Protein 2K9X (pdb70)

Structure (mmCIF, N/CA/C/O backbone):
data_2K9X
#
_entry.id   2K9X
#
loop_
_atom_site.group_PDB
_atom_site.id
_atom_site.type_symbol
_atom_site.label_atom_id
_atom_site.label_alt_id
_atom_site.label_comp_id
_atom_site.label_asym_id
_atom_site.label_entity_id
_atom_site.label_seq_id
_atom_site.pdbx_PDB_ins_code
_atom_site.Cartn_x
_atom_site.Cartn_y
_atom_site.Cartn_z
_atom_site.occupancy
_atom_site.B_iso_or_equiv
_atom_site.auth_seq_id
_atom_site.auth_comp_id
_atom_site.auth_asym_id
_atom_site.auth_atom_id
_atom_site.pdbx_PDB_model_num
ATOM 1 N N . MET A 1 1 ? -12.817 20.277 -9.991 1.00 0.00 1 MET A N 1
ATOM 2 C CA . MET A 1 1 ? -13.799 19.788 -8.980 1.00 0.00 1 MET A CA 1
ATOM 3 C C . MET A 1 1 ? -13.146 19.635 -7.605 1.00 0.00 1 MET A C 1
ATOM 4 O O . MET A 1 1 ? -13.455 20.387 -6.680 1.00 0.00 1 MET A O 1
ATOM 20 N N . SER A 1 2 ? -12.240 18.663 -7.479 1.00 0.00 2 SER A N 1
ATOM 21 C CA . SER A 1 2 ? -11.540 18.417 -6.220 1.00 0.00 2 SER A CA 1
ATOM 22 C C . SER A 1 2 ? -10.314 17.527 -6.440 1.00 0.00 2 SER A C 1
ATOM 23 O O . SER A 1 2 ? -10.046 16.613 -5.656 1.00 0.00 2 SER A O 1
ATOM 31 N N . ASN A 1 3 ? -9.569 17.802 -7.513 1.00 0.00 3 ASN A N 1
ATOM 32 C CA . ASN A 1 3 ? -8.373 17.030 -7.836 1.00 0.00 3 ASN A CA 1
ATOM 33 C C . ASN A 1 3 ? -7.144 17.638 -7.164 1.00 0.00 3 ASN A C 1
ATOM 34 O O . ASN A 1 3 ? -6.283 18.229 -7.819 1.00 0.00 3 ASN A O 1
ATOM 45 N N . HIS A 1 4 ? -7.075 17.489 -5.842 1.00 0.00 4 HIS A N 1
ATOM 46 C CA . HIS A 1 4 ? -5.961 18.019 -5.063 1.00 0.00 4 HIS A CA 1
ATOM 47 C C . HIS A 1 4 ? -5.063 16.882 -4.576 1.00 0.00 4 HIS A C 1
ATOM 48 O O . HIS A 1 4 ? -5.341 16.253 -3.554 1.00 0.00 4 HIS A O 1
ATOM 63 N N . ASN A 1 5 ? -3.991 16.626 -5.328 1.00 0.00 5 ASN A N 1
ATOM 64 C CA . ASN A 1 5 ? -3.035 15.566 -5.005 1.00 0.00 5 ASN A CA 1
ATOM 65 C C . ASN A 1 5 ? -3.698 14.187 -5.086 1.00 0.00 5 ASN A C 1
ATOM 66 O O . ASN A 1 5 ? -3.625 13.530 -6.127 1.00 0.00 5 ASN A O 1
ATOM 77 N N . HIS A 1 6 ? -4.349 13.758 -3.998 1.00 0.00 6 HIS A N 1
ATOM 78 C CA . HIS A 1 6 ? -5.033 12.463 -3.955 1.00 0.00 6 HIS A CA 1
ATOM 79 C C . HIS A 1 6 ? -4.040 11.303 -3.999 1.00 0.00 6 HIS A C 1
ATOM 80 O O . HIS A 1 6 ? -3.045 11.349 -4.724 1.00 0.00 6 HIS A O 1
ATOM 95 N N . ILE A 1 7 ? -4.321 10.260 -3.222 1.00 0.00 7 ILE A N 1
ATOM 96 C CA . ILE A 1 7 ? -3.455 9.085 -3.176 1.00 0.00 7 ILE A CA 1
ATOM 97 C C . ILE A 1 7 ? -4.072 7.931 -3.960 1.00 0.00 7 ILE A C 1
ATOM 98 O O . ILE A 1 7 ? -5.289 7.754 -3.957 1.00 0.00 7 ILE A O 1
ATOM 114 N N . THR A 1 8 ? -3.231 7.156 -4.639 1.00 0.00 8 THR A N 1
ATOM 115 C CA . THR A 1 8 ? -3.708 6.027 -5.432 1.00 0.00 8 THR A CA 1
ATOM 116 C C . THR A 1 8 ? -3.289 4.693 -4.818 1.00 0.00 8 THR A C 1
ATOM 117 O O . THR A 1 8 ? -2.199 4.188 -5.095 1.00 0.00 8 THR A O 1
ATOM 128 N N . VAL A 1 9 ? -4.168 4.121 -3.997 1.00 0.00 9 VAL A N 1
ATOM 129 C CA . VAL A 1 9 ? -3.898 2.833 -3.362 1.00 0.00 9 VAL A CA 1
ATOM 130 C C . VAL A 1 9 ? -4.876 1.778 -3.872 1.00 0.00 9 VAL A C 1
ATOM 131 O O . VAL A 1 9 ? -6.044 1.749 -3.480 1.00 0.00 9 VAL A O 1
ATOM 144 N N . GLN A 1 10 ? -4.398 0.926 -4.774 1.00 0.00 10 GLN A N 1
ATOM 145 C CA . GLN A 1 10 ? -5.235 -0.111 -5.366 1.00 0.00 10 GLN A CA 1
ATOM 146 C C . GLN A 1 10 ? -4.589 -1.495 -5.265 1.00 0.00 10 GLN A C 1
ATOM 147 O O . GLN A 1 10 ? -3.451 -1.632 -4.811 1.00 0.00 10 GLN A O 1
ATOM 161 N N . PHE A 1 11 ? -5.333 -2.519 -5.694 1.00 0.00 11 PHE A N 1
ATOM 162 C CA . PHE A 1 11 ? -4.849 -3.899 -5.657 1.00 0.00 11 PHE A CA 1
ATOM 163 C C . PHE A 1 11 ? -5.007 -4.575 -7.020 1.00 0.00 11 PHE A C 1
ATOM 164 O O . PHE A 1 11 ? -5.677 -4.049 -7.911 1.00 0.00 11 PHE A O 1
ATOM 181 N N . ALA A 1 12 ? -4.389 -5.750 -7.172 1.00 0.00 12 ALA A N 1
ATOM 182 C CA . ALA A 1 12 ? -4.464 -6.504 -8.421 1.00 0.00 12 ALA A CA 1
ATOM 183 C C . ALA A 1 12 ? -4.233 -7.995 -8.184 1.00 0.00 12 ALA A C 1
ATOM 184 O O . ALA A 1 12 ? -3.335 -8.381 -7.430 1.00 0.00 12 ALA A O 1
ATOM 191 N N . GLY A 1 13 ? -5.050 -8.826 -8.830 1.00 0.00 13 GLY A N 1
ATOM 192 C CA . GLY A 1 13 ? -4.926 -10.266 -8.681 1.00 0.00 13 GLY A CA 1
ATOM 193 C C . GLY A 1 13 ? -5.714 -10.790 -7.495 1.00 0.00 13 GLY A C 1
ATOM 194 O O . GLY A 1 13 ? -6.942 -10.855 -7.544 1.00 0.00 13 GLY A O 1
ATOM 198 N N . GLY A 1 14 ? -5.006 -11.158 -6.427 1.00 0.00 14 GLY A N 1
ATOM 199 C CA . GLY A 1 14 ? -5.664 -11.668 -5.234 1.00 0.00 14 GLY A CA 1
ATOM 200 C C . GLY A 1 14 ? -5.325 -10.865 -3.987 1.00 0.00 14 GLY A C 1
ATOM 201 O O . GLY A 1 14 ? -5.272 -11.419 -2.888 1.00 0.00 14 GLY A O 1
ATOM 205 N N . CYS A 1 15 ? -5.088 -9.562 -4.157 1.00 0.00 15 CYS A N 1
ATOM 206 C CA . CYS A 1 15 ? -4.744 -8.687 -3.034 1.00 0.00 15 CYS A CA 1
ATOM 207 C C . CYS A 1 15 ? -5.901 -7.757 -2.650 1.00 0.00 15 CYS A C 1
ATOM 208 O O . CYS A 1 15 ? -5.902 -7.186 -1.560 1.00 0.00 15 CYS A O 1
ATOM 216 N N . GLU A 1 16 ? -6.883 -7.608 -3.543 1.00 0.00 16 GLU A N 1
ATOM 217 C CA . GLU A 1 16 ? -8.038 -6.747 -3.276 1.00 0.00 16 GLU A CA 1
ATOM 218 C C . GLU A 1 16 ? -8.780 -7.198 -2.017 1.00 0.00 16 GLU A C 1
ATOM 219 O O . GLU A 1 16 ? -9.363 -6.377 -1.306 1.00 0.00 16 GLU A O 1
ATOM 231 N N . LEU A 1 17 ? -8.749 -8.502 -1.744 1.00 0.00 17 LEU A N 1
ATOM 232 C CA . LEU A 1 17 ? -9.413 -9.060 -0.567 1.00 0.00 17 LEU A CA 1
ATOM 233 C C . LEU A 1 17 ? -8.700 -8.670 0.734 1.00 0.00 17 LEU A C 1
ATOM 234 O O . LEU A 1 17 ? -9.212 -8.934 1.824 1.00 0.00 17 LEU A O 1
ATOM 250 N N . LEU A 1 18 ? -7.524 -8.040 0.627 1.00 0.00 18 LEU A N 1
ATOM 251 C CA . LEU A 1 18 ? -6.765 -7.626 1.809 1.00 0.00 18 LEU A CA 1
ATOM 252 C C . LEU A 1 18 ? -7.249 -6.276 2.361 1.00 0.00 18 LEU A C 1
ATOM 253 O O . LEU A 1 18 ? -6.586 -5.678 3.213 1.00 0.00 18 LEU A O 1
ATOM 269 N N . PHE A 1 19 ? -8.402 -5.797 1.885 1.00 0.00 19 PHE A N 1
ATOM 270 C CA . PHE A 1 19 ? -8.955 -4.523 2.346 1.00 0.00 19 PHE A CA 1
ATOM 271 C C . PHE A 1 19 ? -10.474 -4.575 2.332 1.00 0.00 19 PHE A C 1
ATOM 272 O O . PHE A 1 19 ? -11.116 -4.461 3.377 1.00 0.00 19 PHE A O 1
ATOM 289 N N . ALA A 1 20 ? -11.041 -4.757 1.142 1.00 0.00 20 ALA A N 1
ATOM 290 C CA . ALA A 1 20 ? -12.488 -4.840 0.982 1.00 0.00 20 ALA A CA 1
ATOM 291 C C . ALA A 1 20 ? -12.865 -5.132 -0.473 1.00 0.00 20 ALA A C 1
ATOM 292 O O . ALA A 1 20 ? -13.867 -4.620 -0.977 1.00 0.00 20 ALA A O 1
ATOM 299 N N . LYS A 1 21 ? -12.050 -5.954 -1.145 1.00 0.00 21 LYS A N 1
ATOM 300 C CA . LYS A 1 21 ? -12.286 -6.310 -2.546 1.00 0.00 21 LYS A CA 1
ATOM 301 C C . LYS A 1 21 ? -12.514 -5.052 -3.393 1.00 0.00 21 LYS A C 1
ATOM 302 O O . LYS A 1 21 ? -13.316 -5.056 -4.329 1.00 0.00 21 LYS A O 1
ATOM 321 N N . GLN A 1 22 ? -11.797 -3.979 -3.050 1.00 0.00 22 GLN A N 1
ATOM 322 C CA . GLN A 1 22 ? -11.914 -2.711 -3.761 1.00 0.00 22 GLN A CA 1
ATOM 323 C C . GLN A 1 22 ? -10.921 -2.641 -4.916 1.00 0.00 22 GLN A C 1
ATOM 324 O O . GLN A 1 22 ? -9.811 -3.171 -4.826 1.00 0.00 22 GLN A O 1
ATOM 338 N N . THR A 1 23 ? -11.323 -1.980 -5.997 1.00 0.00 23 THR A N 1
ATOM 339 C CA . THR A 1 23 ? -10.466 -1.836 -7.168 1.00 0.00 23 THR A CA 1
ATOM 340 C C . THR A 1 23 ? -9.375 -0.790 -6.927 1.00 0.00 23 THR A C 1
ATOM 341 O O . THR A 1 23 ? -8.266 -0.917 -7.446 1.00 0.00 23 THR A O 1
ATOM 352 N N . SER A 1 24 ? -9.691 0.239 -6.135 1.00 0.00 24 SER A N 1
ATOM 353 C CA . SER A 1 24 ? -8.729 1.297 -5.823 1.00 0.00 24 SER A CA 1
ATOM 354 C C . SER A 1 24 ? -9.263 2.223 -4.732 1.00 0.00 24 SER A C 1
ATOM 355 O O . SER A 1 24 ? -10.473 2.300 -4.510 1.00 0.00 24 SER A O 1
ATOM 363 N N . LEU A 1 25 ? -8.356 2.922 -4.046 1.00 0.00 25 LEU A N 1
ATOM 364 C CA . LEU A 1 25 ? -8.748 3.840 -2.976 1.00 0.00 25 LEU A CA 1
ATOM 365 C C . LEU A 1 25 ? -7.987 5.162 -3.064 1.00 0.00 25 LEU A C 1
ATOM 366 O O . LEU A 1 25 ? -6.877 5.218 -3.600 1.00 0.00 25 LEU A O 1
ATOM 382 N N . GLN A 1 26 ? -8.591 6.226 -2.527 1.00 0.00 26 GLN A N 1
ATOM 383 C CA . GLN A 1 26 ? -7.977 7.549 -2.536 1.00 0.00 26 GLN A CA 1
ATOM 384 C C . GLN A 1 26 ? -8.060 8.199 -1.159 1.00 0.00 26 GLN A C 1
ATOM 385 O O . GLN A 1 26 ? -9.137 8.279 -0.563 1.00 0.00 26 GLN A O 1
ATOM 399 N N . LEU A 1 27 ? -6.917 8.663 -0.660 1.00 0.00 27 LEU A N 1
ATOM 400 C CA . LEU A 1 27 ? -6.850 9.311 0.645 1.00 0.00 27 LEU A CA 1
ATOM 401 C C . LEU A 1 27 ? -6.590 10.806 0.494 1.00 0.00 27 LEU A C 1
ATOM 402 O O . LEU A 1 27 ? -5.758 11.222 -0.318 1.00 0.00 27 LEU A O 1
ATOM 418 N N . ASP A 1 28 ? -7.303 11.608 1.281 1.00 0.00 28 ASP A N 1
ATOM 419 C CA . ASP A 1 28 ? -7.153 13.060 1.239 1.00 0.00 28 ASP A CA 1
ATOM 420 C C . ASP A 1 28 ? -6.449 13.570 2.492 1.00 0.00 28 ASP A C 1
ATOM 421 O O . ASP A 1 28 ? -6.988 13.485 3.599 1.00 0.00 28 ASP A O 1
ATOM 430 N N . GLY A 1 29 ? -5.243 14.101 2.306 1.00 0.00 29 GLY A N 1
ATOM 431 C CA . GLY A 1 29 ? -4.475 14.624 3.423 1.00 0.00 29 GLY A CA 1
ATOM 432 C C . GLY A 1 29 ? -4.246 16.121 3.320 1.00 0.00 29 GLY A C 1
ATOM 433 O O . GLY A 1 29 ? -4.985 16.822 2.626 1.00 0.00 29 GLY A O 1
ATOM 437 N N . VAL A 1 30 ? -3.218 16.612 4.011 1.00 0.00 30 VAL A N 1
ATOM 438 C CA . VAL A 1 30 ? -2.890 18.038 3.992 1.00 0.00 30 VAL A CA 1
ATOM 439 C C . VAL A 1 30 ? -1.377 18.262 3.973 1.00 0.00 30 VAL A C 1
ATOM 440 O O . VAL A 1 30 ? -0.873 19.055 3.177 1.00 0.00 30 VAL A O 1
ATOM 453 N N . VAL A 1 31 ? -0.659 17.557 4.853 1.00 0.00 31 VAL A N 1
ATOM 454 C CA . VAL A 1 31 ? 0.795 17.675 4.936 1.00 0.00 31 VAL A CA 1
ATOM 455 C C . VAL A 1 31 ? 1.433 16.335 5.320 1.00 0.00 31 VAL A C 1
ATOM 456 O O . VAL A 1 31 ? 1.881 16.148 6.454 1.00 0.00 31 VAL A O 1
ATOM 469 N N . PRO A 1 32 ? 1.485 15.380 4.369 1.00 0.00 32 PRO A N 1
ATOM 470 C CA . PRO A 1 32 ? 2.069 14.056 4.604 1.00 0.00 32 PRO A CA 1
ATOM 471 C C . PRO A 1 32 ? 3.593 14.030 4.442 1.00 0.00 32 PRO A C 1
ATOM 472 O O . PRO A 1 32 ? 4.184 12.960 4.282 1.00 0.00 32 PRO A O 1
ATOM 483 N N . THR A 1 33 ? 4.226 15.207 4.490 1.00 0.00 33 THR A N 1
ATOM 484 C CA . THR A 1 33 ? 5.679 15.310 4.357 1.00 0.00 33 THR A CA 1
ATOM 485 C C . THR A 1 33 ? 6.384 14.479 5.431 1.00 0.00 33 THR A C 1
ATOM 486 O O . THR A 1 33 ? 7.458 13.924 5.193 1.00 0.00 33 THR A O 1
ATOM 497 N N . GLY A 1 34 ? 5.763 14.390 6.611 1.00 0.00 34 GLY A N 1
ATOM 498 C CA . GLY A 1 34 ? 6.333 13.619 7.705 1.00 0.00 34 GLY A CA 1
ATOM 499 C C . GLY A 1 34 ? 5.858 12.170 7.721 1.00 0.00 34 GLY A C 1
ATOM 500 O O . GLY A 1 34 ? 5.855 11.526 8.773 1.00 0.00 34 GLY A O 1
ATOM 504 N N . THR A 1 35 ? 5.453 11.656 6.557 1.00 0.00 35 THR A N 1
ATOM 505 C CA . THR A 1 35 ? 4.973 10.280 6.446 1.00 0.00 35 THR A CA 1
ATOM 506 C C . THR A 1 35 ? 5.779 9.510 5.400 1.00 0.00 35 THR A C 1
ATOM 507 O O . THR A 1 35 ? 6.246 10.087 4.415 1.00 0.00 35 THR A O 1
ATOM 518 N N . ASN A 1 36 ? 5.939 8.206 5.626 1.00 0.00 36 ASN A N 1
ATOM 519 C CA . ASN A 1 36 ? 6.693 7.348 4.713 1.00 0.00 36 ASN A CA 1
ATOM 520 C C . ASN A 1 36 ? 5.887 6.106 4.330 1.00 0.00 36 ASN A C 1
ATOM 521 O O . ASN A 1 36 ? 4.737 5.947 4.748 1.00 0.00 36 ASN A O 1
ATOM 532 N N . LEU A 1 37 ? 6.490 5.233 3.520 1.00 0.00 37 LEU A N 1
ATOM 533 C CA . LEU A 1 37 ? 5.826 4.011 3.065 1.00 0.00 37 LEU A CA 1
ATOM 534 C C . LEU A 1 37 ? 5.379 3.135 4.232 1.00 0.00 37 LEU A C 1
ATOM 535 O O . LEU A 1 37 ? 4.242 2.662 4.245 1.00 0.00 37 LEU A O 1
ATOM 551 N N . ASN A 1 38 ? 6.264 2.922 5.209 1.00 0.00 38 ASN A N 1
ATOM 552 C CA . ASN A 1 38 ? 5.924 2.097 6.372 1.00 0.00 38 ASN A CA 1
ATOM 553 C C . ASN A 1 38 ? 4.686 2.652 7.072 1.00 0.00 38 ASN A C 1
ATOM 554 O O . ASN A 1 38 ? 3.867 1.895 7.597 1.00 0.00 38 ASN A O 1
ATOM 565 N N . GLY A 1 39 ? 4.546 3.978 7.051 1.00 0.00 39 GLY A N 1
ATOM 566 C CA . GLY A 1 39 ? 3.396 4.616 7.656 1.00 0.00 39 GLY A CA 1
ATOM 567 C C . GLY A 1 39 ? 2.164 4.528 6.769 1.00 0.00 39 GLY A C 1
ATOM 568 O O . GLY A 1 39 ? 1.040 4.485 7.268 1.00 0.00 39 GLY A O 1
ATOM 572 N N . LEU A 1 40 ? 2.376 4.496 5.447 1.00 0.00 40 LEU A N 1
ATOM 573 C CA . LEU A 1 40 ? 1.272 4.409 4.491 1.00 0.00 40 LEU A CA 1
ATOM 574 C C . LEU A 1 40 ? 0.615 3.027 4.527 1.00 0.00 40 LEU A C 1
ATOM 575 O O . LEU A 1 40 ? -0.613 2.917 4.585 1.00 0.00 40 LEU A O 1
ATOM 591 N N . VAL A 1 41 ? 1.437 1.977 4.498 1.00 0.00 41 VAL A N 1
ATOM 592 C CA . VAL A 1 41 ? 0.931 0.603 4.530 1.00 0.00 41 VAL A CA 1
ATOM 593 C C . VAL A 1 41 ? 0.181 0.331 5.828 1.00 0.00 41 VAL A C 1
ATOM 594 O O . VAL A 1 41 ? -0.968 -0.104 5.807 1.00 0.00 41 VAL A O 1
ATOM 607 N N . GLN A 1 42 ? 0.835 0.602 6.954 1.00 0.00 42 GLN A N 1
ATOM 608 C CA . GLN A 1 42 ? 0.223 0.399 8.266 1.00 0.00 42 GLN A CA 1
ATOM 609 C C . GLN A 1 42 ? -1.127 1.120 8.361 1.00 0.00 42 GLN A C 1
ATOM 610 O O . GLN A 1 42 ? -2.044 0.641 9.027 1.00 0.00 42 GLN A O 1
ATOM 624 N N . LEU A 1 43 ? -1.245 2.265 7.684 1.00 0.00 43 LEU A N 1
ATOM 625 C CA . LEU A 1 43 ? -2.489 3.040 7.687 1.00 0.00 43 LEU A CA 1
ATOM 626 C C . LEU A 1 43 ? -3.588 2.332 6.887 1.00 0.00 43 LEU A C 1
ATOM 627 O O . LEU A 1 43 ? -4.774 2.556 7.125 1.00 0.00 43 LEU A O 1
ATOM 643 N N . LEU A 1 44 ? -3.193 1.480 5.933 1.00 0.00 44 LEU A N 1
ATOM 644 C CA . LEU A 1 44 ? -4.161 0.759 5.109 1.00 0.00 44 LEU A CA 1
ATOM 645 C C . LEU A 1 44 ? -4.454 -0.636 5.668 1.00 0.00 44 LEU A C 1
ATOM 646 O O . LEU A 1 44 ? -5.609 -1.069 5.681 1.00 0.00 44 LEU A O 1
ATOM 662 N N . LYS A 1 45 ? -3.416 -1.347 6.117 1.00 0.00 45 LYS A N 1
ATOM 663 C CA . LYS A 1 45 ? -3.603 -2.692 6.651 1.00 0.00 45 LYS A CA 1
ATOM 664 C C . LYS A 1 45 ? -3.809 -2.683 8.166 1.00 0.00 45 LYS A C 1
ATOM 665 O O . LYS A 1 45 ? -4.853 -3.115 8.645 1.00 0.00 45 LYS A O 1
ATOM 684 N N . THR A 1 46 ? -2.829 -2.194 8.925 1.00 0.00 46 THR A N 1
ATOM 685 C CA . THR A 1 46 ? -2.956 -2.154 10.384 1.00 0.00 46 THR A CA 1
ATOM 686 C C . THR A 1 46 ? -4.233 -1.418 10.811 1.00 0.00 46 THR A C 1
ATOM 687 O O . THR A 1 46 ? -4.785 -1.693 11.878 1.00 0.00 46 THR A O 1
ATOM 698 N N . ASN A 1 47 ? -4.701 -0.492 9.972 1.00 0.00 47 ASN A N 1
ATOM 699 C CA . ASN A 1 47 ? -5.916 0.268 10.263 1.00 0.00 47 ASN A CA 1
ATOM 700 C C . ASN A 1 47 ? -7.176 -0.517 9.874 1.00 0.00 47 ASN A C 1
ATOM 701 O O . ASN A 1 47 ? -8.244 -0.304 10.450 1.00 0.00 47 ASN A O 1
ATOM 712 N N . TYR A 1 48 ? -7.045 -1.421 8.896 1.00 0.00 48 TYR A N 1
ATOM 713 C CA . TYR A 1 48 ? -8.177 -2.229 8.439 1.00 0.00 48 TYR A CA 1
ATOM 714 C C . TYR A 1 48 ? -7.777 -3.701 8.262 1.00 0.00 48 TYR A C 1
ATOM 715 O O . TYR A 1 48 ? -8.142 -4.540 9.084 1.00 0.00 48 TYR A O 1
ATOM 733 N N . VAL A 1 49 ? -7.038 -3.997 7.180 1.00 0.00 49 VAL A N 1
ATOM 734 C CA . VAL A 1 49 ? -6.578 -5.360 6.860 1.00 0.00 49 VAL A CA 1
ATOM 735 C C . VAL A 1 49 ? -7.655 -6.416 7.137 1.00 0.00 49 VAL A C 1
ATOM 736 O O . VAL A 1 49 ? -7.739 -6.980 8.231 1.00 0.00 49 VAL A O 1
ATOM 749 N N . LYS A 1 50 ? -8.476 -6.683 6.125 1.00 0.00 50 LYS A N 1
ATOM 750 C CA . LYS A 1 50 ? -9.543 -7.672 6.243 1.00 0.00 50 LYS A CA 1
ATOM 751 C C . LYS A 1 50 ? -8.977 -9.077 6.411 1.00 0.00 50 LYS A C 1
ATOM 752 O O . LYS A 1 50 ? -9.327 -9.783 7.358 1.00 0.00 50 LYS A O 1
ATOM 771 N N . GLU A 1 51 ? -8.101 -9.479 5.492 1.00 0.00 51 GLU A N 1
ATOM 772 C CA . GLU A 1 51 ? -7.493 -10.803 5.551 1.00 0.00 51 GLU A CA 1
ATOM 773 C C . GLU A 1 51 ? -6.395 -10.850 6.617 1.00 0.00 51 GLU A C 1
ATOM 774 O O . GLU A 1 51 ? -6.140 -9.856 7.298 1.00 0.00 51 GLU A O 1
ATOM 786 N N . ARG A 1 52 ? -5.751 -12.011 6.762 1.00 0.00 52 ARG A N 1
ATOM 787 C CA . ARG A 1 52 ? -4.685 -12.180 7.751 1.00 0.00 52 ARG A CA 1
ATOM 788 C C . ARG A 1 52 ? -3.588 -11.129 7.566 1.00 0.00 52 ARG A C 1
ATOM 789 O O . ARG A 1 52 ? -2.885 -11.133 6.557 1.00 0.00 52 ARG A O 1
ATOM 810 N N . PRO A 1 53 ? -3.418 -10.215 8.543 1.00 0.00 53 PRO A N 1
ATOM 811 C CA . PRO A 1 53 ? -2.392 -9.166 8.474 1.00 0.00 53 PRO A CA 1
ATOM 812 C C . PRO A 1 53 ? -0.976 -9.737 8.391 1.00 0.00 53 PRO A C 1
ATOM 813 O O . PRO A 1 53 ? -0.060 -9.069 7.909 1.00 0.00 53 PRO A O 1
ATOM 824 N N . ASP A 1 54 ? -0.804 -10.974 8.860 1.00 0.00 54 ASP A N 1
ATOM 825 C CA . ASP A 1 54 ? 0.499 -11.629 8.836 1.00 0.00 54 ASP A CA 1
ATOM 826 C C . ASP A 1 54 ? 0.723 -12.422 7.543 1.00 0.00 54 ASP A C 1
ATOM 827 O O . ASP A 1 54 ? 1.732 -13.115 7.408 1.00 0.00 54 ASP A O 1
ATOM 836 N N . LEU A 1 55 ? -0.210 -12.323 6.591 1.00 0.00 55 LEU A N 1
ATOM 837 C CA . LEU A 1 55 ? -0.082 -13.041 5.324 1.00 0.00 55 LEU A CA 1
ATOM 838 C C . LEU A 1 55 ? 0.584 -12.172 4.251 1.00 0.00 55 LEU A C 1
ATOM 839 O O . LEU A 1 55 ? 1.123 -12.695 3.274 1.00 0.00 55 LEU A O 1
ATOM 855 N N . LEU A 1 56 ? 0.541 -10.850 4.433 1.00 0.00 56 LEU A N 1
ATOM 856 C CA . LEU A 1 56 ? 1.141 -9.927 3.469 1.00 0.00 56 LEU A CA 1
ATOM 857 C C . LEU A 1 56 ? 2.505 -9.436 3.935 1.00 0.00 56 LEU A C 1
ATOM 858 O O . LEU A 1 56 ? 3.449 -9.388 3.149 1.00 0.00 56 LEU A O 1
ATOM 874 N N . VAL A 1 57 ? 2.601 -9.053 5.207 1.00 0.00 57 VAL A N 1
ATOM 875 C CA . VAL A 1 57 ? 3.856 -8.549 5.759 1.00 0.00 57 VAL A CA 1
ATOM 876 C C . VAL A 1 57 ? 5.001 -9.531 5.541 1.00 0.00 57 VAL A C 1
ATOM 877 O O . VAL A 1 57 ? 4.799 -10.745 5.485 1.00 0.00 57 VAL A O 1
ATOM 890 N N . ASP A 1 58 ? 6.204 -8.985 5.421 1.00 0.00 58 ASP A N 1
ATOM 891 C CA . ASP A 1 58 ? 7.401 -9.792 5.210 1.00 0.00 58 ASP A CA 1
ATOM 892 C C . ASP A 1 58 ? 7.703 -10.647 6.437 1.00 0.00 58 ASP A C 1
ATOM 893 O O . ASP A 1 58 ? 7.833 -11.868 6.335 1.00 0.00 58 ASP A O 1
ATOM 902 N N . GLN A 1 59 ? 7.802 -9.996 7.599 1.00 0.00 59 GLN A N 1
ATOM 903 C CA . GLN A 1 59 ? 8.074 -10.696 8.855 1.00 0.00 59 GLN A CA 1
ATOM 904 C C . GLN A 1 59 ? 8.053 -9.737 10.045 1.00 0.00 59 GLN A C 1
ATOM 905 O O . GLN A 1 59 ? 7.497 -10.059 11.096 1.00 0.00 59 GLN A O 1
ATOM 919 N N . THR A 1 60 ? 8.662 -8.563 9.875 1.00 0.00 60 THR A N 1
ATOM 920 C CA . THR A 1 60 ? 8.713 -7.562 10.940 1.00 0.00 60 THR A CA 1
ATOM 921 C C . THR A 1 60 ? 7.482 -6.647 10.923 1.00 0.00 60 THR A C 1
ATOM 922 O O . THR A 1 60 ? 7.456 -5.626 11.615 1.00 0.00 60 THR A O 1
ATOM 933 N N . GLY A 1 61 ? 6.464 -7.010 10.134 1.00 0.00 61 GLY A N 1
ATOM 934 C CA . GLY A 1 61 ? 5.260 -6.200 10.052 1.00 0.00 61 GLY A CA 1
ATOM 935 C C . GLY A 1 61 ? 5.541 -4.779 9.593 1.00 0.00 61 GLY A C 1
ATOM 936 O O . GLY A 1 61 ? 4.760 -3.865 9.864 1.00 0.00 61 GLY A O 1
ATOM 940 N N . GLN A 1 62 ? 6.664 -4.599 8.898 1.00 0.00 62 GLN A N 1
ATOM 941 C CA . GLN A 1 62 ? 7.067 -3.287 8.394 1.00 0.00 62 GLN A CA 1
ATOM 942 C C . GLN A 1 62 ? 6.952 -3.238 6.874 1.00 0.00 62 GLN A C 1
ATOM 943 O O . GLN A 1 62 ? 6.518 -2.235 6.304 1.00 0.00 62 GLN A O 1
ATOM 957 N N . THR A 1 63 ? 7.336 -4.334 6.226 1.00 0.00 63 THR A N 1
ATOM 958 C CA . THR A 1 63 ? 7.272 -4.436 4.772 1.00 0.00 63 THR A CA 1
ATOM 959 C C . THR A 1 63 ? 6.387 -5.613 4.369 1.00 0.00 63 THR A C 1
ATOM 960 O O . THR A 1 63 ? 5.826 -6.291 5.230 1.00 0.00 63 THR A O 1
ATOM 971 N N . LEU A 1 64 ? 6.265 -5.857 3.066 1.00 0.00 64 LEU A N 1
ATOM 972 C CA . LEU A 1 64 ? 5.448 -6.964 2.574 1.00 0.00 64 LEU A CA 1
ATOM 973 C C . LEU A 1 64 ? 6.320 -8.065 1.980 1.00 0.00 64 LEU A C 1
ATOM 974 O O . LEU A 1 64 ? 7.448 -7.816 1.551 1.00 0.00 64 LEU A O 1
ATOM 990 N N . ARG A 1 65 ? 5.786 -9.284 1.960 1.00 0.00 65 ARG A N 1
ATOM 991 C CA . ARG A 1 65 ? 6.510 -10.438 1.421 1.00 0.00 65 ARG A CA 1
ATOM 992 C C . ARG A 1 65 ? 6.851 -10.243 -0.061 1.00 0.00 65 ARG A C 1
ATOM 993 O O . ARG A 1 65 ? 6.111 -9.585 -0.793 1.00 0.00 65 ARG A O 1
ATOM 1014 N N . PRO A 1 66 ? 7.984 -10.825 -0.515 1.00 0.00 66 PRO A N 1
ATOM 1015 C CA . PRO A 1 66 ? 8.438 -10.728 -1.915 1.00 0.00 66 PRO A CA 1
ATOM 1016 C C . PRO A 1 66 ? 7.349 -11.082 -2.925 1.00 0.00 66 PRO A C 1
ATOM 1017 O O . PRO A 1 66 ? 7.314 -10.528 -4.024 1.00 0.00 66 PRO A O 1
ATOM 1028 N N . GLY A 1 67 ? 6.464 -12.007 -2.542 1.00 0.00 67 GLY A N 1
ATOM 1029 C CA . GLY A 1 67 ? 5.378 -12.426 -3.417 1.00 0.00 67 GLY A CA 1
ATOM 1030 C C . GLY A 1 67 ? 4.627 -11.257 -4.041 1.00 0.00 67 GLY A C 1
ATOM 1031 O O . GLY A 1 67 ? 4.203 -11.335 -5.195 1.00 0.00 67 GLY A O 1
ATOM 1035 N N . ILE A 1 68 ? 4.468 -10.170 -3.282 1.00 0.00 68 ILE A N 1
ATOM 1036 C CA . ILE A 1 68 ? 3.772 -8.986 -3.779 1.00 0.00 68 ILE A CA 1
ATOM 1037 C C . ILE A 1 68 ? 4.755 -7.985 -4.385 1.00 0.00 68 ILE A C 1
ATOM 1038 O O . ILE A 1 68 ? 5.831 -7.746 -3.831 1.00 0.00 68 ILE A O 1
ATOM 1054 N N . LEU A 1 69 ? 4.376 -7.402 -5.520 1.00 0.00 69 LEU A N 1
ATOM 1055 C CA . LEU A 1 69 ? 5.218 -6.425 -6.203 1.00 0.00 69 LEU A CA 1
ATOM 1056 C C . LEU A 1 69 ? 4.713 -5.004 -5.959 1.00 0.00 69 LEU A C 1
ATOM 1057 O O . LEU A 1 69 ? 3.689 -4.597 -6.511 1.00 0.00 69 LEU A O 1
ATOM 1073 N N . VAL A 1 70 ? 5.442 -4.254 -5.132 1.00 0.00 70 VAL A N 1
ATOM 1074 C CA . VAL A 1 70 ? 5.070 -2.874 -4.819 1.00 0.00 70 VAL A CA 1
ATOM 1075 C C . VAL A 1 70 ? 5.607 -1.912 -5.878 1.00 0.00 70 VAL A C 1
ATOM 1076 O O . VAL A 1 70 ? 6.773 -1.995 -6.269 1.00 0.00 70 VAL A O 1
ATOM 1089 N N . LEU A 1 71 ? 4.748 -1.003 -6.340 1.00 0.00 71 LEU A N 1
ATOM 1090 C CA . LEU A 1 71 ? 5.137 -0.026 -7.359 1.00 0.00 71 LEU A CA 1
ATOM 1091 C C . LEU A 1 71 ? 4.654 1.379 -6.999 1.00 0.00 71 LEU A C 1
ATOM 1092 O O . LEU A 1 71 ? 3.544 1.556 -6.490 1.00 0.00 71 LEU A O 1
ATOM 1108 N N . VAL A 1 72 ? 5.495 2.374 -7.281 1.00 0.00 72 VAL A N 1
ATOM 1109 C CA . VAL A 1 72 ? 5.170 3.769 -7.008 1.00 0.00 72 VAL A CA 1
ATOM 1110 C C . VAL A 1 72 ? 5.160 4.581 -8.301 1.00 0.00 72 VAL A C 1
ATOM 1111 O O . VAL A 1 72 ? 6.164 4.633 -9.015 1.00 0.00 72 VAL A O 1
ATOM 1124 N N . ASN A 1 73 ? 4.021 5.210 -8.597 1.00 0.00 73 ASN A N 1
ATOM 1125 C CA . ASN A 1 73 ? 3.871 6.021 -9.807 1.00 0.00 73 ASN A CA 1
ATOM 1126 C C . ASN A 1 73 ? 4.111 5.181 -11.067 1.00 0.00 73 ASN A C 1
ATOM 1127 O O . ASN A 1 73 ? 4.815 5.606 -11.987 1.00 0.00 73 ASN A O 1
ATOM 1138 N N . SER A 1 74 ? 3.520 3.983 -11.097 1.00 0.00 74 SER A N 1
ATOM 1139 C CA . SER A 1 74 ? 3.666 3.075 -12.234 1.00 0.00 74 SER A CA 1
ATOM 1140 C C . SER A 1 74 ? 5.136 2.697 -12.457 1.00 0.00 74 SER A C 1
ATOM 1141 O O . SER A 1 74 ? 5.599 2.599 -13.596 1.00 0.00 74 SER A O 1
ATOM 1149 N N . CYS A 1 75 ? 5.863 2.480 -11.360 1.00 0.00 75 CYS A N 1
ATOM 1150 C CA . CYS A 1 75 ? 7.273 2.109 -11.431 1.00 0.00 75 CYS A CA 1
ATOM 1151 C C . CYS A 1 75 ? 7.684 1.321 -10.189 1.00 0.00 75 CYS A C 1
ATOM 1152 O O . CYS A 1 75 ? 7.078 1.466 -9.131 1.00 0.00 75 CYS A O 1
ATOM 1160 N N . ASP A 1 76 ? 8.714 0.483 -10.329 1.00 0.00 76 ASP A N 1
ATOM 1161 C CA . ASP A 1 76 ? 9.205 -0.338 -9.218 1.00 0.00 76 ASP A CA 1
ATOM 1162 C C . ASP A 1 76 ? 9.371 0.484 -7.940 1.00 0.00 76 ASP A C 1
ATOM 1163 O O . ASP A 1 76 ? 10.123 1.459 -7.912 1.00 0.00 76 ASP A O 1
ATOM 1172 N N . ALA A 1 77 ? 8.664 0.077 -6.885 1.00 0.00 77 ALA A N 1
ATOM 1173 C CA . ALA A 1 77 ? 8.732 0.772 -5.599 1.00 0.00 77 ALA A CA 1
ATOM 1174 C C . ALA A 1 77 ? 9.961 0.350 -4.793 1.00 0.00 77 ALA A C 1
ATOM 1175 O O . ALA A 1 77 ? 10.372 1.059 -3.874 1.00 0.00 77 ALA A O 1
ATOM 1182 N N . GLU A 1 78 ? 10.546 -0.801 -5.137 1.00 0.00 78 GLU A N 1
ATOM 1183 C CA . GLU A 1 78 ? 11.726 -1.298 -4.435 1.00 0.00 78 GLU A CA 1
ATOM 1184 C C . GLU A 1 78 ? 12.979 -0.552 -4.884 1.00 0.00 78 GLU A C 1
ATOM 1185 O O . GLU A 1 78 ? 13.924 -0.393 -4.111 1.00 0.00 78 GLU A O 1
ATOM 1197 N N . VAL A 1 79 ? 12.979 -0.091 -6.137 1.00 0.00 79 VAL A N 1
ATOM 1198 C CA . VAL A 1 79 ? 14.119 0.638 -6.677 1.00 0.00 79 VAL A CA 1
ATOM 1199 C C . VAL A 1 79 ? 14.316 1.968 -5.949 1.00 0.00 79 VAL A C 1
ATOM 1200 O O . VAL A 1 79 ? 15.417 2.274 -5.493 1.00 0.00 79 VAL A O 1
ATOM 1213 N N . VAL A 1 80 ? 13.242 2.752 -5.842 1.00 0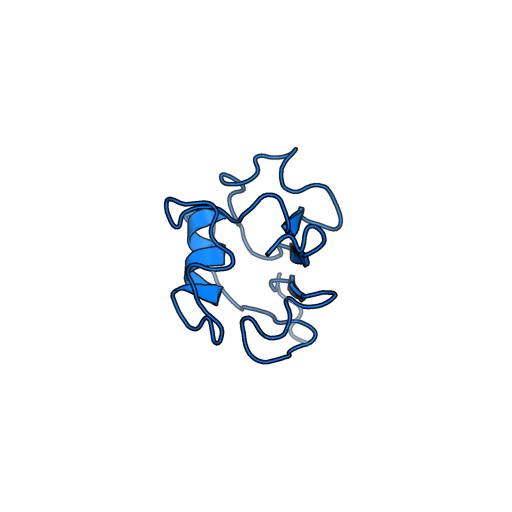.00 80 VAL A N 1
ATOM 1214 C CA . VAL A 1 80 ? 13.299 4.048 -5.164 1.00 0.00 80 VAL A CA 1
ATOM 1215 C C . VAL A 1 80 ? 13.689 3.895 -3.693 1.00 0.00 80 VAL A C 1
ATOM 1216 O O . VAL A 1 80 ? 14.401 4.736 -3.143 1.00 0.00 80 VAL A O 1
ATOM 1229 N N . GLY A 1 81 ? 13.218 2.816 -3.064 1.00 0.00 81 GLY A N 1
ATOM 1230 C CA . GLY A 1 81 ? 13.527 2.575 -1.666 1.00 0.00 81 GLY A CA 1
ATOM 1231 C C . GLY A 1 81 ? 12.963 1.257 -1.157 1.00 0.00 81 GLY A C 1
ATOM 1232 O O . GLY A 1 81 ? 13.656 0.509 -0.466 1.00 0.00 81 GLY A O 1
ATOM 1236 N N . GLY A 1 82 ? 11.703 0.975 -1.497 1.00 0.00 82 GLY A N 1
ATOM 1237 C CA . GLY A 1 82 ? 11.066 -0.258 -1.059 1.00 0.00 82 GLY A CA 1
ATOM 1238 C C . GLY A 1 82 ? 10.249 -0.064 0.203 1.00 0.00 82 GLY A C 1
ATOM 1239 O O . GLY A 1 82 ? 9.079 -0.450 0.260 1.00 0.00 82 GLY A O 1
ATOM 1243 N N . MET A 1 83 ? 10.870 0.535 1.216 1.00 0.00 83 MET A N 1
ATOM 1244 C CA . MET A 1 83 ? 10.206 0.788 2.491 1.00 0.00 83 MET A CA 1
ATOM 1245 C C . MET A 1 83 ? 10.633 2.138 3.081 1.00 0.00 83 MET A C 1
ATOM 1246 O O . MET A 1 83 ? 10.552 2.344 4.293 1.00 0.00 83 MET A O 1
ATOM 1260 N N . ASP A 1 84 ? 11.090 3.054 2.221 1.00 0.00 84 ASP A N 1
ATOM 1261 C CA . ASP A 1 84 ? 11.532 4.372 2.675 1.00 0.00 84 ASP A CA 1
ATOM 1262 C C . ASP A 1 84 ? 11.100 5.485 1.714 1.00 0.00 84 ASP A C 1
ATOM 1263 O O . ASP A 1 84 ? 11.743 6.535 1.642 1.00 0.00 84 ASP A O 1
ATOM 1272 N N . TYR A 1 85 ? 10.006 5.260 0.985 1.00 0.00 85 TYR A N 1
ATOM 1273 C CA . TYR A 1 85 ? 9.500 6.256 0.045 1.00 0.00 85 TYR A CA 1
ATOM 1274 C C . TYR A 1 85 ? 8.605 7.271 0.754 1.00 0.00 85 TYR A C 1
ATOM 1275 O O . TYR A 1 85 ? 7.424 7.012 0.995 1.00 0.00 85 TYR A O 1
ATOM 1293 N N . VAL A 1 86 ? 9.183 8.423 1.093 1.00 0.00 86 VAL A N 1
ATOM 1294 C CA . VAL A 1 86 ? 8.448 9.484 1.780 1.00 0.00 86 VAL A CA 1
ATOM 1295 C C . VAL A 1 86 ? 7.283 9.999 0.935 1.00 0.00 86 VAL A C 1
ATOM 1296 O O . VAL A 1 86 ? 7.397 10.123 -0.286 1.00 0.00 86 VAL A O 1
ATOM 1309 N N . LEU A 1 87 ? 6.163 10.295 1.595 1.00 0.00 87 LEU A N 1
ATOM 1310 C CA . LEU A 1 87 ? 4.971 10.795 0.911 1.00 0.00 87 LEU A CA 1
ATOM 1311 C C . LEU A 1 87 ? 4.897 12.321 0.974 1.00 0.00 87 LEU A C 1
ATOM 1312 O O . LEU A 1 87 ? 5.534 12.950 1.821 1.00 0.00 87 LEU A O 1
ATOM 1328 N N . ASN A 1 88 ? 4.114 12.908 0.068 1.00 0.00 88 ASN A N 1
ATOM 1329 C CA . ASN A 1 88 ? 3.951 14.360 0.014 1.00 0.00 88 ASN A CA 1
ATOM 1330 C C . ASN A 1 88 ? 2.654 14.752 -0.703 1.00 0.00 88 ASN A C 1
ATOM 1331 O O . ASN A 1 88 ? 2.590 15.803 -1.342 1.00 0.00 88 ASN A O 1
ATOM 1342 N N . ASP A 1 89 ? 1.628 13.903 -0.591 1.00 0.00 89 ASP A N 1
ATOM 1343 C CA . ASP A 1 89 ? 0.332 14.150 -1.224 1.00 0.00 89 ASP A CA 1
ATOM 1344 C C . ASP A 1 89 ? 0.435 14.026 -2.742 1.00 0.00 89 ASP A C 1
ATOM 1345 O O . ASP A 1 89 ? 1.207 14.738 -3.383 1.00 0.00 89 ASP A O 1
ATOM 1354 N N . GLY A 1 90 ? -0.344 13.104 -3.302 1.00 0.00 90 GLY A N 1
ATOM 1355 C CA . GLY A 1 90 ? -0.329 12.877 -4.737 1.00 0.00 90 GLY A CA 1
ATOM 1356 C C . GLY A 1 90 ? 0.564 11.709 -5.118 1.00 0.00 90 GLY A C 1
ATOM 1357 O O . GLY A 1 90 ? 1.196 11.720 -6.175 1.00 0.00 90 GLY A O 1
ATOM 1361 N N . ASP A 1 91 ? 0.617 10.703 -4.242 1.00 0.00 91 ASP A N 1
ATOM 1362 C CA . ASP A 1 91 ? 1.440 9.520 -4.466 1.00 0.00 91 ASP A CA 1
ATOM 1363 C C . ASP A 1 91 ? 0.599 8.335 -4.944 1.00 0.00 91 ASP A C 1
ATOM 1364 O O . ASP A 1 91 ? -0.631 8.364 -4.879 1.00 0.00 91 ASP A O 1
ATOM 1373 N N . THR A 1 92 ? 1.278 7.295 -5.422 1.00 0.00 92 THR A N 1
ATOM 1374 C CA . THR A 1 92 ? 0.608 6.095 -5.911 1.00 0.00 92 THR A CA 1
ATOM 1375 C C . THR A 1 92 ? 1.332 4.837 -5.432 1.00 0.00 92 THR A C 1
ATOM 1376 O O . THR A 1 92 ? 2.558 4.749 -5.515 1.00 0.00 92 THR A O 1
ATOM 1387 N N . VAL A 1 93 ? 0.565 3.866 -4.940 1.00 0.00 93 VAL A N 1
ATOM 1388 C CA . VAL A 1 93 ? 1.127 2.609 -4.453 1.00 0.00 93 VAL A CA 1
ATOM 1389 C C . VAL A 1 93 ? 0.225 1.430 -4.824 1.00 0.00 93 VAL A C 1
ATOM 1390 O O . VAL A 1 93 ? -1.000 1.511 -4.705 1.00 0.00 93 VAL A O 1
ATOM 1403 N N . GLU A 1 94 ? 0.837 0.337 -5.284 1.00 0.00 94 GLU A N 1
ATOM 1404 C CA . GLU A 1 94 ? 0.085 -0.852 -5.685 1.00 0.00 94 GLU A CA 1
ATOM 1405 C C . GLU A 1 94 ? 0.655 -2.119 -5.050 1.00 0.00 94 GLU A C 1
ATOM 1406 O O . GLU A 1 94 ? 1.856 -2.211 -4.791 1.00 0.00 94 GLU A O 1
ATOM 1418 N N . PHE A 1 95 ? -0.221 -3.095 -4.819 1.00 0.00 95 PHE A N 1
ATOM 1419 C CA . PHE A 1 95 ? 0.177 -4.373 -4.230 1.00 0.00 95 PHE A CA 1
ATOM 1420 C C . PHE A 1 95 ? -0.378 -5.529 -5.060 1.00 0.00 95 PHE A C 1
ATOM 1421 O O . PHE A 1 95 ? -1.573 -5.829 -5.002 1.00 0.00 95 PHE A O 1
ATOM 1438 N N . ILE A 1 96 ? 0.497 -6.167 -5.837 1.00 0.00 96 ILE A N 1
ATOM 1439 C CA . ILE A 1 96 ? 0.099 -7.285 -6.690 1.00 0.00 96 ILE A CA 1
ATOM 1440 C C . ILE A 1 96 ? 0.845 -8.561 -6.305 1.00 0.00 96 ILE A C 1
ATOM 1441 O O . ILE A 1 96 ? 2.068 -8.638 -6.431 1.00 0.00 96 ILE A O 1
ATOM 1457 N N . SER A 1 97 ? 0.100 -9.560 -5.831 1.00 0.00 97 SER A N 1
ATOM 1458 C CA . SER A 1 97 ? 0.689 -10.833 -5.419 1.00 0.00 97 SER A CA 1
ATOM 1459 C C . SER A 1 97 ? 0.946 -11.739 -6.620 1.00 0.00 97 SER A C 1
ATOM 1460 O O . SER A 1 97 ? 0.134 -11.810 -7.545 1.00 0.00 97 SER A O 1
ATOM 1468 N N . THR A 1 98 ? 2.082 -12.434 -6.591 1.00 0.00 98 THR A N 1
ATOM 1469 C CA . THR A 1 98 ? 2.461 -13.347 -7.669 1.00 0.00 98 THR A CA 1
ATOM 1470 C C . THR A 1 98 ? 2.917 -14.693 -7.108 1.00 0.00 98 THR A C 1
ATOM 1471 O O . THR A 1 98 ? 2.442 -15.745 -7.541 1.00 0.00 98 THR A O 1
ATOM 1482 N N . LEU A 1 99 ? 3.835 -14.657 -6.140 1.00 0.00 99 LEU A N 1
ATOM 1483 C CA . LEU A 1 99 ? 4.347 -15.877 -5.521 1.00 0.00 99 LEU A CA 1
ATOM 1484 C C . LEU A 1 99 ? 3.345 -16.426 -4.505 1.00 0.00 99 LEU A C 1
ATOM 1485 O O . LEU A 1 99 ? 3.267 -15.946 -3.371 1.00 0.00 99 LEU A O 1
ATOM 1501 N N . HIS A 1 100 ? 2.575 -17.431 -4.922 1.00 0.00 100 HIS A N 1
ATOM 1502 C CA . HIS A 1 100 ? 1.573 -18.047 -4.056 1.00 0.00 100 HIS A CA 1
ATOM 1503 C C . HIS A 1 100 ? 2.233 -18.895 -2.968 1.00 0.00 100 HIS A C 1
ATOM 1504 O O . HIS A 1 100 ? 2.070 -18.625 -1.777 1.00 0.00 100 HIS A O 1
ATOM 1519 N N . GLY A 1 101 ? 2.981 -19.920 -3.386 1.00 0.00 101 GLY A N 1
ATOM 1520 C CA . GLY A 1 101 ? 3.656 -20.790 -2.437 1.00 0.00 101 GLY A CA 1
ATOM 1521 C C . GLY A 1 101 ? 2.701 -21.728 -1.720 1.00 0.00 101 GLY A C 1
ATOM 1522 O O . GLY A 1 101 ? 2.110 -22.612 -2.342 1.00 0.00 101 GLY A O 1
ATOM 1526 N N . GLY A 1 102 ? 2.551 -21.534 -0.409 1.00 0.00 102 GLY A N 1
ATOM 1527 C CA . GLY A 1 102 ? 1.662 -22.375 0.375 1.00 0.00 102 GLY A CA 1
ATOM 1528 C C . GLY A 1 102 ? 1.032 -21.629 1.534 1.00 0.00 102 GLY A C 1
ATOM 1529 O O . GLY A 1 102 ? 1.644 -21.600 2.623 1.00 0.00 102 GLY A O 1
ATOM 1533 N N . MET A 1 1 ? -3.172 23.187 -10.269 1.00 0.00 1 MET A N 2
ATOM 1534 C CA . MET A 1 1 ? -3.564 24.625 -10.281 1.00 0.00 1 MET A CA 2
ATOM 1535 C C . MET A 1 1 ? -3.310 25.280 -8.923 1.00 0.00 1 MET A C 2
ATOM 1536 O O . MET A 1 1 ? -2.395 26.094 -8.782 1.00 0.00 1 MET A O 2
ATOM 1552 N N . SER A 1 2 ? -4.118 24.916 -7.926 1.00 0.00 2 SER A N 2
ATOM 1553 C CA . SER A 1 2 ? -3.972 25.467 -6.582 1.00 0.00 2 SER A CA 2
ATOM 1554 C C . SER A 1 2 ? -3.688 24.357 -5.569 1.00 0.00 2 SER A C 2
ATOM 1555 O O . SER A 1 2 ? -2.628 24.341 -4.941 1.00 0.00 2 SER A O 2
ATOM 1563 N N . ASN A 1 3 ? -4.638 23.435 -5.415 1.00 0.00 3 ASN A N 2
ATOM 1564 C CA . ASN A 1 3 ? -4.489 22.324 -4.478 1.00 0.00 3 ASN A CA 2
ATOM 1565 C C . ASN A 1 3 ? -4.939 21.009 -5.109 1.00 0.00 3 ASN A C 2
ATOM 1566 O O . ASN A 1 3 ? -5.934 20.968 -5.835 1.00 0.00 3 ASN A O 2
ATOM 1577 N N . HIS A 1 4 ? -4.202 19.936 -4.821 1.00 0.00 4 HIS A N 2
ATOM 1578 C CA . HIS A 1 4 ? -4.519 18.614 -5.355 1.00 0.00 4 HIS A CA 2
ATOM 1579 C C . HIS A 1 4 ? -3.892 17.518 -4.491 1.00 0.00 4 HIS A C 2
ATOM 1580 O O . HIS A 1 4 ? -2.821 16.996 -4.808 1.00 0.00 4 HIS A O 2
ATOM 1595 N N . ASN A 1 5 ? -4.568 17.179 -3.393 1.00 0.00 5 ASN A N 2
ATOM 1596 C CA . ASN A 1 5 ? -4.079 16.152 -2.475 1.00 0.00 5 ASN A CA 2
ATOM 1597 C C . ASN A 1 5 ? -4.927 14.885 -2.559 1.00 0.00 5 ASN A C 2
ATOM 1598 O O . ASN A 1 5 ? -6.156 14.945 -2.493 1.00 0.00 5 ASN A O 2
ATOM 1609 N N . HIS A 1 6 ? -4.258 13.737 -2.702 1.00 0.00 6 HIS A N 2
ATOM 1610 C CA . HIS A 1 6 ? -4.941 12.445 -2.792 1.00 0.00 6 HIS A CA 2
ATOM 1611 C C . HIS A 1 6 ? -3.939 11.305 -2.967 1.00 0.00 6 HIS A C 2
ATOM 1612 O O . HIS A 1 6 ? -2.844 11.504 -3.493 1.00 0.00 6 HIS A O 2
ATOM 1627 N N . ILE A 1 7 ? -4.328 10.109 -2.526 1.00 0.00 7 ILE A N 2
ATOM 1628 C CA . ILE A 1 7 ? -3.468 8.930 -2.636 1.00 0.00 7 ILE A CA 2
ATOM 1629 C C . ILE A 1 7 ? -4.087 7.891 -3.569 1.00 0.00 7 ILE A C 2
ATOM 1630 O O . ILE A 1 7 ? -5.306 7.825 -3.712 1.00 0.00 7 ILE A O 2
ATOM 1646 N N . THR A 1 8 ? -3.239 7.081 -4.204 1.00 0.00 8 THR A N 2
ATOM 1647 C CA . THR A 1 8 ? -3.708 6.046 -5.125 1.00 0.00 8 THR A CA 2
ATOM 1648 C C . THR A 1 8 ? -3.376 4.650 -4.596 1.00 0.00 8 THR A C 2
ATOM 1649 O O . THR A 1 8 ? -2.238 4.192 -4.705 1.00 0.00 8 THR A O 2
ATOM 1660 N N . VAL A 1 9 ? -4.379 3.977 -4.027 1.00 0.00 9 VAL A N 2
ATOM 1661 C CA . VAL A 1 9 ? -4.195 2.633 -3.484 1.00 0.00 9 VAL A CA 2
ATOM 1662 C C . VAL A 1 9 ? -5.116 1.627 -4.174 1.00 0.00 9 VAL A C 2
ATOM 1663 O O . VAL A 1 9 ? -6.329 1.634 -3.969 1.00 0.00 9 VAL A O 2
ATOM 1676 N N . GLN A 1 10 ? -4.532 0.758 -4.996 1.00 0.00 10 GLN A N 2
ATOM 1677 C CA . GLN A 1 10 ? -5.306 -0.249 -5.714 1.00 0.00 10 GLN A CA 2
ATOM 1678 C C . GLN A 1 10 ? -4.685 -1.639 -5.576 1.00 0.00 10 GLN A C 2
ATOM 1679 O O . GLN A 1 10 ? -3.487 -1.774 -5.308 1.00 0.00 10 GLN A O 2
ATOM 1693 N N . PHE A 1 11 ? -5.512 -2.669 -5.760 1.00 0.00 11 PHE A N 2
ATOM 1694 C CA . PHE A 1 11 ? -5.064 -4.058 -5.657 1.00 0.00 11 PHE A CA 2
ATOM 1695 C C . PHE A 1 11 ? -5.174 -4.767 -7.007 1.00 0.00 11 PHE A C 2
ATOM 1696 O O . PHE A 1 11 ? -6.094 -4.504 -7.782 1.00 0.00 11 PHE A O 2
ATOM 1713 N N . ALA A 1 12 ? -4.227 -5.669 -7.281 1.00 0.00 12 ALA A N 2
ATOM 1714 C CA . ALA A 1 12 ? -4.221 -6.415 -8.539 1.00 0.00 12 ALA A CA 2
ATOM 1715 C C . ALA A 1 12 ? -3.618 -7.808 -8.366 1.00 0.00 12 ALA A C 2
ATOM 1716 O O . ALA A 1 12 ? -2.770 -8.029 -7.497 1.00 0.00 12 ALA A O 2
ATOM 1723 N N . GLY A 1 13 ? -4.062 -8.745 -9.208 1.00 0.00 13 GLY A N 2
ATOM 1724 C CA . GLY A 1 13 ? -3.561 -10.109 -9.150 1.00 0.00 13 GLY A CA 2
ATOM 1725 C C . GLY A 1 13 ? -4.186 -10.907 -8.025 1.00 0.00 13 GLY A C 2
ATOM 1726 O O . GLY A 1 13 ? -5.190 -11.590 -8.227 1.00 0.00 13 GLY A O 2
ATOM 1730 N N . GLY A 1 14 ? -3.594 -10.814 -6.837 1.00 0.00 14 GLY A N 2
ATOM 1731 C CA . GLY A 1 14 ? -4.112 -11.529 -5.685 1.00 0.00 14 GLY A CA 2
ATOM 1732 C C . GLY A 1 14 ? -3.978 -10.733 -4.395 1.00 0.00 14 GLY A C 2
ATOM 1733 O O . GLY A 1 14 ? -3.872 -11.314 -3.314 1.00 0.00 14 GLY A O 2
ATOM 1737 N N . CYS A 1 15 ? -3.979 -9.402 -4.509 1.00 0.00 15 CYS A N 2
ATOM 1738 C CA . CYS A 1 15 ? -3.850 -8.527 -3.344 1.00 0.00 15 CYS A CA 2
ATOM 1739 C C . CYS A 1 15 ? -5.154 -7.779 -3.044 1.00 0.00 15 CYS A C 2
ATOM 1740 O O . CYS A 1 15 ? -5.195 -6.927 -2.155 1.00 0.00 15 CYS A O 2
ATOM 1748 N N . GLU A 1 16 ? -6.221 -8.100 -3.780 1.00 0.00 16 GLU A N 2
ATOM 1749 C CA . GLU A 1 16 ? -7.518 -7.456 -3.576 1.00 0.00 16 GLU A CA 2
ATOM 1750 C C . GLU A 1 16 ? -8.387 -8.264 -2.608 1.00 0.00 16 GLU A C 2
ATOM 1751 O O . GLU A 1 16 ? -9.226 -7.703 -1.904 1.00 0.00 16 GLU A O 2
ATOM 1763 N N . LEU A 1 17 ? -8.178 -9.583 -2.580 1.00 0.00 17 LEU A N 2
ATOM 1764 C CA . LEU A 1 17 ? -8.943 -10.469 -1.699 1.00 0.00 17 LEU A CA 2
ATOM 1765 C C . LEU A 1 17 ? -8.636 -10.214 -0.217 1.00 0.00 17 LEU A C 2
ATOM 1766 O O . LEU A 1 17 ? -9.388 -10.652 0.654 1.00 0.00 17 LEU A O 2
ATOM 1782 N N . LEU A 1 18 ? -7.539 -9.502 0.070 1.00 0.00 18 LEU A N 2
ATOM 1783 C CA . LEU A 1 18 ? -7.164 -9.201 1.456 1.00 0.00 18 LEU A CA 2
ATOM 1784 C C . LEU A 1 18 ? -7.908 -7.975 2.006 1.00 0.00 18 LEU A C 2
ATOM 1785 O O . LEU A 1 18 ? -7.556 -7.456 3.068 1.00 0.00 18 LEU A O 2
ATOM 1801 N N . PHE A 1 19 ? -8.944 -7.524 1.296 1.00 0.00 19 PHE A N 2
ATOM 1802 C CA . PHE A 1 19 ? -9.729 -6.375 1.729 1.00 0.00 19 PHE A CA 2
ATOM 1803 C C . PHE A 1 19 ? -11.195 -6.599 1.389 1.00 0.00 19 PHE A C 2
ATOM 1804 O O . PHE A 1 19 ? -12.029 -6.748 2.279 1.00 0.00 19 PHE A O 2
ATOM 1821 N N . ALA A 1 20 ? -11.497 -6.636 0.095 1.00 0.00 20 ALA A N 2
ATOM 1822 C CA . ALA A 1 20 ? -12.861 -6.859 -0.371 1.00 0.00 20 ALA A CA 2
ATOM 1823 C C . ALA A 1 20 ? -12.918 -6.959 -1.897 1.00 0.00 20 ALA A C 2
ATOM 1824 O O . ALA A 1 20 ? -13.872 -6.490 -2.522 1.00 0.00 20 ALA A O 2
ATOM 1831 N N . LYS A 1 21 ? -11.887 -7.568 -2.492 1.00 0.00 21 LYS A N 2
ATOM 1832 C CA . LYS A 1 21 ? -11.809 -7.718 -3.945 1.00 0.00 21 LYS A CA 2
ATOM 1833 C C . LYS A 1 21 ? -12.068 -6.377 -4.643 1.00 0.00 21 LYS A C 2
ATOM 1834 O O . LYS A 1 21 ? -12.663 -6.330 -5.722 1.00 0.00 21 LYS A O 2
ATOM 1853 N N . GLN A 1 22 ? -11.613 -5.291 -4.011 1.00 0.00 22 GLN A N 2
ATOM 1854 C CA . GLN A 1 22 ? -11.790 -3.951 -4.557 1.00 0.00 22 GLN A CA 2
ATOM 1855 C C . GLN A 1 22 ? -10.810 -3.700 -5.699 1.00 0.00 22 GLN A C 2
ATOM 1856 O O . GLN A 1 22 ? -10.009 -4.570 -6.046 1.00 0.00 22 GLN A O 2
ATOM 1870 N N . THR A 1 23 ? -10.881 -2.507 -6.284 1.00 0.00 23 THR A N 2
ATOM 1871 C CA . THR A 1 23 ? -9.998 -2.151 -7.387 1.00 0.00 23 THR A CA 2
ATOM 1872 C C . THR A 1 23 ? -9.013 -1.058 -6.970 1.00 0.00 23 THR A C 2
ATOM 1873 O O . THR A 1 23 ? -7.837 -1.335 -6.755 1.00 0.00 23 THR A O 2
ATOM 1884 N N . SER A 1 24 ? -9.498 0.179 -6.854 1.00 0.00 24 SER A N 2
ATOM 1885 C CA . SER A 1 24 ? -8.651 1.303 -6.461 1.00 0.00 24 SER A CA 2
ATOM 1886 C C . SER A 1 24 ? -9.346 2.181 -5.423 1.00 0.00 24 SER A C 2
ATOM 1887 O O . SER A 1 24 ? -10.573 2.187 -5.323 1.00 0.00 24 SER A O 2
ATOM 1895 N N . LEU A 1 25 ? -8.547 2.920 -4.651 1.00 0.00 25 LEU A N 2
ATOM 1896 C CA . LEU A 1 25 ? -9.085 3.803 -3.616 1.00 0.00 25 LEU A CA 2
ATOM 1897 C C . LEU A 1 25 ? -8.183 5.018 -3.384 1.00 0.00 25 LEU A C 2
ATOM 1898 O O . LEU A 1 25 ? -7.036 5.049 -3.837 1.00 0.00 25 LEU A O 2
ATOM 1914 N N . GLN A 1 26 ? -8.713 6.014 -2.672 1.00 0.00 26 GLN A N 2
ATOM 1915 C CA . GLN A 1 26 ? -7.964 7.228 -2.369 1.00 0.00 26 GLN A CA 2
ATOM 1916 C C . GLN A 1 26 ? -7.961 7.504 -0.867 1.00 0.00 26 GLN A C 2
ATOM 1917 O O . GLN A 1 26 ? -8.929 7.199 -0.166 1.00 0.00 26 GLN A O 2
ATOM 1931 N N . LEU A 1 27 ? -6.861 8.075 -0.379 1.00 0.00 27 LEU A N 2
ATOM 1932 C CA . LEU A 1 27 ? -6.716 8.387 1.041 1.00 0.00 27 LEU A CA 2
ATOM 1933 C C . LEU A 1 27 ? -6.292 9.841 1.244 1.00 0.00 27 LEU A C 2
ATOM 1934 O O . LEU A 1 27 ? -5.497 10.379 0.471 1.00 0.00 27 LEU A O 2
ATOM 1950 N N . ASP A 1 28 ? -6.828 10.472 2.292 1.00 0.00 28 ASP A N 2
ATOM 1951 C CA . ASP A 1 28 ? -6.504 11.863 2.602 1.00 0.00 28 ASP A CA 2
ATOM 1952 C C . ASP A 1 28 ? -5.506 11.944 3.755 1.00 0.00 28 ASP A C 2
ATOM 1953 O O . ASP A 1 28 ? -5.838 11.627 4.899 1.00 0.00 28 ASP A O 2
ATOM 1962 N N . GLY A 1 29 ? -4.282 12.371 3.445 1.00 0.00 29 GLY A N 2
ATOM 1963 C CA . GLY A 1 29 ? -3.248 12.486 4.461 1.00 0.00 29 GLY A CA 2
ATOM 1964 C C . GLY A 1 29 ? -3.106 13.898 5.010 1.00 0.00 29 GLY A C 2
ATOM 1965 O O . GLY A 1 29 ? -2.808 14.074 6.194 1.00 0.00 29 GLY A O 2
ATOM 1969 N N . VAL A 1 30 ? -3.307 14.903 4.148 1.00 0.00 30 VAL A N 2
ATOM 1970 C CA . VAL A 1 30 ? -3.193 16.313 4.536 1.00 0.00 30 VAL A CA 2
ATOM 1971 C C . VAL A 1 30 ? -1.729 16.710 4.746 1.00 0.00 30 VAL A C 2
ATOM 1972 O O . VAL A 1 30 ? -1.201 17.556 4.024 1.00 0.00 30 VAL A O 2
ATOM 1985 N N . VAL A 1 31 ? -1.080 16.090 5.736 1.00 0.00 31 VAL A N 2
ATOM 1986 C CA . VAL A 1 31 ? 0.323 16.371 6.037 1.00 0.00 31 VAL A CA 2
ATOM 1987 C C . VAL A 1 31 ? 1.144 15.078 6.105 1.00 0.00 31 VAL A C 2
ATOM 1988 O O . VAL A 1 31 ? 1.802 14.793 7.110 1.00 0.00 31 VAL A O 2
ATOM 2001 N N . PRO A 1 32 ? 1.127 14.279 5.019 1.00 0.00 32 PRO A N 2
ATOM 2002 C CA . PRO A 1 32 ? 1.874 13.015 4.946 1.00 0.00 32 PRO A CA 2
ATOM 2003 C C . PRO A 1 32 ? 3.364 13.206 4.638 1.00 0.00 32 PRO A C 2
ATOM 2004 O O . PRO A 1 32 ? 4.084 12.229 4.421 1.00 0.00 32 PRO A O 2
ATOM 2015 N N . THR A 1 33 ? 3.818 14.462 4.611 1.00 0.00 33 THR A N 2
ATOM 2016 C CA . THR A 1 33 ? 5.218 14.774 4.323 1.00 0.00 33 THR A CA 2
ATOM 2017 C C . THR A 1 33 ? 6.163 13.995 5.237 1.00 0.00 33 THR A C 2
ATOM 2018 O O . THR A 1 33 ? 7.147 13.415 4.775 1.00 0.00 33 THR A O 2
ATOM 2029 N N . GLY A 1 34 ? 5.852 13.981 6.536 1.00 0.00 34 GLY A N 2
ATOM 2030 C CA . GLY A 1 34 ? 6.679 13.268 7.497 1.00 0.00 34 GLY A CA 2
ATOM 2031 C C . GLY A 1 34 ? 6.267 11.812 7.662 1.00 0.00 34 GLY A C 2
ATOM 2032 O O . GLY A 1 34 ? 6.093 11.339 8.785 1.00 0.00 34 GLY A O 2
ATOM 2036 N N . THR A 1 35 ? 6.110 11.105 6.540 1.00 0.00 35 THR A N 2
ATOM 2037 C CA . THR A 1 35 ? 5.715 9.698 6.564 1.00 0.00 35 THR A CA 2
ATOM 2038 C C . THR A 1 35 ? 6.270 8.951 5.350 1.00 0.00 35 THR A C 2
ATOM 2039 O O . THR A 1 35 ? 6.255 9.467 4.230 1.00 0.00 35 THR A O 2
ATOM 2050 N N . ASN A 1 36 ? 6.752 7.730 5.583 1.00 0.00 36 ASN A N 2
ATOM 2051 C CA . ASN A 1 36 ? 7.310 6.900 4.516 1.00 0.00 36 ASN A CA 2
ATOM 2052 C C . ASN A 1 36 ? 6.411 5.695 4.236 1.00 0.00 36 ASN A C 2
ATOM 2053 O O . ASN A 1 36 ? 5.326 5.576 4.812 1.00 0.00 36 ASN A O 2
ATOM 2064 N N . LEU A 1 37 ? 6.860 4.803 3.349 1.00 0.00 37 LEU A N 2
ATOM 2065 C CA . LEU A 1 37 ? 6.085 3.612 3.001 1.00 0.00 37 LEU A CA 2
ATOM 2066 C C . LEU A 1 37 ? 5.806 2.758 4.235 1.00 0.00 37 LEU A C 2
ATOM 2067 O O . LEU A 1 37 ? 4.687 2.279 4.418 1.00 0.00 37 LEU A O 2
ATOM 2083 N N . ASN A 1 38 ? 6.821 2.588 5.086 1.00 0.00 38 ASN A N 2
ATOM 2084 C CA . ASN A 1 38 ? 6.668 1.810 6.315 1.00 0.00 38 ASN A CA 2
ATOM 2085 C C . ASN A 1 38 ? 5.516 2.371 7.147 1.00 0.00 38 ASN A C 2
ATOM 2086 O O . ASN A 1 38 ? 4.752 1.621 7.760 1.00 0.00 38 ASN A O 2
ATOM 2097 N N . GLY A 1 39 ? 5.392 3.697 7.144 1.00 0.00 39 GLY A N 2
ATOM 2098 C CA . GLY A 1 39 ? 4.328 4.350 7.874 1.00 0.00 39 GLY A CA 2
ATOM 2099 C C . GLY A 1 39 ? 3.001 4.265 7.148 1.00 0.00 39 GLY A C 2
ATOM 2100 O O . GLY A 1 39 ? 1.951 4.189 7.781 1.00 0.00 39 GLY A O 2
ATOM 2104 N N . LEU A 1 40 ? 3.046 4.263 5.812 1.00 0.00 40 LEU A N 2
ATOM 2105 C CA . LEU A 1 40 ? 1.832 4.174 5.007 1.00 0.00 40 LEU A CA 2
ATOM 2106 C C . LEU A 1 40 ? 1.116 2.850 5.260 1.00 0.00 40 LEU A C 2
ATOM 2107 O O . LEU A 1 40 ? -0.089 2.827 5.510 1.00 0.00 40 LEU A O 2
ATOM 2123 N N . VAL A 1 41 ? 1.867 1.749 5.202 1.00 0.00 41 VAL A N 2
ATOM 2124 C CA . VAL A 1 41 ? 1.296 0.422 5.435 1.00 0.00 41 VAL A CA 2
ATOM 2125 C C . VAL A 1 41 ? 0.739 0.312 6.849 1.00 0.00 41 VAL A C 2
ATOM 2126 O O . VAL A 1 41 ? -0.444 0.027 7.028 1.00 0.00 41 VAL A O 2
ATOM 2139 N N . GLN A 1 42 ? 1.586 0.555 7.851 1.00 0.00 42 GLN A N 2
ATOM 2140 C CA . GLN A 1 42 ? 1.155 0.490 9.249 1.00 0.00 42 GLN A CA 2
ATOM 2141 C C . GLN A 1 42 ? -0.037 1.419 9.502 1.00 0.00 42 GLN A C 2
ATOM 2142 O O . GLN A 1 42 ? -0.853 1.162 10.389 1.00 0.00 42 GLN A O 2
ATOM 2156 N N . LEU A 1 43 ? -0.129 2.495 8.718 1.00 0.00 43 LEU A N 2
ATOM 2157 C CA . LEU A 1 43 ? -1.216 3.459 8.853 1.00 0.00 43 LEU A CA 2
ATOM 2158 C C . LEU A 1 43 ? -2.466 3.023 8.076 1.00 0.00 43 LEU A C 2
ATOM 2159 O O . LEU A 1 43 ? -3.563 3.477 8.378 1.00 0.00 43 LEU A O 2
ATOM 2175 N N . LEU A 1 44 ? -2.302 2.154 7.073 1.00 0.00 44 LEU A N 2
ATOM 2176 C CA . LEU A 1 44 ? -3.439 1.690 6.271 1.00 0.00 44 LEU A CA 2
ATOM 2177 C C . LEU A 1 44 ? -4.016 0.377 6.810 1.00 0.00 44 LEU A C 2
ATOM 2178 O O . LEU A 1 44 ? -5.237 0.206 6.846 1.00 0.00 44 LEU A O 2
ATOM 2194 N N . LYS A 1 45 ? -3.149 -0.551 7.220 1.00 0.00 45 LYS A N 2
ATOM 2195 C CA . LYS A 1 45 ? -3.612 -1.838 7.743 1.00 0.00 45 LYS A CA 2
ATOM 2196 C C . LYS A 1 45 ? -4.264 -1.663 9.112 1.00 0.00 45 LYS A C 2
ATOM 2197 O O . LYS A 1 45 ? -5.425 -2.019 9.298 1.00 0.00 45 LYS A O 2
ATOM 2216 N N . THR A 1 46 ? -3.526 -1.087 10.061 1.00 0.00 46 THR A N 2
ATOM 2217 C CA . THR A 1 46 ? -4.055 -0.848 11.399 1.00 0.00 46 THR A CA 2
ATOM 2218 C C . THR A 1 46 ? -5.274 0.079 11.345 1.00 0.00 46 THR A C 2
ATOM 2219 O O . THR A 1 46 ? -6.083 0.104 12.273 1.00 0.00 46 THR A O 2
ATOM 2230 N N . ASN A 1 47 ? -5.402 0.831 10.247 1.00 0.00 47 ASN A N 2
ATOM 2231 C CA . ASN A 1 47 ? -6.532 1.747 10.076 1.00 0.00 47 ASN A CA 2
ATOM 2232 C C . ASN A 1 47 ? -7.843 0.975 9.922 1.00 0.00 47 ASN A C 2
ATOM 2233 O O . ASN A 1 47 ? -8.854 1.337 10.525 1.00 0.00 47 ASN A O 2
ATOM 2244 N N . TYR A 1 48 ? -7.824 -0.087 9.111 1.00 0.00 48 TYR A N 2
ATOM 2245 C CA . TYR A 1 48 ? -9.020 -0.896 8.887 1.00 0.00 48 TYR A CA 2
ATOM 2246 C C . TYR A 1 48 ? -8.675 -2.373 8.675 1.00 0.00 48 TYR A C 2
ATOM 2247 O O . TYR A 1 48 ? -9.088 -3.223 9.463 1.00 0.00 48 TYR A O 2
ATOM 2265 N N . VAL A 1 49 ? -7.926 -2.662 7.601 1.00 0.00 49 VAL A N 2
ATOM 2266 C CA . VAL A 1 49 ? -7.517 -4.029 7.254 1.00 0.00 49 VAL A CA 2
ATOM 2267 C C . VAL A 1 49 ? -8.665 -5.033 7.422 1.00 0.00 49 VAL A C 2
ATOM 2268 O O . VAL A 1 49 ? -8.812 -5.675 8.466 1.00 0.00 49 VAL A O 2
ATOM 2281 N N . LYS A 1 50 ? -9.479 -5.163 6.377 1.00 0.00 50 LYS A N 2
ATOM 2282 C CA . LYS A 1 50 ? -10.612 -6.084 6.395 1.00 0.00 50 LYS A CA 2
ATOM 2283 C C . LYS A 1 50 ? -10.157 -7.513 6.669 1.00 0.00 50 LYS A C 2
ATOM 2284 O O . LYS A 1 50 ? -10.727 -8.198 7.520 1.00 0.00 50 LYS A O 2
ATOM 2303 N N . GLU A 1 51 ? -9.129 -7.961 5.950 1.00 0.00 51 GLU A N 2
ATOM 2304 C CA . GLU A 1 51 ? -8.607 -9.307 6.133 1.00 0.00 51 GLU A CA 2
ATOM 2305 C C . GLU A 1 51 ? -7.476 -9.310 7.169 1.00 0.00 51 GLU A C 2
ATOM 2306 O O . GLU A 1 51 ? -7.415 -8.426 8.026 1.00 0.00 51 GLU A O 2
ATOM 2318 N N . ARG A 1 52 ? -6.593 -10.307 7.102 1.00 0.00 52 ARG A N 2
ATOM 2319 C CA . ARG A 1 52 ? -5.483 -10.410 8.048 1.00 0.00 52 ARG A CA 2
ATOM 2320 C C . ARG A 1 52 ? -4.481 -9.267 7.867 1.00 0.00 52 ARG A C 2
ATOM 2321 O O . ARG A 1 52 ? -4.141 -8.900 6.742 1.00 0.00 52 ARG A O 2
ATOM 2342 N N . PRO A 1 53 ? -3.987 -8.691 8.980 1.00 0.00 53 PRO A N 2
ATOM 2343 C CA . PRO A 1 53 ? -3.016 -7.593 8.936 1.00 0.00 53 PRO A CA 2
ATOM 2344 C C . PRO A 1 53 ? -1.597 -8.079 8.633 1.00 0.00 53 PRO A C 2
ATOM 2345 O O . PRO A 1 53 ? -0.802 -7.352 8.035 1.00 0.00 53 PRO A O 2
ATOM 2356 N N . ASP A 1 54 ? -1.290 -9.311 9.048 1.00 0.00 54 ASP A N 2
ATOM 2357 C CA . ASP A 1 54 ? 0.029 -9.890 8.820 1.00 0.00 54 ASP A CA 2
ATOM 2358 C C . ASP A 1 54 ? 0.071 -10.739 7.542 1.00 0.00 54 ASP A C 2
ATOM 2359 O O . ASP A 1 54 ? 1.043 -11.458 7.306 1.00 0.00 54 ASP A O 2
ATOM 2368 N N . LEU A 1 55 ? -0.978 -10.663 6.719 1.00 0.00 55 LEU A N 2
ATOM 2369 C CA . LEU A 1 55 ? -1.022 -11.438 5.482 1.00 0.00 55 LEU A CA 2
ATOM 2370 C C . LEU A 1 55 ? -0.161 -10.802 4.390 1.00 0.00 55 LEU A C 2
ATOM 2371 O O . LEU A 1 55 ? 0.315 -11.493 3.488 1.00 0.00 55 LEU A O 2
ATOM 2387 N N . LEU A 1 56 ? 0.038 -9.485 4.477 1.00 0.00 56 LEU A N 2
ATOM 2388 C CA . LEU A 1 56 ? 0.845 -8.773 3.489 1.00 0.00 56 LEU A CA 2
ATOM 2389 C C . LEU A 1 56 ? 2.271 -8.571 3.979 1.00 0.00 56 LEU A C 2
ATOM 2390 O O . LEU A 1 56 ? 3.219 -8.882 3.267 1.00 0.00 56 LEU A O 2
ATOM 2406 N N . VAL A 1 57 ? 2.419 -8.043 5.192 1.00 0.00 57 VAL A N 2
ATOM 2407 C CA . VAL A 1 57 ? 3.743 -7.800 5.751 1.00 0.00 57 VAL A CA 2
ATOM 2408 C C . VAL A 1 57 ? 4.532 -9.095 5.885 1.00 0.00 57 VAL A C 2
ATOM 2409 O O . VAL A 1 57 ? 3.965 -10.170 6.090 1.00 0.00 57 VAL A O 2
ATOM 2422 N N . ASP A 1 58 ? 5.845 -8.972 5.767 1.00 0.00 58 ASP A N 2
ATOM 2423 C CA . ASP A 1 58 ? 6.741 -10.117 5.875 1.00 0.00 58 ASP A CA 2
ATOM 2424 C C . ASP A 1 58 ? 6.623 -10.753 7.257 1.00 0.00 58 ASP A C 2
ATOM 2425 O O . ASP A 1 58 ? 6.233 -11.912 7.384 1.00 0.00 58 ASP A O 2
ATOM 2434 N N . GLN A 1 59 ? 6.946 -9.976 8.289 1.00 0.00 59 GLN A N 2
ATOM 2435 C CA . GLN A 1 59 ? 6.861 -10.452 9.667 1.00 0.00 59 GLN A CA 2
ATOM 2436 C C . GLN A 1 59 ? 7.072 -9.313 10.660 1.00 0.00 59 GLN A C 2
ATOM 2437 O O . GLN A 1 59 ? 6.347 -9.199 11.648 1.00 0.00 59 GLN A O 2
ATOM 2451 N N . THR A 1 60 ? 8.066 -8.467 10.390 1.00 0.00 60 THR A N 2
ATOM 2452 C CA . THR A 1 60 ? 8.366 -7.336 11.261 1.00 0.00 60 THR A CA 2
ATOM 2453 C C . THR A 1 60 ? 7.500 -6.118 10.930 1.00 0.00 60 THR A C 2
ATOM 2454 O O . THR A 1 60 ? 7.761 -5.018 11.420 1.00 0.00 60 THR A O 2
ATOM 2465 N N . GLY A 1 61 ? 6.468 -6.314 10.098 1.00 0.00 61 GLY A N 2
ATOM 2466 C CA . GLY A 1 61 ? 5.592 -5.216 9.728 1.00 0.00 61 GLY A CA 2
ATOM 2467 C C . GLY A 1 61 ? 6.353 -4.029 9.163 1.00 0.00 61 GLY A C 2
ATOM 2468 O O . GLY A 1 61 ? 5.908 -2.887 9.275 1.00 0.00 61 GLY A O 2
ATOM 2472 N N . GLN A 1 62 ? 7.506 -4.310 8.557 1.00 0.00 62 GLN A N 2
ATOM 2473 C CA . GLN A 1 62 ? 8.343 -3.270 7.969 1.00 0.00 62 GLN A CA 2
ATOM 2474 C C . GLN A 1 62 ? 8.401 -3.430 6.457 1.00 0.00 62 GLN A C 2
ATOM 2475 O O . GLN A 1 62 ? 8.267 -2.459 5.711 1.00 0.00 62 GLN A O 2
ATOM 2489 N N . THR A 1 63 ? 8.588 -4.670 6.013 1.00 0.00 63 THR A N 2
ATOM 2490 C CA . THR A 1 63 ? 8.650 -4.979 4.591 1.00 0.00 63 THR A CA 2
ATOM 2491 C C . THR A 1 63 ? 7.592 -6.017 4.238 1.00 0.00 63 THR A C 2
ATOM 2492 O O . THR A 1 63 ? 7.361 -6.953 5.003 1.00 0.00 63 THR A O 2
ATOM 2503 N N . LEU A 1 64 ? 6.945 -5.843 3.086 1.00 0.00 64 LEU A N 2
ATOM 2504 C CA . LEU A 1 64 ? 5.905 -6.774 2.652 1.00 0.00 64 LEU A CA 2
ATOM 2505 C C . LEU A 1 64 ? 6.498 -8.148 2.341 1.00 0.00 64 LEU A C 2
ATOM 2506 O O . LEU A 1 64 ? 7.682 -8.268 2.021 1.00 0.00 64 LEU A O 2
ATOM 2522 N N . ARG A 1 65 ? 5.668 -9.181 2.444 1.00 0.00 65 ARG A N 2
ATOM 2523 C CA . ARG A 1 65 ? 6.104 -10.549 2.180 1.00 0.00 65 ARG A CA 2
ATOM 2524 C C . ARG A 1 65 ? 6.299 -10.788 0.681 1.00 0.00 65 ARG A C 2
ATOM 2525 O O . ARG A 1 65 ? 5.704 -10.095 -0.148 1.00 0.00 65 ARG A O 2
ATOM 2546 N N . PRO A 1 66 ? 7.140 -11.780 0.315 1.00 0.00 66 PRO A N 2
ATOM 2547 C CA . PRO A 1 66 ? 7.412 -12.117 -1.090 1.00 0.00 66 PRO A CA 2
ATOM 2548 C C . PRO A 1 66 ? 6.134 -12.400 -1.878 1.00 0.00 66 PRO A C 2
ATOM 2549 O O . PRO A 1 66 ? 5.201 -13.020 -1.362 1.00 0.00 66 PRO A O 2
ATOM 2560 N N . GLY A 1 67 ? 6.098 -11.932 -3.123 1.00 0.00 67 GLY A N 2
ATOM 2561 C CA . GLY A 1 67 ? 4.929 -12.132 -3.963 1.00 0.00 67 GLY A CA 2
ATOM 2562 C C . GLY A 1 67 ? 4.336 -10.822 -4.443 1.00 0.00 67 GLY A C 2
ATOM 2563 O O . GLY A 1 67 ? 4.050 -10.663 -5.630 1.00 0.00 67 GLY A O 2
ATOM 2567 N N . ILE A 1 68 ? 4.156 -9.880 -3.517 1.00 0.00 68 ILE A N 2
ATOM 2568 C CA . ILE A 1 68 ? 3.599 -8.570 -3.848 1.00 0.00 68 ILE A CA 2
ATOM 2569 C C . ILE A 1 68 ? 4.665 -7.660 -4.456 1.00 0.00 68 ILE A C 2
ATOM 2570 O O . ILE A 1 68 ? 5.849 -7.769 -4.132 1.00 0.00 68 ILE A O 2
ATOM 2586 N N . LEU A 1 69 ? 4.232 -6.751 -5.330 1.00 0.00 69 LEU A N 2
ATOM 2587 C CA . LEU A 1 69 ? 5.142 -5.813 -5.979 1.00 0.00 69 LEU A CA 2
ATOM 2588 C C . LEU A 1 69 ? 4.643 -4.381 -5.825 1.00 0.00 69 LEU A C 2
ATOM 2589 O O . LEU A 1 69 ? 3.698 -3.969 -6.501 1.00 0.00 69 LEU A O 2
ATOM 2605 N N . VAL A 1 70 ? 5.281 -3.624 -4.930 1.00 0.00 70 VAL A N 2
ATOM 2606 C CA . VAL A 1 70 ? 4.902 -2.231 -4.689 1.00 0.00 70 VAL A CA 2
ATOM 2607 C C . VAL A 1 70 ? 5.429 -1.324 -5.801 1.00 0.00 70 VAL A C 2
ATOM 2608 O O . VAL A 1 70 ? 6.632 -1.300 -6.078 1.00 0.00 70 VAL A O 2
ATOM 2621 N N . LEU A 1 71 ? 4.521 -0.589 -6.444 1.00 0.00 71 LEU A N 2
ATOM 2622 C CA . LEU A 1 71 ? 4.894 0.310 -7.535 1.00 0.00 71 LEU A CA 2
ATOM 2623 C C . LEU A 1 71 ? 4.416 1.737 -7.269 1.00 0.00 71 LEU A C 2
ATOM 2624 O O . LEU A 1 71 ? 3.316 1.950 -6.755 1.00 0.00 71 LEU A O 2
ATOM 2640 N N . VAL A 1 72 ? 5.251 2.709 -7.638 1.00 0.00 72 VAL A N 2
ATOM 2641 C CA . VAL A 1 72 ? 4.924 4.120 -7.455 1.00 0.00 72 VAL A CA 2
ATOM 2642 C C . VAL A 1 72 ? 4.649 4.785 -8.802 1.00 0.00 72 VAL A C 2
ATOM 2643 O O . VAL A 1 72 ? 5.570 5.025 -9.586 1.00 0.00 72 VAL A O 2
ATOM 2656 N N . ASN A 1 73 ? 3.372 5.076 -9.064 1.00 0.00 73 ASN A N 2
ATOM 2657 C CA . ASN A 1 73 ? 2.957 5.712 -10.316 1.00 0.00 73 ASN A CA 2
ATOM 2658 C C . ASN A 1 73 ? 3.349 4.853 -11.521 1.00 0.00 73 ASN A C 2
ATOM 2659 O O . ASN A 1 73 ? 4.040 5.318 -12.431 1.00 0.00 73 ASN A O 2
ATOM 2670 N N . SER A 1 74 ? 2.903 3.595 -11.513 1.00 0.00 74 SER A N 2
ATOM 2671 C CA . SER A 1 74 ? 3.203 2.659 -12.597 1.00 0.00 74 SER A CA 2
ATOM 2672 C C . SER A 1 74 ? 4.715 2.495 -12.789 1.00 0.00 74 SER A C 2
ATOM 2673 O O . SER A 1 74 ? 5.225 2.586 -13.909 1.00 0.00 74 SER A O 2
ATOM 2681 N N . CYS A 1 75 ? 5.427 2.251 -11.690 1.00 0.00 75 CYS A N 2
ATOM 2682 C CA . CYS A 1 75 ? 6.874 2.070 -11.737 1.00 0.00 75 CYS A CA 2
ATOM 2683 C C . CYS A 1 75 ? 7.376 1.391 -10.467 1.00 0.00 75 CYS A C 2
ATOM 2684 O O . CYS A 1 75 ? 6.862 1.643 -9.377 1.00 0.00 75 CYS A O 2
ATOM 2692 N N . ASP A 1 76 ? 8.382 0.528 -10.612 1.00 0.00 76 ASP A N 2
ATOM 2693 C CA . ASP A 1 76 ? 8.952 -0.190 -9.470 1.00 0.00 76 ASP A CA 2
ATOM 2694 C C . ASP A 1 76 ? 9.389 0.778 -8.371 1.00 0.00 76 ASP A C 2
ATOM 2695 O O . ASP A 1 76 ? 10.208 1.668 -8.601 1.00 0.00 76 ASP A O 2
ATOM 2704 N N . ALA A 1 77 ? 8.832 0.595 -7.173 1.00 0.00 77 ALA A N 2
ATOM 2705 C CA . ALA A 1 77 ? 9.161 1.451 -6.032 1.00 0.00 77 ALA A CA 2
ATOM 2706 C C . ALA A 1 77 ? 10.536 1.122 -5.450 1.00 0.00 77 ALA A C 2
ATOM 2707 O O . ALA A 1 77 ? 11.131 1.947 -4.754 1.00 0.00 77 ALA A O 2
ATOM 2714 N N . GLU A 1 78 ? 11.038 -0.080 -5.739 1.00 0.00 78 GLU A N 2
ATOM 2715 C CA . GLU A 1 78 ? 12.342 -0.512 -5.242 1.00 0.00 78 GLU A CA 2
ATOM 2716 C C . GLU A 1 78 ? 13.470 0.229 -5.943 1.00 0.00 78 GLU A C 2
ATOM 2717 O O . GLU A 1 78 ? 14.561 0.371 -5.390 1.00 0.00 78 GLU A O 2
ATOM 2729 N N . VAL A 1 79 ? 13.203 0.707 -7.158 1.00 0.00 79 VAL A N 2
ATOM 2730 C CA . VAL A 1 79 ? 14.203 1.439 -7.922 1.00 0.00 79 VAL A CA 2
ATOM 2731 C C . VAL A 1 79 ? 14.725 2.643 -7.132 1.00 0.00 79 VAL A C 2
ATOM 2732 O O . VAL A 1 79 ? 15.889 3.023 -7.263 1.00 0.00 79 VAL A O 2
ATOM 2745 N N . VAL A 1 80 ? 13.855 3.238 -6.313 1.00 0.00 80 VAL A N 2
ATOM 2746 C CA . VAL A 1 80 ? 14.229 4.395 -5.505 1.00 0.00 80 VAL A CA 2
ATOM 2747 C C . VAL A 1 80 ? 14.404 4.021 -4.031 1.00 0.00 80 VAL A C 2
ATOM 2748 O O . VAL A 1 80 ? 15.307 4.526 -3.363 1.00 0.00 80 VAL A O 2
ATOM 2761 N N . GLY A 1 81 ? 13.534 3.141 -3.529 1.00 0.00 81 GLY A N 2
ATOM 2762 C CA . GLY A 1 81 ? 13.614 2.732 -2.138 1.00 0.00 81 GLY A CA 2
ATOM 2763 C C . GLY A 1 81 ? 13.008 1.363 -1.886 1.00 0.00 81 GLY A C 2
ATOM 2764 O O . GLY A 1 81 ? 13.678 0.470 -1.366 1.00 0.00 81 GLY A O 2
ATOM 2768 N N . GLY A 1 82 ? 11.735 1.200 -2.247 1.00 0.00 82 GLY A N 2
ATOM 2769 C CA . GLY A 1 82 ? 11.054 -0.068 -2.047 1.00 0.00 82 GLY A CA 2
ATOM 2770 C C . GLY A 1 82 ? 10.186 -0.069 -0.805 1.00 0.00 82 GLY A C 2
ATOM 2771 O O . GLY A 1 82 ? 8.997 -0.386 -0.872 1.00 0.00 82 GLY A O 2
ATOM 2775 N N . MET A 1 83 ? 10.782 0.291 0.331 1.00 0.00 83 MET A N 2
ATOM 2776 C CA . MET A 1 83 ? 10.061 0.336 1.599 1.00 0.00 83 MET A CA 2
ATOM 2777 C C . MET A 1 83 ? 10.409 1.599 2.396 1.00 0.00 83 MET A C 2
ATOM 2778 O O . MET A 1 83 ? 10.265 1.627 3.619 1.00 0.00 83 MET A O 2
ATOM 2792 N N . ASP A 1 84 ? 10.862 2.646 1.696 1.00 0.00 84 ASP A N 2
ATOM 2793 C CA . ASP A 1 84 ? 11.223 3.902 2.348 1.00 0.00 84 ASP A CA 2
ATOM 2794 C C . ASP A 1 84 ? 10.833 5.117 1.496 1.00 0.00 84 ASP A C 2
ATOM 2795 O O . ASP A 1 84 ? 11.448 6.180 1.599 1.00 0.00 84 ASP A O 2
ATOM 2804 N N . TYR A 1 85 ? 9.806 4.959 0.660 1.00 0.00 85 TYR A N 2
ATOM 2805 C CA . TYR A 1 85 ? 9.347 6.049 -0.197 1.00 0.00 85 TYR A CA 2
ATOM 2806 C C . TYR A 1 85 ? 8.512 7.054 0.597 1.00 0.00 85 TYR A C 2
ATOM 2807 O O . TYR A 1 85 ? 7.450 6.715 1.124 1.00 0.00 85 TYR A O 2
ATOM 2825 N N . VAL A 1 86 ? 9.002 8.292 0.675 1.00 0.00 86 VAL A N 2
ATOM 2826 C CA . VAL A 1 86 ? 8.307 9.354 1.402 1.00 0.00 86 VAL A CA 2
ATOM 2827 C C . VAL A 1 86 ? 7.100 9.866 0.616 1.00 0.00 86 VAL A C 2
ATOM 2828 O O . VAL A 1 86 ? 7.181 10.083 -0.594 1.00 0.00 86 VAL A O 2
ATOM 2841 N N . LEU A 1 87 ? 5.981 10.054 1.316 1.00 0.00 87 LEU A N 2
ATOM 2842 C CA . LEU A 1 87 ? 4.750 10.537 0.687 1.00 0.00 87 LEU A CA 2
ATOM 2843 C C . LEU A 1 87 ? 4.715 12.064 0.636 1.00 0.00 87 LEU A C 2
ATOM 2844 O O . LEU A 1 87 ? 5.458 12.738 1.352 1.00 0.00 87 LEU A O 2
ATOM 2860 N N . ASN A 1 88 ? 3.847 12.602 -0.222 1.00 0.00 88 ASN A N 2
ATOM 2861 C CA . ASN A 1 88 ? 3.710 14.050 -0.377 1.00 0.00 88 ASN A CA 2
ATOM 2862 C C . ASN A 1 88 ? 2.261 14.445 -0.688 1.00 0.00 88 ASN A C 2
ATOM 2863 O O . ASN A 1 88 ? 2.010 15.400 -1.422 1.00 0.00 88 ASN A O 2
ATOM 2874 N N . ASP A 1 89 ? 1.309 13.693 -0.126 1.00 0.00 89 ASP A N 2
ATOM 2875 C CA . ASP A 1 89 ? -0.120 13.946 -0.339 1.00 0.00 89 ASP A CA 2
ATOM 2876 C C . ASP A 1 89 ? -0.492 13.835 -1.819 1.00 0.00 89 ASP A C 2
ATOM 2877 O O . ASP A 1 89 ? -1.451 14.458 -2.275 1.00 0.00 89 ASP A O 2
ATOM 2886 N N . GLY A 1 90 ? 0.268 13.032 -2.560 1.00 0.00 90 GLY A N 2
ATOM 2887 C CA . GLY A 1 90 ? 0.003 12.848 -3.976 1.00 0.00 90 GLY A CA 2
ATOM 2888 C C . GLY A 1 90 ? 0.819 11.713 -4.562 1.00 0.00 90 GLY A C 2
ATOM 2889 O O . GLY A 1 90 ? 1.327 11.819 -5.679 1.00 0.00 90 GLY A O 2
ATOM 2893 N N . ASP A 1 91 ? 0.950 10.627 -3.799 1.00 0.00 91 ASP A N 2
ATOM 2894 C CA . ASP A 1 91 ? 1.714 9.468 -4.238 1.00 0.00 91 ASP A CA 2
ATOM 2895 C C . ASP A 1 91 ? 0.794 8.334 -4.679 1.00 0.00 91 ASP A C 2
ATOM 2896 O O . ASP A 1 91 ? -0.410 8.352 -4.414 1.00 0.00 91 ASP A O 2
ATOM 2905 N N . THR A 1 92 ? 1.380 7.344 -5.354 1.00 0.00 92 THR A N 2
ATOM 2906 C CA . THR A 1 92 ? 0.634 6.191 -5.840 1.00 0.00 92 THR A CA 2
ATOM 2907 C C . THR A 1 92 ? 1.302 4.894 -5.387 1.00 0.00 92 THR A C 2
ATOM 2908 O O . THR A 1 92 ? 2.526 4.765 -5.442 1.00 0.00 92 THR A O 2
ATOM 2919 N N . VAL A 1 93 ? 0.491 3.936 -4.942 1.00 0.00 93 VAL A N 2
ATOM 2920 C CA . VAL A 1 93 ? 1.000 2.648 -4.482 1.00 0.00 93 VAL A CA 2
ATOM 2921 C C . VAL A 1 93 ? 0.068 1.511 -4.898 1.00 0.00 93 VAL A C 2
ATOM 2922 O O . VAL A 1 93 ? -1.154 1.609 -4.755 1.00 0.00 93 VAL A O 2
ATOM 2935 N N . GLU A 1 94 ? 0.651 0.434 -5.422 1.00 0.00 94 GLU A N 2
ATOM 2936 C CA . GLU A 1 94 ? -0.128 -0.717 -5.868 1.00 0.00 94 GLU A CA 2
ATOM 2937 C C . GLU A 1 94 ? 0.475 -2.024 -5.363 1.00 0.00 94 GLU A C 2
ATOM 2938 O O . GLU A 1 94 ? 1.694 -2.200 -5.366 1.00 0.00 94 GLU A O 2
ATOM 2950 N N . PHE A 1 95 ? -0.393 -2.940 -4.930 1.00 0.00 95 PHE A N 2
ATOM 2951 C CA . PHE A 1 95 ? 0.041 -4.239 -4.421 1.00 0.00 95 PHE A CA 2
ATOM 2952 C C . PHE A 1 95 ? -0.350 -5.349 -5.395 1.00 0.00 95 PHE A C 2
ATOM 2953 O O . PHE A 1 95 ? -1.523 -5.714 -5.493 1.00 0.00 95 PHE A O 2
ATOM 2970 N N . ILE A 1 96 ? 0.638 -5.873 -6.119 1.00 0.00 96 ILE A N 2
ATOM 2971 C CA . ILE A 1 96 ? 0.397 -6.936 -7.091 1.00 0.00 96 ILE A CA 2
ATOM 2972 C C . ILE A 1 96 ? 1.010 -8.256 -6.625 1.00 0.00 96 ILE A C 2
ATOM 2973 O O . ILE A 1 96 ? 2.218 -8.466 -6.751 1.00 0.00 96 ILE A O 2
ATOM 2989 N N . SER A 1 97 ? 0.169 -9.137 -6.084 1.00 0.00 97 SER A N 2
ATOM 2990 C CA . SER A 1 97 ? 0.626 -10.437 -5.596 1.00 0.00 97 SER A CA 2
ATOM 2991 C C . SER A 1 97 ? 0.701 -11.453 -6.732 1.00 0.00 97 SER A C 2
ATOM 2992 O O . SER A 1 97 ? -0.327 -11.879 -7.264 1.00 0.00 97 SER A O 2
ATOM 3000 N N . THR A 1 98 ? 1.923 -11.840 -7.098 1.00 0.00 98 THR A N 2
ATOM 3001 C CA . THR A 1 98 ? 2.136 -12.810 -8.171 1.00 0.00 98 THR A CA 2
ATOM 3002 C C . THR A 1 98 ? 2.524 -14.176 -7.605 1.00 0.00 98 THR A C 2
ATOM 3003 O O . THR A 1 98 ? 1.872 -15.182 -7.894 1.00 0.00 98 THR A O 2
ATOM 3014 N N . LEU A 1 99 ? 3.587 -14.205 -6.800 1.00 0.00 99 LEU A N 2
ATOM 3015 C CA . LEU A 1 99 ? 4.059 -15.449 -6.194 1.00 0.00 99 LEU A CA 2
ATOM 3016 C C . LEU A 1 99 ? 3.200 -15.830 -4.986 1.00 0.00 99 LEU A C 2
ATOM 3017 O O . LEU A 1 99 ? 2.642 -14.962 -4.313 1.00 0.00 99 LEU A O 2
ATOM 3033 N N . HIS A 1 100 ? 3.105 -17.134 -4.718 1.00 0.00 100 HIS A N 2
ATOM 3034 C CA . HIS A 1 100 ? 2.318 -17.633 -3.593 1.00 0.00 100 HIS A CA 2
ATOM 3035 C C . HIS A 1 100 ? 2.973 -18.869 -2.979 1.00 0.00 100 HIS A C 2
ATOM 3036 O O . HIS A 1 100 ? 2.667 -20.000 -3.361 1.00 0.00 100 HIS A O 2
ATOM 3051 N N . GLY A 1 101 ? 3.881 -18.644 -2.031 1.00 0.00 101 GLY A N 2
ATOM 3052 C CA . GLY A 1 101 ? 4.571 -19.748 -1.381 1.00 0.00 101 GLY A CA 2
ATOM 3053 C C . GLY A 1 101 ? 5.946 -20.011 -1.970 1.00 0.00 101 GLY A C 2
ATOM 3054 O O . GLY A 1 101 ? 6.895 -20.289 -1.235 1.00 0.00 101 GLY A O 2
ATOM 3058 N N . GLY A 1 102 ? 6.055 -19.921 -3.298 1.00 0.00 102 GLY A N 2
ATOM 3059 C CA . GLY A 1 102 ? 7.326 -20.154 -3.965 1.00 0.00 102 GLY A CA 2
ATOM 3060 C C . GLY A 1 102 ? 7.172 -20.400 -5.456 1.00 0.00 102 GLY A C 2
ATOM 3061 O O . GLY A 1 102 ? 6.081 -20.842 -5.879 1.00 0.00 102 GLY A O 2
ATOM 3065 N N . MET A 1 1 ? -4.511 27.022 -4.480 1.00 0.00 1 MET A N 3
ATOM 3066 C CA . MET A 1 1 ? -5.971 26.923 -4.203 1.00 0.00 1 MET A CA 3
ATOM 3067 C C . MET A 1 1 ? -6.421 25.464 -4.128 1.00 0.00 1 MET A C 3
ATOM 3068 O O . MET A 1 1 ? -5.773 24.575 -4.683 1.00 0.00 1 MET A O 3
ATOM 3084 N N . SER A 1 2 ? -7.539 25.230 -3.437 1.00 0.00 2 SER A N 3
ATOM 3085 C CA . SER A 1 2 ? -8.094 23.882 -3.279 1.00 0.00 2 SER A CA 3
ATOM 3086 C C . SER A 1 2 ? -7.141 22.976 -2.493 1.00 0.00 2 SER A C 3
ATOM 3087 O O . SER A 1 2 ? -6.137 23.438 -1.950 1.00 0.00 2 SER A O 3
ATOM 3095 N N . ASN A 1 3 ? -7.467 21.685 -2.439 1.00 0.00 3 ASN A N 3
ATOM 3096 C CA . ASN A 1 3 ? -6.645 20.710 -1.721 1.00 0.00 3 ASN A CA 3
ATOM 3097 C C . ASN A 1 3 ? -5.357 20.398 -2.481 1.00 0.00 3 ASN A C 3
ATOM 3098 O O . ASN A 1 3 ? -4.293 20.265 -1.876 1.00 0.00 3 ASN A O 3
ATOM 3109 N N . HIS A 1 4 ? -5.460 20.272 -3.807 1.00 0.00 4 HIS A N 3
ATOM 3110 C CA . HIS A 1 4 ? -4.298 19.964 -4.643 1.00 0.00 4 HIS A CA 3
ATOM 3111 C C . HIS A 1 4 ? -3.617 18.679 -4.166 1.00 0.00 4 HIS A C 3
ATOM 3112 O O . HIS A 1 4 ? -2.392 18.547 -4.234 1.00 0.00 4 HIS A O 3
ATOM 3127 N N . ASN A 1 5 ? -4.423 17.734 -3.680 1.00 0.00 5 ASN A N 3
ATOM 3128 C CA . ASN A 1 5 ? -3.907 16.463 -3.188 1.00 0.00 5 ASN A CA 3
ATOM 3129 C C . ASN A 1 5 ? -4.757 15.299 -3.685 1.00 0.00 5 ASN A C 3
ATOM 3130 O O . ASN A 1 5 ? -5.973 15.427 -3.826 1.00 0.00 5 ASN A O 3
ATOM 3141 N N . HIS A 1 6 ? -4.109 14.161 -3.946 1.00 0.00 6 HIS A N 3
ATOM 3142 C CA . HIS A 1 6 ? -4.808 12.970 -4.423 1.00 0.00 6 HIS A CA 3
ATOM 3143 C C . HIS A 1 6 ? -3.865 11.773 -4.516 1.00 0.00 6 HIS A C 3
ATOM 3144 O O . HIS A 1 6 ? -3.037 11.693 -5.425 1.00 0.00 6 HIS A O 3
ATOM 3159 N N . ILE A 1 7 ? -4.000 10.842 -3.572 1.00 0.00 7 ILE A N 3
ATOM 3160 C CA . ILE A 1 7 ? -3.166 9.641 -3.544 1.00 0.00 7 ILE A CA 3
ATOM 3161 C C . ILE A 1 7 ? -3.830 8.508 -4.326 1.00 0.00 7 ILE A C 3
ATOM 3162 O O . ILE A 1 7 ? -5.046 8.510 -4.516 1.00 0.00 7 ILE A O 3
ATOM 3178 N N . THR A 1 8 ? -3.031 7.546 -4.785 1.00 0.00 8 THR A N 3
ATOM 3179 C CA . THR A 1 8 ? -3.560 6.417 -5.551 1.00 0.00 8 THR A CA 3
ATOM 3180 C C . THR A 1 8 ? -3.165 5.081 -4.925 1.00 0.00 8 THR A C 3
ATOM 3181 O O . THR A 1 8 ? -2.098 4.539 -5.216 1.00 0.00 8 THR A O 3
ATOM 3192 N N . VAL A 1 9 ? -4.044 4.547 -4.080 1.00 0.00 9 VAL A N 3
ATOM 3193 C CA . VAL A 1 9 ? -3.802 3.264 -3.427 1.00 0.00 9 VAL A CA 3
ATOM 3194 C C . VAL A 1 9 ? -4.800 2.220 -3.929 1.00 0.00 9 VAL A C 3
ATOM 3195 O O . VAL A 1 9 ? -5.972 2.227 -3.549 1.00 0.00 9 VAL A O 3
ATOM 3208 N N . GLN A 1 10 ? -4.328 1.335 -4.803 1.00 0.00 10 GLN A N 3
ATOM 3209 C CA . GLN A 1 10 ? -5.184 0.301 -5.375 1.00 0.00 10 GLN A CA 3
ATOM 3210 C C . GLN A 1 10 ? -4.530 -1.081 -5.302 1.00 0.00 10 GLN A C 3
ATOM 3211 O O . GLN A 1 10 ? -3.333 -1.202 -5.032 1.00 0.00 10 GLN A O 3
ATOM 3225 N N . PHE A 1 11 ? -5.332 -2.119 -5.546 1.00 0.00 11 PHE A N 3
ATOM 3226 C CA . PHE A 1 11 ? -4.847 -3.499 -5.513 1.00 0.00 11 PHE A CA 3
ATOM 3227 C C . PHE A 1 11 ? -5.155 -4.216 -6.827 1.00 0.00 11 PHE A C 3
ATOM 3228 O O . PHE A 1 11 ? -5.988 -3.759 -7.613 1.00 0.00 11 PHE A O 3
ATOM 3245 N N . ALA A 1 12 ? -4.480 -5.345 -7.057 1.00 0.00 12 ALA A N 3
ATOM 3246 C CA . ALA A 1 12 ? -4.677 -6.130 -8.275 1.00 0.00 12 ALA A CA 3
ATOM 3247 C C . ALA A 1 12 ? -3.872 -7.427 -8.228 1.00 0.00 12 ALA A C 3
ATOM 3248 O O . ALA A 1 12 ? -2.646 -7.399 -8.133 1.00 0.00 12 ALA A O 3
ATOM 3255 N N . GLY A 1 13 ? -4.569 -8.558 -8.299 1.00 0.00 13 GLY A N 3
ATOM 3256 C CA . GLY A 1 13 ? -3.899 -9.848 -8.264 1.00 0.00 13 GLY A CA 3
ATOM 3257 C C . GLY A 1 13 ? -4.051 -10.547 -6.927 1.00 0.00 13 GLY A C 3
ATOM 3258 O O . GLY A 1 13 ? -3.058 -10.924 -6.300 1.00 0.00 13 GLY A O 3
ATOM 3262 N N . GLY A 1 14 ? -5.298 -10.723 -6.492 1.00 0.00 14 GLY A N 3
ATOM 3263 C CA . GLY A 1 14 ? -5.568 -11.387 -5.225 1.00 0.00 14 GLY A CA 3
ATOM 3264 C C . GLY A 1 14 ? -5.077 -10.604 -4.012 1.00 0.00 14 GLY A C 3
ATOM 3265 O O . GLY A 1 14 ? -4.798 -11.193 -2.967 1.00 0.00 14 GLY A O 3
ATOM 3269 N N . CYS A 1 15 ? -4.975 -9.279 -4.144 1.00 0.00 15 CYS A N 3
ATOM 3270 C CA . CYS A 1 15 ? -4.519 -8.426 -3.042 1.00 0.00 15 CYS A CA 3
ATOM 3271 C C . CYS A 1 15 ? -5.614 -7.452 -2.589 1.00 0.00 15 CYS A C 3
ATOM 3272 O O . CYS A 1 15 ? -5.373 -6.591 -1.742 1.00 0.00 15 CYS A O 3
ATOM 3280 N N . GLU A 1 16 ? -6.811 -7.588 -3.157 1.00 0.00 16 GLU A N 3
ATOM 3281 C CA . GLU A 1 16 ? -7.931 -6.715 -2.817 1.00 0.00 16 GLU A CA 3
ATOM 3282 C C . GLU A 1 16 ? -8.671 -7.196 -1.564 1.00 0.00 16 GLU A C 3
ATOM 3283 O O . GLU A 1 16 ? -9.332 -6.406 -0.888 1.00 0.00 16 GLU A O 3
ATOM 3295 N N . LEU A 1 17 ? -8.556 -8.491 -1.253 1.00 0.00 17 LEU A N 3
ATOM 3296 C CA . LEU A 1 17 ? -9.217 -9.060 -0.077 1.00 0.00 17 LEU A CA 3
ATOM 3297 C C . LEU A 1 17 ? -8.586 -8.568 1.234 1.00 0.00 17 LEU A C 3
ATOM 3298 O O . LEU A 1 17 ? -9.082 -8.884 2.317 1.00 0.00 17 LEU A O 3
ATOM 3314 N N . LEU A 1 18 ? -7.494 -7.799 1.143 1.00 0.00 18 LEU A N 3
ATOM 3315 C CA . LEU A 1 18 ? -6.817 -7.285 2.335 1.00 0.00 18 LEU A CA 3
ATOM 3316 C C . LEU A 1 18 ? -7.538 -6.064 2.937 1.00 0.00 18 LEU A C 3
ATOM 3317 O O . LEU A 1 18 ? -7.013 -5.422 3.849 1.00 0.00 18 LEU A O 3
ATOM 3333 N N . PHE A 1 19 ? -8.738 -5.749 2.436 1.00 0.00 19 PHE A N 3
ATOM 3334 C CA . PHE A 1 19 ? -9.508 -4.613 2.940 1.00 0.00 19 PHE A CA 3
ATOM 3335 C C . PHE A 1 19 ? -11.000 -4.890 2.807 1.00 0.00 19 PHE A C 3
ATOM 3336 O O . PHE A 1 19 ? -11.715 -4.977 3.803 1.00 0.00 19 PHE A O 3
ATOM 3353 N N . ALA A 1 20 ? -11.457 -5.034 1.567 1.00 0.00 20 ALA A N 3
ATOM 3354 C CA . ALA A 1 20 ? -12.860 -5.313 1.291 1.00 0.00 20 ALA A CA 3
ATOM 3355 C C . ALA A 1 20 ? -13.083 -5.555 -0.201 1.00 0.00 20 ALA A C 3
ATOM 3356 O O . ALA A 1 20 ? -14.093 -5.130 -0.767 1.00 0.00 20 ALA A O 3
ATOM 3363 N N . LYS A 1 21 ? -12.125 -6.241 -0.834 1.00 0.00 21 LYS A N 3
ATOM 3364 C CA . LYS A 1 21 ? -12.198 -6.544 -2.262 1.00 0.00 21 LYS A CA 3
ATOM 3365 C C . LYS A 1 21 ? -12.439 -5.274 -3.088 1.00 0.00 21 LYS A C 3
ATOM 3366 O O . LYS A 1 21 ? -13.139 -5.300 -4.101 1.00 0.00 21 LYS A O 3
ATOM 3385 N N . GLN A 1 22 ? -11.844 -4.164 -2.641 1.00 0.00 22 GLN A N 3
ATOM 3386 C CA . GLN A 1 22 ? -11.982 -2.882 -3.328 1.00 0.00 22 GLN A CA 3
ATOM 3387 C C . GLN A 1 22 ? -11.037 -2.799 -4.525 1.00 0.00 22 GLN A C 3
ATOM 3388 O O . GLN A 1 22 ? -10.266 -3.723 -4.779 1.00 0.00 22 GLN A O 3
ATOM 3402 N N . THR A 1 23 ? -11.096 -1.684 -5.254 1.00 0.00 23 THR A N 3
ATOM 3403 C CA . THR A 1 23 ? -10.238 -1.492 -6.420 1.00 0.00 23 THR A CA 3
ATOM 3404 C C . THR A 1 23 ? -9.144 -0.461 -6.132 1.00 0.00 23 THR A C 3
ATOM 3405 O O . THR A 1 23 ? -7.982 -0.820 -5.944 1.00 0.00 23 THR A O 3
ATOM 3416 N N . SER A 1 24 ? -9.520 0.819 -6.098 1.00 0.00 24 SER A N 3
ATOM 3417 C CA . SER A 1 24 ? -8.565 1.895 -5.834 1.00 0.00 24 SER A CA 3
ATOM 3418 C C . SER A 1 24 ? -9.104 2.874 -4.793 1.00 0.00 24 SER A C 3
ATOM 3419 O O . SER A 1 24 ? -10.311 2.932 -4.545 1.00 0.00 24 SER A O 3
ATOM 3427 N N . LEU A 1 25 ? -8.198 3.642 -4.185 1.00 0.00 25 LEU A N 3
ATOM 3428 C CA . LEU A 1 25 ? -8.578 4.622 -3.166 1.00 0.00 25 LEU A CA 3
ATOM 3429 C C . LEU A 1 25 ? -7.749 5.903 -3.294 1.00 0.00 25 LEU A C 3
ATOM 3430 O O . LEU A 1 25 ? -6.613 5.874 -3.775 1.00 0.00 25 LEU A O 3
ATOM 3446 N N . GLN A 1 26 ? -8.324 7.024 -2.854 1.00 0.00 26 GLN A N 3
ATOM 3447 C CA . GLN A 1 26 ? -7.647 8.314 -2.913 1.00 0.00 26 GLN A CA 3
ATOM 3448 C C . GLN A 1 26 ? -7.729 9.033 -1.570 1.00 0.00 26 GLN A C 3
ATOM 3449 O O . GLN A 1 26 ? -8.820 9.289 -1.057 1.00 0.00 26 GLN A O 3
ATOM 3463 N N . LEU A 1 27 ? -6.569 9.358 -1.012 1.00 0.00 27 LEU A N 3
ATOM 3464 C CA . LEU A 1 27 ? -6.498 10.054 0.267 1.00 0.00 27 LEU A CA 3
ATOM 3465 C C . LEU A 1 27 ? -6.378 11.558 0.046 1.00 0.00 27 LEU A C 3
ATOM 3466 O O . LEU A 1 27 ? -5.617 12.007 -0.814 1.00 0.00 27 LEU A O 3
ATOM 3482 N N . ASP A 1 28 ? -7.133 12.333 0.823 1.00 0.00 28 ASP A N 3
ATOM 3483 C CA . ASP A 1 28 ? -7.110 13.787 0.707 1.00 0.00 28 ASP A CA 3
ATOM 3484 C C . ASP A 1 28 ? -6.603 14.430 1.995 1.00 0.00 28 ASP A C 3
ATOM 3485 O O . ASP A 1 28 ? -7.235 14.317 3.048 1.00 0.00 28 ASP A O 3
ATOM 3494 N N . GLY A 1 29 ? -5.457 15.104 1.901 1.00 0.00 29 GLY A N 3
ATOM 3495 C CA . GLY A 1 29 ? -4.875 15.759 3.059 1.00 0.00 29 GLY A CA 3
ATOM 3496 C C . GLY A 1 29 ? -4.145 17.038 2.695 1.00 0.00 29 GLY A C 3
ATOM 3497 O O . GLY A 1 29 ? -3.457 17.094 1.675 1.00 0.00 29 GLY A O 3
ATOM 3501 N N . VAL A 1 30 ? -4.296 18.066 3.531 1.00 0.00 30 VAL A N 3
ATOM 3502 C CA . VAL A 1 30 ? -3.644 19.355 3.295 1.00 0.00 30 VAL A CA 3
ATOM 3503 C C . VAL A 1 30 ? -2.123 19.230 3.378 1.00 0.00 30 VAL A C 3
ATOM 3504 O O . VAL A 1 30 ? -1.400 19.810 2.567 1.00 0.00 30 VAL A O 3
ATOM 3517 N N . VAL A 1 31 ? -1.644 18.464 4.361 1.00 0.00 31 VAL A N 3
ATOM 3518 C CA . VAL A 1 31 ? -0.214 18.250 4.550 1.00 0.00 31 VAL A CA 3
ATOM 3519 C C . VAL A 1 31 ? 0.065 16.821 5.021 1.00 0.00 31 VAL A C 3
ATOM 3520 O O . VAL A 1 31 ? 0.404 16.592 6.184 1.00 0.00 31 VAL A O 3
ATOM 3533 N N . PRO A 1 32 ? -0.073 15.834 4.113 1.00 0.00 32 PRO A N 3
ATOM 3534 C CA . PRO A 1 32 ? 0.167 14.425 4.432 1.00 0.00 32 PRO A CA 3
ATOM 3535 C C . PRO A 1 32 ? 1.653 14.044 4.393 1.00 0.00 32 PRO A C 3
ATOM 3536 O O . PRO A 1 32 ? 2.000 12.871 4.551 1.00 0.00 32 PRO A O 3
ATOM 3547 N N . THR A 1 33 ? 2.525 15.035 4.184 1.00 0.00 33 THR A N 3
ATOM 3548 C CA . THR A 1 33 ? 3.965 14.795 4.125 1.00 0.00 33 THR A CA 3
ATOM 3549 C C . THR A 1 33 ? 4.493 14.307 5.475 1.00 0.00 33 THR A C 3
ATOM 3550 O O . THR A 1 33 ? 3.799 14.389 6.492 1.00 0.00 33 THR A O 3
ATOM 3561 N N . GLY A 1 34 ? 5.722 13.791 5.477 1.00 0.00 34 GLY A N 3
ATOM 3562 C CA . GLY A 1 34 ? 6.322 13.289 6.704 1.00 0.00 34 GLY A CA 3
ATOM 3563 C C . GLY A 1 34 ? 6.181 11.781 6.847 1.00 0.00 34 GLY A C 3
ATOM 3564 O O . GLY A 1 34 ? 7.024 11.129 7.464 1.00 0.00 34 GLY A O 3
ATOM 3568 N N . THR A 1 35 ? 5.111 11.230 6.272 1.00 0.00 35 THR A N 3
ATOM 3569 C CA . THR A 1 35 ? 4.849 9.794 6.327 1.00 0.00 35 THR A CA 3
ATOM 3570 C C . THR A 1 35 ? 5.627 9.052 5.235 1.00 0.00 35 THR A C 3
ATOM 3571 O O . THR A 1 35 ? 6.033 9.650 4.238 1.00 0.00 35 THR A O 3
ATOM 3582 N N . ASN A 1 36 ? 5.830 7.748 5.431 1.00 0.00 36 ASN A N 3
ATOM 3583 C CA . ASN A 1 36 ? 6.557 6.922 4.463 1.00 0.00 36 ASN A CA 3
ATOM 3584 C C . ASN A 1 36 ? 5.789 5.634 4.159 1.00 0.00 36 ASN A C 3
ATOM 3585 O O . ASN A 1 36 ? 4.699 5.414 4.693 1.00 0.00 36 ASN A O 3
ATOM 3596 N N . LEU A 1 37 ? 6.354 4.785 3.292 1.00 0.00 37 LEU A N 3
ATOM 3597 C CA . LEU A 1 37 ? 5.710 3.523 2.915 1.00 0.00 37 LEU A CA 3
ATOM 3598 C C . LEU A 1 37 ? 5.344 2.694 4.141 1.00 0.00 37 LEU A C 3
ATOM 3599 O O . LEU A 1 37 ? 4.220 2.209 4.251 1.00 0.00 37 LEU A O 3
ATOM 3615 N N . ASN A 1 38 ? 6.298 2.537 5.058 1.00 0.00 38 ASN A N 3
ATOM 3616 C CA . ASN A 1 38 ? 6.066 1.768 6.282 1.00 0.00 38 ASN A CA 3
ATOM 3617 C C . ASN A 1 38 ? 4.823 2.278 7.002 1.00 0.00 38 ASN A C 3
ATOM 3618 O O . ASN A 1 38 ? 4.057 1.497 7.569 1.00 0.00 38 ASN A O 3
ATOM 3629 N N . GLY A 1 39 ? 4.618 3.593 6.951 1.00 0.00 39 GLY A N 3
ATOM 3630 C CA . GLY A 1 39 ? 3.459 4.196 7.575 1.00 0.00 39 GLY A CA 3
ATOM 3631 C C . GLY A 1 39 ? 2.208 4.042 6.728 1.00 0.00 39 GLY A C 3
ATOM 3632 O O . GLY A 1 39 ? 1.104 3.943 7.262 1.00 0.00 39 GLY A O 3
ATOM 3636 N N . LEU A 1 40 ? 2.382 4.012 5.402 1.00 0.00 40 LEU A N 3
ATOM 3637 C CA . LEU A 1 40 ? 1.253 3.861 4.483 1.00 0.00 40 LEU A CA 3
ATOM 3638 C C . LEU A 1 40 ? 0.619 2.478 4.628 1.00 0.00 40 LEU A C 3
ATOM 3639 O O . LEU A 1 40 ? -0.596 2.359 4.807 1.00 0.00 40 LEU A O 3
ATOM 3655 N N . VAL A 1 41 ? 1.449 1.438 4.555 1.00 0.00 41 VAL A N 3
ATOM 3656 C CA . VAL A 1 41 ? 0.963 0.063 4.684 1.00 0.00 41 VAL A CA 3
ATOM 3657 C C . VAL A 1 41 ? 0.308 -0.157 6.041 1.00 0.00 41 VAL A C 3
ATOM 3658 O O . VAL A 1 41 ? -0.859 -0.533 6.117 1.00 0.00 41 VAL A O 3
ATOM 3671 N N . GLN A 1 42 ? 1.060 0.091 7.113 1.00 0.00 42 GLN A N 3
ATOM 3672 C CA . GLN A 1 42 ? 0.541 -0.074 8.470 1.00 0.00 42 GLN A CA 3
ATOM 3673 C C . GLN A 1 42 ? -0.775 0.692 8.661 1.00 0.00 42 GLN A C 3
ATOM 3674 O O . GLN A 1 42 ? -1.621 0.294 9.463 1.00 0.00 42 GLN A O 3
ATOM 3688 N N . LEU A 1 43 ? -0.938 1.791 7.920 1.00 0.00 43 LEU A N 3
ATOM 3689 C CA . LEU A 1 43 ? -2.145 2.612 8.004 1.00 0.00 43 LEU A CA 3
ATOM 3690 C C . LEU A 1 43 ? -3.341 1.945 7.310 1.00 0.00 43 LEU A C 3
ATOM 3691 O O . LEU A 1 43 ? -4.489 2.194 7.681 1.00 0.00 43 LEU A O 3
ATOM 3707 N N . LEU A 1 44 ? -3.078 1.105 6.304 1.00 0.00 44 LEU A N 3
ATOM 3708 C CA . LEU A 1 44 ? -4.157 0.428 5.578 1.00 0.00 44 LEU A CA 3
ATOM 3709 C C . LEU A 1 44 ? -4.405 -0.988 6.105 1.00 0.00 44 LEU A C 3
ATOM 3710 O O . LEU A 1 44 ? -5.553 -1.419 6.188 1.00 0.00 44 LEU A O 3
ATOM 3726 N N . LYS A 1 45 ? -3.341 -1.711 6.458 1.00 0.00 45 LYS A N 3
ATOM 3727 C CA . LYS A 1 45 ? -3.495 -3.073 6.966 1.00 0.00 45 LYS A CA 3
ATOM 3728 C C . LYS A 1 45 ? -3.794 -3.079 8.468 1.00 0.00 45 LYS A C 3
ATOM 3729 O O . LYS A 1 45 ? -4.910 -3.383 8.876 1.00 0.00 45 LYS A O 3
ATOM 3748 N N . THR A 1 46 ? -2.802 -2.737 9.290 1.00 0.00 46 THR A N 3
ATOM 3749 C CA . THR A 1 46 ? -2.987 -2.710 10.745 1.00 0.00 46 THR A CA 3
ATOM 3750 C C . THR A 1 46 ? -4.195 -1.854 11.152 1.00 0.00 46 THR A C 3
ATOM 3751 O O . THR A 1 46 ? -4.761 -2.052 12.229 1.00 0.00 46 THR A O 3
ATOM 3762 N N . ASN A 1 47 ? -4.580 -0.900 10.301 1.00 0.00 47 ASN A N 3
ATOM 3763 C CA . ASN A 1 47 ? -5.711 -0.022 10.597 1.00 0.00 47 ASN A CA 3
ATOM 3764 C C . ASN A 1 47 ? -6.982 -0.419 9.834 1.00 0.00 47 ASN A C 3
ATOM 3765 O O . ASN A 1 47 ? -8.087 -0.072 10.257 1.00 0.00 47 ASN A O 3
ATOM 3776 N N . TYR A 1 48 ? -6.836 -1.125 8.706 1.00 0.00 48 TYR A N 3
ATOM 3777 C CA . TYR A 1 48 ? -8.000 -1.529 7.908 1.00 0.00 48 TYR A CA 3
ATOM 3778 C C . TYR A 1 48 ? -7.779 -2.872 7.200 1.00 0.00 48 TYR A C 3
ATOM 3779 O O . TYR A 1 48 ? -8.014 -2.997 5.994 1.00 0.00 48 TYR A O 3
ATOM 3797 N N . VAL A 1 49 ? -7.340 -3.880 7.950 1.00 0.00 49 VAL A N 3
ATOM 3798 C CA . VAL A 1 49 ? -7.102 -5.208 7.384 1.00 0.00 49 VAL A CA 3
ATOM 3799 C C . VAL A 1 49 ? -8.270 -6.148 7.683 1.00 0.00 49 VAL A C 3
ATOM 3800 O O . VAL A 1 49 ? -8.622 -6.369 8.841 1.00 0.00 49 VAL A O 3
ATOM 3813 N N . LYS A 1 50 ? -8.862 -6.699 6.625 1.00 0.00 50 LYS A N 3
ATOM 3814 C CA . LYS A 1 50 ? -9.987 -7.619 6.770 1.00 0.00 50 LYS A CA 3
ATOM 3815 C C . LYS A 1 50 ? -9.527 -9.071 6.622 1.00 0.00 50 LYS A C 3
ATOM 3816 O O . LYS A 1 50 ? -10.268 -9.923 6.126 1.00 0.00 50 LYS A O 3
ATOM 3835 N N . GLU A 1 51 ? -8.302 -9.340 7.065 1.00 0.00 51 GLU A N 3
ATOM 3836 C CA . GLU A 1 51 ? -7.729 -10.678 6.994 1.00 0.00 51 GLU A CA 3
ATOM 3837 C C . GLU A 1 51 ? -6.565 -10.806 7.983 1.00 0.00 51 GLU A C 3
ATOM 3838 O O . GLU A 1 51 ? -6.443 -10.001 8.907 1.00 0.00 51 GLU A O 3
ATOM 3850 N N . ARG A 1 52 ? -5.710 -11.811 7.786 1.00 0.00 52 ARG A N 3
ATOM 3851 C CA . ARG A 1 52 ? -4.564 -12.026 8.664 1.00 0.00 52 ARG A CA 3
ATOM 3852 C C . ARG A 1 52 ? -3.346 -11.242 8.173 1.00 0.00 52 ARG A C 3
ATOM 3853 O O . ARG A 1 52 ? -2.760 -11.581 7.148 1.00 0.00 52 ARG A O 3
ATOM 3874 N N . PRO A 1 53 ? -2.940 -10.184 8.906 1.00 0.00 53 PRO A N 3
ATOM 3875 C CA . PRO A 1 53 ? -1.775 -9.364 8.541 1.00 0.00 53 PRO A CA 3
ATOM 3876 C C . PRO A 1 53 ? -0.539 -10.200 8.208 1.00 0.00 53 PRO A C 3
ATOM 3877 O O . PRO A 1 53 ? 0.294 -9.787 7.402 1.00 0.00 53 PRO A O 3
ATOM 3888 N N . ASP A 1 54 ? -0.424 -11.371 8.835 1.00 0.00 54 ASP A N 3
ATOM 3889 C CA . ASP A 1 54 ? 0.716 -12.260 8.606 1.00 0.00 54 ASP A CA 3
ATOM 3890 C C . ASP A 1 54 ? 0.739 -12.815 7.179 1.00 0.00 54 ASP A C 3
ATOM 3891 O O . ASP A 1 54 ? 1.766 -13.322 6.728 1.00 0.00 54 ASP A O 3
ATOM 3900 N N . LEU A 1 55 ? -0.390 -12.735 6.472 1.00 0.00 55 LEU A N 3
ATOM 3901 C CA . LEU A 1 55 ? -0.466 -13.248 5.105 1.00 0.00 55 LEU A CA 3
ATOM 3902 C C . LEU A 1 55 ? 0.127 -12.268 4.088 1.00 0.00 55 LEU A C 3
ATOM 3903 O O . LEU A 1 55 ? 0.400 -12.650 2.950 1.00 0.00 55 LEU A O 3
ATOM 3919 N N . LEU A 1 56 ? 0.331 -11.010 4.491 1.00 0.00 56 LEU A N 3
ATOM 3920 C CA . LEU A 1 56 ? 0.894 -10.010 3.582 1.00 0.00 56 LEU A CA 3
ATOM 3921 C C . LEU A 1 56 ? 2.324 -9.643 3.963 1.00 0.00 56 LEU A C 3
ATOM 3922 O O . LEU A 1 56 ? 3.208 -9.626 3.108 1.00 0.00 56 LEU A O 3
ATOM 3938 N N . VAL A 1 57 ? 2.550 -9.338 5.241 1.00 0.00 57 VAL A N 3
ATOM 3939 C CA . VAL A 1 57 ? 3.883 -8.961 5.710 1.00 0.00 57 VAL A CA 3
ATOM 3940 C C . VAL A 1 57 ? 4.907 -10.047 5.410 1.00 0.00 57 VAL A C 3
ATOM 3941 O O . VAL A 1 57 ? 4.586 -11.238 5.394 1.00 0.00 57 VAL A O 3
ATOM 3954 N N . ASP A 1 58 ? 6.141 -9.622 5.172 1.00 0.00 58 ASP A N 3
ATOM 3955 C CA . ASP A 1 58 ? 7.230 -10.545 4.869 1.00 0.00 58 ASP A CA 3
ATOM 3956 C C . ASP A 1 58 ? 7.635 -11.336 6.110 1.00 0.00 58 ASP A C 3
ATOM 3957 O O . ASP A 1 58 ? 7.553 -12.565 6.125 1.00 0.00 58 ASP A O 3
ATOM 3966 N N . GLN A 1 59 ? 8.059 -10.624 7.155 1.00 0.00 59 GLN A N 3
ATOM 3967 C CA . GLN A 1 59 ? 8.463 -11.267 8.404 1.00 0.00 59 GLN A CA 3
ATOM 3968 C C . GLN A 1 59 ? 8.501 -10.266 9.553 1.00 0.00 59 GLN A C 3
ATOM 3969 O O . GLN A 1 59 ? 7.836 -10.459 10.571 1.00 0.00 59 GLN A O 3
ATOM 3983 N N . THR A 1 60 ? 9.277 -9.198 9.385 1.00 0.00 60 THR A N 3
ATOM 3984 C CA . THR A 1 60 ? 9.387 -8.164 10.414 1.00 0.00 60 THR A CA 3
ATOM 3985 C C . THR A 1 60 ? 8.025 -7.536 10.715 1.00 0.00 60 THR A C 3
ATOM 3986 O O . THR A 1 60 ? 7.830 -6.941 11.776 1.00 0.00 60 THR A O 3
ATOM 3997 N N . GLY A 1 61 ? 7.090 -7.662 9.770 1.00 0.00 61 GLY A N 3
ATOM 3998 C CA . GLY A 1 61 ? 5.768 -7.094 9.943 1.00 0.00 61 GLY A CA 3
ATOM 3999 C C . GLY A 1 61 ? 5.711 -5.648 9.490 1.00 0.00 61 GLY A C 3
ATOM 4000 O O . GLY A 1 61 ? 4.831 -4.892 9.906 1.00 0.00 61 GLY A O 3
ATOM 4004 N N . GLN A 1 62 ? 6.658 -5.269 8.633 1.00 0.00 62 GLN A N 3
ATOM 4005 C CA . GLN A 1 62 ? 6.733 -3.906 8.114 1.00 0.00 62 GLN A CA 3
ATOM 4006 C C . GLN A 1 62 ? 6.719 -3.901 6.585 1.00 0.00 62 GLN A C 3
ATOM 4007 O O . GLN A 1 62 ? 5.982 -3.135 5.964 1.00 0.00 62 GLN A O 3
ATOM 4021 N N . THR A 1 63 ? 7.530 -4.775 5.990 1.00 0.00 63 THR A N 3
ATOM 4022 C CA . THR A 1 63 ? 7.607 -4.891 4.540 1.00 0.00 63 THR A CA 3
ATOM 4023 C C . THR A 1 63 ? 6.815 -6.110 4.079 1.00 0.00 63 THR A C 3
ATOM 4024 O O . THR A 1 63 ? 6.973 -7.199 4.629 1.00 0.00 63 THR A O 3
ATOM 4035 N N . LEU A 1 64 ? 5.956 -5.920 3.078 1.00 0.00 64 LEU A N 3
ATOM 4036 C CA . LEU A 1 64 ? 5.135 -7.013 2.563 1.00 0.00 64 LEU A CA 3
ATOM 4037 C C . LEU A 1 64 ? 5.998 -8.084 1.899 1.00 0.00 64 LEU A C 3
ATOM 4038 O O . LEU A 1 64 ? 7.109 -7.806 1.442 1.00 0.00 64 LEU A O 3
ATOM 4054 N N . ARG A 1 65 ? 5.475 -9.309 1.856 1.00 0.00 65 ARG A N 3
ATOM 4055 C CA . ARG A 1 65 ? 6.189 -10.435 1.252 1.00 0.00 65 ARG A CA 3
ATOM 4056 C C . ARG A 1 65 ? 6.639 -10.108 -0.177 1.00 0.00 65 ARG A C 3
ATOM 4057 O O . ARG A 1 65 ? 5.928 -9.424 -0.917 1.00 0.00 65 ARG A O 3
ATOM 4078 N N . PRO A 1 66 ? 7.830 -10.601 -0.582 1.00 0.00 66 PRO A N 3
ATOM 4079 C CA . PRO A 1 66 ? 8.382 -10.370 -1.926 1.00 0.00 66 PRO A CA 3
ATOM 4080 C C . PRO A 1 66 ? 7.400 -10.717 -3.041 1.00 0.00 66 PRO A C 3
ATOM 4081 O O . PRO A 1 66 ? 7.393 -10.075 -4.091 1.00 0.00 66 PRO A O 3
ATOM 4092 N N . GLY A 1 67 ? 6.571 -11.735 -2.801 1.00 0.00 67 GLY A N 3
ATOM 4093 C CA . GLY A 1 67 ? 5.586 -12.158 -3.786 1.00 0.00 67 GLY A CA 3
ATOM 4094 C C . GLY A 1 67 ? 4.763 -11.002 -4.335 1.00 0.00 67 GLY A C 3
ATOM 4095 O O . GLY A 1 67 ? 4.405 -10.999 -5.514 1.00 0.00 67 GLY A O 3
ATOM 4099 N N . ILE A 1 68 ? 4.465 -10.018 -3.485 1.00 0.00 68 ILE A N 3
ATOM 4100 C CA . ILE A 1 68 ? 3.686 -8.857 -3.906 1.00 0.00 68 ILE A CA 3
ATOM 4101 C C . ILE A 1 68 ? 4.580 -7.822 -4.586 1.00 0.00 68 ILE A C 3
ATOM 4102 O O . ILE A 1 68 ? 5.455 -7.230 -3.950 1.00 0.00 68 ILE A O 3
ATOM 4118 N N . LEU A 1 69 ? 4.351 -7.601 -5.879 1.00 0.00 69 LEU A N 3
ATOM 4119 C CA . LEU A 1 69 ? 5.133 -6.632 -6.636 1.00 0.00 69 LEU A CA 3
ATOM 4120 C C . LEU A 1 69 ? 4.582 -5.227 -6.420 1.00 0.00 69 LEU A C 3
ATOM 4121 O O . LEU A 1 69 ? 3.618 -4.820 -7.071 1.00 0.00 69 LEU A O 3
ATOM 4137 N N . VAL A 1 70 ? 5.199 -4.494 -5.496 1.00 0.00 70 VAL A N 3
ATOM 4138 C CA . VAL A 1 70 ? 4.767 -3.137 -5.188 1.00 0.00 70 VAL A CA 3
ATOM 4139 C C . VAL A 1 70 ? 5.394 -2.131 -6.149 1.00 0.00 70 VAL A C 3
ATOM 4140 O O . VAL A 1 70 ? 6.584 -2.207 -6.456 1.00 0.00 70 VAL A O 3
ATOM 4153 N N . LEU A 1 71 ? 4.576 -1.194 -6.619 1.00 0.00 71 LEU A N 3
ATOM 4154 C CA . LEU A 1 71 ? 5.036 -0.164 -7.549 1.00 0.00 71 LEU A CA 3
ATOM 4155 C C . LEU A 1 71 ? 4.715 1.232 -7.018 1.00 0.00 71 LEU A C 3
ATOM 4156 O O . LEU A 1 71 ? 3.566 1.527 -6.682 1.00 0.00 71 LEU A O 3
ATOM 4172 N N . VAL A 1 72 ? 5.736 2.085 -6.947 1.00 0.00 72 VAL A N 3
ATOM 4173 C CA . VAL A 1 72 ? 5.562 3.450 -6.460 1.00 0.00 72 VAL A CA 3
ATOM 4174 C C . VAL A 1 72 ? 5.720 4.458 -7.597 1.00 0.00 72 VAL A C 3
ATOM 4175 O O . VAL A 1 72 ? 6.781 4.540 -8.221 1.00 0.00 72 VAL A O 3
ATOM 4188 N N . ASN A 1 73 ? 4.654 5.217 -7.862 1.00 0.00 73 ASN A N 3
ATOM 4189 C CA . ASN A 1 73 ? 4.651 6.224 -8.927 1.00 0.00 73 ASN A CA 3
ATOM 4190 C C . ASN A 1 73 ? 5.033 5.609 -10.278 1.00 0.00 73 ASN A C 3
ATOM 4191 O O . ASN A 1 73 ? 5.689 6.253 -11.100 1.00 0.00 73 ASN A O 3
ATOM 4202 N N . SER A 1 74 ? 4.617 4.358 -10.501 1.00 0.00 74 SER A N 3
ATOM 4203 C CA . SER A 1 74 ? 4.914 3.653 -11.749 1.00 0.00 74 SER A CA 3
ATOM 4204 C C . SER A 1 74 ? 6.425 3.604 -12.016 1.00 0.00 74 SER A C 3
ATOM 4205 O O . SER A 1 74 ? 6.864 3.631 -13.168 1.00 0.00 74 SER A O 3
ATOM 4213 N N . CYS A 1 75 ? 7.215 3.526 -10.947 1.00 0.00 75 CYS A N 3
ATOM 4214 C CA . CYS A 1 75 ? 8.669 3.469 -11.072 1.00 0.00 75 CYS A CA 3
ATOM 4215 C C . CYS A 1 75 ? 9.263 2.447 -10.102 1.00 0.00 75 CYS A C 3
ATOM 4216 O O . CYS A 1 75 ? 10.390 2.605 -9.630 1.00 0.00 75 CYS A O 3
ATOM 4224 N N . ASP A 1 76 ? 8.493 1.393 -9.818 1.00 0.00 76 ASP A N 3
ATOM 4225 C CA . ASP A 1 76 ? 8.925 0.332 -8.912 1.00 0.00 76 ASP A CA 3
ATOM 4226 C C . ASP A 1 76 ? 9.005 0.829 -7.472 1.00 0.00 76 ASP A C 3
ATOM 4227 O O . ASP A 1 76 ? 9.358 1.982 -7.214 1.00 0.00 76 ASP A O 3
ATOM 4236 N N . ALA A 1 77 ? 8.678 -0.055 -6.537 1.00 0.00 77 ALA A N 3
ATOM 4237 C CA . ALA A 1 77 ? 8.713 0.280 -5.119 1.00 0.00 77 ALA A CA 3
ATOM 4238 C C . ALA A 1 77 ? 10.111 0.095 -4.532 1.00 0.00 77 ALA A C 3
ATOM 4239 O O . ALA A 1 77 ? 10.439 0.696 -3.512 1.00 0.00 77 ALA A O 3
ATOM 4246 N N . GLU A 1 78 ? 10.928 -0.738 -5.178 1.00 0.00 78 GLU A N 3
ATOM 4247 C CA . GLU A 1 78 ? 12.287 -0.993 -4.707 1.00 0.00 78 GLU A CA 3
ATOM 4248 C C . GLU A 1 78 ? 13.242 0.106 -5.170 1.00 0.00 78 GLU A C 3
ATOM 4249 O O . GLU A 1 78 ? 14.191 0.448 -4.463 1.00 0.00 78 GLU A O 3
ATOM 4261 N N . VAL A 1 79 ? 12.987 0.653 -6.358 1.00 0.00 79 VAL A N 3
ATOM 4262 C CA . VAL A 1 79 ? 13.830 1.711 -6.906 1.00 0.00 79 VAL A CA 3
ATOM 4263 C C . VAL A 1 79 ? 13.731 2.988 -6.070 1.00 0.00 79 VAL A C 3
ATOM 4264 O O . VAL A 1 79 ? 14.739 3.647 -5.812 1.00 0.00 79 VAL A O 3
ATOM 4277 N N . VAL A 1 80 ? 12.512 3.334 -5.649 1.00 0.00 80 VAL A N 3
ATOM 4278 C CA . VAL A 1 80 ? 12.291 4.537 -4.842 1.00 0.00 80 VAL A CA 3
ATOM 4279 C C . VAL A 1 80 ? 12.876 4.393 -3.435 1.00 0.00 80 VAL A C 3
ATOM 4280 O O . VAL A 1 80 ? 13.266 5.386 -2.817 1.00 0.00 80 VAL A O 3
ATOM 4293 N N . GLY A 1 81 ? 12.930 3.158 -2.930 1.00 0.00 81 GLY A N 3
ATOM 4294 C CA . GLY A 1 81 ? 13.463 2.925 -1.597 1.00 0.00 81 GLY A CA 3
ATOM 4295 C C . GLY A 1 81 ? 13.192 1.520 -1.076 1.00 0.00 81 GLY A C 3
ATOM 4296 O O . GLY A 1 81 ? 14.012 0.958 -0.348 1.00 0.00 81 GLY A O 3
ATOM 4300 N N . GLY A 1 82 ? 12.038 0.959 -1.439 1.00 0.00 82 GLY A N 3
ATOM 4301 C CA . GLY A 1 82 ? 11.673 -0.375 -0.988 1.00 0.00 82 GLY A CA 3
ATOM 4302 C C . GLY A 1 82 ? 10.542 -0.339 0.021 1.00 0.00 82 GLY A C 3
ATOM 4303 O O . GLY A 1 82 ? 9.504 -0.973 -0.174 1.00 0.00 82 GLY A O 3
ATOM 4307 N N . MET A 1 83 ? 10.745 0.415 1.097 1.00 0.00 83 MET A N 3
ATOM 4308 C CA . MET A 1 83 ? 9.737 0.553 2.144 1.00 0.00 83 MET A CA 3
ATOM 4309 C C . MET A 1 83 ? 9.948 1.840 2.955 1.00 0.00 83 MET A C 3
ATOM 4310 O O . MET A 1 83 ? 9.585 1.904 4.131 1.00 0.00 83 MET A O 3
ATOM 4324 N N . ASP A 1 84 ? 10.538 2.861 2.324 1.00 0.00 84 ASP A N 3
ATOM 4325 C CA . ASP A 1 84 ? 10.799 4.129 2.996 1.00 0.00 84 ASP A CA 3
ATOM 4326 C C . ASP A 1 84 ? 10.422 5.334 2.123 1.00 0.00 84 ASP A C 3
ATOM 4327 O O . ASP A 1 84 ? 10.905 6.445 2.352 1.00 0.00 84 ASP A O 3
ATOM 4336 N N . TYR A 1 85 ? 9.561 5.119 1.125 1.00 0.00 85 TYR A N 3
ATOM 4337 C CA . TYR A 1 85 ? 9.140 6.204 0.238 1.00 0.00 85 TYR A CA 3
ATOM 4338 C C . TYR A 1 85 ? 8.273 7.215 0.985 1.00 0.00 85 TYR A C 3
ATOM 4339 O O . TYR A 1 85 ? 7.148 6.907 1.387 1.00 0.00 85 TYR A O 3
ATOM 4357 N N . VAL A 1 86 ? 8.807 8.420 1.168 1.00 0.00 86 VAL A N 3
ATOM 4358 C CA . VAL A 1 86 ? 8.090 9.482 1.869 1.00 0.00 86 VAL A CA 3
ATOM 4359 C C . VAL A 1 86 ? 6.928 10.013 1.031 1.00 0.00 86 VAL A C 3
ATOM 4360 O O . VAL A 1 86 ? 7.068 10.251 -0.169 1.00 0.00 86 VAL A O 3
ATOM 4373 N N . LEU A 1 87 ? 5.777 10.195 1.677 1.00 0.00 87 LEU A N 3
ATOM 4374 C CA . LEU A 1 87 ? 4.583 10.696 1.005 1.00 0.00 87 LEU A CA 3
ATOM 4375 C C . LEU A 1 87 ? 4.642 12.214 0.842 1.00 0.00 87 LEU A C 3
ATOM 4376 O O . LEU A 1 87 ? 5.291 12.907 1.626 1.00 0.00 87 LEU A O 3
ATOM 4392 N N . ASN A 1 88 ? 3.960 12.721 -0.183 1.00 0.00 88 ASN A N 3
ATOM 4393 C CA . ASN A 1 88 ? 3.935 14.156 -0.452 1.00 0.00 88 ASN A CA 3
ATOM 4394 C C . ASN A 1 88 ? 2.679 14.547 -1.228 1.00 0.00 88 ASN A C 3
ATOM 4395 O O . ASN A 1 88 ? 1.880 15.358 -0.760 1.00 0.00 88 ASN A O 3
ATOM 4406 N N . ASP A 1 89 ? 2.516 13.963 -2.417 1.00 0.00 89 ASP A N 3
ATOM 4407 C CA . ASP A 1 89 ? 1.365 14.252 -3.266 1.00 0.00 89 ASP A CA 3
ATOM 4408 C C . ASP A 1 89 ? 1.333 13.332 -4.480 1.00 0.00 89 ASP A C 3
ATOM 4409 O O . ASP A 1 89 ? 2.228 13.373 -5.327 1.00 0.00 89 ASP A O 3
ATOM 4418 N N . GLY A 1 90 ? 0.293 12.505 -4.556 1.00 0.00 90 GLY A N 3
ATOM 4419 C CA . GLY A 1 90 ? 0.149 11.586 -5.669 1.00 0.00 90 GLY A CA 3
ATOM 4420 C C . GLY A 1 90 ? 1.001 10.339 -5.517 1.00 0.00 90 GLY A C 3
ATOM 4421 O O . GLY A 1 90 ? 1.492 9.796 -6.509 1.00 0.00 90 GLY A O 3
ATOM 4425 N N . ASP A 1 91 ? 1.171 9.877 -4.277 1.00 0.00 91 ASP A N 3
ATOM 4426 C CA . ASP A 1 91 ? 1.966 8.683 -4.013 1.00 0.00 91 ASP A CA 3
ATOM 4427 C C . ASP A 1 91 ? 1.189 7.430 -4.407 1.00 0.00 91 ASP A C 3
ATOM 4428 O O . ASP A 1 91 ? 0.338 6.951 -3.654 1.00 0.00 91 ASP A O 3
ATOM 4437 N N . THR A 1 92 ? 1.489 6.903 -5.591 1.00 0.00 92 THR A N 3
ATOM 4438 C CA . THR A 1 92 ? 0.821 5.706 -6.084 1.00 0.00 92 THR A CA 3
ATOM 4439 C C . THR A 1 92 ? 1.454 4.455 -5.486 1.00 0.00 92 THR A C 3
ATOM 4440 O O . THR A 1 92 ? 2.667 4.274 -5.554 1.00 0.00 92 THR A O 3
ATOM 4451 N N . VAL A 1 93 ? 0.623 3.594 -4.905 1.00 0.00 93 VAL A N 3
ATOM 4452 C CA . VAL A 1 93 ? 1.104 2.358 -4.302 1.00 0.00 93 VAL A CA 3
ATOM 4453 C C . VAL A 1 93 ? 0.162 1.195 -4.615 1.00 0.00 93 VAL A C 3
ATOM 4454 O O . VAL A 1 93 ? -0.991 1.176 -4.178 1.00 0.00 93 VAL A O 3
ATOM 4467 N N . GLU A 1 94 ? 0.664 0.234 -5.387 1.00 0.00 94 GLU A N 3
ATOM 4468 C CA . GLU A 1 94 ? -0.124 -0.932 -5.776 1.00 0.00 94 GLU A CA 3
ATOM 4469 C C . GLU A 1 94 ? 0.459 -2.212 -5.184 1.00 0.00 94 GLU A C 3
ATOM 4470 O O . GLU A 1 94 ? 1.668 -2.318 -4.978 1.00 0.00 94 GLU A O 3
ATOM 4482 N N . PHE A 1 95 ? -0.414 -3.183 -4.921 1.00 0.00 95 PHE A N 3
ATOM 4483 C CA . PHE A 1 95 ? 0.005 -4.464 -4.359 1.00 0.00 95 PHE A CA 3
ATOM 4484 C C . PHE A 1 95 ? -0.450 -5.613 -5.255 1.00 0.00 95 PHE A C 3
ATOM 4485 O O . PHE A 1 95 ? -1.632 -5.962 -5.281 1.00 0.00 95 PHE A O 3
ATOM 4502 N N . ILE A 1 96 ? 0.495 -6.190 -6.000 1.00 0.00 96 ILE A N 3
ATOM 4503 C CA . ILE A 1 96 ? 0.196 -7.293 -6.909 1.00 0.00 96 ILE A CA 3
ATOM 4504 C C . ILE A 1 96 ? 0.876 -8.586 -6.457 1.00 0.00 96 ILE A C 3
ATOM 4505 O O . ILE A 1 96 ? 2.076 -8.772 -6.665 1.00 0.00 96 ILE A O 3
ATOM 4521 N N . SER A 1 97 ? 0.099 -9.477 -5.837 1.00 0.00 97 SER A N 3
ATOM 4522 C CA . SER A 1 97 ? 0.626 -10.753 -5.353 1.00 0.00 97 SER A CA 3
ATOM 4523 C C . SER A 1 97 ? 0.908 -11.706 -6.512 1.00 0.00 97 SER A C 3
ATOM 4524 O O . SER A 1 97 ? 0.001 -12.377 -7.013 1.00 0.00 97 SER A O 3
ATOM 4532 N N . THR A 1 98 ? 2.169 -11.763 -6.932 1.00 0.00 98 THR A N 3
ATOM 4533 C CA . THR A 1 98 ? 2.577 -12.633 -8.032 1.00 0.00 98 THR A CA 3
ATOM 4534 C C . THR A 1 98 ? 2.968 -14.018 -7.518 1.00 0.00 98 THR A C 3
ATOM 4535 O O . THR A 1 98 ? 2.484 -15.033 -8.023 1.00 0.00 98 THR A O 3
ATOM 4546 N N . LEU A 1 99 ? 3.845 -14.056 -6.514 1.00 0.00 99 LEU A N 3
ATOM 4547 C CA . LEU A 1 99 ? 4.295 -15.322 -5.939 1.00 0.00 99 LEU A CA 3
ATOM 4548 C C . LEU A 1 99 ? 3.342 -15.792 -4.841 1.00 0.00 99 LEU A C 3
ATOM 4549 O O . LEU A 1 99 ? 3.395 -15.307 -3.707 1.00 0.00 99 LEU A O 3
ATOM 4565 N N . HIS A 1 100 ? 2.473 -16.740 -5.186 1.00 0.00 100 HIS A N 3
ATOM 4566 C CA . HIS A 1 100 ? 1.506 -17.283 -4.234 1.00 0.00 100 HIS A CA 3
ATOM 4567 C C . HIS A 1 100 ? 1.603 -18.807 -4.160 1.00 0.00 100 HIS A C 3
ATOM 4568 O O . HIS A 1 100 ? 1.645 -19.380 -3.072 1.00 0.00 100 HIS A O 3
ATOM 4583 N N . GLY A 1 101 ? 1.633 -19.456 -5.326 1.00 0.00 101 GLY A N 3
ATOM 4584 C CA . GLY A 1 101 ? 1.724 -20.905 -5.372 1.00 0.00 101 GLY A CA 3
ATOM 4585 C C . GLY A 1 101 ? 1.507 -21.460 -6.768 1.00 0.00 101 GLY A C 3
ATOM 4586 O O . GLY A 1 101 ? 0.499 -22.119 -7.031 1.00 0.00 101 GLY A O 3
ATOM 4590 N N . GLY A 1 102 ? 2.456 -21.193 -7.664 1.00 0.00 102 GLY A N 3
ATOM 4591 C CA . GLY A 1 102 ? 2.350 -21.675 -9.032 1.00 0.00 102 GLY A CA 3
ATOM 4592 C C . GLY A 1 102 ? 1.865 -20.604 -9.992 1.00 0.00 102 GLY A C 3
ATOM 4593 O O . GLY A 1 102 ? 0.854 -19.939 -9.680 1.00 0.00 102 GLY A O 3
ATOM 4597 N N . MET A 1 1 ? -7.500 23.531 -8.851 1.00 0.00 1 MET A N 4
ATOM 4598 C CA . MET A 1 1 ? -8.924 23.947 -8.725 1.00 0.00 1 MET A CA 4
ATOM 4599 C C . MET A 1 1 ? -9.867 22.825 -9.157 1.00 0.00 1 MET A C 4
ATOM 4600 O O . MET A 1 1 ? -9.668 22.206 -10.204 1.00 0.00 1 MET A O 4
ATOM 4616 N N . SER A 1 2 ? -10.889 22.565 -8.336 1.00 0.00 2 SER A N 4
ATOM 4617 C CA . SER A 1 2 ? -11.869 21.514 -8.611 1.00 0.00 2 SER A CA 4
ATOM 4618 C C . SER A 1 2 ? -11.185 20.156 -8.821 1.00 0.00 2 SER A C 4
ATOM 4619 O O . SER A 1 2 ? -11.633 19.340 -9.628 1.00 0.00 2 SER A O 4
ATOM 4627 N N . ASN A 1 3 ? -10.100 19.923 -8.079 1.00 0.00 3 ASN A N 4
ATOM 4628 C CA . ASN A 1 3 ? -9.349 18.672 -8.168 1.00 0.00 3 ASN A CA 4
ATOM 4629 C C . ASN A 1 3 ? -8.720 18.325 -6.820 1.00 0.00 3 ASN A C 4
ATOM 4630 O O . ASN A 1 3 ? -8.994 17.268 -6.253 1.00 0.00 3 ASN A O 4
ATOM 4641 N N . HIS A 1 4 ? -7.879 19.233 -6.314 1.00 0.00 4 HIS A N 4
ATOM 4642 C CA . HIS A 1 4 ? -7.206 19.041 -5.027 1.00 0.00 4 HIS A CA 4
ATOM 4643 C C . HIS A 1 4 ? -6.259 17.839 -5.060 1.00 0.00 4 HIS A C 4
ATOM 4644 O O . HIS A 1 4 ? -6.042 17.234 -6.112 1.00 0.00 4 HIS A O 4
ATOM 4659 N N . ASN A 1 5 ? -5.688 17.509 -3.899 1.00 0.00 5 ASN A N 4
ATOM 4660 C CA . ASN A 1 5 ? -4.755 16.388 -3.784 1.00 0.00 5 ASN A CA 4
ATOM 4661 C C . ASN A 1 5 ? -5.486 15.053 -3.912 1.00 0.00 5 ASN A C 4
ATOM 4662 O O . ASN A 1 5 ? -6.697 14.980 -3.699 1.00 0.00 5 ASN A O 4
ATOM 4673 N N . HIS A 1 6 ? -4.747 13.998 -4.268 1.00 0.00 6 HIS A N 4
ATOM 4674 C CA . HIS A 1 6 ? -5.346 12.674 -4.433 1.00 0.00 6 HIS A CA 4
ATOM 4675 C C . HIS A 1 6 ? -4.280 11.578 -4.481 1.00 0.00 6 HIS A C 4
ATOM 4676 O O . HIS A 1 6 ? -3.369 11.619 -5.312 1.00 0.00 6 HIS A O 4
ATOM 4691 N N . ILE A 1 7 ? -4.407 10.591 -3.591 1.00 0.00 7 ILE A N 4
ATOM 4692 C CA . ILE A 1 7 ? -3.463 9.476 -3.541 1.00 0.00 7 ILE A CA 4
ATOM 4693 C C . ILE A 1 7 ? -3.995 8.283 -4.331 1.00 0.00 7 ILE A C 4
ATOM 4694 O O . ILE A 1 7 ? -5.180 7.955 -4.255 1.00 0.00 7 ILE A O 4
ATOM 4710 N N . THR A 1 8 ? -3.113 7.641 -5.088 1.00 0.00 8 THR A N 4
ATOM 4711 C CA . THR A 1 8 ? -3.493 6.486 -5.899 1.00 0.00 8 THR A CA 4
ATOM 4712 C C . THR A 1 8 ? -3.187 5.176 -5.173 1.00 0.00 8 THR A C 4
ATOM 4713 O O . THR A 1 8 ? -2.052 4.699 -5.190 1.00 0.00 8 THR A O 4
ATOM 4724 N N . VAL A 1 9 ? -4.211 4.589 -4.553 1.00 0.00 9 VAL A N 4
ATOM 4725 C CA . VAL A 1 9 ? -4.050 3.322 -3.840 1.00 0.00 9 VAL A CA 4
ATOM 4726 C C . VAL A 1 9 ? -5.003 2.265 -4.401 1.00 0.00 9 VAL A C 4
ATOM 4727 O O . VAL A 1 9 ? -6.218 2.342 -4.209 1.00 0.00 9 VAL A O 4
ATOM 4740 N N . GLN A 1 10 ? -4.445 1.286 -5.108 1.00 0.00 10 GLN A N 4
ATOM 4741 C CA . GLN A 1 10 ? -5.246 0.223 -5.713 1.00 0.00 10 GLN A CA 4
ATOM 4742 C C . GLN A 1 10 ? -4.616 -1.150 -5.482 1.00 0.00 10 GLN A C 4
ATOM 4743 O O . GLN A 1 10 ? -3.417 -1.259 -5.216 1.00 0.00 10 GLN A O 4
ATOM 4757 N N . PHE A 1 11 ? -5.437 -2.196 -5.590 1.00 0.00 11 PHE A N 4
ATOM 4758 C CA . PHE A 1 11 ? -4.970 -3.565 -5.393 1.00 0.00 11 PHE A CA 4
ATOM 4759 C C . PHE A 1 11 ? -5.336 -4.447 -6.582 1.00 0.00 11 PHE A C 4
ATOM 4760 O O . PHE A 1 11 ? -6.389 -4.274 -7.199 1.00 0.00 11 PHE A O 4
ATOM 4777 N N . ALA A 1 12 ? -4.458 -5.396 -6.894 1.00 0.00 12 ALA A N 4
ATOM 4778 C CA . ALA A 1 12 ? -4.678 -6.318 -8.005 1.00 0.00 12 ALA A CA 4
ATOM 4779 C C . ALA A 1 12 ? -5.364 -7.600 -7.535 1.00 0.00 12 ALA A C 4
ATOM 4780 O O . ALA A 1 12 ? -5.657 -7.758 -6.347 1.00 0.00 12 ALA A O 4
ATOM 4787 N N . GLY A 1 13 ? -5.612 -8.513 -8.477 1.00 0.00 13 GLY A N 4
ATOM 4788 C CA . GLY A 1 13 ? -6.254 -9.776 -8.153 1.00 0.00 13 GLY A CA 4
ATOM 4789 C C . GLY A 1 13 ? -5.454 -10.599 -7.162 1.00 0.00 13 GLY A C 4
ATOM 4790 O O . GLY A 1 13 ? -4.513 -11.297 -7.546 1.00 0.00 13 GLY A O 4
ATOM 4794 N N . GLY A 1 14 ? -5.821 -10.511 -5.884 1.00 0.00 14 GLY A N 4
ATOM 4795 C CA . GLY A 1 14 ? -5.118 -11.251 -4.851 1.00 0.00 14 GLY A CA 4
ATOM 4796 C C . GLY A 1 14 ? -4.824 -10.410 -3.621 1.00 0.00 14 GLY A C 4
ATOM 4797 O O . GLY A 1 14 ? -4.958 -10.886 -2.493 1.00 0.00 14 GLY A O 4
ATOM 4801 N N . CYS A 1 15 ? -4.424 -9.155 -3.839 1.00 0.00 15 CYS A N 4
ATOM 4802 C CA . CYS A 1 15 ? -4.111 -8.245 -2.736 1.00 0.00 15 CYS A CA 4
ATOM 4803 C C . CYS A 1 15 ? -5.329 -7.407 -2.340 1.00 0.00 15 CYS A C 4
ATOM 4804 O O . CYS A 1 15 ? -5.414 -6.925 -1.210 1.00 0.00 15 CYS A O 4
ATOM 4812 N N . GLU A 1 16 ? -6.267 -7.231 -3.274 1.00 0.00 16 GLU A N 4
ATOM 4813 C CA . GLU A 1 16 ? -7.478 -6.447 -3.015 1.00 0.00 16 GLU A CA 4
ATOM 4814 C C . GLU A 1 16 ? -8.278 -7.014 -1.840 1.00 0.00 16 GLU A C 4
ATOM 4815 O O . GLU A 1 16 ? -9.000 -6.281 -1.161 1.00 0.00 16 GLU A O 4
ATOM 4827 N N . LEU A 1 17 ? -8.143 -8.318 -1.599 1.00 0.00 17 LEU A N 4
ATOM 4828 C CA . LEU A 1 17 ? -8.853 -8.973 -0.502 1.00 0.00 17 LEU A CA 4
ATOM 4829 C C . LEU A 1 17 ? -8.333 -8.522 0.871 1.00 0.00 17 LEU A C 4
ATOM 4830 O O . LEU A 1 17 ? -8.926 -8.856 1.897 1.00 0.00 17 LEU A O 4
ATOM 4846 N N . LEU A 1 18 ? -7.229 -7.762 0.895 1.00 0.00 18 LEU A N 4
ATOM 4847 C CA . LEU A 1 18 ? -6.656 -7.279 2.154 1.00 0.00 18 LEU A CA 4
ATOM 4848 C C . LEU A 1 18 ? -7.347 -6.001 2.659 1.00 0.00 18 LEU A C 4
ATOM 4849 O O . LEU A 1 18 ? -6.836 -5.335 3.561 1.00 0.00 18 LEU A O 4
ATOM 4865 N N . PHE A 1 19 ? -8.506 -5.660 2.085 1.00 0.00 19 PHE A N 4
ATOM 4866 C CA . PHE A 1 19 ? -9.246 -4.467 2.498 1.00 0.00 19 PHE A CA 4
ATOM 4867 C C . PHE A 1 19 ? -10.743 -4.690 2.328 1.00 0.00 19 PHE A C 4
ATOM 4868 O O . PHE A 1 19 ? -11.505 -4.609 3.292 1.00 0.00 19 PHE A O 4
ATOM 4885 N N . ALA A 1 20 ? -11.153 -4.977 1.094 1.00 0.00 20 ALA A N 4
ATOM 4886 C CA . ALA A 1 20 ? -12.559 -5.224 0.780 1.00 0.00 20 ALA A CA 4
ATOM 4887 C C . ALA A 1 20 ? -12.741 -5.561 -0.701 1.00 0.00 20 ALA A C 4
ATOM 4888 O O . ALA A 1 20 ? -13.730 -5.164 -1.320 1.00 0.00 20 ALA A O 4
ATOM 4895 N N . LYS A 1 21 ? -11.772 -6.292 -1.267 1.00 0.00 21 LYS A N 4
ATOM 4896 C CA . LYS A 1 21 ? -11.812 -6.675 -2.678 1.00 0.00 21 LYS A CA 4
ATOM 4897 C C . LYS A 1 21 ? -12.077 -5.454 -3.565 1.00 0.00 21 LYS A C 4
ATOM 4898 O O . LYS A 1 21 ? -12.749 -5.552 -4.596 1.00 0.00 21 LYS A O 4
ATOM 4917 N N . GLN A 1 22 ? -11.545 -4.303 -3.150 1.00 0.00 22 GLN A N 4
ATOM 4918 C CA . GLN A 1 22 ? -11.717 -3.060 -3.894 1.00 0.00 22 GLN A CA 4
ATOM 4919 C C . GLN A 1 22 ? -10.771 -3.002 -5.088 1.00 0.00 22 GLN A C 4
ATOM 4920 O O . GLN A 1 22 ? -9.907 -3.865 -5.250 1.00 0.00 22 GLN A O 4
ATOM 4934 N N . THR A 1 23 ? -10.935 -1.977 -5.920 1.00 0.00 23 THR A N 4
ATOM 4935 C CA . THR A 1 23 ? -10.091 -1.808 -7.097 1.00 0.00 23 THR A CA 4
ATOM 4936 C C . THR A 1 23 ? -9.119 -0.642 -6.910 1.00 0.00 23 THR A C 4
ATOM 4937 O O . THR A 1 23 ? -7.934 -0.765 -7.216 1.00 0.00 23 THR A O 4
ATOM 4948 N N . SER A 1 24 ? -9.623 0.487 -6.404 1.00 0.00 24 SER A N 4
ATOM 4949 C CA . SER A 1 24 ? -8.787 1.667 -6.176 1.00 0.00 24 SER A CA 4
ATOM 4950 C C . SER A 1 24 ? -9.433 2.617 -5.166 1.00 0.00 24 SER A C 4
ATOM 4951 O O . SER A 1 24 ? -10.645 2.570 -4.947 1.00 0.00 24 SER A O 4
ATOM 4959 N N . LEU A 1 25 ? -8.614 3.475 -4.554 1.00 0.00 25 LEU A N 4
ATOM 4960 C CA . LEU A 1 25 ? -9.100 4.432 -3.563 1.00 0.00 25 LEU A CA 4
ATOM 4961 C C . LEU A 1 25 ? -8.297 5.735 -3.610 1.00 0.00 25 LEU A C 4
ATOM 4962 O O . LEU A 1 25 ? -7.204 5.780 -4.177 1.00 0.00 25 LEU A O 4
ATOM 4978 N N . GLN A 1 26 ? -8.848 6.789 -3.006 1.00 0.00 26 GLN A N 4
ATOM 4979 C CA . GLN A 1 26 ? -8.187 8.090 -2.969 1.00 0.00 26 GLN A CA 4
ATOM 4980 C C . GLN A 1 26 ? -8.179 8.655 -1.552 1.00 0.00 26 GLN A C 4
ATOM 4981 O O . GLN A 1 26 ? -9.183 9.194 -1.080 1.00 0.00 26 GLN A O 4
ATOM 4995 N N . LEU A 1 27 ? -7.039 8.526 -0.875 1.00 0.00 27 LEU A N 4
ATOM 4996 C CA . LEU A 1 27 ? -6.895 9.024 0.491 1.00 0.00 27 LEU A CA 4
ATOM 4997 C C . LEU A 1 27 ? -6.320 10.439 0.491 1.00 0.00 27 LEU A C 4
ATOM 4998 O O . LEU A 1 27 ? -5.452 10.763 -0.322 1.00 0.00 27 LEU A O 4
ATOM 5014 N N . ASP A 1 28 ? -6.806 11.279 1.403 1.00 0.00 28 ASP A N 4
ATOM 5015 C CA . ASP A 1 28 ? -6.333 12.658 1.499 1.00 0.00 28 ASP A CA 4
ATOM 5016 C C . ASP A 1 28 ? -5.087 12.749 2.375 1.00 0.00 28 ASP A C 4
ATOM 5017 O O . ASP A 1 28 ? -5.104 12.340 3.540 1.00 0.00 28 ASP A O 4
ATOM 5026 N N . GLY A 1 29 ? -4.011 13.290 1.809 1.00 0.00 29 GLY A N 4
ATOM 5027 C CA . GLY A 1 29 ? -2.766 13.434 2.547 1.00 0.00 29 GLY A CA 4
ATOM 5028 C C . GLY A 1 29 ? -2.855 14.481 3.643 1.00 0.00 29 GLY A C 4
ATOM 5029 O O . GLY A 1 29 ? -2.506 14.213 4.794 1.00 0.00 29 GLY A O 4
ATOM 5033 N N . VAL A 1 30 ? -3.323 15.678 3.277 1.00 0.00 30 VAL A N 4
ATOM 5034 C CA . VAL A 1 30 ? -3.464 16.792 4.220 1.00 0.00 30 VAL A CA 4
ATOM 5035 C C . VAL A 1 30 ? -2.099 17.324 4.656 1.00 0.00 30 VAL A C 4
ATOM 5036 O O . VAL A 1 30 ? -1.723 18.444 4.305 1.00 0.00 30 VAL A O 4
ATOM 5049 N N . VAL A 1 31 ? -1.357 16.516 5.417 1.00 0.00 31 VAL A N 4
ATOM 5050 C CA . VAL A 1 31 ? -0.032 16.903 5.890 1.00 0.00 31 VAL A CA 4
ATOM 5051 C C . VAL A 1 31 ? 0.836 15.663 6.157 1.00 0.00 31 VAL A C 4
ATOM 5052 O O . VAL A 1 31 ? 1.237 15.394 7.291 1.00 0.00 31 VAL A O 4
ATOM 5065 N N . PRO A 1 32 ? 1.135 14.884 5.096 1.00 0.00 32 PRO A N 4
ATOM 5066 C CA . PRO A 1 32 ? 1.949 13.670 5.196 1.00 0.00 32 PRO A CA 4
ATOM 5067 C C . PRO A 1 32 ? 3.452 13.940 5.077 1.00 0.00 32 PRO A C 4
ATOM 5068 O O . PRO A 1 32 ? 4.215 13.061 4.673 1.00 0.00 32 PRO A O 4
ATOM 5079 N N . THR A 1 33 ? 3.866 15.154 5.436 1.00 0.00 33 THR A N 4
ATOM 5080 C CA . THR A 1 33 ? 5.275 15.540 5.377 1.00 0.00 33 THR A CA 4
ATOM 5081 C C . THR A 1 33 ? 6.145 14.544 6.146 1.00 0.00 33 THR A C 4
ATOM 5082 O O . THR A 1 33 ? 7.245 14.199 5.709 1.00 0.00 33 THR A O 4
ATOM 5093 N N . GLY A 1 34 ? 5.637 14.081 7.290 1.00 0.00 34 GLY A N 4
ATOM 5094 C CA . GLY A 1 34 ? 6.367 13.121 8.105 1.00 0.00 34 GLY A CA 4
ATOM 5095 C C . GLY A 1 34 ? 5.816 11.708 7.981 1.00 0.00 34 GLY A C 4
ATOM 5096 O O . GLY A 1 34 ? 5.856 10.936 8.941 1.00 0.00 34 GLY A O 4
ATOM 5100 N N . THR A 1 35 ? 5.298 11.370 6.797 1.00 0.00 35 THR A N 4
ATOM 5101 C CA . THR A 1 35 ? 4.734 10.044 6.550 1.00 0.00 35 THR A CA 4
ATOM 5102 C C . THR A 1 35 ? 5.473 9.335 5.415 1.00 0.00 35 THR A C 4
ATOM 5103 O O . THR A 1 35 ? 5.938 9.977 4.470 1.00 0.00 35 THR A O 4
ATOM 5114 N N . ASN A 1 36 ? 5.580 8.010 5.518 1.00 0.00 36 ASN A N 4
ATOM 5115 C CA . ASN A 1 36 ? 6.264 7.206 4.507 1.00 0.00 36 ASN A CA 4
ATOM 5116 C C . ASN A 1 36 ? 5.463 5.945 4.173 1.00 0.00 36 ASN A C 4
ATOM 5117 O O . ASN A 1 36 ? 4.337 5.773 4.648 1.00 0.00 36 ASN A O 4
ATOM 5128 N N . LEU A 1 37 ? 6.044 5.068 3.351 1.00 0.00 37 LEU A N 4
ATOM 5129 C CA . LEU A 1 37 ? 5.376 3.831 2.949 1.00 0.00 37 LEU A CA 4
ATOM 5130 C C . LEU A 1 37 ? 4.977 2.988 4.154 1.00 0.00 37 LEU A C 4
ATOM 5131 O O . LEU A 1 37 ? 3.853 2.490 4.215 1.00 0.00 37 LEU A O 4
ATOM 5147 N N . ASN A 1 38 ? 5.892 2.833 5.114 1.00 0.00 38 ASN A N 4
ATOM 5148 C CA . ASN A 1 38 ? 5.603 2.052 6.316 1.00 0.00 38 ASN A CA 4
ATOM 5149 C C . ASN A 1 38 ? 4.345 2.584 6.988 1.00 0.00 38 ASN A C 4
ATOM 5150 O O . ASN A 1 38 ? 3.517 1.815 7.481 1.00 0.00 38 ASN A O 4
ATOM 5161 N N . GLY A 1 39 ? 4.199 3.909 6.981 1.00 0.00 39 GLY A N 4
ATOM 5162 C CA . GLY A 1 39 ? 3.034 4.534 7.565 1.00 0.00 39 GLY A CA 4
ATOM 5163 C C . GLY A 1 39 ? 1.799 4.355 6.701 1.00 0.00 39 GLY A C 4
ATOM 5164 O O . GLY A 1 39 ? 0.689 4.238 7.220 1.00 0.00 39 GLY A O 4
ATOM 5168 N N . LEU A 1 40 ? 1.992 4.321 5.376 1.00 0.00 40 LEU A N 4
ATOM 5169 C CA . LEU A 1 40 ? 0.880 4.144 4.445 1.00 0.00 40 LEU A CA 4
ATOM 5170 C C . LEU A 1 40 ? 0.253 2.763 4.612 1.00 0.00 40 LEU A C 4
ATOM 5171 O O . LEU A 1 40 ? -0.946 2.645 4.871 1.00 0.00 40 LEU A O 4
ATOM 5187 N N . VAL A 1 41 ? 1.073 1.723 4.461 1.00 0.00 41 VAL A N 4
ATOM 5188 C CA . VAL A 1 41 ? 0.598 0.348 4.595 1.00 0.00 41 VAL A CA 4
ATOM 5189 C C . VAL A 1 41 ? -0.083 0.134 5.943 1.00 0.00 41 VAL A C 4
ATOM 5190 O O . VAL A 1 41 ? -1.242 -0.266 5.996 1.00 0.00 41 VAL A O 4
ATOM 5203 N N . GLN A 1 42 ? 0.641 0.408 7.027 1.00 0.00 42 GLN A N 4
ATOM 5204 C CA . GLN A 1 42 ? 0.098 0.250 8.376 1.00 0.00 42 GLN A CA 4
ATOM 5205 C C . GLN A 1 42 ? -1.254 0.961 8.524 1.00 0.00 42 GLN A C 4
ATOM 5206 O O . GLN A 1 42 ? -2.101 0.530 9.309 1.00 0.00 42 GLN A O 4
ATOM 5220 N N . LEU A 1 43 ? -1.455 2.045 7.769 1.00 0.00 43 LEU A N 4
ATOM 5221 C CA . LEU A 1 43 ? -2.707 2.799 7.830 1.00 0.00 43 LEU A CA 4
ATOM 5222 C C . LEU A 1 43 ? -3.841 2.083 7.086 1.00 0.00 43 LEU A C 4
ATOM 5223 O O . LEU A 1 43 ? -5.009 2.249 7.433 1.00 0.00 43 LEU A O 4
ATOM 5239 N N . LEU A 1 44 ? -3.500 1.293 6.061 1.00 0.00 44 LEU A N 4
ATOM 5240 C CA . LEU A 1 44 ? -4.518 0.575 5.286 1.00 0.00 44 LEU A CA 4
ATOM 5241 C C . LEU A 1 44 ? -4.726 -0.857 5.796 1.00 0.00 44 LEU A C 4
ATOM 5242 O O . LEU A 1 44 ? -5.839 -1.377 5.730 1.00 0.00 44 LEU A O 4
ATOM 5258 N N . LYS A 1 45 ? -3.666 -1.496 6.296 1.00 0.00 45 LYS A N 4
ATOM 5259 C CA . LYS A 1 45 ? -3.775 -2.866 6.800 1.00 0.00 45 LYS A CA 4
ATOM 5260 C C . LYS A 1 45 ? -4.065 -2.892 8.300 1.00 0.00 45 LYS A C 4
ATOM 5261 O O . LYS A 1 45 ? -5.100 -3.400 8.724 1.00 0.00 45 LYS A O 4
ATOM 5280 N N . THR A 1 46 ? -3.165 -2.340 9.109 1.00 0.00 46 THR A N 4
ATOM 5281 C CA . THR A 1 46 ? -3.365 -2.316 10.558 1.00 0.00 46 THR A CA 4
ATOM 5282 C C . THR A 1 46 ? -4.666 -1.594 10.929 1.00 0.00 46 THR A C 4
ATOM 5283 O O . THR A 1 46 ? -5.196 -1.789 12.026 1.00 0.00 46 THR A O 4
ATOM 5294 N N . ASN A 1 47 ? -5.181 -0.766 10.014 1.00 0.00 47 ASN A N 4
ATOM 5295 C CA . ASN A 1 47 ? -6.418 -0.031 10.258 1.00 0.00 47 ASN A CA 4
ATOM 5296 C C . ASN A 1 47 ? -7.595 -0.622 9.471 1.00 0.00 47 ASN A C 4
ATOM 5297 O O . ASN A 1 47 ? -8.742 -0.526 9.914 1.00 0.00 47 ASN A O 4
ATOM 5308 N N . TYR A 1 48 ? -7.322 -1.214 8.300 1.00 0.00 48 TYR A N 4
ATOM 5309 C CA . TYR A 1 48 ? -8.390 -1.788 7.476 1.00 0.00 48 TYR A CA 4
ATOM 5310 C C . TYR A 1 48 ? -7.934 -3.035 6.702 1.00 0.00 48 TYR A C 4
ATOM 5311 O O . TYR A 1 48 ? -8.179 -3.148 5.500 1.00 0.00 48 TYR A O 4
ATOM 5329 N N . VAL A 1 49 ? -7.285 -3.971 7.393 1.00 0.00 49 VAL A N 4
ATOM 5330 C CA . VAL A 1 49 ? -6.818 -5.204 6.752 1.00 0.00 49 VAL A CA 4
ATOM 5331 C C . VAL A 1 49 ? -7.940 -6.230 6.611 1.00 0.00 49 VAL A C 4
ATOM 5332 O O . VAL A 1 49 ? -7.949 -7.012 5.659 1.00 0.00 49 VAL A O 4
ATOM 5345 N N . LYS A 1 50 ? -8.869 -6.236 7.573 1.00 0.00 50 LYS A N 4
ATOM 5346 C CA . LYS A 1 50 ? -9.994 -7.180 7.579 1.00 0.00 50 LYS A CA 4
ATOM 5347 C C . LYS A 1 50 ? -9.520 -8.628 7.377 1.00 0.00 50 LYS A C 4
ATOM 5348 O O . LYS A 1 50 ? -10.298 -9.496 6.978 1.00 0.00 50 LYS A O 4
ATOM 5367 N N . GLU A 1 51 ? -8.238 -8.876 7.657 1.00 0.00 51 GLU A N 4
ATOM 5368 C CA . GLU A 1 51 ? -7.652 -10.205 7.509 1.00 0.00 51 GLU A CA 4
ATOM 5369 C C . GLU A 1 51 ? -6.388 -10.325 8.365 1.00 0.00 51 GLU A C 4
ATOM 5370 O O . GLU A 1 51 ? -6.134 -9.482 9.226 1.00 0.00 51 GLU A O 4
ATOM 5382 N N . ARG A 1 52 ? -5.596 -11.369 8.122 1.00 0.00 52 ARG A N 4
ATOM 5383 C CA . ARG A 1 52 ? -4.361 -11.586 8.871 1.00 0.00 52 ARG A CA 4
ATOM 5384 C C . ARG A 1 52 ? -3.304 -10.544 8.489 1.00 0.00 52 ARG A C 4
ATOM 5385 O O . ARG A 1 52 ? -2.780 -10.563 7.378 1.00 0.00 52 ARG A O 4
ATOM 5406 N N . PRO A 1 53 ? -2.962 -9.616 9.410 1.00 0.00 53 PRO A N 4
ATOM 5407 C CA . PRO A 1 53 ? -1.955 -8.580 9.146 1.00 0.00 53 PRO A CA 4
ATOM 5408 C C . PRO A 1 53 ? -0.583 -9.172 8.822 1.00 0.00 53 PRO A C 4
ATOM 5409 O O . PRO A 1 53 ? 0.251 -8.516 8.194 1.00 0.00 53 PRO A O 4
ATOM 5420 N N . ASP A 1 54 ? -0.355 -10.414 9.254 1.00 0.00 54 ASP A N 4
ATOM 5421 C CA . ASP A 1 54 ? 0.915 -11.090 9.010 1.00 0.00 54 ASP A CA 4
ATOM 5422 C C . ASP A 1 54 ? 0.888 -11.940 7.735 1.00 0.00 54 ASP A C 4
ATOM 5423 O O . ASP A 1 54 ? 1.830 -12.688 7.469 1.00 0.00 54 ASP A O 4
ATOM 5432 N N . LEU A 1 55 ? -0.181 -11.830 6.941 1.00 0.00 55 LEU A N 4
ATOM 5433 C CA . LEU A 1 55 ? -0.283 -12.600 5.702 1.00 0.00 55 LEU A CA 4
ATOM 5434 C C . LEU A 1 55 ? 0.340 -11.849 4.520 1.00 0.00 55 LEU A C 4
ATOM 5435 O O . LEU A 1 55 ? 0.480 -12.413 3.432 1.00 0.00 55 LEU A O 4
ATOM 5451 N N . LEU A 1 56 ? 0.724 -10.585 4.734 1.00 0.00 56 LEU A N 4
ATOM 5452 C CA . LEU A 1 56 ? 1.334 -9.780 3.676 1.00 0.00 56 LEU A CA 4
ATOM 5453 C C . LEU A 1 56 ? 2.755 -9.362 4.035 1.00 0.00 56 LEU A C 4
ATOM 5454 O O . LEU A 1 56 ? 3.664 -9.486 3.215 1.00 0.00 56 LEU A O 4
ATOM 5470 N N . VAL A 1 57 ? 2.945 -8.852 5.253 1.00 0.00 57 VAL A N 4
ATOM 5471 C CA . VAL A 1 57 ? 4.266 -8.405 5.692 1.00 0.00 57 VAL A CA 4
ATOM 5472 C C . VAL A 1 57 ? 5.310 -9.500 5.516 1.00 0.00 57 VAL A C 4
ATOM 5473 O O . VAL A 1 57 ? 5.005 -10.692 5.586 1.00 0.00 57 VAL A O 4
ATOM 5486 N N . ASP A 1 58 ? 6.547 -9.076 5.286 1.00 0.00 58 ASP A N 4
ATOM 5487 C CA . ASP A 1 58 ? 7.658 -10.003 5.095 1.00 0.00 58 ASP A CA 4
ATOM 5488 C C . ASP A 1 58 ? 7.885 -10.834 6.352 1.00 0.00 58 ASP A C 4
ATOM 5489 O O . ASP A 1 58 ? 7.833 -12.064 6.311 1.00 0.00 58 ASP A O 4
ATOM 5498 N N . GLN A 1 59 ? 8.120 -10.150 7.471 1.00 0.00 59 GLN A N 4
ATOM 5499 C CA . GLN A 1 59 ? 8.339 -10.820 8.751 1.00 0.00 59 GLN A CA 4
ATOM 5500 C C . GLN A 1 59 ? 8.465 -9.813 9.891 1.00 0.00 59 GLN A C 4
ATOM 5501 O O . GLN A 1 59 ? 7.899 -10.011 10.966 1.00 0.00 59 GLN A O 4
ATOM 5515 N N . THR A 1 60 ? 9.209 -8.733 9.650 1.00 0.00 60 THR A N 4
ATOM 5516 C CA . THR A 1 60 ? 9.408 -7.696 10.660 1.00 0.00 60 THR A CA 4
ATOM 5517 C C . THR A 1 60 ? 8.286 -6.652 10.631 1.00 0.00 60 THR A C 4
ATOM 5518 O O . THR A 1 60 ? 8.388 -5.609 11.279 1.00 0.00 60 THR A O 4
ATOM 5529 N N . GLY A 1 61 ? 7.218 -6.931 9.874 1.00 0.00 61 GLY A N 4
ATOM 5530 C CA . GLY A 1 61 ? 6.109 -5.997 9.780 1.00 0.00 61 GLY A CA 4
ATOM 5531 C C . GLY A 1 61 ? 6.537 -4.638 9.252 1.00 0.00 61 GLY A C 4
ATOM 5532 O O . GLY A 1 61 ? 5.859 -3.634 9.476 1.00 0.00 61 GLY A O 4
ATOM 5536 N N . GLN A 1 62 ? 7.668 -4.612 8.548 1.00 0.00 62 GLN A N 4
ATOM 5537 C CA . GLN A 1 62 ? 8.202 -3.377 7.981 1.00 0.00 62 GLN A CA 4
ATOM 5538 C C . GLN A 1 62 ? 8.028 -3.367 6.467 1.00 0.00 62 GLN A C 4
ATOM 5539 O O . GLN A 1 62 ? 7.655 -2.349 5.879 1.00 0.00 62 GLN A O 4
ATOM 5553 N N . THR A 1 63 ? 8.294 -4.513 5.845 1.00 0.00 63 THR A N 4
ATOM 5554 C CA . THR A 1 63 ? 8.161 -4.658 4.399 1.00 0.00 63 THR A CA 4
ATOM 5555 C C . THR A 1 63 ? 7.114 -5.729 4.071 1.00 0.00 63 THR A C 4
ATOM 5556 O O . THR A 1 63 ? 6.366 -6.158 4.952 1.00 0.00 63 THR A O 4
ATOM 5567 N N . LEU A 1 64 ? 7.056 -6.155 2.810 1.00 0.00 64 LEU A N 4
ATOM 5568 C CA . LEU A 1 64 ? 6.090 -7.168 2.391 1.00 0.00 64 LEU A CA 4
ATOM 5569 C C . LEU A 1 64 ? 6.775 -8.481 2.018 1.00 0.00 64 LEU A C 4
ATOM 5570 O O . LEU A 1 64 ? 7.960 -8.505 1.683 1.00 0.00 64 LEU A O 4
ATOM 5586 N N . ARG A 1 65 ? 6.010 -9.570 2.075 1.00 0.00 65 ARG A N 4
ATOM 5587 C CA . ARG A 1 65 ? 6.527 -10.897 1.743 1.00 0.00 65 ARG A CA 4
ATOM 5588 C C . ARG A 1 65 ? 6.613 -11.087 0.228 1.00 0.00 65 ARG A C 4
ATOM 5589 O O . ARG A 1 65 ? 5.909 -10.414 -0.528 1.00 0.00 65 ARG A O 4
ATOM 5610 N N . PRO A 1 66 ? 7.479 -12.013 -0.236 1.00 0.00 66 PRO A N 4
ATOM 5611 C CA . PRO A 1 66 ? 7.651 -12.289 -1.667 1.00 0.00 66 PRO A CA 4
ATOM 5612 C C . PRO A 1 66 ? 6.337 -12.645 -2.354 1.00 0.00 66 PRO A C 4
ATOM 5613 O O . PRO A 1 66 ? 5.549 -13.441 -1.838 1.00 0.00 66 PRO A O 4
ATOM 5624 N N . GLY A 1 67 ? 6.105 -12.044 -3.519 1.00 0.00 67 GLY A N 4
ATOM 5625 C CA . GLY A 1 67 ? 4.886 -12.297 -4.266 1.00 0.00 67 GLY A CA 4
ATOM 5626 C C . GLY A 1 67 ? 4.244 -11.016 -4.766 1.00 0.00 67 GLY A C 4
ATOM 5627 O O . GLY A 1 67 ? 3.883 -10.915 -5.938 1.00 0.00 67 GLY A O 4
ATOM 5631 N N . ILE A 1 68 ? 4.110 -10.035 -3.873 1.00 0.00 68 ILE A N 4
ATOM 5632 C CA . ILE A 1 68 ? 3.515 -8.750 -4.230 1.00 0.00 68 ILE A CA 4
ATOM 5633 C C . ILE A 1 68 ? 4.564 -7.800 -4.811 1.00 0.00 68 ILE A C 4
ATOM 5634 O O . ILE A 1 68 ? 5.679 -7.703 -4.295 1.00 0.00 68 ILE A O 4
ATOM 5650 N N . LEU A 1 69 ? 4.195 -7.101 -5.883 1.00 0.00 69 LEU A N 4
ATOM 5651 C CA . LEU A 1 69 ? 5.097 -6.154 -6.533 1.00 0.00 69 LEU A CA 4
ATOM 5652 C C . LEU A 1 69 ? 4.659 -4.716 -6.258 1.00 0.00 69 LEU A C 4
ATOM 5653 O O . LEU A 1 69 ? 3.663 -4.247 -6.813 1.00 0.00 69 LEU A O 4
ATOM 5669 N N . VAL A 1 70 ? 5.407 -4.022 -5.399 1.00 0.00 70 VAL A N 4
ATOM 5670 C CA . VAL A 1 70 ? 5.092 -2.635 -5.058 1.00 0.00 70 VAL A CA 4
ATOM 5671 C C . VAL A 1 70 ? 5.653 -1.676 -6.106 1.00 0.00 70 VAL A C 4
ATOM 5672 O O . VAL A 1 70 ? 6.835 -1.741 -6.451 1.00 0.00 70 VAL A O 4
ATOM 5685 N N . LEU A 1 71 ? 4.797 -0.793 -6.616 1.00 0.00 71 LEU A N 4
ATOM 5686 C CA . LEU A 1 71 ? 5.208 0.173 -7.636 1.00 0.00 71 LEU A CA 4
ATOM 5687 C C . LEU A 1 71 ? 4.729 1.583 -7.299 1.00 0.00 71 LEU A C 4
ATOM 5688 O O . LEU A 1 71 ? 3.581 1.779 -6.891 1.00 0.00 71 LEU A O 4
ATOM 5704 N N . VAL A 1 72 ? 5.613 2.559 -7.490 1.00 0.00 72 VAL A N 4
ATOM 5705 C CA . VAL A 1 72 ? 5.293 3.958 -7.226 1.00 0.00 72 VAL A CA 4
ATOM 5706 C C . VAL A 1 72 ? 5.173 4.732 -8.536 1.00 0.00 72 VAL A C 4
ATOM 5707 O O . VAL A 1 72 ? 6.180 5.067 -9.164 1.00 0.00 72 VAL A O 4
ATOM 5720 N N . ASN A 1 73 ? 3.934 5.000 -8.948 1.00 0.00 73 ASN A N 4
ATOM 5721 C CA . ASN A 1 73 ? 3.666 5.724 -10.192 1.00 0.00 73 ASN A CA 4
ATOM 5722 C C . ASN A 1 73 ? 4.236 4.967 -11.394 1.00 0.00 73 ASN A C 4
ATOM 5723 O O . ASN A 1 73 ? 5.052 5.498 -12.151 1.00 0.00 73 ASN A O 4
ATOM 5734 N N . SER A 1 74 ? 3.795 3.718 -11.556 1.00 0.00 74 SER A N 4
ATOM 5735 C CA . SER A 1 74 ? 4.244 2.865 -12.657 1.00 0.00 74 SER A CA 4
ATOM 5736 C C . SER A 1 74 ? 5.768 2.691 -12.651 1.00 0.00 74 SER A C 4
ATOM 5737 O O . SER A 1 74 ? 6.428 2.859 -13.680 1.00 0.00 74 SER A O 4
ATOM 5745 N N . CYS A 1 75 ? 6.321 2.347 -11.486 1.00 0.00 75 CYS A N 4
ATOM 5746 C CA . CYS A 1 75 ? 7.764 2.144 -11.350 1.00 0.00 75 CYS A CA 4
ATOM 5747 C C . CYS A 1 75 ? 8.086 1.370 -10.070 1.00 0.00 75 CYS A C 4
ATOM 5748 O O . CYS A 1 75 ? 7.506 1.635 -9.018 1.00 0.00 75 CYS A O 4
ATOM 5756 N N . ASP A 1 76 ? 9.011 0.413 -10.169 1.00 0.00 76 ASP A N 4
ATOM 5757 C CA . ASP A 1 76 ? 9.405 -0.403 -9.017 1.00 0.00 76 ASP A CA 4
ATOM 5758 C C . ASP A 1 76 ? 9.832 0.472 -7.837 1.00 0.00 76 ASP A C 4
ATOM 5759 O O . ASP A 1 76 ? 10.713 1.325 -7.969 1.00 0.00 76 ASP A O 4
ATOM 5768 N N . ALA A 1 77 ? 9.194 0.257 -6.687 1.00 0.00 77 ALA A N 4
ATOM 5769 C CA . ALA A 1 77 ? 9.493 1.028 -5.477 1.00 0.00 77 ALA A CA 4
ATOM 5770 C C . ALA A 1 77 ? 10.716 0.489 -4.735 1.00 0.00 77 ALA A C 4
ATOM 5771 O O . ALA A 1 77 ? 11.356 1.221 -3.981 1.00 0.00 77 ALA A O 4
ATOM 5778 N N . GLU A 1 78 ? 11.038 -0.788 -4.947 1.00 0.00 78 GLU A N 4
ATOM 5779 C CA . GLU A 1 78 ? 12.181 -1.413 -4.287 1.00 0.00 78 GLU A CA 4
ATOM 5780 C C . GLU A 1 78 ? 13.501 -0.869 -4.823 1.00 0.00 78 GLU A C 4
ATOM 5781 O O . GLU A 1 78 ? 14.554 -1.082 -4.220 1.00 0.00 78 GLU A O 4
ATOM 5793 N N . VAL A 1 79 ? 13.446 -0.172 -5.956 1.00 0.00 79 VAL A N 4
ATOM 5794 C CA . VAL A 1 79 ? 14.645 0.389 -6.558 1.00 0.00 79 VAL A CA 4
ATOM 5795 C C . VAL A 1 79 ? 15.148 1.611 -5.784 1.00 0.00 79 VAL A C 4
ATOM 5796 O O . VAL A 1 79 ? 16.348 1.888 -5.765 1.00 0.00 79 VAL A O 4
ATOM 5809 N N . VAL A 1 80 ? 14.227 2.346 -5.159 1.00 0.00 80 VAL A N 4
ATOM 5810 C CA . VAL A 1 80 ? 14.587 3.545 -4.402 1.00 0.00 80 VAL A CA 4
ATOM 5811 C C . VAL A 1 80 ? 14.285 3.397 -2.909 1.00 0.00 80 VAL A C 4
ATOM 5812 O O . VAL A 1 80 ? 15.100 3.778 -2.067 1.00 0.00 80 VAL A O 4
ATOM 5825 N N . GLY A 1 81 ? 13.114 2.847 -2.588 1.00 0.00 81 GLY A N 4
ATOM 5826 C CA . GLY A 1 81 ? 12.729 2.667 -1.201 1.00 0.00 81 GLY A CA 4
ATOM 5827 C C . GLY A 1 81 ? 11.407 1.939 -1.058 1.00 0.00 81 GLY A C 4
ATOM 5828 O O . GLY A 1 81 ? 10.392 2.547 -0.709 1.00 0.00 81 GLY A O 4
ATOM 5832 N N . GLY A 1 82 ? 11.425 0.633 -1.336 1.00 0.00 82 GLY A N 4
ATOM 5833 C CA . GLY A 1 82 ? 10.218 -0.184 -1.244 1.00 0.00 82 GLY A CA 4
ATOM 5834 C C . GLY A 1 82 ? 9.473 -0.013 0.071 1.00 0.00 82 GLY A C 4
ATOM 5835 O O . GLY A 1 82 ? 8.254 -0.177 0.119 1.00 0.00 82 GLY A O 4
ATOM 5839 N N . MET A 1 83 ? 10.204 0.322 1.133 1.00 0.00 83 MET A N 4
ATOM 5840 C CA . MET A 1 83 ? 9.602 0.526 2.449 1.00 0.00 83 MET A CA 4
ATOM 5841 C C . MET A 1 83 ? 10.104 1.833 3.074 1.00 0.00 83 MET A C 4
ATOM 5842 O O . MET A 1 83 ? 10.186 1.955 4.297 1.00 0.00 83 MET A O 4
ATOM 5856 N N . ASP A 1 84 ? 10.446 2.807 2.225 1.00 0.00 84 ASP A N 4
ATOM 5857 C CA . ASP A 1 84 ? 10.951 4.094 2.695 1.00 0.00 84 ASP A CA 4
ATOM 5858 C C . ASP A 1 84 ? 10.576 5.229 1.735 1.00 0.00 84 ASP A C 4
ATOM 5859 O O . ASP A 1 84 ? 11.311 6.215 1.614 1.00 0.00 84 ASP A O 4
ATOM 5868 N N . TYR A 1 85 ? 9.436 5.095 1.055 1.00 0.00 85 TYR A N 4
ATOM 5869 C CA . TYR A 1 85 ? 8.983 6.118 0.115 1.00 0.00 85 TYR A CA 4
ATOM 5870 C C . TYR A 1 85 ? 8.172 7.203 0.824 1.00 0.00 85 TYR A C 4
ATOM 5871 O O . TYR A 1 85 ? 7.096 6.936 1.365 1.00 0.00 85 TYR A O 4
ATOM 5889 N N . VAL A 1 86 ? 8.699 8.430 0.813 1.00 0.00 86 VAL A N 4
ATOM 5890 C CA . VAL A 1 86 ? 8.031 9.568 1.452 1.00 0.00 86 VAL A CA 4
ATOM 5891 C C . VAL A 1 86 ? 6.721 9.915 0.742 1.00 0.00 86 VAL A C 4
ATOM 5892 O O . VAL A 1 86 ? 6.445 9.419 -0.350 1.00 0.00 86 VAL A O 4
ATOM 5905 N N . LEU A 1 87 ? 5.918 10.774 1.372 1.00 0.00 87 LEU A N 4
ATOM 5906 C CA . LEU A 1 87 ? 4.637 11.189 0.802 1.00 0.00 87 LEU A CA 4
ATOM 5907 C C . LEU A 1 87 ? 4.613 12.688 0.508 1.00 0.00 87 LEU A C 4
ATOM 5908 O O . LEU A 1 87 ? 5.577 13.407 0.778 1.00 0.00 87 LEU A O 4
ATOM 5924 N N . ASN A 1 88 ? 3.487 13.149 -0.040 1.00 0.00 88 ASN A N 4
ATOM 5925 C CA . ASN A 1 88 ? 3.300 14.560 -0.370 1.00 0.00 88 ASN A CA 4
ATOM 5926 C C . ASN A 1 88 ? 1.810 14.869 -0.527 1.00 0.00 88 ASN A C 4
ATOM 5927 O O . ASN A 1 88 ? 1.171 15.340 0.413 1.00 0.00 88 ASN A O 4
ATOM 5938 N N . ASP A 1 89 ? 1.263 14.585 -1.712 1.00 0.00 89 ASP A N 4
ATOM 5939 C CA . ASP A 1 89 ? -0.160 14.817 -1.987 1.00 0.00 89 ASP A CA 4
ATOM 5940 C C . ASP A 1 89 ? -0.562 14.270 -3.362 1.00 0.00 89 ASP A C 4
ATOM 5941 O O . ASP A 1 89 ? -1.428 14.831 -4.038 1.00 0.00 89 ASP A O 4
ATOM 5950 N N . GLY A 1 90 ? 0.069 13.170 -3.766 1.00 0.00 90 GLY A N 4
ATOM 5951 C CA . GLY A 1 90 ? -0.235 12.563 -5.051 1.00 0.00 90 GLY A CA 4
ATOM 5952 C C . GLY A 1 90 ? 0.617 11.339 -5.329 1.00 0.00 90 GLY A C 4
ATOM 5953 O O . GLY A 1 90 ? 1.029 11.107 -6.467 1.00 0.00 90 GLY A O 4
ATOM 5957 N N . ASP A 1 91 ? 0.879 10.556 -4.283 1.00 0.00 91 ASP A N 4
ATOM 5958 C CA . ASP A 1 91 ? 1.689 9.348 -4.407 1.00 0.00 91 ASP A CA 4
ATOM 5959 C C . ASP A 1 91 ? 0.848 8.175 -4.907 1.00 0.00 91 ASP A C 4
ATOM 5960 O O . ASP A 1 91 ? -0.351 8.096 -4.632 1.00 0.00 91 ASP A O 4
ATOM 5969 N N . THR A 1 92 ? 1.489 7.266 -5.638 1.00 0.00 92 THR A N 4
ATOM 5970 C CA . THR A 1 92 ? 0.810 6.093 -6.175 1.00 0.00 92 THR A CA 4
ATOM 5971 C C . THR A 1 92 ? 1.443 4.816 -5.630 1.00 0.00 92 THR A C 4
ATOM 5972 O O . THR A 1 92 ? 2.667 4.680 -5.616 1.00 0.00 92 THR A O 4
ATOM 5983 N N . VAL A 1 93 ? 0.604 3.888 -5.177 1.00 0.00 93 VAL A N 4
ATOM 5984 C CA . VAL A 1 93 ? 1.078 2.623 -4.626 1.00 0.00 93 VAL A CA 4
ATOM 5985 C C . VAL A 1 93 ? 0.160 1.472 -5.035 1.00 0.00 93 VAL A C 4
ATOM 5986 O O . VAL A 1 93 ? -1.058 1.538 -4.849 1.00 0.00 93 VAL A O 4
ATOM 5999 N N . GLU A 1 94 ? 0.752 0.419 -5.603 1.00 0.00 94 GLU A N 4
ATOM 6000 C CA . GLU A 1 94 ? -0.011 -0.742 -6.049 1.00 0.00 94 GLU A CA 4
ATOM 6001 C C . GLU A 1 94 ? 0.577 -2.037 -5.496 1.00 0.00 94 GLU A C 4
ATOM 6002 O O . GLU A 1 94 ? 1.795 -2.168 -5.353 1.00 0.00 94 GLU A O 4
ATOM 6014 N N . PHE A 1 95 ? -0.299 -2.991 -5.194 1.00 0.00 95 PHE A N 4
ATOM 6015 C CA . PHE A 1 95 ? 0.115 -4.286 -4.662 1.00 0.00 95 PHE A CA 4
ATOM 6016 C C . PHE A 1 95 ? -0.403 -5.414 -5.554 1.00 0.00 95 PHE A C 4
ATOM 6017 O O . PHE A 1 95 ? -1.593 -5.736 -5.534 1.00 0.00 95 PHE A O 4
ATOM 6034 N N . ILE A 1 96 ? 0.496 -6.000 -6.345 1.00 0.00 96 ILE A N 4
ATOM 6035 C CA . ILE A 1 96 ? 0.131 -7.082 -7.256 1.00 0.00 96 ILE A CA 4
ATOM 6036 C C . ILE A 1 96 ? 0.847 -8.381 -6.889 1.00 0.00 96 ILE A C 4
ATOM 6037 O O . ILE A 1 96 ? 2.058 -8.506 -7.073 1.00 0.00 96 ILE A O 4
ATOM 6053 N N . SER A 1 97 ? 0.087 -9.345 -6.369 1.00 0.00 97 SER A N 4
ATOM 6054 C CA . SER A 1 97 ? 0.645 -10.637 -5.975 1.00 0.00 97 SER A CA 4
ATOM 6055 C C . SER A 1 97 ? 0.827 -11.551 -7.186 1.00 0.00 97 SER A C 4
ATOM 6056 O O . SER A 1 97 ? 0.075 -11.463 -8.160 1.00 0.00 97 SER A O 4
ATOM 6064 N N . THR A 1 98 ? 1.828 -12.427 -7.116 1.00 0.00 98 THR A N 4
ATOM 6065 C CA . THR A 1 98 ? 2.112 -13.361 -8.203 1.00 0.00 98 THR A CA 4
ATOM 6066 C C . THR A 1 98 ? 2.155 -14.799 -7.692 1.00 0.00 98 THR A C 4
ATOM 6067 O O . THR A 1 98 ? 1.356 -15.638 -8.111 1.00 0.00 98 THR A O 4
ATOM 6078 N N . LEU A 1 99 ? 3.093 -15.078 -6.785 1.00 0.00 99 LEU A N 4
ATOM 6079 C CA . LEU A 1 99 ? 3.238 -16.418 -6.216 1.00 0.00 99 LEU A CA 4
ATOM 6080 C C . LEU A 1 99 ? 2.252 -16.639 -5.068 1.00 0.00 99 LEU A C 4
ATOM 6081 O O . LEU A 1 99 ? 1.673 -15.687 -4.541 1.00 0.00 99 LEU A O 4
ATOM 6097 N N . HIS A 1 100 ? 2.070 -17.903 -4.685 1.00 0.00 100 HIS A N 4
ATOM 6098 C CA . HIS A 1 100 ? 1.160 -18.253 -3.598 1.00 0.00 100 HIS A CA 4
ATOM 6099 C C . HIS A 1 100 ? 1.562 -19.582 -2.957 1.00 0.00 100 HIS A C 4
ATOM 6100 O O . HIS A 1 100 ? 0.894 -20.604 -3.139 1.00 0.00 100 HIS A O 4
ATOM 6115 N N . GLY A 1 101 ? 2.662 -19.560 -2.206 1.00 0.00 101 GLY A N 4
ATOM 6116 C CA . GLY A 1 101 ? 3.141 -20.762 -1.549 1.00 0.00 101 GLY A CA 4
ATOM 6117 C C . GLY A 1 101 ? 4.435 -21.275 -2.154 1.00 0.00 101 GLY A C 4
ATOM 6118 O O . GLY A 1 101 ? 5.523 -20.863 -1.745 1.00 0.00 101 GLY A O 4
ATOM 6122 N N . GLY A 1 102 ? 4.315 -22.174 -3.132 1.00 0.00 102 GLY A N 4
ATOM 6123 C CA . GLY A 1 102 ? 5.486 -22.732 -3.786 1.00 0.00 102 GLY A CA 4
ATOM 6124 C C . GLY A 1 102 ? 5.716 -22.161 -5.176 1.00 0.00 102 GLY A C 4
ATOM 6125 O O . GLY A 1 102 ? 6.778 -22.453 -5.766 1.00 0.00 102 GLY A O 4
ATOM 6129 N N . MET A 1 1 ? -13.061 21.812 -14.052 1.00 0.00 1 MET A N 5
ATOM 6130 C CA . MET A 1 1 ? -13.505 21.430 -12.680 1.00 0.00 1 MET A CA 5
ATOM 6131 C C . MET A 1 1 ? -12.363 21.528 -11.665 1.00 0.00 1 MET A C 5
ATOM 6132 O O . MET A 1 1 ? -12.539 22.090 -10.584 1.00 0.00 1 MET A O 5
ATOM 6148 N N . SER A 1 2 ? -11.196 20.975 -12.021 1.00 0.00 2 SER A N 5
ATOM 6149 C CA . SER A 1 2 ? -10.019 20.993 -11.143 1.00 0.00 2 SER A CA 5
ATOM 6150 C C . SER A 1 2 ? -10.218 20.079 -9.929 1.00 0.00 2 SER A C 5
ATOM 6151 O O . SER A 1 2 ? -11.338 19.655 -9.631 1.00 0.00 2 SER A O 5
ATOM 6159 N N . ASN A 1 3 ? -9.119 19.778 -9.237 1.00 0.00 3 ASN A N 5
ATOM 6160 C CA . ASN A 1 3 ? -9.163 18.914 -8.057 1.00 0.00 3 ASN A CA 5
ATOM 6161 C C . ASN A 1 3 ? -8.529 19.605 -6.846 1.00 0.00 3 ASN A C 5
ATOM 6162 O O . ASN A 1 3 ? -8.067 20.742 -6.943 1.00 0.00 3 ASN A O 5
ATOM 6173 N N . HIS A 1 4 ? -8.524 18.916 -5.701 1.00 0.00 4 HIS A N 5
ATOM 6174 C CA . HIS A 1 4 ? -7.956 19.476 -4.472 1.00 0.00 4 HIS A CA 5
ATOM 6175 C C . HIS A 1 4 ? -7.331 18.390 -3.590 1.00 0.00 4 HIS A C 5
ATOM 6176 O O . HIS A 1 4 ? -7.907 17.984 -2.581 1.00 0.00 4 HIS A O 5
ATOM 6191 N N . ASN A 1 5 ? -6.143 17.926 -3.987 1.00 0.00 5 ASN A N 5
ATOM 6192 C CA . ASN A 1 5 ? -5.418 16.882 -3.250 1.00 0.00 5 ASN A CA 5
ATOM 6193 C C . ASN A 1 5 ? -6.087 15.523 -3.431 1.00 0.00 5 ASN A C 5
ATOM 6194 O O . ASN A 1 5 ? -7.306 15.400 -3.312 1.00 0.00 5 ASN A O 5
ATOM 6205 N N . HIS A 1 6 ? -5.282 14.502 -3.728 1.00 0.00 6 HIS A N 5
ATOM 6206 C CA . HIS A 1 6 ? -5.805 13.151 -3.929 1.00 0.00 6 HIS A CA 5
ATOM 6207 C C . HIS A 1 6 ? -4.677 12.127 -4.061 1.00 0.00 6 HIS A C 5
ATOM 6208 O O . HIS A 1 6 ? -3.801 12.260 -4.917 1.00 0.00 6 HIS A O 5
ATOM 6223 N N . ILE A 1 7 ? -4.711 11.101 -3.211 1.00 0.00 7 ILE A N 5
ATOM 6224 C CA . ILE A 1 7 ? -3.696 10.050 -3.237 1.00 0.00 7 ILE A CA 5
ATOM 6225 C C . ILE A 1 7 ? -4.204 8.822 -3.991 1.00 0.00 7 ILE A C 5
ATOM 6226 O O . ILE A 1 7 ? -5.392 8.505 -3.952 1.00 0.00 7 ILE A O 5
ATOM 6242 N N . THR A 1 8 ? -3.291 8.142 -4.680 1.00 0.00 8 THR A N 5
ATOM 6243 C CA . THR A 1 8 ? -3.632 6.951 -5.453 1.00 0.00 8 THR A CA 5
ATOM 6244 C C . THR A 1 8 ? -3.163 5.678 -4.740 1.00 0.00 8 THR A C 5
ATOM 6245 O O . THR A 1 8 ? -1.968 5.487 -4.511 1.00 0.00 8 THR A O 5
ATOM 6256 N N . VAL A 1 9 ? -4.114 4.812 -4.395 1.00 0.00 9 VAL A N 5
ATOM 6257 C CA . VAL A 1 9 ? -3.803 3.557 -3.714 1.00 0.00 9 VAL A CA 5
ATOM 6258 C C . VAL A 1 9 ? -4.816 2.473 -4.084 1.00 0.00 9 VAL A C 5
ATOM 6259 O O . VAL A 1 9 ? -5.993 2.567 -3.736 1.00 0.00 9 VAL A O 5
ATOM 6272 N N . GLN A 1 10 ? -4.356 1.451 -4.804 1.00 0.00 10 GLN A N 5
ATOM 6273 C CA . GLN A 1 10 ? -5.231 0.362 -5.233 1.00 0.00 10 GLN A CA 5
ATOM 6274 C C . GLN A 1 10 ? -4.571 -1.004 -5.041 1.00 0.00 10 GLN A C 5
ATOM 6275 O O . GLN A 1 10 ? -3.352 -1.103 -4.885 1.00 0.00 10 GLN A O 5
ATOM 6289 N N . PHE A 1 11 ? -5.394 -2.054 -5.053 1.00 0.00 11 PHE A N 5
ATOM 6290 C CA . PHE A 1 11 ? -4.909 -3.419 -4.876 1.00 0.00 11 PHE A CA 5
ATOM 6291 C C . PHE A 1 11 ? -5.258 -4.289 -6.082 1.00 0.00 11 PHE A C 5
ATOM 6292 O O . PHE A 1 11 ? -6.338 -4.164 -6.660 1.00 0.00 11 PHE A O 5
ATOM 6309 N N . ALA A 1 12 ? -4.329 -5.169 -6.450 1.00 0.00 12 ALA A N 5
ATOM 6310 C CA . ALA A 1 12 ? -4.521 -6.067 -7.588 1.00 0.00 12 ALA A CA 5
ATOM 6311 C C . ALA A 1 12 ? -4.017 -7.477 -7.277 1.00 0.00 12 ALA A C 5
ATOM 6312 O O . ALA A 1 12 ? -3.091 -7.657 -6.481 1.00 0.00 12 ALA A O 5
ATOM 6319 N N . GLY A 1 13 ? -4.635 -8.473 -7.911 1.00 0.00 13 GLY A N 5
ATOM 6320 C CA . GLY A 1 13 ? -4.240 -9.854 -7.697 1.00 0.00 13 GLY A CA 5
ATOM 6321 C C . GLY A 1 13 ? -4.783 -10.417 -6.398 1.00 0.00 13 GLY A C 5
ATOM 6322 O O . GLY A 1 13 ? -5.986 -10.645 -6.272 1.00 0.00 13 GLY A O 5
ATOM 6326 N N . GLY A 1 14 ? -3.894 -10.639 -5.432 1.00 0.00 14 GLY A N 5
ATOM 6327 C CA . GLY A 1 14 ? -4.310 -11.176 -4.147 1.00 0.00 14 GLY A CA 5
ATOM 6328 C C . GLY A 1 14 ? -4.084 -10.207 -2.999 1.00 0.00 14 GLY A C 5
ATOM 6329 O O . GLY A 1 14 ? -3.855 -10.633 -1.867 1.00 0.00 14 GLY A O 5
ATOM 6333 N N . CYS A 1 15 ? -4.146 -8.903 -3.285 1.00 0.00 15 CYS A N 5
ATOM 6334 C CA . CYS A 1 15 ? -3.945 -7.886 -2.255 1.00 0.00 15 CYS A CA 5
ATOM 6335 C C . CYS A 1 15 ? -5.238 -7.118 -1.957 1.00 0.00 15 CYS A C 5
ATOM 6336 O O . CYS A 1 15 ? -5.291 -6.334 -1.011 1.00 0.00 15 CYS A O 5
ATOM 6344 N N . GLU A 1 16 ? -6.279 -7.349 -2.759 1.00 0.00 16 GLU A N 5
ATOM 6345 C CA . GLU A 1 16 ? -7.562 -6.682 -2.562 1.00 0.00 16 GLU A CA 5
ATOM 6346 C C . GLU A 1 16 ? -8.501 -7.539 -1.707 1.00 0.00 16 GLU A C 5
ATOM 6347 O O . GLU A 1 16 ? -9.399 -7.016 -1.047 1.00 0.00 16 GLU A O 5
ATOM 6359 N N . LEU A 1 17 ? -8.281 -8.859 -1.724 1.00 0.00 17 LEU A N 5
ATOM 6360 C CA . LEU A 1 17 ? -9.102 -9.793 -0.955 1.00 0.00 17 LEU A CA 5
ATOM 6361 C C . LEU A 1 17 ? -8.830 -9.709 0.555 1.00 0.00 17 LEU A C 5
ATOM 6362 O O . LEU A 1 17 ? -9.540 -10.335 1.342 1.00 0.00 17 LEU A O 5
ATOM 6378 N N . LEU A 1 18 ? -7.813 -8.937 0.964 1.00 0.00 18 LEU A N 5
ATOM 6379 C CA . LEU A 1 18 ? -7.486 -8.794 2.389 1.00 0.00 18 LEU A CA 5
ATOM 6380 C C . LEU A 1 18 ? -8.318 -7.692 3.060 1.00 0.00 18 LEU A C 5
ATOM 6381 O O . LEU A 1 18 ? -8.011 -7.269 4.177 1.00 0.00 18 LEU A O 5
ATOM 6397 N N . PHE A 1 19 ? -9.374 -7.233 2.386 1.00 0.00 19 PHE A N 5
ATOM 6398 C CA . PHE A 1 19 ? -10.243 -6.195 2.929 1.00 0.00 19 PHE A CA 5
ATOM 6399 C C . PHE A 1 19 ? -11.682 -6.443 2.498 1.00 0.00 19 PHE A C 5
ATOM 6400 O O . PHE A 1 19 ? -12.555 -6.705 3.327 1.00 0.00 19 PHE A O 5
ATOM 6417 N N . ALA A 1 20 ? -11.913 -6.367 1.191 1.00 0.00 20 ALA A N 5
ATOM 6418 C CA . ALA A 1 20 ? -13.236 -6.590 0.624 1.00 0.00 20 ALA A CA 5
ATOM 6419 C C . ALA A 1 20 ? -13.180 -6.546 -0.904 1.00 0.00 20 ALA A C 5
ATOM 6420 O O . ALA A 1 20 ? -14.081 -6.009 -1.555 1.00 0.00 20 ALA A O 5
ATOM 6427 N N . LYS A 1 21 ? -12.100 -7.110 -1.467 1.00 0.00 21 LYS A N 5
ATOM 6428 C CA . LYS A 1 21 ? -11.897 -7.133 -2.913 1.00 0.00 21 LYS A CA 5
ATOM 6429 C C . LYS A 1 21 ? -12.058 -5.729 -3.495 1.00 0.00 21 LYS A C 5
ATOM 6430 O O . LYS A 1 21 ? -12.647 -5.545 -4.562 1.00 0.00 21 LYS A O 5
ATOM 6449 N N . GLN A 1 22 ? -11.527 -4.742 -2.773 1.00 0.00 22 GLN A N 5
ATOM 6450 C CA . GLN A 1 22 ? -11.598 -3.347 -3.191 1.00 0.00 22 GLN A CA 5
ATOM 6451 C C . GLN A 1 22 ? -10.766 -3.112 -4.449 1.00 0.00 22 GLN A C 5
ATOM 6452 O O . GLN A 1 22 ? -10.029 -3.996 -4.893 1.00 0.00 22 GLN A O 5
ATOM 6466 N N . THR A 1 23 ? -10.882 -1.917 -5.023 1.00 0.00 23 THR A N 5
ATOM 6467 C CA . THR A 1 23 ? -10.137 -1.579 -6.228 1.00 0.00 23 THR A CA 5
ATOM 6468 C C . THR A 1 23 ? -9.117 -0.475 -5.950 1.00 0.00 23 THR A C 5
ATOM 6469 O O . THR A 1 23 ? -7.934 -0.759 -5.768 1.00 0.00 23 THR A O 5
ATOM 6480 N N . SER A 1 24 ? -9.576 0.778 -5.913 1.00 0.00 24 SER A N 5
ATOM 6481 C CA . SER A 1 24 ? -8.694 1.916 -5.652 1.00 0.00 24 SER A CA 5
ATOM 6482 C C . SER A 1 24 ? -9.293 2.858 -4.610 1.00 0.00 24 SER A C 5
ATOM 6483 O O . SER A 1 24 ? -10.512 2.912 -4.433 1.00 0.00 24 SER A O 5
ATOM 6491 N N . LEU A 1 25 ? -8.424 3.597 -3.921 1.00 0.00 25 LEU A N 5
ATOM 6492 C CA . LEU A 1 25 ? -8.862 4.540 -2.890 1.00 0.00 25 LEU A CA 5
ATOM 6493 C C . LEU A 1 25 ? -8.198 5.905 -3.072 1.00 0.00 25 LEU A C 5
ATOM 6494 O O . LEU A 1 25 ? -7.170 6.024 -3.745 1.00 0.00 25 LEU A O 5
ATOM 6510 N N . GLN A 1 26 ? -8.795 6.931 -2.463 1.00 0.00 26 GLN A N 5
ATOM 6511 C CA . GLN A 1 26 ? -8.271 8.290 -2.549 1.00 0.00 26 GLN A CA 5
ATOM 6512 C C . GLN A 1 26 ? -8.184 8.933 -1.165 1.00 0.00 26 GLN A C 5
ATOM 6513 O O . GLN A 1 26 ? -9.190 9.065 -0.466 1.00 0.00 26 GLN A O 5
ATOM 6527 N N . LEU A 1 27 ? -6.971 9.331 -0.783 1.00 0.00 27 LEU A N 5
ATOM 6528 C CA . LEU A 1 27 ? -6.740 9.967 0.512 1.00 0.00 27 LEU A CA 5
ATOM 6529 C C . LEU A 1 27 ? -6.589 11.478 0.353 1.00 0.00 27 LEU A C 5
ATOM 6530 O O . LEU A 1 27 ? -5.988 11.951 -0.616 1.00 0.00 27 LEU A O 5
ATOM 6546 N N . ASP A 1 28 ? -7.141 12.232 1.304 1.00 0.00 28 ASP A N 5
ATOM 6547 C CA . ASP A 1 28 ? -7.072 13.692 1.269 1.00 0.00 28 ASP A CA 5
ATOM 6548 C C . ASP A 1 28 ? -6.151 14.225 2.363 1.00 0.00 28 ASP A C 5
ATOM 6549 O O . ASP A 1 28 ? -6.426 14.059 3.552 1.00 0.00 28 ASP A O 5
ATOM 6558 N N . GLY A 1 29 ? -5.058 14.868 1.949 1.00 0.00 29 GLY A N 5
ATOM 6559 C CA . GLY A 1 29 ? -4.111 15.424 2.900 1.00 0.00 29 GLY A CA 5
ATOM 6560 C C . GLY A 1 29 ? -3.488 14.364 3.789 1.00 0.00 29 GLY A C 5
ATOM 6561 O O . GLY A 1 29 ? -2.598 13.636 3.350 1.00 0.00 29 GLY A O 5
ATOM 6565 N N . VAL A 1 30 ? -3.967 14.283 5.039 1.00 0.00 30 VAL A N 5
ATOM 6566 C CA . VAL A 1 30 ? -3.477 13.311 6.026 1.00 0.00 30 VAL A CA 5
ATOM 6567 C C . VAL A 1 30 ? -1.972 13.067 5.902 1.00 0.00 30 VAL A C 5
ATOM 6568 O O . VAL A 1 30 ? -1.533 12.109 5.257 1.00 0.00 30 VAL A O 5
ATOM 6581 N N . VAL A 1 31 ? -1.188 13.951 6.530 1.00 0.00 31 VAL A N 5
ATOM 6582 C CA . VAL A 1 31 ? 0.276 13.872 6.509 1.00 0.00 31 VAL A CA 5
ATOM 6583 C C . VAL A 1 31 ? 0.804 13.484 5.122 1.00 0.00 31 VAL A C 5
ATOM 6584 O O . VAL A 1 31 ? 1.447 12.446 4.955 1.00 0.00 31 VAL A O 5
ATOM 6597 N N . PRO A 1 32 ? 0.533 14.323 4.102 1.00 0.00 32 PRO A N 5
ATOM 6598 C CA . PRO A 1 32 ? 0.972 14.073 2.724 1.00 0.00 32 PRO A CA 5
ATOM 6599 C C . PRO A 1 32 ? 2.420 14.499 2.455 1.00 0.00 32 PRO A C 5
ATOM 6600 O O . PRO A 1 32 ? 2.870 14.476 1.308 1.00 0.00 32 PRO A O 5
ATOM 6611 N N . THR A 1 33 ? 3.147 14.883 3.506 1.00 0.00 33 THR A N 5
ATOM 6612 C CA . THR A 1 33 ? 4.537 15.305 3.359 1.00 0.00 33 THR A CA 5
ATOM 6613 C C . THR A 1 33 ? 5.445 14.515 4.301 1.00 0.00 33 THR A C 5
ATOM 6614 O O . THR A 1 33 ? 6.368 13.835 3.851 1.00 0.00 33 THR A O 5
ATOM 6625 N N . GLY A 1 34 ? 5.175 14.609 5.605 1.00 0.00 34 GLY A N 5
ATOM 6626 C CA . GLY A 1 34 ? 5.976 13.895 6.588 1.00 0.00 34 GLY A CA 5
ATOM 6627 C C . GLY A 1 34 ? 5.535 12.455 6.773 1.00 0.00 34 GLY A C 5
ATOM 6628 O O . GLY A 1 34 ? 5.242 12.036 7.894 1.00 0.00 34 GLY A O 5
ATOM 6632 N N . THR A 1 35 ? 5.492 11.696 5.678 1.00 0.00 35 THR A N 5
ATOM 6633 C CA . THR A 1 35 ? 5.088 10.292 5.727 1.00 0.00 35 THR A CA 5
ATOM 6634 C C . THR A 1 35 ? 5.732 9.502 4.590 1.00 0.00 35 THR A C 5
ATOM 6635 O O . THR A 1 35 ? 5.849 9.995 3.464 1.00 0.00 35 THR A O 5
ATOM 6646 N N . ASN A 1 36 ? 6.147 8.276 4.896 1.00 0.00 36 ASN A N 5
ATOM 6647 C CA . ASN A 1 36 ? 6.787 7.401 3.915 1.00 0.00 36 ASN A CA 5
ATOM 6648 C C . ASN A 1 36 ? 5.946 6.143 3.671 1.00 0.00 36 ASN A C 5
ATOM 6649 O O . ASN A 1 36 ? 4.842 6.012 4.206 1.00 0.00 36 ASN A O 5
ATOM 6660 N N . LEU A 1 37 ? 6.479 5.215 2.870 1.00 0.00 37 LEU A N 5
ATOM 6661 C CA . LEU A 1 37 ? 5.781 3.966 2.569 1.00 0.00 37 LEU A CA 5
ATOM 6662 C C . LEU A 1 37 ? 5.463 3.197 3.845 1.00 0.00 37 LEU A C 5
ATOM 6663 O O . LEU A 1 37 ? 4.365 2.663 3.991 1.00 0.00 37 LEU A O 5
ATOM 6679 N N . ASN A 1 38 ? 6.424 3.164 4.771 1.00 0.00 38 ASN A N 5
ATOM 6680 C CA . ASN A 1 38 ? 6.242 2.481 6.048 1.00 0.00 38 ASN A CA 5
ATOM 6681 C C . ASN A 1 38 ? 4.951 2.950 6.719 1.00 0.00 38 ASN A C 5
ATOM 6682 O O . ASN A 1 38 ? 4.184 2.141 7.243 1.00 0.00 38 ASN A O 5
ATOM 6693 N N . GLY A 1 39 ? 4.722 4.264 6.676 1.00 0.00 39 GLY A N 5
ATOM 6694 C CA . GLY A 1 39 ? 3.526 4.843 7.260 1.00 0.00 39 GLY A CA 5
ATOM 6695 C C . GLY A 1 39 ? 2.280 4.559 6.438 1.00 0.00 39 GLY A C 5
ATOM 6696 O O . GLY A 1 39 ? 1.187 4.443 6.993 1.00 0.00 39 GLY A O 5
ATOM 6700 N N . LEU A 1 40 ? 2.442 4.443 5.112 1.00 0.00 40 LEU A N 5
ATOM 6701 C CA . LEU A 1 40 ? 1.313 4.165 4.222 1.00 0.00 40 LEU A CA 5
ATOM 6702 C C . LEU A 1 40 ? 0.814 2.730 4.403 1.00 0.00 40 LEU A C 5
ATOM 6703 O O . LEU A 1 40 ? -0.359 2.511 4.708 1.00 0.00 40 LEU A O 5
ATOM 6719 N N . VAL A 1 41 ? 1.711 1.755 4.219 1.00 0.00 41 VAL A N 5
ATOM 6720 C CA . VAL A 1 41 ? 1.348 0.346 4.367 1.00 0.00 41 VAL A CA 5
ATOM 6721 C C . VAL A 1 41 ? 0.772 0.063 5.751 1.00 0.00 41 VAL A C 5
ATOM 6722 O O . VAL A 1 41 ? -0.342 -0.443 5.869 1.00 0.00 41 VAL A O 5
ATOM 6735 N N . GLN A 1 42 ? 1.535 0.395 6.793 1.00 0.00 42 GLN A N 5
ATOM 6736 C CA . GLN A 1 42 ? 1.097 0.180 8.176 1.00 0.00 42 GLN A CA 5
ATOM 6737 C C . GLN A 1 42 ? -0.299 0.758 8.425 1.00 0.00 42 GLN A C 5
ATOM 6738 O O . GLN A 1 42 ? -1.046 0.244 9.257 1.00 0.00 42 GLN A O 5
ATOM 6752 N N . LEU A 1 43 ? -0.647 1.822 7.697 1.00 0.00 43 LEU A N 5
ATOM 6753 C CA . LEU A 1 43 ? -1.955 2.462 7.839 1.00 0.00 43 LEU A CA 5
ATOM 6754 C C . LEU A 1 43 ? -3.074 1.573 7.287 1.00 0.00 43 LEU A C 5
ATOM 6755 O O . LEU A 1 43 ? -4.183 1.577 7.814 1.00 0.00 43 LEU A O 5
ATOM 6771 N N . LEU A 1 44 ? -2.783 0.821 6.220 1.00 0.00 44 LEU A N 5
ATOM 6772 C CA . LEU A 1 44 ? -3.779 -0.062 5.609 1.00 0.00 44 LEU A CA 5
ATOM 6773 C C . LEU A 1 44 ? -3.654 -1.512 6.096 1.00 0.00 44 LEU A C 5
ATOM 6774 O O . LEU A 1 44 ? -4.626 -2.265 6.050 1.00 0.00 44 LEU A O 5
ATOM 6790 N N . LYS A 1 45 ? -2.461 -1.909 6.537 1.00 0.00 45 LYS A N 5
ATOM 6791 C CA . LYS A 1 45 ? -2.234 -3.280 7.002 1.00 0.00 45 LYS A CA 5
ATOM 6792 C C . LYS A 1 45 ? -2.430 -3.419 8.514 1.00 0.00 45 LYS A C 5
ATOM 6793 O O . LYS A 1 45 ? -2.854 -4.470 8.992 1.00 0.00 45 LYS A O 5
ATOM 6812 N N . THR A 1 46 ? -2.103 -2.369 9.262 1.00 0.00 46 THR A N 5
ATOM 6813 C CA . THR A 1 46 ? -2.234 -2.392 10.718 1.00 0.00 46 THR A CA 5
ATOM 6814 C C . THR A 1 46 ? -3.387 -1.508 11.203 1.00 0.00 46 THR A C 5
ATOM 6815 O O . THR A 1 46 ? -3.939 -1.742 12.281 1.00 0.00 46 THR A O 5
ATOM 6826 N N . ASN A 1 47 ? -3.740 -0.485 10.422 1.00 0.00 47 ASN A N 5
ATOM 6827 C CA . ASN A 1 47 ? -4.814 0.436 10.805 1.00 0.00 47 ASN A CA 5
ATOM 6828 C C . ASN A 1 47 ? -6.075 0.277 9.944 1.00 0.00 47 ASN A C 5
ATOM 6829 O O . ASN A 1 47 ? -7.162 0.663 10.371 1.00 0.00 47 ASN A O 5
ATOM 6840 N N . TYR A 1 48 ? -5.939 -0.276 8.734 1.00 0.00 48 TYR A N 5
ATOM 6841 C CA . TYR A 1 48 ? -7.095 -0.451 7.847 1.00 0.00 48 TYR A CA 5
ATOM 6842 C C . TYR A 1 48 ? -7.132 -1.852 7.228 1.00 0.00 48 TYR A C 5
ATOM 6843 O O . TYR A 1 48 ? -7.472 -2.012 6.054 1.00 0.00 48 TYR A O 5
ATOM 6861 N N . VAL A 1 49 ? -6.793 -2.864 8.026 1.00 0.00 49 VAL A N 5
ATOM 6862 C CA . VAL A 1 49 ? -6.797 -4.247 7.554 1.00 0.00 49 VAL A CA 5
ATOM 6863 C C . VAL A 1 49 ? -8.087 -4.962 7.970 1.00 0.00 49 VAL A C 5
ATOM 6864 O O . VAL A 1 49 ? -8.616 -4.729 9.059 1.00 0.00 49 VAL A O 5
ATOM 6877 N N . LYS A 1 50 ? -8.590 -5.826 7.087 1.00 0.00 50 LYS A N 5
ATOM 6878 C CA . LYS A 1 50 ? -9.820 -6.571 7.354 1.00 0.00 50 LYS A CA 5
ATOM 6879 C C . LYS A 1 50 ? -9.647 -8.064 7.050 1.00 0.00 50 LYS A C 5
ATOM 6880 O O . LYS A 1 50 ? -10.611 -8.755 6.723 1.00 0.00 50 LYS A O 5
ATOM 6899 N N . GLU A 1 51 ? -8.412 -8.555 7.169 1.00 0.00 51 GLU A N 5
ATOM 6900 C CA . GLU A 1 51 ? -8.105 -9.962 6.916 1.00 0.00 51 GLU A CA 5
ATOM 6901 C C . GLU A 1 51 ? -6.825 -10.373 7.651 1.00 0.00 51 GLU A C 5
ATOM 6902 O O . GLU A 1 51 ? -6.343 -9.640 8.516 1.00 0.00 51 GLU A O 5
ATOM 6914 N N . ARG A 1 52 ? -6.276 -11.542 7.304 1.00 0.00 52 ARG A N 5
ATOM 6915 C CA . ARG A 1 52 ? -5.050 -12.035 7.935 1.00 0.00 52 ARG A CA 5
ATOM 6916 C C . ARG A 1 52 ? -3.905 -11.035 7.758 1.00 0.00 52 ARG A C 5
ATOM 6917 O O . ARG A 1 52 ? -3.410 -10.848 6.647 1.00 0.00 52 ARG A O 5
ATOM 6938 N N . PRO A 1 53 ? -3.456 -10.381 8.849 1.00 0.00 53 PRO A N 5
ATOM 6939 C CA . PRO A 1 53 ? -2.356 -9.410 8.781 1.00 0.00 53 PRO A CA 5
ATOM 6940 C C . PRO A 1 53 ? -1.064 -10.036 8.253 1.00 0.00 53 PRO A C 5
ATOM 6941 O O . PRO A 1 53 ? -0.215 -9.340 7.695 1.00 0.00 53 PRO A O 5
ATOM 6952 N N . ASP A 1 54 ? -0.923 -11.352 8.440 1.00 0.00 54 ASP A N 5
ATOM 6953 C CA . ASP A 1 54 ? 0.267 -12.071 7.990 1.00 0.00 54 ASP A CA 5
ATOM 6954 C C . ASP A 1 54 ? 0.111 -12.614 6.566 1.00 0.00 54 ASP A C 5
ATOM 6955 O O . ASP A 1 54 ? 0.976 -13.348 6.086 1.00 0.00 54 ASP A O 5
ATOM 6964 N N . LEU A 1 55 ? -0.982 -12.254 5.885 1.00 0.00 55 LEU A N 5
ATOM 6965 C CA . LEU A 1 55 ? -1.208 -12.718 4.515 1.00 0.00 55 LEU A CA 5
ATOM 6966 C C . LEU A 1 55 ? -0.586 -11.758 3.493 1.00 0.00 55 LEU A C 5
ATOM 6967 O O . LEU A 1 55 ? -0.414 -12.121 2.328 1.00 0.00 55 LEU A O 5
ATOM 6983 N N . LEU A 1 56 ? -0.245 -10.540 3.931 1.00 0.00 56 LEU A N 5
ATOM 6984 C CA . LEU A 1 56 ? 0.357 -9.549 3.043 1.00 0.00 56 LEU A CA 5
ATOM 6985 C C . LEU A 1 56 ? 1.780 -9.211 3.467 1.00 0.00 56 LEU A C 5
ATOM 6986 O O . LEU A 1 56 ? 2.681 -9.166 2.632 1.00 0.00 56 LEU A O 5
ATOM 7002 N N . VAL A 1 57 ? 1.977 -8.956 4.763 1.00 0.00 57 VAL A N 5
ATOM 7003 C CA . VAL A 1 57 ? 3.296 -8.602 5.281 1.00 0.00 57 VAL A CA 5
ATOM 7004 C C . VAL A 1 57 ? 4.327 -9.685 4.993 1.00 0.00 57 VAL A C 5
ATOM 7005 O O . VAL A 1 57 ? 4.011 -10.877 4.974 1.00 0.00 57 VAL A O 5
ATOM 7018 N N . ASP A 1 58 ? 5.561 -9.251 4.780 1.00 0.00 58 ASP A N 5
ATOM 7019 C CA . ASP A 1 58 ? 6.663 -10.165 4.498 1.00 0.00 58 ASP A CA 5
ATOM 7020 C C . ASP A 1 58 ? 6.974 -11.022 5.725 1.00 0.00 58 ASP A C 5
ATOM 7021 O O . ASP A 1 58 ? 6.932 -12.251 5.660 1.00 0.00 58 ASP A O 5
ATOM 7030 N N . GLN A 1 59 ? 7.277 -10.359 6.842 1.00 0.00 59 GLN A N 5
ATOM 7031 C CA . GLN A 1 59 ? 7.588 -11.053 8.093 1.00 0.00 59 GLN A CA 5
ATOM 7032 C C . GLN A 1 59 ? 7.695 -10.076 9.258 1.00 0.00 59 GLN A C 5
ATOM 7033 O O . GLN A 1 59 ? 7.177 -10.340 10.345 1.00 0.00 59 GLN A O 5
ATOM 7047 N N . THR A 1 60 ? 8.368 -8.949 9.032 1.00 0.00 60 THR A N 5
ATOM 7048 C CA . THR A 1 60 ? 8.536 -7.939 10.072 1.00 0.00 60 THR A CA 5
ATOM 7049 C C . THR A 1 60 ? 7.306 -7.033 10.197 1.00 0.00 60 THR A C 5
ATOM 7050 O O . THR A 1 60 ? 7.339 -6.041 10.928 1.00 0.00 60 THR A O 5
ATOM 7061 N N . GLY A 1 61 ? 6.223 -7.367 9.477 1.00 0.00 61 GLY A N 5
ATOM 7062 C CA . GLY A 1 61 ? 5.018 -6.557 9.526 1.00 0.00 61 GLY A CA 5
ATOM 7063 C C . GLY A 1 61 ? 5.281 -5.108 9.154 1.00 0.00 61 GLY A C 5
ATOM 7064 O O . GLY A 1 61 ? 4.533 -4.212 9.549 1.00 0.00 61 GLY A O 5
ATOM 7068 N N . GLN A 1 62 ? 6.353 -4.884 8.393 1.00 0.00 62 GLN A N 5
ATOM 7069 C CA . GLN A 1 62 ? 6.732 -3.541 7.959 1.00 0.00 62 GLN A CA 5
ATOM 7070 C C . GLN A 1 62 ? 6.475 -3.368 6.466 1.00 0.00 62 GLN A C 5
ATOM 7071 O O . GLN A 1 62 ? 6.019 -2.314 6.024 1.00 0.00 62 GLN A O 5
ATOM 7085 N N . THR A 1 63 ? 6.764 -4.419 5.701 1.00 0.00 63 THR A N 5
ATOM 7086 C CA . THR A 1 63 ? 6.565 -4.405 4.254 1.00 0.00 63 THR A CA 5
ATOM 7087 C C . THR A 1 63 ? 5.834 -5.670 3.812 1.00 0.00 63 THR A C 5
ATOM 7088 O O . THR A 1 63 ? 5.746 -6.637 4.571 1.00 0.00 63 THR A O 5
ATOM 7099 N N . LEU A 1 64 ? 5.313 -5.663 2.588 1.00 0.00 64 LEU A N 5
ATOM 7100 C CA . LEU A 1 64 ? 4.596 -6.822 2.067 1.00 0.00 64 LEU A CA 5
ATOM 7101 C C . LEU A 1 64 ? 5.573 -7.911 1.627 1.00 0.00 64 LEU A C 5
ATOM 7102 O O . LEU A 1 64 ? 6.742 -7.637 1.345 1.00 0.00 64 LEU A O 5
ATOM 7118 N N . ARG A 1 65 ? 5.079 -9.146 1.574 1.00 0.00 65 ARG A N 5
ATOM 7119 C CA . ARG A 1 65 ? 5.891 -10.297 1.172 1.00 0.00 65 ARG A CA 5
ATOM 7120 C C . ARG A 1 65 ? 6.412 -10.136 -0.257 1.00 0.00 65 ARG A C 5
ATOM 7121 O O . ARG A 1 65 ? 5.791 -9.460 -1.079 1.00 0.00 65 ARG A O 5
ATOM 7142 N N . PRO A 1 66 ? 7.561 -10.771 -0.574 1.00 0.00 66 PRO A N 5
ATOM 7143 C CA . PRO A 1 66 ? 8.166 -10.708 -1.913 1.00 0.00 66 PRO A CA 5
ATOM 7144 C C . PRO A 1 66 ? 7.161 -10.999 -3.025 1.00 0.00 66 PRO A C 5
ATOM 7145 O O . PRO A 1 66 ? 7.261 -10.447 -4.122 1.00 0.00 66 PRO A O 5
ATOM 7156 N N . GLY A 1 67 ? 6.193 -11.868 -2.725 1.00 0.00 67 GLY A N 5
ATOM 7157 C CA . GLY A 1 67 ? 5.173 -12.224 -3.696 1.00 0.00 67 GLY A CA 5
ATOM 7158 C C . GLY A 1 67 ? 4.502 -11.011 -4.319 1.00 0.00 67 GLY A C 5
ATOM 7159 O O . GLY A 1 67 ? 4.145 -11.040 -5.495 1.00 0.00 67 GLY A O 5
ATOM 7163 N N . ILE A 1 68 ? 4.339 -9.943 -3.535 1.00 0.00 68 ILE A N 5
ATOM 7164 C CA . ILE A 1 68 ? 3.715 -8.718 -4.029 1.00 0.00 68 ILE A CA 5
ATOM 7165 C C . ILE A 1 68 ? 4.775 -7.704 -4.449 1.00 0.00 68 ILE A C 5
ATOM 7166 O O . ILE A 1 68 ? 5.866 -7.659 -3.873 1.00 0.00 68 ILE A O 5
ATOM 7182 N N . LEU A 1 69 ? 4.447 -6.888 -5.448 1.00 0.00 69 LEU A N 5
ATOM 7183 C CA . LEU A 1 69 ? 5.371 -5.870 -5.941 1.00 0.00 69 LEU A CA 5
ATOM 7184 C C . LEU A 1 69 ? 4.802 -4.466 -5.733 1.00 0.00 69 LEU A C 5
ATOM 7185 O O . LEU A 1 69 ? 3.748 -4.126 -6.277 1.00 0.00 69 LEU A O 5
ATOM 7201 N N . VAL A 1 70 ? 5.509 -3.654 -4.943 1.00 0.00 70 VAL A N 5
ATOM 7202 C CA . VAL A 1 70 ? 5.081 -2.282 -4.663 1.00 0.00 70 VAL A CA 5
ATOM 7203 C C . VAL A 1 70 ? 5.664 -1.310 -5.684 1.00 0.00 70 VAL A C 5
ATOM 7204 O O . VAL A 1 70 ? 6.871 -1.312 -5.944 1.00 0.00 70 VAL A O 5
ATOM 7217 N N . LEU A 1 71 ? 4.800 -0.480 -6.263 1.00 0.00 71 LEU A N 5
ATOM 7218 C CA . LEU A 1 71 ? 5.221 0.498 -7.264 1.00 0.00 71 LEU A CA 5
ATOM 7219 C C . LEU A 1 71 ? 4.785 1.909 -6.874 1.00 0.00 71 LEU A C 5
ATOM 7220 O O . LEU A 1 71 ? 3.620 2.136 -6.547 1.00 0.00 71 LEU A O 5
ATOM 7236 N N . VAL A 1 72 ? 5.728 2.851 -6.924 1.00 0.00 72 VAL A N 5
ATOM 7237 C CA . VAL A 1 72 ? 5.453 4.246 -6.591 1.00 0.00 72 VAL A CA 5
ATOM 7238 C C . VAL A 1 72 ? 5.384 5.096 -7.862 1.00 0.00 72 VAL A C 5
ATOM 7239 O O . VAL A 1 72 ? 6.415 5.483 -8.416 1.00 0.00 72 VAL A O 5
ATOM 7252 N N . ASN A 1 73 ? 4.162 5.373 -8.319 1.00 0.00 73 ASN A N 5
ATOM 7253 C CA . ASN A 1 73 ? 3.946 6.172 -9.529 1.00 0.00 73 ASN A CA 5
ATOM 7254 C C . ASN A 1 73 ? 4.623 5.524 -10.741 1.00 0.00 73 ASN A C 5
ATOM 7255 O O . ASN A 1 73 ? 5.436 6.153 -11.425 1.00 0.00 73 ASN A O 5
ATOM 7266 N N . SER A 1 74 ? 4.278 4.259 -10.996 1.00 0.00 74 SER A N 5
ATOM 7267 C CA . SER A 1 74 ? 4.842 3.506 -12.118 1.00 0.00 74 SER A CA 5
ATOM 7268 C C . SER A 1 74 ? 6.362 3.362 -11.982 1.00 0.00 74 SER A C 5
ATOM 7269 O O . SER A 1 74 ? 7.099 3.498 -12.961 1.00 0.00 74 SER A O 5
ATOM 7277 N N . CYS A 1 75 ? 6.822 3.081 -10.762 1.00 0.00 75 CYS A N 5
ATOM 7278 C CA . CYS A 1 75 ? 8.251 2.913 -10.493 1.00 0.00 75 CYS A CA 5
ATOM 7279 C C . CYS A 1 75 ? 8.471 2.138 -9.193 1.00 0.00 75 CYS A C 5
ATOM 7280 O O . CYS A 1 75 ? 8.004 2.549 -8.130 1.00 0.00 75 CYS A O 5
ATOM 7288 N N . ASP A 1 76 ? 9.177 1.011 -9.289 1.00 0.00 76 ASP A N 5
ATOM 7289 C CA . ASP A 1 76 ? 9.456 0.168 -8.125 1.00 0.00 76 ASP A CA 5
ATOM 7290 C C . ASP A 1 76 ? 9.994 0.986 -6.949 1.00 0.00 76 ASP A C 5
ATOM 7291 O O . ASP A 1 76 ? 10.912 1.795 -7.108 1.00 0.00 76 ASP A O 5
ATOM 7300 N N . ALA A 1 77 ? 9.413 0.763 -5.770 1.00 0.00 77 ALA A N 5
ATOM 7301 C CA . ALA A 1 77 ? 9.824 1.468 -4.558 1.00 0.00 77 ALA A CA 5
ATOM 7302 C C . ALA A 1 77 ? 11.093 0.870 -3.951 1.00 0.00 77 ALA A C 5
ATOM 7303 O O . ALA A 1 77 ? 11.835 1.567 -3.264 1.00 0.00 77 ALA A O 5
ATOM 7310 N N . GLU A 1 78 ? 11.335 -0.419 -4.205 1.00 0.00 78 GLU A N 5
ATOM 7311 C CA . GLU A 1 78 ? 12.512 -1.101 -3.672 1.00 0.00 78 GLU A CA 5
ATOM 7312 C C . GLU A 1 78 ? 13.779 -0.650 -4.388 1.00 0.00 78 GLU A C 5
ATOM 7313 O O . GLU A 1 78 ? 14.873 -0.711 -3.822 1.00 0.00 78 GLU A O 5
ATOM 7325 N N . VAL A 1 79 ? 13.626 -0.189 -5.629 1.00 0.00 79 VAL A N 5
ATOM 7326 C CA . VAL A 1 79 ? 14.762 0.276 -6.413 1.00 0.00 79 VAL A CA 5
ATOM 7327 C C . VAL A 1 79 ? 15.435 1.478 -5.745 1.00 0.00 79 VAL A C 5
ATOM 7328 O O . VAL A 1 79 ? 16.640 1.680 -5.893 1.00 0.00 79 VAL A O 5
ATOM 7341 N N . VAL A 1 80 ? 14.647 2.268 -5.010 1.00 0.00 80 VAL A N 5
ATOM 7342 C CA . VAL A 1 80 ? 15.169 3.446 -4.323 1.00 0.00 80 VAL A CA 5
ATOM 7343 C C . VAL A 1 80 ? 15.134 3.285 -2.802 1.00 0.00 80 VAL A C 5
ATOM 7344 O O . VAL A 1 80 ? 16.059 3.712 -2.112 1.00 0.00 80 VAL A O 5
ATOM 7357 N N . GLY A 1 81 ? 14.063 2.677 -2.283 1.00 0.00 81 GLY A N 5
ATOM 7358 C CA . GLY A 1 81 ? 13.939 2.485 -0.847 1.00 0.00 81 GLY A CA 5
ATOM 7359 C C . GLY A 1 81 ? 13.419 1.107 -0.479 1.00 0.00 81 GLY A C 5
ATOM 7360 O O . GLY A 1 81 ? 14.175 0.267 0.013 1.00 0.00 81 GLY A O 5
ATOM 7364 N N . GLY A 1 82 ? 12.126 0.877 -0.714 1.00 0.00 82 GLY A N 5
ATOM 7365 C CA . GLY A 1 82 ? 11.524 -0.407 -0.394 1.00 0.00 82 GLY A CA 5
ATOM 7366 C C . GLY A 1 82 ? 10.394 -0.281 0.609 1.00 0.00 82 GLY A C 5
ATOM 7367 O O . GLY A 1 82 ? 9.352 -0.919 0.463 1.00 0.00 82 GLY A O 5
ATOM 7371 N N . MET A 1 83 ? 10.605 0.549 1.630 1.00 0.00 83 MET A N 5
ATOM 7372 C CA . MET A 1 83 ? 9.602 0.770 2.669 1.00 0.00 83 MET A CA 5
ATOM 7373 C C . MET A 1 83 ? 9.832 2.111 3.368 1.00 0.00 83 MET A C 5
ATOM 7374 O O . MET A 1 83 ? 9.511 2.270 4.547 1.00 0.00 83 MET A O 5
ATOM 7388 N N . ASP A 1 84 ? 10.398 3.070 2.634 1.00 0.00 84 ASP A N 5
ATOM 7389 C CA . ASP A 1 84 ? 10.679 4.393 3.186 1.00 0.00 84 ASP A CA 5
ATOM 7390 C C . ASP A 1 84 ? 10.511 5.494 2.128 1.00 0.00 84 ASP A C 5
ATOM 7391 O O . ASP A 1 84 ? 11.069 6.583 2.265 1.00 0.00 84 ASP A O 5
ATOM 7400 N N . TYR A 1 85 ? 9.738 5.214 1.074 1.00 0.00 85 TYR A N 5
ATOM 7401 C CA . TYR A 1 85 ? 9.515 6.193 0.010 1.00 0.00 85 TYR A CA 5
ATOM 7402 C C . TYR A 1 85 ? 8.598 7.327 0.481 1.00 0.00 85 TYR A C 5
ATOM 7403 O O . TYR A 1 85 ? 7.453 7.087 0.865 1.00 0.00 85 TYR A O 5
ATOM 7421 N N . VAL A 1 86 ? 9.113 8.561 0.436 1.00 0.00 86 VAL A N 5
ATOM 7422 C CA . VAL A 1 86 ? 8.346 9.741 0.848 1.00 0.00 86 VAL A CA 5
ATOM 7423 C C . VAL A 1 86 ? 7.104 9.926 -0.025 1.00 0.00 86 VAL A C 5
ATOM 7424 O O . VAL A 1 86 ? 7.197 9.993 -1.252 1.00 0.00 86 VAL A O 5
ATOM 7437 N N . LEU A 1 87 ? 5.941 10.011 0.619 1.00 0.00 87 LEU A N 5
ATOM 7438 C CA . LEU A 1 87 ? 4.678 10.189 -0.091 1.00 0.00 87 LEU A CA 5
ATOM 7439 C C . LEU A 1 87 ? 4.447 11.656 -0.438 1.00 0.00 87 LEU A C 5
ATOM 7440 O O . LEU A 1 87 ? 5.163 12.539 0.037 1.00 0.00 87 LEU A O 5
ATOM 7456 N N . ASN A 1 88 ? 3.445 11.907 -1.277 1.00 0.00 88 ASN A N 5
ATOM 7457 C CA . ASN A 1 88 ? 3.118 13.265 -1.699 1.00 0.00 88 ASN A CA 5
ATOM 7458 C C . ASN A 1 88 ? 1.732 13.318 -2.331 1.00 0.00 88 ASN A C 5
ATOM 7459 O O . ASN A 1 88 ? 1.160 12.285 -2.682 1.00 0.00 88 ASN A O 5
ATOM 7470 N N . ASP A 1 89 ? 1.204 14.530 -2.486 1.00 0.00 89 ASP A N 5
ATOM 7471 C CA . ASP A 1 89 ? -0.106 14.730 -3.096 1.00 0.00 89 ASP A CA 5
ATOM 7472 C C . ASP A 1 89 ? -0.131 14.122 -4.497 1.00 0.00 89 ASP A C 5
ATOM 7473 O O . ASP A 1 89 ? 0.416 14.693 -5.443 1.00 0.00 89 ASP A O 5
ATOM 7482 N N . GLY A 1 90 ? -0.760 12.956 -4.615 1.00 0.00 90 GLY A N 5
ATOM 7483 C CA . GLY A 1 90 ? -0.845 12.275 -5.896 1.00 0.00 90 GLY A CA 5
ATOM 7484 C C . GLY A 1 90 ? 0.067 11.062 -5.986 1.00 0.00 90 GLY A C 5
ATOM 7485 O O . GLY A 1 90 ? 0.456 10.659 -7.083 1.00 0.00 90 GLY A O 5
ATOM 7489 N N . ASP A 1 91 ? 0.410 10.476 -4.835 1.00 0.00 91 ASP A N 5
ATOM 7490 C CA . ASP A 1 91 ? 1.277 9.299 -4.797 1.00 0.00 91 ASP A CA 5
ATOM 7491 C C . ASP A 1 91 ? 0.498 8.047 -5.191 1.00 0.00 91 ASP A C 5
ATOM 7492 O O . ASP A 1 91 ? -0.649 7.872 -4.783 1.00 0.00 91 ASP A O 5
ATOM 7501 N N . THR A 1 92 ? 1.127 7.182 -5.983 1.00 0.00 92 THR A N 5
ATOM 7502 C CA . THR A 1 92 ? 0.488 5.949 -6.430 1.00 0.00 92 THR A CA 5
ATOM 7503 C C . THR A 1 92 ? 1.175 4.727 -5.833 1.00 0.00 92 THR A C 5
ATOM 7504 O O . THR A 1 92 ? 2.338 4.454 -6.130 1.00 0.00 92 THR A O 5
ATOM 7515 N N . VAL A 1 93 ? 0.445 3.989 -4.998 1.00 0.00 93 VAL A N 5
ATOM 7516 C CA . VAL A 1 93 ? 0.980 2.785 -4.370 1.00 0.00 93 VAL A CA 5
ATOM 7517 C C . VAL A 1 93 ? 0.075 1.584 -4.649 1.00 0.00 93 VAL A C 5
ATOM 7518 O O . VAL A 1 93 ? -1.055 1.512 -4.160 1.00 0.00 93 VAL A O 5
ATOM 7531 N N . GLU A 1 94 ? 0.582 0.649 -5.453 1.00 0.00 94 GLU A N 5
ATOM 7532 C CA . GLU A 1 94 ? -0.171 -0.548 -5.818 1.00 0.00 94 GLU A CA 5
ATOM 7533 C C . GLU A 1 94 ? 0.492 -1.807 -5.264 1.00 0.00 94 GLU A C 5
ATOM 7534 O O . GLU A 1 94 ? 1.710 -1.854 -5.081 1.00 0.00 94 GLU A O 5
ATOM 7546 N N . PHE A 1 95 ? -0.327 -2.825 -5.003 1.00 0.00 95 PHE A N 5
ATOM 7547 C CA . PHE A 1 95 ? 0.159 -4.098 -4.470 1.00 0.00 95 PHE A CA 5
ATOM 7548 C C . PHE A 1 95 ? -0.374 -5.264 -5.299 1.00 0.00 95 PHE A C 5
ATOM 7549 O O . PHE A 1 95 ? -1.546 -5.630 -5.189 1.00 0.00 95 PHE A O 5
ATOM 7566 N N . ILE A 1 96 ? 0.493 -5.839 -6.133 1.00 0.00 96 ILE A N 5
ATOM 7567 C CA . ILE A 1 96 ? 0.114 -6.966 -6.987 1.00 0.00 96 ILE A CA 5
ATOM 7568 C C . ILE A 1 96 ? 0.715 -8.272 -6.465 1.00 0.00 96 ILE A C 5
ATOM 7569 O O . ILE A 1 96 ? 1.895 -8.554 -6.680 1.00 0.00 96 ILE A O 5
ATOM 7585 N N . SER A 1 97 ? -0.106 -9.058 -5.769 1.00 0.00 97 SER A N 5
ATOM 7586 C CA . SER A 1 97 ? 0.339 -10.333 -5.199 1.00 0.00 97 SER A CA 5
ATOM 7587 C C . SER A 1 97 ? 0.463 -11.416 -6.276 1.00 0.00 97 SER A C 5
ATOM 7588 O O . SER A 1 97 ? -0.542 -11.929 -6.773 1.00 0.00 97 SER A O 5
ATOM 7596 N N . THR A 1 98 ? 1.706 -11.753 -6.627 1.00 0.00 98 THR A N 5
ATOM 7597 C CA . THR A 1 98 ? 1.976 -12.772 -7.644 1.00 0.00 98 THR A CA 5
ATOM 7598 C C . THR A 1 98 ? 2.578 -14.044 -7.029 1.00 0.00 98 THR A C 5
ATOM 7599 O O . THR A 1 98 ? 2.366 -15.139 -7.547 1.00 0.00 98 THR A O 5
ATOM 7610 N N . LEU A 1 99 ? 3.330 -13.883 -5.930 1.00 0.00 99 LEU A N 5
ATOM 7611 C CA . LEU A 1 99 ? 3.979 -15.003 -5.228 1.00 0.00 99 LEU A CA 5
ATOM 7612 C C . LEU A 1 99 ? 4.803 -15.887 -6.176 1.00 0.00 99 LEU A C 5
ATOM 7613 O O . LEU A 1 99 ? 4.966 -15.569 -7.355 1.00 0.00 99 LEU A O 5
ATOM 7629 N N . HIS A 1 100 ? 5.339 -16.991 -5.645 1.00 0.00 100 HIS A N 5
ATOM 7630 C CA . HIS A 1 100 ? 6.156 -17.909 -6.440 1.00 0.00 100 HIS A CA 5
ATOM 7631 C C . HIS A 1 100 ? 6.040 -19.340 -5.917 1.00 0.00 100 HIS A C 5
ATOM 7632 O O . HIS A 1 100 ? 6.688 -19.708 -4.935 1.00 0.00 100 HIS A O 5
ATOM 7647 N N . GLY A 1 101 ? 5.209 -20.141 -6.583 1.00 0.00 101 GLY A N 5
ATOM 7648 C CA . GLY A 1 101 ? 5.018 -21.522 -6.179 1.00 0.00 101 GLY A CA 5
ATOM 7649 C C . GLY A 1 101 ? 5.081 -22.481 -7.352 1.00 0.00 101 GLY A C 5
ATOM 7650 O O . GLY A 1 101 ? 6.036 -23.250 -7.477 1.00 0.00 101 GLY A O 5
ATOM 7654 N N . GLY A 1 102 ? 4.067 -22.427 -8.218 1.00 0.00 102 GLY A N 5
ATOM 7655 C CA . GLY A 1 102 ? 4.028 -23.294 -9.385 1.00 0.00 102 GLY A CA 5
ATOM 7656 C C . GLY A 1 102 ? 4.788 -22.716 -10.568 1.00 0.00 102 GLY A C 5
ATOM 7657 O O . GLY A 1 102 ? 4.848 -21.473 -10.689 1.00 0.00 102 GLY A O 5
ATOM 7661 N N . MET A 1 1 ? -3.629 11.998 -19.735 1.00 0.00 1 MET A N 6
ATOM 7662 C CA . MET A 1 1 ? -4.309 12.001 -18.409 1.00 0.00 1 MET A CA 6
ATOM 7663 C C . MET A 1 1 ? -3.384 11.472 -17.311 1.00 0.00 1 MET A C 6
ATOM 7664 O O . MET A 1 1 ? -3.181 10.264 -17.187 1.00 0.00 1 MET A O 6
ATOM 7680 N N . SER A 1 2 ? -2.825 12.390 -16.520 1.00 0.00 2 SER A N 6
ATOM 7681 C CA . SER A 1 2 ? -1.920 12.020 -15.433 1.00 0.00 2 SER A CA 6
ATOM 7682 C C . SER A 1 2 ? -2.651 11.986 -14.091 1.00 0.00 2 SER A C 6
ATOM 7683 O O . SER A 1 2 ? -3.751 12.525 -13.956 1.00 0.00 2 SER A O 6
ATOM 7691 N N . ASN A 1 3 ? -2.028 11.342 -13.102 1.00 0.00 3 ASN A N 6
ATOM 7692 C CA . ASN A 1 3 ? -2.609 11.227 -11.766 1.00 0.00 3 ASN A CA 6
ATOM 7693 C C . ASN A 1 3 ? -2.147 12.373 -10.872 1.00 0.00 3 ASN A C 6
ATOM 7694 O O . ASN A 1 3 ? -0.979 12.440 -10.483 1.00 0.00 3 ASN A O 6
ATOM 7705 N N . HIS A 1 4 ? -3.074 13.275 -10.552 1.00 0.00 4 HIS A N 6
ATOM 7706 C CA . HIS A 1 4 ? -2.774 14.428 -9.706 1.00 0.00 4 HIS A CA 6
ATOM 7707 C C . HIS A 1 4 ? -3.785 14.544 -8.563 1.00 0.00 4 HIS A C 6
ATOM 7708 O O . HIS A 1 4 ? -4.958 14.204 -8.729 1.00 0.00 4 HIS A O 6
ATOM 7723 N N . ASN A 1 5 ? -3.318 15.024 -7.405 1.00 0.00 5 ASN A N 6
ATOM 7724 C CA . ASN A 1 5 ? -4.165 15.192 -6.217 1.00 0.00 5 ASN A CA 6
ATOM 7725 C C . ASN A 1 5 ? -4.565 13.838 -5.631 1.00 0.00 5 ASN A C 6
ATOM 7726 O O . ASN A 1 5 ? -4.821 12.885 -6.370 1.00 0.00 5 ASN A O 6
ATOM 7737 N N . HIS A 1 6 ? -4.608 13.760 -4.298 1.00 0.00 6 HIS A N 6
ATOM 7738 C CA . HIS A 1 6 ? -4.968 12.522 -3.604 1.00 0.00 6 HIS A CA 6
ATOM 7739 C C . HIS A 1 6 ? -3.938 11.426 -3.883 1.00 0.00 6 HIS A C 6
ATOM 7740 O O . HIS A 1 6 ? -3.000 11.626 -4.656 1.00 0.00 6 HIS A O 6
ATOM 7755 N N . ILE A 1 7 ? -4.112 10.265 -3.252 1.00 0.00 7 ILE A N 6
ATOM 7756 C CA . ILE A 1 7 ? -3.187 9.155 -3.448 1.00 0.00 7 ILE A CA 6
ATOM 7757 C C . ILE A 1 7 ? -3.868 7.990 -4.160 1.00 0.00 7 ILE A C 6
ATOM 7758 O O . ILE A 1 7 ? -4.991 7.614 -3.826 1.00 0.00 7 ILE A O 6
ATOM 7774 N N . THR A 1 8 ? -3.173 7.433 -5.144 1.00 0.00 8 THR A N 6
ATOM 7775 C CA . THR A 1 8 ? -3.685 6.313 -5.928 1.00 0.00 8 THR A CA 6
ATOM 7776 C C . THR A 1 8 ? -3.322 4.976 -5.276 1.00 0.00 8 THR A C 6
ATOM 7777 O O . THR A 1 8 ? -2.220 4.462 -5.470 1.00 0.00 8 THR A O 6
ATOM 7788 N N . VAL A 1 9 ? -4.257 4.419 -4.505 1.00 0.00 9 VAL A N 6
ATOM 7789 C CA . VAL A 1 9 ? -4.036 3.144 -3.824 1.00 0.00 9 VAL A CA 6
ATOM 7790 C C . VAL A 1 9 ? -5.024 2.079 -4.308 1.00 0.00 9 VAL A C 6
ATOM 7791 O O . VAL A 1 9 ? -6.228 2.189 -4.080 1.00 0.00 9 VAL A O 6
ATOM 7804 N N . GLN A 1 10 ? -4.508 1.052 -4.984 1.00 0.00 10 GLN A N 6
ATOM 7805 C CA . GLN A 1 10 ? -5.356 -0.021 -5.503 1.00 0.00 10 GLN A CA 6
ATOM 7806 C C . GLN A 1 10 ? -4.737 -1.400 -5.271 1.00 0.00 10 GLN A C 6
ATOM 7807 O O . GLN A 1 10 ? -3.559 -1.516 -4.928 1.00 0.00 10 GLN A O 6
ATOM 7821 N N . PHE A 1 11 ? -5.549 -2.444 -5.460 1.00 0.00 11 PHE A N 6
ATOM 7822 C CA . PHE A 1 11 ? -5.097 -3.821 -5.276 1.00 0.00 11 PHE A CA 6
ATOM 7823 C C . PHE A 1 11 ? -5.388 -4.669 -6.513 1.00 0.00 11 PHE A C 6
ATOM 7824 O O . PHE A 1 11 ? -6.353 -4.419 -7.240 1.00 0.00 11 PHE A O 6
ATOM 7841 N N . ALA A 1 12 ? -4.545 -5.673 -6.742 1.00 0.00 12 ALA A N 6
ATOM 7842 C CA . ALA A 1 12 ? -4.697 -6.567 -7.889 1.00 0.00 12 ALA A CA 6
ATOM 7843 C C . ALA A 1 12 ? -4.242 -7.987 -7.558 1.00 0.00 12 ALA A C 6
ATOM 7844 O O . ALA A 1 12 ? -3.461 -8.199 -6.627 1.00 0.00 12 ALA A O 6
ATOM 7851 N N . GLY A 1 13 ? -4.736 -8.957 -8.332 1.00 0.00 13 GLY A N 6
ATOM 7852 C CA . GLY A 1 13 ? -4.376 -10.349 -8.117 1.00 0.00 13 GLY A CA 6
ATOM 7853 C C . GLY A 1 13 ? -4.932 -10.897 -6.817 1.00 0.00 13 GLY A C 6
ATOM 7854 O O . GLY A 1 13 ? -6.111 -11.244 -6.738 1.00 0.00 13 GLY A O 6
ATOM 7858 N N . GLY A 1 14 ? -4.082 -10.964 -5.794 1.00 0.00 14 GLY A N 6
ATOM 7859 C CA . GLY A 1 14 ? -4.508 -11.464 -4.498 1.00 0.00 14 GLY A CA 6
ATOM 7860 C C . GLY A 1 14 ? -4.253 -10.469 -3.375 1.00 0.00 14 GLY A C 6
ATOM 7861 O O . GLY A 1 14 ? -3.959 -10.867 -2.246 1.00 0.00 14 GLY A O 6
ATOM 7865 N N . CYS A 1 15 ? -4.357 -9.172 -3.684 1.00 0.00 15 CYS A N 6
ATOM 7866 C CA . CYS A 1 15 ? -4.129 -8.119 -2.690 1.00 0.00 15 CYS A CA 6
ATOM 7867 C C . CYS A 1 15 ? -5.427 -7.402 -2.309 1.00 0.00 15 CYS A C 6
ATOM 7868 O O . CYS A 1 15 ? -5.482 -6.708 -1.295 1.00 0.00 15 CYS A O 6
ATOM 7876 N N . GLU A 1 16 ? -6.467 -7.570 -3.124 1.00 0.00 16 GLU A N 6
ATOM 7877 C CA . GLU A 1 16 ? -7.761 -6.941 -2.869 1.00 0.00 16 GLU A CA 6
ATOM 7878 C C . GLU A 1 16 ? -8.577 -7.748 -1.858 1.00 0.00 16 GLU A C 6
ATOM 7879 O O . GLU A 1 16 ? -9.337 -7.184 -1.070 1.00 0.00 16 GLU A O 6
ATOM 7891 N N . LEU A 1 17 ? -8.420 -9.072 -1.892 1.00 0.00 17 LEU A N 6
ATOM 7892 C CA . LEU A 1 17 ? -9.146 -9.961 -0.986 1.00 0.00 17 LEU A CA 6
ATOM 7893 C C . LEU A 1 17 ? -8.817 -9.677 0.485 1.00 0.00 17 LEU A C 6
ATOM 7894 O O . LEU A 1 17 ? -9.645 -9.920 1.365 1.00 0.00 17 LEU A O 6
ATOM 7910 N N . LEU A 1 18 ? -7.610 -9.167 0.752 1.00 0.00 18 LEU A N 6
ATOM 7911 C CA . LEU A 1 18 ? -7.190 -8.860 2.125 1.00 0.00 18 LEU A CA 6
ATOM 7912 C C . LEU A 1 18 ? -7.697 -7.492 2.606 1.00 0.00 18 LEU A C 6
ATOM 7913 O O . LEU A 1 18 ? -7.262 -7.001 3.651 1.00 0.00 18 LEU A O 6
ATOM 7929 N N . PHE A 1 19 ? -8.621 -6.881 1.859 1.00 0.00 19 PHE A N 6
ATOM 7930 C CA . PHE A 1 19 ? -9.176 -5.584 2.234 1.00 0.00 19 PHE A CA 6
ATOM 7931 C C . PHE A 1 19 ? -10.690 -5.614 2.111 1.00 0.00 19 PHE A C 6
ATOM 7932 O O . PHE A 1 19 ? -11.406 -5.412 3.090 1.00 0.00 19 PHE A O 6
ATOM 7949 N N . ALA A 1 20 ? -11.164 -5.879 0.898 1.00 0.00 20 ALA A N 6
ATOM 7950 C CA . ALA A 1 20 ? -12.594 -5.962 0.621 1.00 0.00 20 ALA A CA 6
ATOM 7951 C C . ALA A 1 20 ? -12.854 -6.138 -0.877 1.00 0.00 20 ALA A C 6
ATOM 7952 O O . ALA A 1 20 ? -13.825 -5.601 -1.413 1.00 0.00 20 ALA A O 6
ATOM 7959 N N . LYS A 1 21 ? -11.976 -6.891 -1.550 1.00 0.00 21 LYS A N 6
ATOM 7960 C CA . LYS A 1 21 ? -12.100 -7.131 -2.986 1.00 0.00 21 LYS A CA 6
ATOM 7961 C C . LYS A 1 21 ? -12.310 -5.816 -3.746 1.00 0.00 21 LYS A C 6
ATOM 7962 O O . LYS A 1 21 ? -12.991 -5.780 -4.772 1.00 0.00 21 LYS A O 6
ATOM 7981 N N . GLN A 1 22 ? -11.719 -4.733 -3.227 1.00 0.00 22 GLN A N 6
ATOM 7982 C CA . GLN A 1 22 ? -11.839 -3.419 -3.844 1.00 0.00 22 GLN A CA 6
ATOM 7983 C C . GLN A 1 22 ? -10.880 -3.275 -5.019 1.00 0.00 22 GLN A C 6
ATOM 7984 O O . GLN A 1 22 ? -9.987 -4.103 -5.211 1.00 0.00 22 GLN A O 6
ATOM 7998 N N . THR A 1 23 ? -11.065 -2.214 -5.801 1.00 0.00 23 THR A N 6
ATOM 7999 C CA . THR A 1 23 ? -10.211 -1.958 -6.953 1.00 0.00 23 THR A CA 6
ATOM 8000 C C . THR A 1 23 ? -9.182 -0.873 -6.637 1.00 0.00 23 THR A C 6
ATOM 8001 O O . THR A 1 23 ? -8.007 -1.171 -6.442 1.00 0.00 23 THR A O 6
ATOM 8012 N N . SER A 1 24 ? -9.632 0.383 -6.579 1.00 0.00 24 SER A N 6
ATOM 8013 C CA . SER A 1 24 ? -8.742 1.505 -6.283 1.00 0.00 24 SER A CA 6
ATOM 8014 C C . SER A 1 24 ? -9.390 2.480 -5.303 1.00 0.00 24 SER A C 6
ATOM 8015 O O . SER A 1 24 ? -10.617 2.554 -5.206 1.00 0.00 24 SER A O 6
ATOM 8023 N N . LEU A 1 25 ? -8.555 3.221 -4.572 1.00 0.00 25 LEU A N 6
ATOM 8024 C CA . LEU A 1 25 ? -9.043 4.189 -3.589 1.00 0.00 25 LEU A CA 6
ATOM 8025 C C . LEU A 1 25 ? -8.204 5.471 -3.603 1.00 0.00 25 LEU A C 6
ATOM 8026 O O . LEU A 1 25 ? -7.108 5.499 -4.168 1.00 0.00 25 LEU A O 6
ATOM 8042 N N . GLN A 1 26 ? -8.728 6.527 -2.976 1.00 0.00 26 GLN A N 6
ATOM 8043 C CA . GLN A 1 26 ? -8.032 7.810 -2.909 1.00 0.00 26 GLN A CA 6
ATOM 8044 C C . GLN A 1 26 ? -8.013 8.343 -1.479 1.00 0.00 26 GLN A C 6
ATOM 8045 O O . GLN A 1 26 ? -9.067 8.581 -0.884 1.00 0.00 26 GLN A O 6
ATOM 8059 N N . LEU A 1 27 ? -6.813 8.526 -0.929 1.00 0.00 27 LEU A N 6
ATOM 8060 C CA . LEU A 1 27 ? -6.664 9.029 0.433 1.00 0.00 27 LEU A CA 6
ATOM 8061 C C . LEU A 1 27 ? -6.352 10.524 0.431 1.00 0.00 27 LEU A C 6
ATOM 8062 O O . LEU A 1 27 ? -5.602 11.008 -0.419 1.00 0.00 27 LEU A O 6
ATOM 8078 N N . ASP A 1 28 ? -6.935 11.252 1.384 1.00 0.00 28 ASP A N 6
ATOM 8079 C CA . ASP A 1 28 ? -6.719 12.694 1.490 1.00 0.00 28 ASP A CA 6
ATOM 8080 C C . ASP A 1 28 ? -5.389 12.997 2.178 1.00 0.00 28 ASP A C 6
ATOM 8081 O O . ASP A 1 28 ? -4.941 12.244 3.047 1.00 0.00 28 ASP A O 6
ATOM 8090 N N . GLY A 1 29 ? -4.760 14.100 1.772 1.00 0.00 29 GLY A N 6
ATOM 8091 C CA . GLY A 1 29 ? -3.479 14.491 2.340 1.00 0.00 29 GLY A CA 6
ATOM 8092 C C . GLY A 1 29 ? -3.571 14.917 3.793 1.00 0.00 29 GLY A C 6
ATOM 8093 O O . GLY A 1 29 ? -4.328 15.829 4.133 1.00 0.00 29 GLY A O 6
ATOM 8097 N N . VAL A 1 30 ? -2.791 14.260 4.652 1.00 0.00 30 VAL A N 6
ATOM 8098 C CA . VAL A 1 30 ? -2.777 14.578 6.077 1.00 0.00 30 VAL A CA 6
ATOM 8099 C C . VAL A 1 30 ? -1.355 14.518 6.633 1.00 0.00 30 VAL A C 6
ATOM 8100 O O . VAL A 1 30 ? -0.908 13.474 7.110 1.00 0.00 30 VAL A O 6
ATOM 8113 N N . VAL A 1 31 ? -0.650 15.648 6.560 1.00 0.00 31 VAL A N 6
ATOM 8114 C CA . VAL A 1 31 ? 0.728 15.744 7.049 1.00 0.00 31 VAL A CA 6
ATOM 8115 C C . VAL A 1 31 ? 1.630 14.674 6.419 1.00 0.00 31 VAL A C 6
ATOM 8116 O O . VAL A 1 31 ? 2.261 13.884 7.124 1.00 0.00 31 VAL A O 6
ATOM 8129 N N . PRO A 1 32 ? 1.715 14.642 5.075 1.00 0.00 32 PRO A N 6
ATOM 8130 C CA . PRO A 1 32 ? 2.554 13.672 4.357 1.00 0.00 32 PRO A CA 6
ATOM 8131 C C . PRO A 1 32 ? 4.053 13.970 4.471 1.00 0.00 32 PRO A C 6
ATOM 8132 O O . PRO A 1 32 ? 4.881 13.141 4.093 1.00 0.00 32 PRO A O 6
ATOM 8143 N N . THR A 1 33 ? 4.395 15.153 4.987 1.00 0.00 33 THR A N 6
ATOM 8144 C CA . THR A 1 33 ? 5.791 15.554 5.143 1.00 0.00 33 THR A CA 6
ATOM 8145 C C . THR A 1 33 ? 6.568 14.540 5.982 1.00 0.00 33 THR A C 6
ATOM 8146 O O . THR A 1 33 ? 7.573 13.989 5.528 1.00 0.00 33 THR A O 6
ATOM 8157 N N . GLY A 1 34 ? 6.092 14.296 7.203 1.00 0.00 34 GLY A N 6
ATOM 8158 C CA . GLY A 1 34 ? 6.748 13.346 8.087 1.00 0.00 34 GLY A CA 6
ATOM 8159 C C . GLY A 1 34 ? 6.120 11.964 8.022 1.00 0.00 34 GLY A C 6
ATOM 8160 O O . GLY A 1 34 ? 5.892 11.334 9.057 1.00 0.00 34 GLY A O 6
ATOM 8164 N N . THR A 1 35 ? 5.836 11.496 6.805 1.00 0.00 35 THR A N 6
ATOM 8165 C CA . THR A 1 35 ? 5.224 10.182 6.610 1.00 0.00 35 THR A CA 6
ATOM 8166 C C . THR A 1 35 ? 5.869 9.445 5.436 1.00 0.00 35 THR A C 6
ATOM 8167 O O . THR A 1 35 ? 5.860 9.934 4.305 1.00 0.00 35 THR A O 6
ATOM 8178 N N . ASN A 1 36 ? 6.421 8.266 5.715 1.00 0.00 36 ASN A N 6
ATOM 8179 C CA . ASN A 1 36 ? 7.068 7.452 4.688 1.00 0.00 36 ASN A CA 6
ATOM 8180 C C . ASN A 1 36 ? 6.186 6.263 4.303 1.00 0.00 36 ASN A C 6
ATOM 8181 O O . ASN A 1 36 ? 5.034 6.174 4.734 1.00 0.00 36 ASN A O 6
ATOM 8192 N N . LEU A 1 37 ? 6.727 5.357 3.486 1.00 0.00 37 LEU A N 6
ATOM 8193 C CA . LEU A 1 37 ? 5.978 4.181 3.042 1.00 0.00 37 LEU A CA 6
ATOM 8194 C C . LEU A 1 37 ? 5.451 3.378 4.228 1.00 0.00 37 LEU A C 6
ATOM 8195 O O . LEU A 1 37 ? 4.352 2.825 4.167 1.00 0.00 37 LEU A O 6
ATOM 8211 N N . ASN A 1 38 ? 6.234 3.327 5.307 1.00 0.00 38 ASN A N 6
ATOM 8212 C CA . ASN A 1 38 ? 5.830 2.601 6.510 1.00 0.00 38 ASN A CA 6
ATOM 8213 C C . ASN A 1 38 ? 4.468 3.098 6.990 1.00 0.00 38 ASN A C 6
ATOM 8214 O O . ASN A 1 38 ? 3.611 2.308 7.387 1.00 0.00 38 ASN A O 6
ATOM 8225 N N . GLY A 1 39 ? 4.270 4.414 6.923 1.00 0.00 39 GLY A N 6
ATOM 8226 C CA . GLY A 1 39 ? 3.005 4.999 7.326 1.00 0.00 39 GLY A CA 6
ATOM 8227 C C . GLY A 1 39 ? 1.908 4.721 6.315 1.00 0.00 39 GLY A C 6
ATOM 8228 O O . GLY A 1 39 ? 0.736 4.615 6.676 1.00 0.00 39 GLY A O 6
ATOM 8232 N N . LEU A 1 40 ? 2.295 4.591 5.042 1.00 0.00 40 LEU A N 6
ATOM 8233 C CA . LEU A 1 40 ? 1.347 4.311 3.968 1.00 0.00 40 LEU A CA 6
ATOM 8234 C C . LEU A 1 40 ? 0.685 2.952 4.174 1.00 0.00 40 LEU A C 6
ATOM 8235 O O . LEU A 1 40 ? -0.542 2.831 4.116 1.00 0.00 40 LEU A O 6
ATOM 8251 N N . VAL A 1 41 ? 1.507 1.934 4.417 1.00 0.00 41 VAL A N 6
ATOM 8252 C CA . VAL A 1 41 ? 1.008 0.581 4.638 1.00 0.00 41 VAL A CA 6
ATOM 8253 C C . VAL A 1 41 ? 0.226 0.501 5.944 1.00 0.00 41 VAL A C 6
ATOM 8254 O O . VAL A 1 41 ? -0.915 0.042 5.963 1.00 0.00 41 VAL A O 6
ATOM 8267 N N . GLN A 1 42 ? 0.843 0.964 7.027 1.00 0.00 42 GLN A N 6
ATOM 8268 C CA . GLN A 1 42 ? 0.208 0.967 8.346 1.00 0.00 42 GLN A CA 6
ATOM 8269 C C . GLN A 1 42 ? -1.146 1.692 8.325 1.00 0.00 42 GLN A C 6
ATOM 8270 O O . GLN A 1 42 ? -2.004 1.429 9.165 1.00 0.00 42 GLN A O 6
ATOM 8284 N N . LEU A 1 43 ? -1.337 2.592 7.355 1.00 0.00 43 LEU A N 6
ATOM 8285 C CA . LEU A 1 43 ? -2.591 3.337 7.228 1.00 0.00 43 LEU A CA 6
ATOM 8286 C C . LEU A 1 43 ? -3.616 2.532 6.426 1.00 0.00 43 LEU A C 6
ATOM 8287 O O . LEU A 1 43 ? -4.822 2.749 6.544 1.00 0.00 43 LEU A O 6
ATOM 8303 N N . LEU A 1 44 ? -3.120 1.602 5.610 1.00 0.00 44 LEU A N 6
ATOM 8304 C CA . LEU A 1 44 ? -3.972 0.758 4.785 1.00 0.00 44 LEU A CA 6
ATOM 8305 C C . LEU A 1 44 ? -4.310 -0.547 5.505 1.00 0.00 44 LEU A C 6
ATOM 8306 O O . LEU A 1 44 ? -5.476 -0.930 5.582 1.00 0.00 44 LEU A O 6
ATOM 8322 N N . LYS A 1 45 ? -3.295 -1.234 6.026 1.00 0.00 45 LYS A N 6
ATOM 8323 C CA . LYS A 1 45 ? -3.516 -2.491 6.728 1.00 0.00 45 LYS A CA 6
ATOM 8324 C C . LYS A 1 45 ? -3.766 -2.265 8.222 1.00 0.00 45 LYS A C 6
ATOM 8325 O O . LYS A 1 45 ? -4.893 -2.401 8.688 1.00 0.00 45 LYS A O 6
ATOM 8344 N N . THR A 1 46 ? -2.723 -1.914 8.972 1.00 0.00 46 THR A N 6
ATOM 8345 C CA . THR A 1 46 ? -2.857 -1.679 10.413 1.00 0.00 46 THR A CA 6
ATOM 8346 C C . THR A 1 46 ? -4.027 -0.738 10.742 1.00 0.00 46 THR A C 6
ATOM 8347 O O . THR A 1 46 ? -4.562 -0.780 11.851 1.00 0.00 46 THR A O 6
ATOM 8358 N N . ASN A 1 47 ? -4.419 0.110 9.785 1.00 0.00 47 ASN A N 6
ATOM 8359 C CA . ASN A 1 47 ? -5.519 1.050 9.999 1.00 0.00 47 ASN A CA 6
ATOM 8360 C C . ASN A 1 47 ? -6.801 0.639 9.259 1.00 0.00 47 ASN A C 6
ATOM 8361 O O . ASN A 1 47 ? -7.897 1.019 9.671 1.00 0.00 47 ASN A O 6
ATOM 8372 N N . TYR A 1 48 ? -6.668 -0.116 8.161 1.00 0.00 48 TYR A N 6
ATOM 8373 C CA . TYR A 1 48 ? -7.839 -0.539 7.384 1.00 0.00 48 TYR A CA 6
ATOM 8374 C C . TYR A 1 48 ? -7.733 -2.003 6.921 1.00 0.00 48 TYR A C 6
ATOM 8375 O O . TYR A 1 48 ? -8.018 -2.321 5.765 1.00 0.00 48 TYR A O 6
ATOM 8393 N N . VAL A 1 49 ? -7.332 -2.888 7.831 1.00 0.00 49 VAL A N 6
ATOM 8394 C CA . VAL A 1 49 ? -7.196 -4.314 7.521 1.00 0.00 49 VAL A CA 6
ATOM 8395 C C . VAL A 1 49 ? -8.346 -5.126 8.110 1.00 0.00 49 VAL A C 6
ATOM 8396 O O . VAL A 1 49 ? -8.934 -4.754 9.126 1.00 0.00 49 VAL A O 6
ATOM 8409 N N . LYS A 1 50 ? -8.643 -6.244 7.457 1.00 0.00 50 LYS A N 6
ATOM 8410 C CA . LYS A 1 50 ? -9.709 -7.143 7.893 1.00 0.00 50 LYS A CA 6
ATOM 8411 C C . LYS A 1 50 ? -9.218 -8.592 7.916 1.00 0.00 50 LYS A C 6
ATOM 8412 O O . LYS A 1 50 ? -9.535 -9.347 8.836 1.00 0.00 50 LYS A O 6
ATOM 8431 N N . GLU A 1 51 ? -8.434 -8.969 6.901 1.00 0.00 51 GLU A N 6
ATOM 8432 C CA . GLU A 1 51 ? -7.888 -10.320 6.804 1.00 0.00 51 GLU A CA 6
ATOM 8433 C C . GLU A 1 51 ? -6.664 -10.465 7.712 1.00 0.00 51 GLU A C 6
ATOM 8434 O O . GLU A 1 51 ? -6.411 -9.608 8.562 1.00 0.00 51 GLU A O 6
ATOM 8446 N N . ARG A 1 52 ? -5.909 -11.547 7.529 1.00 0.00 52 ARG A N 6
ATOM 8447 C CA . ARG A 1 52 ? -4.717 -11.794 8.336 1.00 0.00 52 ARG A CA 6
ATOM 8448 C C . ARG A 1 52 ? -3.664 -10.707 8.107 1.00 0.00 52 ARG A C 6
ATOM 8449 O O . ARG A 1 52 ? -3.073 -10.629 7.032 1.00 0.00 52 ARG A O 6
ATOM 8470 N N . PRO A 1 53 ? -3.401 -9.859 9.121 1.00 0.00 53 PRO A N 6
ATOM 8471 C CA . PRO A 1 53 ? -2.399 -8.790 9.010 1.00 0.00 53 PRO A CA 6
ATOM 8472 C C . PRO A 1 53 ? -1.000 -9.338 8.730 1.00 0.00 53 PRO A C 6
ATOM 8473 O O . PRO A 1 53 ? -0.157 -8.645 8.160 1.00 0.00 53 PRO A O 6
ATOM 8484 N N . ASP A 1 54 ? -0.764 -10.589 9.131 1.00 0.00 54 ASP A N 6
ATOM 8485 C CA . ASP A 1 54 ? 0.530 -11.233 8.926 1.00 0.00 54 ASP A CA 6
ATOM 8486 C C . ASP A 1 54 ? 0.578 -12.022 7.613 1.00 0.00 54 ASP A C 6
ATOM 8487 O O . ASP A 1 54 ? 1.545 -12.743 7.359 1.00 0.00 54 ASP A O 6
ATOM 8496 N N . LEU A 1 55 ? -0.450 -11.884 6.771 1.00 0.00 55 LEU A N 6
ATOM 8497 C CA . LEU A 1 55 ? -0.478 -12.592 5.493 1.00 0.00 55 LEU A CA 6
ATOM 8498 C C . LEU A 1 55 ? 0.242 -11.792 4.405 1.00 0.00 55 LEU A C 6
ATOM 8499 O O . LEU A 1 55 ? 0.766 -12.368 3.451 1.00 0.00 55 LEU A O 6
ATOM 8515 N N . LEU A 1 56 ? 0.267 -10.463 4.552 1.00 0.00 56 LEU A N 6
ATOM 8516 C CA . LEU A 1 56 ? 0.926 -9.602 3.571 1.00 0.00 56 LEU A CA 6
ATOM 8517 C C . LEU A 1 56 ? 2.331 -9.213 4.013 1.00 0.00 56 LEU A C 6
ATOM 8518 O O . LEU A 1 56 ? 3.270 -9.285 3.221 1.00 0.00 56 LEU A O 6
ATOM 8534 N N . VAL A 1 57 ? 2.473 -8.783 5.267 1.00 0.00 57 VAL A N 6
ATOM 8535 C CA . VAL A 1 57 ? 3.776 -8.367 5.781 1.00 0.00 57 VAL A CA 6
ATOM 8536 C C . VAL A 1 57 ? 4.805 -9.482 5.667 1.00 0.00 57 VAL A C 6
ATOM 8537 O O . VAL A 1 57 ? 4.474 -10.667 5.738 1.00 0.00 57 VAL A O 6
ATOM 8550 N N . ASP A 1 58 ? 6.057 -9.081 5.487 1.00 0.00 58 ASP A N 6
ATOM 8551 C CA . ASP A 1 58 ? 7.162 -10.024 5.359 1.00 0.00 58 ASP A CA 6
ATOM 8552 C C . ASP A 1 58 ? 7.368 -10.795 6.660 1.00 0.00 58 ASP A C 6
ATOM 8553 O O . ASP A 1 58 ? 7.324 -12.027 6.675 1.00 0.00 58 ASP A O 6
ATOM 8562 N N . GLN A 1 59 ? 7.580 -10.061 7.753 1.00 0.00 59 GLN A N 6
ATOM 8563 C CA . GLN A 1 59 ? 7.780 -10.672 9.065 1.00 0.00 59 GLN A CA 6
ATOM 8564 C C . GLN A 1 59 ? 7.850 -9.616 10.167 1.00 0.00 59 GLN A C 6
ATOM 8565 O O . GLN A 1 59 ? 7.251 -9.782 11.232 1.00 0.00 59 GLN A O 6
ATOM 8579 N N . THR A 1 60 ? 8.585 -8.534 9.912 1.00 0.00 60 THR A N 6
ATOM 8580 C CA . THR A 1 60 ? 8.730 -7.456 10.890 1.00 0.00 60 THR A CA 6
ATOM 8581 C C . THR A 1 60 ? 7.608 -6.417 10.768 1.00 0.00 60 THR A C 6
ATOM 8582 O O . THR A 1 60 ? 7.696 -5.337 11.353 1.00 0.00 60 THR A O 6
ATOM 8593 N N . GLY A 1 61 ? 6.555 -6.747 10.011 1.00 0.00 61 GLY A N 6
ATOM 8594 C CA . GLY A 1 61 ? 5.445 -5.824 9.837 1.00 0.00 61 GLY A CA 6
ATOM 8595 C C . GLY A 1 61 ? 5.878 -4.491 9.246 1.00 0.00 61 GLY A C 6
ATOM 8596 O O . GLY A 1 61 ? 5.190 -3.482 9.405 1.00 0.00 61 GLY A O 6
ATOM 8600 N N . GLN A 1 62 ? 7.023 -4.494 8.563 1.00 0.00 62 GLN A N 6
ATOM 8601 C CA . GLN A 1 62 ? 7.560 -3.285 7.943 1.00 0.00 62 GLN A CA 6
ATOM 8602 C C . GLN A 1 62 ? 7.441 -3.363 6.424 1.00 0.00 62 GLN A C 6
ATOM 8603 O O . GLN A 1 62 ? 7.085 -2.384 5.765 1.00 0.00 62 GLN A O 6
ATOM 8617 N N . THR A 1 63 ? 7.728 -4.544 5.878 1.00 0.00 63 THR A N 6
ATOM 8618 C CA . THR A 1 63 ? 7.645 -4.776 4.439 1.00 0.00 63 THR A CA 6
ATOM 8619 C C . THR A 1 63 ? 6.632 -5.884 4.153 1.00 0.00 63 THR A C 6
ATOM 8620 O O . THR A 1 63 ? 5.982 -6.382 5.074 1.00 0.00 63 THR A O 6
ATOM 8631 N N . LEU A 1 64 ? 6.499 -6.275 2.886 1.00 0.00 64 LEU A N 6
ATOM 8632 C CA . LEU A 1 64 ? 5.560 -7.332 2.513 1.00 0.00 64 LEU A CA 6
ATOM 8633 C C . LEU A 1 64 ? 6.298 -8.591 2.063 1.00 0.00 64 LEU A C 6
ATOM 8634 O O . LEU A 1 64 ? 7.453 -8.529 1.640 1.00 0.00 64 LEU A O 6
ATOM 8650 N N . ARG A 1 65 ? 5.616 -9.730 2.155 1.00 0.00 65 ARG A N 6
ATOM 8651 C CA . ARG A 1 65 ? 6.192 -11.015 1.761 1.00 0.00 65 ARG A CA 6
ATOM 8652 C C . ARG A 1 65 ? 6.394 -11.092 0.246 1.00 0.00 65 ARG A C 6
ATOM 8653 O O . ARG A 1 65 ? 5.713 -10.400 -0.514 1.00 0.00 65 ARG A O 6
ATOM 8674 N N . PRO A 1 66 ? 7.334 -11.945 -0.214 1.00 0.00 66 PRO A N 6
ATOM 8675 C CA . PRO A 1 66 ? 7.623 -12.116 -1.646 1.00 0.00 66 PRO A CA 6
ATOM 8676 C C . PRO A 1 66 ? 6.379 -12.476 -2.451 1.00 0.00 66 PRO A C 6
ATOM 8677 O O . PRO A 1 66 ? 5.587 -13.328 -2.040 1.00 0.00 66 PRO A O 6
ATOM 8688 N N . GLY A 1 67 ? 6.211 -11.820 -3.597 1.00 0.00 67 GLY A N 6
ATOM 8689 C CA . GLY A 1 67 ? 5.060 -12.077 -4.444 1.00 0.00 67 GLY A CA 6
ATOM 8690 C C . GLY A 1 67 ? 4.412 -10.797 -4.939 1.00 0.00 67 GLY A C 6
ATOM 8691 O O . GLY A 1 67 ? 4.155 -10.650 -6.135 1.00 0.00 67 GLY A O 6
ATOM 8695 N N . ILE A 1 68 ? 4.153 -9.871 -4.016 1.00 0.00 68 ILE A N 6
ATOM 8696 C CA . ILE A 1 68 ? 3.536 -8.592 -4.359 1.00 0.00 68 ILE A CA 6
ATOM 8697 C C . ILE A 1 68 ? 4.573 -7.605 -4.897 1.00 0.00 68 ILE A C 6
ATOM 8698 O O . ILE A 1 68 ? 5.675 -7.495 -4.357 1.00 0.00 68 ILE A O 6
ATOM 8714 N N . LEU A 1 69 ? 4.205 -6.887 -5.954 1.00 0.00 69 LEU A N 6
ATOM 8715 C CA . LEU A 1 69 ? 5.092 -5.902 -6.563 1.00 0.00 69 LEU A CA 6
ATOM 8716 C C . LEU A 1 69 ? 4.624 -4.485 -6.236 1.00 0.00 69 LEU A C 6
ATOM 8717 O O . LEU A 1 69 ? 3.653 -3.993 -6.818 1.00 0.00 69 LEU A O 6
ATOM 8733 N N . VAL A 1 70 ? 5.319 -3.834 -5.302 1.00 0.00 70 VAL A N 6
ATOM 8734 C CA . VAL A 1 70 ? 4.971 -2.471 -4.904 1.00 0.00 70 VAL A CA 6
ATOM 8735 C C . VAL A 1 70 ? 5.581 -1.457 -5.869 1.00 0.00 70 VAL A C 6
ATOM 8736 O O . VAL A 1 70 ? 6.772 -1.519 -6.180 1.00 0.00 70 VAL A O 6
ATOM 8749 N N . LEU A 1 71 ? 4.755 -0.529 -6.347 1.00 0.00 71 LEU A N 6
ATOM 8750 C CA . LEU A 1 71 ? 5.210 0.494 -7.285 1.00 0.00 71 LEU A CA 6
ATOM 8751 C C . LEU A 1 71 ? 4.790 1.890 -6.835 1.00 0.00 71 LEU A C 6
ATOM 8752 O O . LEU A 1 71 ? 3.717 2.071 -6.254 1.00 0.00 71 LEU A O 6
ATOM 8768 N N . VAL A 1 72 ? 5.640 2.874 -7.124 1.00 0.00 72 VAL A N 6
ATOM 8769 C CA . VAL A 1 72 ? 5.372 4.262 -6.775 1.00 0.00 72 VAL A CA 6
ATOM 8770 C C . VAL A 1 72 ? 5.310 5.125 -8.030 1.00 0.00 72 VAL A C 6
ATOM 8771 O O . VAL A 1 72 ? 6.271 5.184 -8.799 1.00 0.00 72 VAL A O 6
ATOM 8784 N N . ASN A 1 73 ? 4.169 5.786 -8.236 1.00 0.00 73 ASN A N 6
ATOM 8785 C CA . ASN A 1 73 ? 3.970 6.641 -9.409 1.00 0.00 73 ASN A CA 6
ATOM 8786 C C . ASN A 1 73 ? 4.173 5.838 -10.697 1.00 0.00 73 ASN A C 6
ATOM 8787 O O . ASN A 1 73 ? 4.798 6.313 -11.648 1.00 0.00 73 ASN A O 6
ATOM 8798 N N . SER A 1 74 ? 3.646 4.610 -10.713 1.00 0.00 74 SER A N 6
ATOM 8799 C CA . SER A 1 74 ? 3.768 3.721 -11.869 1.00 0.00 74 SER A CA 6
ATOM 8800 C C . SER A 1 74 ? 5.230 3.324 -12.119 1.00 0.00 74 SER A C 6
ATOM 8801 O O . SER A 1 74 ? 5.635 3.103 -13.262 1.00 0.00 74 SER A O 6
ATOM 8809 N N . CYS A 1 75 ? 6.018 3.230 -11.045 1.00 0.00 75 CYS A N 6
ATOM 8810 C CA . CYS A 1 75 ? 7.428 2.855 -11.157 1.00 0.00 75 CYS A CA 6
ATOM 8811 C C . CYS A 1 75 ? 7.846 1.965 -9.986 1.00 0.00 75 CYS A C 6
ATOM 8812 O O . CYS A 1 75 ? 7.277 2.054 -8.901 1.00 0.00 75 CYS A O 6
ATOM 8820 N N . ASP A 1 76 ? 8.840 1.104 -10.215 1.00 0.00 76 ASP A N 6
ATOM 8821 C CA . ASP A 1 76 ? 9.329 0.193 -9.176 1.00 0.00 76 ASP A CA 6
ATOM 8822 C C . ASP A 1 76 ? 9.632 0.936 -7.876 1.00 0.00 76 ASP A C 6
ATOM 8823 O O . ASP A 1 76 ? 10.514 1.795 -7.830 1.00 0.00 76 ASP A O 6
ATOM 8832 N N . ALA A 1 77 ? 8.896 0.594 -6.818 1.00 0.00 77 ALA A N 6
ATOM 8833 C CA . ALA A 1 77 ? 9.083 1.225 -5.512 1.00 0.00 77 ALA A CA 6
ATOM 8834 C C . ALA A 1 77 ? 10.201 0.555 -4.711 1.00 0.00 77 ALA A C 6
ATOM 8835 O O . ALA A 1 77 ? 10.761 1.162 -3.800 1.00 0.00 77 ALA A O 6
ATOM 8842 N N . GLU A 1 78 ? 10.522 -0.693 -5.054 1.00 0.00 78 GLU A N 6
ATOM 8843 C CA . GLU A 1 78 ? 11.572 -1.431 -4.359 1.00 0.00 78 GLU A CA 6
ATOM 8844 C C . GLU A 1 78 ? 12.952 -0.937 -4.780 1.00 0.00 78 GLU A C 6
ATOM 8845 O O . GLU A 1 78 ? 13.911 -1.024 -4.011 1.00 0.00 78 GLU A O 6
ATOM 8857 N N . VAL A 1 79 ? 13.049 -0.415 -6.003 1.00 0.00 79 VAL A N 6
ATOM 8858 C CA . VAL A 1 79 ? 14.315 0.089 -6.514 1.00 0.00 79 VAL A CA 6
ATOM 8859 C C . VAL A 1 79 ? 14.705 1.397 -5.821 1.00 0.00 79 VAL A C 6
ATOM 8860 O O . VAL A 1 79 ? 15.874 1.608 -5.493 1.00 0.00 79 VAL A O 6
ATOM 8873 N N . VAL A 1 80 ? 13.723 2.274 -5.601 1.00 0.00 80 VAL A N 6
ATOM 8874 C CA . VAL A 1 80 ? 13.973 3.560 -4.946 1.00 0.00 80 VAL A CA 6
ATOM 8875 C C . VAL A 1 80 ? 14.203 3.396 -3.443 1.00 0.00 80 VAL A C 6
ATOM 8876 O O . VAL A 1 80 ? 14.962 4.156 -2.842 1.00 0.00 80 VAL A O 6
ATOM 8889 N N . GLY A 1 81 ? 13.538 2.409 -2.839 1.00 0.00 81 GLY A N 6
ATOM 8890 C CA . GLY A 1 81 ? 13.687 2.182 -1.412 1.00 0.00 81 GLY A CA 6
ATOM 8891 C C . GLY A 1 81 ? 12.975 0.930 -0.929 1.00 0.00 81 GLY A C 6
ATOM 8892 O O . GLY A 1 81 ? 13.547 0.136 -0.180 1.00 0.00 81 GLY A O 6
ATOM 8896 N N . GLY A 1 82 ? 11.721 0.757 -1.350 1.00 0.00 82 GLY A N 6
ATOM 8897 C CA . GLY A 1 82 ? 10.947 -0.401 -0.941 1.00 0.00 82 GLY A CA 6
ATOM 8898 C C . GLY A 1 82 ? 10.060 -0.104 0.255 1.00 0.00 82 GLY A C 6
ATOM 8899 O O . GLY A 1 82 ? 8.850 -0.323 0.206 1.00 0.00 82 GLY A O 6
ATOM 8903 N N . MET A 1 83 ? 10.668 0.401 1.328 1.00 0.00 83 MET A N 6
ATOM 8904 C CA . MET A 1 83 ? 9.931 0.738 2.544 1.00 0.00 83 MET A CA 6
ATOM 8905 C C . MET A 1 83 ? 10.375 2.093 3.109 1.00 0.00 83 MET A C 6
ATOM 8906 O O . MET A 1 83 ? 10.221 2.355 4.304 1.00 0.00 83 MET A O 6
ATOM 8920 N N . ASP A 1 84 ? 10.927 2.956 2.246 1.00 0.00 84 ASP A N 6
ATOM 8921 C CA . ASP A 1 84 ? 11.391 4.276 2.672 1.00 0.00 84 ASP A CA 6
ATOM 8922 C C . ASP A 1 84 ? 10.906 5.390 1.732 1.00 0.00 84 ASP A C 6
ATOM 8923 O O . ASP A 1 84 ? 11.445 6.499 1.752 1.00 0.00 84 ASP A O 6
ATOM 8932 N N . TYR A 1 85 ? 9.892 5.099 0.914 1.00 0.00 85 TYR A N 6
ATOM 8933 C CA . TYR A 1 85 ? 9.353 6.089 -0.021 1.00 0.00 85 TYR A CA 6
ATOM 8934 C C . TYR A 1 85 ? 8.439 7.090 0.692 1.00 0.00 85 TYR A C 6
ATOM 8935 O O . TYR A 1 85 ? 7.436 6.707 1.291 1.00 0.00 85 TYR A O 6
ATOM 8953 N N . VAL A 1 86 ? 8.800 8.375 0.616 1.00 0.00 86 VAL A N 6
ATOM 8954 C CA . VAL A 1 86 ? 8.018 9.439 1.256 1.00 0.00 86 VAL A CA 6
ATOM 8955 C C . VAL A 1 86 ? 6.641 9.595 0.609 1.00 0.00 86 VAL A C 6
ATOM 8956 O O . VAL A 1 86 ? 6.477 9.371 -0.592 1.00 0.00 86 VAL A O 6
ATOM 8969 N N . LEU A 1 87 ? 5.654 9.979 1.420 1.00 0.00 87 LEU A N 6
ATOM 8970 C CA . LEU A 1 87 ? 4.285 10.166 0.938 1.00 0.00 87 LEU A CA 6
ATOM 8971 C C . LEU A 1 87 ? 3.994 11.639 0.653 1.00 0.00 87 LEU A C 6
ATOM 8972 O O . LEU A 1 87 ? 4.615 12.531 1.234 1.00 0.00 87 LEU A O 6
ATOM 8988 N N . ASN A 1 88 ? 3.036 11.885 -0.241 1.00 0.00 88 ASN A N 6
ATOM 8989 C CA . ASN A 1 88 ? 2.646 13.246 -0.605 1.00 0.00 88 ASN A CA 6
ATOM 8990 C C . ASN A 1 88 ? 1.389 13.238 -1.473 1.00 0.00 88 ASN A C 6
ATOM 8991 O O . ASN A 1 88 ? 1.126 12.273 -2.192 1.00 0.00 88 ASN A O 6
ATOM 9002 N N . ASP A 1 89 ? 0.615 14.323 -1.401 1.00 0.00 89 ASP A N 6
ATOM 9003 C CA . ASP A 1 89 ? -0.615 14.448 -2.184 1.00 0.00 89 ASP A CA 6
ATOM 9004 C C . ASP A 1 89 ? -0.311 14.284 -3.671 1.00 0.00 89 ASP A C 6
ATOM 9005 O O . ASP A 1 89 ? 0.302 15.155 -4.292 1.00 0.00 89 ASP A O 6
ATOM 9014 N N . GLY A 1 90 ? -0.730 13.151 -4.227 1.00 0.00 90 GLY A N 6
ATOM 9015 C CA . GLY A 1 90 ? -0.484 12.864 -5.629 1.00 0.00 90 GLY A CA 6
ATOM 9016 C C . GLY A 1 90 ? 0.428 11.658 -5.824 1.00 0.00 90 GLY A C 6
ATOM 9017 O O . GLY A 1 90 ? 1.086 11.538 -6.862 1.00 0.00 90 GLY A O 6
ATOM 9021 N N . ASP A 1 91 ? 0.463 10.764 -4.829 1.00 0.00 91 ASP A N 6
ATOM 9022 C CA . ASP A 1 91 ? 1.293 9.564 -4.895 1.00 0.00 91 ASP A CA 6
ATOM 9023 C C . ASP A 1 91 ? 0.491 8.389 -5.449 1.00 0.00 91 ASP A C 6
ATOM 9024 O O . ASP A 1 91 ? -0.735 8.459 -5.549 1.00 0.00 91 ASP A O 6
ATOM 9033 N N . THR A 1 92 ? 1.186 7.313 -5.807 1.00 0.00 92 THR A N 6
ATOM 9034 C CA . THR A 1 92 ? 0.532 6.127 -6.349 1.00 0.00 92 THR A CA 6
ATOM 9035 C C . THR A 1 92 ? 1.195 4.855 -5.826 1.00 0.00 92 THR A C 6
ATOM 9036 O O . THR A 1 92 ? 2.337 4.556 -6.172 1.00 0.00 92 THR A O 6
ATOM 9047 N N . VAL A 1 93 ? 0.466 4.114 -4.995 1.00 0.00 93 VAL A N 6
ATOM 9048 C CA . VAL A 1 93 ? 0.976 2.870 -4.424 1.00 0.00 93 VAL A CA 6
ATOM 904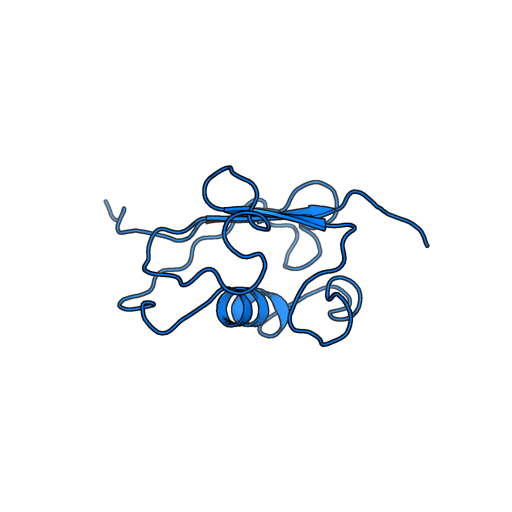9 C C . VAL A 1 93 ? 0.060 1.693 -4.761 1.00 0.00 93 VAL A C 6
ATOM 9050 O O . VAL A 1 93 ? -1.126 1.699 -4.428 1.00 0.00 93 VAL A O 6
ATOM 9063 N N . GLU A 1 94 ? 0.619 0.685 -5.432 1.00 0.00 94 GLU A N 6
ATOM 9064 C CA . GLU A 1 94 ? -0.150 -0.496 -5.822 1.00 0.00 94 GLU A CA 6
ATOM 9065 C C . GLU A 1 94 ? 0.486 -1.778 -5.288 1.00 0.00 94 GLU A C 6
ATOM 9066 O O . GLU A 1 94 ? 1.690 -1.829 -5.036 1.00 0.00 94 GLU A O 6
ATOM 9078 N N . PHE A 1 95 ? -0.337 -2.814 -5.140 1.00 0.00 95 PHE A N 6
ATOM 9079 C CA . PHE A 1 95 ? 0.127 -4.111 -4.656 1.00 0.00 95 PHE A CA 6
ATOM 9080 C C . PHE A 1 95 ? -0.405 -5.226 -5.560 1.00 0.00 95 PHE A C 6
ATOM 9081 O O . PHE A 1 95 ? -1.588 -5.572 -5.501 1.00 0.00 95 PHE A O 6
ATOM 9098 N N . ILE A 1 96 ? 0.471 -5.770 -6.408 1.00 0.00 96 ILE A N 6
ATOM 9099 C CA . ILE A 1 96 ? 0.085 -6.832 -7.339 1.00 0.00 96 ILE A CA 6
ATOM 9100 C C . ILE A 1 96 ? 0.924 -8.094 -7.121 1.00 0.00 96 ILE A C 6
ATOM 9101 O O . ILE A 1 96 ? 2.149 -8.064 -7.258 1.00 0.00 96 ILE A O 6
ATOM 9117 N N . SER A 1 97 ? 0.258 -9.198 -6.784 1.00 0.00 97 SER A N 6
ATOM 9118 C CA . SER A 1 97 ? 0.941 -10.472 -6.552 1.00 0.00 97 SER A CA 6
ATOM 9119 C C . SER A 1 97 ? 1.221 -11.197 -7.868 1.00 0.00 97 SER A C 6
ATOM 9120 O O . SER A 1 97 ? 0.490 -11.031 -8.847 1.00 0.00 97 SER A O 6
ATOM 9128 N N . THR A 1 98 ? 2.286 -12.000 -7.885 1.00 0.00 98 THR A N 6
ATOM 9129 C CA . THR A 1 98 ? 2.667 -12.751 -9.083 1.00 0.00 98 THR A CA 6
ATOM 9130 C C . THR A 1 98 ? 3.481 -14.002 -8.732 1.00 0.00 98 THR A C 6
ATOM 9131 O O . THR A 1 98 ? 3.213 -15.087 -9.252 1.00 0.00 98 THR A O 6
ATOM 9142 N N . LEU A 1 99 ? 4.474 -13.842 -7.857 1.00 0.00 99 LEU A N 6
ATOM 9143 C CA . LEU A 1 99 ? 5.323 -14.960 -7.445 1.00 0.00 99 LEU A CA 6
ATOM 9144 C C . LEU A 1 99 ? 4.580 -15.889 -6.485 1.00 0.00 99 LEU A C 6
ATOM 9145 O O . LEU A 1 99 ? 4.603 -15.688 -5.269 1.00 0.00 99 LEU A O 6
ATOM 9161 N N . HIS A 1 100 ? 3.922 -16.906 -7.037 1.00 0.00 100 HIS A N 6
ATOM 9162 C CA . HIS A 1 100 ? 3.174 -17.869 -6.227 1.00 0.00 100 HIS A CA 6
ATOM 9163 C C . HIS A 1 100 ? 3.890 -19.222 -6.160 1.00 0.00 100 HIS A C 6
ATOM 9164 O O . HIS A 1 100 ? 3.741 -19.961 -5.184 1.00 0.00 100 HIS A O 6
ATOM 9179 N N . GLY A 1 101 ? 4.664 -19.539 -7.200 1.00 0.00 101 GLY A N 6
ATOM 9180 C CA . GLY A 1 101 ? 5.387 -20.797 -7.238 1.00 0.00 101 GLY A CA 6
ATOM 9181 C C . GLY A 1 101 ? 6.649 -20.713 -8.074 1.00 0.00 101 GLY A C 6
ATOM 9182 O O . GLY A 1 101 ? 7.362 -19.707 -8.029 1.00 0.00 101 GLY A O 6
ATOM 9186 N N . GLY A 1 102 ? 6.922 -21.767 -8.843 1.00 0.00 102 GLY A N 6
ATOM 9187 C CA . GLY A 1 102 ? 8.105 -21.788 -9.685 1.00 0.00 102 GLY A CA 6
ATOM 9188 C C . GLY A 1 102 ? 9.122 -22.814 -9.227 1.00 0.00 102 GLY A C 6
ATOM 9189 O O . GLY A 1 102 ? 9.866 -22.524 -8.267 1.00 0.00 102 GLY A O 6
ATOM 9193 N N . MET A 1 1 ? -7.252 25.126 -13.242 1.00 0.00 1 MET A N 7
ATOM 9194 C CA . MET A 1 1 ? -8.134 24.280 -12.390 1.00 0.00 1 MET A CA 7
ATOM 9195 C C . MET A 1 1 ? -7.446 23.900 -11.077 1.00 0.00 1 MET A C 7
ATOM 9196 O O . MET A 1 1 ? -6.351 24.379 -10.781 1.00 0.00 1 MET A O 7
ATOM 9212 N N . SER A 1 2 ? -8.099 23.038 -10.295 1.00 0.00 2 SER A N 7
ATOM 9213 C CA . SER A 1 2 ? -7.554 22.596 -9.011 1.00 0.00 2 SER A CA 7
ATOM 9214 C C . SER A 1 2 ? -7.103 21.137 -9.070 1.00 0.00 2 SER A C 7
ATOM 9215 O O . SER A 1 2 ? -7.634 20.343 -9.849 1.00 0.00 2 SER A O 7
ATOM 9223 N N . ASN A 1 3 ? -6.119 20.790 -8.236 1.00 0.00 3 ASN A N 7
ATOM 9224 C CA . ASN A 1 3 ? -5.593 19.425 -8.188 1.00 0.00 3 ASN A CA 7
ATOM 9225 C C . ASN A 1 3 ? -5.974 18.734 -6.874 1.00 0.00 3 ASN A C 7
ATOM 9226 O O . ASN A 1 3 ? -6.433 17.593 -6.881 1.00 0.00 3 ASN A O 7
ATOM 9237 N N . HIS A 1 4 ? -5.775 19.439 -5.753 1.00 0.00 4 HIS A N 7
ATOM 9238 C CA . HIS A 1 4 ? -6.094 18.910 -4.420 1.00 0.00 4 HIS A CA 7
ATOM 9239 C C . HIS A 1 4 ? -5.138 17.779 -4.022 1.00 0.00 4 HIS A C 7
ATOM 9240 O O . HIS A 1 4 ? -4.406 17.247 -4.858 1.00 0.00 4 HIS A O 7
ATOM 9255 N N . ASN A 1 5 ? -5.154 17.418 -2.735 1.00 0.00 5 ASN A N 7
ATOM 9256 C CA . ASN A 1 5 ? -4.292 16.352 -2.219 1.00 0.00 5 ASN A CA 7
ATOM 9257 C C . ASN A 1 5 ? -5.071 15.049 -2.037 1.00 0.00 5 ASN A C 7
ATOM 9258 O O . ASN A 1 5 ? -6.237 15.063 -1.639 1.00 0.00 5 ASN A O 7
ATOM 9269 N N . HIS A 1 6 ? -4.412 13.924 -2.332 1.00 0.00 6 HIS A N 7
ATOM 9270 C CA . HIS A 1 6 ? -5.032 12.603 -2.207 1.00 0.00 6 HIS A CA 7
ATOM 9271 C C . HIS A 1 6 ? -4.030 11.495 -2.543 1.00 0.00 6 HIS A C 7
ATOM 9272 O O . HIS A 1 6 ? -2.935 11.766 -3.034 1.00 0.00 6 HIS A O 7
ATOM 9287 N N . ILE A 1 7 ? -4.418 10.249 -2.275 1.00 0.00 7 ILE A N 7
ATOM 9288 C CA . ILE A 1 7 ? -3.560 9.095 -2.547 1.00 0.00 7 ILE A CA 7
ATOM 9289 C C . ILE A 1 7 ? -4.305 8.048 -3.375 1.00 0.00 7 ILE A C 7
ATOM 9290 O O . ILE A 1 7 ? -5.531 7.960 -3.315 1.00 0.00 7 ILE A O 7
ATOM 9306 N N . THR A 1 8 ? -3.562 7.255 -4.151 1.00 0.00 8 THR A N 7
ATOM 9307 C CA . THR A 1 8 ? -4.166 6.217 -4.989 1.00 0.00 8 THR A CA 7
ATOM 9308 C C . THR A 1 8 ? -3.766 4.819 -4.516 1.00 0.00 8 THR A C 7
ATOM 9309 O O . THR A 1 8 ? -2.711 4.303 -4.893 1.00 0.00 8 THR A O 7
ATOM 9320 N N . VAL A 1 9 ? -4.621 4.210 -3.697 1.00 0.00 9 VAL A N 7
ATOM 9321 C CA . VAL A 1 9 ? -4.368 2.867 -3.180 1.00 0.00 9 VAL A CA 7
ATOM 9322 C C . VAL A 1 9 ? -5.325 1.854 -3.802 1.00 0.00 9 VAL A C 7
ATOM 9323 O O . VAL A 1 9 ? -6.508 1.803 -3.459 1.00 0.00 9 VAL A O 7
ATOM 9336 N N . GLN A 1 10 ? -4.811 1.055 -4.732 1.00 0.00 10 GLN A N 7
ATOM 9337 C CA . GLN A 1 10 ? -5.625 0.056 -5.411 1.00 0.00 10 GLN A CA 7
ATOM 9338 C C . GLN A 1 10 ? -4.953 -1.319 -5.401 1.00 0.00 10 GLN A C 7
ATOM 9339 O O . GLN A 1 10 ? -3.762 -1.437 -5.112 1.00 0.00 10 GLN A O 7
ATOM 9353 N N . PHE A 1 11 ? -5.734 -2.354 -5.719 1.00 0.00 11 PHE A N 7
ATOM 9354 C CA . PHE A 1 11 ? -5.224 -3.724 -5.749 1.00 0.00 11 PHE A CA 7
ATOM 9355 C C . PHE A 1 11 ? -5.319 -4.318 -7.155 1.00 0.00 11 PHE A C 7
ATOM 9356 O O . PHE A 1 11 ? -6.070 -3.822 -7.997 1.00 0.00 11 PHE A O 7
ATOM 9373 N N . ALA A 1 12 ? -4.552 -5.380 -7.398 1.00 0.00 12 ALA A N 7
ATOM 9374 C CA . ALA A 1 12 ? -4.544 -6.044 -8.702 1.00 0.00 12 ALA A CA 7
ATOM 9375 C C . ALA A 1 12 ? -4.203 -7.527 -8.571 1.00 0.00 12 ALA A C 7
ATOM 9376 O O . ALA A 1 12 ? -3.557 -7.944 -7.607 1.00 0.00 12 ALA A O 7
ATOM 9383 N N . GLY A 1 13 ? -4.642 -8.318 -9.553 1.00 0.00 13 GLY A N 7
ATOM 9384 C CA . GLY A 1 13 ? -4.379 -9.746 -9.542 1.00 0.00 13 GLY A CA 7
ATOM 9385 C C . GLY A 1 13 ? -5.203 -10.474 -8.497 1.00 0.00 13 GLY A C 7
ATOM 9386 O O . GLY A 1 13 ? -6.388 -10.734 -8.708 1.00 0.00 13 GLY A O 7
ATOM 9390 N N . GLY A 1 14 ? -4.575 -10.795 -7.367 1.00 0.00 14 GLY A N 7
ATOM 9391 C CA . GLY A 1 14 ? -5.273 -11.487 -6.296 1.00 0.00 14 GLY A CA 7
ATOM 9392 C C . GLY A 1 14 ? -5.030 -10.856 -4.934 1.00 0.00 14 GLY A C 7
ATOM 9393 O O . GLY A 1 14 ? -5.095 -11.538 -3.910 1.00 0.00 14 GLY A O 7
ATOM 9397 N N . CYS A 1 15 ? -4.746 -9.548 -4.919 1.00 0.00 15 CYS A N 7
ATOM 9398 C CA . CYS A 1 15 ? -4.491 -8.830 -3.669 1.00 0.00 15 CYS A CA 7
ATOM 9399 C C . CYS A 1 15 ? -5.753 -8.137 -3.153 1.00 0.00 15 CYS A C 7
ATOM 9400 O O . CYS A 1 15 ? -5.908 -7.938 -1.949 1.00 0.00 15 CYS A O 7
ATOM 9408 N N . GLU A 1 16 ? -6.654 -7.774 -4.068 1.00 0.00 16 GLU A N 7
ATOM 9409 C CA . GLU A 1 16 ? -7.903 -7.106 -3.695 1.00 0.00 16 GLU A CA 7
ATOM 9410 C C . GLU A 1 16 ? -8.720 -7.959 -2.722 1.00 0.00 16 GLU A C 7
ATOM 9411 O O . GLU A 1 16 ? -9.440 -7.429 -1.874 1.00 0.00 16 GLU A O 7
ATOM 9423 N N . LEU A 1 17 ? -8.595 -9.282 -2.845 1.00 0.00 17 LEU A N 7
ATOM 9424 C CA . LEU A 1 17 ? -9.318 -10.208 -1.975 1.00 0.00 17 LEU A CA 7
ATOM 9425 C C . LEU A 1 17 ? -8.815 -10.146 -0.524 1.00 0.00 17 LEU A C 7
ATOM 9426 O O . LEU A 1 17 ? -9.422 -10.742 0.365 1.00 0.00 17 LEU A O 7
ATOM 9442 N N . LEU A 1 18 ? -7.710 -9.424 -0.282 1.00 0.00 18 LEU A N 7
ATOM 9443 C CA . LEU A 1 18 ? -7.157 -9.302 1.069 1.00 0.00 18 LEU A CA 7
ATOM 9444 C C . LEU A 1 18 ? -7.867 -8.213 1.889 1.00 0.00 18 LEU A C 7
ATOM 9445 O O . LEU A 1 18 ? -7.381 -7.818 2.948 1.00 0.00 18 LEU A O 7
ATOM 9461 N N . PHE A 1 19 ? -9.020 -7.739 1.404 1.00 0.00 19 PHE A N 7
ATOM 9462 C CA . PHE A 1 19 ? -9.788 -6.709 2.100 1.00 0.00 19 PHE A CA 7
ATOM 9463 C C . PHE A 1 19 ? -11.273 -6.912 1.844 1.00 0.00 19 PHE A C 7
ATOM 9464 O O . PHE A 1 19 ? -12.032 -7.234 2.758 1.00 0.00 19 PHE A O 7
ATOM 9481 N N . ALA A 1 20 ? -11.676 -6.731 0.589 1.00 0.00 20 ALA A N 7
ATOM 9482 C CA . ALA A 1 20 ? -13.068 -6.901 0.195 1.00 0.00 20 ALA A CA 7
ATOM 9483 C C . ALA A 1 20 ? -13.217 -6.818 -1.325 1.00 0.00 20 ALA A C 7
ATOM 9484 O O . ALA A 1 20 ? -14.183 -6.245 -1.834 1.00 0.00 20 ALA A O 7
ATOM 9491 N N . LYS A 1 21 ? -12.245 -7.393 -2.046 1.00 0.00 21 LYS A N 7
ATOM 9492 C CA . LYS A 1 21 ? -12.250 -7.384 -3.510 1.00 0.00 21 LYS A CA 7
ATOM 9493 C C . LYS A 1 21 ? -12.450 -5.962 -4.046 1.00 0.00 21 LYS A C 7
ATOM 9494 O O . LYS A 1 21 ? -13.127 -5.754 -5.057 1.00 0.00 21 LYS A O 7
ATOM 9513 N N . GLN A 1 22 ? -11.853 -4.987 -3.357 1.00 0.00 22 GLN A N 7
ATOM 9514 C CA . GLN A 1 22 ? -11.961 -3.584 -3.747 1.00 0.00 22 GLN A CA 7
ATOM 9515 C C . GLN A 1 22 ? -11.087 -3.282 -4.960 1.00 0.00 22 GLN A C 7
ATOM 9516 O O . GLN A 1 22 ? -10.100 -3.975 -5.215 1.00 0.00 22 GLN A O 7
ATOM 9530 N N . THR A 1 23 ? -11.457 -2.241 -5.705 1.00 0.00 23 THR A N 7
ATOM 9531 C CA . THR A 1 23 ? -10.708 -1.846 -6.894 1.00 0.00 23 THR A CA 7
ATOM 9532 C C . THR A 1 23 ? -9.629 -0.817 -6.549 1.00 0.00 23 THR A C 7
ATOM 9533 O O . THR A 1 23 ? -8.437 -1.122 -6.598 1.00 0.00 23 THR A O 7
ATOM 9544 N N . SER A 1 24 ? -10.054 0.398 -6.199 1.00 0.00 24 SER A N 7
ATOM 9545 C CA . SER A 1 24 ? -9.125 1.470 -5.845 1.00 0.00 24 SER A CA 7
ATOM 9546 C C . SER A 1 24 ? -9.702 2.349 -4.738 1.00 0.00 24 SER A C 7
ATOM 9547 O O . SER A 1 24 ? -10.922 2.439 -4.580 1.00 0.00 24 SER A O 7
ATOM 9555 N N . LEU A 1 25 ? -8.821 2.994 -3.972 1.00 0.00 25 LEU A N 7
ATOM 9556 C CA . LEU A 1 25 ? -9.249 3.863 -2.874 1.00 0.00 25 LEU A CA 7
ATOM 9557 C C . LEU A 1 25 ? -8.372 5.112 -2.779 1.00 0.00 25 LEU A C 7
ATOM 9558 O O . LEU A 1 25 ? -7.290 5.170 -3.366 1.00 0.00 25 LEU A O 7
ATOM 9574 N N . GLN A 1 26 ? -8.847 6.109 -2.029 1.00 0.00 26 GLN A N 7
ATOM 9575 C CA . GLN A 1 26 ? -8.108 7.353 -1.851 1.00 0.00 26 GLN A CA 7
ATOM 9576 C C . GLN A 1 26 ? -7.912 7.668 -0.373 1.00 0.00 26 GLN A C 7
ATOM 9577 O O . GLN A 1 26 ? -8.879 7.845 0.370 1.00 0.00 26 GLN A O 7
ATOM 9591 N N . LEU A 1 27 ? -6.649 7.743 0.044 1.00 0.00 27 LEU A N 7
ATOM 9592 C CA . LEU A 1 27 ? -6.308 8.041 1.432 1.00 0.00 27 LEU A CA 7
ATOM 9593 C C . LEU A 1 27 ? -5.937 9.515 1.589 1.00 0.00 27 LEU A C 7
ATOM 9594 O O . LEU A 1 27 ? -5.290 10.096 0.715 1.00 0.00 27 LEU A O 7
ATOM 9610 N N . ASP A 1 28 ? -6.347 10.111 2.708 1.00 0.00 28 ASP A N 7
ATOM 9611 C CA . ASP A 1 28 ? -6.052 11.515 2.981 1.00 0.00 28 ASP A CA 7
ATOM 9612 C C . ASP A 1 28 ? -5.295 11.659 4.299 1.00 0.00 28 ASP A C 7
ATOM 9613 O O . ASP A 1 28 ? -5.728 11.143 5.332 1.00 0.00 28 ASP A O 7
ATOM 9622 N N . GLY A 1 29 ? -4.164 12.362 4.251 1.00 0.00 29 GLY A N 7
ATOM 9623 C CA . GLY A 1 29 ? -3.356 12.560 5.444 1.00 0.00 29 GLY A CA 7
ATOM 9624 C C . GLY A 1 29 ? -3.382 13.996 5.942 1.00 0.00 29 GLY A C 7
ATOM 9625 O O . GLY A 1 29 ? -3.952 14.874 5.292 1.00 0.00 29 GLY A O 7
ATOM 9629 N N . VAL A 1 30 ? -2.761 14.230 7.099 1.00 0.00 30 VAL A N 7
ATOM 9630 C CA . VAL A 1 30 ? -2.713 15.569 7.687 1.00 0.00 30 VAL A CA 7
ATOM 9631 C C . VAL A 1 30 ? -1.344 16.224 7.489 1.00 0.00 30 VAL A C 7
ATOM 9632 O O . VAL A 1 30 ? -1.258 17.436 7.275 1.00 0.00 30 VAL A O 7
ATOM 9645 N N . VAL A 1 31 ? -0.277 15.422 7.556 1.00 0.00 31 VAL A N 7
ATOM 9646 C CA . VAL A 1 31 ? 1.082 15.928 7.380 1.00 0.00 31 VAL A CA 7
ATOM 9647 C C . VAL A 1 31 ? 1.986 14.882 6.719 1.00 0.00 31 VAL A C 7
ATOM 9648 O O . VAL A 1 31 ? 2.767 14.207 7.393 1.00 0.00 31 VAL A O 7
ATOM 9661 N N . PRO A 1 32 ? 1.899 14.741 5.380 1.00 0.00 32 PRO A N 7
ATOM 9662 C CA . PRO A 1 32 ? 2.715 13.780 4.623 1.00 0.00 32 PRO A CA 7
ATOM 9663 C C . PRO A 1 32 ? 4.206 14.130 4.618 1.00 0.00 32 PRO A C 7
ATOM 9664 O O . PRO A 1 32 ? 5.028 13.331 4.166 1.00 0.00 32 PRO A O 7
ATOM 9675 N N . THR A 1 33 ? 4.550 15.322 5.117 1.00 0.00 33 THR A N 7
ATOM 9676 C CA . THR A 1 33 ? 5.941 15.771 5.167 1.00 0.00 33 THR A CA 7
ATOM 9677 C C . THR A 1 33 ? 6.837 14.720 5.827 1.00 0.00 33 THR A C 7
ATOM 9678 O O . THR A 1 33 ? 7.829 14.283 5.241 1.00 0.00 33 THR A O 7
ATOM 9689 N N . GLY A 1 34 ? 6.476 14.316 7.046 1.00 0.00 34 GLY A N 7
ATOM 9690 C CA . GLY A 1 34 ? 7.247 13.312 7.765 1.00 0.00 34 GLY A CA 7
ATOM 9691 C C . GLY A 1 34 ? 6.633 11.926 7.657 1.00 0.00 34 GLY A C 7
ATOM 9692 O O . GLY A 1 34 ? 6.630 11.165 8.628 1.00 0.00 34 GLY A O 7
ATOM 9696 N N . THR A 1 35 ? 6.107 11.600 6.473 1.00 0.00 35 THR A N 7
ATOM 9697 C CA . THR A 1 35 ? 5.477 10.303 6.236 1.00 0.00 35 THR A CA 7
ATOM 9698 C C . THR A 1 35 ? 6.163 9.565 5.087 1.00 0.00 35 THR A C 7
ATOM 9699 O O . THR A 1 35 ? 6.632 10.183 4.128 1.00 0.00 35 THR A O 7
ATOM 9710 N N . ASN A 1 36 ? 6.213 8.238 5.192 1.00 0.00 36 ASN A N 7
ATOM 9711 C CA . ASN A 1 36 ? 6.836 7.399 4.170 1.00 0.00 36 ASN A CA 7
ATOM 9712 C C . ASN A 1 36 ? 5.955 6.187 3.854 1.00 0.00 36 ASN A C 7
ATOM 9713 O O . ASN A 1 36 ? 4.824 6.094 4.335 1.00 0.00 36 ASN A O 7
ATOM 9724 N N . LEU A 1 37 ? 6.474 5.265 3.038 1.00 0.00 37 LEU A N 7
ATOM 9725 C CA . LEU A 1 37 ? 5.724 4.068 2.656 1.00 0.00 37 LEU A CA 7
ATOM 9726 C C . LEU A 1 37 ? 5.301 3.266 3.881 1.00 0.00 37 LEU A C 7
ATOM 9727 O O . LEU A 1 37 ? 4.169 2.786 3.948 1.00 0.00 37 LEU A O 7
ATOM 9743 N N . ASN A 1 38 ? 6.205 3.135 4.851 1.00 0.00 38 ASN A N 7
ATOM 9744 C CA . ASN A 1 38 ? 5.912 2.402 6.082 1.00 0.00 38 ASN A CA 7
ATOM 9745 C C . ASN A 1 38 ? 4.676 2.987 6.762 1.00 0.00 38 ASN A C 7
ATOM 9746 O O . ASN A 1 38 ? 3.858 2.257 7.325 1.00 0.00 38 ASN A O 7
ATOM 9757 N N . GLY A 1 39 ? 4.544 4.311 6.685 1.00 0.00 39 GLY A N 7
ATOM 9758 C CA . GLY A 1 39 ? 3.405 4.988 7.270 1.00 0.00 39 GLY A CA 7
ATOM 9759 C C . GLY A 1 39 ? 2.174 4.895 6.386 1.00 0.00 39 GLY A C 7
ATOM 9760 O O . GLY A 1 39 ? 1.052 4.819 6.887 1.00 0.00 39 GLY A O 7
ATOM 9764 N N . LEU A 1 40 ? 2.384 4.892 5.066 1.00 0.00 40 LEU A N 7
ATOM 9765 C CA . LEU A 1 40 ? 1.277 4.799 4.117 1.00 0.00 40 LEU A CA 7
ATOM 9766 C C . LEU A 1 40 ? 0.576 3.448 4.236 1.00 0.00 40 LEU A C 7
ATOM 9767 O O . LEU A 1 40 ? -0.649 3.388 4.371 1.00 0.00 40 LEU A O 7
ATOM 9783 N N . VAL A 1 41 ? 1.356 2.365 4.196 1.00 0.00 41 VAL A N 7
ATOM 9784 C CA . VAL A 1 41 ? 0.797 1.018 4.310 1.00 0.00 41 VAL A CA 7
ATOM 9785 C C . VAL A 1 41 ? 0.004 0.872 5.603 1.00 0.00 41 VAL A C 7
ATOM 9786 O O . VAL A 1 41 ? -1.175 0.536 5.572 1.00 0.00 41 VAL A O 7
ATOM 9799 N N . GLN A 1 42 ? 0.656 1.136 6.736 1.00 0.00 42 GLN A N 7
ATOM 9800 C CA . GLN A 1 42 ? 0.005 1.042 8.046 1.00 0.00 42 GLN A CA 7
ATOM 9801 C C . GLN A 1 42 ? -1.335 1.787 8.058 1.00 0.00 42 GLN A C 7
ATOM 9802 O O . GLN A 1 42 ? -2.275 1.370 8.738 1.00 0.00 42 GLN A O 7
ATOM 9816 N N . LEU A 1 43 ? -1.418 2.883 7.298 1.00 0.00 43 LEU A N 7
ATOM 9817 C CA . LEU A 1 43 ? -2.645 3.676 7.221 1.00 0.00 43 LEU A CA 7
ATOM 9818 C C . LEU A 1 43 ? -3.742 2.941 6.442 1.00 0.00 43 LEU A C 7
ATOM 9819 O O . LEU A 1 43 ? -4.928 3.171 6.673 1.00 0.00 43 LEU A O 7
ATOM 9835 N N . LEU A 1 44 ? -3.346 2.064 5.515 1.00 0.00 44 LEU A N 7
ATOM 9836 C CA . LEU A 1 44 ? -4.312 1.313 4.710 1.00 0.00 44 LEU A CA 7
ATOM 9837 C C . LEU A 1 44 ? -4.571 -0.084 5.278 1.00 0.00 44 LEU A C 7
ATOM 9838 O O . LEU A 1 44 ? -5.702 -0.557 5.243 1.00 0.00 44 LEU A O 7
ATOM 9854 N N . LYS A 1 45 ? -3.533 -0.748 5.788 1.00 0.00 45 LYS A N 7
ATOM 9855 C CA . LYS A 1 45 ? -3.694 -2.092 6.341 1.00 0.00 45 LYS A CA 7
ATOM 9856 C C . LYS A 1 45 ? -4.218 -2.048 7.778 1.00 0.00 45 LYS A C 7
ATOM 9857 O O . LYS A 1 45 ? -5.361 -2.413 8.033 1.00 0.00 45 LYS A O 7
ATOM 9876 N N . THR A 1 46 ? -3.387 -1.598 8.717 1.00 0.00 46 THR A N 7
ATOM 9877 C CA . THR A 1 46 ? -3.796 -1.519 10.122 1.00 0.00 46 THR A CA 7
ATOM 9878 C C . THR A 1 46 ? -5.117 -0.752 10.291 1.00 0.00 46 THR A C 7
ATOM 9879 O O . THR A 1 46 ? -5.840 -0.967 11.264 1.00 0.00 46 THR A O 7
ATOM 9890 N N . ASN A 1 47 ? -5.429 0.137 9.342 1.00 0.00 47 ASN A N 7
ATOM 9891 C CA . ASN A 1 47 ? -6.664 0.917 9.401 1.00 0.00 47 ASN A CA 7
ATOM 9892 C C . ASN A 1 47 ? -7.773 0.299 8.542 1.00 0.00 47 ASN A C 7
ATOM 9893 O O . ASN A 1 47 ? -8.945 0.340 8.920 1.00 0.00 47 ASN A O 7
ATOM 9904 N N . TYR A 1 48 ? -7.405 -0.255 7.379 1.00 0.00 48 TYR A N 7
ATOM 9905 C CA . TYR A 1 48 ? -8.391 -0.856 6.475 1.00 0.00 48 TYR A CA 7
ATOM 9906 C C . TYR A 1 48 ? -7.857 -2.122 5.790 1.00 0.00 48 TYR A C 7
ATOM 9907 O O . TYR A 1 48 ? -7.807 -2.203 4.560 1.00 0.00 48 TYR A O 7
ATOM 9925 N N . VAL A 1 49 ? -7.471 -3.113 6.588 1.00 0.00 49 VAL A N 7
ATOM 9926 C CA . VAL A 1 49 ? -6.953 -4.378 6.053 1.00 0.00 49 VAL A CA 7
ATOM 9927 C C . VAL A 1 49 ? -8.042 -5.447 5.997 1.00 0.00 49 VAL A C 7
ATOM 9928 O O . VAL A 1 49 ? -8.049 -6.277 5.087 1.00 0.00 49 VAL A O 7
ATOM 9941 N N . LYS A 1 50 ? -8.951 -5.431 6.976 1.00 0.00 50 LYS A N 7
ATOM 9942 C CA . LYS A 1 50 ? -10.041 -6.408 7.049 1.00 0.00 50 LYS A CA 7
ATOM 9943 C C . LYS A 1 50 ? -9.511 -7.776 7.483 1.00 0.00 50 LYS A C 7
ATOM 9944 O O . LYS A 1 50 ? -9.970 -8.338 8.479 1.00 0.00 50 LYS A O 7
ATOM 9963 N N . GLU A 1 51 ? -8.534 -8.298 6.741 1.00 0.00 51 GLU A N 7
ATOM 9964 C CA . GLU A 1 51 ? -7.928 -9.587 7.057 1.00 0.00 51 GLU A CA 7
ATOM 9965 C C . GLU A 1 51 ? -6.707 -9.385 7.958 1.00 0.00 51 GLU A C 7
ATOM 9966 O O . GLU A 1 51 ? -6.402 -8.259 8.353 1.00 0.00 51 GLU A O 7
ATOM 9978 N N . ARG A 1 52 ? -6.012 -10.473 8.284 1.00 0.00 52 ARG A N 7
ATOM 9979 C CA . ARG A 1 52 ? -4.831 -10.396 9.142 1.00 0.00 52 ARG A CA 7
ATOM 9980 C C . ARG A 1 52 ? -3.763 -9.477 8.545 1.00 0.00 52 ARG A C 7
ATOM 9981 O O . ARG A 1 52 ? -3.546 -9.470 7.337 1.00 0.00 52 ARG A O 7
ATOM 10002 N N . PRO A 1 53 ? -3.081 -8.682 9.392 1.00 0.00 53 PRO A N 7
ATOM 10003 C CA . PRO A 1 53 ? -2.034 -7.760 8.946 1.00 0.00 53 PRO A CA 7
ATOM 10004 C C . PRO A 1 53 ? -0.683 -8.445 8.737 1.00 0.00 53 PRO A C 7
ATOM 10005 O O . PRO A 1 53 ? 0.194 -7.903 8.063 1.00 0.00 53 PRO A O 7
ATOM 10016 N N . ASP A 1 54 ? -0.513 -9.632 9.328 1.00 0.00 54 ASP A N 7
ATOM 10017 C CA . ASP A 1 54 ? 0.740 -10.376 9.211 1.00 0.00 54 ASP A CA 7
ATOM 10018 C C . ASP A 1 54 ? 0.786 -11.263 7.963 1.00 0.00 54 ASP A C 7
ATOM 10019 O O . ASP A 1 54 ? 1.728 -12.040 7.791 1.00 0.00 54 ASP A O 7
ATOM 10028 N N . LEU A 1 55 ? -0.216 -11.151 7.088 1.00 0.00 55 LEU A N 7
ATOM 10029 C CA . LEU A 1 55 ? -0.245 -11.953 5.867 1.00 0.00 55 LEU A CA 7
ATOM 10030 C C . LEU A 1 55 ? 0.445 -11.234 4.706 1.00 0.00 55 LEU A C 7
ATOM 10031 O O . LEU A 1 55 ? 0.878 -11.874 3.746 1.00 0.00 55 LEU A O 7
ATOM 10047 N N . LEU A 1 56 ? 0.548 -9.904 4.792 1.00 0.00 56 LEU A N 7
ATOM 10048 C CA . LEU A 1 56 ? 1.188 -9.120 3.734 1.00 0.00 56 LEU A CA 7
ATOM 10049 C C . LEU A 1 56 ? 2.614 -8.735 4.107 1.00 0.00 56 LEU A C 7
ATOM 10050 O O . LEU A 1 56 ? 3.525 -8.879 3.297 1.00 0.00 56 LEU A O 7
ATOM 10066 N N . VAL A 1 57 ? 2.800 -8.228 5.325 1.00 0.00 57 VAL A N 7
ATOM 10067 C CA . VAL A 1 57 ? 4.125 -7.812 5.782 1.00 0.00 57 VAL A CA 7
ATOM 10068 C C . VAL A 1 57 ? 5.138 -8.942 5.658 1.00 0.00 57 VAL A C 7
ATOM 10069 O O . VAL A 1 57 ? 4.791 -10.122 5.744 1.00 0.00 57 VAL A O 7
ATOM 10082 N N . ASP A 1 58 ? 6.394 -8.564 5.456 1.00 0.00 58 ASP A N 7
ATOM 10083 C CA . ASP A 1 58 ? 7.480 -9.529 5.318 1.00 0.00 58 ASP A CA 7
ATOM 10084 C C . ASP A 1 58 ? 7.699 -10.294 6.620 1.00 0.00 58 ASP A C 7
ATOM 10085 O O . ASP A 1 58 ? 7.637 -11.525 6.644 1.00 0.00 58 ASP A O 7
ATOM 10094 N N . GLN A 1 59 ? 7.946 -9.554 7.702 1.00 0.00 59 GLN A N 7
ATOM 10095 C CA . GLN A 1 59 ? 8.166 -10.159 9.016 1.00 0.00 59 GLN A CA 7
ATOM 10096 C C . GLN A 1 59 ? 8.289 -9.092 10.101 1.00 0.00 59 GLN A C 7
ATOM 10097 O O . GLN A 1 59 ? 7.700 -9.218 11.176 1.00 0.00 59 GLN A O 7
ATOM 10111 N N . THR A 1 60 ? 9.056 -8.041 9.813 1.00 0.00 60 THR A N 7
ATOM 10112 C CA . THR A 1 60 ? 9.256 -6.950 10.762 1.00 0.00 60 THR A CA 7
ATOM 10113 C C . THR A 1 60 ? 8.111 -5.926 10.700 1.00 0.00 60 THR A C 7
ATOM 10114 O O . THR A 1 60 ? 8.204 -4.853 11.298 1.00 0.00 60 THR A O 7
ATOM 10125 N N . GLY A 1 61 ? 7.034 -6.261 9.977 1.00 0.00 61 GLY A N 7
ATOM 10126 C CA . GLY A 1 61 ? 5.901 -5.357 9.860 1.00 0.00 61 GLY A CA 7
ATOM 10127 C C . GLY A 1 61 ? 6.287 -3.998 9.301 1.00 0.00 61 GLY A C 7
ATOM 10128 O O . GLY A 1 61 ? 5.593 -3.007 9.532 1.00 0.00 61 GLY A O 7
ATOM 10132 N N . GLN A 1 62 ? 7.397 -3.957 8.567 1.00 0.00 62 GLN A N 7
ATOM 10133 C CA . GLN A 1 62 ? 7.886 -2.715 7.972 1.00 0.00 62 GLN A CA 7
ATOM 10134 C C . GLN A 1 62 ? 7.739 -2.756 6.456 1.00 0.00 62 GLN A C 7
ATOM 10135 O O . GLN A 1 62 ? 7.281 -1.794 5.835 1.00 0.00 62 GLN A O 7
ATOM 10149 N N . THR A 1 63 ? 8.119 -3.887 5.869 1.00 0.00 63 THR A N 7
ATOM 10150 C CA . THR A 1 63 ? 8.023 -4.078 4.426 1.00 0.00 63 THR A CA 7
ATOM 10151 C C . THR A 1 63 ? 7.019 -5.184 4.109 1.00 0.00 63 THR A C 7
ATOM 10152 O O . THR A 1 63 ? 6.585 -5.910 5.006 1.00 0.00 63 THR A O 7
ATOM 10163 N N . LEU A 1 64 ? 6.647 -5.306 2.839 1.00 0.00 64 LEU A N 7
ATOM 10164 C CA . LEU A 1 64 ? 5.690 -6.326 2.419 1.00 0.00 64 LEU A CA 7
ATOM 10165 C C . LEU A 1 64 ? 6.402 -7.564 1.882 1.00 0.00 64 LEU A C 7
ATOM 10166 O O . LEU A 1 64 ? 7.530 -7.481 1.391 1.00 0.00 64 LEU A O 7
ATOM 10182 N N . ARG A 1 65 ? 5.732 -8.712 1.983 1.00 0.00 65 ARG A N 7
ATOM 10183 C CA . ARG A 1 65 ? 6.291 -9.981 1.510 1.00 0.00 65 ARG A CA 7
ATOM 10184 C C . ARG A 1 65 ? 6.666 -9.913 0.027 1.00 0.00 65 ARG A C 7
ATOM 10185 O O . ARG A 1 65 ? 6.112 -9.113 -0.730 1.00 0.00 65 ARG A O 7
ATOM 10206 N N . PRO A 1 66 ? 7.617 -10.768 -0.405 1.00 0.00 66 PRO A N 7
ATOM 10207 C CA . PRO A 1 66 ? 8.076 -10.822 -1.803 1.00 0.00 66 PRO A CA 7
ATOM 10208 C C . PRO A 1 66 ? 6.953 -11.155 -2.778 1.00 0.00 66 PRO A C 7
ATOM 10209 O O . PRO A 1 66 ? 6.921 -10.643 -3.897 1.00 0.00 66 PRO A O 7
ATOM 10220 N N . GLY A 1 67 ? 6.039 -12.018 -2.338 1.00 0.00 67 GLY A N 7
ATOM 10221 C CA . GLY A 1 67 ? 4.911 -12.423 -3.165 1.00 0.00 67 GLY A CA 7
ATOM 10222 C C . GLY A 1 67 ? 4.223 -11.255 -3.861 1.00 0.00 67 GLY A C 7
ATOM 10223 O O . GLY A 1 67 ? 3.784 -11.388 -5.003 1.00 0.00 67 GLY A O 7
ATOM 10227 N N . ILE A 1 68 ? 4.133 -10.111 -3.180 1.00 0.00 68 ILE A N 7
ATOM 10228 C CA . ILE A 1 68 ? 3.500 -8.926 -3.756 1.00 0.00 68 ILE A CA 7
ATOM 10229 C C . ILE A 1 68 ? 4.549 -7.928 -4.239 1.00 0.00 68 ILE A C 7
ATOM 10230 O O . ILE A 1 68 ? 5.554 -7.694 -3.566 1.00 0.00 68 ILE A O 7
ATOM 10246 N N . LEU A 1 69 ? 4.305 -7.339 -5.409 1.00 0.00 69 LEU A N 7
ATOM 10247 C CA . LEU A 1 69 ? 5.227 -6.363 -5.983 1.00 0.00 69 LEU A CA 7
ATOM 10248 C C . LEU A 1 69 ? 4.668 -4.945 -5.854 1.00 0.00 69 LEU A C 7
ATOM 10249 O O . LEU A 1 69 ? 3.680 -4.597 -6.505 1.00 0.00 69 LEU A O 7
ATOM 10265 N N . VAL A 1 70 ? 5.308 -4.135 -5.008 1.00 0.00 70 VAL A N 7
ATOM 10266 C CA . VAL A 1 70 ? 4.880 -2.753 -4.789 1.00 0.00 70 VAL A CA 7
ATOM 10267 C C . VAL A 1 70 ? 5.389 -1.833 -5.901 1.00 0.00 70 VAL A C 7
ATOM 10268 O O . VAL A 1 70 ? 6.589 -1.785 -6.184 1.00 0.00 70 VAL A O 7
ATOM 10281 N N . LEU A 1 71 ? 4.468 -1.107 -6.530 1.00 0.00 71 LEU A N 7
ATOM 10282 C CA . LEU A 1 71 ? 4.817 -0.191 -7.619 1.00 0.00 71 LEU A CA 7
ATOM 10283 C C . LEU A 1 71 ? 4.342 1.230 -7.323 1.00 0.00 71 LEU A C 7
ATOM 10284 O O . LEU A 1 71 ? 3.164 1.455 -7.033 1.00 0.00 71 LEU A O 7
ATOM 10300 N N . VAL A 1 72 ? 5.267 2.184 -7.408 1.00 0.00 72 VAL A N 7
ATOM 10301 C CA . VAL A 1 72 ? 4.958 3.589 -7.164 1.00 0.00 72 VAL A CA 7
ATOM 10302 C C . VAL A 1 72 ? 4.904 4.364 -8.481 1.00 0.00 72 VAL A C 7
ATOM 10303 O O . VAL A 1 72 ? 5.943 4.697 -9.055 1.00 0.00 72 VAL A O 7
ATOM 10316 N N . ASN A 1 73 ? 3.688 4.637 -8.960 1.00 0.00 73 ASN A N 7
ATOM 10317 C CA . ASN A 1 73 ? 3.494 5.365 -10.216 1.00 0.00 73 ASN A CA 7
ATOM 10318 C C . ASN A 1 73 ? 4.207 4.657 -11.373 1.00 0.00 73 ASN A C 7
ATOM 10319 O O . ASN A 1 73 ? 5.036 5.249 -12.069 1.00 0.00 73 ASN A O 7
ATOM 10330 N N . SER A 1 74 ? 3.875 3.377 -11.568 1.00 0.00 74 SER A N 7
ATOM 10331 C CA . SER A 1 74 ? 4.470 2.565 -12.632 1.00 0.00 74 SER A CA 7
ATOM 10332 C C . SER A 1 74 ? 5.989 2.443 -12.463 1.00 0.00 74 SER A C 7
ATOM 10333 O O . SER A 1 74 ? 6.741 2.509 -13.440 1.00 0.00 74 SER A O 7
ATOM 10341 N N . CYS A 1 75 ? 6.435 2.252 -11.220 1.00 0.00 75 CYS A N 7
ATOM 10342 C CA . CYS A 1 75 ? 7.860 2.111 -10.924 1.00 0.00 75 CYS A CA 7
ATOM 10343 C C . CYS A 1 75 ? 8.065 1.423 -9.574 1.00 0.00 75 CYS A C 7
ATOM 10344 O O . CYS A 1 75 ? 7.621 1.926 -8.542 1.00 0.00 75 CYS A O 7
ATOM 10352 N N . ASP A 1 76 ? 8.733 0.265 -9.590 1.00 0.00 76 ASP A N 7
ATOM 10353 C CA . ASP A 1 76 ? 8.992 -0.500 -8.365 1.00 0.00 76 ASP A CA 7
ATOM 10354 C C . ASP A 1 76 ? 9.534 0.396 -7.249 1.00 0.00 76 ASP A C 7
ATOM 10355 O O . ASP A 1 76 ? 10.514 1.117 -7.440 1.00 0.00 76 ASP A O 7
ATOM 10364 N N . ALA A 1 77 ? 8.880 0.345 -6.088 1.00 0.00 77 ALA A N 7
ATOM 10365 C CA . ALA A 1 77 ? 9.283 1.151 -4.934 1.00 0.00 77 ALA A CA 7
ATOM 10366 C C . ALA A 1 77 ? 10.629 0.705 -4.368 1.00 0.00 77 ALA A C 7
ATOM 10367 O O . ALA A 1 77 ? 11.360 1.510 -3.791 1.00 0.00 77 ALA A O 7
ATOM 10374 N N . GLU A 1 78 ? 10.953 -0.579 -4.531 1.00 0.00 78 GLU A N 7
ATOM 10375 C CA . GLU A 1 78 ? 12.210 -1.126 -4.029 1.00 0.00 78 GLU A CA 7
ATOM 10376 C C . GLU A 1 78 ? 13.393 -0.597 -4.825 1.00 0.00 78 GLU A C 7
ATOM 10377 O O . GLU A 1 78 ? 14.512 -0.535 -4.314 1.00 0.00 78 GLU A O 7
ATOM 10389 N N . VAL A 1 79 ? 13.142 -0.205 -6.074 1.00 0.00 79 VAL A N 7
ATOM 10390 C CA . VAL A 1 79 ? 14.194 0.328 -6.923 1.00 0.00 79 VAL A CA 7
ATOM 10391 C C . VAL A 1 79 ? 14.833 1.565 -6.285 1.00 0.00 79 VAL A C 7
ATOM 10392 O O . VAL A 1 79 ? 16.017 1.835 -6.490 1.00 0.00 79 VAL A O 7
ATOM 10405 N N . VAL A 1 80 ? 14.039 2.310 -5.511 1.00 0.00 80 VAL A N 7
ATOM 10406 C CA . VAL A 1 80 ? 14.526 3.517 -4.845 1.00 0.00 80 VAL A CA 7
ATOM 10407 C C . VAL A 1 80 ? 14.612 3.338 -3.325 1.00 0.00 80 VAL A C 7
ATOM 10408 O O . VAL A 1 80 ? 15.533 3.852 -2.689 1.00 0.00 80 VAL A O 7
ATOM 10421 N N . GLY A 1 81 ? 13.646 2.617 -2.747 1.00 0.00 81 GLY A N 7
ATOM 10422 C CA . GLY A 1 81 ? 13.641 2.403 -1.308 1.00 0.00 81 GLY A CA 7
ATOM 10423 C C . GLY A 1 81 ? 13.039 1.067 -0.907 1.00 0.00 81 GLY A C 7
ATOM 10424 O O . GLY A 1 81 ? 13.720 0.229 -0.315 1.00 0.00 81 GLY A O 7
ATOM 10428 N N . GLY A 1 82 ? 11.761 0.876 -1.226 1.00 0.00 82 GLY A N 7
ATOM 10429 C CA . GLY A 1 82 ? 11.080 -0.363 -0.889 1.00 0.00 82 GLY A CA 7
ATOM 10430 C C . GLY A 1 82 ? 10.008 -0.162 0.164 1.00 0.00 82 GLY A C 7
ATOM 10431 O O . GLY A 1 82 ? 8.824 -0.376 -0.101 1.00 0.00 82 GLY A O 7
ATOM 10435 N N . MET A 1 83 ? 10.424 0.253 1.360 1.00 0.00 83 MET A N 7
ATOM 10436 C CA . MET A 1 83 ? 9.490 0.488 2.460 1.00 0.00 83 MET A CA 7
ATOM 10437 C C . MET A 1 83 ? 9.785 1.815 3.172 1.00 0.00 83 MET A C 7
ATOM 10438 O O . MET A 1 83 ? 9.417 1.994 4.334 1.00 0.00 83 MET A O 7
ATOM 10452 N N . ASP A 1 84 ? 10.446 2.742 2.469 1.00 0.00 84 ASP A N 7
ATOM 10453 C CA . ASP A 1 84 ? 10.779 4.045 3.044 1.00 0.00 84 ASP A CA 7
ATOM 10454 C C . ASP A 1 84 ? 10.547 5.188 2.044 1.00 0.00 84 ASP A C 7
ATOM 10455 O O . ASP A 1 84 ? 11.158 6.253 2.158 1.00 0.00 84 ASP A O 7
ATOM 10464 N N . TYR A 1 85 ? 9.663 4.965 1.069 1.00 0.00 85 TYR A N 7
ATOM 10465 C CA . TYR A 1 85 ? 9.357 5.979 0.058 1.00 0.00 85 TYR A CA 7
ATOM 10466 C C . TYR A 1 85 ? 8.557 7.141 0.656 1.00 0.00 85 TYR A C 7
ATOM 10467 O O . TYR A 1 85 ? 7.449 6.950 1.158 1.00 0.00 85 TYR A O 7
ATOM 10485 N N . VAL A 1 86 ? 9.135 8.346 0.598 1.00 0.00 86 VAL A N 7
ATOM 10486 C CA . VAL A 1 86 ? 8.489 9.551 1.136 1.00 0.00 86 VAL A CA 7
ATOM 10487 C C . VAL A 1 86 ? 7.174 9.871 0.417 1.00 0.00 86 VAL A C 7
ATOM 10488 O O . VAL A 1 86 ? 6.887 9.321 -0.647 1.00 0.00 86 VAL A O 7
ATOM 10501 N N . LEU A 1 87 ? 6.374 10.762 1.015 1.00 0.00 87 LEU A N 7
ATOM 10502 C CA . LEU A 1 87 ? 5.082 11.155 0.444 1.00 0.00 87 LEU A CA 7
ATOM 10503 C C . LEU A 1 87 ? 5.059 12.643 0.072 1.00 0.00 87 LEU A C 7
ATOM 10504 O O . LEU A 1 87 ? 5.781 13.451 0.658 1.00 0.00 87 LEU A O 7
ATOM 10520 N N . ASN A 1 88 ? 4.216 12.995 -0.909 1.00 0.00 88 ASN A N 7
ATOM 10521 C CA . ASN A 1 88 ? 4.091 14.385 -1.365 1.00 0.00 88 ASN A CA 7
ATOM 10522 C C . ASN A 1 88 ? 2.735 14.641 -2.040 1.00 0.00 88 ASN A C 7
ATOM 10523 O O . ASN A 1 88 ? 2.643 15.451 -2.963 1.00 0.00 88 ASN A O 7
ATOM 10534 N N . ASP A 1 89 ? 1.687 13.950 -1.570 1.00 0.00 89 ASP A N 7
ATOM 10535 C CA . ASP A 1 89 ? 0.334 14.096 -2.117 1.00 0.00 89 ASP A CA 7
ATOM 10536 C C . ASP A 1 89 ? 0.269 13.623 -3.569 1.00 0.00 89 ASP A C 7
ATOM 10537 O O . ASP A 1 89 ? 0.835 14.252 -4.466 1.00 0.00 89 ASP A O 7
ATOM 10546 N N . GLY A 1 90 ? -0.431 12.514 -3.789 1.00 0.00 90 GLY A N 7
ATOM 10547 C CA . GLY A 1 90 ? -0.568 11.965 -5.130 1.00 0.00 90 GLY A CA 7
ATOM 10548 C C . GLY A 1 90 ? 0.369 10.797 -5.376 1.00 0.00 90 GLY A C 7
ATOM 10549 O O . GLY A 1 90 ? 0.822 10.585 -6.504 1.00 0.00 90 GLY A O 7
ATOM 10553 N N . ASP A 1 91 ? 0.659 10.036 -4.319 1.00 0.00 91 ASP A N 7
ATOM 10554 C CA . ASP A 1 91 ? 1.547 8.883 -4.420 1.00 0.00 91 ASP A CA 7
ATOM 10555 C C . ASP A 1 91 ? 0.754 7.623 -4.756 1.00 0.00 91 ASP A C 7
ATOM 10556 O O . ASP A 1 91 ? -0.036 7.140 -3.944 1.00 0.00 91 ASP A O 7
ATOM 10565 N N . THR A 1 92 ? 0.970 7.099 -5.960 1.00 0.00 92 THR A N 7
ATOM 10566 C CA . THR A 1 92 ? 0.274 5.896 -6.406 1.00 0.00 92 THR A CA 7
ATOM 10567 C C . THR A 1 92 ? 0.957 4.645 -5.856 1.00 0.00 92 THR A C 7
ATOM 10568 O O . THR A 1 92 ? 2.173 4.493 -5.968 1.00 0.00 92 THR A O 7
ATOM 10579 N N . VAL A 1 93 ? 0.164 3.752 -5.268 1.00 0.00 93 VAL A N 7
ATOM 10580 C CA . VAL A 1 93 ? 0.689 2.512 -4.705 1.00 0.00 93 VAL A CA 7
ATOM 10581 C C . VAL A 1 93 ? -0.244 1.340 -5.005 1.00 0.00 93 VAL A C 7
ATOM 10582 O O . VAL A 1 93 ? -1.445 1.399 -4.723 1.00 0.00 93 VAL A O 7
ATOM 10595 N N . GLU A 1 94 ? 0.314 0.281 -5.586 1.00 0.00 94 GLU A N 7
ATOM 10596 C CA . GLU A 1 94 ? -0.463 -0.906 -5.937 1.00 0.00 94 GLU A CA 7
ATOM 10597 C C . GLU A 1 94 ? 0.165 -2.168 -5.355 1.00 0.00 94 GLU A C 7
ATOM 10598 O O . GLU A 1 94 ? 1.382 -2.245 -5.173 1.00 0.00 94 GLU A O 7
ATOM 10610 N N . PHE A 1 95 ? -0.679 -3.159 -5.071 1.00 0.00 95 PHE A N 7
ATOM 10611 C CA . PHE A 1 95 ? -0.223 -4.430 -4.514 1.00 0.00 95 PHE A CA 7
ATOM 10612 C C . PHE A 1 95 ? -0.601 -5.583 -5.443 1.00 0.00 95 PHE A C 7
ATOM 10613 O O . PHE A 1 95 ? -1.766 -5.977 -5.514 1.00 0.00 95 PHE A O 7
ATOM 10630 N N . ILE A 1 96 ? 0.392 -6.113 -6.162 1.00 0.00 96 ILE A N 7
ATOM 10631 C CA . ILE A 1 96 ? 0.165 -7.215 -7.096 1.00 0.00 96 ILE A CA 7
ATOM 10632 C C . ILE A 1 96 ? 0.834 -8.503 -6.611 1.00 0.00 96 ILE A C 7
ATOM 10633 O O . ILE A 1 96 ? 2.062 -8.619 -6.620 1.00 0.00 96 ILE A O 7
ATOM 10649 N N . SER A 1 97 ? 0.015 -9.466 -6.191 1.00 0.00 97 SER A N 7
ATOM 10650 C CA . SER A 1 97 ? 0.512 -10.751 -5.696 1.00 0.00 97 SER A CA 7
ATOM 10651 C C . SER A 1 97 ? 0.943 -11.666 -6.842 1.00 0.00 97 SER A C 7
ATOM 10652 O O . SER A 1 97 ? 0.407 -11.587 -7.950 1.00 0.00 97 SER A O 7
ATOM 10660 N N . THR A 1 98 ? 1.913 -12.540 -6.562 1.00 0.00 98 THR A N 7
ATOM 10661 C CA . THR A 1 98 ? 2.421 -13.483 -7.559 1.00 0.00 98 THR A CA 7
ATOM 10662 C C . THR A 1 98 ? 2.921 -14.768 -6.898 1.00 0.00 98 THR A C 7
ATOM 10663 O O . THR A 1 98 ? 2.377 -15.846 -7.134 1.00 0.00 98 THR A O 7
ATOM 10674 N N . LEU A 1 99 ? 3.964 -14.645 -6.074 1.00 0.00 99 LEU A N 7
ATOM 10675 C CA . LEU A 1 99 ? 4.537 -15.803 -5.387 1.00 0.00 99 LEU A CA 7
ATOM 10676 C C . LEU A 1 99 ? 3.859 -16.031 -4.038 1.00 0.00 99 LEU A C 7
ATOM 10677 O O . LEU A 1 99 ? 3.924 -15.185 -3.144 1.00 0.00 99 LEU A O 7
ATOM 10693 N N . HIS A 1 100 ? 3.211 -17.187 -3.897 1.00 0.00 100 HIS A N 7
ATOM 10694 C CA . HIS A 1 100 ? 2.521 -17.536 -2.659 1.00 0.00 100 HIS A CA 7
ATOM 10695 C C . HIS A 1 100 ? 3.026 -18.871 -2.109 1.00 0.00 100 HIS A C 7
ATOM 10696 O O . HIS A 1 100 ? 3.905 -19.504 -2.699 1.00 0.00 100 HIS A O 7
ATOM 10711 N N . GLY A 1 101 ? 2.469 -19.289 -0.974 1.00 0.00 101 GLY A N 7
ATOM 10712 C CA . GLY A 1 101 ? 2.877 -20.538 -0.359 1.00 0.00 101 GLY A CA 7
ATOM 10713 C C . GLY A 1 101 ? 3.811 -20.322 0.817 1.00 0.00 101 GLY A C 7
ATOM 10714 O O . GLY A 1 101 ? 3.549 -20.803 1.920 1.00 0.00 101 GLY A O 7
ATOM 10718 N N . GLY A 1 102 ? 4.902 -19.592 0.578 1.00 0.00 102 GLY A N 7
ATOM 10719 C CA . GLY A 1 102 ? 5.864 -19.318 1.630 1.00 0.00 102 GLY A CA 7
ATOM 10720 C C . GLY A 1 102 ? 6.747 -20.512 1.935 1.00 0.00 102 GLY A C 7
ATOM 10721 O O . GLY A 1 102 ? 6.567 -21.122 3.010 1.00 0.00 102 GLY A O 7
ATOM 10725 N N . MET A 1 1 ? -11.691 13.302 -10.286 1.00 0.00 1 MET A N 8
ATOM 10726 C CA . MET A 1 1 ? -11.029 14.145 -11.323 1.00 0.00 1 MET A CA 8
ATOM 10727 C C . MET A 1 1 ? -9.681 14.690 -10.839 1.00 0.00 1 MET A C 8
ATOM 10728 O O . MET A 1 1 ? -8.738 14.803 -11.623 1.00 0.00 1 MET A O 8
ATOM 10744 N N . SER A 1 2 ? -9.593 15.028 -9.548 1.00 0.00 2 SER A N 8
ATOM 10745 C CA . SER A 1 2 ? -8.355 15.566 -8.975 1.00 0.00 2 SER A CA 8
ATOM 10746 C C . SER A 1 2 ? -7.283 14.485 -8.832 1.00 0.00 2 SER A C 8
ATOM 10747 O O . SER A 1 2 ? -7.596 13.300 -8.695 1.00 0.00 2 SER A O 8
ATOM 10755 N N . ASN A 1 3 ? -6.018 14.907 -8.856 1.00 0.00 3 ASN A N 8
ATOM 10756 C CA . ASN A 1 3 ? -4.890 13.986 -8.727 1.00 0.00 3 ASN A CA 8
ATOM 10757 C C . ASN A 1 3 ? -4.100 14.255 -7.445 1.00 0.00 3 ASN A C 8
ATOM 10758 O O . ASN A 1 3 ? -3.745 13.325 -6.722 1.00 0.00 3 ASN A O 8
ATOM 10769 N N . HIS A 1 4 ? -3.824 15.531 -7.171 1.00 0.00 4 HIS A N 8
ATOM 10770 C CA . HIS A 1 4 ? -3.073 15.910 -5.975 1.00 0.00 4 HIS A CA 8
ATOM 10771 C C . HIS A 1 4 ? -3.946 15.800 -4.723 1.00 0.00 4 HIS A C 8
ATOM 10772 O O . HIS A 1 4 ? -5.175 15.865 -4.807 1.00 0.00 4 HIS A O 8
ATOM 10787 N N . ASN A 1 5 ? -3.295 15.625 -3.566 1.00 0.00 5 ASN A N 8
ATOM 10788 C CA . ASN A 1 5 ? -3.984 15.496 -2.273 1.00 0.00 5 ASN A CA 8
ATOM 10789 C C . ASN A 1 5 ? -4.477 14.064 -2.021 1.00 0.00 5 ASN A C 8
ATOM 10790 O O . ASN A 1 5 ? -4.635 13.655 -0.869 1.00 0.00 5 ASN A O 8
ATOM 10801 N N . HIS A 1 6 ? -4.728 13.308 -3.095 1.00 0.00 6 HIS A N 8
ATOM 10802 C CA . HIS A 1 6 ? -5.208 11.933 -2.973 1.00 0.00 6 HIS A CA 8
ATOM 10803 C C . HIS A 1 6 ? -4.154 10.935 -3.447 1.00 0.00 6 HIS A C 8
ATOM 10804 O O . HIS A 1 6 ? -3.405 11.211 -4.386 1.00 0.00 6 HIS A O 8
ATOM 10819 N N . ILE A 1 7 ? -4.103 9.774 -2.793 1.00 0.00 7 ILE A N 8
ATOM 10820 C CA . ILE A 1 7 ? -3.140 8.734 -3.148 1.00 0.00 7 ILE A CA 8
ATOM 10821 C C . ILE A 1 7 ? -3.815 7.605 -3.926 1.00 0.00 7 ILE A C 8
ATOM 10822 O O . ILE A 1 7 ? -4.921 7.181 -3.593 1.00 0.00 7 ILE A O 8
ATOM 10838 N N . THR A 1 8 ? -3.132 7.126 -4.962 1.00 0.00 8 THR A N 8
ATOM 10839 C CA . THR A 1 8 ? -3.643 6.047 -5.801 1.00 0.00 8 THR A CA 8
ATOM 10840 C C . THR A 1 8 ? -3.282 4.679 -5.212 1.00 0.00 8 THR A C 8
ATOM 10841 O O . THR A 1 8 ? -2.197 4.153 -5.467 1.00 0.00 8 THR A O 8
ATOM 10852 N N . VAL A 1 9 ? -4.196 4.112 -4.422 1.00 0.00 9 VAL A N 8
ATOM 10853 C CA . VAL A 1 9 ? -3.973 2.810 -3.791 1.00 0.00 9 VAL A CA 8
ATOM 10854 C C . VAL A 1 9 ? -4.979 1.768 -4.288 1.00 0.00 9 VAL A C 8
ATOM 10855 O O . VAL A 1 9 ? -6.153 1.801 -3.923 1.00 0.00 9 VAL A O 8
ATOM 10868 N N . GLN A 1 10 ? -4.512 0.844 -5.126 1.00 0.00 10 GLN A N 8
ATOM 10869 C CA . GLN A 1 10 ? -5.380 -0.201 -5.670 1.00 0.00 10 GLN A CA 8
ATOM 10870 C C . GLN A 1 10 ? -4.802 -1.598 -5.441 1.00 0.00 10 GLN A C 8
ATOM 10871 O O . GLN A 1 10 ? -3.656 -1.748 -5.013 1.00 0.00 10 GLN A O 8
ATOM 10885 N N . PHE A 1 11 ? -5.612 -2.618 -5.735 1.00 0.00 11 PHE A N 8
ATOM 10886 C CA . PHE A 1 11 ? -5.198 -4.010 -5.572 1.00 0.00 11 PHE A CA 8
ATOM 10887 C C . PHE A 1 11 ? -5.590 -4.841 -6.791 1.00 0.00 11 PHE A C 8
ATOM 10888 O O . PHE A 1 11 ? -6.620 -4.593 -7.419 1.00 0.00 11 PHE A O 8
ATOM 10905 N N . ALA A 1 12 ? -4.762 -5.833 -7.114 1.00 0.00 12 ALA A N 8
ATOM 10906 C CA . ALA A 1 12 ? -5.011 -6.711 -8.256 1.00 0.00 12 ALA A CA 8
ATOM 10907 C C . ALA A 1 12 ? -4.097 -7.932 -8.219 1.00 0.00 12 ALA A C 8
ATOM 10908 O O . ALA A 1 12 ? -2.881 -7.810 -8.372 1.00 0.00 12 ALA A O 8
ATOM 10915 N N . GLY A 1 13 ? -4.690 -9.107 -8.019 1.00 0.00 13 GLY A N 8
ATOM 10916 C CA . GLY A 1 13 ? -3.913 -10.334 -7.969 1.00 0.00 13 GLY A CA 8
ATOM 10917 C C . GLY A 1 13 ? -3.977 -11.011 -6.612 1.00 0.00 13 GLY A C 8
ATOM 10918 O O . GLY A 1 13 ? -2.953 -11.440 -6.080 1.00 0.00 13 GLY A O 8
ATOM 10922 N N . GLY A 1 14 ? -5.183 -11.110 -6.055 1.00 0.00 14 GLY A N 8
ATOM 10923 C CA . GLY A 1 14 ? -5.362 -11.743 -4.757 1.00 0.00 14 GLY A CA 8
ATOM 10924 C C . GLY A 1 14 ? -4.967 -10.853 -3.586 1.00 0.00 14 GLY A C 8
ATOM 10925 O O . GLY A 1 14 ? -4.821 -11.342 -2.465 1.00 0.00 14 GLY A O 8
ATOM 10929 N N . CYS A 1 15 ? -4.800 -9.548 -3.830 1.00 0.00 15 CYS A N 8
ATOM 10930 C CA . CYS A 1 15 ? -4.426 -8.611 -2.768 1.00 0.00 15 CYS A CA 8
ATOM 10931 C C . CYS A 1 15 ? -5.602 -7.716 -2.369 1.00 0.00 15 CYS A C 8
ATOM 10932 O O . CYS A 1 15 ? -5.654 -7.216 -1.244 1.00 0.00 15 CYS A O 8
ATOM 10940 N N . GLU A 1 16 ? -6.543 -7.518 -3.293 1.00 0.00 16 GLU A N 8
ATOM 10941 C CA . GLU A 1 16 ? -7.721 -6.685 -3.037 1.00 0.00 16 GLU A CA 8
ATOM 10942 C C . GLU A 1 16 ? -8.562 -7.230 -1.876 1.00 0.00 16 GLU A C 8
ATOM 10943 O O . GLU A 1 16 ? -9.324 -6.489 -1.255 1.00 0.00 16 GLU A O 8
ATOM 10955 N N . LEU A 1 17 ? -8.414 -8.525 -1.584 1.00 0.00 17 LEU A N 8
ATOM 10956 C CA . LEU A 1 17 ? -9.158 -9.156 -0.494 1.00 0.00 17 LEU A CA 8
ATOM 10957 C C . LEU A 1 17 ? -8.703 -8.650 0.882 1.00 0.00 17 LEU A C 8
ATOM 10958 O O . LEU A 1 17 ? -9.313 -8.985 1.897 1.00 0.00 17 LEU A O 8
ATOM 10974 N N . LEU A 1 18 ? -7.637 -7.841 0.923 1.00 0.00 18 LEU A N 8
ATOM 10975 C CA . LEU A 1 18 ? -7.131 -7.306 2.187 1.00 0.00 18 LEU A CA 8
ATOM 10976 C C . LEU A 1 18 ? -7.862 -6.018 2.604 1.00 0.00 18 LEU A C 8
ATOM 10977 O O . LEU A 1 18 ? -7.421 -5.323 3.523 1.00 0.00 18 LEU A O 8
ATOM 10993 N N . PHE A 1 19 ? -8.979 -5.704 1.940 1.00 0.00 19 PHE A N 8
ATOM 10994 C CA . PHE A 1 19 ? -9.754 -4.505 2.258 1.00 0.00 19 PHE A CA 8
ATOM 10995 C C . PHE A 1 19 ? -11.236 -4.760 2.024 1.00 0.00 19 PHE A C 8
ATOM 10996 O O . PHE A 1 19 ? -12.035 -4.730 2.961 1.00 0.00 19 PHE A O 8
ATOM 11013 N N . ALA A 1 20 ? -11.594 -5.021 0.771 1.00 0.00 20 ALA A N 8
ATOM 11014 C CA . ALA A 1 20 ? -12.977 -5.299 0.403 1.00 0.00 20 ALA A CA 8
ATOM 11015 C C . ALA A 1 20 ? -13.089 -5.662 -1.078 1.00 0.00 20 ALA A C 8
ATOM 11016 O O . ALA A 1 20 ? -14.056 -5.291 -1.745 1.00 0.00 20 ALA A O 8
ATOM 11023 N N . LYS A 1 21 ? -12.086 -6.387 -1.586 1.00 0.00 21 LYS A N 8
ATOM 11024 C CA . LYS A 1 21 ? -12.058 -6.795 -2.991 1.00 0.00 21 LYS A CA 8
ATOM 11025 C C . LYS A 1 21 ? -12.295 -5.592 -3.908 1.00 0.00 21 LYS A C 8
ATOM 11026 O O . LYS A 1 21 ? -12.932 -5.707 -4.957 1.00 0.00 21 LYS A O 8
ATOM 11045 N N . GLN A 1 22 ? -11.778 -4.431 -3.495 1.00 0.00 22 GLN A N 8
ATOM 11046 C CA . GLN A 1 22 ? -11.930 -3.201 -4.263 1.00 0.00 22 GLN A CA 8
ATOM 11047 C C . GLN A 1 22 ? -10.949 -3.158 -5.428 1.00 0.00 22 GLN A C 8
ATOM 11048 O O . GLN A 1 22 ? -10.021 -3.963 -5.501 1.00 0.00 22 GLN A O 8
ATOM 11062 N N . THR A 1 23 ? -11.164 -2.213 -6.340 1.00 0.00 23 THR A N 8
ATOM 11063 C CA . THR A 1 23 ? -10.297 -2.070 -7.502 1.00 0.00 23 THR A CA 8
ATOM 11064 C C . THR A 1 23 ? -9.290 -0.933 -7.311 1.00 0.00 23 THR A C 8
ATOM 11065 O O . THR A 1 23 ? -8.176 -1.003 -7.827 1.00 0.00 23 THR A O 8
ATOM 11076 N N . SER A 1 24 ? -9.678 0.109 -6.569 1.00 0.00 24 SER A N 8
ATOM 11077 C CA . SER A 1 24 ? -8.791 1.244 -6.318 1.00 0.00 24 SER A CA 8
ATOM 11078 C C . SER A 1 24 ? -9.368 2.174 -5.254 1.00 0.00 24 SER A C 8
ATOM 11079 O O . SER A 1 24 ? -10.585 2.331 -5.151 1.00 0.00 24 SER A O 8
ATOM 11087 N N . LEU A 1 25 ? -8.487 2.789 -4.461 1.00 0.00 25 LEU A N 8
ATOM 11088 C CA . LEU A 1 25 ? -8.917 3.700 -3.400 1.00 0.00 25 LEU A CA 8
ATOM 11089 C C . LEU A 1 25 ? -8.107 5.000 -3.416 1.00 0.00 25 LEU A C 8
ATOM 11090 O O . LEU A 1 25 ? -7.063 5.084 -4.064 1.00 0.00 25 LEU A O 8
ATOM 11106 N N . GLN A 1 26 ? -8.598 6.007 -2.688 1.00 0.00 26 GLN A N 8
ATOM 11107 C CA . GLN A 1 26 ? -7.924 7.301 -2.609 1.00 0.00 26 GLN A CA 8
ATOM 11108 C C . GLN A 1 26 ? -7.811 7.763 -1.157 1.00 0.00 26 GLN A C 8
ATOM 11109 O O . GLN A 1 26 ? -8.822 8.004 -0.493 1.00 0.00 26 GLN A O 8
ATOM 11123 N N . LEU A 1 27 ? -6.576 7.883 -0.669 1.00 0.00 27 LEU A N 8
ATOM 11124 C CA . LEU A 1 27 ? -6.334 8.315 0.706 1.00 0.00 27 LEU A CA 8
ATOM 11125 C C . LEU A 1 27 ? -6.075 9.819 0.768 1.00 0.00 27 LEU A C 8
ATOM 11126 O O . LEU A 1 27 ? -5.384 10.371 -0.089 1.00 0.00 27 LEU A O 8
ATOM 11142 N N . ASP A 1 28 ? -6.625 10.474 1.789 1.00 0.00 28 ASP A N 8
ATOM 11143 C CA . ASP A 1 28 ? -6.446 11.913 1.964 1.00 0.00 28 ASP A CA 8
ATOM 11144 C C . ASP A 1 28 ? -5.339 12.198 2.978 1.00 0.00 28 ASP A C 8
ATOM 11145 O O . ASP A 1 28 ? -5.519 11.999 4.182 1.00 0.00 28 ASP A O 8
ATOM 11154 N N . GLY A 1 29 ? -4.191 12.661 2.480 1.00 0.00 29 GLY A N 8
ATOM 11155 C CA . GLY A 1 29 ? -3.062 12.964 3.347 1.00 0.00 29 GLY A CA 8
ATOM 11156 C C . GLY A 1 29 ? -3.286 14.200 4.202 1.00 0.00 29 GLY A C 8
ATOM 11157 O O . GLY A 1 29 ? -4.217 14.970 3.958 1.00 0.00 29 GLY A O 8
ATOM 11161 N N . VAL A 1 30 ? -2.430 14.391 5.209 1.00 0.00 30 VAL A N 8
ATOM 11162 C CA . VAL A 1 30 ? -2.542 15.544 6.105 1.00 0.00 30 VAL A CA 8
ATOM 11163 C C . VAL A 1 30 ? -1.194 16.244 6.311 1.00 0.00 30 VAL A C 8
ATOM 11164 O O . VAL A 1 30 ? -1.107 17.470 6.212 1.00 0.00 30 VAL A O 8
ATOM 11177 N N . VAL A 1 31 ? -0.148 15.465 6.596 1.00 0.00 31 VAL A N 8
ATOM 11178 C CA . VAL A 1 31 ? 1.188 16.019 6.811 1.00 0.00 31 VAL A CA 8
ATOM 11179 C C . VAL A 1 31 ? 2.246 15.188 6.082 1.00 0.00 31 VAL A C 8
ATOM 11180 O O . VAL A 1 31 ? 2.830 14.269 6.660 1.00 0.00 31 VAL A O 8
ATOM 11193 N N . PRO A 1 32 ? 2.511 15.508 4.797 1.00 0.00 32 PRO A N 8
ATOM 11194 C CA . PRO A 1 32 ? 3.511 14.794 3.987 1.00 0.00 32 PRO A CA 8
ATOM 11195 C C . PRO A 1 32 ? 4.886 14.736 4.650 1.00 0.00 32 PRO A C 8
ATOM 11196 O O . PRO A 1 32 ? 5.682 13.842 4.359 1.00 0.00 32 PRO A O 8
ATOM 11207 N N . THR A 1 33 ? 5.160 15.693 5.539 1.00 0.00 33 THR A N 8
ATOM 11208 C CA . THR A 1 33 ? 6.439 15.751 6.241 1.00 0.00 33 THR A CA 8
ATOM 11209 C C . THR A 1 33 ? 6.684 14.480 7.057 1.00 0.00 33 THR A C 8
ATOM 11210 O O . THR A 1 33 ? 7.666 13.770 6.833 1.00 0.00 33 THR A O 8
ATOM 11221 N N . GLY A 1 34 ? 5.785 14.202 8.002 1.00 0.00 34 GLY A N 8
ATOM 11222 C CA . GLY A 1 34 ? 5.919 13.020 8.839 1.00 0.00 34 GLY A CA 8
ATOM 11223 C C . GLY A 1 34 ? 5.135 11.832 8.308 1.00 0.00 34 GLY A C 8
ATOM 11224 O O . GLY A 1 34 ? 4.493 11.115 9.079 1.00 0.00 34 GLY A O 8
ATOM 11228 N N . THR A 1 35 ? 5.185 11.621 6.991 1.00 0.00 35 THR A N 8
ATOM 11229 C CA . THR A 1 35 ? 4.473 10.510 6.364 1.00 0.00 35 THR A CA 8
ATOM 11230 C C . THR A 1 35 ? 5.305 9.887 5.243 1.00 0.00 35 THR A C 8
ATOM 11231 O O . THR A 1 35 ? 5.809 10.590 4.364 1.00 0.00 35 THR A O 8
ATOM 11242 N N . ASN A 1 36 ? 5.444 8.562 5.288 1.00 0.00 36 ASN A N 8
ATOM 11243 C CA . ASN A 1 36 ? 6.216 7.831 4.287 1.00 0.00 36 ASN A CA 8
ATOM 11244 C C . ASN A 1 36 ? 5.502 6.534 3.895 1.00 0.00 36 ASN A C 8
ATOM 11245 O O . ASN A 1 36 ? 4.339 6.330 4.245 1.00 0.00 36 ASN A O 8
ATOM 11256 N N . LEU A 1 37 ? 6.201 5.661 3.165 1.00 0.00 37 LEU A N 8
ATOM 11257 C CA . LEU A 1 37 ? 5.622 4.391 2.731 1.00 0.00 37 LEU A CA 8
ATOM 11258 C C . LEU A 1 37 ? 5.127 3.578 3.920 1.00 0.00 37 LEU A C 8
ATOM 11259 O O . LEU A 1 37 ? 4.058 2.971 3.860 1.00 0.00 37 LEU A O 8
ATOM 11275 N N . ASN A 1 38 ? 5.899 3.587 5.005 1.00 0.00 38 ASN A N 8
ATOM 11276 C CA . ASN A 1 38 ? 5.522 2.867 6.218 1.00 0.00 38 ASN A CA 8
ATOM 11277 C C . ASN A 1 38 ? 4.170 3.365 6.713 1.00 0.00 38 ASN A C 8
ATOM 11278 O O . ASN A 1 38 ? 3.346 2.588 7.195 1.00 0.00 38 ASN A O 8
ATOM 11289 N N . GLY A 1 39 ? 3.943 4.670 6.562 1.00 0.00 39 GLY A N 8
ATOM 11290 C CA . GLY A 1 39 ? 2.685 5.257 6.967 1.00 0.00 39 GLY A CA 8
ATOM 11291 C C . GLY A 1 39 ? 1.558 4.904 6.012 1.00 0.00 39 GLY A C 8
ATOM 11292 O O . GLY A 1 39 ? 0.411 4.766 6.429 1.00 0.00 39 GLY A O 8
ATOM 11296 N N . LEU A 1 40 ? 1.890 4.744 4.724 1.00 0.00 40 LEU A N 8
ATOM 11297 C CA . LEU A 1 40 ? 0.894 4.393 3.715 1.00 0.00 40 LEU A CA 8
ATOM 11298 C C . LEU A 1 40 ? 0.305 3.013 3.995 1.00 0.00 40 LEU A C 8
ATOM 11299 O O . LEU A 1 40 ? -0.915 2.838 4.008 1.00 0.00 40 LEU A O 8
ATOM 11315 N N . VAL A 1 41 ? 1.184 2.037 4.219 1.00 0.00 41 VAL A N 8
ATOM 11316 C CA . VAL A 1 41 ? 0.752 0.670 4.504 1.00 0.00 41 VAL A CA 8
ATOM 11317 C C . VAL A 1 41 ? -0.016 0.602 5.823 1.00 0.00 41 VAL A C 8
ATOM 11318 O O . VAL A 1 41 ? -1.141 0.106 5.864 1.00 0.00 41 VAL A O 8
ATOM 11331 N N . GLN A 1 42 ? 0.594 1.112 6.890 1.00 0.00 42 GLN A N 8
ATOM 11332 C CA . GLN A 1 42 ? -0.033 1.124 8.215 1.00 0.00 42 GLN A CA 8
ATOM 11333 C C . GLN A 1 42 ? -1.396 1.833 8.197 1.00 0.00 42 GLN A C 8
ATOM 11334 O O . GLN A 1 42 ? -2.271 1.528 9.009 1.00 0.00 42 GLN A O 8
ATOM 11348 N N . LEU A 1 43 ? -1.576 2.775 7.266 1.00 0.00 43 LEU A N 8
ATOM 11349 C CA . LEU A 1 43 ? -2.834 3.515 7.148 1.00 0.00 43 LEU A CA 8
ATOM 11350 C C . LEU A 1 43 ? -3.851 2.735 6.306 1.00 0.00 43 LEU A C 8
ATOM 11351 O O . LEU A 1 43 ? -5.042 3.048 6.308 1.00 0.00 43 LEU A O 8
ATOM 11367 N N . LEU A 1 44 ? -3.370 1.717 5.588 1.00 0.00 44 LEU A N 8
ATOM 11368 C CA . LEU A 1 44 ? -4.225 0.886 4.749 1.00 0.00 44 LEU A CA 8
ATOM 11369 C C . LEU A 1 44 ? -4.633 -0.397 5.484 1.00 0.00 44 LEU A C 8
ATOM 11370 O O . LEU A 1 44 ? -5.818 -0.733 5.553 1.00 0.00 44 LEU A O 8
ATOM 11386 N N . LYS A 1 45 ? -3.644 -1.120 6.023 1.00 0.00 45 LYS A N 8
ATOM 11387 C CA . LYS A 1 45 ? -3.909 -2.366 6.736 1.00 0.00 45 LYS A CA 8
ATOM 11388 C C . LYS A 1 45 ? -4.239 -2.126 8.211 1.00 0.00 45 LYS A C 8
ATOM 11389 O O . LYS A 1 45 ? -5.377 -2.320 8.627 1.00 0.00 45 LYS A O 8
ATOM 11408 N N . THR A 1 46 ? -3.250 -1.705 9.001 1.00 0.00 46 THR A N 8
ATOM 11409 C CA . THR A 1 46 ? -3.467 -1.448 10.430 1.00 0.00 46 THR A CA 8
ATOM 11410 C C . THR A 1 46 ? -4.703 -0.571 10.659 1.00 0.00 46 THR A C 8
ATOM 11411 O O . THR A 1 46 ? -5.386 -0.704 11.674 1.00 0.00 46 THR A O 8
ATOM 11422 N N . ASN A 1 47 ? -4.986 0.317 9.706 1.00 0.00 47 ASN A N 8
ATOM 11423 C CA . ASN A 1 47 ? -6.139 1.208 9.800 1.00 0.00 47 ASN A CA 8
ATOM 11424 C C . ASN A 1 47 ? -7.447 0.468 9.489 1.00 0.00 47 ASN A C 8
ATOM 11425 O O . ASN A 1 47 ? -8.492 0.785 10.061 1.00 0.00 47 ASN A O 8
ATOM 11436 N N . TYR A 1 48 ? -7.390 -0.509 8.575 1.00 0.00 48 TYR A N 8
ATOM 11437 C CA . TYR A 1 48 ? -8.579 -1.277 8.195 1.00 0.00 48 TYR A CA 8
ATOM 11438 C C . TYR A 1 48 ? -8.315 -2.791 8.224 1.00 0.00 48 TYR A C 8
ATOM 11439 O O . TYR A 1 48 ? -8.818 -3.488 9.102 1.00 0.00 48 TYR A O 8
ATOM 11457 N N . VAL A 1 49 ? -7.527 -3.280 7.251 1.00 0.00 49 VAL A N 8
ATOM 11458 C CA . VAL A 1 49 ? -7.176 -4.707 7.128 1.00 0.00 49 VAL A CA 8
ATOM 11459 C C . VAL A 1 49 ? -8.313 -5.649 7.564 1.00 0.00 49 VAL A C 8
ATOM 11460 O O . VAL A 1 49 ? -8.392 -6.066 8.722 1.00 0.00 49 VAL A O 8
ATOM 11473 N N . LYS A 1 50 ? -9.180 -5.999 6.615 1.00 0.00 50 LYS A N 8
ATOM 11474 C CA . LYS A 1 50 ? -10.296 -6.906 6.893 1.00 0.00 50 LYS A CA 8
ATOM 11475 C C . LYS A 1 50 ? -9.803 -8.347 7.071 1.00 0.00 50 LYS A C 8
ATOM 11476 O O . LYS A 1 50 ? -10.385 -9.115 7.837 1.00 0.00 50 LYS A O 8
ATOM 11495 N N . GLU A 1 51 ? -8.731 -8.705 6.359 1.00 0.00 51 GLU A N 8
ATOM 11496 C CA . GLU A 1 51 ? -8.165 -10.051 6.441 1.00 0.00 51 GLU A CA 8
ATOM 11497 C C . GLU A 1 51 ? -6.982 -10.079 7.419 1.00 0.00 51 GLU A C 8
ATOM 11498 O O . GLU A 1 51 ? -6.840 -9.180 8.250 1.00 0.00 51 GLU A O 8
ATOM 11510 N N . ARG A 1 52 ? -6.140 -11.113 7.322 1.00 0.00 52 ARG A N 8
ATOM 11511 C CA . ARG A 1 52 ? -4.982 -11.240 8.207 1.00 0.00 52 ARG A CA 8
ATOM 11512 C C . ARG A 1 52 ? -3.962 -10.129 7.947 1.00 0.00 52 ARG A C 8
ATOM 11513 O O . ARG A 1 52 ? -3.509 -9.947 6.819 1.00 0.00 52 ARG A O 8
ATOM 11534 N N . PRO A 1 53 ? -3.584 -9.372 8.996 1.00 0.00 53 PRO A N 8
ATOM 11535 C CA . PRO A 1 53 ? -2.607 -8.283 8.871 1.00 0.00 53 PRO A CA 8
ATOM 11536 C C . PRO A 1 53 ? -1.182 -8.796 8.647 1.00 0.00 53 PRO A C 8
ATOM 11537 O O . PRO A 1 53 ? -0.361 -8.112 8.033 1.00 0.00 53 PRO A O 8
ATOM 11548 N N . ASP A 1 54 ? -0.894 -9.999 9.150 1.00 0.00 54 ASP A N 8
ATOM 11549 C CA . ASP A 1 54 ? 0.432 -10.593 9.006 1.00 0.00 54 ASP A CA 8
ATOM 11550 C C . ASP A 1 54 ? 0.529 -11.520 7.786 1.00 0.00 54 ASP A C 8
ATOM 11551 O O . ASP A 1 54 ? 1.536 -12.206 7.612 1.00 0.00 54 ASP A O 8
ATOM 11560 N N . LEU A 1 55 ? -0.507 -11.542 6.943 1.00 0.00 55 LEU A N 8
ATOM 11561 C CA . LEU A 1 55 ? -0.499 -12.392 5.752 1.00 0.00 55 LEU A CA 8
ATOM 11562 C C . LEU A 1 55 ? 0.259 -11.738 4.590 1.00 0.00 55 LEU A C 8
ATOM 11563 O O . LEU A 1 55 ? 0.571 -12.401 3.598 1.00 0.00 55 LEU A O 8
ATOM 11579 N N . LEU A 1 56 ? 0.558 -10.439 4.713 1.00 0.00 56 LEU A N 8
ATOM 11580 C CA . LEU A 1 56 ? 1.282 -9.721 3.664 1.00 0.00 56 LEU A CA 8
ATOM 11581 C C . LEU A 1 56 ? 2.728 -9.455 4.061 1.00 0.00 56 LEU A C 8
ATOM 11582 O O . LEU A 1 56 ? 3.636 -9.647 3.257 1.00 0.00 56 LEU A O 8
ATOM 11598 N N . VAL A 1 57 ? 2.938 -8.998 5.293 1.00 0.00 57 VAL A N 8
ATOM 11599 C CA . VAL A 1 57 ? 4.289 -8.702 5.770 1.00 0.00 57 VAL A CA 8
ATOM 11600 C C . VAL A 1 57 ? 5.182 -9.935 5.718 1.00 0.00 57 VAL A C 8
ATOM 11601 O O . VAL A 1 57 ? 4.716 -11.066 5.862 1.00 0.00 57 VAL A O 8
ATOM 11614 N N . ASP A 1 58 ? 6.472 -9.696 5.508 1.00 0.00 58 ASP A N 8
ATOM 11615 C CA . ASP A 1 58 ? 7.454 -10.774 5.433 1.00 0.00 58 ASP A CA 8
ATOM 11616 C C . ASP A 1 58 ? 7.605 -11.464 6.787 1.00 0.00 58 ASP A C 8
ATOM 11617 O O . ASP A 1 58 ? 7.383 -12.670 6.905 1.00 0.00 58 ASP A O 8
ATOM 11626 N N . GLN A 1 59 ? 7.966 -10.688 7.809 1.00 0.00 59 GLN A N 8
ATOM 11627 C CA . GLN A 1 59 ? 8.128 -11.220 9.162 1.00 0.00 59 GLN A CA 8
ATOM 11628 C C . GLN A 1 59 ? 8.362 -10.101 10.174 1.00 0.00 59 GLN A C 8
ATOM 11629 O O . GLN A 1 59 ? 7.758 -10.094 11.248 1.00 0.00 59 GLN A O 8
ATOM 11643 N N . THR A 1 60 ? 9.232 -9.156 9.825 1.00 0.00 60 THR A N 8
ATOM 11644 C CA . THR A 1 60 ? 9.535 -8.030 10.703 1.00 0.00 60 THR A CA 8
ATOM 11645 C C . THR A 1 60 ? 8.447 -6.950 10.634 1.00 0.00 60 THR A C 8
ATOM 11646 O O . THR A 1 60 ? 8.578 -5.893 11.253 1.00 0.00 60 THR A O 8
ATOM 11657 N N . GLY A 1 61 ? 7.374 -7.216 9.879 1.00 0.00 61 GLY A N 8
ATOM 11658 C CA . GLY A 1 61 ? 6.296 -6.253 9.753 1.00 0.00 61 GLY A CA 8
ATOM 11659 C C . GLY A 1 61 ? 6.759 -4.934 9.160 1.00 0.00 61 GLY A C 8
ATOM 11660 O O . GLY A 1 61 ? 6.179 -3.882 9.435 1.00 0.00 61 GLY A O 8
ATOM 11664 N N . GLN A 1 62 ? 7.809 -4.995 8.339 1.00 0.00 62 GLN A N 8
ATOM 11665 C CA . GLN A 1 62 ? 8.360 -3.802 7.697 1.00 0.00 62 GLN A CA 8
ATOM 11666 C C . GLN A 1 62 ? 8.325 -3.945 6.177 1.00 0.00 62 GLN A C 8
ATOM 11667 O O . GLN A 1 62 ? 7.905 -3.031 5.467 1.00 0.00 62 GLN A O 8
ATOM 11681 N N . THR A 1 63 ? 8.756 -5.106 5.689 1.00 0.00 63 THR A N 8
ATOM 11682 C CA . THR A 1 63 ? 8.766 -5.389 4.258 1.00 0.00 63 THR A CA 8
ATOM 11683 C C . THR A 1 63 ? 7.783 -6.518 3.951 1.00 0.00 63 THR A C 8
ATOM 11684 O O . THR A 1 63 ? 7.668 -7.471 4.723 1.00 0.00 63 THR A O 8
ATOM 11695 N N . LEU A 1 64 ? 7.064 -6.401 2.833 1.00 0.00 64 LEU A N 8
ATOM 11696 C CA . LEU A 1 64 ? 6.081 -7.415 2.447 1.00 0.00 64 LEU A CA 8
ATOM 11697 C C . LEU A 1 64 ? 6.759 -8.731 2.072 1.00 0.00 64 LEU A C 8
ATOM 11698 O O . LEU A 1 64 ? 7.922 -8.750 1.664 1.00 0.00 64 LEU A O 8
ATOM 11714 N N . ARG A 1 65 ? 6.020 -9.831 2.215 1.00 0.00 65 ARG A N 8
ATOM 11715 C CA . ARG A 1 65 ? 6.542 -11.158 1.894 1.00 0.00 65 ARG A CA 8
ATOM 11716 C C . ARG A 1 65 ? 6.666 -11.354 0.381 1.00 0.00 65 ARG A C 8
ATOM 11717 O O . ARG A 1 65 ? 6.004 -10.668 -0.398 1.00 0.00 65 ARG A O 8
ATOM 11738 N N . PRO A 1 66 ? 7.519 -12.307 -0.052 1.00 0.00 66 PRO A N 8
ATOM 11739 C CA . PRO A 1 66 ? 7.731 -12.604 -1.477 1.00 0.00 66 PRO A CA 8
ATOM 11740 C C . PRO A 1 66 ? 6.440 -13.013 -2.180 1.00 0.00 66 PRO A C 8
ATOM 11741 O O . PRO A 1 66 ? 5.693 -13.859 -1.684 1.00 0.00 66 PRO A O 8
ATOM 11752 N N . GLY A 1 67 ? 6.186 -12.405 -3.336 1.00 0.00 67 GLY A N 8
ATOM 11753 C CA . GLY A 1 67 ? 4.985 -12.712 -4.090 1.00 0.00 67 GLY A CA 8
ATOM 11754 C C . GLY A 1 67 ? 4.332 -11.470 -4.663 1.00 0.00 67 GLY A C 8
ATOM 11755 O O . GLY A 1 67 ? 3.997 -11.429 -5.847 1.00 0.00 67 GLY A O 8
ATOM 11759 N N . ILE A 1 68 ? 4.157 -10.453 -3.820 1.00 0.00 68 ILE A N 8
ATOM 11760 C CA . ILE A 1 68 ? 3.544 -9.198 -4.247 1.00 0.00 68 ILE A CA 8
ATOM 11761 C C . ILE A 1 68 ? 4.592 -8.231 -4.795 1.00 0.00 68 ILE A C 8
ATOM 11762 O O . ILE A 1 68 ? 5.722 -8.181 -4.305 1.00 0.00 68 ILE A O 8
ATOM 11778 N N . LEU A 1 69 ? 4.205 -7.464 -5.810 1.00 0.00 69 LEU A N 8
ATOM 11779 C CA . LEU A 1 69 ? 5.099 -6.492 -6.426 1.00 0.00 69 LEU A CA 8
ATOM 11780 C C . LEU A 1 69 ? 4.608 -5.069 -6.174 1.00 0.00 69 LEU A C 8
ATOM 11781 O O . LEU A 1 69 ? 3.711 -4.581 -6.867 1.00 0.00 69 LEU A O 8
ATOM 11797 N N . VAL A 1 70 ? 5.201 -4.408 -5.179 1.00 0.00 70 VAL A N 8
ATOM 11798 C CA . VAL A 1 70 ? 4.825 -3.037 -4.838 1.00 0.00 70 VAL A CA 8
ATOM 11799 C C . VAL A 1 70 ? 5.454 -2.042 -5.811 1.00 0.00 70 VAL A C 8
ATOM 11800 O O . VAL A 1 70 ? 6.652 -2.112 -6.098 1.00 0.00 70 VAL A O 8
ATOM 11813 N N . LEU A 1 71 ? 4.637 -1.122 -6.324 1.00 0.00 71 LEU A N 8
ATOM 11814 C CA . LEU A 1 71 ? 5.112 -0.116 -7.272 1.00 0.00 71 LEU A CA 8
ATOM 11815 C C . LEU A 1 71 ? 4.679 1.289 -6.851 1.00 0.00 71 LEU A C 8
ATOM 11816 O O . LEU A 1 71 ? 3.495 1.540 -6.619 1.00 0.00 71 LEU A O 8
ATOM 11832 N N . VAL A 1 72 ? 5.649 2.199 -6.772 1.00 0.00 72 VAL A N 8
ATOM 11833 C CA . VAL A 1 72 ? 5.387 3.584 -6.394 1.00 0.00 72 VAL A CA 8
ATOM 11834 C C . VAL A 1 72 ? 5.424 4.488 -7.627 1.00 0.00 72 VAL A C 8
ATOM 11835 O O . VAL A 1 72 ? 6.450 4.582 -8.303 1.00 0.00 72 VAL A O 8
ATOM 11848 N N . ASN A 1 73 ? 4.297 5.146 -7.913 1.00 0.00 73 ASN A N 8
ATOM 11849 C CA . ASN A 1 73 ? 4.189 6.045 -9.065 1.00 0.00 73 ASN A CA 8
ATOM 11850 C C . ASN A 1 73 ? 4.466 5.296 -10.373 1.00 0.00 73 ASN A C 8
ATOM 11851 O O . ASN A 1 73 ? 5.312 5.706 -11.171 1.00 0.00 73 ASN A O 8
ATOM 11862 N N . SER A 1 74 ? 3.743 4.193 -10.581 1.00 0.00 74 SER A N 8
ATOM 11863 C CA . SER A 1 74 ? 3.899 3.374 -11.785 1.00 0.00 74 SER A CA 8
ATOM 11864 C C . SER A 1 74 ? 5.361 2.966 -12.004 1.00 0.00 74 SER A C 8
ATOM 11865 O O . SER A 1 74 ? 5.830 2.882 -13.142 1.00 0.00 74 SER A O 8
ATOM 11873 N N . CYS A 1 75 ? 6.075 2.708 -10.909 1.00 0.00 75 CYS A N 8
ATOM 11874 C CA . CYS A 1 75 ? 7.474 2.305 -10.974 1.00 0.00 75 CYS A CA 8
ATOM 11875 C C . CYS A 1 75 ? 7.822 1.420 -9.780 1.00 0.00 75 CYS A C 8
ATOM 11876 O O . CYS A 1 75 ? 7.186 1.518 -8.733 1.00 0.00 75 CYS A O 8
ATOM 11884 N N . ASP A 1 76 ? 8.828 0.559 -9.939 1.00 0.00 76 ASP A N 8
ATOM 11885 C CA . ASP A 1 76 ? 9.246 -0.338 -8.860 1.00 0.00 76 ASP A CA 8
ATOM 11886 C C . ASP A 1 76 ? 9.439 0.423 -7.548 1.00 0.00 76 ASP A C 8
ATOM 11887 O O . ASP A 1 76 ? 10.210 1.382 -7.485 1.00 0.00 76 ASP A O 8
ATOM 11896 N N . ALA A 1 77 ? 8.738 -0.016 -6.498 1.00 0.00 77 ALA A N 8
ATOM 11897 C CA . ALA A 1 77 ? 8.839 0.623 -5.186 1.00 0.00 77 ALA A CA 8
ATOM 11898 C C . ALA A 1 77 ? 10.237 0.460 -4.587 1.00 0.00 77 ALA A C 8
ATOM 11899 O O . ALA A 1 77 ? 10.624 1.215 -3.695 1.00 0.00 77 ALA A O 8
ATOM 11906 N N . GLU A 1 78 ? 10.991 -0.525 -5.080 1.00 0.00 78 GLU A N 8
ATOM 11907 C CA . GLU A 1 78 ? 12.339 -0.772 -4.588 1.00 0.00 78 GLU A CA 8
ATOM 11908 C C . GLU A 1 78 ? 13.312 0.265 -5.139 1.00 0.00 78 GLU A C 8
ATOM 11909 O O . GLU A 1 78 ? 14.303 0.602 -4.490 1.00 0.00 78 GLU A O 8
ATOM 11921 N N . VAL A 1 79 ? 13.021 0.774 -6.337 1.00 0.00 79 VAL A N 8
ATOM 11922 C CA . VAL A 1 79 ? 13.873 1.775 -6.962 1.00 0.00 79 VAL A CA 8
ATOM 11923 C C . VAL A 1 79 ? 13.766 3.118 -6.237 1.00 0.00 79 VAL A C 8
ATOM 11924 O O . VAL A 1 79 ? 14.776 3.787 -6.009 1.00 0.00 79 VAL A O 8
ATOM 11937 N N . VAL A 1 80 ? 12.543 3.512 -5.873 1.00 0.00 80 VAL A N 8
ATOM 11938 C CA . VAL A 1 80 ? 12.327 4.780 -5.171 1.00 0.00 80 VAL A CA 8
ATOM 11939 C C . VAL A 1 80 ? 12.909 4.749 -3.755 1.00 0.00 80 VAL A C 8
ATOM 11940 O O . VAL A 1 80 ? 13.308 5.785 -3.223 1.00 0.00 80 VAL A O 8
ATOM 11953 N N . GLY A 1 81 ? 12.960 3.556 -3.153 1.00 0.00 81 GLY A N 8
ATOM 11954 C CA . GLY A 1 81 ? 13.503 3.425 -1.809 1.00 0.00 81 GLY A CA 8
ATOM 11955 C C . GLY A 1 81 ? 12.817 2.352 -0.972 1.00 0.00 81 GLY A C 8
ATOM 11956 O O . GLY A 1 81 ? 12.641 2.529 0.234 1.00 0.00 81 GLY A O 8
ATOM 11960 N N . GLY A 1 82 ? 12.430 1.239 -1.603 1.00 0.00 82 GLY A N 8
ATOM 11961 C CA . GLY A 1 82 ? 11.769 0.155 -0.884 1.00 0.00 82 GLY A CA 8
ATOM 11962 C C . GLY A 1 82 ? 10.553 0.619 -0.103 1.00 0.00 82 GLY A C 8
ATOM 11963 O O . GLY A 1 82 ? 9.474 0.797 -0.672 1.00 0.00 82 GLY A O 8
ATOM 11967 N N . MET A 1 83 ? 10.732 0.825 1.202 1.00 0.00 83 MET A N 8
ATOM 11968 C CA . MET A 1 83 ? 9.647 1.284 2.068 1.00 0.00 83 MET A CA 8
ATOM 11969 C C . MET A 1 83 ? 10.029 2.587 2.780 1.00 0.00 83 MET A C 8
ATOM 11970 O O . MET A 1 83 ? 9.564 2.860 3.889 1.00 0.00 83 MET A O 8
ATOM 11984 N N . ASP A 1 84 ? 10.884 3.386 2.134 1.00 0.00 84 ASP A N 8
ATOM 11985 C CA . ASP A 1 84 ? 11.341 4.654 2.701 1.00 0.00 84 ASP A CA 8
ATOM 11986 C C . ASP A 1 84 ? 10.921 5.853 1.838 1.00 0.00 84 ASP A C 8
ATOM 11987 O O . ASP A 1 84 ? 11.504 6.935 1.949 1.00 0.00 84 ASP A O 8
ATOM 11996 N N . TYR A 1 85 ? 9.910 5.663 0.986 1.00 0.00 85 TYR A N 8
ATOM 11997 C CA . TYR A 1 85 ? 9.433 6.738 0.116 1.00 0.00 85 TYR A CA 8
ATOM 11998 C C . TYR A 1 85 ? 8.490 7.682 0.863 1.00 0.00 85 TYR A C 8
ATOM 11999 O O . TYR A 1 85 ? 7.450 7.261 1.371 1.00 0.00 85 TYR A O 8
ATOM 12017 N N . VAL A 1 86 ? 8.865 8.963 0.922 1.00 0.00 86 VAL A N 8
ATOM 12018 C CA . VAL A 1 86 ? 8.058 9.975 1.606 1.00 0.00 86 VAL A CA 8
ATOM 12019 C C . VAL A 1 86 ? 6.833 10.367 0.779 1.00 0.00 86 VAL A C 8
ATOM 12020 O O . VAL A 1 86 ? 6.806 10.178 -0.438 1.00 0.00 86 VAL A O 8
ATOM 12033 N N . LEU A 1 87 ? 5.820 10.920 1.450 1.00 0.00 87 LEU A N 8
ATOM 12034 C CA . LEU A 1 87 ? 4.588 11.341 0.779 1.00 0.00 87 LEU A CA 8
ATOM 12035 C C . LEU A 1 87 ? 4.673 12.803 0.340 1.00 0.00 87 LEU A C 8
ATOM 12036 O O . LEU A 1 87 ? 5.358 13.611 0.968 1.00 0.00 87 LEU A O 8
ATOM 12052 N N . ASN A 1 88 ? 3.972 13.131 -0.746 1.00 0.00 88 ASN A N 8
ATOM 12053 C CA . ASN A 1 88 ? 3.963 14.494 -1.278 1.00 0.00 88 ASN A CA 8
ATOM 12054 C C . ASN A 1 88 ? 2.617 14.831 -1.932 1.00 0.00 88 ASN A C 8
ATOM 12055 O O . ASN A 1 88 ? 2.561 15.627 -2.871 1.00 0.00 88 ASN A O 8
ATOM 12066 N N . ASP A 1 89 ? 1.535 14.226 -1.424 1.00 0.00 89 ASP A N 8
ATOM 12067 C CA . ASP A 1 89 ? 0.184 14.459 -1.946 1.00 0.00 89 ASP A CA 8
ATOM 12068 C C . ASP A 1 89 ? 0.078 14.084 -3.425 1.00 0.00 89 ASP A C 8
ATOM 12069 O O . ASP A 1 89 ? 0.413 14.878 -4.306 1.00 0.00 89 ASP A O 8
ATOM 12078 N N . GLY A 1 90 ? -0.391 12.866 -3.685 1.00 0.00 90 GLY A N 8
ATOM 12079 C CA . GLY A 1 90 ? -0.537 12.393 -5.053 1.00 0.00 90 GLY A CA 8
ATOM 12080 C C . GLY A 1 90 ? 0.312 11.166 -5.343 1.00 0.00 90 GLY A C 8
ATOM 12081 O O . GLY A 1 90 ? 0.729 10.952 -6.483 1.00 0.00 90 GLY A O 8
ATOM 12085 N N . ASP A 1 91 ? 0.568 10.358 -4.312 1.00 0.00 91 ASP A N 8
ATOM 12086 C CA . ASP A 1 91 ? 1.369 9.147 -4.463 1.00 0.00 91 ASP A CA 8
ATOM 12087 C C . ASP A 1 91 ? 0.545 8.024 -5.088 1.00 0.00 91 ASP A C 8
ATOM 12088 O O . ASP A 1 91 ? -0.681 8.111 -5.167 1.00 0.00 91 ASP A O 8
ATOM 12097 N N . THR A 1 92 ? 1.226 6.971 -5.539 1.00 0.00 92 THR A N 8
ATOM 12098 C CA . THR A 1 92 ? 0.555 5.832 -6.160 1.00 0.00 92 THR A CA 8
ATOM 12099 C C . THR A 1 92 ? 1.210 4.517 -5.748 1.00 0.00 92 THR A C 8
ATOM 12100 O O . THR A 1 92 ? 2.354 4.244 -6.110 1.00 0.00 92 THR A O 8
ATOM 12111 N N . VAL A 1 93 ? 0.474 3.703 -4.992 1.00 0.00 93 VAL A N 8
ATOM 12112 C CA . VAL A 1 93 ? 0.979 2.410 -4.536 1.00 0.00 93 VAL A CA 8
ATOM 12113 C C . VAL A 1 93 ? 0.030 1.280 -4.943 1.00 0.00 93 VAL A C 8
ATOM 12114 O O . VAL A 1 93 ? -1.192 1.409 -4.827 1.00 0.00 93 VAL A O 8
ATOM 12127 N N . GLU A 1 94 ? 0.599 0.177 -5.432 1.00 0.00 94 GLU A N 8
ATOM 12128 C CA . GLU A 1 94 ? -0.194 -0.970 -5.869 1.00 0.00 94 GLU A CA 8
ATOM 12129 C C . GLU A 1 94 ? 0.396 -2.283 -5.358 1.00 0.00 94 GLU A C 8
ATOM 12130 O O . GLU A 1 94 ? 1.601 -2.384 -5.126 1.00 0.00 94 GLU A O 8
ATOM 12142 N N . PHE A 1 95 ? -0.467 -3.289 -5.198 1.00 0.00 95 PHE A N 8
ATOM 12143 C CA . PHE A 1 95 ? -0.041 -4.605 -4.727 1.00 0.00 95 PHE A CA 8
ATOM 12144 C C . PHE A 1 95 ? -0.487 -5.693 -5.706 1.00 0.00 95 PHE A C 8
ATOM 12145 O O . PHE A 1 95 ? -1.667 -6.051 -5.757 1.00 0.00 95 PHE A O 8
ATOM 12162 N N . ILE A 1 96 ? 0.467 -6.206 -6.487 1.00 0.00 96 ILE A N 8
ATOM 12163 C CA . ILE A 1 96 ? 0.188 -7.248 -7.478 1.00 0.00 96 ILE A CA 8
ATOM 12164 C C . ILE A 1 96 ? 0.943 -8.538 -7.146 1.00 0.00 96 ILE A C 8
ATOM 12165 O O . ILE A 1 96 ? 2.173 -8.556 -7.137 1.00 0.00 96 ILE A O 8
ATOM 12181 N N . SER A 1 97 ? 0.201 -9.614 -6.877 1.00 0.00 97 SER A N 8
ATOM 12182 C CA . SER A 1 97 ? 0.818 -10.900 -6.551 1.00 0.00 97 SER A CA 8
ATOM 12183 C C . SER A 1 97 ? 1.120 -11.704 -7.815 1.00 0.00 97 SER A C 8
ATOM 12184 O O . SER A 1 97 ? 0.233 -11.944 -8.636 1.00 0.00 97 SER A O 8
ATOM 12192 N N . THR A 1 98 ? 2.379 -12.116 -7.960 1.00 0.00 98 THR A N 8
ATOM 12193 C CA . THR A 1 98 ? 2.810 -12.893 -9.122 1.00 0.00 98 THR A CA 8
ATOM 12194 C C . THR A 1 98 ? 3.740 -14.038 -8.711 1.00 0.00 98 THR A C 8
ATOM 12195 O O . THR A 1 98 ? 3.453 -15.206 -8.978 1.00 0.00 98 THR A O 8
ATOM 12206 N N . LEU A 1 99 ? 4.853 -13.691 -8.064 1.00 0.00 99 LEU A N 8
ATOM 12207 C CA . LEU A 1 99 ? 5.830 -14.684 -7.618 1.00 0.00 99 LEU A CA 8
ATOM 12208 C C . LEU A 1 99 ? 5.259 -15.561 -6.501 1.00 0.00 99 LEU A C 8
ATOM 12209 O O . LEU A 1 99 ? 4.337 -15.154 -5.790 1.00 0.00 99 LEU A O 8
ATOM 12225 N N . HIS A 1 100 ? 5.811 -16.769 -6.352 1.00 0.00 100 HIS A N 8
ATOM 12226 C CA . HIS A 1 100 ? 5.354 -17.703 -5.321 1.00 0.00 100 HIS A CA 8
ATOM 12227 C C . HIS A 1 100 ? 6.536 -18.429 -4.678 1.00 0.00 100 HIS A C 8
ATOM 12228 O O . HIS A 1 100 ? 6.803 -18.256 -3.487 1.00 0.00 100 HIS A O 8
ATOM 12243 N N . GLY A 1 101 ? 7.236 -19.244 -5.469 1.00 0.00 101 GLY A N 8
ATOM 12244 C CA . GLY A 1 101 ? 8.378 -19.985 -4.955 1.00 0.00 101 GLY A CA 8
ATOM 12245 C C . GLY A 1 101 ? 9.687 -19.250 -5.173 1.00 0.00 101 GLY A C 8
ATOM 12246 O O . GLY A 1 101 ? 10.374 -18.895 -4.214 1.00 0.00 101 GLY A O 8
ATOM 12250 N N . GLY A 1 102 ? 10.033 -19.028 -6.441 1.00 0.00 102 GLY A N 8
ATOM 12251 C CA . GLY A 1 102 ? 11.269 -18.337 -6.770 1.00 0.00 102 GLY A CA 8
ATOM 12252 C C . GLY A 1 102 ? 12.471 -19.268 -6.817 1.00 0.00 102 GLY A C 8
ATOM 12253 O O . GLY A 1 102 ? 13.611 -18.760 -6.845 1.00 0.00 102 GLY A O 8
ATOM 12257 N N . MET A 1 1 ? -3.980 21.108 -12.053 1.00 0.00 1 MET A N 9
ATOM 12258 C CA . MET A 1 1 ? -3.016 22.169 -11.642 1.00 0.00 1 MET A CA 9
ATOM 12259 C C . MET A 1 1 ? -2.760 22.128 -10.135 1.00 0.00 1 MET A C 9
ATOM 12260 O O . MET A 1 1 ? -1.641 21.856 -9.697 1.00 0.00 1 MET A O 9
ATOM 12276 N N . SER A 1 2 ? -3.803 22.399 -9.346 1.00 0.00 2 SER A N 9
ATOM 12277 C CA . SER A 1 2 ? -3.690 22.388 -7.889 1.00 0.00 2 SER A CA 9
ATOM 12278 C C . SER A 1 2 ? -5.073 22.346 -7.237 1.00 0.00 2 SER A C 9
ATOM 12279 O O . SER A 1 2 ? -5.737 23.374 -7.096 1.00 0.00 2 SER A O 9
ATOM 12287 N N . ASN A 1 3 ? -5.501 21.144 -6.849 1.00 0.00 3 ASN A N 9
ATOM 12288 C CA . ASN A 1 3 ? -6.804 20.959 -6.217 1.00 0.00 3 ASN A CA 9
ATOM 12289 C C . ASN A 1 3 ? -6.727 19.893 -5.126 1.00 0.00 3 ASN A C 9
ATOM 12290 O O . ASN A 1 3 ? -6.639 18.702 -5.426 1.00 0.00 3 ASN A O 9
ATOM 12301 N N . HIS A 1 4 ? -6.755 20.339 -3.864 1.00 0.00 4 HIS A N 9
ATOM 12302 C CA . HIS A 1 4 ? -6.687 19.448 -2.696 1.00 0.00 4 HIS A CA 9
ATOM 12303 C C . HIS A 1 4 ? -5.554 18.415 -2.816 1.00 0.00 4 HIS A C 9
ATOM 12304 O O . HIS A 1 4 ? -4.697 18.513 -3.697 1.00 0.00 4 HIS A O 9
ATOM 12319 N N . ASN A 1 5 ? -5.552 17.435 -1.909 1.00 0.00 5 ASN A N 9
ATOM 12320 C CA . ASN A 1 5 ? -4.526 16.391 -1.897 1.00 0.00 5 ASN A CA 9
ATOM 12321 C C . ASN A 1 5 ? -5.160 15.001 -1.810 1.00 0.00 5 ASN A C 9
ATOM 12322 O O . ASN A 1 5 ? -6.262 14.849 -1.276 1.00 0.00 5 ASN A O 9
ATOM 12333 N N . HIS A 1 6 ? -4.458 13.992 -2.331 1.00 0.00 6 HIS A N 9
ATOM 12334 C CA . HIS A 1 6 ? -4.956 12.613 -2.306 1.00 0.00 6 HIS A CA 9
ATOM 12335 C C . HIS A 1 6 ? -3.859 11.612 -2.673 1.00 0.00 6 HIS A C 9
ATOM 12336 O O . HIS A 1 6 ? -2.783 11.996 -3.137 1.00 0.00 6 HIS A O 9
ATOM 12351 N N . ILE A 1 7 ? -4.141 10.323 -2.461 1.00 0.00 7 ILE A N 9
ATOM 12352 C CA . ILE A 1 7 ? -3.182 9.264 -2.769 1.00 0.00 7 ILE A CA 9
ATOM 12353 C C . ILE A 1 7 ? -3.840 8.135 -3.559 1.00 0.00 7 ILE A C 9
ATOM 12354 O O . ILE A 1 7 ? -4.950 7.702 -3.243 1.00 0.00 7 ILE A O 9
ATOM 12370 N N . THR A 1 8 ? -3.134 7.661 -4.585 1.00 0.00 8 THR A N 9
ATOM 12371 C CA . THR A 1 8 ? -3.623 6.579 -5.436 1.00 0.00 8 THR A CA 9
ATOM 12372 C C . THR A 1 8 ? -3.267 5.214 -4.842 1.00 0.00 8 THR A C 9
ATOM 12373 O O . THR A 1 8 ? -2.100 4.818 -4.832 1.00 0.00 8 THR A O 9
ATOM 12384 N N . VAL A 1 9 ? -4.279 4.500 -4.347 1.00 0.00 9 VAL A N 9
ATOM 12385 C CA . VAL A 1 9 ? -4.073 3.181 -3.748 1.00 0.00 9 VAL A CA 9
ATOM 12386 C C . VAL A 1 9 ? -5.027 2.144 -4.346 1.00 0.00 9 VAL A C 9
ATOM 12387 O O . VAL A 1 9 ? -6.239 2.212 -4.145 1.00 0.00 9 VAL A O 9
ATOM 12400 N N . GLN A 1 10 ? -4.472 1.181 -5.082 1.00 0.00 10 GLN A N 9
ATOM 12401 C CA . GLN A 1 10 ? -5.281 0.134 -5.706 1.00 0.00 10 GLN A CA 9
ATOM 12402 C C . GLN A 1 10 ? -4.632 -1.241 -5.561 1.00 0.00 10 GLN A C 9
ATOM 12403 O O . GLN A 1 10 ? -3.458 -1.351 -5.201 1.00 0.00 10 GLN A O 9
ATOM 12417 N N . PHE A 1 11 ? -5.410 -2.284 -5.847 1.00 0.00 11 PHE A N 9
ATOM 12418 C CA . PHE A 1 11 ? -4.922 -3.655 -5.752 1.00 0.00 11 PHE A CA 9
ATOM 12419 C C . PHE A 1 11 ? -5.324 -4.471 -6.977 1.00 0.00 11 PHE A C 9
ATOM 12420 O O . PHE A 1 11 ? -6.373 -4.237 -7.580 1.00 0.00 11 PHE A O 9
ATOM 12437 N N . ALA A 1 12 ? -4.477 -5.433 -7.330 1.00 0.00 12 ALA A N 9
ATOM 12438 C CA . ALA A 1 12 ? -4.719 -6.305 -8.478 1.00 0.00 12 ALA A CA 9
ATOM 12439 C C . ALA A 1 12 ? -3.820 -7.537 -8.427 1.00 0.00 12 ALA A C 9
ATOM 12440 O O . ALA A 1 12 ? -2.603 -7.422 -8.267 1.00 0.00 12 ALA A O 9
ATOM 12447 N N . GLY A 1 13 ? -4.426 -8.714 -8.565 1.00 0.00 13 GLY A N 9
ATOM 12448 C CA . GLY A 1 13 ? -3.666 -9.955 -8.536 1.00 0.00 13 GLY A CA 9
ATOM 12449 C C . GLY A 1 13 ? -3.812 -10.701 -7.223 1.00 0.00 13 GLY A C 9
ATOM 12450 O O . GLY A 1 13 ? -2.839 -11.247 -6.703 1.00 0.00 13 GLY A O 9
ATOM 12454 N N . GLY A 1 14 ? -5.032 -10.727 -6.685 1.00 0.00 14 GLY A N 9
ATOM 12455 C CA . GLY A 1 14 ? -5.283 -11.417 -5.429 1.00 0.00 14 GLY A CA 9
ATOM 12456 C C . GLY A 1 14 ? -4.775 -10.657 -4.209 1.00 0.00 14 GLY A C 9
ATOM 12457 O O . GLY A 1 14 ? -4.590 -11.252 -3.146 1.00 0.00 14 GLY A O 9
ATOM 12461 N N . CYS A 1 15 ? -4.550 -9.348 -4.353 1.00 0.00 15 CYS A N 9
ATOM 12462 C CA . CYS A 1 15 ? -4.063 -8.524 -3.243 1.00 0.00 15 CYS A CA 9
ATOM 12463 C C . CYS A 1 15 ? -5.131 -7.537 -2.753 1.00 0.00 15 CYS A C 9
ATOM 12464 O O . CYS A 1 15 ? -4.978 -6.928 -1.694 1.00 0.00 15 CYS A O 9
ATOM 12472 N N . GLU A 1 16 ? -6.209 -7.383 -3.524 1.00 0.00 16 GLU A N 9
ATOM 12473 C CA . GLU A 1 16 ? -7.296 -6.472 -3.160 1.00 0.00 16 GLU A CA 9
ATOM 12474 C C . GLU A 1 16 ? -8.079 -6.981 -1.945 1.00 0.00 16 GLU A C 9
ATOM 12475 O O . GLU A 1 16 ? -8.826 -6.223 -1.321 1.00 0.00 16 GLU A O 9
ATOM 12487 N N . LEU A 1 17 ? -7.902 -8.261 -1.603 1.00 0.00 17 LEU A N 9
ATOM 12488 C CA . LEU A 1 17 ? -8.592 -8.857 -0.457 1.00 0.00 17 LEU A CA 9
ATOM 12489 C C . LEU A 1 17 ? -8.081 -8.294 0.879 1.00 0.00 17 LEU A C 9
ATOM 12490 O O . LEU A 1 17 ? -8.628 -8.615 1.936 1.00 0.00 17 LEU A O 9
ATOM 12506 N N . LEU A 1 18 ? -7.037 -7.455 0.838 1.00 0.00 18 LEU A N 9
ATOM 12507 C CA . LEU A 1 18 ? -6.476 -6.863 2.056 1.00 0.00 18 LEU A CA 9
ATOM 12508 C C . LEU A 1 18 ? -7.281 -5.637 2.526 1.00 0.00 18 LEU A C 9
ATOM 12509 O O . LEU A 1 18 ? -6.814 -4.875 3.373 1.00 0.00 18 LEU A O 9
ATOM 12525 N N . PHE A 1 19 ? -8.486 -5.451 1.973 1.00 0.00 19 PHE A N 9
ATOM 12526 C CA . PHE A 1 19 ? -9.342 -4.322 2.341 1.00 0.00 19 PHE A CA 9
ATOM 12527 C C . PHE A 1 19 ? -10.811 -4.667 2.111 1.00 0.00 19 PHE A C 9
ATOM 12528 O O . PHE A 1 19 ? -11.619 -4.626 3.039 1.00 0.00 19 PHE A O 9
ATOM 12545 N N . ALA A 1 20 ? -11.147 -5.008 0.868 1.00 0.00 20 ALA A N 9
ATOM 12546 C CA . ALA A 1 20 ? -12.519 -5.367 0.506 1.00 0.00 20 ALA A CA 9
ATOM 12547 C C . ALA A 1 20 ? -12.621 -5.732 -0.977 1.00 0.00 20 ALA A C 9
ATOM 12548 O O . ALA A 1 20 ? -13.618 -5.424 -1.632 1.00 0.00 20 ALA A O 9
ATOM 12555 N N . LYS A 1 21 ? -11.580 -6.389 -1.504 1.00 0.00 21 LYS A N 9
ATOM 12556 C CA . LYS A 1 21 ? -11.548 -6.789 -2.913 1.00 0.00 21 LYS A CA 9
ATOM 12557 C C . LYS A 1 21 ? -11.898 -5.607 -3.825 1.00 0.00 21 LYS A C 9
ATOM 12558 O O . LYS A 1 21 ? -12.518 -5.781 -4.878 1.00 0.00 21 LYS A O 9
ATOM 12577 N N . GLN A 1 22 ? -11.496 -4.403 -3.410 1.00 0.00 22 GLN A N 9
ATOM 12578 C CA . GLN A 1 22 ? -11.769 -3.191 -4.180 1.00 0.00 22 GLN A CA 9
ATOM 12579 C C . GLN A 1 22 ? -10.724 -2.990 -5.272 1.00 0.00 22 GLN A C 9
ATOM 12580 O O . GLN A 1 22 ? -9.675 -3.637 -5.268 1.00 0.00 22 GLN A O 9
ATOM 12594 N N . THR A 1 23 ? -11.015 -2.087 -6.205 1.00 0.00 23 THR A N 9
ATOM 12595 C CA . THR A 1 23 ? -10.096 -1.803 -7.301 1.00 0.00 23 THR A CA 9
ATOM 12596 C C . THR A 1 23 ? -9.097 -0.712 -6.905 1.00 0.00 23 THR A C 9
ATOM 12597 O O . THR A 1 23 ? -7.918 -0.996 -6.709 1.00 0.00 23 THR A O 9
ATOM 12608 N N . SER A 1 24 ? -9.575 0.528 -6.780 1.00 0.00 24 SER A N 9
ATOM 12609 C CA . SER A 1 24 ? -8.713 1.648 -6.404 1.00 0.00 24 SER A CA 9
ATOM 12610 C C . SER A 1 24 ? -9.390 2.547 -5.369 1.00 0.00 24 SER A C 9
ATOM 12611 O O . SER A 1 24 ? -10.619 2.579 -5.270 1.00 0.00 24 SER A O 9
ATOM 12619 N N . LEU A 1 25 ? -8.578 3.274 -4.600 1.00 0.00 25 LEU A N 9
ATOM 12620 C CA . LEU A 1 25 ? -9.093 4.174 -3.567 1.00 0.00 25 LEU A CA 9
ATOM 12621 C C . LEU A 1 25 ? -8.294 5.480 -3.513 1.00 0.00 25 LEU A C 9
ATOM 12622 O O . LEU A 1 25 ? -7.192 5.570 -4.059 1.00 0.00 25 LEU A O 9
ATOM 12638 N N . GLN A 1 26 ? -8.861 6.488 -2.844 1.00 0.00 26 GLN A N 9
ATOM 12639 C CA . GLN A 1 26 ? -8.212 7.791 -2.705 1.00 0.00 26 GLN A CA 9
ATOM 12640 C C . GLN A 1 26 ? -8.034 8.146 -1.230 1.00 0.00 26 GLN A C 9
ATOM 12641 O O . GLN A 1 26 ? -9.012 8.382 -0.517 1.00 0.00 26 GLN A O 9
ATOM 12655 N N . LEU A 1 27 ? -6.782 8.177 -0.777 1.00 0.00 27 LEU A N 9
ATOM 12656 C CA . LEU A 1 27 ? -6.474 8.500 0.614 1.00 0.00 27 LEU A CA 9
ATOM 12657 C C . LEU A 1 27 ? -6.105 9.974 0.762 1.00 0.00 27 LEU A C 9
ATOM 12658 O O . LEU A 1 27 ? -5.261 10.487 0.026 1.00 0.00 27 LEU A O 9
ATOM 12674 N N . ASP A 1 28 ? -6.733 10.646 1.723 1.00 0.00 28 ASP A N 9
ATOM 12675 C CA . ASP A 1 28 ? -6.464 12.062 1.974 1.00 0.00 28 ASP A CA 9
ATOM 12676 C C . ASP A 1 28 ? -6.017 12.282 3.419 1.00 0.00 28 ASP A C 9
ATOM 12677 O O . ASP A 1 28 ? -6.839 12.510 4.309 1.00 0.00 28 ASP A O 9
ATOM 12686 N N . GLY A 1 29 ? -4.704 12.207 3.645 1.00 0.00 29 GLY A N 9
ATOM 12687 C CA . GLY A 1 29 ? -4.163 12.395 4.982 1.00 0.00 29 GLY A CA 9
ATOM 12688 C C . GLY A 1 29 ? -4.146 13.851 5.409 1.00 0.00 29 GLY A C 9
ATOM 12689 O O . GLY A 1 29 ? -4.312 14.749 4.580 1.00 0.00 29 GLY A O 9
ATOM 12693 N N . VAL A 1 30 ? -3.946 14.088 6.705 1.00 0.00 30 VAL A N 9
ATOM 12694 C CA . VAL A 1 30 ? -3.914 15.446 7.243 1.00 0.00 30 VAL A CA 9
ATOM 12695 C C . VAL A 1 30 ? -2.485 15.993 7.288 1.00 0.00 30 VAL A C 9
ATOM 12696 O O . VAL A 1 30 ? -2.239 17.132 6.887 1.00 0.00 30 VAL A O 9
ATOM 12709 N N . VAL A 1 31 ? -1.546 15.179 7.778 1.00 0.00 31 VAL A N 9
ATOM 12710 C CA . VAL A 1 31 ? -0.147 15.590 7.874 1.00 0.00 31 VAL A CA 9
ATOM 12711 C C . VAL A 1 31 ? 0.791 14.516 7.309 1.00 0.00 31 VAL A C 9
ATOM 12712 O O . VAL A 1 31 ? 1.498 13.836 8.055 1.00 0.00 31 VAL A O 9
ATOM 12725 N N . PRO A 1 32 ? 0.812 14.353 5.971 1.00 0.00 32 PRO A N 9
ATOM 12726 C CA . PRO A 1 32 ? 1.659 13.369 5.299 1.00 0.00 32 PRO A CA 9
ATOM 12727 C C . PRO A 1 32 ? 3.071 13.888 5.004 1.00 0.00 32 PRO A C 9
ATOM 12728 O O . PRO A 1 32 ? 3.770 13.334 4.155 1.00 0.00 32 PRO A O 9
ATOM 12739 N N . THR A 1 33 ? 3.488 14.947 5.701 1.00 0.00 33 THR A N 9
ATOM 12740 C CA . THR A 1 33 ? 4.814 15.527 5.499 1.00 0.00 33 THR A CA 9
ATOM 12741 C C . THR A 1 33 ? 5.912 14.501 5.784 1.00 0.00 33 THR A C 9
ATOM 12742 O O . THR A 1 33 ? 6.725 14.195 4.911 1.00 0.00 33 THR A O 9
ATOM 12753 N N . GLY A 1 34 ? 5.925 13.971 7.008 1.00 0.00 34 GLY A N 9
ATOM 12754 C CA . GLY A 1 34 ? 6.922 12.981 7.382 1.00 0.00 34 GLY A CA 9
ATOM 12755 C C . GLY A 1 34 ? 6.399 11.558 7.270 1.00 0.00 34 GLY A C 9
ATOM 12756 O O . GLY A 1 34 ? 6.726 10.704 8.097 1.00 0.00 34 GLY A O 9
ATOM 12760 N N . THR A 1 35 ? 5.580 11.303 6.247 1.00 0.00 35 THR A N 9
ATOM 12761 C CA . THR A 1 35 ? 5.004 9.979 6.030 1.00 0.00 35 THR A CA 9
ATOM 12762 C C . THR A 1 35 ? 5.692 9.264 4.869 1.00 0.00 35 THR A C 9
ATOM 12763 O O . THR A 1 35 ? 5.954 9.861 3.824 1.00 0.00 35 THR A O 9
ATOM 12774 N N . ASN A 1 36 ? 5.979 7.977 5.065 1.00 0.00 36 ASN A N 9
ATOM 12775 C CA . ASN A 1 36 ? 6.632 7.164 4.043 1.00 0.00 36 ASN A CA 9
ATOM 12776 C C . ASN A 1 36 ? 5.814 5.904 3.748 1.00 0.00 36 ASN A C 9
ATOM 12777 O O . ASN A 1 36 ? 4.691 5.762 4.234 1.00 0.00 36 ASN A O 9
ATOM 12788 N N . LEU A 1 37 ? 6.377 4.998 2.948 1.00 0.00 37 LEU A N 9
ATOM 12789 C CA . LEU A 1 37 ? 5.692 3.754 2.589 1.00 0.00 37 LEU A CA 9
ATOM 12790 C C . LEU A 1 37 ? 5.255 2.971 3.826 1.00 0.00 37 LEU A C 9
ATOM 12791 O O . LEU A 1 37 ? 4.132 2.469 3.878 1.00 0.00 37 LEU A O 9
ATOM 12807 N N . ASN A 1 38 ? 6.139 2.880 4.820 1.00 0.00 38 ASN A N 9
ATOM 12808 C CA . ASN A 1 38 ? 5.824 2.167 6.058 1.00 0.00 38 ASN A CA 9
ATOM 12809 C C . ASN A 1 38 ? 4.573 2.760 6.702 1.00 0.00 38 ASN A C 9
ATOM 12810 O O . ASN A 1 38 ? 3.757 2.040 7.281 1.00 0.00 38 ASN A O 9
ATOM 12821 N N . GLY A 1 39 ? 4.424 4.079 6.572 1.00 0.00 39 GLY A N 9
ATOM 12822 C CA . GLY A 1 39 ? 3.267 4.756 7.116 1.00 0.00 39 GLY A CA 9
ATOM 12823 C C . GLY A 1 39 ? 2.046 4.598 6.226 1.00 0.00 39 GLY A C 9
ATOM 12824 O O . GLY A 1 39 ? 0.920 4.525 6.720 1.00 0.00 39 GLY A O 9
ATOM 12828 N N . LEU A 1 40 ? 2.269 4.533 4.906 1.00 0.00 40 LEU A N 9
ATOM 12829 C CA . LEU A 1 40 ? 1.173 4.372 3.953 1.00 0.00 40 LEU A CA 9
ATOM 12830 C C . LEU A 1 40 ? 0.468 3.034 4.165 1.00 0.00 40 LEU A C 9
ATOM 12831 O O . LEU A 1 40 ? -0.756 2.981 4.301 1.00 0.00 40 LEU A O 9
ATOM 12847 N N . VAL A 1 41 ? 1.254 1.955 4.198 1.00 0.00 41 VAL A N 9
ATOM 12848 C CA . VAL A 1 41 ? 0.707 0.615 4.402 1.00 0.00 41 VAL A CA 9
ATOM 12849 C C . VAL A 1 41 ? -0.076 0.543 5.706 1.00 0.00 41 VAL A C 9
ATOM 12850 O O . VAL A 1 41 ? -1.257 0.202 5.704 1.00 0.00 41 VAL A O 9
ATOM 12863 N N . GLN A 1 42 ? 0.583 0.878 6.813 1.00 0.00 42 GLN A N 9
ATOM 12864 C CA . GLN A 1 42 ? -0.055 0.864 8.129 1.00 0.00 42 GLN A CA 9
ATOM 12865 C C . GLN A 1 42 ? -1.393 1.612 8.108 1.00 0.00 42 GLN A C 9
ATOM 12866 O O . GLN A 1 42 ? -2.335 1.231 8.803 1.00 0.00 42 GLN A O 9
ATOM 12880 N N . LEU A 1 43 ? -1.466 2.676 7.307 1.00 0.00 43 LEU A N 9
ATOM 12881 C CA . LEU A 1 43 ? -2.685 3.475 7.195 1.00 0.00 43 LEU A CA 9
ATOM 12882 C C . LEU A 1 43 ? -3.810 2.704 6.496 1.00 0.00 43 LEU A C 9
ATOM 12883 O O . LEU A 1 43 ? -4.986 2.971 6.733 1.00 0.00 43 LEU A O 9
ATOM 12899 N N . LEU A 1 44 ? -3.448 1.756 5.624 1.00 0.00 44 LEU A N 9
ATOM 12900 C CA . LEU A 1 44 ? -4.444 0.967 4.896 1.00 0.00 44 LEU A CA 9
ATOM 12901 C C . LEU A 1 44 ? -4.719 -0.380 5.569 1.00 0.00 44 LEU A C 9
ATOM 12902 O O . LEU A 1 44 ? -5.860 -0.841 5.590 1.00 0.00 44 LEU A O 9
ATOM 12918 N N . LYS A 1 45 ? -3.678 -1.017 6.109 1.00 0.00 45 LYS A N 9
ATOM 12919 C CA . LYS A 1 45 ? -3.839 -2.314 6.765 1.00 0.00 45 LYS A CA 9
ATOM 12920 C C . LYS A 1 45 ? -4.248 -2.164 8.230 1.00 0.00 45 LYS A C 9
ATOM 12921 O O . LYS A 1 45 ? -5.324 -2.607 8.623 1.00 0.00 45 LYS A O 9
ATOM 12940 N N . THR A 1 46 ? -3.398 -1.538 9.039 1.00 0.00 46 THR A N 9
ATOM 12941 C CA . THR A 1 46 ? -3.704 -1.349 10.458 1.00 0.00 46 THR A CA 9
ATOM 12942 C C . THR A 1 46 ? -5.012 -0.577 10.655 1.00 0.00 46 THR A C 9
ATOM 12943 O O . THR A 1 46 ? -5.633 -0.661 11.718 1.00 0.00 46 THR A O 9
ATOM 12954 N N . ASN A 1 47 ? -5.432 0.174 9.633 1.00 0.00 47 ASN A N 9
ATOM 12955 C CA . ASN A 1 47 ? -6.666 0.950 9.708 1.00 0.00 47 ASN A CA 9
ATOM 12956 C C . ASN A 1 47 ? -7.834 0.230 9.027 1.00 0.00 47 ASN A C 9
ATOM 12957 O O . ASN A 1 47 ? -8.971 0.315 9.494 1.00 0.00 47 ASN A O 9
ATOM 12968 N N . TYR A 1 48 ? -7.559 -0.467 7.917 1.00 0.00 48 TYR A N 9
ATOM 12969 C CA . TYR A 1 48 ? -8.612 -1.176 7.184 1.00 0.00 48 TYR A CA 9
ATOM 12970 C C . TYR A 1 48 ? -8.085 -2.422 6.461 1.00 0.00 48 TYR A C 9
ATOM 12971 O O . TYR A 1 48 ? -8.279 -2.573 5.252 1.00 0.00 48 TYR A O 9
ATOM 12989 N N . VAL A 1 49 ? -7.429 -3.317 7.195 1.00 0.00 49 VAL A N 9
ATOM 12990 C CA . VAL A 1 49 ? -6.894 -4.543 6.598 1.00 0.00 49 VAL A CA 9
ATOM 12991 C C . VAL A 1 49 ? -7.978 -5.611 6.443 1.00 0.00 49 VAL A C 9
ATOM 12992 O O . VAL A 1 49 ? -8.054 -6.272 5.408 1.00 0.00 49 VAL A O 9
ATOM 13005 N N . LYS A 1 50 ? -8.802 -5.780 7.481 1.00 0.00 50 LYS A N 9
ATOM 13006 C CA . LYS A 1 50 ? -9.878 -6.781 7.483 1.00 0.00 50 LYS A CA 9
ATOM 13007 C C . LYS A 1 50 ? -9.297 -8.196 7.502 1.00 0.00 50 LYS A C 9
ATOM 13008 O O . LYS A 1 50 ? -9.560 -8.967 8.425 1.00 0.00 50 LYS A O 9
ATOM 13027 N N . GLU A 1 51 ? -8.495 -8.522 6.486 1.00 0.00 51 GLU A N 9
ATOM 13028 C CA . GLU A 1 51 ? -7.861 -9.829 6.390 1.00 0.00 51 GLU A CA 9
ATOM 13029 C C . GLU A 1 51 ? -6.727 -9.944 7.415 1.00 0.00 51 GLU A C 9
ATOM 13030 O O . GLU A 1 51 ? -6.601 -9.100 8.306 1.00 0.00 51 GLU A O 9
ATOM 13042 N N . ARG A 1 52 ? -5.903 -10.985 7.294 1.00 0.00 52 ARG A N 9
ATOM 13043 C CA . ARG A 1 52 ? -4.792 -11.189 8.222 1.00 0.00 52 ARG A CA 9
ATOM 13044 C C . ARG A 1 52 ? -3.706 -10.128 8.037 1.00 0.00 52 ARG A C 9
ATOM 13045 O O . ARG A 1 52 ? -3.230 -9.906 6.925 1.00 0.00 52 ARG A O 9
ATOM 13066 N N . PRO A 1 53 ? -3.290 -9.461 9.132 1.00 0.00 53 PRO A N 9
ATOM 13067 C CA . PRO A 1 53 ? -2.246 -8.433 9.074 1.00 0.00 53 PRO A CA 9
ATOM 13068 C C . PRO A 1 53 ? -0.854 -9.025 8.854 1.00 0.00 53 PRO A C 9
ATOM 13069 O O . PRO A 1 53 ? 0.046 -8.342 8.363 1.00 0.00 53 PRO A O 9
ATOM 13080 N N . ASP A 1 54 ? -0.683 -10.295 9.226 1.00 0.00 54 ASP A N 9
ATOM 13081 C CA . ASP A 1 54 ? 0.603 -10.972 9.077 1.00 0.00 54 ASP A CA 9
ATOM 13082 C C . ASP A 1 54 ? 0.709 -11.736 7.751 1.00 0.00 54 ASP A C 9
ATOM 13083 O O . ASP A 1 54 ? 1.682 -12.459 7.530 1.00 0.00 54 ASP A O 9
ATOM 13092 N N . LEU A 1 55 ? -0.275 -11.571 6.864 1.00 0.00 55 LEU A N 9
ATOM 13093 C CA . LEU A 1 55 ? -0.249 -12.252 5.573 1.00 0.00 55 LEU A CA 9
ATOM 13094 C C . LEU A 1 55 ? 0.554 -11.449 4.542 1.00 0.00 55 LEU A C 9
ATOM 13095 O O . LEU A 1 55 ? 1.026 -12.007 3.549 1.00 0.00 55 LEU A O 9
ATOM 13111 N N . LEU A 1 56 ? 0.717 -10.144 4.786 1.00 0.00 56 LEU A N 9
ATOM 13112 C CA . LEU A 1 56 ? 1.473 -9.285 3.873 1.00 0.00 56 LEU A CA 9
ATOM 13113 C C . LEU A 1 56 ? 2.866 -8.982 4.416 1.00 0.00 56 LEU A C 9
ATOM 13114 O O . LEU A 1 56 ? 3.854 -9.112 3.695 1.00 0.00 56 LEU A O 9
ATOM 13130 N N . VAL A 1 57 ? 2.948 -8.571 5.681 1.00 0.00 57 VAL A N 9
ATOM 13131 C CA . VAL A 1 57 ? 4.239 -8.249 6.285 1.00 0.00 57 VAL A CA 9
ATOM 13132 C C . VAL A 1 57 ? 5.142 -9.472 6.334 1.00 0.00 57 VAL A C 9
ATOM 13133 O O . VAL A 1 57 ? 4.678 -10.598 6.529 1.00 0.00 57 VAL A O 9
ATOM 13146 N N . ASP A 1 58 ? 6.434 -9.236 6.150 1.00 0.00 58 ASP A N 9
ATOM 13147 C CA . ASP A 1 58 ? 7.427 -10.305 6.164 1.00 0.00 58 ASP A CA 9
ATOM 13148 C C . ASP A 1 58 ? 7.486 -10.964 7.537 1.00 0.00 58 ASP A C 9
ATOM 13149 O O . ASP A 1 58 ? 7.232 -12.162 7.672 1.00 0.00 58 ASP A O 9
ATOM 13158 N N . GLN A 1 59 ? 7.813 -10.169 8.554 1.00 0.00 59 GLN A N 9
ATOM 13159 C CA . GLN A 1 59 ? 7.895 -10.669 9.922 1.00 0.00 59 GLN A CA 9
ATOM 13160 C C . GLN A 1 59 ? 8.015 -9.524 10.925 1.00 0.00 59 GLN A C 9
ATOM 13161 O O . GLN A 1 59 ? 7.341 -9.518 11.955 1.00 0.00 59 GLN A O 9
ATOM 13175 N N . THR A 1 60 ? 8.873 -8.553 10.613 1.00 0.00 60 THR A N 9
ATOM 13176 C CA . THR A 1 60 ? 9.074 -7.398 11.485 1.00 0.00 60 THR A CA 9
ATOM 13177 C C . THR A 1 60 ? 7.957 -6.363 11.314 1.00 0.00 60 THR A C 9
ATOM 13178 O O . THR A 1 60 ? 7.994 -5.298 11.934 1.00 0.00 60 THR A O 9
ATOM 13189 N N . GLY A 1 61 ? 6.965 -6.674 10.469 1.00 0.00 61 GLY A N 9
ATOM 13190 C CA . GLY A 1 61 ? 5.868 -5.754 10.238 1.00 0.00 61 GLY A CA 9
ATOM 13191 C C . GLY A 1 61 ? 6.331 -4.442 9.632 1.00 0.00 61 GLY A C 9
ATOM 13192 O O . GLY A 1 61 ? 5.712 -3.399 9.844 1.00 0.00 61 GLY A O 9
ATOM 13196 N N . GLN A 1 62 ? 7.432 -4.497 8.884 1.00 0.00 62 GLN A N 9
ATOM 13197 C CA . GLN A 1 62 ? 7.994 -3.306 8.250 1.00 0.00 62 GLN A CA 9
ATOM 13198 C C . GLN A 1 62 ? 8.134 -3.490 6.739 1.00 0.00 62 GLN A C 9
ATOM 13199 O O . GLN A 1 62 ? 7.860 -2.570 5.968 1.00 0.00 62 GLN A O 9
ATOM 13213 N N . THR A 1 63 ? 8.559 -4.681 6.323 1.00 0.00 63 THR A N 9
ATOM 13214 C CA . THR A 1 63 ? 8.733 -4.983 4.906 1.00 0.00 63 THR A CA 9
ATOM 13215 C C . THR A 1 63 ? 7.740 -6.051 4.458 1.00 0.00 63 THR A C 9
ATOM 13216 O O . THR A 1 63 ? 7.537 -7.047 5.150 1.00 0.00 63 THR A O 9
ATOM 13227 N N . LEU A 1 64 ? 7.125 -5.834 3.298 1.00 0.00 64 LEU A N 9
ATOM 13228 C CA . LEU A 1 64 ? 6.155 -6.776 2.752 1.00 0.00 64 LEU A CA 9
ATOM 13229 C C . LEU A 1 64 ? 6.842 -8.058 2.292 1.00 0.00 64 LEU A C 9
ATOM 13230 O O . LEU A 1 64 ? 7.863 -8.012 1.604 1.00 0.00 64 LEU A O 9
ATOM 13246 N N . ARG A 1 65 ? 6.275 -9.198 2.679 1.00 0.00 65 ARG A N 9
ATOM 13247 C CA . ARG A 1 65 ? 6.831 -10.499 2.313 1.00 0.00 65 ARG A CA 9
ATOM 13248 C C . ARG A 1 65 ? 6.907 -10.667 0.793 1.00 0.00 65 ARG A C 9
ATOM 13249 O O . ARG A 1 65 ? 6.158 -10.028 0.051 1.00 0.00 65 ARG A O 9
ATOM 13270 N N . PRO A 1 66 ? 7.820 -11.535 0.309 1.00 0.00 66 PRO A N 9
ATOM 13271 C CA . PRO A 1 66 ? 7.995 -11.788 -1.128 1.00 0.00 66 PRO A CA 9
ATOM 13272 C C . PRO A 1 66 ? 6.715 -12.295 -1.790 1.00 0.00 66 PRO A C 9
ATOM 13273 O O . PRO A 1 66 ? 6.004 -13.131 -1.228 1.00 0.00 66 PRO A O 9
ATOM 13284 N N . GLY A 1 67 ? 6.432 -11.779 -2.985 1.00 0.00 67 GLY A N 9
ATOM 13285 C CA . GLY A 1 67 ? 5.238 -12.179 -3.712 1.00 0.00 67 GLY A CA 9
ATOM 13286 C C . GLY A 1 67 ? 4.526 -10.995 -4.341 1.00 0.00 67 GLY A C 9
ATOM 13287 O O . GLY A 1 67 ? 4.149 -11.042 -5.513 1.00 0.00 67 GLY A O 9
ATOM 13291 N N . ILE A 1 68 ? 4.344 -9.930 -3.560 1.00 0.00 68 ILE A N 9
ATOM 13292 C CA . ILE A 1 68 ? 3.678 -8.723 -4.043 1.00 0.00 68 ILE A CA 9
ATOM 13293 C C . ILE A 1 68 ? 4.695 -7.696 -4.535 1.00 0.00 68 ILE A C 9
ATOM 13294 O O . ILE A 1 68 ? 5.629 -7.339 -3.813 1.00 0.00 68 ILE A O 9
ATOM 13310 N N . LEU A 1 69 ? 4.504 -7.218 -5.763 1.00 0.00 69 LEU A N 9
ATOM 13311 C CA . LEU A 1 69 ? 5.401 -6.228 -6.351 1.00 0.00 69 LEU A CA 9
ATOM 13312 C C . LEU A 1 69 ? 4.823 -4.822 -6.214 1.00 0.00 69 LEU A C 9
ATOM 13313 O O . LEU A 1 69 ? 3.917 -4.438 -6.958 1.00 0.00 69 LEU A O 9
ATOM 13329 N N . VAL A 1 70 ? 5.353 -4.056 -5.259 1.00 0.00 70 VAL A N 9
ATOM 13330 C CA . VAL A 1 70 ? 4.890 -2.689 -5.028 1.00 0.00 70 VAL A CA 9
ATOM 13331 C C . VAL A 1 70 ? 5.444 -1.743 -6.092 1.00 0.00 70 VAL A C 9
ATOM 13332 O O . VAL A 1 70 ? 6.633 -1.788 -6.416 1.00 0.00 70 VAL A O 9
ATOM 13345 N N . LEU A 1 71 ? 4.576 -0.892 -6.637 1.00 0.00 71 LEU A N 9
ATOM 13346 C CA . LEU A 1 71 ? 4.980 0.060 -7.670 1.00 0.00 71 LEU A CA 9
ATOM 13347 C C . LEU A 1 71 ? 4.534 1.481 -7.327 1.00 0.00 71 LEU A C 9
ATOM 13348 O O . LEU A 1 71 ? 3.439 1.690 -6.802 1.00 0.00 71 LEU A O 9
ATOM 13364 N N . VAL A 1 72 ? 5.392 2.451 -7.643 1.00 0.00 72 VAL A N 9
ATOM 13365 C CA . VAL A 1 72 ? 5.098 3.859 -7.389 1.00 0.00 72 VAL A CA 9
ATOM 13366 C C . VAL A 1 72 ? 4.950 4.622 -8.703 1.00 0.00 72 VAL A C 9
ATOM 13367 O O . VAL A 1 72 ? 5.925 4.807 -9.435 1.00 0.00 72 VAL A O 9
ATOM 13380 N N . ASN A 1 73 ? 3.725 5.060 -8.994 1.00 0.00 73 ASN A N 9
ATOM 13381 C CA . ASN A 1 73 ? 3.436 5.806 -10.224 1.00 0.00 73 ASN A CA 9
ATOM 13382 C C . ASN A 1 73 ? 3.828 4.996 -11.461 1.00 0.00 73 ASN A C 9
ATOM 13383 O O . ASN A 1 73 ? 4.586 5.470 -12.312 1.00 0.00 73 ASN A O 9
ATOM 13394 N N . SER A 1 74 ? 3.310 3.770 -11.553 1.00 0.00 74 SER A N 9
ATOM 13395 C CA . SER A 1 74 ? 3.601 2.887 -12.680 1.00 0.00 74 SER A CA 9
ATOM 13396 C C . SER A 1 74 ? 5.108 2.654 -12.826 1.00 0.00 74 SER A C 9
ATOM 13397 O O . SER A 1 74 ? 5.669 2.791 -13.916 1.00 0.00 74 SER A O 9
ATOM 13405 N N . CYS A 1 75 ? 5.758 2.298 -11.720 1.00 0.00 75 CYS A N 9
ATOM 13406 C CA . CYS A 1 75 ? 7.197 2.041 -11.718 1.00 0.00 75 CYS A CA 9
ATOM 13407 C C . CYS A 1 75 ? 7.601 1.245 -10.478 1.00 0.00 75 CYS A C 9
ATOM 13408 O O . CYS A 1 75 ? 7.013 1.411 -9.411 1.00 0.00 75 CYS A O 9
ATOM 13416 N N . ASP A 1 76 ? 8.602 0.378 -10.630 1.00 0.00 76 ASP A N 9
ATOM 13417 C CA . ASP A 1 76 ? 9.083 -0.454 -9.524 1.00 0.00 76 ASP A CA 9
ATOM 13418 C C . ASP A 1 76 ? 9.378 0.385 -8.280 1.00 0.00 76 ASP A C 9
ATOM 13419 O O . ASP A 1 76 ? 10.197 1.306 -8.320 1.00 0.00 76 ASP A O 9
ATOM 13428 N N . ALA A 1 77 ? 8.707 0.054 -7.178 1.00 0.00 77 ALA A N 9
ATOM 13429 C CA . ALA A 1 77 ? 8.895 0.773 -5.917 1.00 0.00 77 ALA A CA 9
ATOM 13430 C C . ALA A 1 77 ? 10.099 0.242 -5.136 1.00 0.00 77 ALA A C 9
ATOM 13431 O O . ALA A 1 77 ? 10.660 0.953 -4.302 1.00 0.00 77 ALA A O 9
ATOM 13438 N N . GLU A 1 78 ? 10.494 -1.004 -5.408 1.00 0.00 78 GLU A N 9
ATOM 13439 C CA . GLU A 1 78 ? 11.629 -1.613 -4.723 1.00 0.00 78 GLU A CA 9
ATOM 13440 C C . GLU A 1 78 ? 12.944 -1.036 -5.232 1.00 0.00 78 GLU A C 9
ATOM 13441 O O . GLU A 1 78 ? 13.920 -0.951 -4.487 1.00 0.00 78 GLU A O 9
ATOM 13453 N N . VAL A 1 79 ? 12.963 -0.636 -6.504 1.00 0.00 79 VAL A N 9
ATOM 13454 C CA . VAL A 1 79 ? 14.163 -0.067 -7.103 1.00 0.00 79 VAL A CA 9
ATOM 13455 C C . VAL A 1 79 ? 14.551 1.245 -6.420 1.00 0.00 79 VAL A C 9
ATOM 13456 O O . VAL A 1 79 ? 15.732 1.505 -6.186 1.00 0.00 79 VAL A O 9
ATOM 13469 N N . VAL A 1 80 ? 13.552 2.070 -6.104 1.00 0.00 80 VAL A N 9
ATOM 13470 C CA . VAL A 1 80 ? 13.796 3.354 -5.447 1.00 0.00 80 VAL A CA 9
ATOM 13471 C C . VAL A 1 80 ? 14.030 3.180 -3.945 1.00 0.00 80 VAL A C 9
ATOM 13472 O O . VAL A 1 80 ? 14.848 3.886 -3.356 1.00 0.00 80 VAL A O 9
ATOM 13485 N N . GLY A 1 81 ? 13.307 2.241 -3.332 1.00 0.00 81 GLY A N 9
ATOM 13486 C CA . GLY A 1 81 ? 13.457 2.004 -1.906 1.00 0.00 81 GLY A CA 9
ATOM 13487 C C . GLY A 1 81 ? 12.810 0.709 -1.445 1.00 0.00 81 GLY A C 9
ATOM 13488 O O . GLY A 1 81 ? 13.449 -0.102 -0.774 1.00 0.00 81 GLY A O 9
ATOM 13492 N N . GLY A 1 82 ? 11.539 0.520 -1.800 1.00 0.00 82 GLY A N 9
ATOM 13493 C CA . GLY A 1 82 ? 10.823 -0.683 -1.403 1.00 0.00 82 GLY A CA 9
ATOM 13494 C C . GLY A 1 82 ? 9.918 -0.450 -0.208 1.00 0.00 82 GLY A C 9
ATOM 13495 O O . GLY A 1 82 ? 8.736 -0.793 -0.240 1.00 0.00 82 GLY A O 9
ATOM 13499 N N . MET A 1 83 ? 10.478 0.135 0.849 1.00 0.00 83 MET A N 9
ATOM 13500 C CA . MET A 1 83 ? 9.718 0.421 2.064 1.00 0.00 83 MET A CA 9
ATOM 13501 C C . MET A 1 83 ? 10.166 1.738 2.706 1.00 0.00 83 MET A C 9
ATOM 13502 O O . MET A 1 83 ? 10.012 1.930 3.914 1.00 0.00 83 MET A O 9
ATOM 13516 N N . ASP A 1 84 ? 10.718 2.647 1.895 1.00 0.00 84 ASP A N 9
ATOM 13517 C CA . ASP A 1 84 ? 11.184 3.938 2.399 1.00 0.00 84 ASP A CA 9
ATOM 13518 C C . ASP A 1 84 ? 10.867 5.080 1.429 1.00 0.00 84 ASP A C 9
ATOM 13519 O O . ASP A 1 84 ? 11.523 6.125 1.457 1.00 0.00 84 ASP A O 9
ATOM 13528 N N . TYR A 1 85 ? 9.858 4.893 0.576 1.00 0.00 85 TYR A N 9
ATOM 13529 C CA . TYR A 1 85 ? 9.472 5.925 -0.381 1.00 0.00 85 TYR A CA 9
ATOM 13530 C C . TYR A 1 85 ? 8.597 6.983 0.287 1.00 0.00 85 TYR A C 9
ATOM 13531 O O . TYR A 1 85 ? 7.408 6.758 0.529 1.00 0.00 85 TYR A O 9
ATOM 13549 N N . VAL A 1 86 ? 9.191 8.140 0.581 1.00 0.00 86 VAL A N 9
ATOM 13550 C CA . VAL A 1 86 ? 8.463 9.237 1.216 1.00 0.00 86 VAL A CA 9
ATOM 13551 C C . VAL A 1 86 ? 7.500 9.893 0.229 1.00 0.00 86 VAL A C 9
ATOM 13552 O O . VAL A 1 86 ? 7.789 9.982 -0.965 1.00 0.00 86 VAL A O 9
ATOM 13565 N N . LEU A 1 87 ? 6.355 10.349 0.735 1.00 0.00 87 LEU A N 9
ATOM 13566 C CA . LEU A 1 87 ? 5.344 10.994 -0.104 1.00 0.00 87 LEU A CA 9
ATOM 13567 C C . LEU A 1 87 ? 4.498 11.975 0.712 1.00 0.00 87 LEU A C 9
ATOM 13568 O O . LEU A 1 87 ? 4.519 11.948 1.944 1.00 0.00 87 LEU A O 9
ATOM 13584 N N . ASN A 1 88 ? 3.755 12.837 0.016 1.00 0.00 88 ASN A N 9
ATOM 13585 C CA . ASN A 1 88 ? 2.898 13.826 0.672 1.00 0.00 88 ASN A CA 9
ATOM 13586 C C . ASN A 1 88 ? 1.514 13.876 0.018 1.00 0.00 88 ASN A C 9
ATOM 13587 O O . ASN A 1 88 ? 0.511 13.546 0.652 1.00 0.00 88 ASN A O 9
ATOM 13598 N N . ASP A 1 89 ? 1.468 14.292 -1.250 1.00 0.00 89 ASP A N 9
ATOM 13599 C CA . ASP A 1 89 ? 0.204 14.386 -1.985 1.00 0.00 89 ASP A CA 9
ATOM 13600 C C . ASP A 1 89 ? 0.405 14.070 -3.465 1.00 0.00 89 ASP A C 9
ATOM 13601 O O . ASP A 1 89 ? 1.325 14.587 -4.100 1.00 0.00 89 ASP A O 9
ATOM 13610 N N . GLY A 1 90 ? -0.462 13.213 -4.005 1.00 0.00 90 GLY A N 9
ATOM 13611 C CA . GLY A 1 90 ? -0.368 12.831 -5.407 1.00 0.00 90 GLY A CA 9
ATOM 13612 C C . GLY A 1 90 ? 0.490 11.595 -5.627 1.00 0.00 90 GLY A C 9
ATOM 13613 O O . GLY A 1 90 ? 0.979 11.367 -6.734 1.00 0.00 90 GLY A O 9
ATOM 13617 N N . ASP A 1 91 ? 0.668 10.789 -4.575 1.00 0.00 91 ASP A N 9
ATOM 13618 C CA . ASP A 1 91 ? 1.468 9.570 -4.669 1.00 0.00 91 ASP A CA 9
ATOM 13619 C C . ASP A 1 91 ? 0.626 8.396 -5.160 1.00 0.00 91 ASP A C 9
ATOM 13620 O O . ASP A 1 91 ? -0.605 8.452 -5.144 1.00 0.00 91 ASP A O 9
ATOM 13629 N N . THR A 1 92 ? 1.299 7.331 -5.598 1.00 0.00 92 THR A N 9
ATOM 13630 C CA . THR A 1 92 ? 0.617 6.141 -6.095 1.00 0.00 92 THR A CA 9
ATOM 13631 C C . THR A 1 92 ? 1.308 4.870 -5.602 1.00 0.00 92 THR A C 9
ATOM 13632 O O . THR A 1 92 ? 2.525 4.729 -5.724 1.00 0.00 92 THR A O 9
ATOM 13643 N N . VAL A 1 93 ? 0.519 3.949 -5.050 1.00 0.00 93 VAL A N 9
ATOM 13644 C CA . VAL A 1 93 ? 1.048 2.685 -4.542 1.00 0.00 93 VAL A CA 9
ATOM 13645 C C . VAL A 1 93 ? 0.099 1.531 -4.870 1.00 0.00 93 VAL A C 9
ATOM 13646 O O . VAL A 1 93 ? -1.085 1.572 -4.529 1.00 0.00 93 VAL A O 9
ATOM 13659 N N . GLU A 1 94 ? 0.626 0.512 -5.551 1.00 0.00 94 GLU A N 9
ATOM 13660 C CA . GLU A 1 94 ? -0.176 -0.645 -5.944 1.00 0.00 94 GLU A CA 9
ATOM 13661 C C . GLU A 1 94 ? 0.467 -1.952 -5.482 1.00 0.00 94 GLU A C 9
ATOM 13662 O O . GLU A 1 94 ? 1.678 -2.137 -5.600 1.00 0.00 94 GLU A O 9
ATOM 13674 N N . PHE A 1 95 ? -0.362 -2.858 -4.961 1.00 0.00 95 PHE A N 9
ATOM 13675 C CA . PHE A 1 95 ? 0.112 -4.157 -4.484 1.00 0.00 95 PHE A CA 9
ATOM 13676 C C . PHE A 1 95 ? -0.316 -5.269 -5.441 1.00 0.00 95 PHE A C 9
ATOM 13677 O O . PHE A 1 95 ? -1.483 -5.662 -5.470 1.00 0.00 95 PHE A O 9
ATOM 13694 N N . ILE A 1 96 ? 0.638 -5.765 -6.229 1.00 0.00 96 ILE A N 9
ATOM 13695 C CA . ILE A 1 96 ? 0.362 -6.828 -7.193 1.00 0.00 96 ILE A CA 9
ATOM 13696 C C . ILE A 1 96 ? 0.995 -8.147 -6.755 1.00 0.00 96 ILE A C 9
ATOM 13697 O O . ILE A 1 96 ? 2.209 -8.330 -6.863 1.00 0.00 96 ILE A O 9
ATOM 13713 N N . SER A 1 97 ? 0.166 -9.066 -6.261 1.00 0.00 97 SER A N 9
ATOM 13714 C CA . SER A 1 97 ? 0.646 -10.370 -5.810 1.00 0.00 97 SER A CA 9
ATOM 13715 C C . SER A 1 97 ? 0.745 -11.351 -6.976 1.00 0.00 97 SER A C 9
ATOM 13716 O O . SER A 1 97 ? -0.120 -11.378 -7.852 1.00 0.00 97 SER A O 9
ATOM 13724 N N . THR A 1 98 ? 1.806 -12.156 -6.976 1.00 0.00 98 THR A N 9
ATOM 13725 C CA . THR A 1 98 ? 2.026 -13.145 -8.030 1.00 0.00 98 THR A CA 9
ATOM 13726 C C . THR A 1 98 ? 2.556 -14.455 -7.448 1.00 0.00 98 THR A C 9
ATOM 13727 O O . THR A 1 98 ? 1.976 -15.519 -7.667 1.00 0.00 98 THR A O 9
ATOM 13738 N N . LEU A 1 99 ? 3.662 -14.369 -6.709 1.00 0.00 99 LEU A N 9
ATOM 13739 C CA . LEU A 1 99 ? 4.269 -15.546 -6.095 1.00 0.00 99 LEU A CA 9
ATOM 13740 C C . LEU A 1 99 ? 3.626 -15.843 -4.743 1.00 0.00 99 LEU A C 9
ATOM 13741 O O . LEU A 1 99 ? 4.163 -15.483 -3.692 1.00 0.00 99 LEU A O 9
ATOM 13757 N N . HIS A 1 100 ? 2.467 -16.501 -4.775 1.00 0.00 100 HIS A N 9
ATOM 13758 C CA . HIS A 1 100 ? 1.749 -16.846 -3.551 1.00 0.00 100 HIS A CA 9
ATOM 13759 C C . HIS A 1 100 ? 2.063 -18.278 -3.120 1.00 0.00 100 HIS A C 9
ATOM 13760 O O . HIS A 1 100 ? 1.695 -19.240 -3.797 1.00 0.00 100 HIS A O 9
ATOM 13775 N N . GLY A 1 101 ? 2.751 -18.403 -1.986 1.00 0.00 101 GLY A N 9
ATOM 13776 C CA . GLY A 1 101 ? 3.114 -19.711 -1.474 1.00 0.00 101 GLY A CA 9
ATOM 13777 C C . GLY A 1 101 ? 4.608 -19.964 -1.547 1.00 0.00 101 GLY A C 9
ATOM 13778 O O . GLY A 1 101 ? 5.407 -19.098 -1.183 1.00 0.00 101 GLY A O 9
ATOM 13782 N N . GLY A 1 102 ? 4.984 -21.151 -2.018 1.00 0.00 102 GLY A N 9
ATOM 13783 C CA . GLY A 1 102 ? 6.390 -21.497 -2.131 1.00 0.00 102 GLY A CA 9
ATOM 13784 C C . GLY A 1 102 ? 6.744 -22.053 -3.495 1.00 0.00 102 GLY A C 9
ATOM 13785 O O . GLY A 1 102 ? 7.039 -21.251 -4.407 1.00 0.00 102 GLY A O 9
ATOM 13789 N N . MET A 1 1 ? 0.868 24.675 -9.016 1.00 0.00 1 MET A N 10
ATOM 13790 C CA . MET A 1 1 ? 0.104 25.335 -7.919 1.00 0.00 1 MET A CA 10
ATOM 13791 C C . MET A 1 1 ? -1.183 24.572 -7.592 1.00 0.00 1 MET A C 10
ATOM 13792 O O . MET A 1 1 ? -1.355 24.087 -6.473 1.00 0.00 1 MET A O 10
ATOM 13808 N N . SER A 1 2 ? -2.088 24.475 -8.569 1.00 0.00 2 SER A N 10
ATOM 13809 C CA . SER A 1 2 ? -3.356 23.775 -8.374 1.00 0.00 2 SER A CA 10
ATOM 13810 C C . SER A 1 2 ? -3.211 22.276 -8.650 1.00 0.00 2 SER A C 10
ATOM 13811 O O . SER A 1 2 ? -3.540 21.797 -9.737 1.00 0.00 2 SER A O 10
ATOM 13819 N N . ASN A 1 3 ? -2.713 21.541 -7.653 1.00 0.00 3 ASN A N 10
ATOM 13820 C CA . ASN A 1 3 ? -2.520 20.096 -7.776 1.00 0.00 3 ASN A CA 10
ATOM 13821 C C . ASN A 1 3 ? -3.541 19.330 -6.929 1.00 0.00 3 ASN A C 10
ATOM 13822 O O . ASN A 1 3 ? -4.058 18.296 -7.358 1.00 0.00 3 ASN A O 10
ATOM 13833 N N . HIS A 1 4 ? -3.820 19.847 -5.728 1.00 0.00 4 HIS A N 10
ATOM 13834 C CA . HIS A 1 4 ? -4.779 19.225 -4.806 1.00 0.00 4 HIS A CA 10
ATOM 13835 C C . HIS A 1 4 ? -4.201 17.949 -4.185 1.00 0.00 4 HIS A C 10
ATOM 13836 O O . HIS A 1 4 ? -3.609 17.123 -4.877 1.00 0.00 4 HIS A O 10
ATOM 13851 N N . ASN A 1 5 ? -4.385 17.799 -2.870 1.00 0.00 5 ASN A N 10
ATOM 13852 C CA . ASN A 1 5 ? -3.886 16.622 -2.151 1.00 0.00 5 ASN A CA 10
ATOM 13853 C C . ASN A 1 5 ? -4.731 15.389 -2.470 1.00 0.00 5 ASN A C 10
ATOM 13854 O O . ASN A 1 5 ? -5.959 15.428 -2.388 1.00 0.00 5 ASN A O 10
ATOM 13865 N N . HIS A 1 6 ? -4.061 14.296 -2.841 1.00 0.00 6 HIS A N 10
ATOM 13866 C CA . HIS A 1 6 ? -4.748 13.048 -3.180 1.00 0.00 6 HIS A CA 10
ATOM 13867 C C . HIS A 1 6 ? -3.757 11.893 -3.316 1.00 0.00 6 HIS A C 10
ATOM 13868 O O . HIS A 1 6 ? -2.638 12.078 -3.794 1.00 0.00 6 HIS A O 10
ATOM 13883 N N . ILE A 1 7 ? -4.175 10.698 -2.891 1.00 0.00 7 ILE A N 10
ATOM 13884 C CA . ILE A 1 7 ? -3.321 9.512 -2.971 1.00 0.00 7 ILE A CA 10
ATOM 13885 C C . ILE A 1 7 ? -3.935 8.452 -3.886 1.00 0.00 7 ILE A C 10
ATOM 13886 O O . ILE A 1 7 ? -5.154 8.385 -4.042 1.00 0.00 7 ILE A O 10
ATOM 13902 N N . THR A 1 8 ? -3.080 7.632 -4.491 1.00 0.00 8 THR A N 10
ATOM 13903 C CA . THR A 1 8 ? -3.528 6.577 -5.399 1.00 0.00 8 THR A CA 10
ATOM 13904 C C . THR A 1 8 ? -3.159 5.192 -4.858 1.00 0.00 8 THR A C 10
ATOM 13905 O O . THR A 1 8 ? -2.006 4.769 -4.951 1.00 0.00 8 THR A O 10
ATOM 13916 N N . VAL A 1 9 ? -4.143 4.492 -4.288 1.00 0.00 9 VAL A N 10
ATOM 13917 C CA . VAL A 1 9 ? -3.916 3.156 -3.728 1.00 0.00 9 VAL A CA 10
ATOM 13918 C C . VAL A 1 9 ? -4.935 2.140 -4.252 1.00 0.00 9 VAL A C 10
ATOM 13919 O O . VAL A 1 9 ? -6.122 2.222 -3.942 1.00 0.00 9 VAL A O 10
ATOM 13932 N N . GLN A 1 10 ? -4.461 1.181 -5.048 1.00 0.00 10 GLN A N 10
ATOM 13933 C CA . GLN A 1 10 ? -5.335 0.150 -5.610 1.00 0.00 10 GLN A CA 10
ATOM 13934 C C . GLN A 1 10 ? -4.775 -1.250 -5.374 1.00 0.00 10 GLN A C 10
ATOM 13935 O O . GLN A 1 10 ? -3.602 -1.415 -5.029 1.00 0.00 10 GLN A O 10
ATOM 13949 N N . PHE A 1 11 ? -5.626 -2.257 -5.568 1.00 0.00 11 PHE A N 10
ATOM 13950 C CA . PHE A 1 11 ? -5.229 -3.649 -5.381 1.00 0.00 11 PHE A CA 10
ATOM 13951 C C . PHE A 1 11 ? -5.539 -4.482 -6.620 1.00 0.00 11 PHE A C 10
ATOM 13952 O O . PHE A 1 11 ? -6.650 -4.428 -7.156 1.00 0.00 11 PHE A O 10
ATOM 13969 N N . ALA A 1 12 ? -4.553 -5.256 -7.064 1.00 0.00 12 ALA A N 10
ATOM 13970 C CA . ALA A 1 12 ? -4.709 -6.112 -8.239 1.00 0.00 12 ALA A CA 10
ATOM 13971 C C . ALA A 1 12 ? -4.077 -7.486 -8.019 1.00 0.00 12 ALA A C 10
ATOM 13972 O O . ALA A 1 12 ? -3.113 -7.625 -7.263 1.00 0.00 12 ALA A O 10
ATOM 13979 N N . GLY A 1 13 ? -4.624 -8.497 -8.694 1.00 0.00 13 GLY A N 10
ATOM 13980 C CA . GLY A 1 13 ? -4.105 -9.849 -8.574 1.00 0.00 13 GLY A CA 10
ATOM 13981 C C . GLY A 1 13 ? -4.720 -10.611 -7.416 1.00 0.00 13 GLY A C 10
ATOM 13982 O O . GLY A 1 13 ? -5.792 -11.202 -7.556 1.00 0.00 13 GLY A O 10
ATOM 13986 N N . GLY A 1 14 ? -4.039 -10.595 -6.272 1.00 0.00 14 GLY A N 10
ATOM 13987 C CA . GLY A 1 14 ? -4.536 -11.289 -5.095 1.00 0.00 14 GLY A CA 10
ATOM 13988 C C . GLY A 1 14 ? -4.378 -10.474 -3.818 1.00 0.00 14 GLY A C 10
ATOM 13989 O O . GLY A 1 14 ? -4.238 -11.042 -2.734 1.00 0.00 14 GLY A O 10
ATOM 13993 N N . CYS A 1 15 ? -4.400 -9.144 -3.947 1.00 0.00 15 CYS A N 10
ATOM 13994 C CA . CYS A 1 15 ? -4.255 -8.254 -2.791 1.00 0.00 15 CYS A CA 10
ATOM 13995 C C . CYS A 1 15 ? -5.567 -7.533 -2.466 1.00 0.00 15 CYS A C 10
ATOM 13996 O O . CYS A 1 15 ? -5.814 -7.177 -1.313 1.00 0.00 15 CYS A O 10
ATOM 14004 N N . GLU A 1 16 ? -6.406 -7.323 -3.483 1.00 0.00 16 GLU A N 10
ATOM 14005 C CA . GLU A 1 16 ? -7.693 -6.647 -3.298 1.00 0.00 16 GLU A CA 10
ATOM 14006 C C . GLU A 1 16 ? -8.556 -7.372 -2.262 1.00 0.00 16 GLU A C 10
ATOM 14007 O O . GLU A 1 16 ? -9.342 -6.743 -1.552 1.00 0.00 16 GLU A O 10
ATOM 14019 N N . LEU A 1 17 ? -8.395 -8.692 -2.173 1.00 0.00 17 LEU A N 10
ATOM 14020 C CA . LEU A 1 17 ? -9.150 -9.501 -1.214 1.00 0.00 17 LEU A CA 10
ATOM 14021 C C . LEU A 1 17 ? -8.728 -9.214 0.232 1.00 0.00 17 LEU A C 10
ATOM 14022 O O . LEU A 1 17 ? -9.417 -9.615 1.172 1.00 0.00 17 LEU A O 10
ATOM 14038 N N . LEU A 1 18 ? -7.593 -8.530 0.413 1.00 0.00 18 LEU A N 10
ATOM 14039 C CA . LEU A 1 18 ? -7.092 -8.213 1.752 1.00 0.00 18 LEU A CA 10
ATOM 14040 C C . LEU A 1 18 ? -7.723 -6.932 2.318 1.00 0.00 18 LEU A C 10
ATOM 14041 O O . LEU A 1 18 ? -7.245 -6.396 3.321 1.00 0.00 18 LEU A O 10
ATOM 14057 N N . PHE A 1 19 ? -8.795 -6.449 1.687 1.00 0.00 19 PHE A N 10
ATOM 14058 C CA . PHE A 1 19 ? -9.476 -5.242 2.142 1.00 0.00 19 PHE A CA 10
ATOM 14059 C C . PHE A 1 19 ? -10.980 -5.386 1.949 1.00 0.00 19 PHE A C 10
ATOM 14060 O O . PHE A 1 19 ? -11.742 -5.369 2.913 1.00 0.00 19 PHE A O 10
ATOM 14077 N N . ALA A 1 20 ? -11.393 -5.544 0.693 1.00 0.00 20 ALA A N 10
ATOM 14078 C CA . ALA A 1 20 ? -12.805 -5.712 0.360 1.00 0.00 20 ALA A CA 10
ATOM 14079 C C . ALA A 1 20 ? -12.997 -5.902 -1.146 1.00 0.00 20 ALA A C 10
ATOM 14080 O O . ALA A 1 20 ? -13.973 -5.417 -1.721 1.00 0.00 20 ALA A O 10
ATOM 14087 N N . LYS A 1 21 ? -12.053 -6.607 -1.783 1.00 0.00 21 LYS A N 10
ATOM 14088 C CA . LYS A 1 21 ? -12.104 -6.854 -3.225 1.00 0.00 21 LYS A CA 10
ATOM 14089 C C . LYS A 1 21 ? -12.333 -5.548 -3.998 1.00 0.00 21 LYS A C 10
ATOM 14090 O O . LYS A 1 21 ? -12.958 -5.544 -5.061 1.00 0.00 21 LYS A O 10
ATOM 14109 N N . GLN A 1 22 ? -11.818 -4.443 -3.452 1.00 0.00 22 GLN A N 10
ATOM 14110 C CA . GLN A 1 22 ? -11.960 -3.137 -4.079 1.00 0.00 22 GLN A CA 10
ATOM 14111 C C . GLN A 1 22 ? -10.969 -2.968 -5.227 1.00 0.00 22 GLN A C 10
ATOM 14112 O O . GLN A 1 22 ? -10.102 -3.816 -5.443 1.00 0.00 22 GLN A O 10
ATOM 14126 N N . THR A 1 23 ? -11.100 -1.864 -5.959 1.00 0.00 23 THR A N 10
ATOM 14127 C CA . THR A 1 23 ? -10.211 -1.582 -7.080 1.00 0.00 23 THR A CA 10
ATOM 14128 C C . THR A 1 23 ? -9.162 -0.541 -6.691 1.00 0.00 23 THR A C 10
ATOM 14129 O O . THR A 1 23 ? -8.004 -0.886 -6.458 1.00 0.00 23 THR A O 10
ATOM 14140 N N . SER A 1 24 ? -9.568 0.728 -6.618 1.00 0.00 24 SER A N 10
ATOM 14141 C CA . SER A 1 24 ? -8.651 1.806 -6.251 1.00 0.00 24 SER A CA 10
ATOM 14142 C C . SER A 1 24 ? -9.250 2.702 -5.169 1.00 0.00 24 SER A C 10
ATOM 14143 O O . SER A 1 24 ? -10.471 2.766 -5.007 1.00 0.00 24 SER A O 10
ATOM 14151 N N . LEU A 1 25 ? -8.379 3.392 -4.430 1.00 0.00 25 LEU A N 10
ATOM 14152 C CA . LEU A 1 25 ? -8.815 4.287 -3.359 1.00 0.00 25 LEU A CA 10
ATOM 14153 C C . LEU A 1 25 ? -8.028 5.600 -3.378 1.00 0.00 25 LEU A C 10
ATOM 14154 O O . LEU A 1 25 ? -6.929 5.669 -3.932 1.00 0.00 25 LEU A O 10
ATOM 14170 N N . GLN A 1 26 ? -8.599 6.638 -2.764 1.00 0.00 26 GLN A N 10
ATOM 14171 C CA . GLN A 1 26 ? -7.959 7.947 -2.704 1.00 0.00 26 GLN A CA 10
ATOM 14172 C C . GLN A 1 26 ? -7.939 8.481 -1.272 1.00 0.00 26 GLN A C 10
ATOM 14173 O O . GLN A 1 26 ? -8.967 8.499 -0.593 1.00 0.00 26 GLN A O 10
ATOM 14187 N N . LEU A 1 27 ? -6.761 8.914 -0.825 1.00 0.00 27 LEU A N 10
ATOM 14188 C CA . LEU A 1 27 ? -6.597 9.449 0.524 1.00 0.00 27 LEU A CA 10
ATOM 14189 C C . LEU A 1 27 ? -6.339 10.955 0.480 1.00 0.00 27 LEU A C 10
ATOM 14190 O O . LEU A 1 27 ? -5.599 11.442 -0.378 1.00 0.00 27 LEU A O 10
ATOM 14206 N N . ASP A 1 28 ? -6.951 11.685 1.412 1.00 0.00 28 ASP A N 10
ATOM 14207 C CA . ASP A 1 28 ? -6.783 13.136 1.484 1.00 0.00 28 ASP A CA 10
ATOM 14208 C C . ASP A 1 28 ? -5.863 13.515 2.645 1.00 0.00 28 ASP A C 10
ATOM 14209 O O . ASP A 1 28 ? -6.219 13.340 3.811 1.00 0.00 28 ASP A O 10
ATOM 14218 N N . GLY A 1 29 ? -4.678 14.030 2.314 1.00 0.00 29 GLY A N 10
ATOM 14219 C CA . GLY A 1 29 ? -3.719 14.421 3.337 1.00 0.00 29 GLY A CA 10
ATOM 14220 C C . GLY A 1 29 ? -3.337 15.887 3.249 1.00 0.00 29 GLY A C 10
ATOM 14221 O O . GLY A 1 29 ? -3.095 16.405 2.159 1.00 0.00 29 GLY A O 10
ATOM 14225 N N . VAL A 1 30 ? -3.274 16.554 4.401 1.00 0.00 30 VAL A N 10
ATOM 14226 C CA . VAL A 1 30 ? -2.915 17.970 4.448 1.00 0.00 30 VAL A CA 10
ATOM 14227 C C . VAL A 1 30 ? -1.407 18.164 4.268 1.00 0.00 30 VAL A C 10
ATOM 14228 O O . VAL A 1 30 ? -0.971 19.106 3.601 1.00 0.00 30 VAL A O 10
ATOM 14241 N N . VAL A 1 31 ? -0.615 17.271 4.864 1.00 0.00 31 VAL A N 10
ATOM 14242 C CA . VAL A 1 31 ? 0.840 17.346 4.765 1.00 0.00 31 VAL A CA 10
ATOM 14243 C C . VAL A 1 31 ? 1.477 15.965 4.984 1.00 0.00 31 VAL A C 10
ATOM 14244 O O . VAL A 1 31 ? 2.033 15.677 6.046 1.00 0.00 31 VAL A O 10
ATOM 14257 N N . PRO A 1 32 ? 1.401 15.087 3.962 1.00 0.00 32 PRO A N 10
ATOM 14258 C CA . PRO A 1 32 ? 1.968 13.735 4.031 1.00 0.00 32 PRO A CA 10
ATOM 14259 C C . PRO A 1 32 ? 3.484 13.700 3.813 1.00 0.00 32 PRO A C 10
ATOM 14260 O O . PRO A 1 32 ? 4.080 12.624 3.765 1.00 0.00 32 PRO A O 10
ATOM 14271 N N . THR A 1 33 ? 4.100 14.879 3.689 1.00 0.00 33 THR A N 10
ATOM 14272 C CA . THR A 1 33 ? 5.543 14.979 3.486 1.00 0.00 33 THR A CA 10
ATOM 14273 C C . THR A 1 33 ? 6.304 14.267 4.607 1.00 0.00 33 THR A C 10
ATOM 14274 O O . THR A 1 33 ? 7.353 13.664 4.371 1.00 0.00 33 THR A O 10
ATOM 14285 N N . GLY A 1 34 ? 5.762 14.335 5.825 1.00 0.00 34 GLY A N 10
ATOM 14286 C CA . GLY A 1 34 ? 6.391 13.686 6.965 1.00 0.00 34 GLY A CA 10
ATOM 14287 C C . GLY A 1 34 ? 5.880 12.269 7.196 1.00 0.00 34 GLY A C 10
ATOM 14288 O O . GLY A 1 34 ? 5.914 11.771 8.324 1.00 0.00 34 GLY A O 10
ATOM 14292 N N . THR A 1 35 ? 5.402 11.620 6.132 1.00 0.00 35 THR A N 10
ATOM 14293 C CA . THR A 1 35 ? 4.883 10.258 6.225 1.00 0.00 35 THR A CA 10
ATOM 14294 C C . THR A 1 35 ? 5.542 9.358 5.184 1.00 0.00 35 THR A C 10
ATOM 14295 O O . THR A 1 35 ? 5.572 9.687 3.996 1.00 0.00 35 THR A O 10
ATOM 14306 N N . ASN A 1 36 ? 6.068 8.222 5.640 1.00 0.00 36 ASN A N 10
ATOM 14307 C CA . ASN A 1 36 ? 6.730 7.264 4.757 1.00 0.00 36 ASN A CA 10
ATOM 14308 C C . ASN A 1 36 ? 5.836 6.053 4.493 1.00 0.00 36 ASN A C 10
ATOM 14309 O O . ASN A 1 36 ? 4.746 5.941 5.059 1.00 0.00 36 ASN A O 10
ATOM 14320 N N . LEU A 1 37 ? 6.302 5.151 3.628 1.00 0.00 37 LEU A N 10
ATOM 14321 C CA . LEU A 1 37 ? 5.542 3.948 3.286 1.00 0.00 37 LEU A CA 10
ATOM 14322 C C . LEU A 1 37 ? 5.225 3.111 4.522 1.00 0.00 37 LEU A C 10
ATOM 14323 O O . LEU A 1 37 ? 4.111 2.607 4.660 1.00 0.00 37 LEU A O 10
ATOM 14339 N N . ASN A 1 38 ? 6.204 2.971 5.419 1.00 0.00 38 ASN A N 10
ATOM 14340 C CA . ASN A 1 38 ? 6.014 2.198 6.648 1.00 0.00 38 ASN A CA 10
ATOM 14341 C C . ASN A 1 38 ? 4.807 2.718 7.421 1.00 0.00 38 ASN A C 10
ATOM 14342 O O . ASN A 1 38 ? 4.052 1.944 8.013 1.00 0.00 38 ASN A O 10
ATOM 14353 N N . GLY A 1 39 ? 4.626 4.036 7.390 1.00 0.00 39 GLY A N 10
ATOM 14354 C CA . GLY A 1 39 ? 3.505 4.656 8.064 1.00 0.00 39 GLY A CA 10
ATOM 14355 C C . GLY A 1 39 ? 2.218 4.532 7.269 1.00 0.00 39 GLY A C 10
ATOM 14356 O O . GLY A 1 39 ? 1.134 4.452 7.848 1.00 0.00 39 GLY A O 10
ATOM 14360 N N . LEU A 1 40 ? 2.332 4.510 5.937 1.00 0.00 40 LEU A N 10
ATOM 14361 C CA . LEU A 1 40 ? 1.160 4.388 5.075 1.00 0.00 40 LEU A CA 10
ATOM 14362 C C . LEU A 1 40 ? 0.551 2.991 5.177 1.00 0.00 40 LEU A C 10
ATOM 14363 O O . LEU A 1 40 ? -0.649 2.849 5.418 1.00 0.00 40 LEU A O 10
ATOM 14379 N N . VAL A 1 41 ? 1.382 1.963 4.997 1.00 0.00 41 VAL A N 10
ATOM 14380 C CA . VAL A 1 41 ? 0.913 0.579 5.076 1.00 0.00 41 VAL A CA 10
ATOM 14381 C C . VAL A 1 41 ? 0.267 0.300 6.429 1.00 0.00 41 VAL A C 10
ATOM 14382 O O . VAL A 1 41 ? -0.894 -0.092 6.496 1.00 0.00 41 VAL A O 10
ATOM 14395 N N . GLN A 1 42 ? 1.020 0.518 7.506 1.00 0.00 42 GLN A N 10
ATOM 14396 C CA . GLN A 1 42 ? 0.512 0.300 8.862 1.00 0.00 42 GLN A CA 10
ATOM 14397 C C . GLN A 1 42 ? -0.826 1.019 9.082 1.00 0.00 42 GLN A C 10
ATOM 14398 O O . GLN A 1 42 ? -1.650 0.577 9.885 1.00 0.00 42 GLN A O 10
ATOM 14412 N N . LEU A 1 43 ? -1.035 2.127 8.367 1.00 0.00 43 LEU A N 10
ATOM 14413 C CA . LEU A 1 43 ? -2.268 2.905 8.485 1.00 0.00 43 LEU A CA 10
ATOM 14414 C C . LEU A 1 43 ? -3.432 2.260 7.719 1.00 0.00 43 LEU A C 10
ATOM 14415 O O . LEU A 1 43 ? -4.593 2.458 8.076 1.00 0.00 43 LEU A O 10
ATOM 14431 N N . LEU A 1 44 ? -3.124 1.495 6.664 1.00 0.00 44 LEU A N 10
ATOM 14432 C CA . LEU A 1 44 ? -4.169 0.846 5.867 1.00 0.00 44 LEU A CA 10
ATOM 14433 C C . LEU A 1 44 ? -4.402 -0.608 6.288 1.00 0.00 44 LEU A C 10
ATOM 14434 O O . LEU A 1 44 ? -5.540 -1.073 6.281 1.00 0.00 44 LEU A O 10
ATOM 14450 N N . LYS A 1 45 ? -3.338 -1.328 6.648 1.00 0.00 45 LYS A N 10
ATOM 14451 C CA . LYS A 1 45 ? -3.478 -2.722 7.060 1.00 0.00 45 LYS A CA 10
ATOM 14452 C C . LYS A 1 45 ? -3.804 -2.834 8.551 1.00 0.00 45 LYS A C 10
ATOM 14453 O O . LYS A 1 45 ? -4.915 -3.208 8.914 1.00 0.00 45 LYS A O 10
ATOM 14472 N N . THR A 1 46 ? -2.847 -2.501 9.416 1.00 0.00 46 THR A N 10
ATOM 14473 C CA . THR A 1 46 ? -3.072 -2.575 10.863 1.00 0.00 46 THR A CA 10
ATOM 14474 C C . THR A 1 46 ? -4.308 -1.771 11.289 1.00 0.00 46 THR A C 10
ATOM 14475 O O . THR A 1 46 ? -4.895 -2.044 12.336 1.00 0.00 46 THR A O 10
ATOM 14486 N N . ASN A 1 47 ? -4.694 -0.777 10.483 1.00 0.00 47 ASN A N 10
ATOM 14487 C CA . ASN A 1 47 ? -5.849 0.060 10.799 1.00 0.00 47 ASN A CA 10
ATOM 14488 C C . ASN A 1 47 ? -7.085 -0.293 9.957 1.00 0.00 47 ASN A C 10
ATOM 14489 O O . ASN A 1 47 ? -8.207 0.053 10.337 1.00 0.00 47 ASN A O 10
ATOM 14500 N N . TYR A 1 48 ? -6.890 -0.958 8.813 1.00 0.00 48 TYR A N 10
ATOM 14501 C CA . TYR A 1 48 ? -8.012 -1.318 7.940 1.00 0.00 48 TYR A CA 10
ATOM 14502 C C . TYR A 1 48 ? -7.761 -2.636 7.191 1.00 0.00 48 TYR A C 10
ATOM 14503 O O . TYR A 1 48 ? -7.960 -2.717 5.976 1.00 0.00 48 TYR A O 10
ATOM 14521 N N . VAL A 1 49 ? -7.331 -3.663 7.918 1.00 0.00 49 VAL A N 10
ATOM 14522 C CA . VAL A 1 49 ? -7.060 -4.971 7.315 1.00 0.00 49 VAL A CA 10
ATOM 14523 C C . VAL A 1 49 ? -8.276 -5.892 7.421 1.00 0.00 49 VAL A C 10
ATOM 14524 O O . VAL A 1 49 ? -8.874 -6.025 8.491 1.00 0.00 49 VAL A O 10
ATOM 14537 N N . LYS A 1 50 ? -8.633 -6.527 6.305 1.00 0.00 50 LYS A N 10
ATOM 14538 C CA . LYS A 1 50 ? -9.775 -7.439 6.273 1.00 0.00 50 LYS A CA 10
ATOM 14539 C C . LYS A 1 50 ? -9.332 -8.873 5.978 1.00 0.00 50 LYS A C 10
ATOM 14540 O O . LYS A 1 50 ? -10.064 -9.643 5.354 1.00 0.00 50 LYS A O 10
ATOM 14559 N N . GLU A 1 51 ? -8.134 -9.228 6.439 1.00 0.00 51 GLU A N 10
ATOM 14560 C CA . GLU A 1 51 ? -7.591 -10.568 6.237 1.00 0.00 51 GLU A CA 10
ATOM 14561 C C . GLU A 1 51 ? -6.428 -10.826 7.199 1.00 0.00 51 GLU A C 10
ATOM 14562 O O . GLU A 1 51 ? -6.169 -10.023 8.095 1.00 0.00 51 GLU A O 10
ATOM 14574 N N . ARG A 1 52 ? -5.729 -11.949 7.011 1.00 0.00 52 ARG A N 10
ATOM 14575 C CA . ARG A 1 52 ? -4.599 -12.300 7.868 1.00 0.00 52 ARG A CA 10
ATOM 14576 C C . ARG A 1 52 ? -3.457 -11.293 7.707 1.00 0.00 52 ARG A C 10
ATOM 14577 O O . ARG A 1 52 ? -2.815 -11.243 6.660 1.00 0.00 52 ARG A O 10
ATOM 14598 N N . PRO A 1 53 ? -3.183 -10.472 8.741 1.00 0.00 53 PRO A N 10
ATOM 14599 C CA . PRO A 1 53 ? -2.106 -9.473 8.688 1.00 0.00 53 PRO A CA 10
ATOM 14600 C C . PRO A 1 53 ? -0.731 -10.100 8.463 1.00 0.00 53 PRO A C 10
ATOM 14601 O O . PRO A 1 53 ? 0.195 -9.428 8.008 1.00 0.00 53 PRO A O 10
ATOM 14612 N N . ASP A 1 54 ? -0.599 -11.390 8.785 1.00 0.00 54 ASP A N 10
ATOM 14613 C CA . ASP A 1 54 ? 0.668 -12.097 8.617 1.00 0.00 54 ASP A CA 10
ATOM 14614 C C . ASP A 1 54 ? 0.778 -12.772 7.245 1.00 0.00 54 ASP A C 10
ATOM 14615 O O . ASP A 1 54 ? 1.724 -13.523 6.999 1.00 0.00 54 ASP A O 10
ATOM 14624 N N . LEU A 1 55 ? -0.179 -12.509 6.351 1.00 0.00 55 LEU A N 10
ATOM 14625 C CA . LEU A 1 55 ? -0.150 -13.107 5.018 1.00 0.00 55 LEU A CA 10
ATOM 14626 C C . LEU A 1 55 ? 0.540 -12.186 4.004 1.00 0.00 55 LEU A C 10
ATOM 14627 O O . LEU A 1 55 ? 0.972 -12.642 2.945 1.00 0.00 55 LEU A O 10
ATOM 14643 N N . LEU A 1 56 ? 0.646 -10.895 4.336 1.00 0.00 56 LEU A N 10
ATOM 14644 C CA . LEU A 1 56 ? 1.290 -9.928 3.444 1.00 0.00 56 LEU A CA 10
ATOM 14645 C C . LEU A 1 56 ? 2.701 -9.589 3.909 1.00 0.00 56 LEU A C 10
ATOM 14646 O O . LEU A 1 56 ? 3.636 -9.598 3.112 1.00 0.00 56 LEU A O 10
ATOM 14662 N N . VAL A 1 57 ? 2.853 -9.276 5.195 1.00 0.00 57 VAL A N 10
ATOM 14663 C CA . VAL A 1 57 ? 4.162 -8.923 5.744 1.00 0.00 57 VAL A CA 10
ATOM 14664 C C . VAL A 1 57 ? 5.183 -10.031 5.516 1.00 0.00 57 VAL A C 10
ATOM 14665 O O . VAL A 1 57 ? 4.842 -11.215 5.488 1.00 0.00 57 VAL A O 10
ATOM 14678 N N . ASP A 1 58 ? 6.435 -9.629 5.353 1.00 0.00 58 ASP A N 10
ATOM 14679 C CA . ASP A 1 58 ? 7.526 -10.570 5.128 1.00 0.00 58 ASP A CA 10
ATOM 14680 C C . ASP A 1 58 ? 7.807 -11.383 6.390 1.00 0.00 58 ASP A C 10
ATOM 14681 O O . ASP A 1 58 ? 7.718 -12.611 6.377 1.00 0.00 58 ASP A O 10
ATOM 14690 N N . GLN A 1 59 ? 8.137 -10.688 7.481 1.00 0.00 59 GLN A N 10
ATOM 14691 C CA . GLN A 1 59 ? 8.418 -11.352 8.755 1.00 0.00 59 GLN A CA 10
ATOM 14692 C C . GLN A 1 59 ? 8.453 -10.356 9.909 1.00 0.00 59 GLN A C 10
ATOM 14693 O O . GLN A 1 59 ? 7.822 -10.575 10.944 1.00 0.00 59 GLN A O 10
ATOM 14707 N N . THR A 1 60 ? 9.193 -9.266 9.726 1.00 0.00 60 THR A N 10
ATOM 14708 C CA . THR A 1 60 ? 9.313 -8.237 10.754 1.00 0.00 60 THR A CA 10
ATOM 14709 C C . THR A 1 60 ? 8.068 -7.340 10.808 1.00 0.00 60 THR A C 10
ATOM 14710 O O . THR A 1 60 ? 8.049 -6.346 11.536 1.00 0.00 60 THR A O 10
ATOM 14721 N N . GLY A 1 61 ? 7.031 -7.692 10.038 1.00 0.00 61 GLY A N 10
ATOM 14722 C CA . GLY A 1 61 ? 5.811 -6.901 10.025 1.00 0.00 61 GLY A CA 10
ATOM 14723 C C . GLY A 1 61 ? 6.056 -5.455 9.630 1.00 0.00 61 GLY A C 10
ATOM 14724 O O . GLY A 1 61 ? 5.315 -4.559 10.038 1.00 0.00 61 GLY A O 10
ATOM 14728 N N . GLN A 1 62 ? 7.102 -5.233 8.835 1.00 0.00 62 GLN A N 10
ATOM 14729 C CA . GLN A 1 62 ? 7.460 -3.889 8.376 1.00 0.00 62 GLN A CA 10
ATOM 14730 C C . GLN A 1 62 ? 7.475 -3.819 6.848 1.00 0.00 62 GLN A C 10
ATOM 14731 O O . GLN A 1 62 ? 6.987 -2.853 6.260 1.00 0.00 62 GLN A O 10
ATOM 14745 N N . THR A 1 63 ? 8.026 -4.855 6.217 1.00 0.00 63 THR A N 10
ATOM 14746 C CA . THR A 1 63 ? 8.095 -4.932 4.761 1.00 0.00 63 THR A CA 10
ATOM 14747 C C . THR A 1 63 ? 7.288 -6.129 4.271 1.00 0.00 63 THR A C 10
ATOM 14748 O O . THR A 1 63 ? 7.363 -7.209 4.855 1.00 0.00 63 THR A O 10
ATOM 14759 N N . LEU A 1 64 ? 6.507 -5.934 3.211 1.00 0.00 64 LEU A N 10
ATOM 14760 C CA . LEU A 1 64 ? 5.680 -7.009 2.667 1.00 0.00 64 LEU A CA 10
ATOM 14761 C C . LEU A 1 64 ? 6.542 -8.119 2.071 1.00 0.00 64 LEU A C 10
ATOM 14762 O O . LEU A 1 64 ? 7.688 -7.888 1.679 1.00 0.00 64 LEU A O 10
ATOM 14778 N N . ARG A 1 65 ? 5.982 -9.325 2.012 1.00 0.00 65 ARG A N 10
ATOM 14779 C CA . ARG A 1 65 ? 6.692 -10.484 1.470 1.00 0.00 65 ARG A CA 10
ATOM 14780 C C . ARG A 1 65 ? 6.933 -10.340 -0.037 1.00 0.00 65 ARG A C 10
ATOM 14781 O O . ARG A 1 65 ? 6.253 -9.563 -0.710 1.00 0.00 65 ARG A O 10
ATOM 14802 N N . PRO A 1 66 ? 7.908 -11.103 -0.585 1.00 0.00 66 PRO A N 10
ATOM 14803 C CA . PRO A 1 66 ? 8.245 -11.073 -2.020 1.00 0.00 66 PRO A CA 10
ATOM 14804 C C . PRO A 1 66 ? 7.023 -11.254 -2.919 1.00 0.00 66 PRO A C 10
ATOM 14805 O O . PRO A 1 66 ? 6.960 -10.683 -4.009 1.00 0.00 66 PRO A O 10
ATOM 14816 N N . GLY A 1 67 ? 6.055 -12.049 -2.452 1.00 0.00 67 GLY A N 10
ATOM 14817 C CA . GLY A 1 67 ? 4.841 -12.287 -3.219 1.00 0.00 67 GLY A CA 10
ATOM 14818 C C . GLY A 1 67 ? 4.149 -10.999 -3.639 1.00 0.00 67 GLY A C 10
ATOM 14819 O O . GLY A 1 67 ? 3.535 -10.941 -4.706 1.00 0.00 67 GLY A O 10
ATOM 14823 N N . ILE A 1 68 ? 4.262 -9.964 -2.805 1.00 0.00 68 ILE A N 10
ATOM 14824 C CA . ILE A 1 68 ? 3.655 -8.670 -3.106 1.00 0.00 68 ILE A CA 10
ATOM 14825 C C . ILE A 1 68 ? 4.560 -7.846 -4.019 1.00 0.00 68 ILE A C 10
ATOM 14826 O O . ILE A 1 68 ? 5.784 -7.994 -3.996 1.00 0.00 68 ILE A O 10
ATOM 14842 N N . LEU A 1 69 ? 3.948 -6.978 -4.818 1.00 0.00 69 LEU A N 10
ATOM 14843 C CA . LEU A 1 69 ? 4.690 -6.125 -5.741 1.00 0.00 69 LEU A CA 10
ATOM 14844 C C . LEU A 1 69 ? 4.297 -4.662 -5.562 1.00 0.00 69 LEU A C 10
ATOM 14845 O O . LEU A 1 69 ? 3.263 -4.223 -6.071 1.00 0.00 69 LEU A O 10
ATOM 14861 N N . VAL A 1 70 ? 5.125 -3.913 -4.837 1.00 0.00 70 VAL A N 10
ATOM 14862 C CA . VAL A 1 70 ? 4.861 -2.495 -4.595 1.00 0.00 70 VAL A CA 10
ATOM 14863 C C . VAL A 1 70 ? 5.375 -1.644 -5.754 1.00 0.00 70 VAL A C 10
ATOM 14864 O O . VAL A 1 70 ? 6.560 -1.685 -6.094 1.00 0.00 70 VAL A O 10
ATOM 14877 N N . LEU A 1 71 ? 4.473 -0.880 -6.367 1.00 0.00 71 LEU A N 10
ATOM 14878 C CA . LEU A 1 71 ? 4.829 -0.026 -7.497 1.00 0.00 71 LEU A CA 10
ATOM 14879 C C . LEU A 1 71 ? 4.293 1.390 -7.308 1.00 0.00 71 LEU A C 10
ATOM 14880 O O . LEU A 1 71 ? 3.150 1.582 -6.882 1.00 0.00 71 LEU A O 10
ATOM 14896 N N . VAL A 1 72 ? 5.124 2.379 -7.637 1.00 0.00 72 VAL A N 10
ATOM 14897 C CA . VAL A 1 72 ? 4.741 3.783 -7.517 1.00 0.00 72 VAL A CA 10
ATOM 14898 C C . VAL A 1 72 ? 4.555 4.413 -8.894 1.00 0.00 72 VAL A C 10
ATOM 14899 O O . VAL A 1 72 ? 5.495 4.468 -9.691 1.00 0.00 72 VAL A O 10
ATOM 14912 N N . ASN A 1 73 ? 3.337 4.884 -9.164 1.00 0.00 73 ASN A N 10
ATOM 14913 C CA . ASN A 1 73 ? 2.997 5.510 -10.445 1.00 0.00 73 ASN A CA 10
ATOM 14914 C C . ASN A 1 73 ? 3.112 4.505 -11.592 1.00 0.00 73 ASN A C 10
ATOM 14915 O O . ASN A 1 73 ? 2.106 3.971 -12.058 1.00 0.00 73 ASN A O 10
ATOM 14926 N N . SER A 1 74 ? 4.343 4.247 -12.035 1.00 0.00 74 SER A N 10
ATOM 14927 C CA . SER A 1 74 ? 4.592 3.301 -13.118 1.00 0.00 74 SER A CA 10
ATOM 14928 C C . SER A 1 74 ? 5.978 2.661 -12.983 1.00 0.00 74 SER A C 10
ATOM 14929 O O . SER A 1 74 ? 6.621 2.331 -13.984 1.00 0.00 74 SER A O 10
ATOM 14937 N N . CYS A 1 75 ? 6.436 2.487 -11.740 1.00 0.00 75 CYS A N 10
ATOM 14938 C CA . CYS A 1 75 ? 7.744 1.889 -11.479 1.00 0.00 75 CYS A CA 10
ATOM 14939 C C . CYS A 1 75 ? 7.801 1.299 -10.071 1.00 0.00 75 CYS A C 10
ATOM 14940 O O . CYS A 1 75 ? 7.183 1.823 -9.147 1.00 0.00 75 CYS A O 10
ATOM 14948 N N . ASP A 1 76 ? 8.546 0.204 -9.920 1.00 0.00 76 ASP A N 10
ATOM 14949 C CA . ASP A 1 76 ? 8.689 -0.467 -8.625 1.00 0.00 76 ASP A CA 10
ATOM 14950 C C . ASP A 1 76 ? 9.123 0.513 -7.535 1.00 0.00 76 ASP A C 10
ATOM 14951 O O . ASP A 1 76 ? 10.081 1.268 -7.711 1.00 0.00 76 ASP A O 10
ATOM 14960 N N . ALA A 1 77 ? 8.413 0.488 -6.406 1.00 0.00 77 ALA A N 10
ATOM 14961 C CA . ALA A 1 77 ? 8.720 1.369 -5.280 1.00 0.00 77 ALA A CA 10
ATOM 14962 C C . ALA A 1 77 ? 9.962 0.901 -4.518 1.00 0.00 77 ALA A C 10
ATOM 14963 O O . ALA A 1 77 ? 10.618 1.698 -3.845 1.00 0.00 77 ALA A O 10
ATOM 14970 N N . GLU A 1 78 ? 10.282 -0.389 -4.630 1.00 0.00 78 GLU A N 10
ATOM 14971 C CA . GLU A 1 78 ? 11.446 -0.953 -3.951 1.00 0.00 78 GLU A CA 10
ATOM 14972 C C . GLU A 1 78 ? 12.744 -0.533 -4.641 1.00 0.00 78 GLU A C 10
ATOM 14973 O O . GLU A 1 78 ? 13.818 -0.603 -4.044 1.00 0.00 78 GLU A O 10
ATOM 14985 N N . VAL A 1 79 ? 12.639 -0.090 -5.895 1.00 0.00 79 VAL A N 10
ATOM 14986 C CA . VAL A 1 79 ? 13.807 0.345 -6.650 1.00 0.00 79 VAL A CA 10
ATOM 14987 C C . VAL A 1 79 ? 14.459 1.563 -5.992 1.00 0.00 79 VAL A C 10
ATOM 14988 O O . VAL A 1 79 ? 15.684 1.702 -6.001 1.00 0.00 79 VAL A O 10
ATOM 15001 N N . VAL A 1 80 ? 13.635 2.445 -5.420 1.00 0.00 80 VAL A N 10
ATOM 15002 C CA . VAL A 1 80 ? 14.139 3.649 -4.761 1.00 0.00 80 VAL A CA 10
ATOM 15003 C C . VAL A 1 80 ? 14.220 3.474 -3.243 1.00 0.00 80 VAL A C 10
ATOM 15004 O O . VAL A 1 80 ? 15.152 3.971 -2.608 1.00 0.00 80 VAL A O 10
ATOM 15017 N N . GLY A 1 81 ? 13.241 2.775 -2.665 1.00 0.00 81 GLY A N 10
ATOM 15018 C CA . GLY A 1 81 ? 13.231 2.566 -1.227 1.00 0.00 81 GLY A CA 10
ATOM 15019 C C . GLY A 1 81 ? 12.516 1.292 -0.812 1.00 0.00 81 GLY A C 10
ATOM 15020 O O . GLY A 1 81 ? 13.115 0.415 -0.187 1.00 0.00 81 GLY A O 10
ATOM 15024 N N . GLY A 1 82 ? 11.231 1.194 -1.148 1.00 0.00 82 GLY A N 10
ATOM 15025 C CA . GLY A 1 82 ? 10.451 0.022 -0.788 1.00 0.00 82 GLY A CA 10
ATOM 15026 C C . GLY A 1 82 ? 9.577 0.265 0.426 1.00 0.00 82 GLY A C 10
ATOM 15027 O O . GLY A 1 82 ? 8.375 0.004 0.393 1.00 0.00 82 GLY A O 10
ATOM 15031 N N . MET A 1 83 ? 10.184 0.772 1.499 1.00 0.00 83 MET A N 10
ATOM 15032 C CA . MET A 1 83 ? 9.458 1.060 2.733 1.00 0.00 83 MET A CA 10
ATOM 15033 C C . MET A 1 83 ? 9.700 2.497 3.220 1.00 0.00 83 MET A C 10
ATOM 15034 O O . MET A 1 83 ? 9.227 2.874 4.293 1.00 0.00 83 MET A O 10
ATOM 15048 N N . ASP A 1 84 ? 10.434 3.296 2.435 1.00 0.00 84 ASP A N 10
ATOM 15049 C CA . ASP A 1 84 ? 10.725 4.679 2.811 1.00 0.00 84 ASP A CA 10
ATOM 15050 C C . ASP A 1 84 ? 10.268 5.675 1.737 1.00 0.00 84 ASP A C 10
ATOM 15051 O O . ASP A 1 84 ? 10.809 6.778 1.637 1.00 0.00 84 ASP A O 10
ATOM 15060 N N . TYR A 1 85 ? 9.270 5.288 0.941 1.00 0.00 85 TYR A N 10
ATOM 15061 C CA . TYR A 1 85 ? 8.750 6.161 -0.112 1.00 0.00 85 TYR A CA 10
ATOM 15062 C C . TYR A 1 85 ? 7.901 7.285 0.484 1.00 0.00 85 TYR A C 10
ATOM 15063 O O . TYR A 1 85 ? 6.684 7.147 0.636 1.00 0.00 85 TYR A O 10
ATOM 15081 N N . VAL A 1 86 ? 8.556 8.394 0.826 1.00 0.00 86 VAL A N 10
ATOM 15082 C CA . VAL A 1 86 ? 7.873 9.546 1.416 1.00 0.00 86 VAL A CA 10
ATOM 15083 C C . VAL A 1 86 ? 6.823 10.127 0.467 1.00 0.00 86 VAL A C 10
ATOM 15084 O O . VAL A 1 86 ? 7.048 10.221 -0.740 1.00 0.00 86 VAL A O 10
ATOM 15097 N N . LEU A 1 87 ? 5.675 10.512 1.027 1.00 0.00 87 LEU A N 10
ATOM 15098 C CA . LEU A 1 87 ? 4.580 11.082 0.241 1.00 0.00 87 LEU A CA 10
ATOM 15099 C C . LEU A 1 87 ? 4.698 12.607 0.157 1.00 0.00 87 LEU A C 10
ATOM 15100 O O . LEU A 1 87 ? 5.500 13.214 0.869 1.00 0.00 87 LEU A O 10
ATOM 15116 N N . ASN A 1 88 ? 3.899 13.216 -0.722 1.00 0.00 88 ASN A N 10
ATOM 15117 C CA . ASN A 1 88 ? 3.916 14.671 -0.903 1.00 0.00 88 ASN A CA 10
ATOM 15118 C C . ASN A 1 88 ? 2.723 15.145 -1.746 1.00 0.00 88 ASN A C 10
ATOM 15119 O O . ASN A 1 88 ? 2.878 15.985 -2.633 1.00 0.00 88 ASN A O 10
ATOM 15130 N N . ASP A 1 89 ? 1.536 14.600 -1.458 1.00 0.00 89 ASP A N 10
ATOM 15131 C CA . ASP A 1 89 ? 0.314 14.958 -2.180 1.00 0.00 89 ASP A CA 10
ATOM 15132 C C . ASP A 1 89 ? 0.405 14.545 -3.649 1.00 0.00 89 ASP A C 10
ATOM 15133 O O . ASP A 1 89 ? 0.969 15.260 -4.478 1.00 0.00 89 ASP A O 10
ATOM 15142 N N . GLY A 1 90 ? -0.154 13.377 -3.954 1.00 0.00 90 GLY A N 10
ATOM 15143 C CA . GLY A 1 90 ? -0.129 12.860 -5.313 1.00 0.00 90 GLY A CA 10
ATOM 15144 C C . GLY A 1 90 ? 0.725 11.608 -5.441 1.00 0.00 90 GLY A C 10
ATOM 15145 O O . GLY A 1 90 ? 1.277 11.334 -6.508 1.00 0.00 90 GLY A O 10
ATOM 15149 N N . ASP A 1 91 ? 0.830 10.847 -4.350 1.00 0.00 91 ASP A N 10
ATOM 15150 C CA . ASP A 1 91 ? 1.618 9.619 -4.337 1.00 0.00 91 ASP A CA 10
ATOM 15151 C C . ASP A 1 91 ? 0.764 8.426 -4.750 1.00 0.00 91 ASP A C 10
ATOM 15152 O O . ASP A 1 91 ? -0.422 8.357 -4.422 1.00 0.00 91 ASP A O 10
ATOM 15161 N N . THR A 1 92 ? 1.375 7.490 -5.469 1.00 0.00 92 THR A N 10
ATOM 15162 C CA . THR A 1 92 ? 0.674 6.295 -5.927 1.00 0.00 92 THR A CA 10
ATOM 15163 C C . THR A 1 92 ? 1.379 5.032 -5.441 1.00 0.00 92 THR A C 10
ATOM 15164 O O . THR A 1 92 ? 2.601 4.916 -5.537 1.00 0.00 92 THR A O 10
ATOM 15175 N N . VAL A 1 93 ? 0.598 4.089 -4.919 1.00 0.00 93 VAL A N 10
ATOM 15176 C CA . VAL A 1 93 ? 1.138 2.830 -4.420 1.00 0.00 93 VAL A CA 10
ATOM 15177 C C . VAL A 1 93 ? 0.191 1.669 -4.724 1.00 0.00 93 VAL A C 10
ATOM 15178 O O . VAL A 1 93 ? -1.010 1.748 -4.455 1.00 0.00 93 VAL A O 10
ATOM 15191 N N . GLU A 1 94 ? 0.736 0.595 -5.291 1.00 0.00 94 GLU A N 10
ATOM 15192 C CA . GLU A 1 94 ? -0.061 -0.577 -5.637 1.00 0.00 94 GLU A CA 10
ATOM 15193 C C . GLU A 1 94 ? 0.485 -1.834 -4.967 1.00 0.00 94 GLU A C 10
ATOM 15194 O O . GLU A 1 94 ? 1.669 -1.908 -4.635 1.00 0.00 94 GLU A O 10
ATOM 15206 N N . PHE A 1 95 ? -0.388 -2.821 -4.779 1.00 0.00 95 PHE A N 10
ATOM 15207 C CA . PHE A 1 95 ? -0.005 -4.084 -4.158 1.00 0.00 95 PHE A CA 10
ATOM 15208 C C . PHE A 1 95 ? -0.528 -5.262 -4.976 1.00 0.00 95 PHE A C 10
ATOM 15209 O O . PHE A 1 95 ? -1.731 -5.526 -4.999 1.00 0.00 95 PHE A O 10
ATOM 15226 N N . ILE A 1 96 ? 0.381 -5.960 -5.655 1.00 0.00 96 ILE A N 10
ATOM 15227 C CA . ILE A 1 96 ? 0.012 -7.107 -6.483 1.00 0.00 96 ILE A CA 10
ATOM 15228 C C . ILE A 1 96 ? 0.587 -8.405 -5.914 1.00 0.00 96 ILE A C 10
ATOM 15229 O O . ILE A 1 96 ? 1.798 -8.525 -5.724 1.00 0.00 96 ILE A O 10
ATOM 15245 N N . SER A 1 97 ? -0.290 -9.373 -5.644 1.00 0.00 97 SER A N 10
ATOM 15246 C CA . SER A 1 97 ? 0.130 -10.663 -5.098 1.00 0.00 97 SER A CA 10
ATOM 15247 C C . SER A 1 97 ? 0.381 -11.680 -6.210 1.00 0.00 97 SER A C 10
ATOM 15248 O O . SER A 1 97 ? -0.453 -11.859 -7.099 1.00 0.00 97 SER A O 10
ATOM 15256 N N . THR A 1 98 ? 1.535 -12.348 -6.147 1.00 0.00 98 THR A N 10
ATOM 15257 C CA . THR A 1 98 ? 1.903 -13.357 -7.143 1.00 0.00 98 THR A CA 10
ATOM 15258 C C . THR A 1 98 ? 2.260 -14.684 -6.472 1.00 0.00 98 THR A C 10
ATOM 15259 O O . THR A 1 98 ? 1.741 -15.736 -6.848 1.00 0.00 98 THR A O 10
ATOM 15270 N N . LEU A 1 99 ? 3.151 -14.627 -5.479 1.00 0.00 99 LEU A N 10
ATOM 15271 C CA . LEU A 1 99 ? 3.579 -15.825 -4.758 1.00 0.00 99 LEU A CA 10
ATOM 15272 C C . LEU A 1 99 ? 2.616 -16.155 -3.619 1.00 0.00 99 LEU A C 10
ATOM 15273 O O . LEU A 1 99 ? 2.305 -15.298 -2.790 1.00 0.00 99 LEU A O 10
ATOM 15289 N N . HIS A 1 100 ? 2.155 -17.404 -3.581 1.00 0.00 100 HIS A N 10
ATOM 15290 C CA . HIS A 1 100 ? 1.233 -17.852 -2.537 1.00 0.00 100 HIS A CA 10
ATOM 15291 C C . HIS A 1 100 ? 1.926 -18.801 -1.557 1.00 0.00 100 HIS A C 10
ATOM 15292 O O . HIS A 1 100 ? 1.651 -18.773 -0.356 1.00 0.00 100 HIS A O 10
ATOM 15307 N N . GLY A 1 101 ? 2.830 -19.636 -2.075 1.00 0.00 101 GLY A N 10
ATOM 15308 C CA . GLY A 1 101 ? 3.548 -20.576 -1.233 1.00 0.00 101 GLY A CA 10
ATOM 15309 C C . GLY A 1 101 ? 5.048 -20.531 -1.463 1.00 0.00 101 GLY A C 10
ATOM 15310 O O . GLY A 1 101 ? 5.517 -19.895 -2.411 1.00 0.00 101 GLY A O 10
ATOM 15314 N N . GLY A 1 102 ? 5.801 -21.205 -0.595 1.00 0.00 102 GLY A N 10
ATOM 15315 C CA . GLY A 1 102 ? 7.250 -21.231 -0.723 1.00 0.00 102 GLY A CA 10
ATOM 15316 C C . GLY A 1 102 ? 7.784 -22.621 -1.018 1.00 0.00 102 GLY A C 10
ATOM 15317 O O . GLY A 1 102 ? 7.423 -23.567 -0.285 1.00 0.00 102 GLY A O 10
ATOM 15321 N N . MET A 1 1 ? 2.523 20.610 -13.858 1.00 0.00 1 MET A N 11
ATOM 15322 C CA . MET A 1 1 ? 1.136 20.116 -14.076 1.00 0.00 1 MET A CA 11
ATOM 15323 C C . MET A 1 1 ? 0.540 19.565 -12.782 1.00 0.00 1 MET A C 11
ATOM 15324 O O . MET A 1 1 ? 1.241 18.923 -11.996 1.00 0.00 1 MET A O 11
ATOM 15340 N N . SER A 1 2 ? -0.754 19.825 -12.571 1.00 0.00 2 SER A N 11
ATOM 15341 C CA . SER A 1 2 ? -1.470 19.368 -11.375 1.00 0.00 2 SER A CA 11
ATOM 15342 C C . SER A 1 2 ? -0.984 20.086 -10.118 1.00 0.00 2 SER A C 11
ATOM 15343 O O . SER A 1 2 ? 0.182 20.471 -10.016 1.00 0.00 2 SER A O 11
ATOM 15351 N N . ASN A 1 3 ? -1.895 20.260 -9.163 1.00 0.00 3 ASN A N 11
ATOM 15352 C CA . ASN A 1 3 ? -1.578 20.928 -7.902 1.00 0.00 3 ASN A CA 11
ATOM 15353 C C . ASN A 1 3 ? -2.642 20.627 -6.840 1.00 0.00 3 ASN A C 11
ATOM 15354 O O . ASN A 1 3 ? -3.145 21.535 -6.174 1.00 0.00 3 ASN A O 11
ATOM 15365 N N . HIS A 1 4 ? -2.981 19.341 -6.685 1.00 0.00 4 HIS A N 11
ATOM 15366 C CA . HIS A 1 4 ? -3.986 18.919 -5.705 1.00 0.00 4 HIS A CA 11
ATOM 15367 C C . HIS A 1 4 ? -3.599 17.596 -5.037 1.00 0.00 4 HIS A C 11
ATOM 15368 O O . HIS A 1 4 ? -2.714 16.883 -5.514 1.00 0.00 4 HIS A O 11
ATOM 15383 N N . ASN A 1 5 ? -4.272 17.280 -3.928 1.00 0.00 5 ASN A N 11
ATOM 15384 C CA . ASN A 1 5 ? -4.006 16.049 -3.184 1.00 0.00 5 ASN A CA 11
ATOM 15385 C C . ASN A 1 5 ? -4.860 14.896 -3.701 1.00 0.00 5 ASN A C 11
ATOM 15386 O O . ASN A 1 5 ? -6.087 14.995 -3.750 1.00 0.00 5 ASN A O 11
ATOM 15397 N N . HIS A 1 6 ? -4.203 13.799 -4.079 1.00 0.00 6 HIS A N 11
ATOM 15398 C CA . HIS A 1 6 ? -4.898 12.615 -4.584 1.00 0.00 6 HIS A CA 11
ATOM 15399 C C . HIS A 1 6 ? -3.948 11.423 -4.656 1.00 0.00 6 HIS A C 11
ATOM 15400 O O . HIS A 1 6 ? -3.126 11.328 -5.568 1.00 0.00 6 HIS A O 11
ATOM 15415 N N . ILE A 1 7 ? -4.058 10.516 -3.684 1.00 0.00 7 ILE A N 11
ATOM 15416 C CA . ILE A 1 7 ? -3.201 9.335 -3.644 1.00 0.00 7 ILE A CA 11
ATOM 15417 C C . ILE A 1 7 ? -3.844 8.164 -4.379 1.00 0.00 7 ILE A C 11
ATOM 15418 O O . ILE A 1 7 ? -4.976 7.779 -4.082 1.00 0.00 7 ILE A O 11
ATOM 15434 N N . THR A 1 8 ? -3.106 7.595 -5.330 1.00 0.00 8 THR A N 11
ATOM 15435 C CA . THR A 1 8 ? -3.593 6.458 -6.104 1.00 0.00 8 THR A CA 11
ATOM 15436 C C . THR A 1 8 ? -3.306 5.154 -5.365 1.00 0.00 8 THR A C 11
ATOM 15437 O O . THR A 1 8 ? -2.205 4.606 -5.458 1.00 0.00 8 THR A O 11
ATOM 15448 N N . VAL A 1 9 ? -4.298 4.662 -4.628 1.00 0.00 9 VAL A N 11
ATOM 15449 C CA . VAL A 1 9 ? -4.147 3.425 -3.873 1.00 0.00 9 VAL A CA 11
ATOM 15450 C C . VAL A 1 9 ? -5.090 2.340 -4.392 1.00 0.00 9 VAL A C 11
ATOM 15451 O O . VAL A 1 9 ? -6.300 2.385 -4.156 1.00 0.00 9 VAL A O 11
ATOM 15464 N N . GLN A 1 10 ? -4.530 1.363 -5.101 1.00 0.00 10 GLN A N 11
ATOM 15465 C CA . GLN A 1 10 ? -5.326 0.266 -5.646 1.00 0.00 10 GLN A CA 11
ATOM 15466 C C . GLN A 1 10 ? -4.635 -1.079 -5.439 1.00 0.00 10 GLN A C 11
ATOM 15467 O O . GLN A 1 10 ? -3.413 -1.151 -5.301 1.00 0.00 10 GLN A O 11
ATOM 15481 N N . PHE A 1 11 ? -5.436 -2.140 -5.420 1.00 0.00 11 PHE A N 11
ATOM 15482 C CA . PHE A 1 11 ? -4.926 -3.492 -5.232 1.00 0.00 11 PHE A CA 11
ATOM 15483 C C . PHE A 1 11 ? -5.246 -4.363 -6.442 1.00 0.00 11 PHE A C 11
ATOM 15484 O O . PHE A 1 11 ? -6.347 -4.296 -6.994 1.00 0.00 11 PHE A O 11
ATOM 15501 N N . ALA A 1 12 ? -4.280 -5.179 -6.844 1.00 0.00 12 ALA A N 11
ATOM 15502 C CA . ALA A 1 12 ? -4.453 -6.073 -7.986 1.00 0.00 12 ALA A CA 11
ATOM 15503 C C . ALA A 1 12 ? -4.966 -7.441 -7.543 1.00 0.00 12 ALA A C 11
ATOM 15504 O O . ALA A 1 12 ? -5.198 -7.670 -6.354 1.00 0.00 12 ALA A O 11
ATOM 15511 N N . GLY A 1 13 ? -5.133 -8.346 -8.510 1.00 0.00 13 GLY A N 11
ATOM 15512 C CA . GLY A 1 13 ? -5.611 -9.686 -8.211 1.00 0.00 13 GLY A CA 11
ATOM 15513 C C . GLY A 1 13 ? -4.714 -10.423 -7.232 1.00 0.00 13 GLY A C 11
ATOM 15514 O O . GLY A 1 13 ? -3.696 -10.995 -7.628 1.00 0.00 13 GLY A O 11
ATOM 15518 N N . GLY A 1 14 ? -5.089 -10.401 -5.954 1.00 0.00 14 GLY A N 11
ATOM 15519 C CA . GLY A 1 14 ? -4.300 -11.067 -4.929 1.00 0.00 14 GLY A CA 11
ATOM 15520 C C . GLY A 1 14 ? -4.176 -10.244 -3.655 1.00 0.00 14 GLY A C 11
ATOM 15521 O O . GLY A 1 14 ? -4.113 -10.801 -2.558 1.00 0.00 14 GLY A O 11
ATOM 15525 N N . CYS A 1 15 ? -4.137 -8.917 -3.800 1.00 0.00 15 CYS A N 11
ATOM 15526 C CA . CYS A 1 15 ? -4.015 -8.016 -2.650 1.00 0.00 15 CYS A CA 11
ATOM 15527 C C . CYS A 1 15 ? -5.305 -7.225 -2.392 1.00 0.00 15 CYS A C 11
ATOM 15528 O O . CYS A 1 15 ? -5.314 -6.305 -1.572 1.00 0.00 15 CYS A O 11
ATOM 15536 N N . GLU A 1 16 ? -6.386 -7.577 -3.089 1.00 0.00 16 GLU A N 11
ATOM 15537 C CA . GLU A 1 16 ? -7.665 -6.887 -2.921 1.00 0.00 16 GLU A CA 11
ATOM 15538 C C . GLU A 1 16 ? -8.450 -7.447 -1.735 1.00 0.00 16 GLU A C 11
ATOM 15539 O O . GLU A 1 16 ? -9.112 -6.699 -1.011 1.00 0.00 16 GLU A O 11
ATOM 15551 N N . LEU A 1 17 ? -8.374 -8.763 -1.541 1.00 0.00 17 LEU A N 11
ATOM 15552 C CA . LEU A 1 17 ? -9.083 -9.424 -0.443 1.00 0.00 17 LEU A CA 11
ATOM 15553 C C . LEU A 1 17 ? -8.485 -9.073 0.926 1.00 0.00 17 LEU A C 11
ATOM 15554 O O . LEU A 1 17 ? -9.022 -9.477 1.957 1.00 0.00 17 LEU A O 11
ATOM 15570 N N . LEU A 1 18 ? -7.380 -8.320 0.942 1.00 0.00 18 LEU A N 11
ATOM 15571 C CA . LEU A 1 18 ? -6.736 -7.937 2.200 1.00 0.00 18 LEU A CA 11
ATOM 15572 C C . LEU A 1 18 ? -7.305 -6.623 2.759 1.00 0.00 18 LEU A C 11
ATOM 15573 O O . LEU A 1 18 ? -6.719 -6.027 3.665 1.00 0.00 18 LEU A O 11
ATOM 15589 N N . PHE A 1 19 ? -8.446 -6.174 2.223 1.00 0.00 19 PHE A N 11
ATOM 15590 C CA . PHE A 1 19 ? -9.076 -4.936 2.680 1.00 0.00 19 PHE A CA 11
ATOM 15591 C C . PHE A 1 19 ? -10.591 -5.047 2.584 1.00 0.00 19 PHE A C 11
ATOM 15592 O O . PHE A 1 19 ? -11.292 -4.975 3.594 1.00 0.00 19 PHE A O 11
ATOM 15609 N N . ALA A 1 20 ? -11.087 -5.232 1.363 1.00 0.00 20 ALA A N 11
ATOM 15610 C CA . ALA A 1 20 ? -12.522 -5.367 1.122 1.00 0.00 20 ALA A CA 11
ATOM 15611 C C . ALA A 1 20 ? -12.810 -5.617 -0.360 1.00 0.00 20 ALA A C 11
ATOM 15612 O O . ALA A 1 20 ? -13.806 -5.128 -0.898 1.00 0.00 20 ALA A O 11
ATOM 15619 N N . LYS A 1 21 ? -11.929 -6.380 -1.020 1.00 0.00 21 LYS A N 11
ATOM 15620 C CA . LYS A 1 21 ? -12.080 -6.689 -2.445 1.00 0.00 21 LYS A CA 11
ATOM 15621 C C . LYS A 1 21 ? -12.315 -5.412 -3.257 1.00 0.00 21 LYS A C 11
ATOM 15622 O O . LYS A 1 21 ? -13.028 -5.423 -4.264 1.00 0.00 21 LYS A O 11
ATOM 15641 N N . GLN A 1 22 ? -11.703 -4.310 -2.811 1.00 0.00 22 GLN A N 11
ATOM 15642 C CA . GLN A 1 22 ? -11.840 -3.025 -3.489 1.00 0.00 22 GLN A CA 11
ATOM 15643 C C . GLN A 1 22 ? -10.917 -2.953 -4.699 1.00 0.00 22 GLN A C 11
ATOM 15644 O O . GLN A 1 22 ? -10.115 -3.858 -4.932 1.00 0.00 22 GLN A O 11
ATOM 15658 N N . THR A 1 23 ? -11.031 -1.874 -5.469 1.00 0.00 23 THR A N 11
ATOM 15659 C CA . THR A 1 23 ? -10.200 -1.698 -6.653 1.00 0.00 23 THR A CA 11
ATOM 15660 C C . THR A 1 23 ? -9.191 -0.566 -6.453 1.00 0.00 23 THR A C 11
ATOM 15661 O O . THR A 1 23 ? -7.992 -0.818 -6.344 1.00 0.00 23 THR A O 11
ATOM 15672 N N . SER A 1 24 ? -9.679 0.675 -6.403 1.00 0.00 24 SER A N 11
ATOM 15673 C CA . SER A 1 24 ? -8.806 1.834 -6.215 1.00 0.00 24 SER A CA 11
ATOM 15674 C C . SER A 1 24 ? -9.456 2.879 -5.306 1.00 0.00 24 SER A C 11
ATOM 15675 O O . SER A 1 24 ? -10.669 2.856 -5.088 1.00 0.00 24 SER A O 11
ATOM 15683 N N . LEU A 1 25 ? -8.637 3.795 -4.785 1.00 0.00 25 LEU A N 11
ATOM 15684 C CA . LEU A 1 25 ? -9.129 4.852 -3.901 1.00 0.00 25 LEU A CA 11
ATOM 15685 C C . LEU A 1 25 ? -8.265 6.111 -4.007 1.00 0.00 25 LEU A C 11
ATOM 15686 O O . LEU A 1 25 ? -7.155 6.072 -4.540 1.00 0.00 25 LEU A O 11
ATOM 15702 N N . GLN A 1 26 ? -8.785 7.227 -3.487 1.00 0.00 26 GLN A N 11
ATOM 15703 C CA . GLN A 1 26 ? -8.070 8.500 -3.513 1.00 0.00 26 GLN A CA 11
ATOM 15704 C C . GLN A 1 26 ? -8.033 9.126 -2.121 1.00 0.00 26 GLN A C 11
ATOM 15705 O O . GLN A 1 26 ? -9.014 9.722 -1.671 1.00 0.00 26 GLN A O 11
ATOM 15719 N N . LEU A 1 27 ? -6.895 8.984 -1.443 1.00 0.00 27 LEU A N 11
ATOM 15720 C CA . LEU A 1 27 ? -6.733 9.536 -0.100 1.00 0.00 27 LEU A CA 11
ATOM 15721 C C . LEU A 1 27 ? -6.353 11.013 -0.166 1.00 0.00 27 LEU A C 11
ATOM 15722 O O . LEU A 1 27 ? -5.586 11.427 -1.038 1.00 0.00 27 LEU A O 11
ATOM 15738 N N . ASP A 1 28 ? -6.894 11.801 0.760 1.00 0.00 28 ASP A N 11
ATOM 15739 C CA . ASP A 1 28 ? -6.613 13.232 0.808 1.00 0.00 28 ASP A CA 11
ATOM 15740 C C . ASP A 1 28 ? -5.783 13.581 2.039 1.00 0.00 28 ASP A C 11
ATOM 15741 O O . ASP A 1 28 ? -6.310 13.669 3.152 1.00 0.00 28 ASP A O 11
ATOM 15750 N N . GLY A 1 29 ? -4.481 13.774 1.832 1.00 0.00 29 GLY A N 11
ATOM 15751 C CA . GLY A 1 29 ? -3.591 14.109 2.931 1.00 0.00 29 GLY A CA 11
ATOM 15752 C C . GLY A 1 29 ? -3.379 15.604 3.082 1.00 0.00 29 GLY A C 11
ATOM 15753 O O . GLY A 1 29 ? -3.943 16.397 2.326 1.00 0.00 29 GLY A O 11
ATOM 15757 N N . VAL A 1 30 ? -2.559 15.987 4.059 1.00 0.00 30 VAL A N 11
ATOM 15758 C CA . VAL A 1 30 ? -2.262 17.399 4.308 1.00 0.00 30 VAL A CA 11
ATOM 15759 C C . VAL A 1 30 ? -0.772 17.613 4.583 1.00 0.00 30 VAL A C 11
ATOM 15760 O O . VAL A 1 30 ? -0.149 18.501 4.000 1.00 0.00 30 VAL A O 11
ATOM 15773 N N . VAL A 1 31 ? -0.203 16.786 5.467 1.00 0.00 31 VAL A N 11
ATOM 15774 C CA . VAL A 1 31 ? 1.215 16.878 5.810 1.00 0.00 31 VAL A CA 11
ATOM 15775 C C . VAL A 1 31 ? 1.854 15.484 5.895 1.00 0.00 31 VAL A C 11
ATOM 15776 O O . VAL A 1 31 ? 2.432 15.116 6.922 1.00 0.00 31 VAL A O 11
ATOM 15789 N N . PRO A 1 32 ? 1.763 14.688 4.809 1.00 0.00 32 PRO A N 11
ATOM 15790 C CA . PRO A 1 32 ? 2.333 13.337 4.763 1.00 0.00 32 PRO A CA 11
ATOM 15791 C C . PRO A 1 32 ? 3.831 13.318 4.442 1.00 0.00 32 PRO A C 11
ATOM 15792 O O . PRO A 1 32 ? 4.406 12.251 4.215 1.00 0.00 32 PRO A O 11
ATOM 15803 N N . THR A 1 33 ? 4.461 14.496 4.430 1.00 0.00 33 THR A N 11
ATOM 15804 C CA . THR A 1 33 ? 5.891 14.604 4.143 1.00 0.00 33 THR A CA 11
ATOM 15805 C C . THR A 1 33 ? 6.705 13.722 5.092 1.00 0.00 33 THR A C 11
ATOM 15806 O O . THR A 1 33 ? 7.709 13.127 4.691 1.00 0.00 33 THR A O 11
ATOM 15817 N N . GLY A 1 34 ? 6.260 13.634 6.348 1.00 0.00 34 GLY A N 11
ATOM 15818 C CA . GLY A 1 34 ? 6.947 12.814 7.336 1.00 0.00 34 GLY A CA 11
ATOM 15819 C C . GLY A 1 34 ? 6.379 11.404 7.431 1.00 0.00 34 GLY A C 11
ATOM 15820 O O . GLY A 1 34 ? 6.423 10.782 8.494 1.00 0.00 34 GLY A O 11
ATOM 15824 N N . THR A 1 35 ? 5.843 10.897 6.316 1.00 0.00 35 THR A N 11
ATOM 15825 C CA . THR A 1 35 ? 5.264 9.557 6.272 1.00 0.00 35 THR A CA 11
ATOM 15826 C C . THR A 1 35 ? 5.768 8.795 5.049 1.00 0.00 35 THR A C 11
ATOM 15827 O O . THR A 1 35 ? 5.823 9.342 3.947 1.00 0.00 35 THR A O 11
ATOM 15838 N N . ASN A 1 36 ? 6.138 7.532 5.256 1.00 0.00 36 ASN A N 11
ATOM 15839 C CA . ASN A 1 36 ? 6.645 6.685 4.177 1.00 0.00 36 ASN A CA 11
ATOM 15840 C C . ASN A 1 36 ? 5.659 5.563 3.854 1.00 0.00 36 ASN A C 11
ATOM 15841 O O . ASN A 1 36 ? 4.568 5.503 4.425 1.00 0.00 36 ASN A O 11
ATOM 15852 N N . LEU A 1 37 ? 6.046 4.677 2.933 1.00 0.00 37 LEU A N 11
ATOM 15853 C CA . LEU A 1 37 ? 5.190 3.559 2.532 1.00 0.00 37 LEU A CA 11
ATOM 15854 C C . LEU A 1 37 ? 4.748 2.731 3.736 1.00 0.00 37 LEU A C 11
ATOM 15855 O O . LEU A 1 37 ? 3.607 2.269 3.788 1.00 0.00 37 LEU A O 11
ATOM 15871 N N . ASN A 1 38 ? 5.649 2.552 4.704 1.00 0.00 38 ASN A N 11
ATOM 15872 C CA . ASN A 1 38 ? 5.331 1.789 5.909 1.00 0.00 38 ASN A CA 11
ATOM 15873 C C . ASN A 1 38 ? 4.130 2.408 6.617 1.00 0.00 38 ASN A C 11
ATOM 15874 O O . ASN A 1 38 ? 3.291 1.700 7.176 1.00 0.00 38 ASN A O 11
ATOM 15885 N N . GLY A 1 39 ? 4.042 3.738 6.560 1.00 0.00 39 GLY A N 11
ATOM 15886 C CA . GLY A 1 39 ? 2.928 4.436 7.165 1.00 0.00 39 GLY A CA 11
ATOM 15887 C C . GLY A 1 39 ? 1.655 4.261 6.358 1.00 0.00 39 GLY A C 11
ATOM 15888 O O . GLY A 1 39 ? 0.562 4.205 6.922 1.00 0.00 39 GLY A O 11
ATOM 15892 N N . LEU A 1 40 ? 1.801 4.158 5.032 1.00 0.00 40 LEU A N 11
ATOM 15893 C CA . LEU A 1 40 ? 0.656 3.973 4.145 1.00 0.00 40 LEU A CA 11
ATOM 15894 C C . LEU A 1 40 ? -0.018 2.630 4.414 1.00 0.00 40 LEU A C 11
ATOM 15895 O O . LEU A 1 40 ? -1.228 2.568 4.652 1.00 0.00 40 LEU A O 11
ATOM 15911 N N . VAL A 1 41 ? 0.775 1.558 4.382 1.00 0.00 41 VAL A N 11
ATOM 15912 C CA . VAL A 1 41 ? 0.256 0.212 4.630 1.00 0.00 41 VAL A CA 11
ATOM 15913 C C . VAL A 1 41 ? -0.416 0.128 5.996 1.00 0.00 41 VAL A C 11
ATOM 15914 O O . VAL A 1 41 ? -1.589 -0.224 6.092 1.00 0.00 41 VAL A O 11
ATOM 15927 N N . GLN A 1 42 ? 0.329 0.462 7.051 1.00 0.00 42 GLN A N 11
ATOM 15928 C CA . GLN A 1 42 ? -0.200 0.434 8.415 1.00 0.00 42 GLN A CA 11
ATOM 15929 C C . GLN A 1 42 ? -1.543 1.164 8.511 1.00 0.00 42 GLN A C 11
ATOM 15930 O O . GLN A 1 42 ? -2.393 0.811 9.331 1.00 0.00 42 GLN A O 11
ATOM 15944 N N . LEU A 1 43 ? -1.728 2.183 7.671 1.00 0.00 43 LEU A N 11
ATOM 15945 C CA . LEU A 1 43 ? -2.964 2.963 7.663 1.00 0.00 43 LEU A CA 11
ATOM 15946 C C . LEU A 1 43 ? -4.145 2.162 7.101 1.00 0.00 43 LEU A C 11
ATOM 15947 O O . LEU A 1 43 ? -5.287 2.385 7.499 1.00 0.00 43 LEU A O 11
ATOM 15963 N N . LEU A 1 44 ? -3.877 1.242 6.169 1.00 0.00 44 LEU A N 11
ATOM 15964 C CA . LEU A 1 44 ? -4.939 0.434 5.563 1.00 0.00 44 LEU A CA 11
ATOM 15965 C C . LEU A 1 44 ? -5.078 -0.942 6.228 1.00 0.00 44 LEU A C 11
ATOM 15966 O O . LEU A 1 44 ? -6.195 -1.410 6.453 1.00 0.00 44 LEU A O 11
ATOM 15982 N N . LYS A 1 45 ? -3.950 -1.597 6.519 1.00 0.00 45 LYS A N 11
ATOM 15983 C CA . LYS A 1 45 ? -3.989 -2.925 7.130 1.00 0.00 45 LYS A CA 11
ATOM 15984 C C . LYS A 1 45 ? -4.220 -2.856 8.639 1.00 0.00 45 LYS A C 11
ATOM 15985 O O . LYS A 1 45 ? -5.277 -3.259 9.115 1.00 0.00 45 LYS A O 11
ATOM 16004 N N . THR A 1 46 ? -3.244 -2.352 9.395 1.00 0.00 46 THR A N 11
ATOM 16005 C CA . THR A 1 46 ? -3.392 -2.254 10.850 1.00 0.00 46 THR A CA 11
ATOM 16006 C C . THR A 1 46 ? -4.714 -1.581 11.234 1.00 0.00 46 THR A C 11
ATOM 16007 O O . THR A 1 46 ? -5.281 -1.872 12.288 1.00 0.00 46 THR A O 11
ATOM 16018 N N . ASN A 1 47 ? -5.202 -0.687 10.372 1.00 0.00 47 ASN A N 11
ATOM 16019 C CA . ASN A 1 47 ? -6.458 0.015 10.623 1.00 0.00 47 ASN A CA 11
ATOM 16020 C C . ASN A 1 47 ? -7.666 -0.880 10.336 1.00 0.00 47 ASN A C 11
ATOM 16021 O O . ASN A 1 47 ? -8.677 -0.808 11.039 1.00 0.00 47 ASN A O 11
ATOM 16032 N N . TYR A 1 48 ? -7.563 -1.720 9.300 1.00 0.00 48 TYR A N 11
ATOM 16033 C CA . TYR A 1 48 ? -8.657 -2.619 8.932 1.00 0.00 48 TYR A CA 11
ATOM 16034 C C . TYR A 1 48 ? -8.186 -4.072 8.810 1.00 0.00 48 TYR A C 11
ATOM 16035 O O . TYR A 1 48 ? -8.572 -4.917 9.616 1.00 0.00 48 TYR A O 11
ATOM 16053 N N . VAL A 1 49 ? -7.361 -4.351 7.790 1.00 0.00 49 VAL A N 11
ATOM 16054 C CA . VAL A 1 49 ? -6.839 -5.701 7.534 1.00 0.00 49 VAL A CA 11
ATOM 16055 C C . VAL A 1 49 ? -7.892 -6.782 7.818 1.00 0.00 49 VAL A C 11
ATOM 16056 O O . VAL A 1 49 ? -7.757 -7.584 8.743 1.00 0.00 49 VAL A O 11
ATOM 16069 N N . LYS A 1 50 ? -8.948 -6.795 7.004 1.00 0.00 50 LYS A N 11
ATOM 16070 C CA . LYS A 1 50 ? -10.026 -7.773 7.158 1.00 0.00 50 LYS A CA 11
ATOM 16071 C C . LYS A 1 50 ? -9.483 -9.204 7.108 1.00 0.00 50 LYS A C 11
ATOM 16072 O O . LYS A 1 50 ? -10.026 -10.106 7.748 1.00 0.00 50 LYS A O 11
ATOM 16091 N N . GLU A 1 51 ? -8.401 -9.397 6.352 1.00 0.00 51 GLU A N 11
ATOM 16092 C CA . GLU A 1 51 ? -7.766 -10.704 6.223 1.00 0.00 51 GLU A CA 11
ATOM 16093 C C . GLU A 1 51 ? -6.646 -10.844 7.260 1.00 0.00 51 GLU A C 11
ATOM 16094 O O . GLU A 1 51 ? -6.572 -10.063 8.210 1.00 0.00 51 GLU A O 11
ATOM 16106 N N . ARG A 1 52 ? -5.774 -11.837 7.075 1.00 0.00 52 ARG A N 11
ATOM 16107 C CA . ARG A 1 52 ? -4.665 -12.060 8.001 1.00 0.00 52 ARG A CA 11
ATOM 16108 C C . ARG A 1 52 ? -3.644 -10.925 7.922 1.00 0.00 52 ARG A C 11
ATOM 16109 O O . ARG A 1 52 ? -3.266 -10.496 6.832 1.00 0.00 52 ARG A O 11
ATOM 16130 N N . PRO A 1 53 ? -3.173 -10.420 9.080 1.00 0.00 53 PRO A N 11
ATOM 16131 C CA . PRO A 1 53 ? -2.186 -9.336 9.120 1.00 0.00 53 PRO A CA 11
ATOM 16132 C C . PRO A 1 53 ? -0.774 -9.819 8.790 1.00 0.00 53 PRO A C 11
ATOM 16133 O O . PRO A 1 53 ? 0.046 -9.054 8.283 1.00 0.00 53 PRO A O 11
ATOM 16144 N N . ASP A 1 54 ? -0.496 -11.091 9.089 1.00 0.00 54 ASP A N 11
ATOM 16145 C CA . ASP A 1 54 ? 0.820 -11.674 8.834 1.00 0.00 54 ASP A CA 11
ATOM 16146 C C . ASP A 1 54 ? 0.891 -12.364 7.467 1.00 0.00 54 ASP A C 11
ATOM 16147 O O . ASP A 1 54 ? 1.874 -13.045 7.165 1.00 0.00 54 ASP A O 11
ATOM 16156 N N . LEU A 1 55 ? -0.137 -12.187 6.635 1.00 0.00 55 LEU A N 11
ATOM 16157 C CA . LEU A 1 55 ? -0.150 -12.799 5.310 1.00 0.00 55 LEU A CA 11
ATOM 16158 C C . LEU A 1 55 ? 0.636 -11.950 4.305 1.00 0.00 55 LEU A C 11
ATOM 16159 O O . LEU A 1 55 ? 1.181 -12.480 3.336 1.00 0.00 55 LEU A O 11
ATOM 16175 N N . LEU A 1 56 ? 0.691 -10.635 4.543 1.00 0.00 56 LEU A N 11
ATOM 16176 C CA . LEU A 1 56 ? 1.415 -9.730 3.649 1.00 0.00 56 LEU A CA 11
ATOM 16177 C C . LEU A 1 56 ? 2.790 -9.375 4.201 1.00 0.00 56 LEU A C 11
ATOM 16178 O O . LEU A 1 56 ? 3.783 -9.451 3.483 1.00 0.00 56 LEU A O 11
ATOM 16194 N N . VAL A 1 57 ? 2.846 -8.972 5.471 1.00 0.00 57 VAL A N 11
ATOM 16195 C CA . VAL A 1 57 ? 4.114 -8.596 6.091 1.00 0.00 57 VAL A CA 11
ATOM 16196 C C . VAL A 1 57 ? 5.081 -9.769 6.135 1.00 0.00 57 VAL A C 11
ATOM 16197 O O . VAL A 1 57 ? 4.675 -10.924 6.282 1.00 0.00 57 VAL A O 11
ATOM 16210 N N . ASP A 1 58 ? 6.363 -9.454 6.010 1.00 0.00 58 ASP A N 11
ATOM 16211 C CA . ASP A 1 58 ? 7.413 -10.466 6.036 1.00 0.00 58 ASP A CA 11
ATOM 16212 C C . ASP A 1 58 ? 7.512 -11.101 7.421 1.00 0.00 58 ASP A C 11
ATOM 16213 O O . ASP A 1 58 ? 7.370 -12.316 7.567 1.00 0.00 58 ASP A O 11
ATOM 16222 N N . GLN A 1 59 ? 7.745 -10.268 8.436 1.00 0.00 59 GLN A N 11
ATOM 16223 C CA . GLN A 1 59 ? 7.850 -10.745 9.814 1.00 0.00 59 GLN A CA 11
ATOM 16224 C C . GLN A 1 59 ? 7.871 -9.586 10.807 1.00 0.00 59 GLN A C 11
ATOM 16225 O O . GLN A 1 59 ? 7.181 -9.624 11.827 1.00 0.00 59 GLN A O 11
ATOM 16239 N N . THR A 1 60 ? 8.660 -8.556 10.503 1.00 0.00 60 THR A N 11
ATOM 16240 C CA . THR A 1 60 ? 8.761 -7.384 11.372 1.00 0.00 60 THR A CA 11
ATOM 16241 C C . THR A 1 60 ? 7.551 -6.455 11.209 1.00 0.00 60 THR A C 11
ATOM 16242 O O . THR A 1 60 ? 7.481 -5.407 11.854 1.00 0.00 60 THR A O 11
ATOM 16253 N N . GLY A 1 61 ? 6.605 -6.834 10.343 1.00 0.00 61 GLY A N 11
ATOM 16254 C CA . GLY A 1 61 ? 5.427 -6.015 10.116 1.00 0.00 61 GLY A CA 11
ATOM 16255 C C . GLY A 1 61 ? 5.770 -4.661 9.520 1.00 0.00 61 GLY A C 11
ATOM 16256 O O . GLY A 1 61 ? 5.002 -3.704 9.646 1.00 0.00 61 GLY A O 11
ATOM 16260 N N . GLN A 1 62 ? 6.932 -4.584 8.870 1.00 0.00 62 GLN A N 11
ATOM 16261 C CA . GLN A 1 62 ? 7.395 -3.342 8.250 1.00 0.00 62 GLN A CA 11
ATOM 16262 C C . GLN A 1 62 ? 7.600 -3.521 6.745 1.00 0.00 62 GLN A C 11
ATOM 16263 O O . GLN A 1 62 ? 7.295 -2.625 5.957 1.00 0.00 62 GLN A O 11
ATOM 16277 N N . THR A 1 63 ? 8.112 -4.687 6.355 1.00 0.00 63 THR A N 11
ATOM 16278 C CA . THR A 1 63 ? 8.351 -4.998 4.950 1.00 0.00 63 THR A CA 11
ATOM 16279 C C . THR A 1 63 ? 7.520 -6.212 4.548 1.00 0.00 63 THR A C 11
ATOM 16280 O O . THR A 1 63 ? 7.497 -7.212 5.262 1.00 0.00 63 THR A O 11
ATOM 16291 N N . LEU A 1 64 ? 6.826 -6.114 3.416 1.00 0.00 64 LEU A N 11
ATOM 16292 C CA . LEU A 1 64 ? 5.983 -7.209 2.941 1.00 0.00 64 LEU A CA 11
ATOM 16293 C C . LEU A 1 64 ? 6.819 -8.418 2.536 1.00 0.00 64 LEU A C 11
ATOM 16294 O O . LEU A 1 64 ? 7.986 -8.286 2.163 1.00 0.00 64 LEU A O 11
ATOM 16310 N N . ARG A 1 65 ? 6.206 -9.595 2.612 1.00 0.00 65 ARG A N 11
ATOM 16311 C CA . ARG A 1 65 ? 6.879 -10.841 2.257 1.00 0.00 65 ARG A CA 11
ATOM 16312 C C . ARG A 1 65 ? 7.023 -10.974 0.738 1.00 0.00 65 ARG A C 11
ATOM 16313 O O . ARG A 1 65 ? 6.321 -10.303 -0.021 1.00 0.00 65 ARG A O 11
ATOM 16334 N N . PRO A 1 66 ? 7.939 -11.849 0.273 1.00 0.00 66 PRO A N 11
ATOM 16335 C CA . PRO A 1 66 ? 8.171 -12.071 -1.162 1.00 0.00 66 PRO A CA 11
ATOM 16336 C C . PRO A 1 66 ? 6.926 -12.592 -1.873 1.00 0.00 66 PRO A C 11
ATOM 16337 O O . PRO A 1 66 ? 6.369 -13.624 -1.493 1.00 0.00 66 PRO A O 11
ATOM 16348 N N . GLY A 1 67 ? 6.494 -11.868 -2.903 1.00 0.00 67 GLY A N 11
ATOM 16349 C CA . GLY A 1 67 ? 5.313 -12.263 -3.652 1.00 0.00 67 GLY A CA 11
ATOM 16350 C C . GLY A 1 67 ? 4.629 -11.083 -4.318 1.00 0.00 67 GLY A C 11
ATOM 16351 O O . GLY A 1 67 ? 4.260 -11.154 -5.490 1.00 0.00 67 GLY A O 11
ATOM 16355 N N . ILE A 1 68 ? 4.462 -9.993 -3.568 1.00 0.00 68 ILE A N 11
ATOM 16356 C CA . ILE A 1 68 ? 3.819 -8.788 -4.091 1.00 0.00 68 ILE A CA 11
ATOM 16357 C C . ILE A 1 68 ? 4.858 -7.773 -4.566 1.00 0.00 68 ILE A C 11
ATOM 16358 O O . ILE A 1 68 ? 5.848 -7.515 -3.878 1.00 0.00 68 ILE A O 11
ATOM 16374 N N . LEU A 1 69 ? 4.617 -7.191 -5.741 1.00 0.00 69 LEU A N 11
ATOM 16375 C CA . LEU A 1 69 ? 5.524 -6.194 -6.307 1.00 0.00 69 LEU A CA 11
ATOM 16376 C C . LEU A 1 69 ? 4.921 -4.795 -6.192 1.00 0.00 69 LEU A C 11
ATOM 16377 O O . LEU A 1 69 ? 3.956 -4.466 -6.886 1.00 0.00 69 LEU A O 11
ATOM 16393 N N . VAL A 1 70 ? 5.493 -3.978 -5.306 1.00 0.00 70 VAL A N 11
ATOM 16394 C CA . VAL A 1 70 ? 5.007 -2.615 -5.096 1.00 0.00 70 VAL A CA 11
ATOM 16395 C C . VAL A 1 70 ? 5.473 -1.677 -6.211 1.00 0.00 70 VAL A C 11
ATOM 16396 O O . VAL A 1 70 ? 6.660 -1.620 -6.536 1.00 0.00 70 VAL A O 11
ATOM 16409 N N . LEU A 1 71 ? 4.523 -0.945 -6.789 1.00 0.00 71 LEU A N 11
ATOM 16410 C CA . LEU A 1 71 ? 4.819 -0.005 -7.867 1.00 0.00 71 LEU A CA 11
ATOM 16411 C C . LEU A 1 71 ? 4.288 1.387 -7.536 1.00 0.00 71 LEU A C 11
ATOM 16412 O O . LEU A 1 71 ? 3.115 1.550 -7.191 1.00 0.00 71 LEU A O 11
ATOM 16428 N N . VAL A 1 72 ? 5.160 2.390 -7.641 1.00 0.00 72 VAL A N 11
ATOM 16429 C CA . VAL A 1 72 ? 4.786 3.772 -7.357 1.00 0.00 72 VAL A CA 11
ATOM 16430 C C . VAL A 1 72 ? 4.924 4.645 -8.602 1.00 0.00 72 VAL A C 11
ATOM 16431 O O . VAL A 1 72 ? 6.002 4.735 -9.191 1.00 0.00 72 VAL A O 11
ATOM 16444 N N . ASN A 1 73 ? 3.823 5.285 -9.000 1.00 0.00 73 ASN A N 11
ATOM 16445 C CA . ASN A 1 73 ? 3.819 6.151 -10.183 1.00 0.00 73 ASN A CA 11
ATOM 16446 C C . ASN A 1 73 ? 4.317 5.385 -11.410 1.00 0.00 73 ASN A C 11
ATOM 16447 O O . ASN A 1 73 ? 5.157 5.881 -12.169 1.00 0.00 73 ASN A O 11
ATOM 16458 N N . SER A 1 74 ? 3.798 4.169 -11.591 1.00 0.00 74 SER A N 11
ATOM 16459 C CA . SER A 1 74 ? 4.185 3.318 -12.715 1.00 0.00 74 SER A CA 11
ATOM 16460 C C . SER A 1 74 ? 5.680 2.969 -12.668 1.00 0.00 74 SER A C 11
ATOM 16461 O O . SER A 1 74 ? 6.311 2.768 -13.707 1.00 0.00 74 SER A O 11
ATOM 16469 N N . CYS A 1 75 ? 6.242 2.897 -11.457 1.00 0.00 75 CYS A N 11
ATOM 16470 C CA . CYS A 1 75 ? 7.658 2.572 -11.284 1.00 0.00 75 CYS A CA 11
ATOM 16471 C C . CYS A 1 75 ? 7.902 1.916 -9.927 1.00 0.00 75 CYS A C 11
ATOM 16472 O O . CYS A 1 75 ? 7.452 2.421 -8.900 1.00 0.00 75 CYS A O 11
ATOM 16480 N N . ASP A 1 76 ? 8.607 0.781 -9.930 1.00 0.00 76 ASP A N 11
ATOM 16481 C CA . ASP A 1 76 ? 8.903 0.046 -8.696 1.00 0.00 76 ASP A CA 11
ATOM 16482 C C . ASP A 1 76 ? 9.400 0.979 -7.593 1.00 0.00 76 ASP A C 11
ATOM 16483 O O . ASP A 1 76 ? 10.303 1.790 -7.809 1.00 0.00 76 ASP A O 11
ATOM 16492 N N . ALA A 1 77 ? 8.800 0.855 -6.411 1.00 0.00 77 ALA A N 11
ATOM 16493 C CA . ALA A 1 77 ? 9.173 1.684 -5.263 1.00 0.00 77 ALA A CA 11
ATOM 16494 C C . ALA A 1 77 ? 10.508 1.257 -4.654 1.00 0.00 77 ALA A C 11
ATOM 16495 O O . ALA A 1 77 ? 11.152 2.044 -3.963 1.00 0.00 77 ALA A O 11
ATOM 16502 N N . GLU A 1 78 ? 10.920 0.012 -4.911 1.00 0.00 78 GLU A N 11
ATOM 16503 C CA . GLU A 1 78 ? 12.177 -0.505 -4.380 1.00 0.00 78 GLU A CA 11
ATOM 16504 C C . GLU A 1 78 ? 13.368 0.106 -5.109 1.00 0.00 78 GLU A C 11
ATOM 16505 O O . GLU A 1 78 ? 14.450 0.240 -4.538 1.00 0.00 78 GLU A O 11
ATOM 16517 N N . VAL A 1 79 ? 13.158 0.480 -6.370 1.00 0.00 79 VAL A N 11
ATOM 16518 C CA . VAL A 1 79 ? 14.218 1.079 -7.168 1.00 0.00 79 VAL A CA 11
ATOM 16519 C C . VAL A 1 79 ? 14.641 2.432 -6.593 1.00 0.00 79 VAL A C 11
ATOM 16520 O O . VAL A 1 79 ? 15.812 2.810 -6.674 1.00 0.00 79 VAL A O 11
ATOM 16533 N N . VAL A 1 80 ? 13.682 3.161 -6.020 1.00 0.00 80 VAL A N 11
ATOM 16534 C CA . VAL A 1 80 ? 13.955 4.473 -5.437 1.00 0.00 80 VAL A CA 11
ATOM 16535 C C . VAL A 1 80 ? 14.078 4.406 -3.912 1.00 0.00 80 VAL A C 11
ATOM 16536 O O . VAL A 1 80 ? 14.898 5.111 -3.322 1.00 0.00 80 VAL A O 11
ATOM 16549 N N . GLY A 1 81 ? 13.254 3.568 -3.278 1.00 0.00 81 GLY A N 11
ATOM 16550 C CA . GLY A 1 81 ? 13.289 3.444 -1.832 1.00 0.00 81 GLY A CA 11
ATOM 16551 C C . GLY A 1 81 ? 13.130 2.012 -1.353 1.00 0.00 81 GLY A C 11
ATOM 16552 O O . GLY A 1 81 ? 14.101 1.389 -0.917 1.00 0.00 81 GLY A O 11
ATOM 16556 N N . GLY A 1 82 ? 11.906 1.493 -1.425 1.00 0.00 82 GLY A N 11
ATOM 16557 C CA . GLY A 1 82 ? 11.638 0.134 -0.983 1.00 0.00 82 GLY A CA 11
ATOM 16558 C C . GLY A 1 82 ? 10.855 0.098 0.315 1.00 0.00 82 GLY A C 11
ATOM 16559 O O . GLY A 1 82 ? 11.441 0.003 1.395 1.00 0.00 82 GLY A O 11
ATOM 16563 N N . MET A 1 83 ? 9.527 0.187 0.207 1.00 0.00 83 MET A N 11
ATOM 16564 C CA . MET A 1 83 ? 8.653 0.180 1.383 1.00 0.00 83 MET A CA 11
ATOM 16565 C C . MET A 1 83 ? 8.994 1.328 2.340 1.00 0.00 83 MET A C 11
ATOM 16566 O O . MET A 1 83 ? 8.695 1.261 3.536 1.00 0.00 83 MET A O 11
ATOM 16580 N N . ASP A 1 84 ? 9.616 2.385 1.808 1.00 0.00 84 ASP A N 11
ATOM 16581 C CA . ASP A 1 84 ? 9.993 3.544 2.615 1.00 0.00 84 ASP A CA 11
ATOM 16582 C C . ASP A 1 84 ? 9.915 4.842 1.799 1.00 0.00 84 ASP A C 11
ATOM 16583 O O . ASP A 1 84 ? 10.592 5.823 2.113 1.00 0.00 84 ASP A O 11
ATOM 16592 N N . TYR A 1 85 ? 9.084 4.845 0.753 1.00 0.00 85 TYR A N 11
ATOM 16593 C CA . TYR A 1 85 ? 8.924 6.025 -0.095 1.00 0.00 85 TYR A CA 11
ATOM 16594 C C . TYR A 1 85 ? 8.089 7.095 0.609 1.00 0.00 85 TYR A C 11
ATOM 16595 O O . TYR A 1 85 ? 6.904 6.891 0.880 1.00 0.00 85 TYR A O 11
ATOM 16613 N N . VAL A 1 86 ? 8.720 8.232 0.900 1.00 0.00 86 VAL A N 11
ATOM 16614 C CA . VAL A 1 86 ? 8.047 9.341 1.578 1.00 0.00 86 VAL A CA 11
ATOM 16615 C C . VAL A 1 86 ? 6.932 9.937 0.717 1.00 0.00 86 VAL A C 11
ATOM 16616 O O . VAL A 1 86 ? 7.080 10.077 -0.498 1.00 0.00 86 VAL A O 11
ATOM 16629 N N . LEU A 1 87 ? 5.815 10.283 1.361 1.00 0.00 87 LEU A N 11
ATOM 16630 C CA . LEU A 1 87 ? 4.665 10.863 0.665 1.00 0.00 87 LEU A CA 11
ATOM 16631 C C . LEU A 1 87 ? 4.883 12.348 0.366 1.00 0.00 87 LEU A C 11
ATOM 16632 O O . LEU A 1 87 ? 5.821 12.964 0.877 1.00 0.00 87 LEU A O 11
ATOM 16648 N N . ASN A 1 88 ? 4.007 12.915 -0.468 1.00 0.00 88 ASN A N 11
ATOM 16649 C CA . ASN A 1 88 ? 4.100 14.327 -0.842 1.00 0.00 88 ASN A CA 11
ATOM 16650 C C . ASN A 1 88 ? 2.803 14.814 -1.499 1.00 0.00 88 ASN A C 11
ATOM 16651 O O . ASN A 1 88 ? 2.839 15.542 -2.494 1.00 0.00 88 ASN A O 11
ATOM 16662 N N . ASP A 1 89 ? 1.661 14.410 -0.932 1.00 0.00 89 ASP A N 11
ATOM 16663 C CA . ASP A 1 89 ? 0.343 14.799 -1.447 1.00 0.00 89 ASP A CA 11
ATOM 16664 C C . ASP A 1 89 ? 0.198 14.451 -2.928 1.00 0.00 89 ASP A C 11
ATOM 16665 O O . ASP A 1 89 ? 0.493 15.266 -3.805 1.00 0.00 89 ASP A O 11
ATOM 16674 N N . GLY A 1 90 ? -0.261 13.232 -3.197 1.00 0.00 90 GLY A N 11
ATOM 16675 C CA . GLY A 1 90 ? -0.442 12.781 -4.568 1.00 0.00 90 GLY A CA 11
ATOM 16676 C C . GLY A 1 90 ? 0.429 11.582 -4.917 1.00 0.00 90 GLY A C 11
ATOM 16677 O O . GLY A 1 90 ? 0.773 11.381 -6.084 1.00 0.00 90 GLY A O 11
ATOM 16681 N N . ASP A 1 91 ? 0.785 10.783 -3.907 1.00 0.00 91 ASP A N 11
ATOM 16682 C CA . ASP A 1 91 ? 1.618 9.602 -4.113 1.00 0.00 91 ASP A CA 11
ATOM 16683 C C . ASP A 1 91 ? 0.792 8.445 -4.674 1.00 0.00 91 ASP A C 11
ATOM 16684 O O . ASP A 1 91 ? -0.406 8.339 -4.410 1.00 0.00 91 ASP A O 11
ATOM 16693 N N . THR A 1 92 ? 1.444 7.581 -5.445 1.00 0.00 92 THR A N 11
ATOM 16694 C CA . THR A 1 92 ? 0.778 6.428 -6.043 1.00 0.00 92 THR A CA 11
ATOM 16695 C C . THR A 1 92 ? 1.445 5.133 -5.590 1.00 0.00 92 THR A C 11
ATOM 16696 O O . THR A 1 92 ? 2.665 4.999 -5.664 1.00 0.00 92 THR A O 11
ATOM 16707 N N . VAL A 1 93 ? 0.637 4.183 -5.118 1.00 0.00 93 VAL A N 11
ATOM 16708 C CA . VAL A 1 93 ? 1.154 2.897 -4.656 1.00 0.00 93 VAL A CA 11
ATOM 16709 C C . VAL A 1 93 ? 0.202 1.755 -5.018 1.00 0.00 93 VAL A C 11
ATOM 16710 O O . VAL A 1 93 ? -1.017 1.879 -4.874 1.00 0.00 93 VAL A O 11
ATOM 16723 N N . GLU A 1 94 ? 0.767 0.646 -5.497 1.00 0.00 94 GLU A N 11
ATOM 16724 C CA . GLU A 1 94 ? -0.026 -0.518 -5.893 1.00 0.00 94 GLU A CA 11
ATOM 16725 C C . GLU A 1 94 ? 0.574 -1.813 -5.347 1.00 0.00 94 GLU A C 11
ATOM 16726 O O . GLU A 1 94 ? 1.788 -1.913 -5.150 1.00 0.00 94 GLU A O 11
ATOM 16738 N N . PHE A 1 95 ? -0.287 -2.805 -5.119 1.00 0.00 95 PHE A N 11
ATOM 16739 C CA . PHE A 1 95 ? 0.144 -4.106 -4.608 1.00 0.00 95 PHE A CA 11
ATOM 16740 C C . PHE A 1 95 ? -0.301 -5.223 -5.552 1.00 0.00 95 PHE A C 11
ATOM 16741 O O . PHE A 1 95 ? -1.478 -5.585 -5.593 1.00 0.00 95 PHE A O 11
ATOM 16758 N N . ILE A 1 96 ? 0.653 -5.758 -6.317 1.00 0.00 96 ILE A N 11
ATOM 16759 C CA . ILE A 1 96 ? 0.367 -6.829 -7.271 1.00 0.00 96 ILE A CA 11
ATOM 16760 C C . ILE A 1 96 ? 1.083 -8.121 -6.879 1.00 0.00 96 ILE A C 11
ATOM 16761 O O . ILE A 1 96 ? 2.315 -8.173 -6.857 1.00 0.00 96 ILE A O 11
ATOM 16777 N N . SER A 1 97 ? 0.306 -9.162 -6.579 1.00 0.00 97 SER A N 11
ATOM 16778 C CA . SER A 1 97 ? 0.868 -10.456 -6.194 1.00 0.00 97 SER A CA 11
ATOM 16779 C C . SER A 1 97 ? 1.402 -11.200 -7.418 1.00 0.00 97 SER A C 11
ATOM 16780 O O . SER A 1 97 ? 0.723 -12.061 -7.982 1.00 0.00 97 SER A O 11
ATOM 16788 N N . THR A 1 98 ? 2.623 -10.858 -7.826 1.00 0.00 98 THR A N 11
ATOM 16789 C CA . THR A 1 98 ? 3.254 -11.483 -8.987 1.00 0.00 98 THR A CA 11
ATOM 16790 C C . THR A 1 98 ? 3.740 -12.896 -8.660 1.00 0.00 98 THR A C 11
ATOM 16791 O O . THR A 1 98 ? 3.193 -13.877 -9.165 1.00 0.00 98 THR A O 11
ATOM 16802 N N . LEU A 1 99 ? 4.766 -12.993 -7.815 1.00 0.00 99 LEU A N 11
ATOM 16803 C CA . LEU A 1 99 ? 5.318 -14.289 -7.429 1.00 0.00 99 LEU A CA 11
ATOM 16804 C C . LEU A 1 99 ? 4.427 -14.972 -6.394 1.00 0.00 99 LEU A C 11
ATOM 16805 O O . LEU A 1 99 ? 3.984 -14.344 -5.4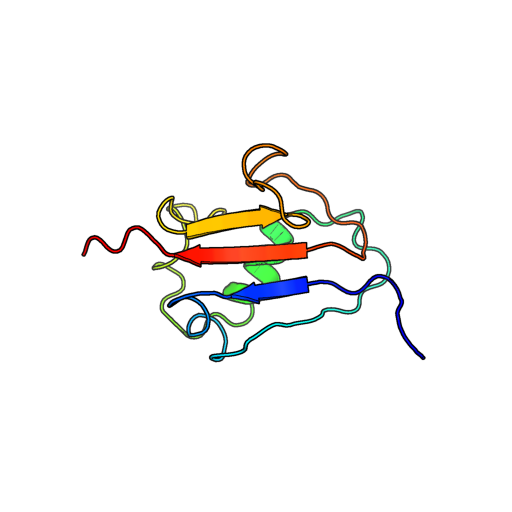32 1.00 0.00 99 LEU A O 11
ATOM 16821 N N . HIS A 1 100 ? 4.173 -16.263 -6.600 1.00 0.00 100 HIS A N 11
ATOM 16822 C CA . HIS A 1 100 ? 3.338 -17.037 -5.685 1.00 0.00 100 HIS A CA 11
ATOM 16823 C C . HIS A 1 100 ? 4.186 -17.722 -4.612 1.00 0.00 100 HIS A C 11
ATOM 16824 O O . HIS A 1 100 ? 3.801 -17.761 -3.442 1.00 0.00 100 HIS A O 11
ATOM 16839 N N . GLY A 1 101 ? 5.338 -18.261 -5.017 1.00 0.00 101 GLY A N 11
ATOM 16840 C CA . GLY A 1 101 ? 6.216 -18.935 -4.076 1.00 0.00 101 GLY A CA 11
ATOM 16841 C C . GLY A 1 101 ? 7.467 -19.488 -4.734 1.00 0.00 101 GLY A C 11
ATOM 16842 O O . GLY A 1 101 ? 7.420 -19.956 -5.873 1.00 0.00 101 GLY A O 11
ATOM 16846 N N . GLY A 1 102 ? 8.587 -19.436 -4.013 1.00 0.00 102 GLY A N 11
ATOM 16847 C CA . GLY A 1 102 ? 9.843 -19.939 -4.546 1.00 0.00 102 GLY A CA 11
ATOM 16848 C C . GLY A 1 102 ? 11.045 -19.467 -3.749 1.00 0.00 102 GLY A C 11
ATOM 16849 O O . GLY A 1 102 ? 11.931 -18.816 -4.341 1.00 0.00 102 GLY A O 11
ATOM 16853 N N . MET A 1 1 ? 3.663 18.908 -14.992 1.00 0.00 1 MET A N 12
ATOM 16854 C CA . MET A 1 1 ? 2.839 17.866 -14.317 1.00 0.00 1 MET A CA 12
ATOM 16855 C C . MET A 1 1 ? 1.655 18.487 -13.576 1.00 0.00 1 MET A C 12
ATOM 16856 O O . MET A 1 1 ? 1.554 19.709 -13.466 1.00 0.00 1 MET A O 12
ATOM 16872 N N . SER A 1 2 ? 0.762 17.636 -13.074 1.00 0.00 2 SER A N 12
ATOM 16873 C CA . SER A 1 2 ? -0.422 18.095 -12.348 1.00 0.00 2 SER A CA 12
ATOM 16874 C C . SER A 1 2 ? -0.083 18.510 -10.918 1.00 0.00 2 SER A C 12
ATOM 16875 O O . SER A 1 2 ? -0.438 19.608 -10.486 1.00 0.00 2 SER A O 12
ATOM 16883 N N . ASN A 1 3 ? 0.595 17.623 -10.186 1.00 0.00 3 ASN A N 12
ATOM 16884 C CA . ASN A 1 3 ? 0.973 17.892 -8.798 1.00 0.00 3 ASN A CA 12
ATOM 16885 C C . ASN A 1 3 ? -0.257 18.214 -7.939 1.00 0.00 3 ASN A C 12
ATOM 16886 O O . ASN A 1 3 ? -0.183 19.020 -7.007 1.00 0.00 3 ASN A O 12
ATOM 16897 N N . HIS A 1 4 ? -1.389 17.576 -8.256 1.00 0.00 4 HIS A N 12
ATOM 16898 C CA . HIS A 1 4 ? -2.630 17.794 -7.513 1.00 0.00 4 HIS A CA 12
ATOM 16899 C C . HIS A 1 4 ? -2.732 16.838 -6.319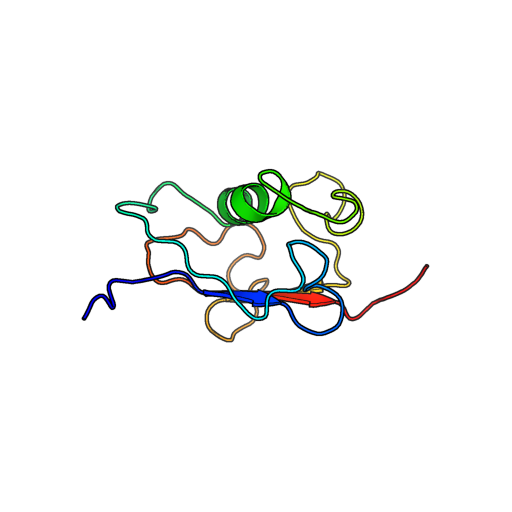 1.00 0.00 4 HIS A C 12
ATOM 16900 O O . HIS A 1 4 ? -1.838 16.021 -6.093 1.00 0.00 4 HIS A O 12
ATOM 16915 N N . ASN A 1 5 ? -3.820 16.953 -5.557 1.00 0.00 5 ASN A N 12
ATOM 16916 C CA . ASN A 1 5 ? -4.028 16.105 -4.381 1.00 0.00 5 ASN A CA 12
ATOM 16917 C C . ASN A 1 5 ? -4.814 14.847 -4.745 1.00 0.00 5 ASN A C 12
ATOM 16918 O O . ASN A 1 5 ? -6.023 14.906 -4.969 1.00 0.00 5 ASN A O 12
ATOM 16929 N N . HIS A 1 6 ? -4.117 13.711 -4.799 1.00 0.00 6 HIS A N 12
ATOM 16930 C CA . HIS A 1 6 ? -4.747 12.432 -5.132 1.00 0.00 6 HIS A CA 12
ATOM 16931 C C . HIS A 1 6 ? -3.747 11.281 -5.011 1.00 0.00 6 HIS A C 12
ATOM 16932 O O . HIS A 1 6 ? -2.883 11.111 -5.874 1.00 0.00 6 HIS A O 12
ATOM 16947 N N . ILE A 1 7 ? -3.867 10.493 -3.941 1.00 0.00 7 ILE A N 12
ATOM 16948 C CA . ILE A 1 7 ? -2.969 9.360 -3.724 1.00 0.00 7 ILE A CA 12
ATOM 16949 C C . ILE A 1 7 ? -3.511 8.093 -4.387 1.00 0.00 7 ILE A C 12
ATOM 16950 O O . ILE A 1 7 ? -4.583 7.604 -4.032 1.00 0.00 7 ILE A O 12
ATOM 16966 N N . THR A 1 8 ? -2.759 7.573 -5.357 1.00 0.00 8 THR A N 12
ATOM 16967 C CA . THR A 1 8 ? -3.149 6.365 -6.089 1.00 0.00 8 THR A CA 12
ATOM 16968 C C . THR A 1 8 ? -2.781 5.099 -5.312 1.00 0.00 8 THR A C 12
ATOM 16969 O O . THR A 1 8 ? -1.602 4.788 -5.143 1.00 0.00 8 THR A O 12
ATOM 16980 N N . VAL A 1 9 ? -3.796 4.370 -4.849 1.00 0.00 9 VAL A N 12
ATOM 16981 C CA . VAL A 1 9 ? -3.576 3.134 -4.099 1.00 0.00 9 VAL A CA 12
ATOM 16982 C C . VAL A 1 9 ? -4.614 2.072 -4.469 1.00 0.00 9 VAL A C 12
ATOM 16983 O O . VAL A 1 9 ? -5.778 2.161 -4.076 1.00 0.00 9 VAL A O 12
ATOM 16996 N N . GLN A 1 10 ? -4.186 1.071 -5.237 1.00 0.00 10 GLN A N 12
ATOM 16997 C CA . GLN A 1 10 ? -5.080 -0.002 -5.669 1.00 0.00 10 GLN A CA 12
ATOM 16998 C C . GLN A 1 10 ? -4.478 -1.382 -5.409 1.00 0.00 10 GLN A C 12
ATOM 16999 O O . GLN A 1 10 ? -3.310 -1.503 -5.031 1.00 0.00 10 GLN A O 12
ATOM 17013 N N . PHE A 1 11 ? -5.294 -2.419 -5.611 1.00 0.00 11 PHE A N 12
ATOM 17014 C CA . PHE A 1 11 ? -4.864 -3.798 -5.400 1.00 0.00 11 PHE A CA 12
ATOM 17015 C C . PHE A 1 11 ? -5.178 -4.667 -6.618 1.00 0.00 11 PHE A C 12
ATOM 17016 O O . PHE A 1 11 ? -6.131 -4.400 -7.352 1.00 0.00 11 PHE A O 12
ATOM 17033 N N . ALA A 1 12 ? -4.371 -5.707 -6.822 1.00 0.00 12 ALA A N 12
ATOM 17034 C CA . ALA A 1 12 ? -4.562 -6.621 -7.948 1.00 0.00 12 ALA A CA 12
ATOM 17035 C C . ALA A 1 12 ? -4.105 -8.037 -7.606 1.00 0.00 12 ALA A C 12
ATOM 17036 O O . ALA A 1 12 ? -2.999 -8.239 -7.097 1.00 0.00 12 ALA A O 12
ATOM 17043 N N . GLY A 1 13 ? -4.964 -9.016 -7.893 1.00 0.00 13 GLY A N 12
ATOM 17044 C CA . GLY A 1 13 ? -4.640 -10.405 -7.615 1.00 0.00 13 GLY A CA 12
ATOM 17045 C C . GLY A 1 13 ? -5.223 -10.879 -6.298 1.00 0.00 13 GLY A C 12
ATOM 17046 O O . GLY A 1 13 ? -6.436 -11.066 -6.184 1.00 0.00 13 GLY A O 12
ATOM 17050 N N . GLY A 1 14 ? -4.362 -11.065 -5.301 1.00 0.00 14 GLY A N 12
ATOM 17051 C CA . GLY A 1 14 ? -4.815 -11.509 -3.992 1.00 0.00 14 GLY A CA 12
ATOM 17052 C C . GLY A 1 14 ? -4.494 -10.506 -2.896 1.00 0.00 14 GLY A C 12
ATOM 17053 O O . GLY A 1 14 ? -4.271 -10.889 -1.745 1.00 0.00 14 GLY A O 12
ATOM 17057 N N . CYS A 1 15 ? -4.473 -9.218 -3.252 1.00 0.00 15 CYS A N 12
ATOM 17058 C CA . CYS A 1 15 ? -4.180 -8.156 -2.289 1.00 0.00 15 CYS A CA 12
ATOM 17059 C C . CYS A 1 15 ? -5.430 -7.337 -1.960 1.00 0.00 15 CYS A C 12
ATOM 17060 O O . CYS A 1 15 ? -5.565 -6.826 -0.847 1.00 0.00 15 CYS A O 12
ATOM 17068 N N . GLU A 1 16 ? -6.337 -7.208 -2.928 1.00 0.00 16 GLU A N 12
ATOM 17069 C CA . GLU A 1 16 ? -7.570 -6.446 -2.733 1.00 0.00 16 GLU A CA 12
ATOM 17070 C C . GLU A 1 16 ? -8.451 -7.084 -1.654 1.00 0.00 16 GLU A C 12
ATOM 17071 O O . GLU A 1 16 ? -9.181 -6.387 -0.949 1.00 0.00 16 GLU A O 12
ATOM 17083 N N . LEU A 1 17 ? -8.373 -8.411 -1.527 1.00 0.00 17 LEU A N 12
ATOM 17084 C CA . LEU A 1 17 ? -9.159 -9.136 -0.530 1.00 0.00 17 LEU A CA 12
ATOM 17085 C C . LEU A 1 17 ? -8.643 -8.885 0.893 1.00 0.00 17 LEU A C 12
ATOM 17086 O O . LEU A 1 17 ? -9.278 -9.299 1.863 1.00 0.00 17 LEU A O 12
ATOM 17102 N N . LEU A 1 18 ? -7.496 -8.207 1.022 1.00 0.00 18 LEU A N 12
ATOM 17103 C CA . LEU A 1 18 ? -6.921 -7.917 2.339 1.00 0.00 18 LEU A CA 12
ATOM 17104 C C . LEU A 1 18 ? -7.505 -6.633 2.950 1.00 0.00 18 LEU A C 12
ATOM 17105 O O . LEU A 1 18 ? -6.966 -6.107 3.925 1.00 0.00 18 LEU A O 12
ATOM 17121 N N . PHE A 1 19 ? -8.607 -6.132 2.381 1.00 0.00 19 PHE A N 12
ATOM 17122 C CA . PHE A 1 19 ? -9.251 -4.918 2.877 1.00 0.00 19 PHE A CA 12
ATOM 17123 C C . PHE A 1 19 ? -10.759 -5.005 2.683 1.00 0.00 19 PHE A C 12
ATOM 17124 O O . PHE A 1 19 ? -11.520 -4.987 3.651 1.00 0.00 19 PHE A O 12
ATOM 17141 N N . ALA A 1 20 ? -11.180 -5.110 1.424 1.00 0.00 20 ALA A N 12
ATOM 17142 C CA . ALA A 1 20 ? -12.597 -5.214 1.089 1.00 0.00 20 ALA A CA 12
ATOM 17143 C C . ALA A 1 20 ? -12.794 -5.389 -0.418 1.00 0.00 20 ALA A C 12
ATOM 17144 O O . ALA A 1 20 ? -13.744 -4.852 -0.993 1.00 0.00 20 ALA A O 12
ATOM 17151 N N . LYS A 1 21 ? -11.888 -6.141 -1.054 1.00 0.00 21 LYS A N 12
ATOM 17152 C CA . LYS A 1 21 ? -11.953 -6.385 -2.498 1.00 0.00 21 LYS A CA 12
ATOM 17153 C C . LYS A 1 21 ? -12.101 -5.070 -3.271 1.00 0.00 21 LYS A C 12
ATOM 17154 O O . LYS A 1 21 ? -12.756 -5.019 -4.314 1.00 0.00 21 LYS A O 12
ATOM 17173 N N . GLN A 1 22 ? -11.485 -4.004 -2.748 1.00 0.00 22 GLN A N 12
ATOM 17174 C CA . GLN A 1 22 ? -11.550 -2.691 -3.381 1.00 0.00 22 GLN A CA 12
ATOM 17175 C C . GLN A 1 22 ? -10.578 -2.605 -4.552 1.00 0.00 22 GLN A C 12
ATOM 17176 O O . GLN A 1 22 ? -9.493 -3.185 -4.515 1.00 0.00 22 GLN A O 12
ATOM 17190 N N . THR A 1 23 ? -10.976 -1.873 -5.590 1.00 0.00 23 THR A N 12
ATOM 17191 C CA . THR A 1 23 ? -10.138 -1.707 -6.774 1.00 0.00 23 THR A CA 12
ATOM 17192 C C . THR A 1 23 ? -9.036 -0.682 -6.520 1.00 0.00 23 THR A C 12
ATOM 17193 O O . THR A 1 23 ? -7.860 -1.036 -6.449 1.00 0.00 23 THR A O 12
ATOM 17204 N N . SER A 1 24 ? -9.424 0.586 -6.378 1.00 0.00 24 SER A N 12
ATOM 17205 C CA . SER A 1 24 ? -8.463 1.661 -6.130 1.00 0.00 24 SER A CA 12
ATOM 17206 C C . SER A 1 24 ? -8.979 2.638 -5.075 1.00 0.00 24 SER A C 12
ATOM 17207 O O . SER A 1 24 ? -10.170 2.649 -4.752 1.00 0.00 24 SER A O 12
ATOM 17215 N N . LEU A 1 25 ? -8.071 3.460 -4.543 1.00 0.00 25 LEU A N 12
ATOM 17216 C CA . LEU A 1 25 ? -8.428 4.449 -3.524 1.00 0.00 25 LEU A CA 12
ATOM 17217 C C . LEU A 1 25 ? -7.706 5.778 -3.767 1.00 0.00 25 LEU A C 12
ATOM 17218 O O . LEU A 1 25 ? -6.650 5.810 -4.399 1.00 0.00 25 LEU A O 12
ATOM 17234 N N . GLN A 1 26 ? -8.287 6.869 -3.262 1.00 0.00 26 GLN A N 12
ATOM 17235 C CA . GLN A 1 26 ? -7.701 8.199 -3.419 1.00 0.00 26 GLN A CA 12
ATOM 17236 C C . GLN A 1 26 ? -7.700 8.957 -2.094 1.00 0.00 26 GLN A C 12
ATOM 17237 O O . GLN A 1 26 ? -8.759 9.249 -1.534 1.00 0.00 26 GLN A O 12
ATOM 17251 N N . LEU A 1 27 ? -6.505 9.277 -1.598 1.00 0.00 27 LEU A N 12
ATOM 17252 C CA . LEU A 1 27 ? -6.372 10.006 -0.342 1.00 0.00 27 LEU A CA 12
ATOM 17253 C C . LEU A 1 27 ? -6.025 11.468 -0.605 1.00 0.00 27 LEU A C 12
ATOM 17254 O O . LEU A 1 27 ? -5.150 11.772 -1.416 1.00 0.00 27 LEU A O 12
ATOM 17270 N N . ASP A 1 28 ? -6.722 12.365 0.087 1.00 0.00 28 ASP A N 12
ATOM 17271 C CA . ASP A 1 28 ? -6.501 13.803 -0.059 1.00 0.00 28 ASP A CA 12
ATOM 17272 C C . ASP A 1 28 ? -6.201 14.437 1.298 1.00 0.00 28 ASP A C 12
ATOM 17273 O O . ASP A 1 28 ? -6.758 14.028 2.320 1.00 0.00 28 ASP A O 12
ATOM 17282 N N . GLY A 1 29 ? -5.313 15.434 1.307 1.00 0.00 29 GLY A N 12
ATOM 17283 C CA . GLY A 1 29 ? -4.958 16.101 2.552 1.00 0.00 29 GLY A CA 12
ATOM 17284 C C . GLY A 1 29 ? -4.217 17.410 2.332 1.00 0.00 29 GLY A C 12
ATOM 17285 O O . GLY A 1 29 ? -4.098 17.879 1.199 1.00 0.00 29 GLY A O 12
ATOM 17289 N N . VAL A 1 30 ? -3.719 18.000 3.422 1.00 0.00 30 VAL A N 12
ATOM 17290 C CA . VAL A 1 30 ? -2.983 19.266 3.349 1.00 0.00 30 VAL A CA 12
ATOM 17291 C C . VAL A 1 30 ? -1.542 19.104 3.836 1.00 0.00 30 VAL A C 12
ATOM 17292 O O . VAL A 1 30 ? -0.609 19.611 3.211 1.00 0.00 30 VAL A O 12
ATOM 17305 N N . VAL A 1 31 ? -1.366 18.391 4.951 1.00 0.00 31 VAL A N 12
ATOM 17306 C CA . VAL A 1 31 ? -0.039 18.157 5.510 1.00 0.00 31 VAL A CA 12
ATOM 17307 C C . VAL A 1 31 ? 0.213 16.662 5.729 1.00 0.00 31 VAL A C 12
ATOM 17308 O O . VAL A 1 31 ? 0.530 16.228 6.838 1.00 0.00 31 VAL A O 12
ATOM 17321 N N . PRO A 1 32 ? 0.085 15.849 4.662 1.00 0.00 32 PRO A N 12
ATOM 17322 C CA . PRO A 1 32 ? 0.308 14.400 4.735 1.00 0.00 32 PRO A CA 12
ATOM 17323 C C . PRO A 1 32 ? 1.795 14.021 4.734 1.00 0.00 32 PRO A C 12
ATOM 17324 O O . PRO A 1 32 ? 2.137 12.837 4.742 1.00 0.00 32 PRO A O 12
ATOM 17335 N N . THR A 1 33 ? 2.673 15.029 4.720 1.00 0.00 33 THR A N 12
ATOM 17336 C CA . THR A 1 33 ? 4.115 14.797 4.715 1.00 0.00 33 THR A CA 12
ATOM 17337 C C . THR A 1 33 ? 4.565 14.125 6.015 1.00 0.00 33 THR A C 12
ATOM 17338 O O . THR A 1 33 ? 3.788 14.007 6.964 1.00 0.00 33 THR A O 12
ATOM 17349 N N . GLY A 1 34 ? 5.822 13.683 6.048 1.00 0.00 34 GLY A N 12
ATOM 17350 C CA . GLY A 1 34 ? 6.347 13.022 7.234 1.00 0.00 34 GLY A CA 12
ATOM 17351 C C . GLY A 1 34 ? 5.850 11.591 7.368 1.00 0.00 34 GLY A C 12
ATOM 17352 O O . GLY A 1 34 ? 5.786 11.053 8.474 1.00 0.00 34 GLY A O 12
ATOM 17356 N N . THR A 1 35 ? 5.492 10.981 6.237 1.00 0.00 35 THR A N 12
ATOM 17357 C CA . THR A 1 35 ? 4.989 9.609 6.220 1.00 0.00 35 THR A CA 12
ATOM 17358 C C . THR A 1 35 ? 5.614 8.822 5.070 1.00 0.00 35 THR A C 12
ATOM 17359 O O . THR A 1 35 ? 5.635 9.289 3.933 1.00 0.00 35 THR A O 12
ATOM 17370 N N . ASN A 1 36 ? 6.122 7.627 5.372 1.00 0.00 36 ASN A N 12
ATOM 17371 C CA . ASN A 1 36 ? 6.749 6.777 4.357 1.00 0.00 36 ASN A CA 12
ATOM 17372 C C . ASN A 1 36 ? 5.863 5.575 4.031 1.00 0.00 36 ASN A C 12
ATOM 17373 O O . ASN A 1 36 ? 4.759 5.445 4.562 1.00 0.00 36 ASN A O 12
ATOM 17384 N N . LEU A 1 37 ? 6.350 4.701 3.147 1.00 0.00 37 LEU A N 12
ATOM 17385 C CA . LEU A 1 37 ? 5.596 3.514 2.747 1.00 0.00 37 LEU A CA 12
ATOM 17386 C C . LEU A 1 37 ? 5.223 2.661 3.954 1.00 0.00 37 LEU A C 12
ATOM 17387 O O . LEU A 1 37 ? 4.081 2.217 4.071 1.00 0.00 37 LEU A O 12
ATOM 17403 N N . ASN A 1 38 ? 6.183 2.448 4.853 1.00 0.00 38 ASN A N 12
ATOM 17404 C CA . ASN A 1 38 ? 5.933 1.661 6.055 1.00 0.00 38 ASN A CA 12
ATOM 17405 C C . ASN A 1 38 ? 4.760 2.257 6.830 1.00 0.00 38 ASN A C 12
ATOM 17406 O O . ASN A 1 38 ? 3.929 1.532 7.376 1.00 0.00 38 ASN A O 12
ATOM 17417 N N . GLY A 1 39 ? 4.696 3.589 6.844 1.00 0.00 39 GLY A N 12
ATOM 17418 C CA . GLY A 1 39 ? 3.618 4.275 7.522 1.00 0.00 39 GLY A CA 12
ATOM 17419 C C . GLY A 1 39 ? 2.310 4.190 6.752 1.00 0.00 39 GLY A C 12
ATOM 17420 O O . GLY A 1 39 ? 1.236 4.173 7.352 1.00 0.00 39 GLY A O 12
ATOM 17424 N N . LEU A 1 40 ? 2.399 4.129 5.417 1.00 0.00 40 LEU A N 12
ATOM 17425 C CA . LEU A 1 40 ? 1.211 4.036 4.575 1.00 0.00 40 LEU A CA 12
ATOM 17426 C C . LEU A 1 40 ? 0.480 2.720 4.823 1.00 0.00 40 LEU A C 12
ATOM 17427 O O . LEU A 1 40 ? -0.729 2.706 5.068 1.00 0.00 40 LEU A O 12
ATOM 17443 N N . VAL A 1 41 ? 1.223 1.616 4.764 1.00 0.00 41 VAL A N 12
ATOM 17444 C CA . VAL A 1 41 ? 0.642 0.294 4.987 1.00 0.00 41 VAL A CA 12
ATOM 17445 C C . VAL A 1 41 ? 0.130 0.149 6.417 1.00 0.00 41 VAL A C 12
ATOM 17446 O O . VAL A 1 41 ? -1.039 -0.164 6.630 1.00 0.00 41 VAL A O 12
ATOM 17459 N N . GLN A 1 42 ? 1.005 0.386 7.390 1.00 0.00 42 GLN A N 12
ATOM 17460 C CA . GLN A 1 42 ? 0.641 0.286 8.805 1.00 0.00 42 GLN A CA 12
ATOM 17461 C C . GLN A 1 42 ? -0.607 1.117 9.137 1.00 0.00 42 GLN A C 12
ATOM 17462 O O . GLN A 1 42 ? -1.288 0.844 10.123 1.00 0.00 42 GLN A O 12
ATOM 17476 N N . LEU A 1 43 ? -0.896 2.131 8.318 1.00 0.00 43 LEU A N 12
ATOM 17477 C CA . LEU A 1 43 ? -2.057 2.990 8.543 1.00 0.00 43 LEU A CA 12
ATOM 17478 C C . LEU A 1 43 ? -3.328 2.418 7.903 1.00 0.00 43 LEU A C 12
ATOM 17479 O O . LEU A 1 43 ? -4.433 2.710 8.357 1.00 0.00 43 LEU A O 12
ATOM 17495 N N . LEU A 1 44 ? -3.174 1.615 6.846 1.00 0.00 44 LEU A N 12
ATOM 17496 C CA . LEU A 1 44 ? -4.329 1.029 6.159 1.00 0.00 44 LEU A CA 12
ATOM 17497 C C . LEU A 1 44 ? -4.683 -0.360 6.701 1.00 0.00 44 LEU A C 12
ATOM 17498 O O . LEU A 1 44 ? -5.858 -0.654 6.931 1.00 0.00 44 LEU A O 12
ATOM 17514 N N . LYS A 1 45 ? -3.677 -1.217 6.893 1.00 0.00 45 LYS A N 12
ATOM 17515 C CA . LYS A 1 45 ? -3.924 -2.570 7.395 1.00 0.00 45 LYS A CA 12
ATOM 17516 C C . LYS A 1 45 ? -4.314 -2.557 8.871 1.00 0.00 45 LYS A C 12
ATOM 17517 O O . LYS A 1 45 ? -5.371 -3.063 9.233 1.00 0.00 45 LYS A O 12
ATOM 17536 N N . THR A 1 46 ? -3.474 -1.969 9.721 1.00 0.00 46 THR A N 12
ATOM 17537 C CA . THR A 1 46 ? -3.774 -1.897 11.153 1.00 0.00 46 THR A CA 12
ATOM 17538 C C . THR A 1 46 ? -5.170 -1.313 11.396 1.00 0.00 46 THR A C 12
ATOM 17539 O O . THR A 1 46 ? -5.819 -1.632 12.393 1.00 0.00 46 THR A O 12
ATOM 17550 N N . ASN A 1 47 ? -5.630 -0.466 10.470 1.00 0.00 47 ASN A N 12
ATOM 17551 C CA . ASN A 1 47 ? -6.950 0.150 10.581 1.00 0.00 47 ASN A CA 12
ATOM 17552 C C . ASN A 1 47 ? -8.045 -0.796 10.077 1.00 0.00 47 ASN A C 12
ATOM 17553 O O . ASN A 1 47 ? -9.167 -0.782 10.588 1.00 0.00 47 ASN A O 12
ATOM 17564 N N . TYR A 1 48 ? -7.716 -1.614 9.072 1.00 0.00 48 TYR A N 12
ATOM 17565 C CA . TYR A 1 48 ? -8.676 -2.560 8.501 1.00 0.00 48 TYR A CA 12
ATOM 17566 C C . TYR A 1 48 ? -8.146 -3.997 8.552 1.00 0.00 48 TYR A C 12
ATOM 17567 O O . TYR A 1 48 ? -8.589 -4.791 9.383 1.00 0.00 48 TYR A O 12
ATOM 17585 N N . VAL A 1 49 ? -7.206 -4.320 7.650 1.00 0.00 49 VAL A N 12
ATOM 17586 C CA . VAL A 1 49 ? -6.608 -5.659 7.561 1.00 0.00 49 VAL A CA 12
ATOM 17587 C C . VAL A 1 49 ? -7.616 -6.760 7.925 1.00 0.00 49 VAL A C 12
ATOM 17588 O O . VAL A 1 49 ? -7.395 -7.554 8.841 1.00 0.00 49 VAL A O 12
ATOM 17601 N N . LYS A 1 50 ? -8.728 -6.799 7.190 1.00 0.00 50 LYS A N 12
ATOM 17602 C CA . LYS A 1 50 ? -9.773 -7.797 7.427 1.00 0.00 50 LYS A CA 12
ATOM 17603 C C . LYS A 1 50 ? -9.218 -9.220 7.304 1.00 0.00 50 LYS A C 12
ATOM 17604 O O . LYS A 1 50 ? -9.658 -10.127 8.014 1.00 0.00 50 LYS A O 12
ATOM 17623 N N . GLU A 1 51 ? -8.245 -9.404 6.409 1.00 0.00 51 GLU A N 12
ATOM 17624 C CA . GLU A 1 51 ? -7.624 -10.708 6.202 1.00 0.00 51 GLU A CA 12
ATOM 17625 C C . GLU A 1 51 ? -6.413 -10.874 7.122 1.00 0.00 51 GLU A C 12
ATOM 17626 O O . GLU A 1 51 ? -6.005 -9.925 7.792 1.00 0.00 51 GLU A O 12
ATOM 17638 N N . ARG A 1 52 ? -5.848 -12.083 7.151 1.00 0.00 52 ARG A N 12
ATOM 17639 C CA . ARG A 1 52 ? -4.687 -12.377 7.991 1.00 0.00 52 ARG A CA 12
ATOM 17640 C C . ARG A 1 52 ? -3.591 -11.319 7.829 1.00 0.00 52 ARG A C 12
ATOM 17641 O O . ARG A 1 52 ? -2.906 -11.279 6.809 1.00 0.00 52 ARG A O 12
ATOM 17662 N N . PRO A 1 53 ? -3.406 -10.450 8.843 1.00 0.00 53 PRO A N 12
ATOM 17663 C CA . PRO A 1 53 ? -2.380 -9.398 8.809 1.00 0.00 53 PRO A CA 12
ATOM 17664 C C . PRO A 1 53 ? -0.981 -9.952 8.546 1.00 0.00 53 PRO A C 12
ATOM 17665 O O . PRO A 1 53 ? -0.132 -9.264 7.979 1.00 0.00 53 PRO A O 12
ATOM 17676 N N . ASP A 1 54 ? -0.745 -11.198 8.964 1.00 0.00 54 ASP A N 12
ATOM 17677 C CA . ASP A 1 54 ? 0.555 -11.837 8.776 1.00 0.00 54 ASP A CA 12
ATOM 17678 C C . ASP A 1 54 ? 0.623 -12.643 7.474 1.00 0.00 54 ASP A C 12
ATOM 17679 O O . ASP A 1 54 ? 1.587 -13.380 7.254 1.00 0.00 54 ASP A O 12
ATOM 17688 N N . LEU A 1 55 ? -0.384 -12.503 6.611 1.00 0.00 55 LEU A N 12
ATOM 17689 C CA . LEU A 1 55 ? -0.397 -13.225 5.342 1.00 0.00 55 LEU A CA 12
ATOM 17690 C C . LEU A 1 55 ? 0.322 -12.431 4.249 1.00 0.00 55 LEU A C 12
ATOM 17691 O O . LEU A 1 55 ? 0.870 -13.013 3.309 1.00 0.00 55 LEU A O 12
ATOM 17707 N N . LEU A 1 56 ? 0.319 -11.101 4.375 1.00 0.00 56 LEU A N 12
ATOM 17708 C CA . LEU A 1 56 ? 0.973 -10.241 3.388 1.00 0.00 56 LEU A CA 12
ATOM 17709 C C . LEU A 1 56 ? 2.404 -9.903 3.798 1.00 0.00 56 LEU A C 12
ATOM 17710 O O . LEU A 1 56 ? 3.334 -10.119 3.028 1.00 0.00 56 LEU A O 12
ATOM 17726 N N . VAL A 1 57 ? 2.574 -9.360 5.003 1.00 0.00 57 VAL A N 12
ATOM 17727 C CA . VAL A 1 57 ? 3.901 -8.985 5.493 1.00 0.00 57 VAL A CA 12
ATOM 17728 C C . VAL A 1 57 ? 4.877 -10.153 5.420 1.00 0.00 57 VAL A C 12
ATOM 17729 O O . VAL A 1 57 ? 4.483 -11.317 5.506 1.00 0.00 57 VAL A O 12
ATOM 17742 N N . ASP A 1 58 ? 6.154 -9.823 5.264 1.00 0.00 58 ASP A N 12
ATOM 17743 C CA . ASP A 1 58 ? 7.208 -10.827 5.181 1.00 0.00 58 ASP A CA 12
ATOM 17744 C C . ASP A 1 58 ? 7.336 -11.581 6.503 1.00 0.00 58 ASP A C 12
ATOM 17745 O O . ASP A 1 58 ? 7.193 -12.803 6.547 1.00 0.00 58 ASP A O 12
ATOM 17754 N N . GLN A 1 59 ? 7.596 -10.839 7.579 1.00 0.00 59 GLN A N 12
ATOM 17755 C CA . GLN A 1 59 ? 7.734 -11.434 8.907 1.00 0.00 59 GLN A CA 12
ATOM 17756 C C . GLN A 1 59 ? 7.841 -10.364 9.992 1.00 0.00 59 GLN A C 12
ATOM 17757 O O . GLN A 1 59 ? 7.189 -10.461 11.031 1.00 0.00 59 GLN A O 12
ATOM 17771 N N . THR A 1 60 ? 8.663 -9.348 9.744 1.00 0.00 60 THR A N 12
ATOM 17772 C CA . THR A 1 60 ? 8.852 -8.262 10.705 1.00 0.00 60 THR A CA 12
ATOM 17773 C C . THR A 1 60 ? 7.764 -7.191 10.568 1.00 0.00 60 THR A C 12
ATOM 17774 O O . THR A 1 60 ? 7.875 -6.115 11.157 1.00 0.00 60 THR A O 12
ATOM 17785 N N . GLY A 1 61 ? 6.715 -7.486 9.792 1.00 0.00 61 GLY A N 12
ATOM 17786 C CA . GLY A 1 61 ? 5.636 -6.532 9.603 1.00 0.00 61 GLY A CA 12
ATOM 17787 C C . GLY A 1 61 ? 6.129 -5.188 9.093 1.00 0.00 61 GLY A C 12
ATOM 17788 O O . GLY A 1 61 ? 5.510 -4.155 9.350 1.00 0.00 61 GLY A O 12
ATOM 17792 N N . GLN A 1 62 ? 7.248 -5.208 8.370 1.00 0.00 62 GLN A N 12
ATOM 17793 C CA . GLN A 1 62 ? 7.836 -3.988 7.824 1.00 0.00 62 GLN A CA 12
ATOM 17794 C C . GLN A 1 62 ? 7.874 -4.039 6.297 1.00 0.00 62 GLN A C 12
ATOM 17795 O O . GLN A 1 62 ? 7.583 -3.049 5.627 1.00 0.00 62 GLN A O 12
ATOM 17809 N N . THR A 1 63 ? 8.227 -5.205 5.761 1.00 0.00 63 THR A N 12
ATOM 17810 C CA . THR A 1 63 ? 8.297 -5.406 4.318 1.00 0.00 63 THR A CA 12
ATOM 17811 C C . THR A 1 63 ? 7.299 -6.479 3.892 1.00 0.00 63 THR A C 12
ATOM 17812 O O . THR A 1 63 ? 7.271 -7.566 4.467 1.00 0.00 63 THR A O 12
ATOM 17823 N N . LEU A 1 64 ? 6.474 -6.163 2.895 1.00 0.00 64 LEU A N 12
ATOM 17824 C CA . LEU A 1 64 ? 5.468 -7.103 2.406 1.00 0.00 64 LEU A CA 12
ATOM 17825 C C . LEU A 1 64 ? 6.125 -8.301 1.722 1.00 0.00 64 LEU A C 12
ATOM 17826 O O . LEU A 1 64 ? 7.260 -8.212 1.250 1.00 0.00 64 LEU A O 12
ATOM 17842 N N . ARG A 1 65 ? 5.401 -9.419 1.678 1.00 0.00 65 ARG A N 12
ATOM 17843 C CA . ARG A 1 65 ? 5.907 -10.645 1.057 1.00 0.00 65 ARG A CA 12
ATOM 17844 C C . ARG A 1 65 ? 6.408 -10.390 -0.368 1.00 0.00 65 ARG A C 12
ATOM 17845 O O . ARG A 1 65 ? 5.956 -9.462 -1.042 1.00 0.00 65 ARG A O 12
ATOM 17866 N N . PRO A 1 66 ? 7.354 -11.225 -0.845 1.00 0.00 66 PRO A N 12
ATOM 17867 C CA . PRO A 1 66 ? 7.926 -11.102 -2.195 1.00 0.00 66 PRO A CA 12
ATOM 17868 C C . PRO A 1 66 ? 6.879 -11.239 -3.294 1.00 0.00 66 PRO A C 12
ATOM 17869 O O . PRO A 1 66 ? 6.936 -10.533 -4.303 1.00 0.00 66 PRO A O 12
ATOM 17880 N N . GLY A 1 67 ? 5.926 -12.148 -3.090 1.00 0.00 67 GLY A N 12
ATOM 17881 C CA . GLY A 1 67 ? 4.873 -12.364 -4.065 1.00 0.00 67 GLY A CA 12
ATOM 17882 C C . GLY A 1 67 ? 4.226 -11.068 -4.531 1.00 0.00 67 GLY A C 12
ATOM 17883 O O . GLY A 1 67 ? 3.868 -10.941 -5.701 1.00 0.00 67 GLY A O 12
ATOM 17887 N N . ILE A 1 68 ? 4.084 -10.100 -3.622 1.00 0.00 68 ILE A N 12
ATOM 17888 C CA . ILE A 1 68 ? 3.483 -8.817 -3.973 1.00 0.00 68 ILE A CA 12
ATOM 17889 C C . ILE A 1 68 ? 4.520 -7.876 -4.576 1.00 0.00 68 ILE A C 12
ATOM 17890 O O . ILE A 1 68 ? 5.571 -7.628 -3.980 1.00 0.00 68 ILE A O 12
ATOM 17906 N N . LEU A 1 69 ? 4.215 -7.350 -5.759 1.00 0.00 69 LEU A N 12
ATOM 17907 C CA . LEU A 1 69 ? 5.113 -6.431 -6.442 1.00 0.00 69 LEU A CA 12
ATOM 17908 C C . LEU A 1 69 ? 4.738 -4.985 -6.129 1.00 0.00 69 LEU A C 12
ATOM 17909 O O . LEU A 1 69 ? 3.784 -4.445 -6.694 1.00 0.00 69 LEU A O 12
ATOM 17925 N N . VAL A 1 70 ? 5.490 -4.365 -5.221 1.00 0.00 70 VAL A N 12
ATOM 17926 C CA . VAL A 1 70 ? 5.236 -2.981 -4.832 1.00 0.00 70 VAL A CA 12
ATOM 17927 C C . VAL A 1 70 ? 5.802 -2.011 -5.868 1.00 0.00 70 VAL A C 12
ATOM 17928 O O . VAL A 1 70 ? 6.949 -2.149 -6.299 1.00 0.00 70 VAL A O 12
ATOM 17941 N N . LEU A 1 71 ? 4.988 -1.032 -6.268 1.00 0.00 71 LEU A N 12
ATOM 17942 C CA . LEU A 1 71 ? 5.407 -0.044 -7.262 1.00 0.00 71 LEU A CA 12
ATOM 17943 C C . LEU A 1 71 ? 4.970 1.366 -6.865 1.00 0.00 71 LEU A C 12
ATOM 17944 O O . LEU A 1 71 ? 3.850 1.570 -6.391 1.00 0.00 71 LEU A O 12
ATOM 17960 N N . VAL A 1 72 ? 5.862 2.334 -7.075 1.00 0.00 72 VAL A N 12
ATOM 17961 C CA . VAL A 1 72 ? 5.581 3.729 -6.756 1.00 0.00 72 VAL A CA 12
ATOM 17962 C C . VAL A 1 72 ? 5.653 4.595 -8.014 1.00 0.00 72 VAL A C 12
ATOM 17963 O O . VAL A 1 72 ? 6.695 4.669 -8.667 1.00 0.00 72 VAL A O 12
ATOM 17976 N N . ASN A 1 73 ? 4.534 5.243 -8.344 1.00 0.00 73 ASN A N 12
ATOM 17977 C CA . ASN A 1 73 ? 4.448 6.107 -9.524 1.00 0.00 73 ASN A CA 12
ATOM 17978 C C . ASN A 1 73 ? 4.708 5.314 -10.807 1.00 0.00 73 ASN A C 12
ATOM 17979 O O . ASN A 1 73 ? 5.573 5.671 -11.609 1.00 0.00 73 ASN A O 12
ATOM 17990 N N . SER A 1 74 ? 3.949 4.232 -10.990 1.00 0.00 74 SER A N 12
ATOM 17991 C CA . SER A 1 74 ? 4.085 3.378 -12.170 1.00 0.00 74 SER A CA 12
ATOM 17992 C C . SER A 1 74 ? 5.537 2.927 -12.373 1.00 0.00 74 SER A C 12
ATOM 17993 O O . SER A 1 74 ? 6.022 2.848 -13.505 1.00 0.00 74 SER A O 12
ATOM 18001 N N . CYS A 1 75 ? 6.225 2.632 -11.269 1.00 0.00 75 CYS A N 12
ATOM 18002 C CA . CYS A 1 75 ? 7.614 2.190 -11.323 1.00 0.00 75 CYS A CA 12
ATOM 18003 C C . CYS A 1 75 ? 7.963 1.369 -10.084 1.00 0.00 75 CYS A C 12
ATOM 18004 O O . CYS A 1 75 ? 7.333 1.522 -9.038 1.00 0.00 75 CYS A O 12
ATOM 18012 N N . ASP A 1 76 ? 8.962 0.497 -10.207 1.00 0.00 76 ASP A N 12
ATOM 18013 C CA . ASP A 1 76 ? 9.393 -0.353 -9.096 1.00 0.00 76 ASP A CA 12
ATOM 18014 C C . ASP A 1 76 ? 9.558 0.453 -7.807 1.00 0.00 76 ASP A C 12
ATOM 18015 O O . ASP A 1 76 ? 10.307 1.433 -7.769 1.00 0.00 76 ASP A O 12
ATOM 18024 N N . ALA A 1 77 ? 8.856 0.032 -6.755 1.00 0.00 77 ALA A N 12
ATOM 18025 C CA . ALA A 1 77 ? 8.924 0.713 -5.462 1.00 0.00 77 ALA A CA 12
ATOM 18026 C C . ALA A 1 77 ? 10.284 0.523 -4.795 1.00 0.00 77 ALA A C 12
ATOM 18027 O O . ALA A 1 77 ? 10.683 1.330 -3.955 1.00 0.00 77 ALA A O 12
ATOM 18034 N N . GLU A 1 78 ? 10.994 -0.540 -5.171 1.00 0.00 78 GLU A N 12
ATOM 18035 C CA . GLU A 1 78 ? 12.308 -0.820 -4.605 1.00 0.00 78 GLU A CA 12
ATOM 18036 C C . GLU A 1 78 ? 13.353 0.126 -5.180 1.00 0.00 78 GLU A C 12
ATOM 18037 O O . GLU A 1 78 ? 14.344 0.440 -4.519 1.00 0.00 78 GLU A O 12
ATOM 18049 N N . VAL A 1 79 ? 13.127 0.580 -6.409 1.00 0.00 79 VAL A N 12
ATOM 18050 C CA . VAL A 1 79 ? 14.052 1.494 -7.062 1.00 0.00 79 VAL A CA 12
ATOM 18051 C C . VAL A 1 79 ? 13.958 2.898 -6.466 1.00 0.00 79 VAL A C 12
ATOM 18052 O O . VAL A 1 79 ? 14.975 3.560 -6.259 1.00 0.00 79 VAL A O 12
ATOM 18065 N N . VAL A 1 80 ? 12.733 3.348 -6.190 1.00 0.00 80 VAL A N 12
ATOM 18066 C CA . VAL A 1 80 ? 12.515 4.676 -5.616 1.00 0.00 80 VAL A CA 12
ATOM 18067 C C . VAL A 1 80 ? 12.966 4.741 -4.156 1.00 0.00 80 VAL A C 12
ATOM 18068 O O . VAL A 1 80 ? 13.448 5.779 -3.699 1.00 0.00 80 VAL A O 12
ATOM 18081 N N . GLY A 1 81 ? 12.804 3.634 -3.428 1.00 0.00 81 GLY A N 12
ATOM 18082 C CA . GLY A 1 81 ? 13.202 3.599 -2.030 1.00 0.00 81 GLY A CA 12
ATOM 18083 C C . GLY A 1 81 ? 13.147 2.203 -1.430 1.00 0.00 81 GLY A C 12
ATOM 18084 O O . GLY A 1 81 ? 14.082 1.783 -0.748 1.00 0.00 81 GLY A O 12
ATOM 18088 N N . GLY A 1 82 ? 12.048 1.488 -1.681 1.00 0.00 82 GLY A N 12
ATOM 18089 C CA . GLY A 1 82 ? 11.891 0.144 -1.150 1.00 0.00 82 GLY A CA 12
ATOM 18090 C C . GLY A 1 82 ? 11.206 0.139 0.201 1.00 0.00 82 GLY A C 12
ATOM 18091 O O . GLY A 1 82 ? 11.847 -0.082 1.230 1.00 0.00 82 GLY A O 12
ATOM 18095 N N . MET A 1 83 ? 9.896 0.392 0.195 1.00 0.00 83 MET A N 12
ATOM 18096 C CA . MET A 1 83 ? 9.110 0.427 1.428 1.00 0.00 83 MET A CA 12
ATOM 18097 C C . MET A 1 83 ? 9.600 1.539 2.365 1.00 0.00 83 MET A C 12
ATOM 18098 O O . MET A 1 83 ? 9.486 1.425 3.587 1.00 0.00 83 MET A O 12
ATOM 18112 N N . ASP A 1 84 ? 10.138 2.615 1.784 1.00 0.00 84 ASP A N 12
ATOM 18113 C CA . ASP A 1 84 ? 10.639 3.744 2.569 1.00 0.00 84 ASP A CA 12
ATOM 18114 C C . ASP A 1 84 ? 10.515 5.063 1.796 1.00 0.00 84 ASP A C 12
ATOM 18115 O O . ASP A 1 84 ? 11.313 5.983 1.992 1.00 0.00 84 ASP A O 12
ATOM 18124 N N . TYR A 1 85 ? 9.512 5.156 0.920 1.00 0.00 85 TYR A N 12
ATOM 18125 C CA . TYR A 1 85 ? 9.297 6.367 0.132 1.00 0.00 85 TYR A CA 12
ATOM 18126 C C . TYR A 1 85 ? 8.364 7.334 0.859 1.00 0.00 85 TYR A C 12
ATOM 18127 O O . TYR A 1 85 ? 7.211 7.004 1.141 1.00 0.00 85 TYR A O 12
ATOM 18145 N N . VAL A 1 86 ? 8.877 8.528 1.162 1.00 0.00 86 VAL A N 12
ATOM 18146 C CA . VAL A 1 86 ? 8.097 9.551 1.864 1.00 0.00 86 VAL A CA 12
ATOM 18147 C C . VAL A 1 86 ? 6.941 10.070 1.009 1.00 0.00 86 VAL A C 12
ATOM 18148 O O . VAL A 1 86 ? 6.976 9.990 -0.221 1.00 0.00 86 VAL A O 12
ATOM 18161 N N . LEU A 1 87 ? 5.915 10.601 1.677 1.00 0.00 87 LEU A N 12
ATOM 18162 C CA . LEU A 1 87 ? 4.735 11.133 0.996 1.00 0.00 87 LEU A CA 12
ATOM 18163 C C . LEU A 1 87 ? 4.906 12.611 0.657 1.00 0.00 87 LEU A C 12
ATOM 18164 O O . LEU A 1 87 ? 5.749 13.302 1.235 1.00 0.00 87 LEU A O 12
ATOM 18180 N N . ASN A 1 88 ? 4.092 13.091 -0.284 1.00 0.00 88 ASN A N 12
ATOM 18181 C CA . ASN A 1 88 ? 4.139 14.489 -0.703 1.00 0.00 88 ASN A CA 12
ATOM 18182 C C . ASN A 1 88 ? 2.824 14.916 -1.359 1.00 0.00 88 ASN A C 12
ATOM 18183 O O . ASN A 1 88 ? 2.824 15.697 -2.311 1.00 0.00 88 ASN A O 12
ATOM 18194 N N . ASP A 1 89 ? 1.704 14.402 -0.838 1.00 0.00 89 ASP A N 12
ATOM 18195 C CA . ASP A 1 89 ? 0.378 14.727 -1.366 1.00 0.00 89 ASP A CA 12
ATOM 18196 C C . ASP A 1 89 ? 0.250 14.290 -2.822 1.00 0.00 89 ASP A C 12
ATOM 18197 O O . ASP A 1 89 ? 0.610 15.028 -3.741 1.00 0.00 89 ASP A O 12
ATOM 18206 N N . GLY A 1 90 ? -0.263 13.080 -3.020 1.00 0.00 90 GLY A N 12
ATOM 18207 C CA . GLY A 1 90 ? -0.429 12.550 -4.363 1.00 0.00 90 GLY A CA 12
ATOM 18208 C C . GLY A 1 90 ? 0.489 11.370 -4.643 1.00 0.00 90 GLY A C 12
ATOM 18209 O O . GLY A 1 90 ? 0.912 11.164 -5.781 1.00 0.00 90 GLY A O 12
ATOM 18213 N N . ASP A 1 91 ? 0.791 10.595 -3.599 1.00 0.00 91 ASP A N 12
ATOM 18214 C CA . ASP A 1 91 ? 1.659 9.427 -3.728 1.00 0.00 91 ASP A CA 12
ATOM 18215 C C . ASP A 1 91 ? 0.966 8.312 -4.509 1.00 0.00 91 ASP A C 12
ATOM 18216 O O . ASP A 1 91 ? -0.244 8.359 -4.733 1.00 0.00 91 ASP A O 12
ATOM 18225 N N . THR A 1 92 ? 1.738 7.310 -4.924 1.00 0.00 92 THR A N 12
ATOM 18226 C CA . THR A 1 92 ? 1.193 6.187 -5.678 1.00 0.00 92 THR A CA 12
ATOM 18227 C C . THR A 1 92 ? 1.823 4.868 -5.232 1.00 0.00 92 THR A C 12
ATOM 18228 O O . THR A 1 92 ? 3.047 4.728 -5.228 1.00 0.00 92 THR A O 12
ATOM 18239 N N . VAL A 1 93 ? 0.977 3.911 -4.858 1.00 0.00 93 VAL A N 12
ATOM 18240 C CA . VAL A 1 93 ? 1.439 2.600 -4.407 1.00 0.00 93 VAL A CA 12
ATOM 18241 C C . VAL A 1 93 ? 0.496 1.494 -4.885 1.00 0.00 93 VAL A C 12
ATOM 18242 O O . VAL A 1 93 ? -0.725 1.664 -4.882 1.00 0.00 93 VAL A O 12
ATOM 18255 N N . GLU A 1 94 ? 1.069 0.362 -5.298 1.00 0.00 94 GLU A N 12
ATOM 18256 C CA . GLU A 1 94 ? 0.275 -0.766 -5.778 1.00 0.00 94 GLU A CA 12
ATOM 18257 C C . GLU A 1 94 ? 0.819 -2.089 -5.244 1.00 0.00 94 GLU A C 12
ATOM 18258 O O . GLU A 1 94 ? 2.030 -2.259 -5.088 1.00 0.00 94 GLU A O 12
ATOM 18270 N N . PHE A 1 95 ? -0.090 -3.023 -4.963 1.00 0.00 95 PHE A N 12
ATOM 18271 C CA . PHE A 1 95 ? 0.283 -4.336 -4.442 1.00 0.00 95 PHE A CA 12
ATOM 18272 C C . PHE A 1 95 ? -0.290 -5.450 -5.321 1.00 0.00 95 PHE A C 12
ATOM 18273 O O . PHE A 1 95 ? -1.490 -5.730 -5.279 1.00 0.00 95 PHE A O 12
ATOM 18290 N N . ILE A 1 96 ? 0.577 -6.075 -6.124 1.00 0.00 96 ILE A N 12
ATOM 18291 C CA . ILE A 1 96 ? 0.159 -7.153 -7.022 1.00 0.00 96 ILE A CA 12
ATOM 18292 C C . ILE A 1 96 ? 0.877 -8.463 -6.687 1.00 0.00 96 ILE A C 12
ATOM 18293 O O . ILE A 1 96 ? 2.091 -8.576 -6.861 1.00 0.00 96 ILE A O 12
ATOM 18309 N N . SER A 1 97 ? 0.117 -9.447 -6.201 1.00 0.00 97 SER A N 12
ATOM 18310 C CA . SER A 1 97 ? 0.676 -10.750 -5.833 1.00 0.00 97 SER A CA 12
ATOM 18311 C C . SER A 1 97 ? 0.885 -11.635 -7.063 1.00 0.00 97 SER A C 12
ATOM 18312 O O . SER A 1 97 ? -0.054 -11.901 -7.814 1.00 0.00 97 SER A O 12
ATOM 18320 N N . THR A 1 98 ? 2.126 -12.087 -7.256 1.00 0.00 98 THR A N 12
ATOM 18321 C CA . THR A 1 98 ? 2.469 -12.942 -8.393 1.00 0.00 98 THR A CA 12
ATOM 18322 C C . THR A 1 98 ? 3.112 -14.268 -7.943 1.00 0.00 98 THR A C 12
ATOM 18323 O O . THR A 1 98 ? 3.594 -15.035 -8.780 1.00 0.00 98 THR A O 12
ATOM 18334 N N . LEU A 1 99 ? 3.123 -14.534 -6.629 1.00 0.00 99 LEU A N 12
ATOM 18335 C CA . LEU A 1 99 ? 3.713 -15.769 -6.096 1.00 0.00 99 LEU A CA 12
ATOM 18336 C C . LEU A 1 99 ? 3.053 -17.024 -6.687 1.00 0.00 99 LEU A C 12
ATOM 18337 O O . LEU A 1 99 ? 1.994 -16.943 -7.314 1.00 0.00 99 LEU A O 12
ATOM 18353 N N . HIS A 1 100 ? 3.688 -18.182 -6.480 1.00 0.00 100 HIS A N 12
ATOM 18354 C CA . HIS A 1 100 ? 3.168 -19.452 -6.987 1.00 0.00 100 HIS A CA 12
ATOM 18355 C C . HIS A 1 100 ? 3.597 -20.627 -6.107 1.00 0.00 100 HIS A C 12
ATOM 18356 O O . HIS A 1 100 ? 4.630 -20.571 -5.438 1.00 0.00 100 HIS A O 12
ATOM 18371 N N . GLY A 1 101 ? 2.797 -21.696 -6.124 1.00 0.00 101 GLY A N 12
ATOM 18372 C CA . GLY A 1 101 ? 3.108 -22.878 -5.338 1.00 0.00 101 GLY A CA 12
ATOM 18373 C C . GLY A 1 101 ? 2.965 -24.155 -6.146 1.00 0.00 101 GLY A C 12
ATOM 18374 O O . GLY A 1 101 ? 3.923 -24.608 -6.775 1.00 0.00 101 GLY A O 12
ATOM 18378 N N . GLY A 1 102 ? 1.763 -24.732 -6.132 1.00 0.00 102 GLY A N 12
ATOM 18379 C CA . GLY A 1 102 ? 1.511 -25.956 -6.874 1.00 0.00 102 GLY A CA 12
ATOM 18380 C C . GLY A 1 102 ? 1.256 -25.703 -8.349 1.00 0.00 102 GLY A C 12
ATOM 18381 O O . GLY A 1 102 ? 2.023 -26.224 -9.183 1.00 0.00 102 GLY A O 12
ATOM 18385 N N . MET A 1 1 ? -7.284 29.286 -8.803 1.00 0.00 1 MET A N 13
ATOM 18386 C CA . MET A 1 1 ? -8.093 28.491 -7.839 1.00 0.00 1 MET A CA 13
ATOM 18387 C C . MET A 1 1 ? -8.496 27.143 -8.439 1.00 0.00 1 MET A C 13
ATOM 18388 O O . MET A 1 1 ? -9.542 27.025 -9.081 1.00 0.00 1 MET A O 13
ATOM 18404 N N . SER A 1 2 ? -7.656 26.129 -8.229 1.00 0.00 2 SER A N 13
ATOM 18405 C CA . SER A 1 2 ? -7.920 24.789 -8.747 1.00 0.00 2 SER A CA 13
ATOM 18406 C C . SER A 1 2 ? -7.181 23.731 -7.927 1.00 0.00 2 SER A C 13
ATOM 18407 O O . SER A 1 2 ? -6.008 23.906 -7.592 1.00 0.00 2 SER A O 13
ATOM 18415 N N . ASN A 1 3 ? -7.873 22.638 -7.608 1.00 0.00 3 ASN A N 13
ATOM 18416 C CA . ASN A 1 3 ? -7.283 21.553 -6.825 1.00 0.00 3 ASN A CA 13
ATOM 18417 C C . ASN A 1 3 ? -6.268 20.765 -7.648 1.00 0.00 3 ASN A C 13
ATOM 18418 O O . ASN A 1 3 ? -6.573 20.299 -8.749 1.00 0.00 3 ASN A O 13
ATOM 18429 N N . HIS A 1 4 ? -5.065 20.609 -7.099 1.00 0.00 4 HIS A N 13
ATOM 18430 C CA . HIS A 1 4 ? -4.001 19.865 -7.767 1.00 0.00 4 HIS A CA 13
ATOM 18431 C C . HIS A 1 4 ? -3.417 18.797 -6.832 1.00 0.00 4 HIS A C 13
ATOM 18432 O O . HIS A 1 4 ? -2.235 18.456 -6.929 1.00 0.00 4 HIS A O 13
ATOM 18447 N N . ASN A 1 5 ? -4.252 18.275 -5.927 1.00 0.00 5 ASN A N 13
ATOM 18448 C CA . ASN A 1 5 ? -3.818 17.253 -4.974 1.00 0.00 5 ASN A CA 13
ATOM 18449 C C . ASN A 1 5 ? -4.667 15.988 -5.082 1.00 0.00 5 ASN A C 13
ATOM 18450 O O . ASN A 1 5 ? -5.895 16.060 -5.168 1.00 0.00 5 ASN A O 13
ATOM 18461 N N . HIS A 1 6 ? -4.003 14.826 -5.072 1.00 0.00 6 HIS A N 13
ATOM 18462 C CA . HIS A 1 6 ? -4.697 13.538 -5.161 1.00 0.00 6 HIS A CA 13
ATOM 18463 C C . HIS A 1 6 ? -3.725 12.360 -5.053 1.00 0.00 6 HIS A C 13
ATOM 18464 O O . HIS A 1 6 ? -2.645 12.372 -5.647 1.00 0.00 6 HIS A O 13
ATOM 18479 N N . ILE A 1 7 ? -4.127 11.338 -4.298 1.00 0.00 7 ILE A N 13
ATOM 18480 C CA . ILE A 1 7 ? -3.313 10.137 -4.114 1.00 0.00 7 ILE A CA 13
ATOM 18481 C C . ILE A 1 7 ? -3.966 8.939 -4.806 1.00 0.00 7 ILE A C 13
ATOM 18482 O O . ILE A 1 7 ? -5.183 8.912 -4.992 1.00 0.00 7 ILE A O 13
ATOM 18498 N N . THR A 1 8 ? -3.156 7.956 -5.192 1.00 0.00 8 THR A N 13
ATOM 18499 C CA . THR A 1 8 ? -3.663 6.762 -5.869 1.00 0.00 8 THR A CA 13
ATOM 18500 C C . THR A 1 8 ? -3.318 5.494 -5.085 1.00 0.00 8 THR A C 13
ATOM 18501 O O . THR A 1 8 ? -2.153 5.106 -5.000 1.00 0.00 8 THR A O 13
ATOM 18512 N N . VAL A 1 9 ? -4.339 4.848 -4.520 1.00 0.00 9 VAL A N 13
ATOM 18513 C CA . VAL A 1 9 ? -4.142 3.620 -3.752 1.00 0.00 9 VAL A CA 13
ATOM 18514 C C . VAL A 1 9 ? -5.101 2.522 -4.216 1.00 0.00 9 VAL A C 13
ATOM 18515 O O . VAL A 1 9 ? -6.295 2.555 -3.914 1.00 0.00 9 VAL A O 13
ATOM 18528 N N . GLN A 1 10 ? -4.572 1.552 -4.961 1.00 0.00 10 GLN A N 13
ATOM 18529 C CA . GLN A 1 10 ? -5.387 0.451 -5.471 1.00 0.00 10 GLN A CA 13
ATOM 18530 C C . GLN A 1 10 ? -4.746 -0.907 -5.190 1.00 0.00 10 GLN A C 13
ATOM 18531 O O . GLN A 1 10 ? -3.527 -1.012 -5.035 1.00 0.00 10 GLN A O 13
ATOM 18545 N N . PHE A 1 11 ? -5.583 -1.945 -5.127 1.00 0.00 11 PHE A N 13
ATOM 18546 C CA . PHE A 1 11 ? -5.116 -3.305 -4.863 1.00 0.00 11 PHE A CA 13
ATOM 18547 C C . PHE A 1 11 ? -5.398 -4.217 -6.054 1.00 0.00 11 PHE A C 13
ATOM 18548 O O . PHE A 1 11 ? -6.434 -4.093 -6.712 1.00 0.00 11 PHE A O 13
ATOM 18565 N N . ALA A 1 12 ? -4.470 -5.132 -6.327 1.00 0.00 12 ALA A N 13
ATOM 18566 C CA . ALA A 1 12 ? -4.609 -6.069 -7.440 1.00 0.00 12 ALA A CA 13
ATOM 18567 C C . ALA A 1 12 ? -4.190 -7.485 -7.044 1.00 0.00 12 ALA A C 13
ATOM 18568 O O . ALA A 1 12 ? -3.585 -7.697 -5.990 1.00 0.00 12 ALA A O 13
ATOM 18575 N N . GLY A 1 13 ? -4.516 -8.451 -7.904 1.00 0.00 13 GLY A N 13
ATOM 18576 C CA . GLY A 1 13 ? -4.170 -9.838 -7.647 1.00 0.00 13 GLY A CA 13
ATOM 18577 C C . GLY A 1 13 ? -4.901 -10.410 -6.446 1.00 0.00 13 GLY A C 13
ATOM 18578 O O . GLY A 1 13 ? -6.093 -10.710 -6.524 1.00 0.00 13 GLY A O 13
ATOM 18582 N N . GLY A 1 14 ? -4.183 -10.556 -5.334 1.00 0.00 14 GLY A N 13
ATOM 18583 C CA . GLY A 1 14 ? -4.779 -11.093 -4.121 1.00 0.00 14 GLY A CA 13
ATOM 18584 C C . GLY A 1 14 ? -4.539 -10.213 -2.904 1.00 0.00 14 GLY A C 13
ATOM 18585 O O . GLY A 1 14 ? -4.417 -10.721 -1.788 1.00 0.00 14 GLY A O 13
ATOM 18589 N N . CYS A 1 15 ? -4.476 -8.894 -3.115 1.00 0.00 15 CYS A N 13
ATOM 18590 C CA . CYS A 1 15 ? -4.255 -7.950 -2.017 1.00 0.00 15 CYS A CA 13
ATOM 18591 C C . CYS A 1 15 ? -5.545 -7.214 -1.656 1.00 0.00 15 CYS A C 13
ATOM 18592 O O . CYS A 1 15 ? -5.765 -6.869 -0.495 1.00 0.00 15 CYS A O 13
ATOM 18600 N N . GLU A 1 16 ? -6.397 -6.981 -2.658 1.00 0.00 16 GLU A N 13
ATOM 18601 C CA . GLU A 1 16 ? -7.669 -6.289 -2.449 1.00 0.00 16 GLU A CA 13
ATOM 18602 C C . GLU A 1 16 ? -8.550 -7.035 -1.442 1.00 0.00 16 GLU A C 13
ATOM 18603 O O . GLU A 1 16 ? -9.298 -6.414 -0.684 1.00 0.00 16 GLU A O 13
ATOM 18615 N N . LEU A 1 17 ? -8.455 -8.368 -1.436 1.00 0.00 17 LEU A N 13
ATOM 18616 C CA . LEU A 1 17 ? -9.242 -9.197 -0.523 1.00 0.00 17 LEU A CA 13
ATOM 18617 C C . LEU A 1 17 ? -8.802 -9.025 0.940 1.00 0.00 17 LEU A C 13
ATOM 18618 O O . LEU A 1 17 ? -9.471 -9.521 1.846 1.00 0.00 17 LEU A O 13
ATOM 18634 N N . LEU A 1 18 ? -7.686 -8.320 1.172 1.00 0.00 18 LEU A N 13
ATOM 18635 C CA . LEU A 1 18 ? -7.190 -8.099 2.534 1.00 0.00 18 LEU A CA 13
ATOM 18636 C C . LEU A 1 18 ? -7.877 -6.899 3.211 1.00 0.00 18 LEU A C 13
ATOM 18637 O O . LEU A 1 18 ? -7.419 -6.428 4.254 1.00 0.00 18 LEU A O 13
ATOM 18653 N N . PHE A 1 19 ? -8.979 -6.415 2.627 1.00 0.00 19 PHE A N 13
ATOM 18654 C CA . PHE A 1 19 ? -9.719 -5.286 3.184 1.00 0.00 19 PHE A CA 13
ATOM 18655 C C . PHE A 1 19 ? -11.202 -5.430 2.875 1.00 0.00 19 PHE A C 13
ATOM 18656 O O . PHE A 1 19 ? -12.020 -5.592 3.780 1.00 0.00 19 PHE A O 13
ATOM 18673 N N . ALA A 1 20 ? -11.537 -5.383 1.587 1.00 0.00 20 ALA A N 13
ATOM 18674 C CA . ALA A 1 20 ? -12.920 -5.521 1.147 1.00 0.00 20 ALA A CA 13
ATOM 18675 C C . ALA A 1 20 ? -13.008 -5.620 -0.379 1.00 0.00 20 ALA A C 13
ATOM 18676 O O . ALA A 1 20 ? -13.928 -5.076 -0.993 1.00 0.00 20 ALA A O 13
ATOM 18683 N N . LYS A 1 21 ? -12.039 -6.319 -0.984 1.00 0.00 21 LYS A N 13
ATOM 18684 C CA . LYS A 1 21 ? -11.991 -6.491 -2.438 1.00 0.00 21 LYS A CA 13
ATOM 18685 C C . LYS A 1 21 ? -12.104 -5.140 -3.155 1.00 0.00 21 LYS A C 13
ATOM 18686 O O . LYS A 1 21 ? -12.707 -5.042 -4.227 1.00 0.00 21 LYS A O 13
ATOM 18705 N N . GLN A 1 22 ? -11.520 -4.100 -2.552 1.00 0.00 22 GLN A N 13
ATOM 18706 C CA . GLN A 1 22 ? -11.556 -2.758 -3.124 1.00 0.00 22 GLN A CA 13
ATOM 18707 C C . GLN A 1 22 ? -10.709 -2.677 -4.390 1.00 0.00 22 GLN A C 13
ATOM 18708 O O . GLN A 1 22 ? -9.820 -3.502 -4.611 1.00 0.00 22 GLN A O 13
ATOM 18722 N N . THR A 1 23 ? -10.991 -1.676 -5.218 1.00 0.00 23 THR A N 13
ATOM 18723 C CA . THR A 1 23 ? -10.258 -1.486 -6.464 1.00 0.00 23 THR A CA 13
ATOM 18724 C C . THR A 1 23 ? -9.219 -0.375 -6.323 1.00 0.00 23 THR A C 13
ATOM 18725 O O . THR A 1 23 ? -8.022 -0.651 -6.275 1.00 0.00 23 THR A O 13
ATOM 18736 N N . SER A 1 24 ? -9.678 0.876 -6.251 1.00 0.00 24 SER A N 13
ATOM 18737 C CA . SER A 1 24 ? -8.778 2.020 -6.114 1.00 0.00 24 SER A CA 13
ATOM 18738 C C . SER A 1 24 ? -9.359 3.072 -5.170 1.00 0.00 24 SER A C 13
ATOM 18739 O O . SER A 1 24 ? -10.558 3.064 -4.883 1.00 0.00 24 SER A O 13
ATOM 18747 N N . LEU A 1 25 ? -8.501 3.976 -4.691 1.00 0.00 25 LEU A N 13
ATOM 18748 C CA . LEU A 1 25 ? -8.927 5.034 -3.778 1.00 0.00 25 LEU A CA 13
ATOM 18749 C C . LEU A 1 25 ? -8.059 6.283 -3.934 1.00 0.00 25 LEU A C 13
ATOM 18750 O O . LEU A 1 25 ? -6.932 6.212 -4.430 1.00 0.00 25 LEU A O 13
ATOM 18766 N N . GLN A 1 26 ? -8.595 7.428 -3.505 1.00 0.00 26 GLN A N 13
ATOM 18767 C CA . GLN A 1 26 ? -7.880 8.696 -3.590 1.00 0.00 26 GLN A CA 13
ATOM 18768 C C . GLN A 1 26 ? -7.969 9.462 -2.273 1.00 0.00 26 GLN A C 13
ATOM 18769 O O . GLN A 1 26 ? -8.989 9.411 -1.581 1.00 0.00 26 GLN A O 13
ATOM 18783 N N . LEU A 1 27 ? -6.894 10.169 -1.932 1.00 0.00 27 LEU A N 13
ATOM 18784 C CA . LEU A 1 27 ? -6.839 10.947 -0.695 1.00 0.00 27 LEU A CA 13
ATOM 18785 C C . LEU A 1 27 ? -6.351 12.370 -0.965 1.00 0.00 27 LEU A C 13
ATOM 18786 O O . LEU A 1 27 ? -5.468 12.584 -1.799 1.00 0.00 27 LEU A O 13
ATOM 18802 N N . ASP A 1 28 ? -6.934 13.340 -0.258 1.00 0.00 28 ASP A N 13
ATOM 18803 C CA . ASP A 1 28 ? -6.556 14.744 -0.421 1.00 0.00 28 ASP A CA 13
ATOM 18804 C C . ASP A 1 28 ? -5.246 15.040 0.308 1.00 0.00 28 ASP A C 13
ATOM 18805 O O . ASP A 1 28 ? -5.195 15.039 1.540 1.00 0.00 28 ASP A O 13
ATOM 18814 N N . GLY A 1 29 ? -4.187 15.286 -0.465 1.00 0.00 29 GLY A N 13
ATOM 18815 C CA . GLY A 1 29 ? -2.884 15.575 0.113 1.00 0.00 29 GLY A CA 13
ATOM 18816 C C . GLY A 1 29 ? -2.857 16.886 0.877 1.00 0.00 29 GLY A C 13
ATOM 18817 O O . GLY A 1 29 ? -3.210 17.934 0.333 1.00 0.00 29 GLY A O 13
ATOM 18821 N N . VAL A 1 30 ? -2.430 16.825 2.142 1.00 0.00 30 VAL A N 13
ATOM 18822 C CA . VAL A 1 30 ? -2.350 18.017 2.986 1.00 0.00 30 VAL A CA 13
ATOM 18823 C C . VAL A 1 30 ? -0.949 18.187 3.580 1.00 0.00 30 VAL A C 13
ATOM 18824 O O . VAL A 1 30 ? -0.312 19.222 3.382 1.00 0.00 30 VAL A O 13
ATOM 18837 N N . VAL A 1 31 ? -0.470 17.164 4.297 1.00 0.00 31 VAL A N 13
ATOM 18838 C CA . VAL A 1 31 ? 0.862 17.202 4.910 1.00 0.00 31 VAL A CA 13
ATOM 18839 C C . VAL A 1 31 ? 1.456 15.792 5.034 1.00 0.00 31 VAL A C 13
ATOM 18840 O O . VAL A 1 31 ? 1.717 15.311 6.140 1.00 0.00 31 VAL A O 13
ATOM 18853 N N . PRO A 1 32 ? 1.685 15.106 3.897 1.00 0.00 32 PRO A N 13
ATOM 18854 C CA . PRO A 1 32 ? 2.251 13.751 3.881 1.00 0.00 32 PRO A CA 13
ATOM 18855 C C . PRO A 1 32 ? 3.750 13.719 4.194 1.00 0.00 32 PRO A C 13
ATOM 18856 O O . PRO A 1 32 ? 4.351 12.644 4.229 1.00 0.00 32 PRO A O 13
ATOM 18867 N N . THR A 1 33 ? 4.348 14.891 4.426 1.00 0.00 33 THR A N 13
ATOM 18868 C CA . THR A 1 33 ? 5.773 14.980 4.744 1.00 0.00 33 THR A CA 13
ATOM 18869 C C . THR A 1 33 ? 6.121 14.109 5.954 1.00 0.00 33 THR A C 13
ATOM 18870 O O . THR A 1 33 ? 7.197 13.513 6.009 1.00 0.00 33 THR A O 13
ATOM 18881 N N . GLY A 1 34 ? 5.196 14.032 6.916 1.00 0.00 34 GLY A N 13
ATOM 18882 C CA . GLY A 1 34 ? 5.413 13.223 8.105 1.00 0.00 34 GLY A CA 13
ATOM 18883 C C . GLY A 1 34 ? 4.844 11.815 7.976 1.00 0.00 34 GLY A C 13
ATOM 18884 O O . GLY A 1 34 ? 4.452 11.207 8.974 1.00 0.00 34 GLY A O 13
ATOM 18888 N N . THR A 1 35 ? 4.799 11.294 6.744 1.00 0.00 35 THR A N 13
ATOM 18889 C CA . THR A 1 35 ? 4.273 9.953 6.487 1.00 0.00 35 THR A CA 13
ATOM 18890 C C . THR A 1 35 ? 5.001 9.299 5.309 1.00 0.00 35 THR A C 13
ATOM 18891 O O . THR A 1 35 ? 5.469 9.985 4.398 1.00 0.00 35 THR A O 13
ATOM 18902 N N . ASN A 1 36 ? 5.090 7.969 5.333 1.00 0.00 36 ASN A N 13
ATOM 18903 C CA . ASN A 1 36 ? 5.757 7.219 4.269 1.00 0.00 36 ASN A CA 13
ATOM 18904 C C . ASN A 1 36 ? 5.008 5.921 3.959 1.00 0.00 36 ASN A C 13
ATOM 18905 O O . ASN A 1 36 ? 3.904 5.701 4.461 1.00 0.00 36 ASN A O 13
ATOM 18916 N N . LEU A 1 37 ? 5.609 5.067 3.124 1.00 0.00 37 LEU A N 13
ATOM 18917 C CA . LEU A 1 37 ? 4.997 3.795 2.744 1.00 0.00 37 LEU A CA 13
ATOM 18918 C C . LEU A 1 37 ? 4.621 2.970 3.967 1.00 0.00 37 LEU A C 13
ATOM 18919 O O . LEU A 1 37 ? 3.536 2.393 4.016 1.00 0.00 37 LEU A O 13
ATOM 18935 N N . ASN A 1 38 ? 5.513 2.931 4.958 1.00 0.00 38 ASN A N 13
ATOM 18936 C CA . ASN A 1 38 ? 5.253 2.187 6.187 1.00 0.00 38 ASN A CA 13
ATOM 18937 C C . ASN A 1 38 ? 3.946 2.666 6.814 1.00 0.00 38 ASN A C 13
ATOM 18938 O O . ASN A 1 38 ? 3.163 1.868 7.329 1.00 0.00 38 ASN A O 13
ATOM 18949 N N . GLY A 1 39 ? 3.713 3.977 6.739 1.00 0.00 39 GLY A N 13
ATOM 18950 C CA . GLY A 1 39 ? 2.494 4.549 7.270 1.00 0.00 39 GLY A CA 13
ATOM 18951 C C . GLY A 1 39 ? 1.288 4.225 6.406 1.00 0.00 39 GLY A C 13
ATOM 18952 O O . GLY A 1 39 ? 0.182 4.070 6.919 1.00 0.00 39 GLY A O 13
ATOM 18956 N N . LEU A 1 40 ? 1.501 4.109 5.088 1.00 0.00 40 LEU A N 13
ATOM 18957 C CA . LEU A 1 40 ? 0.415 3.789 4.159 1.00 0.00 40 LEU A CA 13
ATOM 18958 C C . LEU A 1 40 ? -0.100 2.371 4.406 1.00 0.00 40 LEU A C 13
ATOM 18959 O O . LEU A 1 40 ? -1.294 2.164 4.622 1.00 0.00 40 LEU A O 13
ATOM 18975 N N . VAL A 1 41 ? 0.815 1.400 4.373 1.00 0.00 41 VAL A N 13
ATOM 18976 C CA . VAL A 1 41 ? 0.452 0.000 4.596 1.00 0.00 41 VAL A CA 13
ATOM 18977 C C . VAL A 1 41 ? -0.173 -0.187 5.975 1.00 0.00 41 VAL A C 13
ATOM 18978 O O . VAL A 1 41 ? -1.310 -0.639 6.084 1.00 0.00 41 VAL A O 13
ATOM 18991 N N . GLN A 1 42 ? 0.569 0.172 7.023 1.00 0.00 42 GLN A N 13
ATOM 18992 C CA . GLN A 1 42 ? 0.080 0.053 8.398 1.00 0.00 42 GLN A CA 13
ATOM 18993 C C . GLN A 1 42 ? -1.309 0.688 8.559 1.00 0.00 42 GLN A C 13
ATOM 18994 O O . GLN A 1 42 ? -2.100 0.251 9.393 1.00 0.00 42 GLN A O 13
ATOM 19008 N N . LEU A 1 43 ? -1.597 1.719 7.757 1.00 0.00 43 LEU A N 13
ATOM 19009 C CA . LEU A 1 43 ? -2.887 2.407 7.814 1.00 0.00 43 LEU A CA 13
ATOM 19010 C C . LEU A 1 43 ? -4.020 1.540 7.247 1.00 0.00 43 LEU A C 13
ATOM 19011 O O . LEU A 1 43 ? -5.165 1.652 7.687 1.00 0.00 43 LEU A O 13
ATOM 19027 N N . LEU A 1 44 ? -3.706 0.682 6.270 1.00 0.00 44 LEU A N 13
ATOM 19028 C CA . LEU A 1 44 ? -4.723 -0.183 5.666 1.00 0.00 44 LEU A CA 13
ATOM 19029 C C . LEU A 1 44 ? -4.727 -1.583 6.285 1.00 0.00 44 LEU A C 13
ATOM 19030 O O . LEU A 1 44 ? -5.793 -2.152 6.506 1.00 0.00 44 LEU A O 13
ATOM 19046 N N . LYS A 1 45 ? -3.545 -2.145 6.553 1.00 0.00 45 LYS A N 13
ATOM 19047 C CA . LYS A 1 45 ? -3.460 -3.484 7.134 1.00 0.00 45 LYS A CA 13
ATOM 19048 C C . LYS A 1 45 ? -3.521 -3.447 8.665 1.00 0.00 45 LYS A C 13
ATOM 19049 O O . LYS A 1 45 ? -4.517 -3.859 9.252 1.00 0.00 45 LYS A O 13
ATOM 19068 N N . THR A 1 46 ? -2.465 -2.956 9.311 1.00 0.00 46 THR A N 13
ATOM 19069 C CA . THR A 1 46 ? -2.431 -2.884 10.776 1.00 0.00 46 THR A CA 13
ATOM 19070 C C . THR A 1 46 ? -3.633 -2.109 11.339 1.00 0.00 46 THR A C 13
ATOM 19071 O O . THR A 1 46 ? -4.020 -2.313 12.491 1.00 0.00 46 THR A O 13
ATOM 19082 N N . ASN A 1 47 ? -4.214 -1.220 10.529 1.00 0.00 47 ASN A N 13
ATOM 19083 C CA . ASN A 1 47 ? -5.359 -0.420 10.963 1.00 0.00 47 ASN A CA 13
ATOM 19084 C C . ASN A 1 47 ? -6.693 -1.036 10.525 1.00 0.00 47 ASN A C 13
ATOM 19085 O O . ASN A 1 47 ? -7.699 -0.879 11.219 1.00 0.00 47 ASN A O 13
ATOM 19096 N N . TYR A 1 48 ? -6.714 -1.726 9.376 1.00 0.00 48 TYR A N 13
ATOM 19097 C CA . TYR A 1 48 ? -7.951 -2.337 8.881 1.00 0.00 48 TYR A CA 13
ATOM 19098 C C . TYR A 1 48 ? -7.682 -3.567 8.005 1.00 0.00 48 TYR A C 13
ATOM 19099 O O . TYR A 1 48 ? -8.102 -3.622 6.846 1.00 0.00 48 TYR A O 13
ATOM 19117 N N . VAL A 1 49 ? -6.990 -4.559 8.565 1.00 0.00 49 VAL A N 13
ATOM 19118 C CA . VAL A 1 49 ? -6.682 -5.788 7.832 1.00 0.00 49 VAL A CA 13
ATOM 19119 C C . VAL A 1 49 ? -7.771 -6.835 8.056 1.00 0.00 49 VAL A C 13
ATOM 19120 O O . VAL A 1 49 ? -7.952 -7.331 9.170 1.00 0.00 49 VAL A O 13
ATOM 19133 N N . LYS A 1 50 ? -8.497 -7.161 6.989 1.00 0.00 50 LYS A N 13
ATOM 19134 C CA . LYS A 1 50 ? -9.570 -8.147 7.068 1.00 0.00 50 LYS A CA 13
ATOM 19135 C C . LYS A 1 50 ? -9.064 -9.532 6.666 1.00 0.00 50 LYS A C 13
ATOM 19136 O O . LYS A 1 50 ? -9.683 -10.226 5.858 1.00 0.00 50 LYS A O 13
ATOM 19155 N N . GLU A 1 51 ? -7.930 -9.922 7.251 1.00 0.00 51 GLU A N 13
ATOM 19156 C CA . GLU A 1 51 ? -7.309 -11.219 6.984 1.00 0.00 51 GLU A CA 13
ATOM 19157 C C . GLU A 1 51 ? -6.055 -11.394 7.844 1.00 0.00 51 GLU A C 13
ATOM 19158 O O . GLU A 1 51 ? -5.757 -10.546 8.687 1.00 0.00 51 GLU A O 13
ATOM 19170 N N . ARG A 1 52 ? -5.326 -12.491 7.634 1.00 0.00 52 ARG A N 13
ATOM 19171 C CA . ARG A 1 52 ? -4.109 -12.759 8.400 1.00 0.00 52 ARG A CA 13
ATOM 19172 C C . ARG A 1 52 ? -3.060 -11.672 8.160 1.00 0.00 52 ARG A C 13
ATOM 19173 O O . ARG A 1 52 ? -2.501 -11.574 7.069 1.00 0.00 52 ARG A O 13
ATOM 19194 N N . PRO A 1 53 ? -2.767 -10.838 9.179 1.00 0.00 53 PRO A N 13
ATOM 19195 C CA . PRO A 1 53 ? -1.770 -9.767 9.054 1.00 0.00 53 PRO A CA 13
ATOM 19196 C C . PRO A 1 53 ? -0.375 -10.301 8.725 1.00 0.00 53 PRO A C 13
ATOM 19197 O O . PRO A 1 53 ? 0.448 -9.589 8.149 1.00 0.00 53 PRO A O 13
ATOM 19208 N N . ASP A 1 54 ? -0.115 -11.559 9.092 1.00 0.00 54 ASP A N 13
ATOM 19209 C CA . ASP A 1 54 ? 1.181 -12.183 8.832 1.00 0.00 54 ASP A CA 13
ATOM 19210 C C . ASP A 1 54 ? 1.205 -12.936 7.495 1.00 0.00 54 ASP A C 13
ATOM 19211 O O . ASP A 1 54 ? 2.179 -13.633 7.197 1.00 0.00 54 ASP A O 13
ATOM 19220 N N . LEU A 1 55 ? 0.149 -12.798 6.687 1.00 0.00 55 LEU A N 13
ATOM 19221 C CA . LEU A 1 55 ? 0.095 -13.473 5.392 1.00 0.00 55 LEU A CA 13
ATOM 19222 C C . LEU A 1 55 ? 0.700 -12.607 4.283 1.00 0.00 55 LEU A C 13
ATOM 19223 O O . LEU A 1 55 ? 1.099 -13.125 3.238 1.00 0.00 55 LEU A O 13
ATOM 19239 N N . LEU A 1 56 ? 0.767 -11.292 4.510 1.00 0.00 56 LEU A N 13
ATOM 19240 C CA . LEU A 1 56 ? 1.323 -10.374 3.516 1.00 0.00 56 LEU A CA 13
ATOM 19241 C C . LEU A 1 56 ? 2.756 -9.979 3.848 1.00 0.00 56 LEU A C 13
ATOM 19242 O O . LEU A 1 56 ? 3.622 -10.022 2.982 1.00 0.00 56 LEU A O 13
ATOM 19258 N N . VAL A 1 57 ? 3.001 -9.578 5.094 1.00 0.00 57 VAL A N 13
ATOM 19259 C CA . VAL A 1 57 ? 4.341 -9.162 5.513 1.00 0.00 57 VAL A CA 13
ATOM 19260 C C . VAL A 1 57 ? 5.382 -10.241 5.226 1.00 0.00 57 VAL A C 13
ATOM 19261 O O . VAL A 1 57 ? 5.073 -11.435 5.209 1.00 0.00 57 VAL A O 13
ATOM 19274 N N . ASP A 1 58 ? 6.615 -9.802 4.999 1.00 0.00 58 ASP A N 13
ATOM 19275 C CA . ASP A 1 58 ? 7.721 -10.711 4.708 1.00 0.00 58 ASP A CA 13
ATOM 19276 C C . ASP A 1 58 ? 8.100 -11.532 5.940 1.00 0.00 58 ASP A C 13
ATOM 19277 O O . ASP A 1 58 ? 8.072 -12.762 5.905 1.00 0.00 58 ASP A O 13
ATOM 19286 N N . GLN A 1 59 ? 8.445 -10.841 7.031 1.00 0.00 59 GLN A N 13
ATOM 19287 C CA . GLN A 1 59 ? 8.819 -11.509 8.279 1.00 0.00 59 GLN A CA 13
ATOM 19288 C C . GLN A 1 59 ? 8.957 -10.510 9.427 1.00 0.00 59 GLN A C 13
ATOM 19289 O O . GLN A 1 59 ? 8.472 -10.757 10.532 1.00 0.00 59 GLN A O 13
ATOM 19303 N N . THR A 1 60 ? 9.618 -9.383 9.159 1.00 0.00 60 THR A N 13
ATOM 19304 C CA . THR A 1 60 ? 9.817 -8.345 10.170 1.00 0.00 60 THR A CA 13
ATOM 19305 C C . THR A 1 60 ? 8.585 -7.432 10.296 1.00 0.00 60 THR A C 13
ATOM 19306 O O . THR A 1 60 ? 8.630 -6.419 10.995 1.00 0.00 60 THR A O 13
ATOM 19317 N N . GLY A 1 61 ? 7.484 -7.791 9.618 1.00 0.00 61 GLY A N 13
ATOM 19318 C CA . GLY A 1 61 ? 6.273 -6.986 9.677 1.00 0.00 61 GLY A CA 13
ATOM 19319 C C . GLY A 1 61 ? 6.490 -5.563 9.188 1.00 0.00 61 GLY A C 13
ATOM 19320 O O . GLY A 1 61 ? 5.756 -4.649 9.567 1.00 0.00 61 GLY A O 13
ATOM 19324 N N . GLN A 1 62 ? 7.506 -5.382 8.343 1.00 0.00 62 GLN A N 13
ATOM 19325 C CA . GLN A 1 62 ? 7.838 -4.067 7.793 1.00 0.00 62 GLN A CA 13
ATOM 19326 C C . GLN A 1 62 ? 7.641 -4.059 6.279 1.00 0.00 62 GLN A C 13
ATOM 19327 O O . GLN A 1 62 ? 7.018 -3.151 5.729 1.00 0.00 62 GLN A O 13
ATOM 19341 N N . THR A 1 63 ? 8.167 -5.090 5.619 1.00 0.00 63 THR A N 13
ATOM 19342 C CA . THR A 1 63 ? 8.045 -5.230 4.172 1.00 0.00 63 THR A CA 13
ATOM 19343 C C . THR A 1 63 ? 7.024 -6.315 3.839 1.00 0.00 63 THR A C 13
ATOM 19344 O O . THR A 1 63 ? 6.663 -7.118 4.701 1.00 0.00 63 THR A O 13
ATOM 19355 N N . LEU A 1 64 ? 6.560 -6.337 2.593 1.00 0.00 64 LEU A N 13
ATOM 19356 C CA . LEU A 1 64 ? 5.583 -7.332 2.164 1.00 0.00 64 LEU A CA 13
ATOM 19357 C C . LEU A 1 64 ? 6.260 -8.482 1.423 1.00 0.00 64 LEU A C 13
ATOM 19358 O O . LEU A 1 64 ? 7.321 -8.308 0.820 1.00 0.00 64 LEU A O 13
ATOM 19374 N N . ARG A 1 65 ? 5.637 -9.658 1.476 1.00 0.00 65 ARG A N 13
ATOM 19375 C CA . ARG A 1 65 ? 6.169 -10.852 0.811 1.00 0.00 65 ARG A CA 13
ATOM 19376 C C . ARG A 1 65 ? 6.368 -10.613 -0.689 1.00 0.00 65 ARG A C 13
ATOM 19377 O O . ARG A 1 65 ? 5.613 -9.861 -1.311 1.00 0.00 65 ARG A O 13
ATOM 19398 N N . PRO A 1 66 ? 7.391 -11.262 -1.286 1.00 0.00 66 PRO A N 13
ATOM 19399 C CA . PRO A 1 66 ? 7.703 -11.136 -2.720 1.00 0.00 66 PRO A CA 13
ATOM 19400 C C . PRO A 1 66 ? 6.489 -11.340 -3.623 1.00 0.00 66 PRO A C 13
ATOM 19401 O O . PRO A 1 66 ? 6.399 -10.729 -4.690 1.00 0.00 66 PRO A O 13
ATOM 19412 N N . GLY A 1 67 ? 5.565 -12.201 -3.190 1.00 0.00 67 GLY A N 13
ATOM 19413 C CA . GLY A 1 67 ? 4.363 -12.476 -3.965 1.00 0.00 67 GLY A CA 13
ATOM 19414 C C . GLY A 1 67 ? 3.705 -11.217 -4.510 1.00 0.00 67 GLY A C 13
ATOM 19415 O O . GLY A 1 67 ? 3.222 -11.211 -5.642 1.00 0.00 67 GLY A O 13
ATOM 19419 N N . ILE A 1 68 ? 3.692 -10.146 -3.711 1.00 0.00 68 ILE A N 13
ATOM 19420 C CA . ILE A 1 68 ? 3.093 -8.880 -4.136 1.00 0.00 68 ILE A CA 13
ATOM 19421 C C . ILE A 1 68 ? 4.165 -7.894 -4.601 1.00 0.00 68 ILE A C 13
ATOM 19422 O O . ILE A 1 68 ? 5.194 -7.727 -3.944 1.00 0.00 68 ILE A O 13
ATOM 19438 N N . LEU A 1 69 ? 3.907 -7.236 -5.730 1.00 0.00 69 LEU A N 13
ATOM 19439 C CA . LEU A 1 69 ? 4.839 -6.256 -6.281 1.00 0.00 69 LEU A CA 13
ATOM 19440 C C . LEU A 1 69 ? 4.394 -4.838 -5.938 1.00 0.00 69 LEU A C 13
ATOM 19441 O O . LEU A 1 69 ? 3.476 -4.298 -6.560 1.00 0.00 69 LEU A O 13
ATOM 19457 N N . VAL A 1 70 ? 5.046 -4.241 -4.940 1.00 0.00 70 VAL A N 13
ATOM 19458 C CA . VAL A 1 70 ? 4.714 -2.882 -4.508 1.00 0.00 70 VAL A CA 13
ATOM 19459 C C . VAL A 1 70 ? 5.408 -1.838 -5.385 1.00 0.00 70 VAL A C 13
ATOM 19460 O O . VAL A 1 70 ? 6.629 -1.871 -5.558 1.00 0.00 70 VAL A O 13
ATOM 19473 N N . LEU A 1 71 ? 4.621 -0.915 -5.941 1.00 0.00 71 LEU A N 13
ATOM 19474 C CA . LEU A 1 71 ? 5.158 0.137 -6.804 1.00 0.00 71 LEU A CA 13
ATOM 19475 C C . LEU A 1 71 ? 4.746 1.522 -6.311 1.00 0.00 71 LEU A C 13
ATOM 19476 O O . LEU A 1 71 ? 3.802 1.659 -5.530 1.00 0.00 71 LEU A O 13
ATOM 19492 N N . VAL A 1 72 ? 5.463 2.544 -6.778 1.00 0.00 72 VAL A N 13
ATOM 19493 C CA . VAL A 1 72 ? 5.188 3.925 -6.398 1.00 0.00 72 VAL A CA 13
ATOM 19494 C C . VAL A 1 72 ? 5.362 4.864 -7.591 1.00 0.00 72 VAL A C 13
ATOM 19495 O O . VAL A 1 72 ? 6.478 5.066 -8.074 1.00 0.00 72 VAL A O 13
ATOM 19508 N N . ASN A 1 73 ? 4.249 5.432 -8.067 1.00 0.00 73 ASN A N 13
ATOM 19509 C CA . ASN A 1 73 ? 4.267 6.347 -9.210 1.00 0.00 73 ASN A CA 13
ATOM 19510 C C . ASN A 1 73 ? 4.905 5.682 -10.431 1.00 0.00 73 ASN A C 13
ATOM 19511 O O . ASN A 1 73 ? 5.839 6.220 -11.031 1.00 0.00 73 ASN A O 13
ATOM 19522 N N . SER A 1 74 ? 4.390 4.502 -10.789 1.00 0.00 74 SER A N 13
ATOM 19523 C CA . SER A 1 74 ? 4.898 3.742 -11.933 1.00 0.00 74 SER A CA 13
ATOM 19524 C C . SER A 1 74 ? 6.391 3.421 -11.777 1.00 0.00 74 SER A C 13
ATOM 19525 O O . SER A 1 74 ? 7.116 3.302 -12.767 1.00 0.00 74 SER A O 13
ATOM 19533 N N . CYS A 1 75 ? 6.840 3.272 -10.530 1.00 0.00 75 CYS A N 13
ATOM 19534 C CA . CYS A 1 75 ? 8.236 2.957 -10.247 1.00 0.00 75 CYS A CA 13
ATOM 19535 C C . CYS A 1 75 ? 8.333 2.028 -9.040 1.00 0.00 75 CYS A C 13
ATOM 19536 O O . CYS A 1 75 ? 7.723 2.293 -8.006 1.00 0.00 75 CYS A O 13
ATOM 19544 N N . ASP A 1 76 ? 9.094 0.942 -9.177 1.00 0.00 76 ASP A N 13
ATOM 19545 C CA . ASP A 1 76 ? 9.261 -0.026 -8.089 1.00 0.00 76 ASP A CA 13
ATOM 19546 C C . ASP A 1 76 ? 9.530 0.679 -6.761 1.00 0.00 76 ASP A C 13
ATOM 19547 O O . ASP A 1 76 ? 10.419 1.527 -6.668 1.00 0.00 76 ASP A O 13
ATOM 19556 N N . ALA A 1 77 ? 8.752 0.323 -5.737 1.00 0.00 77 ALA A N 13
ATOM 19557 C CA . ALA A 1 77 ? 8.903 0.922 -4.411 1.00 0.00 77 ALA A CA 13
ATOM 19558 C C . ALA A 1 77 ? 10.278 0.628 -3.809 1.00 0.00 77 ALA A C 13
ATOM 19559 O O . ALA A 1 77 ? 10.737 1.351 -2.924 1.00 0.00 77 ALA A O 13
ATOM 19566 N N . GLU A 1 78 ? 10.934 -0.427 -4.297 1.00 0.00 78 GLU A N 13
ATOM 19567 C CA . GLU A 1 78 ? 12.255 -0.802 -3.808 1.00 0.00 78 GLU A CA 13
ATOM 19568 C C . GLU A 1 78 ? 13.316 0.182 -4.296 1.00 0.00 78 GLU A C 13
ATOM 19569 O O . GLU A 1 78 ? 14.370 0.322 -3.675 1.00 0.00 78 GLU A O 13
ATOM 19581 N N . VAL A 1 79 ? 13.032 0.862 -5.410 1.00 0.00 79 VAL A N 13
ATOM 19582 C CA . VAL A 1 79 ? 13.966 1.828 -5.968 1.00 0.00 79 VAL A CA 13
ATOM 19583 C C . VAL A 1 79 ? 14.045 3.084 -5.099 1.00 0.00 79 VAL A C 13
ATOM 19584 O O . VAL A 1 79 ? 15.134 3.568 -4.792 1.00 0.00 79 VAL A O 13
ATOM 19597 N N . VAL A 1 80 ? 12.882 3.612 -4.713 1.00 0.00 80 VAL A N 13
ATOM 19598 C CA . VAL A 1 80 ? 12.820 4.818 -3.887 1.00 0.00 80 VAL A CA 13
ATOM 19599 C C . VAL A 1 80 ? 13.320 4.560 -2.462 1.00 0.00 80 VAL A C 13
ATOM 19600 O O . VAL A 1 80 ? 14.051 5.378 -1.900 1.00 0.00 80 VAL A O 13
ATOM 19613 N N . GLY A 1 81 ? 12.923 3.423 -1.884 1.00 0.00 81 GLY A N 13
ATOM 19614 C CA . GLY A 1 81 ? 13.347 3.090 -0.531 1.00 0.00 81 GLY A CA 13
ATOM 19615 C C . GLY A 1 81 ? 12.542 1.964 0.097 1.00 0.00 81 GLY A C 13
ATOM 19616 O O . GLY A 1 81 ? 12.223 2.020 1.283 1.00 0.00 81 GLY A O 13
ATOM 19620 N N . GLY A 1 82 ? 12.220 0.936 -0.694 1.00 0.00 82 GLY A N 13
ATOM 19621 C CA . GLY A 1 82 ? 11.454 -0.196 -0.188 1.00 0.00 82 GLY A CA 13
ATOM 19622 C C . GLY A 1 82 ? 10.147 0.219 0.466 1.00 0.00 82 GLY A C 13
ATOM 19623 O O . GLY A 1 82 ? 9.189 0.574 -0.224 1.00 0.00 82 GLY A O 13
ATOM 19627 N N . MET A 1 83 ? 10.113 0.180 1.798 1.00 0.00 83 MET A N 13
ATOM 19628 C CA . MET A 1 83 ? 8.919 0.559 2.553 1.00 0.00 83 MET A CA 13
ATOM 19629 C C . MET A 1 83 ? 9.128 1.892 3.283 1.00 0.00 83 MET A C 13
ATOM 19630 O O . MET A 1 83 ? 8.509 2.146 4.318 1.00 0.00 83 MET A O 13
ATOM 19644 N N . ASP A 1 84 ? 10.008 2.739 2.738 1.00 0.00 84 ASP A N 13
ATOM 19645 C CA . ASP A 1 84 ? 10.304 4.037 3.340 1.00 0.00 84 ASP A CA 13
ATOM 19646 C C . ASP A 1 84 ? 10.025 5.194 2.373 1.00 0.00 84 ASP A C 13
ATOM 19647 O O . ASP A 1 84 ? 10.562 6.292 2.542 1.00 0.00 84 ASP A O 13
ATOM 19656 N N . TYR A 1 85 ? 9.187 4.952 1.361 1.00 0.00 85 TYR A N 13
ATOM 19657 C CA . TYR A 1 85 ? 8.850 5.983 0.381 1.00 0.00 85 TYR A CA 13
ATOM 19658 C C . TYR A 1 85 ? 7.912 7.031 0.978 1.00 0.00 85 TYR A C 13
ATOM 19659 O O . TYR A 1 85 ? 6.795 6.712 1.392 1.00 0.00 85 TYR A O 13
ATOM 19677 N N . VAL A 1 86 ? 8.372 8.283 1.013 1.00 0.00 86 VAL A N 13
ATOM 19678 C CA . VAL A 1 86 ? 7.575 9.383 1.555 1.00 0.00 86 VAL A CA 13
ATOM 19679 C C . VAL A 1 86 ? 6.524 9.861 0.553 1.00 0.00 86 VAL A C 13
ATOM 19680 O O . VAL A 1 86 ? 6.649 9.628 -0.652 1.00 0.00 86 VAL A O 13
ATOM 19693 N N . LEU A 1 87 ? 5.493 10.536 1.062 1.00 0.00 87 LEU A N 13
ATOM 19694 C CA . LEU A 1 87 ? 4.418 11.057 0.222 1.00 0.00 87 LEU A CA 13
ATOM 19695 C C . LEU A 1 87 ? 4.469 12.585 0.157 1.00 0.00 87 LEU A C 13
ATOM 19696 O O . LEU A 1 87 ? 5.285 13.219 0.829 1.00 0.00 87 LEU A O 13
ATOM 19712 N N . ASN A 1 88 ? 3.586 13.171 -0.654 1.00 0.00 88 ASN A N 13
ATOM 19713 C CA . ASN A 1 88 ? 3.525 14.624 -0.803 1.00 0.00 88 ASN A CA 13
ATOM 19714 C C . ASN A 1 88 ? 2.269 15.045 -1.563 1.00 0.00 88 ASN A C 13
ATOM 19715 O O . ASN A 1 88 ? 1.418 15.757 -1.026 1.00 0.00 88 ASN A O 13
ATOM 19726 N N . ASP A 1 89 ? 2.164 14.599 -2.816 1.00 0.00 89 ASP A N 13
ATOM 19727 C CA . ASP A 1 89 ? 1.018 14.921 -3.666 1.00 0.00 89 ASP A CA 13
ATOM 19728 C C . ASP A 1 89 ? 1.162 14.252 -5.030 1.00 0.00 89 ASP A C 13
ATOM 19729 O O . ASP A 1 89 ? 2.000 14.652 -5.842 1.00 0.00 89 ASP A O 13
ATOM 19738 N N . GLY A 1 90 ? 0.346 13.229 -5.269 1.00 0.00 90 GLY A N 13
ATOM 19739 C CA . GLY A 1 90 ? 0.399 12.511 -6.532 1.00 0.00 90 GLY A CA 13
ATOM 19740 C C . GLY A 1 90 ? 1.056 11.144 -6.411 1.00 0.00 90 GLY A C 13
ATOM 19741 O O . GLY A 1 90 ? 1.565 10.613 -7.398 1.00 0.00 90 GLY A O 13
ATOM 19745 N N . ASP A 1 91 ? 1.040 10.567 -5.205 1.00 0.00 91 ASP A N 13
ATOM 19746 C CA . ASP A 1 91 ? 1.635 9.251 -4.970 1.00 0.00 91 ASP A CA 13
ATOM 19747 C C . ASP A 1 91 ? 0.698 8.144 -5.449 1.00 0.00 91 ASP A C 13
ATOM 19748 O O . ASP A 1 91 ? -0.521 8.259 -5.325 1.00 0.00 91 ASP A O 13
ATOM 19757 N N . THR A 1 92 ? 1.277 7.073 -5.992 1.00 0.00 92 THR A N 13
ATOM 19758 C CA . THR A 1 92 ? 0.490 5.947 -6.487 1.00 0.00 92 THR A CA 13
ATOM 19759 C C . THR A 1 92 ? 1.081 4.619 -6.020 1.00 0.00 92 THR A C 13
ATOM 19760 O O . THR A 1 92 ? 2.076 4.147 -6.572 1.00 0.00 92 THR A O 13
ATOM 19771 N N . VAL A 1 93 ? 0.452 4.016 -5.014 1.00 0.00 93 VAL A N 13
ATOM 19772 C CA . VAL A 1 93 ? 0.907 2.734 -4.486 1.00 0.00 93 VAL A CA 13
ATOM 19773 C C . VAL A 1 93 ? -0.049 1.612 -4.887 1.00 0.00 93 VAL A C 13
ATOM 19774 O O . VAL A 1 93 ? -1.271 1.760 -4.796 1.00 0.00 93 VAL A O 13
ATOM 19787 N N . GLU A 1 94 ? 0.515 0.493 -5.341 1.00 0.00 94 GLU A N 13
ATOM 19788 C CA . GLU A 1 94 ? -0.287 -0.649 -5.768 1.00 0.00 94 GLU A CA 13
ATOM 19789 C C . GLU A 1 94 ? 0.290 -1.964 -5.246 1.00 0.00 94 GLU A C 13
ATOM 19790 O O . GLU A 1 94 ? 1.501 -2.093 -5.058 1.00 0.00 94 GLU A O 13
ATOM 19802 N N . PHE A 1 95 ? -0.593 -2.939 -5.028 1.00 0.00 95 PHE A N 13
ATOM 19803 C CA . PHE A 1 95 ? -0.193 -4.256 -4.541 1.00 0.00 95 PHE A CA 13
ATOM 19804 C C . PHE A 1 95 ? -0.691 -5.342 -5.492 1.00 0.00 95 PHE A C 13
ATOM 19805 O O . PHE A 1 95 ? -1.879 -5.661 -5.509 1.00 0.00 95 PHE A O 13
ATOM 19822 N N . ILE A 1 96 ? 0.224 -5.897 -6.290 1.00 0.00 96 ILE A N 13
ATOM 19823 C CA . ILE A 1 96 ? -0.125 -6.942 -7.254 1.00 0.00 96 ILE A CA 13
ATOM 19824 C C . ILE A 1 96 ? 0.488 -8.284 -6.858 1.00 0.00 96 ILE A C 13
ATOM 19825 O O . ILE A 1 96 ? 1.696 -8.485 -6.986 1.00 0.00 96 ILE A O 13
ATOM 19841 N N . SER A 1 97 ? -0.354 -9.201 -6.379 1.00 0.00 97 SER A N 13
ATOM 19842 C CA . SER A 1 97 ? 0.111 -10.526 -5.967 1.00 0.00 97 SER A CA 13
ATOM 19843 C C . SER A 1 97 ? 0.240 -11.458 -7.170 1.00 0.00 97 SER A C 13
ATOM 19844 O O . SER A 1 97 ? -0.625 -11.479 -8.049 1.00 0.00 97 SER A O 13
ATOM 19852 N N . THR A 1 98 ? 1.329 -12.225 -7.199 1.00 0.00 98 THR A N 13
ATOM 19853 C CA . THR A 1 98 ? 1.591 -13.164 -8.288 1.00 0.00 98 THR A CA 13
ATOM 19854 C C . THR A 1 98 ? 1.922 -14.555 -7.743 1.00 0.00 98 THR A C 13
ATOM 19855 O O . THR A 1 98 ? 1.285 -15.541 -8.117 1.00 0.00 98 THR A O 13
ATOM 19866 N N . LEU A 1 99 ? 2.917 -14.623 -6.858 1.00 0.00 99 LEU A N 13
ATOM 19867 C CA . LEU A 1 99 ? 3.332 -15.890 -6.259 1.00 0.00 99 LEU A CA 13
ATOM 19868 C C . LEU A 1 99 ? 2.366 -16.311 -5.153 1.00 0.00 99 LEU A C 13
ATOM 19869 O O . LEU A 1 99 ? 2.120 -15.553 -4.214 1.00 0.00 99 LEU A O 13
ATOM 19885 N N . HIS A 1 100 ? 1.826 -17.524 -5.268 1.00 0.00 100 HIS A N 13
ATOM 19886 C CA . HIS A 1 100 ? 0.891 -18.046 -4.275 1.00 0.00 100 HIS A CA 13
ATOM 19887 C C . HIS A 1 100 ? 1.196 -19.509 -3.957 1.00 0.00 100 HIS A C 13
ATOM 19888 O O . HIS A 1 100 ? 0.668 -20.419 -4.603 1.00 0.00 100 HIS A O 13
ATOM 19903 N N . GLY A 1 101 ? 2.052 -19.727 -2.961 1.00 0.00 101 GLY A N 13
ATOM 19904 C CA . GLY A 1 101 ? 2.417 -21.079 -2.573 1.00 0.00 101 GLY A CA 13
ATOM 19905 C C . GLY A 1 101 ? 2.865 -21.170 -1.127 1.00 0.00 101 GLY A C 13
ATOM 19906 O O . GLY A 1 101 ? 2.181 -21.772 -0.298 1.00 0.00 101 GLY A O 13
ATOM 19910 N N . GLY A 1 102 ? 4.018 -20.570 -0.824 1.00 0.00 102 GLY A N 13
ATOM 19911 C CA . GLY A 1 102 ? 4.543 -20.593 0.532 1.00 0.00 102 GLY A CA 13
ATOM 19912 C C . GLY A 1 102 ? 4.439 -19.247 1.229 1.00 0.00 102 GLY A C 13
ATOM 19913 O O . GLY A 1 102 ? 3.629 -18.403 0.791 1.00 0.00 102 GLY A O 13
ATOM 19917 N N . MET A 1 1 ? -5.076 20.324 -14.012 1.00 0.00 1 MET A N 14
ATOM 19918 C CA . MET A 1 1 ? -4.507 19.632 -12.820 1.00 0.00 1 MET A CA 14
ATOM 19919 C C . MET A 1 1 ? -5.402 18.477 -12.369 1.00 0.00 1 MET A C 14
ATOM 19920 O O . MET A 1 1 ? -5.911 18.472 -11.247 1.00 0.00 1 MET A O 14
ATOM 19936 N N . SER A 1 2 ? -5.587 17.494 -13.250 1.00 0.00 2 SER A N 14
ATOM 19937 C CA . SER A 1 2 ? -6.413 16.333 -12.939 1.00 0.00 2 SER A CA 14
ATOM 19938 C C . SER A 1 2 ? -5.562 15.206 -12.358 1.00 0.00 2 SER A C 14
ATOM 19939 O O . SER A 1 2 ? -4.350 15.157 -12.579 1.00 0.00 2 SER A O 14
ATOM 19947 N N . ASN A 1 3 ? -6.202 14.309 -11.608 1.00 0.00 3 ASN A N 14
ATOM 19948 C CA . ASN A 1 3 ? -5.505 13.183 -10.983 1.00 0.00 3 ASN A CA 14
ATOM 19949 C C . ASN A 1 3 ? -4.420 13.679 -10.024 1.00 0.00 3 ASN A C 14
ATOM 19950 O O . ASN A 1 3 ? -3.337 13.096 -9.935 1.00 0.00 3 ASN A O 14
ATOM 19961 N N . HIS A 1 4 ? -4.723 14.761 -9.301 1.00 0.00 4 HIS A N 14
ATOM 19962 C CA . HIS A 1 4 ? -3.781 15.340 -8.346 1.00 0.00 4 HIS A CA 14
ATOM 19963 C C . HIS A 1 4 ? -4.311 15.205 -6.918 1.00 0.00 4 HIS A C 14
ATOM 19964 O O . HIS A 1 4 ? -5.514 15.032 -6.709 1.00 0.00 4 HIS A O 14
ATOM 19979 N N . ASN A 1 5 ? -3.400 15.278 -5.942 1.00 0.00 5 ASN A N 14
ATOM 19980 C CA . ASN A 1 5 ? -3.753 15.161 -4.524 1.00 0.00 5 ASN A CA 14
ATOM 19981 C C . ASN A 1 5 ? -4.198 13.738 -4.178 1.00 0.00 5 ASN A C 14
ATOM 19982 O O . ASN A 1 5 ? -4.530 12.949 -5.065 1.00 0.00 5 ASN A O 14
ATOM 19993 N N . HIS A 1 6 ? -4.198 13.418 -2.881 1.00 0.00 6 HIS A N 14
ATOM 19994 C CA . HIS A 1 6 ? -4.594 12.091 -2.407 1.00 0.00 6 HIS A CA 14
ATOM 19995 C C . HIS A 1 6 ? -3.631 11.016 -2.924 1.00 0.00 6 HIS A C 14
ATOM 19996 O O . HIS A 1 6 ? -2.629 11.326 -3.567 1.00 0.00 6 HIS A O 14
ATOM 20011 N N . ILE A 1 7 ? -3.936 9.749 -2.636 1.00 0.00 7 ILE A N 14
ATOM 20012 C CA . ILE A 1 7 ? -3.091 8.639 -3.075 1.00 0.00 7 ILE A CA 14
ATOM 20013 C C . ILE A 1 7 ? -3.917 7.557 -3.767 1.00 0.00 7 ILE A C 14
ATOM 20014 O O . ILE A 1 7 ? -5.062 7.308 -3.397 1.00 0.00 7 ILE A O 14
ATOM 20030 N N . THR A 1 8 ? -3.322 6.912 -4.767 1.00 0.00 8 THR A N 14
ATOM 20031 C CA . THR A 1 8 ? -3.996 5.848 -5.510 1.00 0.00 8 THR A CA 14
ATOM 20032 C C . THR A 1 8 ? -3.606 4.471 -4.969 1.00 0.00 8 THR A C 14
ATOM 20033 O O . THR A 1 8 ? -2.578 3.913 -5.359 1.00 0.00 8 THR A O 14
ATOM 20044 N N . VAL A 1 9 ? -4.434 3.924 -4.080 1.00 0.00 9 VAL A N 14
ATOM 20045 C CA . VAL A 1 9 ? -4.175 2.608 -3.497 1.00 0.00 9 VAL A CA 14
ATOM 20046 C C . VAL A 1 9 ? -5.192 1.583 -3.996 1.00 0.00 9 VAL A C 14
ATOM 20047 O O . VAL A 1 9 ? -6.352 1.589 -3.585 1.00 0.00 9 VAL A O 14
ATOM 20060 N N . GLN A 1 10 ? -4.753 0.711 -4.901 1.00 0.00 10 GLN A N 14
ATOM 20061 C CA . GLN A 1 10 ? -5.631 -0.306 -5.472 1.00 0.00 10 GLN A CA 14
ATOM 20062 C C . GLN A 1 10 ? -4.997 -1.697 -5.417 1.00 0.00 10 GLN A C 14
ATOM 20063 O O . GLN A 1 10 ? -3.842 -1.851 -5.014 1.00 0.00 10 GLN A O 14
ATOM 20077 N N . PHE A 1 11 ? -5.766 -2.709 -5.828 1.00 0.00 11 PHE A N 14
ATOM 20078 C CA . PHE A 1 11 ? -5.288 -4.090 -5.831 1.00 0.00 11 PHE A CA 14
ATOM 20079 C C . PHE A 1 11 ? -5.284 -4.668 -7.246 1.00 0.00 11 PHE A C 14
ATOM 20080 O O . PHE A 1 11 ? -5.948 -4.143 -8.144 1.00 0.00 11 PHE A O 14
ATOM 20097 N N . ALA A 1 12 ? -4.532 -5.753 -7.436 1.00 0.00 12 ALA A N 14
ATOM 20098 C CA . ALA A 1 12 ? -4.435 -6.410 -8.740 1.00 0.00 12 ALA A CA 14
ATOM 20099 C C . ALA A 1 12 ? -3.657 -7.722 -8.646 1.00 0.00 12 ALA A C 14
ATOM 20100 O O . ALA A 1 12 ? -2.870 -7.922 -7.720 1.00 0.00 12 ALA A O 14
ATOM 20107 N N . GLY A 1 13 ? -3.880 -8.612 -9.613 1.00 0.00 13 GLY A N 14
ATOM 20108 C CA . GLY A 1 13 ? -3.191 -9.893 -9.623 1.00 0.00 13 GLY A CA 14
ATOM 20109 C C . GLY A 1 13 ? -3.591 -10.780 -8.458 1.00 0.00 13 GLY A C 14
ATOM 20110 O O . GLY A 1 13 ? -2.735 -11.381 -7.806 1.00 0.00 13 GLY A O 14
ATOM 20114 N N . GLY A 1 14 ? -4.896 -10.855 -8.196 1.00 0.00 14 GLY A N 14
ATOM 20115 C CA . GLY A 1 14 ? -5.396 -11.670 -7.102 1.00 0.00 14 GLY A CA 14
ATOM 20116 C C . GLY A 1 14 ? -4.987 -11.141 -5.734 1.00 0.00 14 GLY A C 14
ATOM 20117 O O . GLY A 1 14 ? -4.772 -11.922 -4.804 1.00 0.00 14 GLY A O 14
ATOM 20121 N N . CYS A 1 15 ? -4.882 -9.815 -5.608 1.00 0.00 15 CYS A N 14
ATOM 20122 C CA . CYS A 1 15 ? -4.497 -9.186 -4.343 1.00 0.00 15 CYS A CA 14
ATOM 20123 C C . CYS A 1 15 ? -5.674 -8.442 -3.701 1.00 0.00 15 CYS A C 14
ATOM 20124 O O . CYS A 1 15 ? -5.643 -8.138 -2.509 1.00 0.00 15 CYS A O 14
ATOM 20132 N N . GLU A 1 16 ? -6.707 -8.151 -4.496 1.00 0.00 16 GLU A N 14
ATOM 20133 C CA . GLU A 1 16 ? -7.888 -7.441 -4.001 1.00 0.00 16 GLU A CA 14
ATOM 20134 C C . GLU A 1 16 ? -8.570 -8.202 -2.859 1.00 0.00 16 GLU A C 14
ATOM 20135 O O . GLU A 1 16 ? -9.254 -7.601 -2.028 1.00 0.00 16 GLU A O 14
ATOM 20147 N N . LEU A 1 17 ? -8.376 -9.524 -2.818 1.00 0.00 17 LEU A N 14
ATOM 20148 C CA . LEU A 1 17 ? -8.970 -10.356 -1.771 1.00 0.00 17 LEU A CA 14
ATOM 20149 C C . LEU A 1 17 ? -8.392 -10.032 -0.385 1.00 0.00 17 LEU A C 14
ATOM 20150 O O . LEU A 1 17 ? -8.882 -10.541 0.623 1.00 0.00 17 LEU A O 14
ATOM 20166 N N . LEU A 1 18 ? -7.352 -9.189 -0.332 1.00 0.00 18 LEU A N 14
ATOM 20167 C CA . LEU A 1 18 ? -6.729 -8.814 0.939 1.00 0.00 18 LEU A CA 14
ATOM 20168 C C . LEU A 1 18 ? -7.611 -7.862 1.763 1.00 0.00 18 LEU A C 14
ATOM 20169 O O . LEU A 1 18 ? -7.215 -7.442 2.850 1.00 0.00 18 LEU A O 14
ATOM 20185 N N . PHE A 1 19 ? -8.803 -7.526 1.254 1.00 0.00 19 PHE A N 14
ATOM 20186 C CA . PHE A 1 19 ? -9.723 -6.630 1.956 1.00 0.00 19 PHE A CA 14
ATOM 20187 C C . PHE A 1 19 ? -11.157 -7.071 1.717 1.00 0.00 19 PHE A C 14
ATOM 20188 O O . PHE A 1 19 ? -11.847 -7.507 2.640 1.00 0.00 19 PHE A O 14
ATOM 20205 N N . ALA A 1 20 ? -11.588 -6.965 0.469 1.00 0.00 20 ALA A N 14
ATOM 20206 C CA . ALA A 1 20 ? -12.931 -7.361 0.079 1.00 0.00 20 ALA A CA 14
ATOM 20207 C C . ALA A 1 20 ? -13.080 -7.309 -1.439 1.00 0.00 20 ALA A C 14
ATOM 20208 O O . ALA A 1 20 ? -14.112 -6.881 -1.960 1.00 0.00 20 ALA A O 14
ATOM 20215 N N . LYS A 1 21 ? -12.029 -7.747 -2.140 1.00 0.00 21 LYS A N 14
ATOM 20216 C CA . LYS A 1 21 ? -12.016 -7.752 -3.601 1.00 0.00 21 LYS A CA 14
ATOM 20217 C C . LYS A 1 21 ? -12.376 -6.372 -4.151 1.00 0.00 21 LYS A C 14
ATOM 20218 O O . LYS A 1 21 ? -13.200 -6.241 -5.059 1.00 0.00 21 LYS A O 14
ATOM 20237 N N . GLN A 1 22 ? -11.745 -5.341 -3.584 1.00 0.00 22 GLN A N 14
ATOM 20238 C CA . GLN A 1 22 ? -11.988 -3.961 -3.997 1.00 0.00 22 GLN A CA 14
ATOM 20239 C C . GLN A 1 22 ? -11.315 -3.666 -5.336 1.00 0.00 22 GLN A C 14
ATOM 20240 O O . GLN A 1 22 ? -10.679 -4.539 -5.927 1.00 0.00 22 GLN A O 14
ATOM 20254 N N . THR A 1 23 ? -11.463 -2.432 -5.810 1.00 0.00 23 THR A N 14
ATOM 20255 C CA . THR A 1 23 ? -10.869 -2.031 -7.080 1.00 0.00 23 THR A CA 14
ATOM 20256 C C . THR A 1 23 ? -9.776 -0.982 -6.874 1.00 0.00 23 THR A C 14
ATOM 20257 O O . THR A 1 23 ? -8.688 -1.098 -7.434 1.00 0.00 23 THR A O 14
ATOM 20268 N N . SER A 1 24 ? -10.072 0.041 -6.070 1.00 0.00 24 SER A N 14
ATOM 20269 C CA . SER A 1 24 ? -9.107 1.108 -5.797 1.00 0.00 24 SER A CA 14
ATOM 20270 C C . SER A 1 24 ? -9.611 2.031 -4.688 1.00 0.00 24 SER A C 14
ATOM 20271 O O . SER A 1 24 ? -10.816 2.139 -4.460 1.00 0.00 24 SER A O 14
ATOM 20279 N N . LEU A 1 25 ? -8.678 2.692 -4.000 1.00 0.00 25 LEU A N 14
ATOM 20280 C CA . LEU A 1 25 ? -9.032 3.604 -2.912 1.00 0.00 25 LEU A CA 14
ATOM 20281 C C . LEU A 1 25 ? -8.136 4.841 -2.903 1.00 0.00 25 LEU A C 14
ATOM 20282 O O . LEU A 1 25 ? -7.100 4.876 -3.571 1.00 0.00 25 LEU A O 14
ATOM 20298 N N . GLN A 1 26 ? -8.544 5.856 -2.138 1.00 0.00 26 GLN A N 14
ATOM 20299 C CA . GLN A 1 26 ? -7.778 7.095 -2.036 1.00 0.00 26 GLN A CA 14
ATOM 20300 C C . GLN A 1 26 ? -7.610 7.514 -0.577 1.00 0.00 26 GLN A C 14
ATOM 20301 O O . GLN A 1 26 ? -8.590 7.631 0.160 1.00 0.00 26 GLN A O 14
ATOM 20315 N N . LEU A 1 27 ? -6.361 7.739 -0.168 1.00 0.00 27 LEU A N 14
ATOM 20316 C CA . LEU A 1 27 ? -6.069 8.148 1.203 1.00 0.00 27 LEU A CA 14
ATOM 20317 C C . LEU A 1 27 ? -5.759 9.640 1.270 1.00 0.00 27 LEU A C 14
ATOM 20318 O O . LEU A 1 27 ? -5.108 10.188 0.377 1.00 0.00 27 LEU A O 14
ATOM 20334 N N . ASP A 1 28 ? -6.228 10.294 2.332 1.00 0.00 28 ASP A N 14
ATOM 20335 C CA . ASP A 1 28 ? -6.001 11.725 2.519 1.00 0.00 28 ASP A CA 14
ATOM 20336 C C . ASP A 1 28 ? -5.036 11.967 3.675 1.00 0.00 28 ASP A C 14
ATOM 20337 O O . ASP A 1 28 ? -5.307 11.577 4.814 1.00 0.00 28 ASP A O 14
ATOM 20346 N N . GLY A 1 29 ? -3.905 12.605 3.375 1.00 0.00 29 GLY A N 14
ATOM 20347 C CA . GLY A 1 29 ? -2.906 12.880 4.398 1.00 0.00 29 GLY A CA 14
ATOM 20348 C C . GLY A 1 29 ? -2.853 14.344 4.801 1.00 0.00 29 GLY A C 14
ATOM 20349 O O . GLY A 1 29 ? -3.168 15.227 4.001 1.00 0.00 29 GLY A O 14
ATOM 20353 N N . VAL A 1 30 ? -2.447 14.597 6.048 1.00 0.00 30 VAL A N 14
ATOM 20354 C CA . VAL A 1 30 ? -2.347 15.964 6.568 1.00 0.00 30 VAL A CA 14
ATOM 20355 C C . VAL A 1 30 ? -0.889 16.414 6.713 1.00 0.00 30 VAL A C 14
ATOM 20356 O O . VAL A 1 30 ? -0.583 17.599 6.555 1.00 0.00 30 VAL A O 14
ATOM 20369 N N . VAL A 1 31 ? 0.008 15.470 7.017 1.00 0.00 31 VAL A N 14
ATOM 20370 C CA . VAL A 1 31 ? 1.428 15.779 7.182 1.00 0.00 31 VAL A CA 14
ATOM 20371 C C . VAL A 1 31 ? 2.308 14.649 6.637 1.00 0.00 31 VAL A C 14
ATOM 20372 O O . VAL A 1 31 ? 2.971 13.938 7.396 1.00 0.00 31 VAL A O 14
ATOM 20385 N N . PRO A 1 32 ? 2.326 14.471 5.304 1.00 0.00 32 PRO A N 14
ATOM 20386 C CA . PRO A 1 32 ? 3.127 13.427 4.653 1.00 0.00 32 PRO A CA 14
ATOM 20387 C C . PRO A 1 32 ? 4.622 13.751 4.599 1.00 0.00 32 PRO A C 14
ATOM 20388 O O . PRO A 1 32 ? 5.424 12.903 4.204 1.00 0.00 32 PRO A O 14
ATOM 20399 N N . THR A 1 33 ? 4.989 14.972 4.994 1.00 0.00 33 THR A N 14
ATOM 20400 C CA . THR A 1 33 ? 6.387 15.397 4.986 1.00 0.00 33 THR A CA 14
ATOM 20401 C C . THR A 1 33 ? 7.280 14.390 5.713 1.00 0.00 33 THR A C 14
ATOM 20402 O O . THR A 1 33 ? 8.220 13.850 5.129 1.00 0.00 33 THR A O 14
ATOM 20413 N N . GLY A 1 34 ? 6.975 14.140 6.987 1.00 0.00 34 GLY A N 14
ATOM 20414 C CA . GLY A 1 34 ? 7.758 13.196 7.770 1.00 0.00 34 GLY A CA 14
ATOM 20415 C C . GLY A 1 34 ? 7.110 11.822 7.844 1.00 0.00 34 GLY A C 14
ATOM 20416 O O . GLY A 1 34 ? 7.185 11.154 8.877 1.00 0.00 34 GLY A O 14
ATOM 20420 N N . THR A 1 35 ? 6.474 11.400 6.749 1.00 0.00 35 THR A N 14
ATOM 20421 C CA . THR A 1 35 ? 5.809 10.098 6.696 1.00 0.00 35 THR A CA 14
ATOM 20422 C C . THR A 1 35 ? 6.355 9.256 5.544 1.00 0.00 35 THR A C 14
ATOM 20423 O O . THR A 1 35 ? 6.264 9.649 4.379 1.00 0.00 35 THR A O 14
ATOM 20434 N N . ASN A 1 36 ? 6.923 8.097 5.882 1.00 0.00 36 ASN A N 14
ATOM 20435 C CA . ASN A 1 36 ? 7.489 7.192 4.883 1.00 0.00 36 ASN A CA 14
ATOM 20436 C C . ASN A 1 36 ? 6.485 6.105 4.491 1.00 0.00 36 ASN A C 14
ATOM 20437 O O . ASN A 1 36 ? 5.338 6.116 4.944 1.00 0.00 36 ASN A O 14
ATOM 20448 N N . LEU A 1 37 ? 6.922 5.172 3.644 1.00 0.00 37 LEU A N 14
ATOM 20449 C CA . LEU A 1 37 ? 6.063 4.082 3.184 1.00 0.00 37 LEU A CA 14
ATOM 20450 C C . LEU A 1 37 ? 5.476 3.298 4.354 1.00 0.00 37 LEU A C 14
ATOM 20451 O O . LEU A 1 37 ? 4.305 2.924 4.322 1.00 0.00 37 LEU A O 14
ATOM 20467 N N . ASN A 1 38 ? 6.287 3.059 5.387 1.00 0.00 38 ASN A N 14
ATOM 20468 C CA . ASN A 1 38 ? 5.824 2.325 6.566 1.00 0.00 38 ASN A CA 14
ATOM 20469 C C . ASN A 1 38 ? 4.536 2.948 7.095 1.00 0.00 38 ASN A C 14
ATOM 20470 O O . ASN A 1 38 ? 3.576 2.242 7.405 1.00 0.00 38 ASN A O 14
ATOM 20481 N N . GLY A 1 39 ? 4.522 4.278 7.166 1.00 0.00 39 GLY A N 14
ATOM 20482 C CA . GLY A 1 39 ? 3.344 4.986 7.625 1.00 0.00 39 GLY A CA 14
ATOM 20483 C C . GLY A 1 39 ? 2.213 4.919 6.618 1.00 0.00 39 GLY A C 14
ATOM 20484 O O . GLY A 1 39 ? 1.043 4.889 6.996 1.00 0.00 39 GLY A O 14
ATOM 20488 N N . LEU A 1 40 ? 2.564 4.887 5.329 1.00 0.00 40 LEU A N 14
ATOM 20489 C CA . LEU A 1 40 ? 1.569 4.816 4.264 1.00 0.00 40 LEU A CA 14
ATOM 20490 C C . LEU A 1 40 ? 0.837 3.474 4.288 1.00 0.00 40 LEU A C 14
ATOM 20491 O O . LEU A 1 40 ? -0.387 3.430 4.429 1.00 0.00 40 LEU A O 14
ATOM 20507 N N . VAL A 1 41 ? 1.592 2.384 4.147 1.00 0.00 41 VAL A N 14
ATOM 20508 C CA . VAL A 1 41 ? 1.008 1.044 4.150 1.00 0.00 41 VAL A CA 14
ATOM 20509 C C . VAL A 1 41 ? 0.278 0.761 5.459 1.00 0.00 41 VAL A C 14
ATOM 20510 O O . VAL A 1 41 ? -0.913 0.469 5.455 1.00 0.00 41 VAL A O 14
ATOM 20523 N N . GLN A 1 42 ? 0.995 0.859 6.579 1.00 0.00 42 GLN A N 14
ATOM 20524 C CA . GLN A 1 42 ? 0.404 0.620 7.896 1.00 0.00 42 GLN A CA 14
ATOM 20525 C C . GLN A 1 42 ? -0.911 1.392 8.067 1.00 0.00 42 GLN A C 14
ATOM 20526 O O . GLN A 1 42 ? -1.829 0.921 8.740 1.00 0.00 42 GLN A O 14
ATOM 20540 N N . LEU A 1 43 ? -0.993 2.577 7.455 1.00 0.00 43 LEU A N 14
ATOM 20541 C CA . LEU A 1 43 ? -2.194 3.410 7.543 1.00 0.00 43 LEU A CA 14
ATOM 20542 C C . LEU A 1 43 ? -3.353 2.822 6.731 1.00 0.00 43 LEU A C 14
ATOM 20543 O O . LEU A 1 43 ? -4.517 3.031 7.072 1.00 0.00 43 LEU A O 14
ATOM 20559 N N . LEU A 1 44 ? -3.041 2.090 5.655 1.00 0.00 44 LEU A N 14
ATOM 20560 C CA . LEU A 1 44 ? -4.084 1.490 4.820 1.00 0.00 44 LEU A CA 14
ATOM 20561 C C . LEU A 1 44 ? -4.362 0.036 5.207 1.00 0.00 44 LEU A C 14
ATOM 20562 O O . LEU A 1 44 ? -5.494 -0.422 5.086 1.00 0.00 44 LEU A O 14
ATOM 20578 N N . LYS A 1 45 ? -3.342 -0.692 5.668 1.00 0.00 45 LYS A N 14
ATOM 20579 C CA . LYS A 1 45 ? -3.531 -2.087 6.058 1.00 0.00 45 LYS A CA 14
ATOM 20580 C C . LYS A 1 45 ? -3.966 -2.206 7.521 1.00 0.00 45 LYS A C 14
ATOM 20581 O O . LYS A 1 45 ? -5.114 -2.541 7.800 1.00 0.00 45 LYS A O 14
ATOM 20600 N N . THR A 1 46 ? -3.057 -1.929 8.453 1.00 0.00 46 THR A N 14
ATOM 20601 C CA . THR A 1 46 ? -3.375 -2.013 9.881 1.00 0.00 46 THR A CA 14
ATOM 20602 C C . THR A 1 46 ? -4.644 -1.223 10.226 1.00 0.00 46 THR A C 14
ATOM 20603 O O . THR A 1 46 ? -5.334 -1.544 11.193 1.00 0.00 46 THR A O 14
ATOM 20614 N N . ASN A 1 47 ? -4.947 -0.191 9.433 1.00 0.00 47 ASN A N 14
ATOM 20615 C CA . ASN A 1 47 ? -6.130 0.632 9.667 1.00 0.00 47 ASN A CA 14
ATOM 20616 C C . ASN A 1 47 ? -7.311 0.188 8.800 1.00 0.00 47 ASN A C 14
ATOM 20617 O O . ASN A 1 47 ? -8.460 0.240 9.243 1.00 0.00 47 ASN A O 14
ATOM 20628 N N . TYR A 1 48 ? -7.035 -0.229 7.560 1.00 0.00 48 TYR A N 14
ATOM 20629 C CA . TYR A 1 48 ? -8.100 -0.655 6.649 1.00 0.00 48 TYR A CA 14
ATOM 20630 C C . TYR A 1 48 ? -7.701 -1.875 5.811 1.00 0.00 48 TYR A C 14
ATOM 20631 O O . TYR A 1 48 ? -7.734 -1.829 4.579 1.00 0.00 48 TYR A O 14
ATOM 20649 N N . VAL A 1 49 ? -7.334 -2.965 6.478 1.00 0.00 49 VAL A N 14
ATOM 20650 C CA . VAL A 1 49 ? -6.942 -4.192 5.779 1.00 0.00 49 VAL A CA 14
ATOM 20651 C C . VAL A 1 49 ? -8.111 -5.168 5.656 1.00 0.00 49 VAL A C 14
ATOM 20652 O O . VAL A 1 49 ? -8.222 -5.883 4.661 1.00 0.00 49 VAL A O 14
ATOM 20665 N N . LYS A 1 50 ? -8.976 -5.204 6.671 1.00 0.00 50 LYS A N 14
ATOM 20666 C CA . LYS A 1 50 ? -10.128 -6.108 6.677 1.00 0.00 50 LYS A CA 14
ATOM 20667 C C . LYS A 1 50 ? -9.691 -7.580 6.749 1.00 0.00 50 LYS A C 14
ATOM 20668 O O . LYS A 1 50 ? -10.517 -8.483 6.607 1.00 0.00 50 LYS A O 14
ATOM 20687 N N . GLU A 1 51 ? -8.395 -7.812 6.969 1.00 0.00 51 GLU A N 14
ATOM 20688 C CA . GLU A 1 51 ? -7.852 -9.165 7.061 1.00 0.00 51 GLU A CA 14
ATOM 20689 C C . GLU A 1 51 ? -6.721 -9.215 8.090 1.00 0.00 51 GLU A C 14
ATOM 20690 O O . GLU A 1 51 ? -6.549 -8.284 8.877 1.00 0.00 51 GLU A O 14
ATOM 20702 N N . ARG A 1 52 ? -5.946 -10.303 8.079 1.00 0.00 52 ARG A N 14
ATOM 20703 C CA . ARG A 1 52 ? -4.829 -10.457 9.008 1.00 0.00 52 ARG A CA 14
ATOM 20704 C C . ARG A 1 52 ? -3.647 -9.585 8.578 1.00 0.00 52 ARG A C 14
ATOM 20705 O O . ARG A 1 52 ? -3.009 -9.861 7.563 1.00 0.00 52 ARG A O 14
ATOM 20726 N N . PRO A 1 53 ? -3.327 -8.520 9.343 1.00 0.00 53 PRO A N 14
ATOM 20727 C CA . PRO A 1 53 ? -2.208 -7.626 9.016 1.00 0.00 53 PRO A CA 14
ATOM 20728 C C . PRO A 1 53 ? -0.869 -8.359 8.964 1.00 0.00 53 PRO A C 14
ATOM 20729 O O . PRO A 1 53 ? 0.081 -7.884 8.339 1.00 0.00 53 PRO A O 14
ATOM 20740 N N . ASP A 1 54 ? -0.795 -9.516 9.623 1.00 0.00 54 ASP A N 14
ATOM 20741 C CA . ASP A 1 54 ? 0.430 -10.308 9.648 1.00 0.00 54 ASP A CA 14
ATOM 20742 C C . ASP A 1 54 ? 0.503 -11.303 8.483 1.00 0.00 54 ASP A C 14
ATOM 20743 O O . ASP A 1 54 ? 1.426 -12.114 8.418 1.00 0.00 54 ASP A O 14
ATOM 20752 N N . LEU A 1 55 ? -0.463 -11.243 7.563 1.00 0.00 55 LEU A N 14
ATOM 20753 C CA . LEU A 1 55 ? -0.475 -12.153 6.417 1.00 0.00 55 LEU A CA 14
ATOM 20754 C C . LEU A 1 55 ? 0.180 -11.515 5.187 1.00 0.00 55 LEU A C 14
ATOM 20755 O O . LEU A 1 55 ? 0.704 -12.222 4.325 1.00 0.00 55 LEU A O 14
ATOM 20771 N N . LEU A 1 56 ? 0.149 -10.182 5.111 1.00 0.00 56 LEU A N 14
ATOM 20772 C CA . LEU A 1 56 ? 0.743 -9.470 3.979 1.00 0.00 56 LEU A CA 14
ATOM 20773 C C . LEU A 1 56 ? 2.159 -9.005 4.284 1.00 0.00 56 LEU A C 14
ATOM 20774 O O . LEU A 1 56 ? 3.052 -9.144 3.454 1.00 0.00 56 LEU A O 14
ATOM 20790 N N . VAL A 1 57 ? 2.360 -8.439 5.472 1.00 0.00 57 VAL A N 14
ATOM 20791 C CA . VAL A 1 57 ? 3.676 -7.945 5.868 1.00 0.00 57 VAL A CA 14
ATOM 20792 C C . VAL A 1 57 ? 4.744 -9.023 5.740 1.00 0.00 57 VAL A C 14
ATOM 20793 O O . VAL A 1 57 ? 4.466 -10.216 5.884 1.00 0.00 57 VAL A O 14
ATOM 20806 N N . ASP A 1 58 ? 5.970 -8.585 5.475 1.00 0.00 58 ASP A N 14
ATOM 20807 C CA . ASP A 1 58 ? 7.104 -9.491 5.332 1.00 0.00 58 ASP A CA 14
ATOM 20808 C C . ASP A 1 58 ? 7.367 -10.224 6.645 1.00 0.00 58 ASP A C 14
ATOM 20809 O O . ASP A 1 58 ? 7.311 -11.453 6.700 1.00 0.00 58 ASP A O 14
ATOM 20818 N N . GLN A 1 59 ? 7.639 -9.456 7.700 1.00 0.00 59 GLN A N 14
ATOM 20819 C CA . GLN A 1 59 ? 7.896 -10.026 9.021 1.00 0.00 59 GLN A CA 14
ATOM 20820 C C . GLN A 1 59 ? 7.980 -8.939 10.089 1.00 0.00 59 GLN A C 14
ATOM 20821 O O . GLN A 1 59 ? 7.416 -9.083 11.175 1.00 0.00 59 GLN A O 14
ATOM 20835 N N . THR A 1 60 ? 8.682 -7.854 9.776 1.00 0.00 60 THR A N 14
ATOM 20836 C CA . THR A 1 60 ? 8.836 -6.744 10.710 1.00 0.00 60 THR A CA 14
ATOM 20837 C C . THR A 1 60 ? 7.641 -5.784 10.656 1.00 0.00 60 THR A C 14
ATOM 20838 O O . THR A 1 60 ? 7.672 -4.719 11.274 1.00 0.00 60 THR A O 14
ATOM 20849 N N . GLY A 1 61 ? 6.590 -6.161 9.914 1.00 0.00 61 GLY A N 14
ATOM 20850 C CA . GLY A 1 61 ? 5.417 -5.312 9.802 1.00 0.00 61 GLY A CA 14
ATOM 20851 C C . GLY A 1 61 ? 5.750 -3.930 9.273 1.00 0.00 61 GLY A C 14
ATOM 20852 O O . GLY A 1 61 ? 5.038 -2.962 9.545 1.00 0.00 61 GLY A O 14
ATOM 20856 N N . GLN A 1 62 ? 6.844 -3.842 8.517 1.00 0.00 62 GLN A N 14
ATOM 20857 C CA . GLN A 1 62 ? 7.289 -2.573 7.944 1.00 0.00 62 GLN A CA 14
ATOM 20858 C C . GLN A 1 62 ? 7.215 -2.606 6.416 1.00 0.00 62 GLN A C 14
ATOM 20859 O O . GLN A 1 62 ? 6.865 -1.610 5.783 1.00 0.00 62 GLN A O 14
ATOM 20873 N N . THR A 1 63 ? 7.538 -3.762 5.839 1.00 0.00 63 THR A N 14
ATOM 20874 C CA . THR A 1 63 ? 7.503 -3.947 4.391 1.00 0.00 63 THR A CA 14
ATOM 20875 C C . THR A 1 63 ? 6.668 -5.179 4.047 1.00 0.00 63 THR A C 14
ATOM 20876 O O . THR A 1 63 ? 6.707 -6.174 4.771 1.00 0.00 63 THR A O 14
ATOM 20887 N N . LEU A 1 64 ? 5.906 -5.107 2.956 1.00 0.00 64 LEU A N 14
ATOM 20888 C CA . LEU A 1 64 ? 5.059 -6.225 2.542 1.00 0.00 64 LEU A CA 14
ATOM 20889 C C . LEU A 1 64 ? 5.899 -7.431 2.130 1.00 0.00 64 LEU A C 14
ATOM 20890 O O . LEU A 1 64 ? 7.060 -7.290 1.741 1.00 0.00 64 LEU A O 14
ATOM 20906 N N . ARG A 1 65 ? 5.301 -8.619 2.217 1.00 0.00 65 ARG A N 14
ATOM 20907 C CA . ARG A 1 65 ? 5.992 -9.856 1.854 1.00 0.00 65 ARG A CA 14
ATOM 20908 C C . ARG A 1 65 ? 6.430 -9.832 0.386 1.00 0.00 65 ARG A C 14
ATOM 20909 O O . ARG A 1 65 ? 5.786 -9.198 -0.452 1.00 0.00 65 ARG A O 14
ATOM 20930 N N . PRO A 1 66 ? 7.537 -10.531 0.060 1.00 0.00 66 PRO A N 14
ATOM 20931 C CA . PRO A 1 66 ? 8.071 -10.598 -1.311 1.00 0.00 66 PRO A CA 14
ATOM 20932 C C . PRO A 1 66 ? 7.021 -11.017 -2.335 1.00 0.00 66 PRO A C 14
ATOM 20933 O O . PRO A 1 66 ? 7.056 -10.573 -3.484 1.00 0.00 66 PRO A O 14
ATOM 20944 N N . GLY A 1 67 ? 6.088 -11.868 -1.907 1.00 0.00 67 GLY A N 14
ATOM 20945 C CA . GLY A 1 67 ? 5.031 -12.333 -2.790 1.00 0.00 67 GLY A CA 14
ATOM 20946 C C . GLY A 1 67 ? 4.327 -11.197 -3.520 1.00 0.00 67 GLY A C 14
ATOM 20947 O O . GLY A 1 67 ? 3.948 -11.344 -4.682 1.00 0.00 67 GLY A O 14
ATOM 20951 N N . ILE A 1 68 ? 4.163 -10.060 -2.840 1.00 0.00 68 ILE A N 14
ATOM 20952 C CA . ILE A 1 68 ? 3.511 -8.897 -3.441 1.00 0.00 68 ILE A CA 14
ATOM 20953 C C . ILE A 1 68 ? 4.547 -7.882 -3.920 1.00 0.00 68 ILE A C 14
ATOM 20954 O O . ILE A 1 68 ? 5.512 -7.586 -3.214 1.00 0.00 68 ILE A O 14
ATOM 20970 N N . LEU A 1 69 ? 4.339 -7.354 -5.125 1.00 0.00 69 LEU A N 14
ATOM 20971 C CA . LEU A 1 69 ? 5.251 -6.371 -5.699 1.00 0.00 69 LEU A CA 14
ATOM 20972 C C . LEU A 1 69 ? 4.644 -4.973 -5.650 1.00 0.00 69 LEU A C 14
ATOM 20973 O O . LEU A 1 69 ? 3.751 -4.645 -6.436 1.00 0.00 69 LEU A O 14
ATOM 20989 N N . VAL A 1 70 ? 5.136 -4.150 -4.723 1.00 0.00 70 VAL A N 14
ATOM 20990 C CA . VAL A 1 70 ? 4.645 -2.781 -4.574 1.00 0.00 70 VAL A CA 14
ATOM 20991 C C . VAL A 1 70 ? 5.220 -1.872 -5.658 1.00 0.00 70 VAL A C 14
ATOM 20992 O O . VAL A 1 70 ? 6.420 -1.906 -5.940 1.00 0.00 70 VAL A O 14
ATOM 21005 N N . LEU A 1 71 ? 4.351 -1.067 -6.267 1.00 0.00 71 LEU A N 14
ATOM 21006 C CA . LEU A 1 71 ? 4.760 -0.151 -7.331 1.00 0.00 71 LEU A CA 14
ATOM 21007 C C . LEU A 1 71 ? 4.381 1.293 -7.005 1.00 0.00 71 LEU A C 14
ATOM 21008 O O . LEU A 1 71 ? 3.435 1.542 -6.253 1.00 0.00 71 LEU A O 14
ATOM 21024 N N . VAL A 1 72 ? 5.121 2.237 -7.585 1.00 0.00 72 VAL A N 14
ATOM 21025 C CA . VAL A 1 72 ? 4.864 3.659 -7.375 1.00 0.00 72 VAL A CA 14
ATOM 21026 C C . VAL A 1 72 ? 4.708 4.381 -8.711 1.00 0.00 72 VAL A C 14
ATOM 21027 O O . VAL A 1 72 ? 5.662 4.483 -9.486 1.00 0.00 72 VAL A O 14
ATOM 21040 N N . ASN A 1 73 ? 3.496 4.872 -8.975 1.00 0.00 73 ASN A N 14
ATOM 21041 C CA . ASN A 1 73 ? 3.194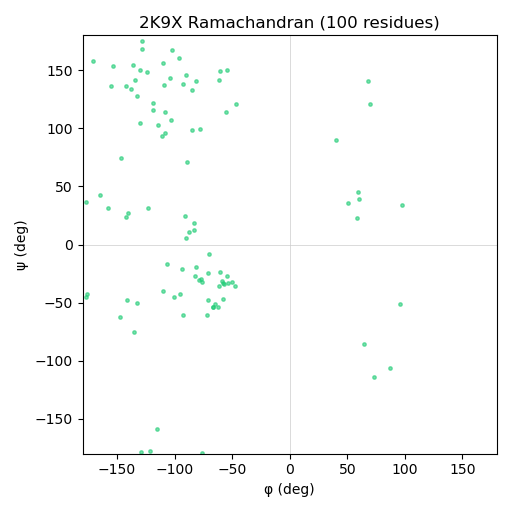 5.580 -10.221 1.00 0.00 73 ASN A CA 14
ATOM 21042 C C . ASN A 1 73 ? 3.487 4.697 -11.438 1.00 0.00 73 ASN A C 14
ATOM 21043 O O . ASN A 1 73 ? 4.047 5.158 -12.435 1.00 0.00 73 ASN A O 14
ATOM 21054 N N . SER A 1 74 ? 3.097 3.423 -11.343 1.00 0.00 74 SER A N 14
ATOM 21055 C CA . SER A 1 74 ? 3.307 2.462 -12.424 1.00 0.00 74 SER A CA 14
ATOM 21056 C C . SER A 1 74 ? 4.788 2.356 -12.798 1.00 0.00 74 SER A C 14
ATOM 21057 O O . SER A 1 74 ? 5.153 2.446 -13.973 1.00 0.00 74 SER A O 14
ATOM 21065 N N . CYS A 1 75 ? 5.636 2.156 -11.790 1.00 0.00 75 CYS A N 14
ATOM 21066 C CA . CYS A 1 75 ? 7.074 2.027 -12.011 1.00 0.00 75 CYS A CA 14
ATOM 21067 C C . CYS A 1 75 ? 7.663 0.959 -11.090 1.00 0.00 75 CYS A C 14
ATOM 21068 O O . CYS A 1 75 ? 7.896 -0.173 -11.519 1.00 0.00 75 CYS A O 14
ATOM 21076 N N . ASP A 1 76 ? 7.893 1.321 -9.825 1.00 0.00 76 ASP A N 14
ATOM 21077 C CA . ASP A 1 76 ? 8.446 0.390 -8.839 1.00 0.00 76 ASP A CA 14
ATOM 21078 C C . ASP A 1 76 ? 8.662 1.083 -7.498 1.00 0.00 76 ASP A C 14
ATOM 21079 O O . ASP A 1 76 ? 9.234 2.173 -7.438 1.00 0.00 76 ASP A O 14
ATOM 21088 N N . ALA A 1 77 ? 8.209 0.441 -6.424 1.00 0.00 77 ALA A N 14
ATOM 21089 C CA . ALA A 1 77 ? 8.364 0.995 -5.082 1.00 0.00 77 ALA A CA 14
ATOM 21090 C C . ALA A 1 77 ? 9.68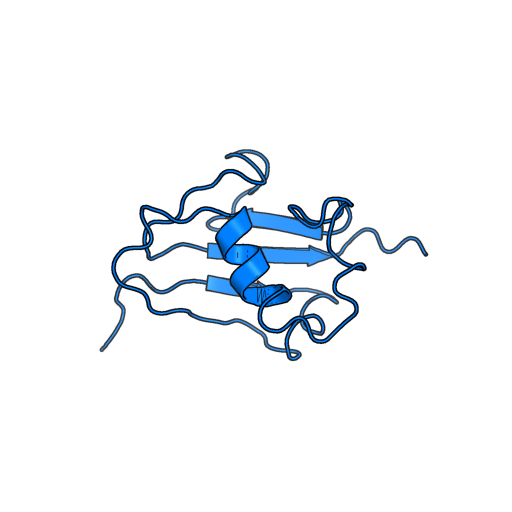8 0.574 -4.451 1.00 0.00 77 ALA A C 14
ATOM 21091 O O . ALA A 1 77 ? 10.206 1.262 -3.572 1.00 0.00 77 ALA A O 14
ATOM 21098 N N . GLU A 1 78 ? 10.235 -0.558 -4.901 1.00 0.00 78 GLU A N 14
ATOM 21099 C CA . GLU A 1 78 ? 11.496 -1.061 -4.375 1.00 0.00 78 GLU A CA 14
ATOM 21100 C C . GLU A 1 78 ? 12.675 -0.344 -5.017 1.00 0.00 78 GLU A C 14
ATOM 21101 O O . GLU A 1 78 ? 13.663 -0.040 -4.348 1.00 0.00 78 GLU A O 14
ATOM 21113 N N . VAL A 1 79 ? 12.568 -0.067 -6.318 1.00 0.00 79 VAL A N 14
ATOM 21114 C CA . VAL A 1 79 ? 13.632 0.622 -7.036 1.00 0.00 79 VAL A CA 14
ATOM 21115 C C . VAL A 1 79 ? 13.920 1.988 -6.407 1.00 0.00 79 VAL A C 14
ATOM 21116 O O . VAL A 1 79 ? 15.073 2.414 -6.333 1.00 0.00 79 VAL A O 14
ATOM 21129 N N . VAL A 1 80 ? 12.864 2.667 -5.952 1.00 0.00 80 VAL A N 14
ATOM 21130 C CA . VAL A 1 80 ? 13.011 3.979 -5.324 1.00 0.00 80 VAL A CA 14
ATOM 21131 C C . VAL A 1 80 ? 13.436 3.856 -3.859 1.00 0.00 80 VAL A C 14
ATOM 21132 O O . VAL A 1 80 ? 14.157 4.712 -3.343 1.00 0.00 80 VAL A O 14
ATOM 21145 N N . GLY A 1 81 ? 12.984 2.792 -3.191 1.00 0.00 81 GLY A N 14
ATOM 21146 C CA . GLY A 1 81 ? 13.330 2.589 -1.795 1.00 0.00 81 GLY A CA 14
ATOM 21147 C C . GLY A 1 81 ? 12.882 1.239 -1.259 1.00 0.00 81 GLY A C 14
ATOM 21148 O O . GLY A 1 81 ? 13.699 0.465 -0.756 1.00 0.00 81 GLY A O 14
ATOM 21152 N N . GLY A 1 82 ? 11.583 0.956 -1.364 1.00 0.00 82 GLY A N 14
ATOM 21153 C CA . GLY A 1 82 ? 11.044 -0.305 -0.880 1.00 0.00 82 GLY A CA 14
ATOM 21154 C C . GLY A 1 82 ? 10.166 -0.123 0.342 1.00 0.00 82 GLY A C 14
ATOM 21155 O O . GLY A 1 82 ? 8.993 -0.500 0.332 1.00 0.00 82 GLY A O 14
ATOM 21159 N N . MET A 1 83 ? 10.737 0.458 1.393 1.00 0.00 83 MET A N 14
ATOM 21160 C CA . MET A 1 83 ? 10.003 0.696 2.634 1.00 0.00 83 MET A CA 14
ATOM 21161 C C . MET A 1 83 ? 10.405 2.030 3.279 1.00 0.00 83 MET A C 14
ATOM 21162 O O . MET A 1 83 ? 10.216 2.224 4.482 1.00 0.00 83 MET A O 14
ATOM 21176 N N . ASP A 1 84 ? 10.959 2.949 2.479 1.00 0.00 84 ASP A N 14
ATOM 21177 C CA . ASP A 1 84 ? 11.382 4.250 2.990 1.00 0.00 84 ASP A CA 14
ATOM 21178 C C . ASP A 1 84 ? 10.961 5.398 2.065 1.00 0.00 84 ASP A C 14
ATOM 21179 O O . ASP A 1 84 ? 11.532 6.489 2.123 1.00 0.00 84 ASP A O 14
ATOM 21188 N N . TYR A 1 85 ? 9.964 5.153 1.214 1.00 0.00 85 TYR A N 14
ATOM 21189 C CA . TYR A 1 85 ? 9.484 6.174 0.286 1.00 0.00 85 TYR A CA 14
ATOM 21190 C C . TYR A 1 85 ? 8.639 7.228 1.007 1.00 0.00 85 TYR A C 14
ATOM 21191 O O . TYR A 1 85 ? 7.556 6.932 1.516 1.00 0.00 85 TYR A O 14
ATOM 21209 N N . VAL A 1 86 ? 9.146 8.462 1.038 1.00 0.00 86 VAL A N 14
ATOM 21210 C CA . VAL A 1 86 ? 8.450 9.574 1.691 1.00 0.00 86 VAL A CA 14
ATOM 21211 C C . VAL A 1 86 ? 7.220 10.012 0.892 1.00 0.00 86 VAL A C 14
ATOM 21212 O O . VAL A 1 86 ? 7.164 9.839 -0.326 1.00 0.00 86 VAL A O 14
ATOM 21225 N N . LEU A 1 87 ? 6.235 10.582 1.590 1.00 0.00 87 LEU A N 14
ATOM 21226 C CA . LEU A 1 87 ? 5.002 11.044 0.949 1.00 0.00 87 LEU A CA 14
ATOM 21227 C C . LEU A 1 87 ? 4.979 12.568 0.807 1.00 0.00 87 LEU A C 14
ATOM 21228 O O . LEU A 1 87 ? 5.761 13.274 1.447 1.00 0.00 87 LEU A O 14
ATOM 21244 N N . ASN A 1 88 ? 4.075 13.067 -0.039 1.00 0.00 88 ASN A N 14
ATOM 21245 C CA . ASN A 1 88 ? 3.944 14.509 -0.270 1.00 0.00 88 ASN A CA 14
ATOM 21246 C C . ASN A 1 88 ? 2.583 14.856 -0.888 1.00 0.00 88 ASN A C 14
ATOM 21247 O O . ASN A 1 88 ? 2.468 15.825 -1.637 1.00 0.00 88 ASN A O 14
ATOM 21258 N N . ASP A 1 89 ? 1.557 14.057 -0.563 1.00 0.00 89 ASP A N 14
ATOM 21259 C CA . ASP A 1 89 ? 0.200 14.263 -1.078 1.00 0.00 89 ASP A CA 14
ATOM 21260 C C . ASP A 1 89 ? 0.164 14.213 -2.608 1.00 0.00 89 ASP A C 14
ATOM 21261 O O . ASP A 1 89 ? 0.567 15.162 -3.284 1.00 0.00 89 ASP A O 14
ATOM 21270 N N . GLY A 1 90 ? -0.324 13.095 -3.144 1.00 0.00 90 GLY A N 14
ATOM 21271 C CA . GLY A 1 90 ? -0.408 12.924 -4.587 1.00 0.00 90 GLY A CA 14
ATOM 21272 C C . GLY A 1 90 ? 0.461 11.783 -5.084 1.00 0.00 90 GLY A C 14
ATOM 21273 O O . GLY A 1 90 ? 1.042 11.866 -6.169 1.00 0.00 90 GLY A O 14
ATOM 21277 N N . ASP A 1 91 ? 0.562 10.718 -4.286 1.00 0.00 91 ASP A N 14
ATOM 21278 C CA . ASP A 1 91 ? 1.376 9.563 -4.646 1.00 0.00 91 ASP A CA 14
ATOM 21279 C C . ASP A 1 91 ? 0.514 8.398 -5.136 1.00 0.00 91 ASP A C 14
ATOM 21280 O O . ASP A 1 91 ? -0.717 8.485 -5.154 1.00 0.00 91 ASP A O 14
ATOM 21289 N N . THR A 1 92 ? 1.171 7.309 -5.539 1.00 0.00 92 THR A N 14
ATOM 21290 C CA . THR A 1 92 ? 0.473 6.125 -6.034 1.00 0.00 92 THR A CA 14
ATOM 21291 C C . THR A 1 92 ? 1.144 4.848 -5.529 1.00 0.00 92 THR A C 14
ATOM 21292 O O . THR A 1 92 ? 2.367 4.709 -5.602 1.00 0.00 92 THR A O 14
ATOM 21303 N N . VAL A 1 93 ? 0.338 3.915 -5.018 1.00 0.00 93 VAL A N 14
ATOM 21304 C CA . VAL A 1 93 ? 0.855 2.648 -4.502 1.00 0.00 93 VAL A CA 14
ATOM 21305 C C . VAL A 1 93 ? -0.089 1.490 -4.833 1.00 0.00 93 VAL A C 14
ATOM 21306 O O . VAL A 1 93 ? -1.308 1.617 -4.711 1.00 0.00 93 VAL A O 14
ATOM 21319 N N . GLU A 1 94 ? 0.478 0.361 -5.257 1.00 0.00 94 GLU A N 14
ATOM 21320 C CA . GLU A 1 94 ? -0.323 -0.808 -5.607 1.00 0.00 94 GLU A CA 14
ATOM 21321 C C . GLU A 1 94 ? 0.257 -2.086 -5.004 1.00 0.00 94 GLU A C 14
ATOM 21322 O O . GLU A 1 94 ? 1.439 -2.148 -4.667 1.00 0.00 94 GLU A O 14
ATOM 21334 N N . PHE A 1 95 ? -0.596 -3.102 -4.877 1.00 0.00 95 PHE A N 14
ATOM 21335 C CA . PHE A 1 95 ? -0.192 -4.389 -4.318 1.00 0.00 95 PHE A CA 14
ATOM 21336 C C . PHE A 1 95 ? -0.556 -5.522 -5.278 1.00 0.00 95 PHE A C 14
ATOM 21337 O O . PHE A 1 95 ? -1.724 -5.889 -5.402 1.00 0.00 95 PHE A O 14
ATOM 21354 N N . ILE A 1 96 ? 0.453 -6.061 -5.962 1.00 0.00 96 ILE A N 14
ATOM 21355 C CA . ILE A 1 96 ? 0.240 -7.146 -6.920 1.00 0.00 96 ILE A CA 14
ATOM 21356 C C . ILE A 1 96 ? 0.948 -8.426 -6.473 1.00 0.00 96 ILE A C 14
ATOM 21357 O O . ILE A 1 96 ? 2.175 -8.451 -6.346 1.00 0.00 96 ILE A O 14
ATOM 21373 N N . SER A 1 97 ? 0.173 -9.486 -6.240 1.00 0.00 97 SER A N 14
ATOM 21374 C CA . SER A 1 97 ? 0.730 -10.769 -5.811 1.00 0.00 97 SER A CA 14
ATOM 21375 C C . SER A 1 97 ? 1.434 -11.478 -6.968 1.00 0.00 97 SER A C 14
ATOM 21376 O O . SER A 1 97 ? 1.123 -11.237 -8.136 1.00 0.00 97 SER A O 14
ATOM 21384 N N . THR A 1 98 ? 2.387 -12.350 -6.633 1.00 0.00 98 THR A N 14
ATOM 21385 C CA . THR A 1 98 ? 3.148 -13.093 -7.640 1.00 0.00 98 THR A CA 14
ATOM 21386 C C . THR A 1 98 ? 3.838 -14.319 -7.033 1.00 0.00 98 THR A C 14
ATOM 21387 O O . THR A 1 98 ? 3.859 -15.388 -7.646 1.00 0.00 98 THR A O 14
ATOM 21398 N N . LEU A 1 99 ? 4.407 -14.150 -5.833 1.00 0.00 99 LEU A N 14
ATOM 21399 C CA . LEU A 1 99 ? 5.110 -15.223 -5.123 1.00 0.00 99 LEU A CA 14
ATOM 21400 C C . LEU A 1 99 ? 6.164 -15.898 -6.011 1.00 0.00 99 LEU A C 14
ATOM 21401 O O . LEU A 1 99 ? 6.430 -15.453 -7.130 1.00 0.00 99 LEU A O 14
ATOM 21417 N N . HIS A 1 100 ? 6.774 -16.964 -5.494 1.00 0.00 100 HIS A N 14
ATOM 21418 C CA . HIS A 1 100 ? 7.808 -17.693 -6.228 1.00 0.00 100 HIS A CA 14
ATOM 21419 C C . HIS A 1 100 ? 7.216 -18.889 -6.972 1.00 0.00 100 HIS A C 14
ATOM 21420 O O . HIS A 1 100 ? 7.413 -20.040 -6.576 1.00 0.00 100 HIS A O 14
ATOM 21435 N N . GLY A 1 101 ? 6.484 -18.606 -8.049 1.00 0.00 101 GLY A N 14
ATOM 21436 C CA . GLY A 1 101 ? 5.868 -19.664 -8.832 1.00 0.00 101 GLY A CA 14
ATOM 21437 C C . GLY A 1 101 ? 6.796 -20.244 -9.884 1.00 0.00 101 GLY A C 14
ATOM 21438 O O . GLY A 1 101 ? 8.000 -19.974 -9.882 1.00 0.00 101 GLY A O 14
ATOM 21442 N N . GLY A 1 102 ? 6.230 -21.053 -10.781 1.00 0.00 102 GLY A N 14
ATOM 21443 C CA . GLY A 1 102 ? 7.018 -21.676 -11.832 1.00 0.00 102 GLY A CA 14
ATOM 21444 C C . GLY A 1 102 ? 6.759 -23.170 -11.951 1.00 0.00 102 GLY A C 14
ATOM 21445 O O . GLY A 1 102 ? 6.362 -23.791 -10.940 1.00 0.00 102 GLY A O 14
ATOM 21449 N N . MET A 1 1 ? 0.678 26.032 -7.887 1.00 0.00 1 MET A N 15
ATOM 21450 C CA . MET A 1 1 ? 0.401 25.913 -6.429 1.00 0.00 1 MET A CA 15
ATOM 21451 C C . MET A 1 1 ? -0.108 24.516 -6.075 1.00 0.00 1 MET A C 15
ATOM 21452 O O . MET A 1 1 ? -0.550 23.768 -6.950 1.00 0.00 1 MET A O 15
ATOM 21468 N N . SER A 1 2 ? -0.039 24.171 -4.790 1.00 0.00 2 SER A N 15
ATOM 21469 C CA . SER A 1 2 ? -0.490 22.864 -4.319 1.00 0.00 2 SER A CA 15
ATOM 21470 C C . SER A 1 2 ? -2.005 22.848 -4.123 1.00 0.00 2 SER A C 15
ATOM 21471 O O . SER A 1 2 ? -2.505 23.116 -3.028 1.00 0.00 2 SER A O 15
ATOM 21479 N N . ASN A 1 3 ? -2.732 22.532 -5.196 1.00 0.00 3 ASN A N 15
ATOM 21480 C CA . ASN A 1 3 ? -4.191 22.478 -5.155 1.00 0.00 3 ASN A CA 15
ATOM 21481 C C . ASN A 1 3 ? -4.708 21.218 -5.846 1.00 0.00 3 ASN A C 15
ATOM 21482 O O . ASN A 1 3 ? -4.122 20.757 -6.829 1.00 0.00 3 ASN A O 15
ATOM 21493 N N . HIS A 1 4 ? -5.808 20.663 -5.322 1.00 0.00 4 HIS A N 15
ATOM 21494 C CA . HIS A 1 4 ? -6.415 19.450 -5.877 1.00 0.00 4 HIS A CA 15
ATOM 21495 C C . HIS A 1 4 ? -5.431 18.280 -5.832 1.00 0.00 4 HIS A C 15
ATOM 21496 O O . HIS A 1 4 ? -4.737 17.997 -6.811 1.00 0.00 4 HIS A O 15
ATOM 21511 N N . ASN A 1 5 ? -5.369 17.610 -4.680 1.00 0.00 5 ASN A N 15
ATOM 21512 C CA . ASN A 1 5 ? -4.463 16.479 -4.491 1.00 0.00 5 ASN A CA 15
ATOM 21513 C C . ASN A 1 5 ? -5.230 15.157 -4.405 1.00 0.00 5 ASN A C 15
ATOM 21514 O O . ASN A 1 5 ? -6.452 15.152 -4.237 1.00 0.00 5 ASN A O 15
ATOM 21525 N N . HIS A 1 6 ? -4.505 14.038 -4.528 1.00 0.00 6 HIS A N 15
ATOM 21526 C CA . HIS A 1 6 ? -5.121 12.709 -4.472 1.00 0.00 6 HIS A CA 15
ATOM 21527 C C . HIS A 1 6 ? -4.065 11.605 -4.533 1.00 0.00 6 HIS A C 15
ATOM 21528 O O . HIS A 1 6 ? -3.106 11.693 -5.305 1.00 0.00 6 HIS A O 15
ATOM 21543 N N . ILE A 1 7 ? -4.248 10.565 -3.718 1.00 0.00 7 ILE A N 15
ATOM 21544 C CA . ILE A 1 7 ? -3.312 9.442 -3.680 1.00 0.00 7 ILE A CA 15
ATOM 21545 C C . ILE A 1 7 ? -3.896 8.214 -4.378 1.00 0.00 7 ILE A C 15
ATOM 21546 O O . ILE A 1 7 ? -5.074 7.896 -4.212 1.00 0.00 7 ILE A O 15
ATOM 21562 N N . THR A 1 8 ? -3.062 7.531 -5.164 1.00 0.00 8 THR A N 15
ATOM 21563 C CA . THR A 1 8 ? -3.492 6.341 -5.898 1.00 0.00 8 THR A CA 15
ATOM 21564 C C . THR A 1 8 ? -3.219 5.067 -5.102 1.00 0.00 8 THR A C 15
ATOM 21565 O O . THR A 1 8 ? -2.064 4.684 -4.902 1.00 0.00 8 THR A O 15
ATOM 21576 N N . VAL A 1 9 ? -4.288 4.401 -4.670 1.00 0.00 9 VAL A N 15
ATOM 21577 C CA . VAL A 1 9 ? -4.165 3.156 -3.915 1.00 0.00 9 VAL A CA 15
ATOM 21578 C C . VAL A 1 9 ? -5.137 2.101 -4.451 1.00 0.00 9 VAL A C 15
ATOM 21579 O O . VAL A 1 9 ? -6.352 2.213 -4.276 1.00 0.00 9 VAL A O 15
ATOM 21592 N N . GLN A 1 10 ? -4.593 1.083 -5.118 1.00 0.00 10 GLN A N 15
ATOM 21593 C CA . GLN A 1 10 ? -5.415 0.019 -5.694 1.00 0.00 10 GLN A CA 15
ATOM 21594 C C . GLN A 1 10 ? -4.764 -1.352 -5.513 1.00 0.00 10 GLN A C 15
ATOM 21595 O O . GLN A 1 10 ? -3.566 -1.454 -5.240 1.00 0.00 10 GLN A O 15
ATOM 21609 N N . PHE A 1 11 ? -5.571 -2.404 -5.667 1.00 0.00 11 PHE A N 15
ATOM 21610 C CA . PHE A 1 11 ? -5.092 -3.778 -5.519 1.00 0.00 11 PHE A CA 15
ATOM 21611 C C . PHE A 1 11 ? -5.204 -4.546 -6.836 1.00 0.00 11 PHE A C 15
ATOM 21612 O O . PHE A 1 11 ? -6.103 -4.291 -7.640 1.00 0.00 11 PHE A O 15
ATOM 21629 N N . ALA A 1 12 ? -4.283 -5.485 -7.047 1.00 0.00 12 ALA A N 15
ATOM 21630 C CA . ALA A 1 12 ? -4.268 -6.297 -8.265 1.00 0.00 12 ALA A CA 15
ATOM 21631 C C . ALA A 1 12 ? -4.033 -7.771 -7.946 1.00 0.00 12 ALA A C 15
ATOM 21632 O O . ALA A 1 12 ? -3.271 -8.107 -7.037 1.00 0.00 12 ALA A O 15
ATOM 21639 N N . GLY A 1 13 ? -4.694 -8.647 -8.704 1.00 0.00 13 GLY A N 15
ATOM 21640 C CA . GLY A 1 13 ? -4.550 -10.078 -8.493 1.00 0.00 13 GLY A CA 15
ATOM 21641 C C . GLY A 1 13 ? -5.359 -10.565 -7.306 1.00 0.00 13 GLY A C 15
ATOM 21642 O O . GLY A 1 13 ? -6.589 -10.609 -7.366 1.00 0.00 13 GLY A O 15
ATOM 21646 N N . GLY A 1 14 ? -4.669 -10.920 -6.223 1.00 0.00 14 GLY A N 15
ATOM 21647 C CA . GLY A 1 14 ? -5.346 -11.391 -5.025 1.00 0.00 14 GLY A CA 15
ATOM 21648 C C . GLY A 1 14 ? -5.115 -10.481 -3.828 1.00 0.00 14 GLY A C 15
ATOM 21649 O O . GLY A 1 14 ? -5.187 -10.929 -2.682 1.00 0.00 14 GLY A O 15
ATOM 21653 N N . CYS A 1 15 ? -4.833 -9.202 -4.095 1.00 0.00 15 CYS A N 15
ATOM 21654 C CA . CYS A 1 15 ? -4.583 -8.227 -3.032 1.00 0.00 15 CYS A CA 15
ATOM 21655 C C . CYS A 1 15 ? -5.830 -7.399 -2.706 1.00 0.00 15 CYS A C 15
ATOM 21656 O O . CYS A 1 15 ? -5.887 -6.747 -1.663 1.00 0.00 15 CYS A O 15
ATOM 21664 N N . GLU A 1 16 ? -6.826 -7.429 -3.595 1.00 0.00 16 GLU A N 15
ATOM 21665 C CA . GLU A 1 16 ? -8.066 -6.682 -3.382 1.00 0.00 16 GLU A CA 15
ATOM 21666 C C . GLU A 1 16 ? -8.761 -7.126 -2.096 1.00 0.00 16 GLU A C 15
ATOM 21667 O O . GLU A 1 16 ? -9.397 -6.321 -1.416 1.00 0.00 16 GLU A O 15
ATOM 21679 N N . LEU A 1 17 ? -8.625 -8.409 -1.762 1.00 0.00 17 LEU A N 15
ATOM 21680 C CA . LEU A 1 17 ? -9.232 -8.958 -0.550 1.00 0.00 17 LEU A CA 15
ATOM 21681 C C . LEU A 1 17 ? -8.506 -8.487 0.717 1.00 0.00 17 LEU A C 15
ATOM 21682 O O . LEU A 1 17 ? -8.947 -8.777 1.830 1.00 0.00 17 LEU A O 15
ATOM 21698 N N . LEU A 1 18 ? -7.395 -7.758 0.549 1.00 0.00 18 LEU A N 15
ATOM 21699 C CA . LEU A 1 18 ? -6.624 -7.258 1.689 1.00 0.00 18 LEU A CA 15
ATOM 21700 C C . LEU A 1 18 ? -7.204 -5.950 2.255 1.00 0.00 18 LEU A C 15
ATOM 21701 O O . LEU A 1 18 ? -6.536 -5.261 3.030 1.00 0.00 18 LEU A O 15
ATOM 21717 N N . PHE A 1 19 ? -8.439 -5.604 1.873 1.00 0.00 19 PHE A N 15
ATOM 21718 C CA . PHE A 1 19 ? -9.078 -4.380 2.362 1.00 0.00 19 PHE A CA 15
ATOM 21719 C C . PHE A 1 19 ? -10.593 -4.519 2.338 1.00 0.00 19 PHE A C 15
ATOM 21720 O O . PHE A 1 19 ? -11.246 -4.433 3.376 1.00 0.00 19 PHE A O 15
ATOM 21737 N N . ALA A 1 20 ? -11.145 -4.735 1.147 1.00 0.00 20 ALA A N 15
ATOM 21738 C CA . ALA A 1 20 ? -12.587 -4.893 0.983 1.00 0.00 20 ALA A CA 15
ATOM 21739 C C . ALA A 1 20 ? -12.947 -5.193 -0.472 1.00 0.00 20 ALA A C 15
ATOM 21740 O O . ALA A 1 20 ? -13.964 -4.715 -0.982 1.00 0.00 20 ALA A O 15
ATOM 21747 N N . LYS A 1 21 ? -12.102 -5.986 -1.139 1.00 0.00 21 LYS A N 15
ATOM 21748 C CA . LYS A 1 21 ? -12.317 -6.350 -2.539 1.00 0.00 21 LYS A CA 15
ATOM 21749 C C . LYS A 1 21 ? -12.566 -5.104 -3.398 1.00 0.00 21 LYS A C 15
ATOM 21750 O O . LYS A 1 21 ? -13.351 -5.137 -4.349 1.00 0.00 21 LYS A O 15
ATOM 21769 N N . GLN A 1 22 ? -11.887 -4.006 -3.051 1.00 0.00 22 GLN A N 15
ATOM 21770 C CA . GLN A 1 22 ? -12.029 -2.749 -3.780 1.00 0.00 22 GLN A CA 15
ATOM 21771 C C . GLN A 1 22 ? -10.971 -2.631 -4.870 1.00 0.00 22 GLN A C 15
ATOM 21772 O O . GLN A 1 22 ? -9.873 -3.177 -4.742 1.00 0.00 22 GLN A O 15
ATOM 21786 N N . THR A 1 23 ? -11.304 -1.909 -5.938 1.00 0.00 23 THR A N 15
ATOM 21787 C CA . THR A 1 23 ? -10.380 -1.716 -7.051 1.00 0.00 23 THR A CA 15
ATOM 21788 C C . THR A 1 23 ? -9.343 -0.642 -6.720 1.00 0.00 23 THR A C 15
ATOM 21789 O O . THR A 1 23 ? -8.150 -0.936 -6.633 1.00 0.00 23 THR A O 15
ATOM 21800 N N . SER A 1 24 ? -9.800 0.598 -6.533 1.00 0.00 24 SER A N 15
ATOM 21801 C CA . SER A 1 24 ? -8.903 1.707 -6.212 1.00 0.00 24 SER A CA 15
ATOM 21802 C C . SER A 1 24 ? -9.551 2.680 -5.224 1.00 0.00 24 SER A C 15
ATOM 21803 O O . SER A 1 24 ? -10.767 2.657 -5.021 1.00 0.00 24 SER A O 15
ATOM 21811 N N . LEU A 1 25 ? -8.724 3.531 -4.611 1.00 0.00 25 LEU A N 15
ATOM 21812 C CA . LEU A 1 25 ? -9.200 4.514 -3.639 1.00 0.00 25 LEU A CA 15
ATOM 21813 C C . LEU A 1 25 ? -8.340 5.782 -3.670 1.00 0.00 25 LEU A C 15
ATOM 21814 O O . LEU A 1 25 ? -7.253 5.790 -4.256 1.00 0.00 25 LEU A O 15
ATOM 21830 N N . GLN A 1 26 ? -8.833 6.849 -3.036 1.00 0.00 26 GLN A N 15
ATOM 21831 C CA . GLN A 1 26 ? -8.109 8.116 -2.988 1.00 0.00 26 GLN A CA 15
ATOM 21832 C C . GLN A 1 26 ? -8.082 8.674 -1.566 1.00 0.00 26 GLN A C 15
ATOM 21833 O O . GLN A 1 26 ? -9.127 8.826 -0.929 1.00 0.00 26 GLN A O 15
ATOM 21847 N N . LEU A 1 27 ? -6.879 8.976 -1.076 1.00 0.00 27 LEU A N 15
ATOM 21848 C CA . LEU A 1 27 ? -6.706 9.515 0.269 1.00 0.00 27 LEU A CA 15
ATOM 21849 C C . LEU A 1 27 ? -6.162 10.941 0.218 1.00 0.00 27 LEU A C 15
ATOM 21850 O O . LEU A 1 27 ? -5.307 11.256 -0.612 1.00 0.00 27 LEU A O 15
ATOM 21866 N N . ASP A 1 28 ? -6.659 11.797 1.110 1.00 0.00 28 ASP A N 15
ATOM 21867 C CA . ASP A 1 28 ? -6.221 13.189 1.169 1.00 0.00 28 ASP A CA 15
ATOM 21868 C C . ASP A 1 28 ? -5.559 13.488 2.513 1.00 0.00 28 ASP A C 15
ATOM 21869 O O . ASP A 1 28 ? -6.160 13.277 3.569 1.00 0.00 28 ASP A O 15
ATOM 21878 N N . GLY A 1 29 ? -4.319 13.974 2.466 1.00 0.00 29 GLY A N 15
ATOM 21879 C CA . GLY A 1 29 ? -3.592 14.289 3.686 1.00 0.00 29 GLY A CA 15
ATOM 21880 C C . GLY A 1 29 ? -3.225 15.758 3.783 1.00 0.00 29 GLY A C 15
ATOM 21881 O O . GLY A 1 29 ? -2.730 16.343 2.820 1.00 0.00 29 GLY A O 15
ATOM 21885 N N . VAL A 1 30 ? -3.461 16.352 4.953 1.00 0.00 30 VAL A N 15
ATOM 21886 C CA . VAL A 1 30 ? -3.146 17.764 5.174 1.00 0.00 30 VAL A CA 15
ATOM 21887 C C . VAL A 1 30 ? -1.632 17.988 5.223 1.00 0.00 30 VAL A C 15
ATOM 21888 O O . VAL A 1 30 ? -1.124 18.967 4.674 1.00 0.00 30 VAL A O 15
ATOM 21901 N N . VAL A 1 31 ? -0.914 17.069 5.879 1.00 0.00 31 VAL A N 15
ATOM 21902 C CA . VAL A 1 31 ? 0.539 17.166 5.992 1.00 0.00 31 VAL A CA 15
ATOM 21903 C C . VAL A 1 31 ? 1.208 15.818 5.693 1.00 0.00 31 VAL A C 15
ATOM 21904 O O . VAL A 1 31 ? 1.794 15.191 6.578 1.00 0.00 31 VAL A O 15
ATOM 21917 N N . PRO A 1 32 ? 1.134 15.357 4.427 1.00 0.00 32 PRO A N 15
ATOM 21918 C CA . PRO A 1 32 ? 1.740 14.084 4.006 1.00 0.00 32 PRO A CA 15
ATOM 21919 C C . PRO A 1 32 ? 3.267 14.100 4.075 1.00 0.00 32 PRO A C 15
ATOM 21920 O O . PRO A 1 32 ? 3.904 13.048 4.042 1.00 0.00 32 PRO A O 15
ATOM 21931 N N . THR A 1 33 ? 3.847 15.301 4.166 1.00 0.00 33 THR A N 15
ATOM 21932 C CA . THR A 1 33 ? 5.298 15.462 4.231 1.00 0.00 33 THR A CA 15
ATOM 21933 C C . THR A 1 33 ? 5.911 14.614 5.347 1.00 0.00 33 THR A C 15
ATOM 21934 O O . THR A 1 33 ? 6.939 13.963 5.147 1.00 0.00 33 THR A O 15
ATOM 21945 N N . GLY A 1 34 ? 5.278 14.627 6.522 1.00 0.00 34 GLY A N 15
ATOM 21946 C CA . GLY A 1 34 ? 5.776 13.856 7.650 1.00 0.00 34 GLY A CA 15
ATOM 21947 C C . GLY A 1 34 ? 5.241 12.431 7.680 1.00 0.00 34 GLY A C 15
ATOM 21948 O O . GLY A 1 34 ? 4.899 11.916 8.746 1.00 0.00 34 GLY A O 15
ATOM 21952 N N . THR A 1 35 ? 5.171 11.794 6.509 1.00 0.00 35 THR A N 15
ATOM 21953 C CA . THR A 1 35 ? 4.675 10.426 6.402 1.00 0.00 35 THR A CA 15
ATOM 21954 C C . THR A 1 35 ? 5.314 9.708 5.213 1.00 0.00 35 THR A C 15
ATOM 21955 O O . THR A 1 35 ? 5.325 10.229 4.097 1.00 0.00 35 THR A O 15
ATOM 21966 N N . ASN A 1 36 ? 5.840 8.511 5.464 1.00 0.00 36 ASN A N 15
ATOM 21967 C CA . ASN A 1 36 ? 6.479 7.714 4.419 1.00 0.00 36 ASN A CA 15
ATOM 21968 C C . ASN A 1 36 ? 5.671 6.450 4.134 1.00 0.00 36 ASN A C 15
ATOM 21969 O O . ASN A 1 36 ? 4.583 6.260 4.686 1.00 0.00 36 ASN A O 15
ATOM 21980 N N . LEU A 1 37 ? 6.199 5.586 3.266 1.00 0.00 37 LEU A N 15
ATOM 21981 C CA . LEU A 1 37 ? 5.520 4.343 2.908 1.00 0.00 37 LEU A CA 15
ATOM 21982 C C . LEU A 1 37 ? 5.191 3.511 4.146 1.00 0.00 37 LEU A C 15
ATOM 21983 O O . LEU A 1 37 ? 4.151 2.853 4.193 1.00 0.00 37 LEU A O 15
ATOM 21999 N N . ASN A 1 38 ? 6.075 3.554 5.145 1.00 0.00 38 ASN A N 15
ATOM 22000 C CA . ASN A 1 38 ? 5.867 2.814 6.389 1.00 0.00 38 ASN A CA 15
ATOM 22001 C C . ASN A 1 38 ? 4.538 3.214 7.022 1.00 0.00 38 ASN A C 15
ATOM 22002 O O . ASN A 1 38 ? 3.823 2.377 7.574 1.00 0.00 38 ASN A O 15
ATOM 22013 N N . GLY A 1 39 ? 4.209 4.500 6.915 1.00 0.00 39 GLY A N 15
ATOM 22014 C CA . GLY A 1 39 ? 2.962 4.998 7.454 1.00 0.00 39 GLY A CA 15
ATOM 22015 C C . GLY A 1 39 ? 1.774 4.601 6.595 1.00 0.00 39 GLY A C 15
ATOM 22016 O O . GLY A 1 39 ? 0.684 4.367 7.111 1.00 0.00 39 GLY A O 15
ATOM 22020 N N . LEU A 1 40 ? 1.991 4.513 5.277 1.00 0.00 40 LEU A N 15
ATOM 22021 C CA . LEU A 1 40 ? 0.927 4.131 4.351 1.00 0.00 40 LEU A CA 15
ATOM 22022 C C . LEU A 1 40 ? 0.494 2.688 4.597 1.00 0.00 40 LEU A C 15
ATOM 22023 O O . LEU A 1 40 ? -0.691 2.411 4.790 1.00 0.00 40 LEU A O 15
ATOM 22039 N N . VAL A 1 41 ? 1.465 1.773 4.590 1.00 0.00 41 VAL A N 15
ATOM 22040 C CA . VAL A 1 41 ? 1.187 0.355 4.815 1.00 0.00 41 VAL A CA 15
ATOM 22041 C C . VAL A 1 41 ? 0.477 0.142 6.149 1.00 0.00 41 VAL A C 15
ATOM 22042 O O . VAL A 1 41 ? -0.621 -0.407 6.190 1.00 0.00 41 VAL A O 15
ATOM 22055 N N . GLN A 1 42 ? 1.105 0.587 7.236 1.00 0.00 42 GLN A N 15
ATOM 22056 C CA . GLN A 1 42 ? 0.520 0.449 8.573 1.00 0.00 42 GLN A CA 15
ATOM 22057 C C . GLN A 1 42 ? -0.881 1.079 8.641 1.00 0.00 42 GLN A C 15
ATOM 22058 O O . GLN A 1 42 ? -1.709 0.669 9.456 1.00 0.00 42 GLN A O 15
ATOM 22072 N N . LEU A 1 43 ? -1.138 2.072 7.786 1.00 0.00 43 LEU A N 15
ATOM 22073 C CA . LEU A 1 43 ? -2.434 2.751 7.756 1.00 0.00 43 LEU A CA 15
ATOM 22074 C C . LEU A 1 43 ? -3.475 1.967 6.944 1.00 0.00 43 LEU A C 15
ATOM 22075 O O . LEU A 1 43 ? -4.676 2.135 7.153 1.00 0.00 43 LEU A O 15
ATOM 22091 N N . LEU A 1 44 ? -3.023 1.118 6.012 1.00 0.00 44 LEU A N 15
ATOM 22092 C CA . LEU A 1 44 ? -3.952 0.336 5.191 1.00 0.00 44 LEU A CA 15
ATOM 22093 C C . LEU A 1 44 ? -4.165 -1.078 5.741 1.00 0.00 44 LEU A C 15
ATOM 22094 O O . LEU A 1 44 ? -5.278 -1.596 5.683 1.00 0.00 44 LEU A O 15
ATOM 22110 N N . LYS A 1 45 ? -3.105 -1.706 6.260 1.00 0.00 45 LYS A N 15
ATOM 22111 C CA . LYS A 1 45 ? -3.219 -3.060 6.799 1.00 0.00 45 LYS A CA 15
ATOM 22112 C C . LYS A 1 45 ? -3.515 -3.055 8.300 1.00 0.00 45 LYS A C 15
ATOM 22113 O O . LYS A 1 45 ? -4.539 -3.580 8.732 1.00 0.00 45 LYS A O 15
ATOM 22132 N N . THR A 1 46 ? -2.631 -2.461 9.099 1.00 0.00 46 THR A N 15
ATOM 22133 C CA . THR A 1 46 ? -2.842 -2.412 10.547 1.00 0.00 46 THR A CA 15
ATOM 22134 C C . THR A 1 46 ? -4.126 -1.651 10.899 1.00 0.00 46 THR A C 15
ATOM 22135 O O . THR A 1 46 ? -4.684 -1.839 11.980 1.00 0.00 46 THR A O 15
ATOM 22146 N N . ASN A 1 47 ? -4.593 -0.797 9.982 1.00 0.00 47 ASN A N 15
ATOM 22147 C CA . ASN A 1 47 ? -5.810 -0.020 10.205 1.00 0.00 47 ASN A CA 15
ATOM 22148 C C . ASN A 1 47 ? -7.027 -0.667 9.530 1.00 0.00 47 ASN A C 15
ATOM 22149 O O . ASN A 1 47 ? -8.140 -0.581 10.053 1.00 0.00 47 ASN A O 15
ATOM 22160 N N . TYR A 1 48 ? -6.820 -1.305 8.369 1.00 0.00 48 TYR A N 15
ATOM 22161 C CA . TYR A 1 48 ? -7.926 -1.944 7.648 1.00 0.00 48 TYR A CA 15
ATOM 22162 C C . TYR A 1 48 ? -7.445 -3.078 6.728 1.00 0.00 48 TYR A C 15
ATOM 22163 O O . TYR A 1 48 ? -7.732 -3.079 5.528 1.00 0.00 48 TYR A O 15
ATOM 22181 N N . VAL A 1 49 ? -6.720 -4.044 7.296 1.00 0.00 49 VAL A N 15
ATOM 22182 C CA . VAL A 1 49 ? -6.209 -5.179 6.518 1.00 0.00 49 VAL A CA 15
ATOM 22183 C C . VAL A 1 49 ? -7.333 -6.128 6.095 1.00 0.00 49 VAL A C 15
ATOM 22184 O O . VAL A 1 49 ? -7.265 -6.739 5.028 1.00 0.00 49 VAL A O 15
ATOM 22197 N N . LYS A 1 50 ? -8.360 -6.258 6.935 1.00 0.00 50 LYS A N 15
ATOM 22198 C CA . LYS A 1 50 ? -9.495 -7.139 6.645 1.00 0.00 50 LYS A CA 15
ATOM 22199 C C . LYS A 1 50 ? -9.051 -8.593 6.424 1.00 0.00 50 LYS A C 15
ATOM 22200 O O . LYS A 1 50 ? -9.827 -9.413 5.932 1.00 0.00 50 LYS A O 15
ATOM 22219 N N . GLU A 1 51 ? -7.806 -8.906 6.788 1.00 0.00 51 GLU A N 15
ATOM 22220 C CA . GLU A 1 51 ? -7.269 -10.253 6.625 1.00 0.00 51 GLU A CA 15
ATOM 22221 C C . GLU A 1 51 ? -6.086 -10.473 7.570 1.00 0.00 51 GLU A C 15
ATOM 22222 O O . GLU A 1 51 ? -5.828 -9.644 8.446 1.00 0.00 51 GLU A O 15
ATOM 22234 N N . ARG A 1 52 ? -5.371 -11.584 7.395 1.00 0.00 52 ARG A N 15
ATOM 22235 C CA . ARG A 1 52 ? -4.218 -11.888 8.243 1.00 0.00 52 ARG A CA 15
ATOM 22236 C C . ARG A 1 52 ? -3.087 -10.891 8.000 1.00 0.00 52 ARG A C 15
ATOM 22237 O O . ARG A 1 52 ? -2.485 -10.878 6.929 1.00 0.00 52 ARG A O 15
ATOM 22258 N N . PRO A 1 53 ? -2.769 -10.041 8.997 1.00 0.00 53 PRO A N 15
ATOM 22259 C CA . PRO A 1 53 ? -1.692 -9.049 8.869 1.00 0.00 53 PRO A CA 15
ATOM 22260 C C . PRO A 1 53 ? -0.335 -9.698 8.596 1.00 0.00 53 PRO A C 15
ATOM 22261 O O . PRO A 1 53 ? 0.559 -9.066 8.031 1.00 0.00 53 PRO A O 15
ATOM 22272 N N . ASP A 1 54 ? -0.188 -10.960 9.004 1.00 0.00 54 ASP A N 15
ATOM 22273 C CA . ASP A 1 54 ? 1.060 -11.694 8.808 1.00 0.00 54 ASP A CA 15
ATOM 22274 C C . ASP A 1 54 ? 1.082 -12.454 7.475 1.00 0.00 54 ASP A C 15
ATOM 22275 O O . ASP A 1 54 ? 2.014 -13.219 7.217 1.00 0.00 54 ASP A O 15
ATOM 22284 N N . LEU A 1 55 ? 0.067 -12.251 6.631 1.00 0.00 55 LEU A N 15
ATOM 22285 C CA . LEU A 1 55 ? 0.008 -12.932 5.338 1.00 0.00 55 LEU A CA 15
ATOM 22286 C C . LEU A 1 55 ? 0.668 -12.096 4.238 1.00 0.00 55 LEU A C 15
ATOM 22287 O O . LEU A 1 55 ? 1.194 -12.645 3.267 1.00 0.00 55 LEU A O 15
ATOM 22303 N N . LEU A 1 56 ? 0.634 -10.771 4.390 1.00 0.00 56 LEU A N 15
ATOM 22304 C CA . LEU A 1 56 ? 1.228 -9.872 3.398 1.00 0.00 56 LEU A CA 15
ATOM 22305 C C . LEU A 1 56 ? 2.627 -9.427 3.803 1.00 0.00 56 LEU A C 15
ATOM 22306 O O . LEU A 1 56 ? 3.529 -9.395 2.969 1.00 0.00 56 LEU A O 15
ATOM 22322 N N . VAL A 1 57 ? 2.802 -9.067 5.072 1.00 0.00 57 VAL A N 15
ATOM 22323 C CA . VAL A 1 57 ? 4.101 -8.606 5.556 1.00 0.00 57 VAL A CA 15
ATOM 22324 C C . VAL A 1 57 ? 5.194 -9.636 5.303 1.00 0.00 57 VAL A C 15
ATOM 22325 O O . VAL A 1 57 ? 4.949 -10.845 5.322 1.00 0.00 57 VAL A O 15
ATOM 22338 N N . ASP A 1 58 ? 6.403 -9.140 5.073 1.00 0.00 58 ASP A N 15
ATOM 22339 C CA . ASP A 1 58 ? 7.558 -9.993 4.823 1.00 0.00 58 ASP A CA 15
ATOM 22340 C C . ASP A 1 58 ? 7.856 -10.856 6.047 1.00 0.00 58 ASP A C 15
ATOM 22341 O O . ASP A 1 58 ? 7.896 -12.085 5.955 1.00 0.00 58 ASP A O 15
ATOM 22350 N N . GLN A 1 59 ? 8.050 -10.199 7.194 1.00 0.00 59 GLN A N 15
ATOM 22351 C CA . GLN A 1 59 ? 8.329 -10.902 8.445 1.00 0.00 59 GLN A CA 15
ATOM 22352 C C . GLN A 1 59 ? 8.370 -9.939 9.631 1.00 0.00 59 GLN A C 15
ATOM 22353 O O . GLN A 1 59 ? 7.806 -10.225 10.689 1.00 0.00 59 GLN A O 15
ATOM 22367 N N . THR A 1 60 ? 9.042 -8.803 9.453 1.00 0.00 60 THR A N 15
ATOM 22368 C CA . THR A 1 60 ? 9.161 -7.805 10.515 1.00 0.00 60 THR A CA 15
ATOM 22369 C C . THR A 1 60 ? 8.012 -6.786 10.477 1.00 0.00 60 THR A C 15
ATOM 22370 O O . THR A 1 60 ? 8.094 -5.728 11.103 1.00 0.00 60 THR A O 15
ATOM 22381 N N . GLY A 1 61 ? 6.941 -7.108 9.742 1.00 0.00 61 GLY A N 15
ATOM 22382 C CA . GLY A 1 61 ? 5.803 -6.203 9.644 1.00 0.00 61 GLY A CA 15
ATOM 22383 C C . GLY A 1 61 ? 6.198 -4.816 9.167 1.00 0.00 61 GLY A C 15
ATOM 22384 O O . GLY A 1 61 ? 5.496 -3.838 9.427 1.00 0.00 61 GLY A O 15
ATOM 22388 N N . GLN A 1 62 ? 7.332 -4.735 8.470 1.00 0.00 62 GLN A N 15
ATOM 22389 C CA . GLN A 1 62 ? 7.839 -3.465 7.953 1.00 0.00 62 GLN A CA 15
ATOM 22390 C C . GLN A 1 62 ? 7.675 -3.393 6.438 1.00 0.00 62 GLN A C 15
ATOM 22391 O O . GLN A 1 62 ? 7.450 -2.319 5.876 1.00 0.00 62 GLN A O 15
ATOM 22405 N N . THR A 1 63 ? 7.784 -4.546 5.784 1.00 0.00 63 THR A N 15
ATOM 22406 C CA . THR A 1 63 ? 7.646 -4.630 4.335 1.00 0.00 63 THR A CA 15
ATOM 22407 C C . THR A 1 63 ? 6.709 -5.781 3.962 1.00 0.00 63 THR A C 15
ATOM 22408 O O . THR A 1 63 ? 6.201 -6.475 4.843 1.00 0.00 63 THR A O 15
ATOM 22419 N N . LEU A 1 64 ? 6.476 -5.976 2.665 1.00 0.00 64 LEU A N 15
ATOM 22420 C CA . LEU A 1 64 ? 5.593 -7.044 2.198 1.00 0.00 64 LEU A CA 15
ATOM 22421 C C . LEU A 1 64 ? 6.388 -8.218 1.631 1.00 0.00 64 LEU A C 15
ATOM 22422 O O . LEU A 1 64 ? 7.507 -8.048 1.142 1.00 0.00 64 LEU A O 15
ATOM 22438 N N . ARG A 1 65 ? 5.796 -9.410 1.699 1.00 0.00 65 ARG A N 15
ATOM 22439 C CA . ARG A 1 65 ? 6.438 -10.625 1.192 1.00 0.00 65 ARG A CA 15
ATOM 22440 C C . ARG A 1 65 ? 6.648 -10.555 -0.322 1.00 0.00 65 ARG A C 15
ATOM 22441 O O . ARG A 1 65 ? 5.918 -9.852 -1.025 1.00 0.00 65 ARG A O 15
ATOM 22462 N N . PRO A 1 66 ? 7.655 -11.293 -0.844 1.00 0.00 66 PRO A N 15
ATOM 22463 C CA . PRO A 1 66 ? 7.968 -11.327 -2.283 1.00 0.00 66 PRO A CA 15
ATOM 22464 C C . PRO A 1 66 ? 6.745 -11.603 -3.154 1.00 0.00 66 PRO A C 15
ATOM 22465 O O . PRO A 1 66 ? 6.653 -11.102 -4.277 1.00 0.00 66 PRO A O 15
ATOM 22476 N N . GLY A 1 67 ? 5.813 -12.401 -2.629 1.00 0.00 67 GLY A N 15
ATOM 22477 C CA . GLY A 1 67 ? 4.600 -12.735 -3.362 1.00 0.00 67 GLY A CA 15
ATOM 22478 C C . GLY A 1 67 ? 3.937 -11.521 -4.000 1.00 0.00 67 GLY A C 15
ATOM 22479 O O . GLY A 1 67 ? 3.419 -11.612 -5.112 1.00 0.00 67 GLY A O 15
ATOM 22483 N N . ILE A 1 68 ? 3.962 -10.384 -3.302 1.00 0.00 68 ILE A N 15
ATOM 22484 C CA . ILE A 1 68 ? 3.365 -9.155 -3.823 1.00 0.00 68 ILE A CA 15
ATOM 22485 C C . ILE A 1 68 ? 4.440 -8.184 -4.303 1.00 0.00 68 ILE A C 15
ATOM 22486 O O . ILE A 1 68 ? 5.426 -7.939 -3.605 1.00 0.00 68 ILE A O 15
ATOM 22502 N N . LEU A 1 69 ? 4.239 -7.627 -5.494 1.00 0.00 69 LEU A N 15
ATOM 22503 C CA . LEU A 1 69 ? 5.181 -6.674 -6.069 1.00 0.00 69 LEU A CA 15
ATOM 22504 C C . LEU A 1 69 ? 4.680 -5.245 -5.888 1.00 0.00 69 LEU A C 15
ATOM 22505 O O . LEU A 1 69 ? 3.820 -4.779 -6.639 1.00 0.00 69 LEU A O 15
ATOM 22521 N N . VAL A 1 70 ? 5.225 -4.554 -4.887 1.00 0.00 70 VAL A N 15
ATOM 22522 C CA . VAL A 1 70 ? 4.835 -3.172 -4.608 1.00 0.00 70 VAL A CA 15
ATOM 22523 C C . VAL A 1 70 ? 5.472 -2.213 -5.613 1.00 0.00 70 VAL A C 15
ATOM 22524 O O . VAL A 1 70 ? 6.668 -2.304 -5.897 1.00 0.00 70 VAL A O 15
ATOM 22537 N N . LEU A 1 71 ? 4.664 -1.299 -6.152 1.00 0.00 71 LEU A N 15
ATOM 22538 C CA . LEU A 1 71 ? 5.150 -0.326 -7.132 1.00 0.00 71 LEU A CA 15
ATOM 22539 C C . LEU A 1 71 ? 4.696 1.091 -6.783 1.00 0.00 71 LEU A C 15
ATOM 22540 O O . LEU A 1 71 ? 3.557 1.304 -6.358 1.00 0.00 71 LEU A O 15
ATOM 22556 N N . VAL A 1 72 ? 5.592 2.059 -6.986 1.00 0.00 72 VAL A N 15
ATOM 22557 C CA . VAL A 1 72 ? 5.290 3.460 -6.716 1.00 0.00 72 VAL A CA 15
ATOM 22558 C C . VAL A 1 72 ? 5.325 4.273 -8.008 1.00 0.00 72 VAL A C 15
ATOM 22559 O O . VAL A 1 72 ? 6.365 4.366 -8.664 1.00 0.00 72 VAL A O 15
ATOM 22572 N N . ASN A 1 73 ? 4.179 4.855 -8.368 1.00 0.00 73 ASN A N 15
ATOM 22573 C CA . ASN A 1 73 ? 4.063 5.661 -9.588 1.00 0.00 73 ASN A CA 15
ATOM 22574 C C . ASN A 1 73 ? 4.466 4.853 -10.824 1.00 0.00 73 ASN A C 15
ATOM 22575 O O . ASN A 1 73 ? 5.271 5.308 -11.641 1.00 0.00 73 ASN A O 15
ATOM 22586 N N . SER A 1 74 ? 3.900 3.651 -10.956 1.00 0.00 74 SER A N 15
ATOM 22587 C CA . SER A 1 74 ? 4.195 2.775 -12.088 1.00 0.00 74 SER A CA 15
ATOM 22588 C C . SER A 1 74 ? 5.693 2.447 -12.163 1.00 0.00 74 SER A C 15
ATOM 22589 O O . SER A 1 74 ? 6.308 2.530 -13.229 1.00 0.00 74 SER A O 15
ATOM 22597 N N . CYS A 1 75 ? 6.274 2.070 -11.022 1.00 0.00 75 CYS A N 15
ATOM 22598 C CA . CYS A 1 75 ? 7.692 1.725 -10.954 1.00 0.00 75 CYS A CA 15
ATOM 22599 C C . CYS A 1 75 ? 7.988 0.911 -9.696 1.00 0.00 75 CYS A C 15
ATOM 22600 O O . CYS A 1 75 ? 7.351 1.110 -8.662 1.00 0.00 75 CYS A O 15
ATOM 22608 N N . ASP A 1 76 ? 8.953 -0.010 -9.790 1.00 0.00 76 ASP A N 15
ATOM 22609 C CA . ASP A 1 76 ? 9.328 -0.858 -8.652 1.00 0.00 76 ASP A CA 15
ATOM 22610 C C . ASP A 1 76 ? 9.480 -0.036 -7.371 1.00 0.00 76 ASP A C 15
ATOM 22611 O O . ASP A 1 76 ? 10.309 0.875 -7.300 1.00 0.00 76 ASP A O 15
ATOM 22620 N N . ALA A 1 77 ? 8.670 -0.365 -6.364 1.00 0.00 77 ALA A N 15
ATOM 22621 C CA . ALA A 1 77 ? 8.709 0.343 -5.084 1.00 0.00 77 ALA A CA 15
ATOM 22622 C C . ALA A 1 77 ? 9.882 -0.106 -4.213 1.00 0.00 77 ALA A C 15
ATOM 22623 O O . ALA A 1 77 ? 10.252 0.592 -3.270 1.00 0.00 77 ALA A O 15
ATOM 22630 N N . GLU A 1 78 ? 10.460 -1.268 -4.522 1.00 0.00 78 GLU A N 15
ATOM 22631 C CA . GLU A 1 78 ? 11.582 -1.790 -3.747 1.00 0.00 78 GLU A CA 15
ATOM 22632 C C . GLU A 1 78 ? 12.882 -1.087 -4.119 1.00 0.00 78 GLU A C 15
ATOM 22633 O O . GLU A 1 78 ? 13.743 -0.875 -3.263 1.00 0.00 78 GLU A O 15
ATOM 22645 N N . VAL A 1 79 ? 13.020 -0.724 -5.392 1.00 0.00 79 VAL A N 15
ATOM 22646 C CA . VAL A 1 79 ? 14.222 -0.044 -5.854 1.00 0.00 79 VAL A CA 15
ATOM 22647 C C . VAL A 1 79 ? 14.294 1.380 -5.302 1.00 0.00 79 VAL A C 15
ATOM 22648 O O . VAL A 1 79 ? 15.341 1.812 -4.818 1.00 0.00 79 VAL A O 15
ATOM 22661 N N . VAL A 1 80 ? 13.174 2.102 -5.374 1.00 0.00 80 VAL A N 15
ATOM 22662 C CA . VAL A 1 80 ? 13.110 3.478 -4.878 1.00 0.00 80 VAL A CA 15
ATOM 22663 C C . VAL A 1 80 ? 13.414 3.554 -3.380 1.00 0.00 80 VAL A C 15
ATOM 22664 O O . VAL A 1 80 ? 14.028 4.516 -2.916 1.00 0.00 80 VAL A O 15
ATOM 22677 N N . GLY A 1 81 ? 12.981 2.537 -2.629 1.00 0.00 81 GLY A N 15
ATOM 22678 C CA . GLY A 1 81 ? 13.219 2.517 -1.194 1.00 0.00 81 GLY A CA 15
ATOM 22679 C C . GLY A 1 81 ? 12.632 1.292 -0.504 1.00 0.00 81 GLY A C 15
ATOM 22680 O O . GLY A 1 81 ? 13.216 0.778 0.450 1.00 0.00 81 GLY A O 15
ATOM 22684 N N . GLY A 1 82 ? 11.473 0.830 -0.982 1.00 0.00 82 GLY A N 15
ATOM 22685 C CA . GLY A 1 82 ? 10.825 -0.329 -0.389 1.00 0.00 82 GLY A CA 15
ATOM 22686 C C . GLY A 1 82 ? 9.823 0.059 0.681 1.00 0.00 82 GLY A C 15
ATOM 22687 O O . GLY A 1 82 ? 8.657 -0.335 0.618 1.00 0.00 82 GLY A O 15
ATOM 22691 N N . MET A 1 83 ? 10.276 0.839 1.662 1.00 0.00 83 MET A N 15
ATOM 22692 C CA . MET A 1 83 ? 9.412 1.291 2.750 1.00 0.00 83 MET A CA 15
ATOM 22693 C C . MET A 1 83 ? 9.835 2.674 3.261 1.00 0.00 83 MET A C 15
ATOM 22694 O O . MET A 1 83 ? 9.608 3.006 4.426 1.00 0.00 83 MET A O 15
ATOM 22708 N N . ASP A 1 84 ? 10.452 3.480 2.388 1.00 0.00 84 ASP A N 15
ATOM 22709 C CA . ASP A 1 84 ? 10.905 4.817 2.772 1.00 0.00 84 ASP A CA 15
ATOM 22710 C C . ASP A 1 84 ? 10.427 5.901 1.795 1.00 0.00 84 ASP A C 15
ATOM 22711 O O . ASP A 1 84 ? 10.941 7.020 1.808 1.00 0.00 84 ASP A O 15
ATOM 22720 N N . TYR A 1 85 ? 9.443 5.572 0.954 1.00 0.00 85 TYR A N 15
ATOM 22721 C CA . TYR A 1 85 ? 8.915 6.535 -0.013 1.00 0.00 85 TYR A CA 15
ATOM 22722 C C . TYR A 1 85 ? 8.117 7.634 0.690 1.00 0.00 85 TYR A C 15
ATOM 22723 O O . TYR A 1 85 ? 7.056 7.375 1.262 1.00 0.00 85 TYR A O 15
ATOM 22741 N N . VAL A 1 86 ? 8.639 8.861 0.642 1.00 0.00 86 VAL A N 15
ATOM 22742 C CA . VAL A 1 86 ? 7.983 10.008 1.275 1.00 0.00 86 VAL A CA 15
ATOM 22743 C C . VAL A 1 86 ? 6.694 10.388 0.546 1.00 0.00 86 VAL A C 15
ATOM 22744 O O . VAL A 1 86 ? 6.586 10.222 -0.670 1.00 0.00 86 VAL A O 15
ATOM 22757 N N . LEU A 1 87 ? 5.718 10.900 1.300 1.00 0.00 87 LEU A N 15
ATOM 22758 C CA . LEU A 1 87 ? 4.432 11.303 0.729 1.00 0.00 87 LEU A CA 15
ATOM 22759 C C . LEU A 1 87 ? 4.394 12.803 0.434 1.00 0.00 87 LEU A C 15
ATOM 22760 O O . LEU A 1 87 ? 5.151 13.581 1.019 1.00 0.00 87 LEU A O 15
ATOM 22776 N N . ASN A 1 88 ? 3.500 13.198 -0.474 1.00 0.00 88 ASN A N 15
ATOM 22777 C CA . ASN A 1 88 ? 3.348 14.604 -0.852 1.00 0.00 88 ASN A CA 15
ATOM 22778 C C . ASN A 1 88 ? 1.933 14.889 -1.370 1.00 0.00 88 ASN A C 15
ATOM 22779 O O . ASN A 1 88 ? 1.751 15.689 -2.291 1.00 0.00 88 ASN A O 15
ATOM 22790 N N . ASP A 1 89 ? 0.935 14.228 -0.774 1.00 0.00 89 ASP A N 15
ATOM 22791 C CA . ASP A 1 89 ? -0.468 14.401 -1.169 1.00 0.00 89 ASP A CA 15
ATOM 22792 C C . ASP A 1 89 ? -0.709 13.953 -2.617 1.00 0.00 89 ASP A C 15
ATOM 22793 O O . ASP A 1 89 ? -1.618 14.440 -3.287 1.00 0.00 89 ASP A O 15
ATOM 22802 N N . GLY A 1 90 ? 0.111 13.016 -3.091 1.00 0.00 90 GLY A N 15
ATOM 22803 C CA . GLY A 1 90 ? -0.025 12.513 -4.447 1.00 0.00 90 GLY A CA 15
ATOM 22804 C C . GLY A 1 90 ? 0.820 11.276 -4.688 1.00 0.00 90 GLY A C 15
ATOM 22805 O O . GLY A 1 90 ? 1.442 11.139 -5.743 1.00 0.00 90 GLY A O 15
ATOM 22809 N N . ASP A 1 91 ? 0.845 10.380 -3.704 1.00 0.00 91 ASP A N 15
ATOM 22810 C CA . ASP A 1 91 ? 1.620 9.150 -3.809 1.00 0.00 91 ASP A CA 15
ATOM 22811 C C . ASP A 1 91 ? 0.827 8.063 -4.532 1.00 0.00 91 ASP A C 15
ATOM 22812 O O . ASP A 1 91 ? -0.385 8.185 -4.720 1.00 0.00 91 ASP A O 15
ATOM 22821 N N . THR A 1 92 ? 1.520 7.000 -4.935 1.00 0.00 92 THR A N 15
ATOM 22822 C CA . THR A 1 92 ? 0.885 5.888 -5.635 1.00 0.00 92 THR A CA 15
ATOM 22823 C C . THR A 1 92 ? 1.483 4.557 -5.186 1.00 0.00 92 THR A C 15
ATOM 22824 O O . THR A 1 92 ? 2.702 4.381 -5.206 1.00 0.00 92 THR A O 15
ATOM 22835 N N . VAL A 1 93 ? 0.621 3.626 -4.781 1.00 0.00 93 VAL A N 15
ATOM 22836 C CA . VAL A 1 93 ? 1.068 2.310 -4.327 1.00 0.00 93 VAL A CA 15
ATOM 22837 C C . VAL A 1 93 ? 0.113 1.212 -4.796 1.00 0.00 93 VAL A C 15
ATOM 22838 O O . VAL A 1 93 ? -1.110 1.348 -4.682 1.00 0.00 93 VAL A O 15
ATOM 22851 N N . GLU A 1 94 ? 0.677 0.128 -5.330 1.00 0.00 94 GLU A N 15
ATOM 22852 C CA . GLU A 1 94 ? -0.122 -0.993 -5.823 1.00 0.00 94 GLU A CA 15
ATOM 22853 C C . GLU A 1 94 ? 0.426 -2.328 -5.323 1.00 0.00 94 GLU A C 15
ATOM 22854 O O . GLU A 1 94 ? 1.639 -2.515 -5.225 1.00 0.00 94 GLU A O 15
ATOM 22866 N N . PHE A 1 95 ? -0.482 -3.257 -5.021 1.00 0.00 95 PHE A N 15
ATOM 22867 C CA . PHE A 1 95 ? -0.102 -4.584 -4.541 1.00 0.00 95 PHE A CA 15
ATOM 22868 C C . PHE A 1 95 ? -0.473 -5.647 -5.574 1.00 0.00 95 PHE A C 15
ATOM 22869 O O . PHE A 1 95 ? -1.647 -5.991 -5.729 1.00 0.00 95 PHE A O 15
ATOM 22886 N N . ILE A 1 96 ? 0.535 -6.154 -6.284 1.00 0.00 96 ILE A N 15
ATOM 22887 C CA . ILE A 1 96 ? 0.322 -7.168 -7.315 1.00 0.00 96 ILE A CA 15
ATOM 22888 C C . ILE A 1 96 ? 0.898 -8.519 -6.884 1.00 0.00 96 ILE A C 15
ATOM 22889 O O . ILE A 1 96 ? 2.116 -8.687 -6.806 1.00 0.00 96 ILE A O 15
ATOM 22905 N N . SER A 1 97 ? 0.015 -9.479 -6.604 1.00 0.00 97 SER A N 15
ATOM 22906 C CA . SER A 1 97 ? 0.438 -10.813 -6.180 1.00 0.00 97 SER A CA 15
ATOM 22907 C C . SER A 1 97 ? 0.941 -11.637 -7.367 1.00 0.00 97 SER A C 15
ATOM 22908 O O . SER A 1 97 ? 0.412 -11.531 -8.476 1.00 0.00 97 SER A O 15
ATOM 22916 N N . THR A 1 98 ? 1.967 -12.451 -7.123 1.00 0.00 98 THR A N 15
ATOM 22917 C CA . THR A 1 98 ? 2.553 -13.290 -8.167 1.00 0.00 98 THR A CA 15
ATOM 22918 C C . THR A 1 98 ? 2.802 -14.713 -7.657 1.00 0.00 98 THR A C 15
ATOM 22919 O O . THR A 1 98 ? 2.405 -15.685 -8.302 1.00 0.00 98 THR A O 15
ATOM 22930 N N . LEU A 1 99 ? 3.460 -14.827 -6.501 1.00 0.00 99 LEU A N 15
ATOM 22931 C CA . LEU A 1 99 ? 3.759 -16.130 -5.909 1.00 0.00 99 LEU A CA 15
ATOM 22932 C C . LEU A 1 99 ? 2.502 -16.754 -5.298 1.00 0.00 99 LEU A C 15
ATOM 22933 O O . LEU A 1 99 ? 2.317 -16.742 -4.078 1.00 0.00 99 LEU A O 15
ATOM 22949 N N . HIS A 1 100 ? 1.641 -17.296 -6.159 1.00 0.00 100 HIS A N 15
ATOM 22950 C CA . HIS A 1 100 ? 0.398 -17.925 -5.721 1.00 0.00 100 HIS A CA 15
ATOM 22951 C C . HIS A 1 100 ? 0.214 -19.288 -6.394 1.00 0.00 100 HIS A C 15
ATOM 22952 O O . HIS A 1 100 ? -0.901 -19.673 -6.755 1.00 0.00 100 HIS A O 15
ATOM 22967 N N . GLY A 1 101 ? 1.320 -20.015 -6.556 1.00 0.00 101 GLY A N 15
ATOM 22968 C CA . GLY A 1 101 ? 1.273 -21.327 -7.178 1.00 0.00 101 GLY A CA 15
ATOM 22969 C C . GLY A 1 101 ? 2.046 -22.362 -6.385 1.00 0.00 101 GLY A C 15
ATOM 22970 O O . GLY A 1 101 ? 1.484 -23.377 -5.965 1.00 0.00 101 GLY A O 15
ATOM 22974 N N . GLY A 1 102 ? 3.334 -22.098 -6.176 1.00 0.00 102 GLY A N 15
ATOM 22975 C CA . GLY A 1 102 ? 4.175 -23.011 -5.420 1.00 0.00 102 GLY A CA 15
ATOM 22976 C C . GLY A 1 102 ? 5.065 -22.289 -4.427 1.00 0.00 102 GLY A C 15
ATOM 22977 O O . GLY A 1 102 ? 4.560 -21.891 -3.356 1.00 0.00 102 GLY A O 15
ATOM 22981 N N . MET A 1 1 ? -5.114 25.366 -8.801 1.00 0.00 1 MET A N 16
ATOM 22982 C CA . MET A 1 1 ? -4.832 23.996 -8.291 1.00 0.00 1 MET A CA 16
ATOM 22983 C C . MET A 1 1 ? -3.642 23.372 -9.020 1.00 0.00 1 MET A C 16
ATOM 22984 O O . MET A 1 1 ? -3.778 22.883 -10.142 1.00 0.00 1 MET A O 16
ATOM 23000 N N . SER A 1 2 ? -2.479 23.385 -8.368 1.00 0.00 2 SER A N 16
ATOM 23001 C CA . SER A 1 2 ? -1.269 22.809 -8.954 1.00 0.00 2 SER A CA 16
ATOM 23002 C C . SER A 1 2 ? -1.311 21.284 -8.871 1.00 0.00 2 SER A C 16
ATOM 23003 O O . SER A 1 2 ? -1.058 20.593 -9.859 1.00 0.00 2 SER A O 16
ATOM 23011 N N . ASN A 1 3 ? -1.646 20.769 -7.686 1.00 0.00 3 ASN A N 16
ATOM 23012 C CA . ASN A 1 3 ? -1.741 19.327 -7.463 1.00 0.00 3 ASN A CA 16
ATOM 23013 C C . ASN A 1 3 ? -2.372 19.033 -6.102 1.00 0.00 3 ASN A C 16
ATOM 23014 O O . ASN A 1 3 ? -1.691 19.027 -5.076 1.00 0.00 3 ASN A O 16
ATOM 23025 N N . HIS A 1 4 ? -3.686 18.800 -6.104 1.00 0.00 4 HIS A N 16
ATOM 23026 C CA . HIS A 1 4 ? -4.426 18.516 -4.872 1.00 0.00 4 HIS A CA 16
ATOM 23027 C C . HIS A 1 4 ? -4.014 17.170 -4.270 1.00 0.00 4 HIS A C 16
ATOM 23028 O O . HIS A 1 4 ? -3.497 16.299 -4.975 1.00 0.00 4 HIS A O 16
ATOM 23043 N N . ASN A 1 5 ? -4.240 17.010 -2.966 1.00 0.00 5 ASN A N 16
ATOM 23044 C CA . ASN A 1 5 ? -3.885 15.770 -2.270 1.00 0.00 5 ASN A CA 16
ATOM 23045 C C . ASN A 1 5 ? -4.797 14.617 -2.689 1.00 0.00 5 ASN A C 16
ATOM 23046 O O . ASN A 1 5 ? -6.017 14.776 -2.782 1.00 0.00 5 ASN A O 16
ATOM 23057 N N . HIS A 1 6 ? -4.192 13.453 -2.943 1.00 0.00 6 HIS A N 16
ATOM 23058 C CA . HIS A 1 6 ? -4.939 12.264 -3.354 1.00 0.00 6 HIS A CA 16
ATOM 23059 C C . HIS A 1 6 ? -4.021 11.045 -3.463 1.00 0.00 6 HIS A C 16
ATOM 23060 O O . HIS A 1 6 ? -3.124 11.004 -4.308 1.00 0.00 6 HIS A O 16
ATOM 23075 N N . ILE A 1 7 ? -4.251 10.050 -2.606 1.00 0.00 7 ILE A N 16
ATOM 23076 C CA . ILE A 1 7 ? -3.443 8.830 -2.612 1.00 0.00 7 ILE A CA 16
ATOM 23077 C C . ILE A 1 7 ? -4.012 7.810 -3.601 1.00 0.00 7 ILE A C 16
ATOM 23078 O O . ILE A 1 7 ? -5.204 7.831 -3.905 1.00 0.00 7 ILE A O 16
ATOM 23094 N N . THR A 1 8 ? -3.154 6.923 -4.104 1.00 0.00 8 THR A N 16
ATOM 23095 C CA . THR A 1 8 ? -3.579 5.901 -5.060 1.00 0.00 8 THR A CA 16
ATOM 23096 C C . THR A 1 8 ? -3.294 4.495 -4.526 1.00 0.00 8 THR A C 16
ATOM 23097 O O . THR A 1 8 ? -2.192 3.972 -4.692 1.00 0.00 8 THR A O 16
ATOM 23108 N N . VAL A 1 9 ? -4.297 3.893 -3.884 1.00 0.00 9 VAL A N 16
ATOM 23109 C CA . VAL A 1 9 ? -4.155 2.549 -3.326 1.00 0.00 9 VAL A CA 16
ATOM 23110 C C . VAL A 1 9 ? -5.135 1.569 -3.973 1.00 0.00 9 VAL A C 16
ATOM 23111 O O . VAL A 1 9 ? -6.344 1.638 -3.747 1.00 0.00 9 VAL A O 16
ATOM 23124 N N . GLN A 1 10 ? -4.604 0.656 -4.785 1.00 0.00 10 GLN A N 16
ATOM 23125 C CA . GLN A 1 10 ? -5.435 -0.334 -5.466 1.00 0.00 10 GLN A CA 16
ATOM 23126 C C . GLN A 1 10 ? -4.838 -1.736 -5.361 1.00 0.00 10 GLN A C 16
ATOM 23127 O O . GLN A 1 10 ? -3.652 -1.899 -5.060 1.00 0.00 10 GLN A O 16
ATOM 23141 N N . PHE A 1 11 ? -5.672 -2.745 -5.615 1.00 0.00 11 PHE A N 16
ATOM 23142 C CA . PHE A 1 11 ? -5.239 -4.137 -5.557 1.00 0.00 11 PHE A CA 16
ATOM 23143 C C . PHE A 1 11 ? -5.471 -4.841 -6.892 1.00 0.00 11 PHE A C 16
ATOM 23144 O O . PHE A 1 11 ? -6.374 -4.480 -7.648 1.00 0.00 11 PHE A O 16
ATOM 23161 N N . ALA A 1 12 ? -4.647 -5.847 -7.168 1.00 0.00 12 ALA A N 16
ATOM 23162 C CA . ALA A 1 12 ? -4.745 -6.614 -8.409 1.00 0.00 12 ALA A CA 16
ATOM 23163 C C . ALA A 1 12 ? -3.904 -7.887 -8.334 1.00 0.00 12 ALA A C 16
ATOM 23164 O O . ALA A 1 12 ? -3.176 -8.105 -7.363 1.00 0.00 12 ALA A O 16
ATOM 23171 N N . GLY A 1 13 ? -4.009 -8.725 -9.368 1.00 0.00 13 GLY A N 16
ATOM 23172 C CA . GLY A 1 13 ? -3.254 -9.969 -9.406 1.00 0.00 13 GLY A CA 16
ATOM 23173 C C . GLY A 1 13 ? -3.572 -10.891 -8.238 1.00 0.00 13 GLY A C 16
ATOM 23174 O O . GLY A 1 13 ? -2.706 -11.630 -7.775 1.00 0.00 13 GLY A O 16
ATOM 23178 N N . GLY A 1 14 ? -4.817 -10.841 -7.764 1.00 0.00 14 GLY A N 16
ATOM 23179 C CA . GLY A 1 14 ? -5.226 -11.676 -6.646 1.00 0.00 14 GLY A CA 16
ATOM 23180 C C . GLY A 1 14 ? -4.884 -11.073 -5.289 1.00 0.00 14 GLY A C 16
ATOM 23181 O O . GLY A 1 14 ? -4.708 -11.808 -4.315 1.00 0.00 14 GLY A O 16
ATOM 23185 N N . CYS A 1 15 ? -4.798 -9.739 -5.218 1.00 0.00 15 CYS A N 16
ATOM 23186 C CA . CYS A 1 15 ? -4.484 -9.056 -3.959 1.00 0.00 15 CYS A CA 16
ATOM 23187 C C . CYS A 1 15 ? -5.708 -8.335 -3.391 1.00 0.00 15 CYS A C 16
ATOM 23188 O O . CYS A 1 15 ? -5.775 -8.074 -2.188 1.00 0.00 15 CYS A O 16
ATOM 23196 N N . GLU A 1 16 ? -6.673 -8.013 -4.256 1.00 0.00 16 GLU A N 16
ATOM 23197 C CA . GLU A 1 16 ? -7.894 -7.323 -3.831 1.00 0.00 16 GLU A CA 16
ATOM 23198 C C . GLU A 1 16 ? -8.637 -8.118 -2.753 1.00 0.00 16 GLU A C 16
ATOM 23199 O O . GLU A 1 16 ? -9.343 -7.540 -1.924 1.00 0.00 16 GLU A O 16
ATOM 23211 N N . LEU A 1 17 ? -8.465 -9.443 -2.763 1.00 0.00 17 LEU A N 16
ATOM 23212 C CA . LEU A 1 17 ? -9.112 -10.311 -1.780 1.00 0.00 17 LEU A CA 16
ATOM 23213 C C . LEU A 1 17 ? -8.603 -10.044 -0.355 1.00 0.00 17 LEU A C 16
ATOM 23214 O O . LEU A 1 17 ? -9.181 -10.542 0.610 1.00 0.00 17 LEU A O 16
ATOM 23230 N N . LEU A 1 18 ? -7.527 -9.257 -0.224 1.00 0.00 18 LEU A N 16
ATOM 23231 C CA . LEU A 1 18 ? -6.964 -8.937 1.091 1.00 0.00 18 LEU A CA 16
ATOM 23232 C C . LEU A 1 18 ? -7.698 -7.762 1.763 1.00 0.00 18 LEU A C 16
ATOM 23233 O O . LEU A 1 18 ? -7.213 -7.209 2.748 1.00 0.00 18 LEU A O 16
ATOM 23249 N N . PHE A 1 19 ? -8.868 -7.394 1.231 1.00 0.00 19 PHE A N 16
ATOM 23250 C CA . PHE A 1 19 ? -9.664 -6.299 1.782 1.00 0.00 19 PHE A CA 16
ATOM 23251 C C . PHE A 1 19 ? -11.143 -6.589 1.561 1.00 0.00 19 PHE A C 16
ATOM 23252 O O . PHE A 1 19 ? -11.871 -6.896 2.505 1.00 0.00 19 PHE A O 16
ATOM 23269 N N . ALA A 1 20 ? -11.575 -6.506 0.306 1.00 0.00 20 ALA A N 16
ATOM 23270 C CA . ALA A 1 20 ? -12.962 -6.774 -0.052 1.00 0.00 20 ALA A CA 16
ATOM 23271 C C . ALA A 1 20 ? -13.135 -6.825 -1.569 1.00 0.00 20 ALA A C 16
ATOM 23272 O O . ALA A 1 20 ? -14.139 -6.354 -2.107 1.00 0.00 20 ALA A O 16
ATOM 23279 N N . LYS A 1 21 ? -12.140 -7.401 -2.255 1.00 0.00 21 LYS A N 16
ATOM 23280 C CA . LYS A 1 21 ? -12.164 -7.518 -3.713 1.00 0.00 21 LYS A CA 16
ATOM 23281 C C . LYS A 1 21 ? -12.423 -6.158 -4.373 1.00 0.00 21 LYS A C 16
ATOM 23282 O O . LYS A 1 21 ? -13.069 -6.074 -5.420 1.00 0.00 21 LYS A O 16
ATOM 23301 N N . GLN A 1 22 ? -11.906 -5.094 -3.750 1.00 0.00 22 GLN A N 16
ATOM 23302 C CA . GLN A 1 22 ? -12.072 -3.738 -4.265 1.00 0.00 22 GLN A CA 16
ATOM 23303 C C . GLN A 1 22 ? -11.126 -3.476 -5.435 1.00 0.00 22 GLN A C 16
ATOM 23304 O O . GLN A 1 22 ? -10.334 -4.341 -5.813 1.00 0.00 22 GLN A O 16
ATOM 23318 N N . THR A 1 23 ? -11.214 -2.275 -6.007 1.00 0.00 23 THR A N 16
ATOM 23319 C CA . THR A 1 23 ? -10.362 -1.905 -7.132 1.00 0.00 23 THR A CA 16
ATOM 23320 C C . THR A 1 23 ? -9.289 -0.906 -6.698 1.00 0.00 23 THR A C 16
ATOM 23321 O O . THR A 1 23 ? -8.132 -1.279 -6.516 1.00 0.00 23 THR A O 16
ATOM 23332 N N . SER A 1 24 ? -9.676 0.360 -6.527 1.00 0.00 24 SER A N 16
ATOM 23333 C CA . SER A 1 24 ? -8.738 1.403 -6.112 1.00 0.00 24 SER A CA 16
ATOM 23334 C C . SER A 1 24 ? -9.350 2.310 -5.046 1.00 0.00 24 SER A C 16
ATOM 23335 O O . SER A 1 24 ? -10.568 2.312 -4.844 1.00 0.00 24 SER A O 16
ATOM 23343 N N . LEU A 1 25 ? -8.498 3.080 -4.366 1.00 0.00 25 LEU A N 16
ATOM 23344 C CA . LEU A 1 25 ? -8.956 3.993 -3.317 1.00 0.00 25 LEU A CA 16
ATOM 23345 C C . LEU A 1 25 ? -8.067 5.234 -3.235 1.00 0.00 25 LEU A C 16
ATOM 23346 O O . LEU A 1 25 ? -6.877 5.181 -3.551 1.00 0.00 25 LEU A O 16
ATOM 23362 N N . GLN A 1 26 ? -8.658 6.351 -2.803 1.00 0.00 26 GLN A N 16
ATOM 23363 C CA . GLN A 1 26 ? -7.931 7.609 -2.674 1.00 0.00 26 GLN A CA 16
ATOM 23364 C C . GLN A 1 26 ? -8.211 8.263 -1.323 1.00 0.00 26 GLN A C 16
ATOM 23365 O O . GLN A 1 26 ? -9.317 8.750 -1.074 1.00 0.00 26 GLN A O 16
ATOM 23379 N N . LEU A 1 27 ? -7.201 8.266 -0.455 1.00 0.00 27 LEU A N 16
ATOM 23380 C CA . LEU A 1 27 ? -7.325 8.854 0.876 1.00 0.00 27 LEU A CA 16
ATOM 23381 C C . LEU A 1 27 ? -6.748 10.269 0.897 1.00 0.00 27 LEU A C 16
ATOM 23382 O O . LEU A 1 27 ? -5.725 10.539 0.263 1.00 0.00 27 LEU A O 16
ATOM 23398 N N . ASP A 1 28 ? -7.407 11.167 1.632 1.00 0.00 28 ASP A N 16
ATOM 23399 C CA . ASP A 1 28 ? -6.952 12.555 1.734 1.00 0.00 28 ASP A CA 16
ATOM 23400 C C . ASP A 1 28 ? -5.908 12.701 2.839 1.00 0.00 28 ASP A C 16
ATOM 23401 O O . ASP A 1 28 ? -6.173 12.393 4.003 1.00 0.00 28 ASP A O 16
ATOM 23410 N N . GLY A 1 29 ? -4.717 13.166 2.465 1.00 0.00 29 GLY A N 16
ATOM 23411 C CA . GLY A 1 29 ? -3.646 13.338 3.436 1.00 0.00 29 GLY A CA 16
ATOM 23412 C C . GLY A 1 29 ? -3.627 14.723 4.060 1.00 0.00 29 GLY A C 16
ATOM 23413 O O . GLY A 1 29 ? -4.156 15.677 3.487 1.00 0.00 29 GLY A O 16
ATOM 23417 N N . VAL A 1 30 ? -3.016 14.827 5.242 1.00 0.00 30 VAL A N 16
ATOM 23418 C CA . VAL A 1 30 ? -2.927 16.102 5.954 1.00 0.00 30 VAL A CA 16
ATOM 23419 C C . VAL A 1 30 ? -1.473 16.478 6.263 1.00 0.00 30 VAL A C 16
ATOM 23420 O O . VAL A 1 30 ? -1.068 17.622 6.049 1.00 0.00 30 VAL A O 16
ATOM 23433 N N . VAL A 1 31 ? -0.695 15.512 6.762 1.00 0.00 31 VAL A N 16
ATOM 23434 C CA . VAL A 1 31 ? 0.709 15.748 7.091 1.00 0.00 31 VAL A CA 16
ATOM 23435 C C . VAL A 1 31 ? 1.599 14.593 6.614 1.00 0.00 31 VAL A C 16
ATOM 23436 O O . VAL A 1 31 ? 2.169 13.855 7.421 1.00 0.00 31 VAL A O 16
ATOM 23449 N N . PRO A 1 32 ? 1.735 14.425 5.284 1.00 0.00 32 PRO A N 16
ATOM 23450 C CA . PRO A 1 32 ? 2.555 13.365 4.689 1.00 0.00 32 PRO A CA 16
ATOM 23451 C C . PRO A 1 32 ? 4.056 13.670 4.725 1.00 0.00 32 PRO A C 16
ATOM 23452 O O . PRO A 1 32 ? 4.864 12.866 4.254 1.00 0.00 32 PRO A O 16
ATOM 23463 N N . THR A 1 33 ? 4.425 14.827 5.279 1.00 0.00 33 THR A N 16
ATOM 23464 C CA . THR A 1 33 ? 5.828 15.229 5.366 1.00 0.00 33 THR A CA 16
ATOM 23465 C C . THR A 1 33 ? 6.663 14.180 6.102 1.00 0.00 33 THR A C 16
ATOM 23466 O O . THR A 1 33 ? 7.622 13.638 5.549 1.00 0.00 33 THR A O 16
ATOM 23477 N N . GLY A 1 34 ? 6.288 13.896 7.352 1.00 0.00 34 GLY A N 16
ATOM 23478 C CA . GLY A 1 34 ? 7.008 12.911 8.147 1.00 0.00 34 GLY A CA 16
ATOM 23479 C C . GLY A 1 34 ? 6.399 11.522 8.050 1.00 0.00 34 GLY A C 16
ATOM 23480 O O . GLY A 1 34 ? 6.263 10.829 9.060 1.00 0.00 34 GLY A O 16
ATOM 23484 N N . THR A 1 35 ? 6.032 11.117 6.833 1.00 0.00 35 THR A N 16
ATOM 23485 C CA . THR A 1 35 ? 5.433 9.805 6.605 1.00 0.00 35 THR A CA 16
ATOM 23486 C C . THR A 1 35 ? 6.058 9.132 5.382 1.00 0.00 35 THR A C 16
ATOM 23487 O O . THR A 1 35 ? 5.907 9.608 4.256 1.00 0.00 35 THR A O 16
ATOM 23498 N N . ASN A 1 36 ? 6.757 8.023 5.616 1.00 0.00 36 ASN A N 16
ATOM 23499 C CA . ASN A 1 36 ? 7.407 7.275 4.539 1.00 0.00 36 ASN A CA 16
ATOM 23500 C C . ASN A 1 36 ? 6.564 6.060 4.142 1.00 0.00 36 ASN A C 16
ATOM 23501 O O . ASN A 1 36 ? 5.416 5.931 4.571 1.00 0.00 36 ASN A O 16
ATOM 23512 N N . LEU A 1 37 ? 7.128 5.177 3.315 1.00 0.00 37 LEU A N 16
ATOM 23513 C CA . LEU A 1 37 ? 6.412 3.982 2.864 1.00 0.00 37 LEU A CA 16
ATOM 23514 C C . LEU A 1 37 ? 5.903 3.158 4.042 1.00 0.00 37 LEU A C 16
ATOM 23515 O O . LEU A 1 37 ? 4.764 2.692 4.028 1.00 0.00 37 LEU A O 16
ATOM 23531 N N . ASN A 1 38 ? 6.743 2.995 5.066 1.00 0.00 38 ASN A N 16
ATOM 23532 C CA . ASN A 1 38 ? 6.359 2.240 6.258 1.00 0.00 38 ASN A CA 16
ATOM 23533 C C . ASN A 1 38 ? 5.097 2.843 6.869 1.00 0.00 38 ASN A C 16
ATOM 23534 O O . ASN A 1 38 ? 4.212 2.122 7.335 1.00 0.00 38 ASN A O 16
ATOM 23545 N N . GLY A 1 39 ? 5.017 4.174 6.837 1.00 0.00 39 GLY A N 16
ATOM 23546 C CA . GLY A 1 39 ? 3.861 4.869 7.360 1.00 0.00 39 GLY A CA 16
ATOM 23547 C C . GLY A 1 39 ? 2.671 4.778 6.422 1.00 0.00 39 GLY A C 16
ATOM 23548 O O . GLY A 1 39 ? 1.527 4.701 6.874 1.00 0.00 39 GLY A O 16
ATOM 23552 N N . LEU A 1 40 ? 2.938 4.774 5.111 1.00 0.00 40 LEU A N 16
ATOM 23553 C CA . LEU A 1 40 ? 1.875 4.680 4.114 1.00 0.00 40 LEU A CA 16
ATOM 23554 C C . LEU A 1 40 ? 1.121 3.359 4.254 1.00 0.00 40 LEU A C 16
ATOM 23555 O O . LEU A 1 40 ? -0.106 3.345 4.357 1.00 0.00 40 LEU A O 16
ATOM 23571 N N . VAL A 1 41 ? 1.868 2.252 4.268 1.00 0.00 41 VAL A N 16
ATOM 23572 C CA . VAL A 1 41 ? 1.264 0.928 4.407 1.00 0.00 41 VAL A CA 16
ATOM 23573 C C . VAL A 1 41 ? 0.474 0.823 5.709 1.00 0.00 41 VAL A C 16
ATOM 23574 O O . VAL A 1 41 ? -0.721 0.543 5.686 1.00 0.00 41 VAL A O 16
ATOM 23587 N N . GLN A 1 42 ? 1.145 1.057 6.839 1.00 0.00 42 GLN A N 16
ATOM 23588 C CA . GLN A 1 42 ? 0.492 0.995 8.151 1.00 0.00 42 GLN A CA 16
ATOM 23589 C C . GLN A 1 42 ? -0.785 1.843 8.177 1.00 0.00 42 GLN A C 16
ATOM 23590 O O . GLN A 1 42 ? -1.747 1.502 8.868 1.00 0.00 42 GLN A O 16
ATOM 23604 N N . LEU A 1 43 ? -0.788 2.944 7.419 1.00 0.00 43 LEU A N 16
ATOM 23605 C CA . LEU A 1 43 ? -1.947 3.836 7.355 1.00 0.00 43 LEU A CA 16
ATOM 23606 C C . LEU A 1 43 ? -3.122 3.191 6.608 1.00 0.00 43 LEU A C 16
ATOM 23607 O O . LEU A 1 43 ? -4.277 3.526 6.865 1.00 0.00 43 LEU A O 16
ATOM 23623 N N . LEU A 1 44 ? -2.832 2.277 5.676 1.00 0.00 44 LEU A N 16
ATOM 23624 C CA . LEU A 1 44 ? -3.887 1.618 4.905 1.00 0.00 44 LEU A CA 16
ATOM 23625 C C . LEU A 1 44 ? -4.262 0.250 5.485 1.00 0.00 44 LEU A C 16
ATOM 23626 O O . LEU A 1 44 ? -5.440 -0.097 5.526 1.00 0.00 44 LEU A O 16
ATOM 23642 N N . LYS A 1 45 ? -3.268 -0.533 5.915 1.00 0.00 45 LYS A N 16
ATOM 23643 C CA . LYS A 1 45 ? -3.535 -1.864 6.467 1.00 0.00 45 LYS A CA 16
ATOM 23644 C C . LYS A 1 45 ? -3.946 -1.805 7.941 1.00 0.00 45 LYS A C 16
ATOM 23645 O O . LYS A 1 45 ? -5.076 -2.148 8.281 1.00 0.00 45 LYS A O 16
ATOM 23664 N N . THR A 1 46 ? -3.040 -1.374 8.815 1.00 0.00 46 THR A N 16
ATOM 23665 C CA . THR A 1 46 ? -3.347 -1.288 10.246 1.00 0.00 46 THR A CA 16
ATOM 23666 C C . THR A 1 46 ? -4.575 -0.407 10.513 1.00 0.00 46 THR A C 16
ATOM 23667 O O . THR A 1 46 ? -5.238 -0.559 11.542 1.00 0.00 46 THR A O 16
ATOM 23678 N N . ASN A 1 47 ? -4.879 0.507 9.586 1.00 0.00 47 ASN A N 16
ATOM 23679 C CA . ASN A 1 47 ? -6.030 1.394 9.735 1.00 0.00 47 ASN A CA 16
ATOM 23680 C C . ASN A 1 47 ? -7.270 0.828 9.035 1.00 0.00 47 ASN A C 16
ATOM 23681 O O . ASN A 1 47 ? -8.377 0.916 9.568 1.00 0.00 47 ASN A O 16
ATOM 23692 N N . TYR A 1 48 ? -7.088 0.259 7.837 1.00 0.00 48 TYR A N 16
ATOM 23693 C CA . TYR A 1 48 ? -8.208 -0.302 7.078 1.00 0.00 48 TYR A CA 16
ATOM 23694 C C . TYR A 1 48 ? -7.768 -1.473 6.190 1.00 0.00 48 TYR A C 16
ATOM 23695 O O . TYR A 1 48 ? -7.918 -1.431 4.967 1.00 0.00 48 TYR A O 16
ATOM 23713 N N . VAL A 1 49 ? -7.226 -2.520 6.808 1.00 0.00 49 VAL A N 16
ATOM 23714 C CA . VAL A 1 49 ? -6.773 -3.699 6.062 1.00 0.00 49 VAL A CA 16
ATOM 23715 C C . VAL A 1 49 ? -7.942 -4.606 5.679 1.00 0.00 49 VAL A C 16
ATOM 23716 O O . VAL A 1 49 ? -7.932 -5.217 4.610 1.00 0.00 49 VAL A O 16
ATOM 23729 N N . LYS A 1 50 ? -8.937 -4.697 6.562 1.00 0.00 50 LYS A N 16
ATOM 23730 C CA . LYS A 1 50 ? -10.110 -5.542 6.332 1.00 0.00 50 LYS A CA 16
ATOM 23731 C C . LYS A 1 50 ? -9.728 -7.030 6.277 1.00 0.00 50 LYS A C 16
ATOM 23732 O O . LYS A 1 50 ? -10.547 -7.873 5.908 1.00 0.00 50 LYS A O 16
ATOM 23751 N N . GLU A 1 51 ? -8.484 -7.344 6.658 1.00 0.00 51 GLU A N 16
ATOM 23752 C CA . GLU A 1 51 ? -7.987 -8.718 6.665 1.00 0.00 51 GLU A CA 16
ATOM 23753 C C . GLU A 1 51 ? -6.861 -8.863 7.695 1.00 0.00 51 GLU A C 16
ATOM 23754 O O . GLU A 1 51 ? -6.589 -7.931 8.455 1.00 0.00 51 GLU A O 16
ATOM 23766 N N . ARG A 1 52 ? -6.206 -10.025 7.721 1.00 0.00 52 ARG A N 16
ATOM 23767 C CA . ARG A 1 52 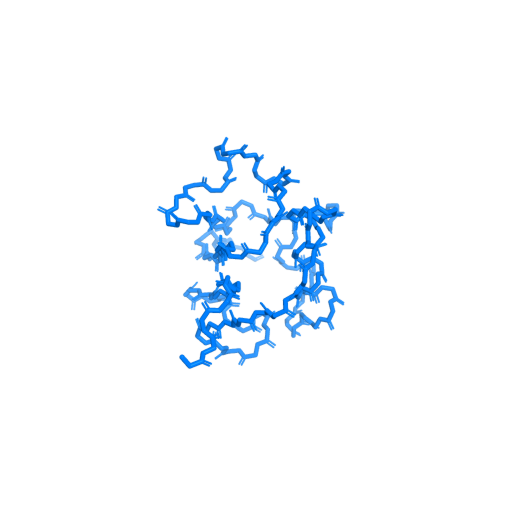? -5.110 -10.262 8.663 1.00 0.00 52 ARG A CA 16
ATOM 23768 C C . ARG A 1 52 ? -3.901 -9.389 8.321 1.00 0.00 52 ARG A C 16
ATOM 23769 O O . ARG A 1 52 ? -3.521 -9.277 7.157 1.00 0.00 52 ARG A O 16
ATOM 23790 N N . PRO A 1 53 ? -3.273 -8.760 9.332 1.00 0.00 53 PRO A N 16
ATOM 23791 C CA . PRO A 1 53 ? -2.103 -7.907 9.117 1.00 0.00 53 PRO A CA 16
ATOM 23792 C C . PRO A 1 53 ? -0.818 -8.707 8.893 1.00 0.00 53 PRO A C 16
ATOM 23793 O O . PRO A 1 53 ? 0.139 -8.197 8.306 1.00 0.00 53 PRO A O 16
ATOM 23804 N N . ASP A 1 54 ? -0.796 -9.954 9.372 1.00 0.00 54 ASP A N 16
ATOM 23805 C CA . ASP A 1 54 ? 0.384 -10.810 9.232 1.00 0.00 54 ASP A CA 16
ATOM 23806 C C . ASP A 1 54 ? 0.352 -11.649 7.949 1.00 0.00 54 ASP A C 16
ATOM 23807 O O . ASP A 1 54 ? 1.218 -12.505 7.750 1.00 0.00 54 ASP A O 16
ATOM 23816 N N . LEU A 1 55 ? -0.628 -11.407 7.075 1.00 0.00 55 LEU A N 16
ATOM 23817 C CA . LEU A 1 55 ? -0.720 -12.153 5.823 1.00 0.00 55 LEU A CA 16
ATOM 23818 C C . LEU A 1 55 ? 0.063 -11.460 4.703 1.00 0.00 55 LEU A C 16
ATOM 23819 O O . LEU A 1 55 ? 0.374 -12.083 3.686 1.00 0.00 55 LEU A O 16
ATOM 23835 N N . LEU A 1 56 ? 0.380 -10.173 4.891 1.00 0.00 56 LEU A N 16
ATOM 23836 C CA . LEU A 1 56 ? 1.125 -9.415 3.886 1.00 0.00 56 LEU A CA 16
ATOM 23837 C C . LEU A 1 56 ? 2.531 -9.070 4.361 1.00 0.00 56 LEU A C 16
ATOM 23838 O O . LEU A 1 56 ? 3.493 -9.224 3.609 1.00 0.00 56 LEU A O 16
ATOM 23854 N N . VAL A 1 57 ? 2.648 -8.589 5.598 1.00 0.00 57 VAL A N 16
ATOM 23855 C CA . VAL A 1 57 ? 3.950 -8.210 6.145 1.00 0.00 57 VAL A CA 16
ATOM 23856 C C . VAL A 1 57 ? 4.937 -9.368 6.102 1.00 0.00 57 VAL A C 16
ATOM 23857 O O . VAL A 1 57 ? 4.557 -10.536 6.218 1.00 0.00 57 VAL A O 16
ATOM 23870 N N . ASP A 1 58 ? 6.208 -9.025 5.936 1.00 0.00 58 ASP A N 16
ATOM 23871 C CA . ASP A 1 58 ? 7.276 -10.016 5.878 1.00 0.00 58 ASP A CA 16
ATOM 23872 C C . ASP A 1 58 ? 7.391 -10.757 7.209 1.00 0.00 58 ASP A C 16
ATOM 23873 O O . ASP A 1 58 ? 7.333 -11.986 7.251 1.00 0.00 58 ASP A O 16
ATOM 23882 N N . GLN A 1 59 ? 7.535 -9.994 8.294 1.00 0.00 59 GLN A N 16
ATOM 23883 C CA . GLN A 1 59 ? 7.635 -10.567 9.637 1.00 0.00 59 GLN A CA 16
ATOM 23884 C C . GLN A 1 59 ? 7.723 -9.477 10.704 1.00 0.00 59 GLN A C 16
ATOM 23885 O O . GLN A 1 59 ? 7.064 -9.563 11.740 1.00 0.00 59 GLN A O 16
ATOM 23899 N N . THR A 1 60 ? 8.537 -8.452 10.447 1.00 0.00 60 THR A N 16
ATOM 23900 C CA . THR A 1 60 ? 8.700 -7.349 11.394 1.00 0.00 60 THR A CA 16
ATOM 23901 C C . THR A 1 60 ? 7.650 -6.253 11.177 1.00 0.00 60 THR A C 16
ATOM 23902 O O . THR A 1 60 ? 7.776 -5.156 11.724 1.00 0.00 60 THR A O 16
ATOM 23913 N N . GLY A 1 61 ? 6.612 -6.552 10.385 1.00 0.00 61 GLY A N 16
ATOM 23914 C CA . GLY A 1 61 ? 5.569 -5.575 10.125 1.00 0.00 61 GLY A CA 16
ATOM 23915 C C . GLY A 1 61 ? 6.108 -4.284 9.531 1.00 0.00 61 GLY A C 16
ATOM 23916 O O . GLY A 1 61 ? 5.469 -3.234 9.627 1.00 0.00 61 GLY A O 16
ATOM 23920 N N . GLN A 1 62 ? 7.289 -4.366 8.919 1.00 0.00 62 GLN A N 16
ATOM 23921 C CA . GLN A 1 62 ? 7.929 -3.203 8.308 1.00 0.00 62 GLN A CA 16
ATOM 23922 C C . GLN A 1 62 ? 7.878 -3.292 6.785 1.00 0.00 62 GLN A C 16
ATOM 23923 O O . GLN A 1 62 ? 7.727 -2.280 6.097 1.00 0.00 62 GLN A O 16
ATOM 23937 N N . THR A 1 63 ? 7.999 -4.512 6.268 1.00 0.00 63 THR A N 16
ATOM 23938 C CA . THR A 1 63 ? 7.963 -4.754 4.829 1.00 0.00 63 THR A CA 16
ATOM 23939 C C . THR A 1 63 ? 6.962 -5.868 4.510 1.00 0.00 63 THR A C 16
ATOM 23940 O O . THR A 1 63 ? 6.311 -6.393 5.413 1.00 0.00 63 THR A O 16
ATOM 23951 N N . LEU A 1 64 ? 6.835 -6.222 3.231 1.00 0.00 64 LEU A N 16
ATOM 23952 C CA . LEU A 1 64 ? 5.906 -7.271 2.818 1.00 0.00 64 LEU A CA 16
ATOM 23953 C C . LEU A 1 64 ? 6.638 -8.578 2.521 1.00 0.00 64 LEU A C 16
ATOM 23954 O O . LEU A 1 64 ? 7.816 -8.577 2.160 1.00 0.00 64 LEU A O 16
ATOM 23970 N N . ARG A 1 65 ? 5.922 -9.689 2.671 1.00 0.00 65 ARG A N 16
ATOM 23971 C CA . ARG A 1 65 ? 6.490 -11.013 2.419 1.00 0.00 65 ARG A CA 16
ATOM 23972 C C . ARG A 1 65 ? 6.519 -11.325 0.921 1.00 0.00 65 ARG A C 16
ATOM 23973 O O . ARG A 1 65 ? 5.730 -10.777 0.148 1.00 0.00 65 ARG A O 16
ATOM 23994 N N . PRO A 1 66 ? 7.439 -12.217 0.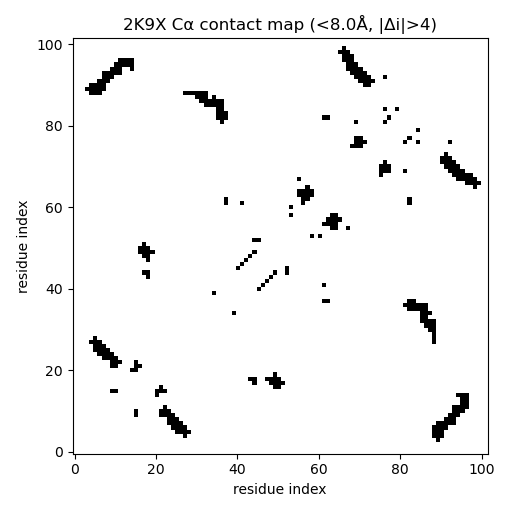491 1.00 0.00 66 PRO A N 16
ATOM 23995 C CA . PRO A 1 66 ? 7.573 -12.608 -0.921 1.00 0.00 66 PRO A CA 16
ATOM 23996 C C . PRO A 1 66 ? 6.254 -13.085 -1.524 1.00 0.00 66 PRO A C 16
ATOM 23997 O O . PRO A 1 66 ? 5.522 -13.860 -0.902 1.00 0.00 66 PRO A O 16
ATOM 24008 N N . GLY A 1 67 ? 5.956 -12.614 -2.734 1.00 0.00 67 GLY A N 16
ATOM 24009 C CA . GLY A 1 67 ? 4.724 -12.995 -3.405 1.00 0.00 67 GLY A CA 16
ATOM 24010 C C . GLY A 1 67 ? 4.043 -11.816 -4.079 1.00 0.00 67 GLY A C 16
ATOM 24011 O O . GLY A 1 67 ? 3.658 -11.900 -5.246 1.00 0.00 67 GLY A O 16
ATOM 24015 N N . ILE A 1 68 ? 3.900 -10.713 -3.342 1.00 0.00 68 ILE A N 16
ATOM 24016 C CA . ILE A 1 68 ? 3.266 -9.508 -3.872 1.00 0.00 68 ILE A CA 16
ATOM 24017 C C . ILE A 1 68 ? 4.304 -8.546 -4.452 1.00 0.00 68 ILE A C 16
ATOM 24018 O O . ILE A 1 68 ? 5.406 -8.407 -3.916 1.00 0.00 68 ILE A O 16
ATOM 24034 N N . LEU A 1 69 ? 3.940 -7.880 -5.549 1.00 0.00 69 LEU A N 16
ATOM 24035 C CA . LEU A 1 69 ? 4.827 -6.925 -6.204 1.00 0.00 69 LEU A CA 16
ATOM 24036 C C . LEU A 1 69 ? 4.388 -5.493 -5.922 1.00 0.00 69 LEU A C 16
ATOM 24037 O O . LEU A 1 69 ? 3.441 -4.990 -6.532 1.00 0.00 69 LEU A O 16
ATOM 24053 N N . VAL A 1 70 ? 5.084 -4.837 -4.994 1.00 0.00 70 VAL A N 16
ATOM 24054 C CA . VAL A 1 70 ? 4.768 -3.457 -4.637 1.00 0.00 70 VAL A CA 16
ATOM 24055 C C . VAL A 1 70 ? 5.285 -2.491 -5.699 1.00 0.00 70 VAL A C 16
ATOM 24056 O O . VAL A 1 70 ? 6.403 -2.641 -6.196 1.00 0.00 70 VAL A O 16
ATOM 24069 N N . LEU A 1 71 ? 4.458 -1.511 -6.046 1.00 0.00 71 LEU A N 16
ATOM 24070 C CA . LEU A 1 71 ? 4.822 -0.520 -7.057 1.00 0.00 71 LEU A CA 16
ATOM 24071 C C . LEU A 1 71 ? 4.545 0.899 -6.568 1.00 0.00 71 LEU A C 16
ATOM 24072 O O . LEU A 1 71 ? 3.591 1.136 -5.823 1.00 0.00 71 LEU A O 16
ATOM 24088 N N . VAL A 1 72 ? 5.383 1.841 -7.000 1.00 0.00 72 VAL A N 16
ATOM 24089 C CA . VAL A 1 72 ? 5.235 3.244 -6.621 1.00 0.00 72 VAL A CA 16
ATOM 24090 C C . VAL A 1 72 ? 5.238 4.132 -7.863 1.00 0.00 72 VAL A C 16
ATOM 24091 O O . VAL A 1 72 ? 6.070 3.956 -8.756 1.00 0.00 72 VAL A O 16
ATOM 24104 N N . ASN A 1 73 ? 4.290 5.073 -7.920 1.00 0.00 73 ASN A N 16
ATOM 24105 C CA . ASN A 1 73 ? 4.165 5.987 -9.062 1.00 0.00 73 ASN A CA 16
ATOM 24106 C C . ASN A 1 73 ? 3.948 5.210 -10.367 1.00 0.00 73 ASN A C 16
ATOM 24107 O O . ASN A 1 73 ? 4.290 5.692 -11.450 1.00 0.00 73 ASN A O 16
ATOM 24118 N N . SER A 1 74 ? 3.382 4.000 -10.257 1.00 0.00 74 SER A N 16
ATOM 24119 C CA . SER A 1 74 ? 3.128 3.151 -11.422 1.00 0.00 74 SER A CA 16
ATOM 24120 C C . SER A 1 74 ? 4.409 2.919 -12.235 1.00 0.00 74 SER A C 16
ATOM 24121 O O . SER A 1 74 ? 4.359 2.775 -13.458 1.00 0.00 74 SER A O 16
ATOM 24129 N N . CYS A 1 75 ? 5.554 2.888 -11.551 1.00 0.00 75 CYS A N 16
ATOM 24130 C CA . CYS A 1 75 ? 6.837 2.678 -12.218 1.00 0.00 75 CYS A CA 16
ATOM 24131 C C . CYS A 1 75 ? 7.647 1.577 -11.533 1.00 0.00 75 CYS A C 16
ATOM 24132 O O . CYS A 1 75 ? 8.157 0.673 -12.198 1.00 0.00 75 CYS A O 16
ATOM 24140 N N . ASP A 1 76 ? 7.758 1.660 -10.206 1.00 0.00 76 ASP A N 16
ATOM 24141 C CA . ASP A 1 76 ? 8.502 0.676 -9.421 1.00 0.00 76 ASP A CA 16
ATOM 24142 C C . ASP A 1 76 ? 8.617 1.128 -7.969 1.00 0.00 76 ASP A C 16
ATOM 24143 O O . ASP A 1 76 ? 8.820 2.312 -7.692 1.00 0.00 76 ASP A O 16
ATOM 24152 N N . ALA A 1 77 ? 8.490 0.181 -7.045 1.00 0.00 77 ALA A N 16
ATOM 24153 C CA . ALA A 1 77 ? 8.586 0.491 -5.621 1.00 0.00 77 ALA A CA 16
ATOM 24154 C C . ALA A 1 77 ? 10.033 0.468 -5.136 1.00 0.00 77 ALA A C 16
ATOM 24155 O O . ALA A 1 77 ? 10.361 1.093 -4.126 1.00 0.00 77 ALA A O 16
ATOM 24162 N N . GLU A 1 78 ? 10.902 -0.244 -5.860 1.00 0.00 78 GLU A N 16
ATOM 24163 C CA . GLU A 1 78 ? 12.312 -0.329 -5.495 1.00 0.00 78 GLU A CA 16
ATOM 24164 C C . GLU A 1 78 ? 13.058 0.929 -5.935 1.00 0.00 78 GLU A C 16
ATOM 24165 O O . GLU A 1 78 ? 14.000 1.361 -5.269 1.00 0.00 78 GLU A O 16
ATOM 24177 N N . VAL A 1 79 ? 12.630 1.515 -7.056 1.00 0.00 79 VAL A N 16
ATOM 24178 C CA . VAL A 1 79 ? 13.262 2.724 -7.575 1.00 0.00 79 VAL A CA 16
ATOM 24179 C C . VAL A 1 79 ? 13.161 3.870 -6.567 1.00 0.00 79 VAL A C 16
ATOM 24180 O O . VAL A 1 79 ? 14.147 4.558 -6.301 1.00 0.00 79 VAL A O 16
ATOM 24193 N N . VAL A 1 80 ? 11.965 4.069 -6.007 1.00 0.00 80 VAL A N 16
ATOM 24194 C CA . VAL A 1 80 ? 11.746 5.133 -5.025 1.00 0.00 80 VAL A CA 16
ATOM 24195 C C . VAL A 1 80 ? 12.541 4.893 -3.737 1.00 0.00 80 VAL A C 16
ATOM 24196 O O . VAL A 1 80 ? 12.828 5.836 -2.999 1.00 0.00 80 VAL A O 16
ATOM 24209 N N . GLY A 1 81 ? 12.891 3.631 -3.473 1.00 0.00 81 GLY A N 16
ATOM 24210 C CA . GLY A 1 81 ? 13.645 3.304 -2.275 1.00 0.00 81 GLY A CA 16
ATOM 24211 C C . GLY A 1 81 ? 13.310 1.931 -1.707 1.00 0.00 81 GLY A C 16
ATOM 24212 O O . GLY A 1 81 ? 14.122 1.340 -0.993 1.00 0.00 81 GLY A O 16
ATOM 24216 N N . GLY A 1 82 ? 12.109 1.425 -2.012 1.00 0.00 82 GLY A N 16
ATOM 24217 C CA . GLY A 1 82 ? 11.690 0.125 -1.508 1.00 0.00 82 GLY A CA 16
ATOM 24218 C C . GLY A 1 82 ? 10.698 0.258 -0.373 1.00 0.00 82 GLY A C 16
ATOM 24219 O O . GLY A 1 82 ? 9.578 -0.250 -0.451 1.00 0.00 82 GLY A O 16
ATOM 24223 N N . MET A 1 83 ? 11.114 0.955 0.682 1.00 0.00 83 MET A N 16
ATOM 24224 C CA . MET A 1 83 ? 10.264 1.179 1.848 1.00 0.00 83 MET A CA 16
ATOM 24225 C C . MET A 1 83 ? 10.652 2.478 2.570 1.00 0.00 83 MET A C 16
ATOM 24226 O O . MET A 1 83 ? 10.445 2.608 3.778 1.00 0.00 83 MET A O 16
ATOM 24240 N N . ASP A 1 84 ? 11.221 3.434 1.825 1.00 0.00 84 ASP A N 16
ATOM 24241 C CA . ASP A 1 84 ? 11.642 4.709 2.408 1.00 0.00 84 ASP A CA 16
ATOM 24242 C C . ASP A 1 84 ? 11.229 5.908 1.546 1.00 0.00 84 ASP A C 16
ATOM 24243 O O . ASP A 1 84 ? 11.815 6.988 1.661 1.00 0.00 84 ASP A O 16
ATOM 24252 N N . TYR A 1 85 ? 10.220 5.723 0.694 1.00 0.00 85 TYR A N 16
ATOM 24253 C CA . TYR A 1 85 ? 9.745 6.805 -0.165 1.00 0.00 85 TYR A CA 16
ATOM 24254 C C . TYR A 1 85 ? 8.819 7.742 0.604 1.00 0.00 85 TYR A C 16
ATOM 24255 O O . TYR A 1 85 ? 7.717 7.356 1.002 1.00 0.00 85 TYR A O 16
ATOM 24273 N N . VAL A 1 86 ? 9.279 8.977 0.811 1.00 0.00 86 VAL A N 16
ATOM 24274 C CA . VAL A 1 86 ? 8.501 9.981 1.536 1.00 0.00 86 VAL A CA 16
ATOM 24275 C C . VAL A 1 86 ? 7.198 10.309 0.808 1.00 0.00 86 VAL A C 16
ATOM 24276 O O . VAL A 1 86 ? 7.154 10.341 -0.424 1.00 0.00 86 VAL A O 16
ATOM 24289 N N . LEU A 1 87 ? 6.140 10.549 1.581 1.00 0.00 87 LEU A N 16
ATOM 24290 C CA . LEU A 1 87 ? 4.833 10.870 1.015 1.00 0.00 87 LEU A CA 16
ATOM 24291 C C . LEU A 1 87 ? 4.735 12.347 0.641 1.00 0.00 87 LEU A C 16
ATOM 24292 O O . LEU A 1 87 ? 5.252 13.216 1.345 1.00 0.00 87 LEU A O 16
ATOM 24308 N N . ASN A 1 88 ? 4.062 12.619 -0.475 1.00 0.00 88 ASN A N 16
ATOM 24309 C CA . ASN A 1 88 ? 3.878 13.983 -0.961 1.00 0.00 88 ASN A CA 16
ATOM 24310 C C . ASN A 1 88 ? 2.400 14.239 -1.283 1.00 0.00 88 ASN A C 16
ATOM 24311 O O . ASN A 1 88 ? 2.068 14.832 -2.310 1.00 0.00 88 ASN A O 16
ATOM 24322 N N . ASP A 1 89 ? 1.521 13.770 -0.389 1.00 0.00 89 ASP A N 16
ATOM 24323 C CA . ASP A 1 89 ? 0.072 13.921 -0.553 1.00 0.00 89 ASP A CA 16
ATOM 24324 C C . ASP A 1 89 ? -0.411 13.363 -1.900 1.00 0.00 89 ASP A C 16
ATOM 24325 O O . ASP A 1 89 ? -1.430 13.804 -2.436 1.00 0.00 89 ASP A O 16
ATOM 24334 N N . GLY A 1 90 ? 0.321 12.385 -2.434 1.00 0.00 90 GLY A N 16
ATOM 24335 C CA . GLY A 1 90 ? -0.045 11.773 -3.702 1.00 0.00 90 GLY A CA 16
ATOM 24336 C C . GLY A 1 90 ? 0.835 10.581 -4.036 1.00 0.00 90 GLY A C 16
ATOM 24337 O O . GLY A 1 90 ? 1.248 10.404 -5.184 1.00 0.00 90 GLY A O 16
ATOM 24341 N N . ASP A 1 91 ? 1.124 9.770 -3.018 1.00 0.00 91 ASP A N 16
ATOM 24342 C CA . ASP A 1 91 ? 1.965 8.588 -3.178 1.00 0.00 91 ASP A CA 16
ATOM 24343 C C . ASP A 1 91 ? 1.155 7.398 -3.698 1.00 0.00 91 ASP A C 16
ATOM 24344 O O . ASP A 1 91 ? 0.271 6.888 -3.007 1.00 0.00 91 ASP A O 16
ATOM 24353 N N . THR A 1 92 ? 1.467 6.959 -4.919 1.00 0.00 92 THR A N 16
ATOM 24354 C CA . THR A 1 92 ? 0.774 5.827 -5.528 1.00 0.00 92 THR A CA 16
ATOM 24355 C C . THR A 1 92 ? 1.407 4.509 -5.085 1.00 0.00 92 THR A C 16
ATOM 24356 O O . THR A 1 92 ? 2.622 4.334 -5.184 1.00 0.00 92 THR A O 16
ATOM 24367 N N . VAL A 1 93 ? 0.575 3.587 -4.598 1.00 0.00 93 VAL A N 16
ATOM 24368 C CA . VAL A 1 93 ? 1.054 2.282 -4.144 1.00 0.00 93 VAL A CA 16
ATOM 24369 C C . VAL A 1 93 ? 0.089 1.167 -4.554 1.00 0.00 93 VAL A C 16
ATOM 24370 O O . VAL A 1 93 ? -1.126 1.293 -4.384 1.00 0.00 93 VAL A O 16
ATOM 24383 N N . GLU A 1 94 ? 0.636 0.078 -5.098 1.00 0.00 94 GLU A N 16
ATOM 24384 C CA . GLU A 1 94 ? -0.182 -1.053 -5.535 1.00 0.00 94 GLU A CA 16
ATOM 24385 C C . GLU A 1 94 ? 0.338 -2.373 -4.972 1.00 0.00 94 GLU A C 16
ATOM 24386 O O . GLU A 1 94 ? 1.493 -2.473 -4.549 1.00 0.00 94 GLU A O 16
ATOM 24398 N N . PHE A 1 95 ? -0.528 -3.387 -4.981 1.00 0.00 95 PHE A N 16
ATOM 24399 C CA . PHE A 1 95 ? -0.180 -4.713 -4.482 1.00 0.00 95 PHE A CA 16
ATOM 24400 C C . PHE A 1 95 ? -0.649 -5.785 -5.464 1.00 0.00 95 PHE A C 16
ATOM 24401 O O . PHE A 1 95 ? -1.842 -6.079 -5.552 1.00 0.00 95 PHE A O 16
ATOM 24418 N N . ILE A 1 96 ? 0.297 -6.357 -6.212 1.00 0.00 96 ILE A N 16
ATOM 24419 C CA . ILE A 1 96 ? -0.017 -7.389 -7.202 1.00 0.00 96 ILE A CA 16
ATOM 24420 C C . ILE A 1 96 ? 0.604 -8.731 -6.815 1.00 0.00 96 ILE A C 16
ATOM 24421 O O . ILE A 1 96 ? 1.827 -8.879 -6.814 1.00 0.00 96 ILE A O 16
ATOM 24437 N N . SER A 1 97 ? -0.244 -9.707 -6.487 1.00 0.00 97 SER A N 16
ATOM 24438 C CA . SER A 1 97 ? 0.232 -11.035 -6.098 1.00 0.00 97 SER A CA 16
ATOM 24439 C C . SER A 1 97 ? 0.639 -11.860 -7.318 1.00 0.00 97 SER A C 16
ATOM 24440 O O . SER A 1 97 ? -0.026 -11.827 -8.355 1.00 0.00 97 SER A O 16
ATOM 24448 N N . THR A 1 98 ? 1.731 -12.607 -7.178 1.00 0.00 98 THR A N 16
ATOM 24449 C CA . THR A 1 98 ? 2.231 -13.457 -8.258 1.00 0.00 98 THR A CA 16
ATOM 24450 C C . THR A 1 98 ? 2.332 -14.908 -7.785 1.00 0.00 98 THR A C 16
ATOM 24451 O O . THR A 1 98 ? 1.761 -15.809 -8.402 1.00 0.00 98 THR A O 16
ATOM 24462 N N . LEU A 1 99 ? 3.041 -15.123 -6.674 1.00 0.00 99 LEU A N 16
ATOM 24463 C CA . LEU A 1 99 ? 3.198 -16.459 -6.107 1.00 0.00 99 LEU A CA 16
ATOM 24464 C C . LEU A 1 99 ? 2.203 -16.668 -4.962 1.00 0.00 99 LEU A C 16
ATOM 24465 O O . LEU A 1 99 ? 2.561 -16.583 -3.784 1.00 0.00 99 LEU A O 16
ATOM 24481 N N . HIS A 1 100 ? 0.947 -16.930 -5.322 1.00 0.00 100 HIS A N 16
ATOM 24482 C CA . HIS A 1 100 ? -0.108 -17.143 -4.337 1.00 0.00 100 HIS A CA 16
ATOM 24483 C C . HIS A 1 100 ? -0.935 -18.380 -4.678 1.00 0.00 100 HIS A C 16
ATOM 24484 O O . HIS A 1 100 ? -0.900 -18.871 -5.810 1.00 0.00 100 HIS A O 16
ATOM 24499 N N . GLY A 1 101 ? -1.681 -18.878 -3.690 1.00 0.00 101 GLY A N 16
ATOM 24500 C CA . GLY A 1 101 ? -2.509 -20.052 -3.899 1.00 0.00 101 GLY A CA 16
ATOM 24501 C C . GLY A 1 101 ? -1.684 -21.306 -4.116 1.00 0.00 101 GLY A C 16
ATOM 24502 O O . GLY A 1 101 ? -1.089 -21.835 -3.175 1.00 0.00 101 GLY A O 16
ATOM 24506 N N . GLY A 1 102 ? -1.644 -21.776 -5.364 1.00 0.00 102 GLY A N 16
ATOM 24507 C CA . GLY A 1 102 ? -0.877 -22.966 -5.693 1.00 0.00 102 GLY A CA 16
ATOM 24508 C C . GLY A 1 102 ? 0.472 -22.643 -6.317 1.00 0.00 102 GLY A C 16
ATOM 24509 O O . GLY A 1 102 ? 0.602 -21.565 -6.937 1.00 0.00 102 GLY A O 16
ATOM 24513 N N . MET A 1 1 ? -4.695 15.211 -15.052 1.00 0.00 1 MET A N 17
ATOM 24514 C CA . MET A 1 1 ? -4.562 15.732 -13.664 1.00 0.00 1 MET A CA 17
ATOM 24515 C C . MET A 1 1 ? -4.025 17.160 -13.661 1.00 0.00 1 MET A C 17
ATOM 24516 O O . MET A 1 1 ? -2.999 17.448 -14.280 1.00 0.00 1 MET A O 17
ATOM 24532 N N . SER A 1 2 ? -4.721 18.052 -12.957 1.00 0.00 2 SER A N 17
ATOM 24533 C CA . SER A 1 2 ? -4.311 19.453 -12.871 1.00 0.00 2 SER A CA 17
ATOM 24534 C C . SER A 1 2 ? -3.608 19.742 -11.541 1.00 0.00 2 SER A C 17
ATOM 24535 O O . SER A 1 2 ? -2.671 20.544 -11.492 1.00 0.00 2 SER A O 17
ATOM 24543 N N . ASN A 1 3 ? -4.063 19.091 -10.470 1.00 0.00 3 ASN A N 17
ATOM 24544 C CA . ASN A 1 3 ? -3.480 19.279 -9.146 1.00 0.00 3 ASN A CA 17
ATOM 24545 C C . ASN A 1 3 ? -2.875 17.976 -8.622 1.00 0.00 3 ASN A C 17
ATOM 24546 O O . ASN A 1 3 ? -3.315 16.887 -8.995 1.00 0.00 3 ASN A O 17
ATOM 24557 N N . HIS A 1 4 ? -1.868 18.098 -7.754 1.00 0.00 4 HIS A N 17
ATOM 24558 C CA . HIS A 1 4 ? -1.206 16.930 -7.176 1.00 0.00 4 HIS A CA 17
ATOM 24559 C C . HIS A 1 4 ? -1.710 16.664 -5.756 1.00 0.00 4 HIS A C 17
ATOM 24560 O O . HIS A 1 4 ? -1.289 17.324 -4.804 1.00 0.00 4 HIS A O 17
ATOM 24575 N N . ASN A 1 5 ? -2.618 15.693 -5.626 1.00 0.00 5 ASN A N 17
ATOM 24576 C CA . ASN A 1 5 ? -3.191 15.334 -4.327 1.00 0.00 5 ASN A CA 17
ATOM 24577 C C . ASN A 1 5 ? -3.889 13.975 -4.396 1.00 0.00 5 ASN A C 17
ATOM 24578 O O . ASN A 1 5 ? -3.935 13.348 -5.457 1.00 0.00 5 ASN A O 17
ATOM 24589 N N . HIS A 1 6 ? -4.437 13.529 -3.260 1.00 0.00 6 HIS A N 17
ATOM 24590 C CA . HIS A 1 6 ? -5.148 12.247 -3.179 1.00 0.00 6 HIS A CA 17
ATOM 24591 C C . HIS A 1 6 ? -4.177 11.072 -3.273 1.00 0.00 6 HIS A C 17
ATOM 24592 O O . HIS A 1 6 ? -3.409 10.964 -4.231 1.00 0.00 6 HIS A O 17
ATOM 24607 N N . ILE A 1 7 ? -4.220 10.188 -2.277 1.00 0.00 7 ILE A N 17
ATOM 24608 C CA . ILE A 1 7 ? -3.346 9.016 -2.256 1.00 0.00 7 ILE A CA 17
ATOM 24609 C C . ILE A 1 7 ? -3.993 7.848 -2.990 1.00 0.00 7 ILE A C 17
ATOM 24610 O O . ILE A 1 7 ? -4.996 7.296 -2.535 1.00 0.00 7 ILE A O 17
ATOM 24626 N N . THR A 1 8 ? -3.416 7.489 -4.133 1.00 0.00 8 THR A N 17
ATOM 24627 C CA . THR A 1 8 ? -3.937 6.394 -4.947 1.00 0.00 8 THR A CA 17
ATOM 24628 C C . THR A 1 8 ? -3.466 5.039 -4.423 1.00 0.00 8 THR A C 17
ATOM 24629 O O . THR A 1 8 ? -2.326 4.632 -4.653 1.00 0.00 8 THR A O 17
ATOM 24640 N N . VAL A 1 9 ? -4.359 4.338 -3.727 1.00 0.00 9 VAL A N 17
ATOM 24641 C CA . VAL A 1 9 ? -4.047 3.023 -3.180 1.00 0.00 9 VAL A CA 17
ATOM 24642 C C . VAL A 1 9 ? -4.991 1.968 -3.754 1.00 0.00 9 VAL A C 17
ATOM 24643 O O . VAL A 1 9 ? -6.165 1.897 -3.385 1.00 0.00 9 VAL A O 17
ATOM 24656 N N . GLN A 1 10 ? -4.474 1.161 -4.676 1.00 0.00 10 GLN A N 17
ATOM 24657 C CA . GLN A 1 10 ? -5.274 0.125 -5.318 1.00 0.00 10 GLN A CA 17
ATOM 24658 C C . GLN A 1 10 ? -4.602 -1.247 -5.226 1.00 0.00 10 GLN A C 17
ATOM 24659 O O . GLN A 1 10 ? -3.399 -1.348 -4.976 1.00 0.00 10 GLN A O 17
ATOM 24673 N N . PHE A 1 11 ? -5.394 -2.300 -5.434 1.00 0.00 11 PHE A N 17
ATOM 24674 C CA . PHE A 1 11 ? -4.888 -3.672 -5.381 1.00 0.00 11 PHE A CA 17
ATOM 24675 C C . PHE A 1 11 ? -5.009 -4.351 -6.742 1.00 0.00 11 PHE A C 17
ATOM 24676 O O . PHE A 1 11 ? -5.803 -3.933 -7.589 1.00 0.00 11 PHE A O 17
ATOM 24693 N N . ALA A 1 12 ? -4.221 -5.406 -6.945 1.00 0.00 12 ALA A N 17
ATOM 24694 C CA . ALA A 1 12 ? -4.242 -6.152 -8.201 1.00 0.00 12 ALA A CA 17
ATOM 24695 C C . ALA A 1 12 ? -4.947 -7.496 -8.034 1.00 0.00 12 ALA A C 17
ATOM 24696 O O . ALA A 1 12 ? -5.344 -7.864 -6.926 1.00 0.00 12 ALA A O 17
ATOM 24703 N N . GLY A 1 13 ? -5.090 -8.225 -9.145 1.00 0.00 13 GLY A N 17
ATOM 24704 C CA . GLY A 1 13 ? -5.740 -9.527 -9.116 1.00 0.00 13 GLY A CA 17
ATOM 24705 C C . GLY A 1 13 ? -5.089 -10.480 -8.131 1.00 0.00 13 GLY A C 17
ATOM 24706 O O . GLY A 1 13 ? -4.077 -11.108 -8.447 1.00 0.00 13 GLY A O 17
ATOM 24710 N N . GLY A 1 14 ? -5.666 -10.577 -6.933 1.00 0.00 14 GLY A N 17
ATOM 24711 C CA . GLY A 1 14 ? -5.119 -11.449 -5.909 1.00 0.00 14 GLY A CA 17
ATOM 24712 C C . GLY A 1 14 ? -4.867 -10.731 -4.591 1.00 0.00 14 GLY A C 17
ATOM 24713 O O . GLY A 1 14 ? -4.933 -11.347 -3.525 1.00 0.00 14 GLY A O 17
ATOM 24717 N N . CYS A 1 15 ? -4.579 -9.428 -4.659 1.00 0.00 15 CYS A N 17
ATOM 24718 C CA . CYS A 1 15 ? -4.317 -8.634 -3.458 1.00 0.00 15 CYS A CA 17
ATOM 24719 C C . CYS A 1 15 ? -5.574 -7.905 -2.981 1.00 0.00 15 CYS A C 17
ATOM 24720 O O . CYS A 1 15 ? -5.721 -7.633 -1.788 1.00 0.00 15 CYS A O 17
ATOM 24728 N N . GLU A 1 16 ? -6.483 -7.593 -3.909 1.00 0.00 16 GLU A N 17
ATOM 24729 C CA . GLU A 1 16 ? -7.729 -6.902 -3.565 1.00 0.00 16 GLU A CA 17
ATOM 24730 C C . GLU A 1 16 ? -8.548 -7.706 -2.551 1.00 0.00 16 GLU A C 17
ATOM 24731 O O . GLU A 1 16 ? -9.310 -7.136 -1.767 1.00 0.00 16 GLU A O 17
ATOM 24743 N N . LEU A 1 17 ? -8.383 -9.030 -2.570 1.00 0.00 17 LEU A N 17
ATOM 24744 C CA . LEU A 1 17 ? -9.102 -9.916 -1.655 1.00 0.00 17 LEU A CA 17
ATOM 24745 C C . LEU A 1 17 ? -8.652 -9.728 -0.198 1.00 0.00 17 LEU A C 17
ATOM 24746 O O . LEU A 1 17 ? -9.282 -10.259 0.715 1.00 0.00 17 LEU A O 17
ATOM 24762 N N . LEU A 1 18 ? -7.565 -8.977 0.020 1.00 0.00 18 LEU A N 17
ATOM 24763 C CA . LEU A 1 18 ? -7.054 -8.741 1.374 1.00 0.00 18 LEU A CA 17
ATOM 24764 C C . LEU A 1 18 ? -7.822 -7.627 2.105 1.00 0.00 18 LEU A C 17
ATOM 24765 O O . LEU A 1 18 ? -7.375 -7.144 3.146 1.00 0.00 18 LEU A O 17
ATOM 24781 N N . PHE A 1 19 ? -8.977 -7.224 1.567 1.00 0.00 19 PHE A N 17
ATOM 24782 C CA . PHE A 1 19 ? -9.790 -6.176 2.182 1.00 0.00 19 PHE A CA 17
ATOM 24783 C C . PHE A 1 19 ? -11.264 -6.411 1.882 1.00 0.00 19 PHE A C 17
ATOM 24784 O O . PHE A 1 19 ? -12.058 -6.655 2.790 1.00 0.00 19 PHE A O 17
ATOM 24801 N N . ALA A 1 20 ? -11.616 -6.345 0.602 1.00 0.00 20 ALA A N 17
ATOM 24802 C CA . ALA A 1 20 ? -12.992 -6.560 0.170 1.00 0.00 20 ALA A CA 17
ATOM 24803 C C . ALA A 1 20 ? -13.096 -6.565 -1.356 1.00 0.00 20 ALA A C 17
ATOM 24804 O O . ALA A 1 20 ? -14.062 -6.050 -1.925 1.00 0.00 20 ALA A O 17
ATOM 24811 N N . LYS A 1 21 ? -12.088 -7.148 -2.013 1.00 0.00 21 LYS A N 17
ATOM 24812 C CA . LYS A 1 21 ? -12.047 -7.221 -3.474 1.00 0.00 21 LYS A CA 17
ATOM 24813 C C . LYS A 1 21 ? -12.266 -5.840 -4.099 1.00 0.00 21 LYS A C 17
ATOM 24814 O O . LYS A 1 21 ? -12.877 -5.717 -5.164 1.00 0.00 21 LYS A O 17
ATOM 24833 N N . GLN A 1 22 ? -11.759 -4.802 -3.428 1.00 0.00 22 GLN A N 17
ATOM 24834 C CA . GLN A 1 22 ? -11.895 -3.433 -3.910 1.00 0.00 22 GLN A CA 17
ATOM 24835 C C . GLN A 1 22 ? -11.000 -3.187 -5.121 1.00 0.00 22 GLN A C 17
ATOM 24836 O O . GLN A 1 22 ? -10.320 -4.097 -5.600 1.00 0.00 22 GLN A O 17
ATOM 24850 N N . THR A 1 23 ? -11.001 -1.952 -5.614 1.00 0.00 23 THR A N 17
ATOM 24851 C CA . THR A 1 23 ? -10.188 -1.589 -6.768 1.00 0.00 23 THR A CA 17
ATOM 24852 C C . THR A 1 23 ? -9.126 -0.560 -6.385 1.00 0.00 23 THR A C 17
ATOM 24853 O O . THR A 1 23 ? -7.961 -0.909 -6.206 1.00 0.00 23 THR A O 17
ATOM 24864 N N . SER A 1 24 ? -9.534 0.705 -6.257 1.00 0.00 24 SER A N 17
ATOM 24865 C CA . SER A 1 24 ? -8.607 1.777 -5.894 1.00 0.00 24 SER A CA 17
ATOM 24866 C C . SER A 1 24 ? -9.215 2.702 -4.844 1.00 0.00 24 SER A C 17
ATOM 24867 O O . SER A 1 24 ? -10.435 2.744 -4.666 1.00 0.00 24 SER A O 17
ATOM 24875 N N . LEU A 1 25 ? -8.353 3.446 -4.148 1.00 0.00 25 LEU A N 17
ATOM 24876 C CA . LEU A 1 25 ? -8.805 4.377 -3.115 1.00 0.00 25 LEU A CA 17
ATOM 24877 C C . LEU A 1 25 ? -8.039 5.699 -3.190 1.00 0.00 25 LEU A C 17
ATOM 24878 O O . LEU A 1 25 ? -6.890 5.736 -3.632 1.00 0.00 25 LEU A O 17
ATOM 24894 N N . GLN A 1 26 ? -8.688 6.781 -2.749 1.00 0.00 26 GLN A N 17
ATOM 24895 C CA . GLN A 1 26 ? -8.079 8.107 -2.757 1.00 0.00 26 GLN A CA 17
ATOM 24896 C C . GLN A 1 26 ? -8.298 8.805 -1.416 1.00 0.00 26 GLN A C 17
ATOM 24897 O O . GLN A 1 26 ? -9.379 9.336 -1.150 1.00 0.00 26 GLN A O 17
ATOM 24911 N N . LEU A 1 27 ? -7.269 8.791 -0.571 1.00 0.00 27 LEU A N 17
ATOM 24912 C CA . LEU A 1 27 ? -7.349 9.415 0.746 1.00 0.00 27 LEU A CA 17
ATOM 24913 C C . LEU A 1 27 ? -6.729 10.811 0.727 1.00 0.00 27 LEU A C 17
ATOM 24914 O O . LEU A 1 27 ? -5.686 11.027 0.104 1.00 0.00 27 LEU A O 17
ATOM 24930 N N . ASP A 1 28 ? -7.376 11.753 1.413 1.00 0.00 28 ASP A N 17
ATOM 24931 C CA . ASP A 1 28 ? -6.886 13.128 1.476 1.00 0.00 28 ASP A CA 17
ATOM 24932 C C . ASP A 1 28 ? -6.378 13.459 2.878 1.00 0.00 28 ASP A C 17
ATOM 24933 O O . ASP A 1 28 ? -7.158 13.814 3.765 1.00 0.00 28 ASP A O 17
ATOM 24942 N N . GLY A 1 29 ? -5.064 13.343 3.068 1.00 0.00 29 GLY A N 17
ATOM 24943 C CA . GLY A 1 29 ? -4.467 13.635 4.361 1.00 0.00 29 GLY A CA 17
ATOM 24944 C C . GLY A 1 29 ? -4.176 15.113 4.542 1.00 0.00 29 GLY A C 17
ATOM 24945 O O . GLY A 1 29 ? -4.015 15.842 3.562 1.00 0.00 29 GLY A O 17
ATOM 24949 N N . VAL A 1 30 ? -4.108 15.558 5.797 1.00 0.00 30 VAL A N 17
ATOM 24950 C CA . VAL A 1 30 ? -3.836 16.962 6.098 1.00 0.00 30 VAL A CA 17
ATOM 24951 C C . VAL A 1 30 ? -2.416 17.346 5.683 1.00 0.00 30 VAL A C 17
ATOM 24952 O O . VAL A 1 30 ? -2.225 18.186 4.804 1.00 0.00 30 VAL A O 17
ATOM 24965 N N . VAL A 1 31 ? -1.423 16.719 6.317 1.00 0.00 31 VAL A N 17
ATOM 24966 C CA . VAL A 1 31 ? -0.025 16.993 6.004 1.00 0.00 31 VAL A CA 17
ATOM 24967 C C . VAL A 1 31 ? 0.823 15.718 6.128 1.00 0.00 31 VAL A C 17
ATOM 24968 O O . VAL A 1 31 ? 1.670 15.593 7.015 1.00 0.00 31 VAL A O 17
ATOM 24981 N N . PRO A 1 32 ? 0.598 14.744 5.221 1.00 0.00 32 PRO A N 17
ATOM 24982 C CA . PRO A 1 32 ? 1.327 13.472 5.206 1.00 0.00 32 PRO A CA 17
ATOM 24983 C C . PRO A 1 32 ? 2.715 13.585 4.569 1.00 0.00 32 PRO A C 17
ATOM 24984 O O . PRO A 1 32 ? 3.389 12.575 4.366 1.00 0.00 32 PRO A O 17
ATOM 24995 N N . THR A 1 33 ? 3.135 14.814 4.259 1.00 0.00 33 THR A N 17
ATOM 24996 C CA . THR A 1 33 ? 4.441 15.055 3.649 1.00 0.00 33 THR A CA 17
ATOM 24997 C C . THR A 1 33 ? 5.563 14.426 4.478 1.00 0.00 33 THR A C 17
ATOM 24998 O O . THR A 1 33 ? 6.524 13.886 3.927 1.00 0.00 33 THR A O 17
ATOM 25009 N N . GLY A 1 34 ? 5.429 14.492 5.808 1.00 0.00 34 GLY A N 17
ATOM 25010 C CA . GLY A 1 34 ? 6.430 13.920 6.695 1.00 0.00 34 GLY A CA 17
ATOM 25011 C C . GLY A 1 34 ? 6.166 12.456 7.010 1.00 0.00 34 GLY A C 17
ATOM 25012 O O . GLY A 1 34 ? 6.214 12.049 8.172 1.00 0.00 34 GLY A O 17
ATOM 25016 N N . THR A 1 35 ? 5.888 11.667 5.971 1.00 0.00 35 THR A N 17
ATOM 25017 C CA . THR A 1 35 ? 5.614 10.241 6.133 1.00 0.00 35 THR A CA 17
ATOM 25018 C C . THR A 1 35 ? 6.154 9.447 4.943 1.00 0.00 35 THR A C 17
ATOM 25019 O O . THR A 1 35 ? 6.142 9.927 3.809 1.00 0.00 35 THR A O 17
ATOM 25030 N N . ASN A 1 36 ? 6.625 8.232 5.213 1.00 0.00 36 ASN A N 17
ATOM 25031 C CA . ASN A 1 36 ? 7.170 7.363 4.171 1.00 0.00 36 ASN A CA 17
ATOM 25032 C C . ASN A 1 36 ? 6.226 6.194 3.887 1.00 0.00 36 ASN A C 17
ATOM 25033 O O . ASN A 1 36 ? 5.111 6.147 4.412 1.00 0.00 36 ASN A O 17
ATOM 25044 N N . LEU A 1 37 ? 6.675 5.253 3.053 1.00 0.00 37 LEU A N 17
ATOM 25045 C CA . LEU A 1 37 ? 5.866 4.088 2.705 1.00 0.00 37 LEU A CA 17
ATOM 25046 C C . LEU A 1 37 ? 5.469 3.306 3.951 1.00 0.00 37 LEU A C 17
ATOM 25047 O O . LEU A 1 37 ? 4.342 2.826 4.054 1.00 0.00 37 LEU A O 17
ATOM 25063 N N . ASN A 1 38 ? 6.401 3.194 4.899 1.00 0.00 38 ASN A N 17
ATOM 25064 C CA . ASN A 1 38 ? 6.146 2.484 6.149 1.00 0.00 38 ASN A CA 17
ATOM 25065 C C . ASN A 1 38 ? 4.911 3.055 6.840 1.00 0.00 38 ASN A C 17
ATOM 25066 O O . ASN A 1 38 ? 4.106 2.317 7.412 1.00 0.00 38 ASN A O 17
ATOM 25077 N N . GLY A 1 39 ? 4.764 4.376 6.762 1.00 0.00 39 GLY A N 17
ATOM 25078 C CA . GLY A 1 39 ? 3.624 5.043 7.358 1.00 0.00 39 GLY A CA 17
ATOM 25079 C C . GLY A 1 39 ? 2.373 4.902 6.511 1.00 0.00 39 GLY A C 17
ATOM 25080 O O . GLY A 1 39 ? 1.264 4.844 7.041 1.00 0.00 39 GLY A O 17
ATOM 25084 N N . LEU A 1 40 ? 2.549 4.841 5.186 1.00 0.00 40 LEU A N 17
ATOM 25085 C CA . LEU A 1 40 ? 1.422 4.701 4.269 1.00 0.00 40 LEU A CA 17
ATOM 25086 C C . LEU A 1 40 ? 0.770 3.326 4.414 1.00 0.00 40 LEU A C 17
ATOM 25087 O O . LEU A 1 40 ? -0.441 3.228 4.619 1.00 0.00 40 LEU A O 17
ATOM 25103 N N . VAL A 1 41 ? 1.579 2.268 4.311 1.00 0.00 41 VAL A N 17
ATOM 25104 C CA . VAL A 1 41 ? 1.064 0.903 4.438 1.00 0.00 41 VAL A CA 17
ATOM 25105 C C . VAL A 1 41 ? 0.373 0.707 5.781 1.00 0.00 41 VAL A C 17
ATOM 25106 O O . VAL A 1 41 ? -0.804 0.357 5.830 1.00 0.00 41 VAL A O 17
ATOM 25119 N N . GLN A 1 42 ? 1.106 0.949 6.870 1.00 0.00 42 GLN A N 17
ATOM 25120 C CA . GLN A 1 42 ? 0.555 0.810 8.220 1.00 0.00 42 GLN A CA 17
ATOM 25121 C C . GLN A 1 42 ? -0.770 1.567 8.364 1.00 0.00 42 GLN A C 17
ATOM 25122 O O . GLN A 1 42 ? -1.653 1.149 9.114 1.00 0.00 42 GLN A O 17
ATOM 25136 N N . LEU A 1 43 ? -0.900 2.680 7.636 1.00 0.00 43 LEU A N 17
ATOM 25137 C CA . LEU A 1 43 ? -2.114 3.497 7.679 1.00 0.00 43 LEU A CA 17
ATOM 25138 C C . LEU A 1 43 ? -3.293 2.807 6.981 1.00 0.00 43 LEU A C 17
ATOM 25139 O O . LEU A 1 43 ? -4.447 3.057 7.325 1.00 0.00 43 LEU A O 17
ATOM 25155 N N . LEU A 1 44 ? -3.006 1.945 6.002 1.00 0.00 44 LEU A N 17
ATOM 25156 C CA . LEU A 1 44 ? -4.065 1.244 5.272 1.00 0.00 44 LEU A CA 17
ATOM 25157 C C . LEU A 1 44 ? -4.312 -0.159 5.831 1.00 0.00 44 LEU A C 17
ATOM 25158 O O . LEU A 1 44 ? -5.458 -0.587 5.930 1.00 0.00 44 LEU A O 17
ATOM 25174 N N . LYS A 1 45 ? -3.246 -0.875 6.184 1.00 0.00 45 LYS A N 17
ATOM 25175 C CA . LYS A 1 45 ? -3.391 -2.227 6.718 1.00 0.00 45 LYS A CA 17
ATOM 25176 C C . LYS A 1 45 ? -3.675 -2.206 8.222 1.00 0.00 45 LYS A C 17
ATOM 25177 O O . LYS A 1 45 ? -4.791 -2.493 8.644 1.00 0.00 45 LYS A O 17
ATOM 25196 N N . THR A 1 46 ? -2.673 -1.862 9.028 1.00 0.00 46 THR A N 17
ATOM 25197 C CA . THR A 1 46 ? -2.841 -1.812 10.484 1.00 0.00 46 THR A CA 17
ATOM 25198 C C . THR A 1 46 ? -4.038 -0.944 10.897 1.00 0.00 46 THR A C 17
ATOM 25199 O O . THR A 1 46 ? -4.569 -1.104 11.997 1.00 0.00 46 THR A O 17
ATOM 25210 N N . ASN A 1 47 ? -4.458 -0.029 10.021 1.00 0.00 47 ASN A N 17
ATOM 25211 C CA . ASN A 1 47 ? -5.585 0.847 10.319 1.00 0.00 47 ASN A CA 17
ATOM 25212 C C . ASN A 1 47 ? -6.866 0.392 9.618 1.00 0.00 47 ASN A C 17
ATOM 25213 O O . ASN A 1 47 ? -7.963 0.613 10.134 1.00 0.00 47 ASN A O 17
ATOM 25224 N N . TYR A 1 48 ? -6.734 -0.220 8.436 1.00 0.00 48 TYR A N 17
ATOM 25225 C CA . TYR A 1 48 ? -7.907 -0.668 7.682 1.00 0.00 48 TYR A CA 17
ATOM 25226 C C . TYR A 1 48 ? -7.674 -2.007 6.973 1.00 0.00 48 TYR A C 17
ATOM 25227 O O . TYR A 1 48 ? -7.928 -2.134 5.773 1.00 0.00 48 TYR A O 17
ATOM 25245 N N . VAL A 1 49 ? -7.207 -3.009 7.714 1.00 0.00 49 VAL A N 17
ATOM 25246 C CA . VAL A 1 49 ? -6.965 -4.334 7.143 1.00 0.00 49 VAL A CA 17
ATOM 25247 C C . VAL A 1 49 ? -8.109 -5.287 7.485 1.00 0.00 49 VAL A C 17
ATOM 25248 O O . VAL A 1 49 ? -8.390 -5.542 8.656 1.00 0.00 49 VAL A O 17
ATOM 25261 N N . LYS A 1 50 ? -8.766 -5.809 6.449 1.00 0.00 50 LYS A N 17
ATOM 25262 C CA . LYS A 1 50 ? -9.882 -6.734 6.637 1.00 0.00 50 LYS A CA 17
ATOM 25263 C C . LYS A 1 50 ? -9.439 -8.183 6.410 1.00 0.00 50 LYS A C 17
ATOM 25264 O O . LYS A 1 50 ? -10.221 -9.023 5.960 1.00 0.00 50 LYS A O 17
ATOM 25283 N N . GLU A 1 51 ? -8.179 -8.469 6.739 1.00 0.00 51 GLU A N 17
ATOM 25284 C CA . GLU A 1 51 ? -7.625 -9.810 6.586 1.00 0.00 51 GLU A CA 17
ATOM 25285 C C . GLU A 1 51 ? -6.447 -10.009 7.543 1.00 0.00 51 GLU A C 17
ATOM 25286 O O . GLU A 1 51 ? -6.160 -9.139 8.366 1.00 0.00 51 GLU A O 17
ATOM 25298 N N . ARG A 1 52 ? -5.773 -11.155 7.437 1.00 0.00 52 ARG A N 17
ATOM 25299 C CA . ARG A 1 52 ? -4.631 -11.454 8.299 1.00 0.00 52 ARG A CA 17
ATOM 25300 C C . ARG A 1 52 ? -3.501 -10.446 8.083 1.00 0.00 52 ARG A C 17
ATOM 25301 O O . ARG A 1 52 ? -2.855 -10.448 7.035 1.00 0.00 52 ARG A O 17
ATOM 25322 N N . PRO A 1 53 ? -3.235 -9.568 9.073 1.00 0.00 53 PRO A N 17
ATOM 25323 C CA . PRO A 1 53 ? -2.167 -8.566 8.970 1.00 0.00 53 PRO A CA 17
ATOM 25324 C C . PRO A 1 53 ? -0.791 -9.203 8.783 1.00 0.00 53 PRO A C 17
ATOM 25325 O O . PRO A 1 53 ? 0.106 -8.594 8.199 1.00 0.00 53 PRO A O 17
ATOM 25336 N N . ASP A 1 54 ? -0.633 -10.431 9.282 1.00 0.00 54 ASP A N 17
ATOM 25337 C CA . ASP A 1 54 ? 0.632 -11.150 9.170 1.00 0.00 54 ASP A CA 17
ATOM 25338 C C . ASP A 1 54 ? 0.690 -12.017 7.906 1.00 0.00 54 ASP A C 17
ATOM 25339 O O . ASP A 1 54 ? 1.626 -12.801 7.733 1.00 0.00 54 ASP A O 17
ATOM 25348 N N . LEU A 1 55 ? -0.302 -11.882 7.020 1.00 0.00 55 LEU A N 17
ATOM 25349 C CA . LEU A 1 55 ? -0.327 -12.665 5.788 1.00 0.00 55 LEU A CA 17
ATOM 25350 C C . LEU A 1 55 ? 0.428 -11.957 4.658 1.00 0.00 55 LEU A C 17
ATOM 25351 O O . LEU A 1 55 ? 0.938 -12.608 3.748 1.00 0.00 55 LEU A O 17
ATOM 25367 N N . LEU A 1 56 ? 0.500 -10.625 4.721 1.00 0.00 56 LEU A N 17
ATOM 25368 C CA . LEU A 1 56 ? 1.198 -9.852 3.692 1.00 0.00 56 LEU A CA 17
ATOM 25369 C C . LEU A 1 56 ? 2.589 -9.435 4.148 1.00 0.00 56 LEU A C 17
ATOM 25370 O O . LEU A 1 56 ? 3.552 -9.569 3.396 1.00 0.00 56 LEU A O 17
ATOM 25386 N N . VAL A 1 57 ? 2.689 -8.911 5.370 1.00 0.00 57 VAL A N 17
ATOM 25387 C CA . VAL A 1 57 ? 3.974 -8.461 5.899 1.00 0.00 57 VAL A CA 17
ATOM 25388 C C . VAL A 1 57 ? 5.017 -9.569 5.862 1.00 0.00 57 VAL A C 17
ATOM 25389 O O . VAL A 1 57 ? 4.694 -10.753 5.975 1.00 0.00 57 VAL A O 17
ATOM 25402 N N . ASP A 1 58 ? 6.270 -9.166 5.706 1.00 0.00 58 ASP A N 17
ATOM 25403 C CA . ASP A 1 58 ? 7.384 -10.103 5.653 1.00 0.00 58 ASP A CA 17
ATOM 25404 C C . ASP A 1 58 ? 7.522 -10.854 6.975 1.00 0.00 58 ASP A C 17
ATOM 25405 O O . ASP A 1 58 ? 7.542 -12.084 6.997 1.00 0.00 58 ASP A O 17
ATOM 25414 N N . GLN A 1 59 ? 7.597 -10.101 8.073 1.00 0.00 59 GLN A N 17
ATOM 25415 C CA . GLN A 1 59 ? 7.714 -10.693 9.407 1.00 0.00 59 GLN A CA 17
ATOM 25416 C C . GLN A 1 59 ? 7.719 -9.624 10.495 1.00 0.00 59 GLN A C 17
ATOM 25417 O O . GLN A 1 59 ? 7.033 -9.759 11.509 1.00 0.00 59 GLN A O 17
ATOM 25431 N N . THR A 1 60 ? 8.497 -8.562 10.286 1.00 0.00 60 THR A N 17
ATOM 25432 C CA . THR A 1 60 ? 8.588 -7.475 11.258 1.00 0.00 60 THR A CA 17
ATOM 25433 C C . THR A 1 60 ? 7.548 -6.382 10.992 1.00 0.00 60 THR A C 17
ATOM 25434 O O . THR A 1 60 ? 7.669 -5.271 11.510 1.00 0.00 60 THR A O 17
ATOM 25445 N N . GLY A 1 61 ? 6.529 -6.698 10.188 1.00 0.00 61 GLY A N 17
ATOM 25446 C CA . GLY A 1 61 ? 5.494 -5.724 9.879 1.00 0.00 61 GLY A CA 17
ATOM 25447 C C . GLY A 1 61 ? 6.051 -4.440 9.283 1.00 0.00 61 GLY A C 17
ATOM 25448 O O . GLY A 1 61 ? 5.399 -3.395 9.331 1.00 0.00 61 GLY A O 17
ATOM 25452 N N . GLN A 1 62 ? 7.256 -4.523 8.720 1.00 0.00 62 GLN A N 17
ATOM 25453 C CA . GLN A 1 62 ? 7.909 -3.366 8.111 1.00 0.00 62 GLN A CA 17
ATOM 25454 C C . GLN A 1 62 ? 7.872 -3.469 6.588 1.00 0.00 62 GLN A C 17
ATOM 25455 O O . GLN A 1 62 ? 7.733 -2.463 5.890 1.00 0.00 62 GLN A O 17
ATOM 25469 N N . THR A 1 63 ? 7.988 -4.697 6.083 1.00 0.00 63 THR A N 17
ATOM 25470 C CA . THR A 1 63 ? 7.960 -4.949 4.647 1.00 0.00 63 THR A CA 17
ATOM 25471 C C . THR A 1 63 ? 6.931 -6.031 4.327 1.00 0.00 63 THR A C 17
ATOM 25472 O O . THR A 1 63 ? 6.237 -6.513 5.225 1.00 0.00 63 THR A O 17
ATOM 25483 N N . LEU A 1 64 ? 6.834 -6.413 3.055 1.00 0.00 64 LEU A N 17
ATOM 25484 C CA . LEU A 1 64 ? 5.886 -7.445 2.641 1.00 0.00 64 LEU A CA 17
ATOM 25485 C C . LEU A 1 64 ? 6.614 -8.720 2.221 1.00 0.00 64 LEU A C 17
ATOM 25486 O O . LEU A 1 64 ? 7.773 -8.680 1.807 1.00 0.00 64 LEU A O 17
ATOM 25502 N N . ARG A 1 65 ? 5.920 -9.853 2.331 1.00 0.00 65 ARG A N 17
ATOM 25503 C CA . ARG A 1 65 ? 6.493 -11.145 1.964 1.00 0.00 65 ARG A CA 17
ATOM 25504 C C . ARG A 1 65 ? 6.636 -11.272 0.446 1.00 0.00 65 ARG A C 17
ATOM 25505 O O . ARG A 1 65 ? 5.886 -10.650 -0.311 1.00 0.00 65 ARG A O 17
ATOM 25526 N N . PRO A 1 66 ? 7.607 -12.086 -0.022 1.00 0.00 66 PRO A N 17
ATOM 25527 C CA . PRO A 1 66 ? 7.845 -12.297 -1.457 1.00 0.00 66 PRO A CA 17
ATOM 25528 C C . PRO A 1 66 ? 6.595 -12.781 -2.188 1.00 0.00 66 PRO A C 17
ATOM 25529 O O . PRO A 1 66 ? 5.998 -13.791 -1.813 1.00 0.00 66 PRO A O 17
ATOM 25540 N N . GLY A 1 67 ? 6.207 -12.048 -3.229 1.00 0.00 67 GLY A N 17
ATOM 25541 C CA . GLY A 1 67 ? 5.028 -12.408 -3.998 1.00 0.00 67 GLY A CA 17
ATOM 25542 C C . GLY A 1 67 ? 4.308 -11.196 -4.559 1.00 0.00 67 GLY A C 17
ATOM 25543 O O . GLY A 1 67 ? 3.919 -11.187 -5.727 1.00 0.00 67 GLY A O 17
ATOM 25547 N N . ILE A 1 68 ? 4.132 -10.172 -3.723 1.00 0.00 68 ILE A N 17
ATOM 25548 C CA . ILE A 1 68 ? 3.456 -8.946 -4.142 1.00 0.00 68 ILE A CA 17
ATOM 25549 C C . ILE A 1 68 ? 4.455 -7.920 -4.675 1.00 0.00 68 ILE A C 17
ATOM 25550 O O . ILE A 1 68 ? 5.360 -7.490 -3.956 1.00 0.00 68 ILE A O 17
ATOM 25566 N N . LEU A 1 69 ? 4.281 -7.527 -5.936 1.00 0.00 69 LEU A N 17
ATOM 25567 C CA . LEU A 1 69 ? 5.159 -6.546 -6.566 1.00 0.00 69 LEU A CA 17
ATOM 25568 C C . LEU A 1 69 ? 4.631 -5.130 -6.332 1.00 0.00 69 LEU A C 17
ATOM 25569 O O . LEU A 1 69 ? 3.706 -4.681 -7.010 1.00 0.00 69 LEU A O 17
ATOM 25585 N N . VAL A 1 70 ? 5.223 -4.438 -5.358 1.00 0.00 70 VAL A N 17
ATOM 25586 C CA . VAL A 1 70 ? 4.811 -3.075 -5.026 1.00 0.00 70 VAL A CA 17
ATOM 25587 C C . VAL A 1 70 ? 5.366 -2.066 -6.034 1.00 0.00 70 VAL A C 17
ATOM 25588 O O . VAL A 1 70 ? 6.573 -2.021 -6.284 1.00 0.00 70 VAL A O 17
ATOM 25601 N N . LEU A 1 71 ? 4.474 -1.259 -6.607 1.00 0.00 71 LEU A N 17
ATOM 25602 C CA . LEU A 1 71 ? 4.868 -0.250 -7.591 1.00 0.00 71 LEU A CA 17
ATOM 25603 C C . LEU A 1 71 ? 4.377 1.136 -7.176 1.00 0.00 71 LEU A C 17
ATOM 25604 O O . LEU A 1 71 ? 3.199 1.317 -6.859 1.00 0.00 71 LEU A O 17
ATOM 25620 N N . VAL A 1 72 ? 5.287 2.109 -7.186 1.00 0.00 72 VAL A N 17
ATOM 25621 C CA . VAL A 1 72 ? 4.954 3.483 -6.818 1.00 0.00 72 VAL A CA 17
ATOM 25622 C C . VAL A 1 72 ? 5.057 4.413 -8.024 1.00 0.00 72 VAL A C 17
ATOM 25623 O O . VAL A 1 72 ? 6.145 4.619 -8.566 1.00 0.00 72 VAL A O 17
ATOM 25636 N N . ASN A 1 73 ? 3.918 4.970 -8.439 1.00 0.00 73 ASN A N 17
ATOM 25637 C CA . ASN A 1 73 ? 3.871 5.880 -9.587 1.00 0.00 73 ASN A CA 17
ATOM 25638 C C . ASN A 1 73 ? 4.482 5.221 -10.826 1.00 0.00 73 ASN A C 17
ATOM 25639 O O . ASN A 1 73 ? 5.370 5.782 -11.473 1.00 0.00 73 ASN A O 17
ATOM 25650 N N . SER A 1 74 ? 3.996 4.017 -11.142 1.00 0.00 74 SER A N 17
ATOM 25651 C CA . SER A 1 74 ? 4.480 3.257 -12.297 1.00 0.00 74 SER A CA 17
ATOM 25652 C C . SER A 1 74 ? 5.984 2.974 -12.196 1.00 0.00 74 SER A C 17
ATOM 25653 O O . SER A 1 74 ? 6.673 2.861 -13.212 1.00 0.00 74 SER A O 17
ATOM 25661 N N . CYS A 1 75 ? 6.487 2.853 -10.965 1.00 0.00 75 CYS A N 17
ATOM 25662 C CA . CYS A 1 75 ? 7.901 2.577 -10.735 1.00 0.00 75 CYS A CA 17
ATOM 25663 C C . CYS A 1 75 ? 8.076 1.692 -9.506 1.00 0.00 75 CYS A C 17
ATOM 25664 O O . CYS A 1 75 ? 7.590 2.027 -8.427 1.00 0.00 75 CYS A O 17
ATOM 25672 N N . ASP A 1 76 ? 8.765 0.561 -9.675 1.00 0.00 76 ASP A N 17
ATOM 25673 C CA . ASP A 1 76 ? 8.997 -0.376 -8.572 1.00 0.00 76 ASP A CA 17
ATOM 25674 C C . ASP A 1 76 ? 9.403 0.359 -7.298 1.00 0.00 76 ASP A C 17
ATOM 25675 O O . ASP A 1 76 ? 10.338 1.161 -7.304 1.00 0.00 76 ASP A O 17
ATOM 25684 N N . ALA A 1 77 ? 8.692 0.076 -6.207 1.00 0.00 77 ALA A N 17
ATOM 25685 C CA . ALA A 1 77 ? 8.976 0.708 -4.918 1.00 0.00 77 ALA A CA 17
ATOM 25686 C C . ALA A 1 77 ? 10.370 0.346 -4.400 1.00 0.00 77 ALA A C 17
ATOM 25687 O O . ALA A 1 77 ? 10.917 1.046 -3.550 1.00 0.00 77 ALA A O 17
ATOM 25694 N N . GLU A 1 78 ? 10.945 -0.742 -4.921 1.00 0.00 78 GLU A N 17
ATOM 25695 C CA . GLU A 1 78 ? 12.274 -1.173 -4.510 1.00 0.00 78 GLU A CA 17
ATOM 25696 C C . GLU A 1 78 ? 13.341 -0.250 -5.086 1.00 0.00 78 GLU A C 17
ATOM 25697 O O . GLU A 1 78 ? 14.421 -0.106 -4.512 1.00 0.00 78 GLU A O 17
ATOM 25709 N N . VAL A 1 79 ? 13.031 0.381 -6.220 1.00 0.00 79 VAL A N 17
ATOM 25710 C CA . VAL A 1 79 ? 13.969 1.292 -6.859 1.00 0.00 79 VAL A CA 17
ATOM 25711 C C . VAL A 1 79 ? 14.123 2.579 -6.050 1.00 0.00 79 VAL A C 17
ATOM 25712 O O . VAL A 1 79 ? 15.238 3.063 -5.848 1.00 0.00 79 VAL A O 17
ATOM 25725 N N . VAL A 1 80 ? 13.000 3.131 -5.588 1.00 0.00 80 VAL A N 17
ATOM 25726 C CA . VAL A 1 80 ? 13.018 4.365 -4.802 1.00 0.00 80 VAL A CA 17
ATOM 25727 C C . VAL A 1 80 ? 13.611 4.135 -3.410 1.00 0.00 80 VAL A C 17
ATOM 25728 O O . VAL A 1 80 ? 14.359 4.972 -2.903 1.00 0.00 80 VAL A O 17
ATOM 25741 N N . GLY A 1 81 ? 13.275 2.997 -2.798 1.00 0.00 81 GLY A N 17
ATOM 25742 C CA . GLY A 1 81 ? 13.788 2.684 -1.473 1.00 0.00 81 GLY A CA 17
ATOM 25743 C C . GLY A 1 81 ? 12.970 1.631 -0.741 1.00 0.00 81 GLY A C 17
ATOM 25744 O O . GLY A 1 81 ? 12.708 1.772 0.452 1.00 0.00 81 GLY A O 17
ATOM 25748 N N . GLY A 1 82 ? 12.569 0.577 -1.454 1.00 0.00 82 GLY A N 17
ATOM 25749 C CA . GLY A 1 82 ? 11.784 -0.490 -0.847 1.00 0.00 82 GLY A CA 17
ATOM 25750 C C . GLY A 1 82 ? 10.545 0.018 -0.132 1.00 0.00 82 GLY A C 17
ATOM 25751 O O . GLY A 1 82 ? 9.583 0.445 -0.773 1.00 0.00 82 GLY A O 17
ATOM 25755 N N . MET A 1 83 ? 10.574 -0.021 1.200 1.00 0.00 83 MET A N 17
ATOM 25756 C CA . MET A 1 83 ? 9.452 0.444 2.013 1.00 0.00 83 MET A CA 17
ATOM 25757 C C . MET A 1 83 ? 9.793 1.757 2.722 1.00 0.00 83 MET A C 17
ATOM 25758 O O . MET A 1 83 ? 9.258 2.054 3.793 1.00 0.00 83 MET A O 17
ATOM 25772 N N . ASP A 1 84 ? 10.692 2.540 2.118 1.00 0.00 84 ASP A N 17
ATOM 25773 C CA . ASP A 1 84 ? 11.115 3.816 2.688 1.00 0.00 84 ASP A CA 17
ATOM 25774 C C . ASP A 1 84 ? 10.815 4.990 1.745 1.00 0.00 84 ASP A C 17
ATOM 25775 O O . ASP A 1 84 ? 11.398 6.068 1.885 1.00 0.00 84 ASP A O 17
ATOM 25784 N N . TYR A 1 85 ? 9.905 4.780 0.790 1.00 0.00 85 TYR A N 17
ATOM 25785 C CA . TYR A 1 85 ? 9.539 5.823 -0.167 1.00 0.00 85 TYR A CA 17
ATOM 25786 C C . TYR A 1 85 ? 8.774 6.960 0.514 1.00 0.00 85 TYR A C 17
ATOM 25787 O O . TYR A 1 85 ? 7.687 6.754 1.055 1.00 0.00 85 TYR A O 17
ATOM 25805 N N . VAL A 1 86 ? 9.356 8.160 0.480 1.00 0.00 86 VAL A N 17
ATOM 25806 C CA . VAL A 1 86 ? 8.741 9.340 1.094 1.00 0.00 86 VAL A CA 17
ATOM 25807 C C . VAL A 1 86 ? 7.506 9.805 0.316 1.00 0.00 86 VAL A C 17
ATOM 25808 O O . VAL A 1 86 ? 7.451 9.685 -0.909 1.00 0.00 86 VAL A O 17
ATOM 25821 N N . LEU A 1 87 ? 6.520 10.337 1.041 1.00 0.00 87 LEU A N 17
ATOM 25822 C CA . LEU A 1 87 ? 5.279 10.824 0.432 1.00 0.00 87 LEU A CA 17
ATOM 25823 C C . LEU A 1 87 ? 5.351 12.329 0.157 1.00 0.00 87 LEU A C 17
ATOM 25824 O O . LEU A 1 87 ? 6.181 13.034 0.735 1.00 0.00 87 LEU A O 17
ATOM 25840 N N . ASN A 1 88 ? 4.471 12.817 -0.724 1.00 0.00 88 ASN A N 17
ATOM 25841 C CA . ASN A 1 88 ? 4.437 14.242 -1.069 1.00 0.00 88 ASN A CA 17
ATOM 25842 C C . ASN A 1 88 ? 3.044 14.677 -1.533 1.00 0.00 88 ASN A C 17
ATOM 25843 O O . ASN A 1 88 ? 2.917 15.529 -2.415 1.00 0.00 88 ASN A O 17
ATOM 25854 N N . ASP A 1 89 ? 2.003 14.097 -0.925 1.00 0.00 89 ASP A N 17
ATOM 25855 C CA . ASP A 1 89 ? 0.616 14.428 -1.264 1.00 0.00 89 ASP A CA 17
ATOM 25856 C C . ASP A 1 89 ? 0.320 14.131 -2.734 1.00 0.00 89 ASP A C 17
ATOM 25857 O O . ASP A 1 89 ? 0.606 14.943 -3.617 1.00 0.00 89 ASP A O 17
ATOM 25866 N N . GLY A 1 90 ? -0.252 12.957 -2.987 1.00 0.00 90 GLY A N 17
ATOM 25867 C CA . GLY A 1 90 ? -0.575 12.556 -4.346 1.00 0.00 90 GLY A CA 17
ATOM 25868 C C . GLY A 1 90 ? 0.277 11.394 -4.823 1.00 0.00 90 GLY A C 17
ATOM 25869 O O . GLY A 1 90 ? 0.655 11.330 -5.995 1.00 0.00 90 GLY A O 17
ATOM 25873 N N . ASP A 1 91 ? 0.582 10.473 -3.907 1.00 0.00 91 ASP A N 17
ATOM 25874 C CA . ASP A 1 91 ? 1.398 9.304 -4.221 1.00 0.00 91 ASP A CA 17
ATOM 25875 C C . ASP A 1 91 ? 0.531 8.158 -4.744 1.00 0.00 91 ASP A C 17
ATOM 25876 O O . ASP A 1 91 ? -0.700 8.222 -4.690 1.00 0.00 91 ASP A O 17
ATOM 25885 N N . THR A 1 92 ? 1.182 7.112 -5.250 1.00 0.00 92 THR A N 17
ATOM 25886 C CA . THR A 1 92 ? 0.475 5.950 -5.783 1.00 0.00 92 THR A CA 17
ATOM 25887 C C . THR A 1 92 ? 1.156 4.653 -5.350 1.00 0.00 92 THR A C 17
ATOM 25888 O O . THR A 1 92 ? 2.380 4.535 -5.415 1.00 0.00 92 THR A O 17
ATOM 25899 N N . VAL A 1 93 ? 0.352 3.683 -4.911 1.00 0.00 93 VAL A N 17
ATOM 25900 C CA . VAL A 1 93 ? 0.871 2.392 -4.469 1.00 0.00 93 VAL A CA 17
ATOM 25901 C C . VAL A 1 93 ? -0.048 1.250 -4.911 1.00 0.00 93 VAL A C 17
ATOM 25902 O O . VAL A 1 93 ? -1.271 1.337 -4.776 1.00 0.00 93 VAL A O 17
ATOM 25915 N N . GLU A 1 94 ? 0.551 0.186 -5.448 1.00 0.00 94 GLU A N 17
ATOM 25916 C CA . GLU A 1 94 ? -0.210 -0.970 -5.917 1.00 0.00 94 GLU A CA 17
ATOM 25917 C C . GLU A 1 94 ? 0.378 -2.276 -5.387 1.00 0.00 94 GLU A C 17
ATOM 25918 O O . GLU A 1 94 ? 1.587 -2.383 -5.175 1.00 0.00 94 GLU A O 17
ATOM 25930 N N . PHE A 1 95 ? -0.488 -3.268 -5.183 1.00 0.00 95 PHE A N 17
ATOM 25931 C CA . PHE A 1 95 ? -0.065 -4.574 -4.686 1.00 0.00 95 PHE A CA 17
ATOM 25932 C C . PHE A 1 95 ? -0.459 -5.674 -5.672 1.00 0.00 95 PHE A C 17
ATOM 25933 O O . PHE A 1 95 ? -1.631 -6.042 -5.769 1.00 0.00 95 PHE A O 17
ATOM 25950 N N . ILE A 1 96 ? 0.528 -6.184 -6.411 1.00 0.00 96 ILE A N 17
ATOM 25951 C CA . ILE A 1 96 ? 0.289 -7.233 -7.401 1.00 0.00 96 ILE A CA 17
ATOM 25952 C C . ILE A 1 96 ? 0.931 -8.553 -6.975 1.00 0.00 96 ILE A C 17
ATOM 25953 O O . ILE A 1 96 ? 2.147 -8.722 -7.081 1.00 0.00 96 ILE A O 17
ATOM 25969 N N . SER A 1 97 ? 0.108 -9.488 -6.497 1.00 0.00 97 SER A N 17
ATOM 25970 C CA . SER A 1 97 ? 0.599 -10.793 -6.060 1.00 0.00 97 SER A CA 17
ATOM 25971 C C . SER A 1 97 ? 0.771 -11.738 -7.251 1.00 0.00 97 SER A C 17
ATOM 25972 O O . SER A 1 97 ? -0.122 -11.860 -8.093 1.00 0.00 97 SER A O 17
ATOM 25980 N N . THR A 1 98 ? 1.926 -12.399 -7.319 1.00 0.00 98 THR A N 17
ATOM 25981 C CA . THR A 1 98 ? 2.218 -13.328 -8.411 1.00 0.00 98 THR A CA 17
ATOM 25982 C C . THR A 1 98 ? 2.994 -14.549 -7.912 1.00 0.00 98 THR A C 17
ATOM 25983 O O . THR A 1 98 ? 2.567 -15.686 -8.113 1.00 0.00 98 THR A O 17
ATOM 25994 N N . LEU A 1 99 ? 4.135 -14.308 -7.261 1.00 0.00 99 LEU A N 17
ATOM 25995 C CA . LEU A 1 99 ? 4.963 -15.391 -6.736 1.00 0.00 99 LEU A CA 17
ATOM 25996 C C . LEU A 1 99 ? 4.320 -16.016 -5.498 1.00 0.00 99 LEU A C 17
ATOM 25997 O O . LEU A 1 99 ? 4.251 -15.388 -4.439 1.00 0.00 99 LEU A O 17
ATOM 26013 N N . HIS A 1 100 ? 3.851 -17.255 -5.640 1.00 0.00 100 HIS A N 17
ATOM 26014 C CA . HIS A 1 100 ? 3.213 -17.965 -4.534 1.00 0.00 100 HIS A CA 17
ATOM 26015 C C . HIS A 1 100 ? 4.244 -18.733 -3.712 1.00 0.00 100 HIS A C 17
ATOM 26016 O O . HIS A 1 100 ? 4.971 -19.575 -4.242 1.00 0.00 100 HIS A O 17
ATOM 26031 N N . GLY A 1 101 ? 4.299 -18.435 -2.415 1.00 0.00 101 GLY A N 17
ATOM 26032 C CA . GLY A 1 101 ? 5.238 -19.104 -1.533 1.00 0.00 101 GLY A CA 17
ATOM 26033 C C . GLY A 1 101 ? 4.546 -19.859 -0.412 1.00 0.00 101 GLY A C 17
ATOM 26034 O O . GLY A 1 101 ? 3.514 -19.413 0.098 1.00 0.00 101 GLY A O 17
ATOM 26038 N N . GLY A 1 102 ? 5.119 -21.000 -0.029 1.00 0.00 102 GLY A N 17
ATOM 26039 C CA . GLY A 1 102 ? 4.547 -21.806 1.039 1.00 0.00 102 GLY A CA 17
ATOM 26040 C C . GLY A 1 102 ? 5.603 -22.514 1.873 1.00 0.00 102 GLY A C 17
ATOM 26041 O O . GLY A 1 102 ? 5.273 -23.548 2.492 1.00 0.00 102 GLY A O 17
ATOM 26045 N N . MET A 1 1 ? 3.355 23.060 -8.485 1.00 0.00 1 MET A N 18
ATOM 26046 C CA . MET A 1 1 ? 2.040 23.524 -7.960 1.00 0.00 1 MET A CA 18
ATOM 26047 C C . MET A 1 1 ? 1.018 22.387 -7.942 1.00 0.00 1 MET A C 18
ATOM 26048 O O . MET A 1 1 ? 0.270 22.197 -8.905 1.00 0.00 1 MET A O 18
ATOM 26064 N N . SER A 1 2 ? 0.991 21.630 -6.843 1.00 0.00 2 SER A N 18
ATOM 26065 C CA . SER A 1 2 ? 0.060 20.511 -6.702 1.00 0.00 2 SER A CA 18
ATOM 26066 C C . SER A 1 2 ? -1.380 21.011 -6.572 1.00 0.00 2 SER A C 18
ATOM 26067 O O . SER A 1 2 ? -1.670 21.890 -5.758 1.00 0.00 2 SER A O 18
ATOM 26075 N N . ASN A 1 3 ? -2.273 20.450 -7.387 1.00 0.00 3 ASN A N 18
ATOM 26076 C CA . ASN A 1 3 ? -3.681 20.843 -7.373 1.00 0.00 3 ASN A CA 18
ATOM 26077 C C . ASN A 1 3 ? -4.553 19.747 -6.762 1.00 0.00 3 ASN A C 18
ATOM 26078 O O . ASN A 1 3 ? -4.643 18.642 -7.300 1.00 0.00 3 ASN A O 18
ATOM 26089 N N . HIS A 1 4 ? -5.195 20.073 -5.635 1.00 0.00 4 HIS A N 18
ATOM 26090 C CA . HIS A 1 4 ? -6.073 19.137 -4.932 1.00 0.00 4 HIS A CA 18
ATOM 26091 C C . HIS A 1 4 ? -5.291 17.938 -4.395 1.00 0.00 4 HIS A C 18
ATOM 26092 O O . HIS A 1 4 ? -4.990 16.997 -5.132 1.00 0.00 4 HIS A O 18
ATOM 26107 N N . ASN A 1 5 ? -4.962 17.987 -3.103 1.00 0.00 5 ASN A N 18
ATOM 26108 C CA . ASN A 1 5 ? -4.209 16.914 -2.448 1.00 0.00 5 ASN A CA 18
ATOM 26109 C C . ASN A 1 5 ? -4.967 15.587 -2.503 1.00 0.00 5 ASN A C 18
ATOM 26110 O O . ASN A 1 5 ? -6.165 15.538 -2.216 1.00 0.00 5 ASN A O 18
ATOM 26121 N N . HIS A 1 6 ? -4.261 14.514 -2.868 1.00 0.00 6 HIS A N 18
ATOM 26122 C CA . HIS A 1 6 ? -4.868 13.183 -2.954 1.00 0.00 6 HIS A CA 18
ATOM 26123 C C . HIS A 1 6 ? -3.817 12.102 -3.215 1.00 0.00 6 HIS A C 18
ATOM 26124 O O . HIS A 1 6 ? -2.730 12.389 -3.720 1.00 0.00 6 HIS A O 18
ATOM 26139 N N . ILE A 1 7 ? -4.156 10.855 -2.878 1.00 0.00 7 ILE A N 18
ATOM 26140 C CA . ILE A 1 7 ? -3.247 9.725 -3.080 1.00 0.00 7 ILE A CA 18
ATOM 26141 C C . ILE A 1 7 ? -3.904 8.645 -3.937 1.00 0.00 7 ILE A C 18
ATOM 26142 O O . ILE A 1 7 ? -5.129 8.525 -3.968 1.00 0.00 7 ILE A O 18
ATOM 26158 N N . THR A 1 8 ? -3.081 7.863 -4.633 1.00 0.00 8 THR A N 18
ATOM 26159 C CA . THR A 1 8 ? -3.579 6.788 -5.493 1.00 0.00 8 THR A CA 18
ATOM 26160 C C . THR A 1 8 ? -3.178 5.419 -4.943 1.00 0.00 8 THR A C 18
ATOM 26161 O O . THR A 1 8 ? -2.046 4.968 -5.142 1.00 0.00 8 THR A O 18
ATOM 26172 N N . VAL A 1 9 ? -4.109 4.763 -4.249 1.00 0.00 9 VAL A N 18
ATOM 26173 C CA . VAL A 1 9 ? -3.854 3.447 -3.663 1.00 0.00 9 VAL A CA 18
ATOM 26174 C C . VAL A 1 9 ? -4.841 2.400 -4.181 1.00 0.00 9 VAL A C 18
ATOM 26175 O O . VAL A 1 9 ? -6.040 2.481 -3.922 1.00 0.00 9 VAL A O 18
ATOM 26188 N N . GLN A 1 10 ? -4.328 1.410 -4.911 1.00 0.00 10 GLN A N 18
ATOM 26189 C CA . GLN A 1 10 ? -5.173 0.349 -5.458 1.00 0.00 10 GLN A CA 18
ATOM 26190 C C . GLN A 1 10 ? -4.618 -1.032 -5.117 1.00 0.00 10 GLN A C 18
ATOM 26191 O O . GLN A 1 10 ? -3.436 -1.180 -4.801 1.00 0.00 10 GLN A O 18
ATOM 26205 N N . PHE A 1 11 ? -5.490 -2.040 -5.174 1.00 0.00 11 PHE A N 18
ATOM 26206 C CA . PHE A 1 11 ? -5.106 -3.416 -4.862 1.00 0.00 11 PHE A CA 18
ATOM 26207 C C . PHE A 1 11 ? -5.234 -4.318 -6.088 1.00 0.00 11 PHE A C 18
ATOM 26208 O O . PHE A 1 11 ? -6.231 -4.260 -6.808 1.00 0.00 11 PHE A O 18
ATOM 26225 N N . ALA A 1 12 ? -4.220 -5.157 -6.321 1.00 0.00 12 ALA A N 18
ATOM 26226 C CA . ALA A 1 12 ? -4.228 -6.072 -7.464 1.00 0.00 12 ALA A CA 18
ATOM 26227 C C . ALA A 1 12 ? -3.612 -7.428 -7.116 1.00 0.00 12 ALA A C 18
ATOM 26228 O O . ALA A 1 12 ? -2.654 -7.513 -6.346 1.00 0.00 12 ALA A O 18
ATOM 26235 N N . GLY A 1 13 ? -4.167 -8.487 -7.704 1.00 0.00 13 GLY A N 18
ATOM 26236 C CA . GLY A 1 13 ? -3.662 -9.830 -7.465 1.00 0.00 13 GLY A CA 18
ATOM 26237 C C . GLY A 1 13 ? -4.272 -10.480 -6.240 1.00 0.00 13 GLY A C 18
ATOM 26238 O O . GLY A 1 13 ? -5.318 -11.126 -6.329 1.00 0.00 13 GLY A O 18
ATOM 26242 N N . GLY A 1 14 ? -3.618 -10.310 -5.092 1.00 0.00 14 GLY A N 18
ATOM 26243 C CA . GLY A 1 14 ? -4.116 -10.894 -3.856 1.00 0.00 14 GLY A CA 18
ATOM 26244 C C . GLY A 1 14 ? -4.100 -9.919 -2.690 1.00 0.00 14 GLY A C 18
ATOM 26245 O O . GLY A 1 14 ? -3.971 -10.332 -1.536 1.00 0.00 14 GLY A O 18
ATOM 26249 N N . CYS A 1 15 ? -4.235 -8.624 -2.989 1.00 0.00 15 CYS A N 18
ATOM 26250 C CA . CYS A 1 15 ? -4.239 -7.586 -1.955 1.00 0.00 15 CYS A CA 18
ATOM 26251 C C . CYS A 1 15 ? -5.632 -6.967 -1.799 1.00 0.00 15 CYS A C 18
ATOM 26252 O O . CYS A 1 15 ? -6.008 -6.542 -0.707 1.00 0.00 15 CYS A O 18
ATOM 26260 N N . GLU A 1 16 ? -6.392 -6.919 -2.897 1.00 0.00 16 GLU A N 18
ATOM 26261 C CA . GLU A 1 16 ? -7.739 -6.349 -2.878 1.00 0.00 16 GLU A CA 18
ATOM 26262 C C . GLU A 1 16 ? -8.658 -7.128 -1.934 1.00 0.00 16 GLU A C 18
ATOM 26263 O O . GLU A 1 16 ? -9.498 -6.542 -1.251 1.00 0.00 16 GLU A O 18
ATOM 26275 N N . LEU A 1 17 ? -8.486 -8.448 -1.896 1.00 0.00 17 LEU A N 18
ATOM 26276 C CA . LEU A 1 17 ? -9.294 -9.309 -1.029 1.00 0.00 17 LEU A CA 18
ATOM 26277 C C . LEU A 1 17 ? -8.988 -9.072 0.453 1.00 0.00 17 LEU A C 18
ATOM 26278 O O . LEU A 1 17 ? -9.745 -9.506 1.322 1.00 0.00 17 LEU A O 18
ATOM 26294 N N . LEU A 1 18 ? -7.878 -8.384 0.744 1.00 0.00 18 LEU A N 18
ATOM 26295 C CA . LEU A 1 18 ? -7.492 -8.108 2.130 1.00 0.00 18 LEU A CA 18
ATOM 26296 C C . LEU A 1 18 ? -8.208 -6.871 2.695 1.00 0.00 18 LEU A C 18
ATOM 26297 O O . LEU A 1 18 ? -7.828 -6.361 3.752 1.00 0.00 18 LEU A O 18
ATOM 26313 N N . PHE A 1 19 ? -9.249 -6.397 2.001 1.00 0.00 19 PHE A N 18
ATOM 26314 C CA . PHE A 1 19 ? -10.009 -5.234 2.449 1.00 0.00 19 PHE A CA 18
ATOM 26315 C C . PHE A 1 19 ? -11.480 -5.411 2.106 1.00 0.00 19 PHE A C 18
ATOM 26316 O O . PHE A 1 19 ? -12.325 -5.517 2.995 1.00 0.00 19 PHE A O 18
ATOM 26333 N N . ALA A 1 20 ? -11.774 -5.461 0.810 1.00 0.00 20 ALA A N 18
ATOM 26334 C CA . ALA A 1 20 ? -13.141 -5.645 0.338 1.00 0.00 20 ALA A CA 18
ATOM 26335 C C . ALA A 1 20 ? -13.182 -5.798 -1.183 1.00 0.00 20 ALA A C 18
ATOM 26336 O O . ALA A 1 20 ? -14.087 -5.284 -1.843 1.00 0.00 20 ALA A O 18
ATOM 26343 N N . LYS A 1 21 ? -12.191 -6.509 -1.733 1.00 0.00 21 LYS A N 18
ATOM 26344 C CA . LYS A 1 21 ? -12.099 -6.729 -3.179 1.00 0.00 21 LYS A CA 18
ATOM 26345 C C . LYS A 1 21 ? -12.245 -5.408 -3.940 1.00 0.00 21 LYS A C 18
ATOM 26346 O O . LYS A 1 21 ? -12.878 -5.349 -4.995 1.00 0.00 21 LYS A O 18
ATOM 26365 N N . GLN A 1 22 ? -11.652 -4.347 -3.386 1.00 0.00 22 GLN A N 18
ATOM 26366 C CA . GLN A 1 22 ? -11.714 -3.022 -3.997 1.00 0.00 22 GLN A CA 18
ATOM 26367 C C . GLN A 1 22 ? -10.812 -2.942 -5.226 1.00 0.00 22 GLN A C 18
ATOM 26368 O O . GLN A 1 22 ? -10.086 -3.887 -5.539 1.00 0.00 22 GLN A O 18
ATOM 26382 N N . THR A 1 23 ? -10.863 -1.806 -5.920 1.00 0.00 23 THR A N 18
ATOM 26383 C CA . THR A 1 23 ? -10.048 -1.607 -7.113 1.00 0.00 23 THR A CA 18
ATOM 26384 C C . THR A 1 23 ? -9.025 -0.493 -6.898 1.00 0.00 23 THR A C 18
ATOM 26385 O O . THR A 1 23 ? -7.834 -0.690 -7.125 1.00 0.00 23 THR A O 18
ATOM 26396 N N . SER A 1 24 ? -9.495 0.674 -6.454 1.00 0.00 24 SER A N 18
ATOM 26397 C CA . SER A 1 24 ? -8.613 1.816 -6.206 1.00 0.00 24 SER A CA 18
ATOM 26398 C C . SER A 1 24 ? -9.227 2.768 -5.182 1.00 0.00 24 SER A C 18
ATOM 26399 O O . SER A 1 24 ? -10.450 2.893 -5.094 1.00 0.00 24 SER A O 18
ATOM 26407 N N . LEU A 1 25 ? -8.370 3.435 -4.405 1.00 0.00 25 LEU A N 18
ATOM 26408 C CA . LEU A 1 25 ? -8.836 4.371 -3.382 1.00 0.00 25 LEU A CA 18
ATOM 26409 C C . LEU A 1 25 ? -8.020 5.665 -3.398 1.00 0.00 25 LEU A C 18
ATOM 26410 O O . LEU A 1 25 ? -6.888 5.694 -3.884 1.00 0.00 25 LEU A O 18
ATOM 26426 N N . GLN A 1 26 ? -8.607 6.737 -2.859 1.00 0.00 26 GLN A N 18
ATOM 26427 C CA . GLN A 1 26 ? -7.941 8.033 -2.806 1.00 0.00 26 GLN A CA 18
ATOM 26428 C C . GLN A 1 26 ? -8.006 8.619 -1.397 1.00 0.00 26 GLN A C 18
ATOM 26429 O O . GLN A 1 26 ? -9.063 9.065 -0.946 1.00 0.00 26 GLN A O 18
ATOM 26443 N N . LEU A 1 27 ? -6.868 8.607 -0.706 1.00 0.00 27 LEU A N 18
ATOM 26444 C CA . LEU A 1 27 ? -6.788 9.133 0.653 1.00 0.00 27 LEU A CA 18
ATOM 26445 C C . LEU A 1 27 ? -6.487 10.628 0.642 1.00 0.00 27 LEU A C 18
ATOM 26446 O O . LEU A 1 27 ? -5.657 11.097 -0.139 1.00 0.00 27 LEU A O 18
ATOM 26462 N N . ASP A 1 28 ? -7.163 11.370 1.516 1.00 0.00 28 ASP A N 18
ATOM 26463 C CA . ASP A 1 28 ? -6.964 12.813 1.614 1.00 0.00 28 ASP A CA 18
ATOM 26464 C C . ASP A 1 28 ? -6.678 13.224 3.057 1.00 0.00 28 ASP A C 18
ATOM 26465 O O . ASP A 1 28 ? -7.454 12.919 3.963 1.00 0.00 28 ASP A O 18
ATOM 26474 N N . GLY A 1 29 ? -5.559 13.917 3.258 1.00 0.00 29 GLY A N 18
ATOM 26475 C CA . GLY A 1 29 ? -5.186 14.360 4.591 1.00 0.00 29 GLY A CA 18
ATOM 26476 C C . GLY A 1 29 ? -4.632 13.240 5.453 1.00 0.00 29 GLY A C 18
ATOM 26477 O O . GLY A 1 29 ? -4.969 13.136 6.633 1.00 0.00 29 GLY A O 18
ATOM 26481 N N . VAL A 1 30 ? -3.781 12.399 4.864 1.00 0.00 30 VAL A N 18
ATOM 26482 C CA . VAL A 1 30 ? -3.178 11.278 5.586 1.00 0.00 30 VAL A CA 18
ATOM 26483 C C . VAL A 1 30 ? -1.653 11.280 5.464 1.00 0.00 30 VAL A C 18
ATOM 26484 O O . VAL A 1 30 ? -0.947 11.050 6.445 1.00 0.00 30 VAL A O 18
ATOM 26497 N N . VAL A 1 31 ? -1.152 11.540 4.253 1.00 0.00 31 VAL A N 18
ATOM 26498 C CA . VAL A 1 31 ? 0.287 11.568 4.007 1.00 0.00 31 VAL A CA 18
ATOM 26499 C C . VAL A 1 31 ? 0.697 12.853 3.279 1.00 0.00 31 VAL A C 18
ATOM 26500 O O . VAL A 1 31 ? 1.049 12.826 2.099 1.00 0.00 31 VAL A O 18
ATOM 26513 N N . PRO A 1 32 ? 0.653 14.002 3.983 1.00 0.00 32 PRO A N 18
ATOM 26514 C CA . PRO A 1 32 ? 1.015 15.300 3.404 1.00 0.00 32 PRO A CA 18
ATOM 26515 C C . PRO A 1 32 ? 2.438 15.312 2.839 1.00 0.00 32 PRO A C 18
ATOM 26516 O O . PRO A 1 32 ? 2.630 15.459 1.631 1.00 0.00 32 PRO A O 18
ATOM 26527 N N . THR A 1 33 ? 3.432 15.154 3.718 1.00 0.00 33 THR A N 18
ATOM 26528 C CA . THR A 1 33 ? 4.836 15.146 3.303 1.00 0.00 33 THR A CA 18
ATOM 26529 C C . THR A 1 33 ? 5.691 14.292 4.240 1.00 0.00 33 THR A C 18
ATOM 26530 O O . THR A 1 33 ? 6.413 13.399 3.793 1.00 0.00 33 THR A O 18
ATOM 26541 N N . GLY A 1 34 ? 5.614 14.584 5.540 1.00 0.00 34 GLY A N 18
ATOM 26542 C CA . GLY A 1 34 ? 6.393 13.847 6.525 1.00 0.00 34 GLY A CA 18
ATOM 26543 C C . GLY A 1 34 ? 5.780 12.503 6.878 1.00 0.00 34 GLY A C 18
ATOM 26544 O O . GLY A 1 34 ? 5.503 12.231 8.047 1.00 0.00 34 GLY A O 18
ATOM 26548 N N . THR A 1 35 ? 5.572 11.662 5.863 1.00 0.00 35 THR A N 18
ATOM 26549 C CA . THR A 1 35 ? 4.992 10.337 6.065 1.00 0.00 35 THR A CA 18
ATOM 26550 C C . THR A 1 35 ? 5.540 9.344 5.039 1.00 0.00 35 THR A C 18
ATOM 26551 O O . THR A 1 35 ? 5.298 9.481 3.837 1.00 0.00 35 THR A O 18
ATOM 26562 N N . ASN A 1 36 ? 6.278 8.345 5.523 1.00 0.00 36 ASN A N 18
ATOM 26563 C CA . ASN A 1 36 ? 6.862 7.325 4.652 1.00 0.00 36 ASN A CA 18
ATOM 26564 C C . ASN A 1 36 ? 5.855 6.212 4.361 1.00 0.00 36 ASN A C 18
ATOM 26565 O O . ASN A 1 36 ? 4.757 6.194 4.922 1.00 0.00 36 ASN A O 18
ATOM 26576 N N . LEU A 1 37 ? 6.234 5.288 3.478 1.00 0.00 37 LEU A N 18
ATOM 26577 C CA . LEU A 1 37 ? 5.360 4.175 3.110 1.00 0.00 37 LEU A CA 18
ATOM 26578 C C . LEU A 1 37 ? 4.965 3.356 4.332 1.00 0.00 37 LEU A C 18
ATOM 26579 O O . LEU A 1 37 ? 3.815 2.932 4.452 1.00 0.00 37 LEU A O 18
ATOM 26595 N N . ASN A 1 38 ? 5.917 3.146 5.240 1.00 0.00 38 ASN A N 18
ATOM 26596 C CA . ASN A 1 38 ? 5.659 2.387 6.460 1.00 0.00 38 ASN A CA 18
ATOM 26597 C C . ASN A 1 38 ? 4.459 2.974 7.195 1.00 0.00 38 ASN A C 18
ATOM 26598 O O . ASN A 1 38 ? 3.604 2.243 7.696 1.00 0.00 38 ASN A O 18
ATOM 26609 N N . GLY A 1 39 ? 4.399 4.304 7.230 1.00 0.00 39 GLY A N 18
ATOM 26610 C CA . GLY A 1 39 ? 3.299 4.988 7.875 1.00 0.00 39 GLY A CA 18
ATOM 26611 C C . GLY A 1 39 ? 2.012 4.877 7.080 1.00 0.00 39 GLY A C 18
ATOM 26612 O O . GLY A 1 39 ? 0.925 4.842 7.655 1.00 0.00 39 GLY A O 18
ATOM 26616 N N . LEU A 1 40 ? 2.135 4.814 5.749 1.00 0.00 40 LEU A N 18
ATOM 26617 C CA . LEU A 1 40 ? 0.968 4.699 4.880 1.00 0.00 40 LEU A CA 18
ATOM 26618 C C . LEU A 1 40 ? 0.320 3.321 5.014 1.00 0.00 40 LEU A C 18
ATOM 26619 O O . LEU A 1 40 ? -0.865 3.215 5.338 1.00 0.00 40 LEU A O 18
ATOM 26635 N N . VAL A 1 41 ? 1.101 2.269 4.763 1.00 0.00 41 VAL A N 18
ATOM 26636 C CA . VAL A 1 41 ? 0.591 0.898 4.859 1.00 0.00 41 VAL A CA 18
ATOM 26637 C C . VAL A 1 41 ? 0.033 0.613 6.250 1.00 0.00 41 VAL A C 18
ATOM 26638 O O . VAL A 1 41 ? -1.132 0.255 6.390 1.00 0.00 41 VAL A O 18
ATOM 26651 N N . GLN A 1 42 ? 0.869 0.781 7.275 1.00 0.00 42 GLN A N 18
ATOM 26652 C CA . GLN A 1 42 ? 0.454 0.545 8.660 1.00 0.00 42 GLN A CA 18
ATOM 26653 C C . GLN A 1 42 ? -0.863 1.264 8.983 1.00 0.00 42 GLN A C 18
ATOM 26654 O O . GLN A 1 42 ? -1.661 0.776 9.785 1.00 0.00 42 GLN A O 18
ATOM 26668 N N . LEU A 1 43 ? -1.081 2.422 8.356 1.00 0.00 43 LEU A N 18
ATOM 26669 C CA . LEU A 1 43 ? -2.296 3.207 8.578 1.00 0.00 43 LEU A CA 18
ATOM 26670 C C . LEU A 1 43 ? -3.509 2.593 7.863 1.00 0.00 43 LEU A C 18
ATOM 26671 O O . LEU A 1 43 ? -4.648 2.829 8.263 1.00 0.00 43 LEU A O 18
ATOM 26687 N N . LEU A 1 44 ? -3.264 1.815 6.805 1.00 0.00 44 LEU A N 18
ATOM 26688 C CA . LEU A 1 44 ? -4.349 1.184 6.052 1.00 0.00 44 LEU A CA 18
ATOM 26689 C C . LEU A 1 44 ? -4.598 -0.253 6.506 1.00 0.00 44 LEU A C 18
ATOM 26690 O O . LEU A 1 44 ? -5.744 -0.695 6.555 1.00 0.00 44 LEU A O 18
ATOM 26706 N N . LYS A 1 45 ? -3.533 -0.984 6.833 1.00 0.00 45 LYS A N 18
ATOM 26707 C CA . LYS A 1 45 ? -3.674 -2.367 7.279 1.00 0.00 45 LYS A CA 18
ATOM 26708 C C . LYS A 1 45 ? -3.984 -2.440 8.774 1.00 0.00 45 LYS A C 18
ATOM 26709 O O . LYS A 1 45 ? -5.101 -2.766 9.162 1.00 0.00 45 LYS A O 18
ATOM 26728 N N . THR A 1 46 ? -2.999 -2.128 9.616 1.00 0.00 46 THR A N 18
ATOM 26729 C CA . THR A 1 46 ? -3.192 -2.165 11.068 1.00 0.00 46 THR A CA 18
ATOM 26730 C C . THR A 1 46 ? -4.422 -1.355 11.506 1.00 0.00 46 THR A C 18
ATOM 26731 O O . THR A 1 46 ? -4.994 -1.620 12.564 1.00 0.00 46 THR A O 18
ATOM 26742 N N . ASN A 1 47 ? -4.824 -0.367 10.698 1.00 0.00 47 ASN A N 18
ATOM 26743 C CA . ASN A 1 47 ? -5.978 0.467 11.024 1.00 0.00 47 ASN A CA 18
ATOM 26744 C C . ASN A 1 47 ? -7.232 0.069 10.233 1.00 0.00 47 ASN A C 18
ATOM 26745 O O . ASN A 1 47 ? -8.351 0.301 10.693 1.00 0.00 47 ASN A O 18
ATOM 26756 N N . TYR A 1 48 ? -7.050 -0.511 9.040 1.00 0.00 48 TYR A N 18
ATOM 26757 C CA . TYR A 1 48 ? -8.188 -0.910 8.204 1.00 0.00 48 TYR A CA 18
ATOM 26758 C C . TYR A 1 48 ? -7.933 -2.232 7.467 1.00 0.00 48 TYR A C 18
ATOM 26759 O O . TYR A 1 48 ? -8.129 -2.325 6.252 1.00 0.00 48 TYR A O 18
ATOM 26777 N N . VAL A 1 49 ? -7.503 -3.255 8.202 1.00 0.00 49 VAL A N 18
ATOM 26778 C CA . VAL A 1 49 ? -7.230 -4.568 7.607 1.00 0.00 49 VAL A CA 18
ATOM 26779 C C . VAL A 1 49 ? -8.422 -5.514 7.779 1.00 0.00 49 VAL A C 18
ATOM 26780 O O . VAL A 1 49 ? -9.057 -5.539 8.833 1.00 0.00 49 VAL A O 18
ATOM 26793 N N . LYS A 1 50 ? -8.717 -6.293 6.732 1.00 0.00 50 LYS A N 18
ATOM 26794 C CA . LYS A 1 50 ? -9.830 -7.241 6.769 1.00 0.00 50 LYS A CA 18
ATOM 26795 C C . LYS A 1 50 ? -9.362 -8.669 6.456 1.00 0.00 50 LYS A C 18
ATOM 26796 O O . LYS A 1 50 ? -10.112 -9.471 5.898 1.00 0.00 50 LYS A O 18
ATOM 26815 N N . GLU A 1 51 ? -8.120 -8.977 6.830 1.00 0.00 51 GLU A N 18
ATOM 26816 C CA . GLU A 1 51 ? -7.543 -10.303 6.605 1.00 0.00 51 GLU A CA 18
ATOM 26817 C C . GLU A 1 51 ? -6.292 -10.486 7.465 1.00 0.00 51 GLU A C 18
ATOM 26818 O O . GLU A 1 51 ? -5.880 -9.558 8.162 1.00 0.00 51 GLU A O 18
ATOM 26830 N N . ARG A 1 52 ? -5.696 -11.680 7.420 1.00 0.00 52 ARG A N 18
ATOM 26831 C CA . ARG A 1 52 ? -4.493 -11.976 8.203 1.00 0.00 52 ARG A CA 18
ATOM 26832 C C . ARG A 1 52 ? -3.424 -10.895 8.014 1.00 0.00 52 ARG A C 18
ATOM 26833 O O . ARG A 1 52 ? -2.777 -10.833 6.971 1.00 0.00 52 ARG A O 18
ATOM 26854 N N . PRO A 1 53 ? -3.222 -10.033 9.028 1.00 0.00 53 PRO A N 18
ATOM 26855 C CA . PRO A 1 53 ? -2.219 -8.960 8.963 1.00 0.00 53 PRO A CA 18
ATOM 26856 C C . PRO A 1 53 ? -0.819 -9.481 8.642 1.00 0.00 53 PRO A C 18
ATOM 26857 O O . PRO A 1 53 ? -0.007 -8.767 8.055 1.00 0.00 53 PRO A O 18
ATOM 26868 N N . ASP A 1 54 ? -0.543 -10.728 9.031 1.00 0.00 54 ASP A N 18
ATOM 26869 C CA . ASP A 1 54 ? 0.761 -11.335 8.781 1.00 0.00 54 ASP A CA 18
ATOM 26870 C C . ASP A 1 54 ? 0.789 -12.128 7.468 1.00 0.00 54 ASP A C 18
ATOM 26871 O O . ASP A 1 54 ? 1.763 -12.832 7.192 1.00 0.00 54 ASP A O 18
ATOM 26880 N N . LEU A 1 55 ? -0.266 -12.014 6.659 1.00 0.00 55 LEU A N 18
ATOM 26881 C CA . LEU A 1 55 ? -0.320 -12.730 5.385 1.00 0.00 55 LEU A CA 18
ATOM 26882 C C . LEU A 1 55 ? 0.417 -11.960 4.287 1.00 0.00 55 LEU A C 18
ATOM 26883 O O . LEU A 1 55 ? 0.945 -12.563 3.349 1.00 0.00 55 LEU A O 18
ATOM 26899 N N . LEU A 1 56 ? 0.454 -10.632 4.406 1.00 0.00 56 LEU A N 18
ATOM 26900 C CA . LEU A 1 56 ? 1.133 -9.800 3.414 1.00 0.00 56 LEU A CA 18
ATOM 26901 C C . LEU A 1 56 ? 2.568 -9.501 3.830 1.00 0.00 56 LEU A C 18
ATOM 26902 O O . LEU A 1 56 ? 3.497 -9.754 3.070 1.00 0.00 56 LEU A O 18
ATOM 26918 N N . VAL A 1 57 ? 2.749 -8.958 5.030 1.00 0.00 57 VAL A N 18
ATOM 26919 C CA . VAL A 1 57 ? 4.085 -8.628 5.520 1.00 0.00 57 VAL A CA 18
ATOM 26920 C C . VAL A 1 57 ? 5.016 -9.835 5.471 1.00 0.00 57 VAL A C 18
ATOM 26921 O O . VAL A 1 57 ? 4.580 -10.982 5.579 1.00 0.00 57 VAL A O 18
ATOM 26934 N N . ASP A 1 58 ? 6.304 -9.551 5.310 1.00 0.00 58 ASP A N 18
ATOM 26935 C CA . ASP A 1 58 ? 7.323 -10.592 5.246 1.00 0.00 58 ASP A CA 18
ATOM 26936 C C . ASP A 1 58 ? 7.473 -11.285 6.597 1.00 0.00 58 ASP A C 18
ATOM 26937 O O . ASP A 1 58 ? 7.217 -12.482 6.720 1.00 0.00 58 ASP A O 18
ATOM 26946 N N . GLN A 1 59 ? 7.886 -10.524 7.609 1.00 0.00 59 GLN A N 18
ATOM 26947 C CA . GLN A 1 59 ? 8.068 -11.072 8.950 1.00 0.00 59 GLN A CA 18
ATOM 26948 C C . GLN A 1 59 ? 8.188 -9.964 9.993 1.00 0.00 59 GLN A C 18
ATOM 26949 O O . GLN A 1 59 ? 7.562 -10.028 11.052 1.00 0.00 59 GLN A O 18
ATOM 26963 N N . THR A 1 60 ? 8.990 -8.947 9.684 1.00 0.00 60 THR A N 18
ATOM 26964 C CA . THR A 1 60 ? 9.185 -7.822 10.594 1.00 0.00 60 THR A CA 18
ATOM 26965 C C . THR A 1 60 ? 8.011 -6.834 10.531 1.00 0.00 60 THR A C 18
ATOM 26966 O O . THR A 1 60 ? 8.043 -5.789 11.181 1.00 0.00 60 THR A O 18
ATOM 26977 N N . GLY A 1 61 ? 6.976 -7.165 9.748 1.00 0.00 61 GLY A N 18
ATOM 26978 C CA . GLY A 1 61 ? 5.823 -6.290 9.627 1.00 0.00 61 GLY A CA 18
ATOM 26979 C C . GLY A 1 61 ? 6.180 -4.931 9.055 1.00 0.00 61 GLY A C 18
ATOM 26980 O O . GLY A 1 61 ? 5.459 -3.952 9.263 1.00 0.00 61 GLY A O 18
ATOM 26984 N N . GLN A 1 62 ? 7.295 -4.875 8.331 1.00 0.00 62 GLN A N 18
ATOM 26985 C CA . GLN A 1 62 ? 7.758 -3.631 7.718 1.00 0.00 62 GLN A CA 18
ATOM 26986 C C . GLN A 1 62 ? 7.876 -3.795 6.204 1.00 0.00 62 GLN A C 18
ATOM 26987 O O . GLN A 1 62 ? 7.424 -2.943 5.441 1.00 0.00 62 GLN A O 18
ATOM 27001 N N . THR A 1 63 ? 8.471 -4.911 5.787 1.00 0.00 63 THR A N 18
ATOM 27002 C CA . THR A 1 63 ? 8.637 -5.217 4.371 1.00 0.00 63 THR A CA 18
ATOM 27003 C C . THR A 1 63 ? 7.592 -6.243 3.941 1.00 0.00 63 THR A C 18
ATOM 27004 O O . THR A 1 63 ? 7.496 -7.319 4.530 1.00 0.00 63 THR A O 18
ATOM 27015 N N . LEU A 1 64 ? 6.799 -5.898 2.927 1.00 0.00 64 LEU A N 18
ATOM 27016 C CA . LEU A 1 64 ? 5.753 -6.795 2.436 1.00 0.00 64 LEU A CA 18
ATOM 27017 C C . LEU A 1 64 ? 6.360 -8.028 1.772 1.00 0.00 64 LEU A C 18
ATOM 27018 O O . LEU A 1 64 ? 7.505 -8.000 1.321 1.00 0.00 64 LEU A O 18
ATOM 27034 N N . ARG A 1 65 ? 5.586 -9.111 1.719 1.00 0.00 65 ARG A N 18
ATOM 27035 C CA . ARG A 1 65 ? 6.054 -10.356 1.113 1.00 0.00 65 ARG A CA 18
ATOM 27036 C C . ARG A 1 65 ? 6.480 -10.136 -0.340 1.00 0.00 65 ARG A C 18
ATOM 27037 O O . ARG A 1 65 ? 5.858 -9.354 -1.064 1.00 0.00 65 ARG A O 18
ATOM 27058 N N . PRO A 1 66 ? 7.548 -10.833 -0.787 1.00 0.00 66 PRO A N 18
ATOM 27059 C CA . PRO A 1 66 ? 8.061 -10.723 -2.162 1.00 0.00 66 PRO A CA 18
ATOM 27060 C C . PRO A 1 66 ? 6.971 -10.894 -3.216 1.00 0.00 66 PRO A C 18
ATOM 27061 O O . PRO A 1 66 ? 7.021 -10.274 -4.277 1.00 0.00 66 PRO A O 18
ATOM 27072 N N . GLY A 1 67 ? 5.983 -11.737 -2.906 1.00 0.00 67 GLY A N 18
ATOM 27073 C CA . GLY A 1 67 ? 4.881 -11.980 -3.825 1.00 0.00 67 GLY A CA 18
ATOM 27074 C C . GLY A 1 67 ? 4.233 -10.698 -4.330 1.00 0.00 67 GLY A C 18
ATOM 27075 O O . GLY A 1 67 ? 3.802 -10.633 -5.480 1.00 0.00 67 GLY A O 18
ATOM 27079 N N . ILE A 1 68 ? 4.173 -9.676 -3.473 1.00 0.00 68 ILE A N 18
ATOM 27080 C CA . ILE A 1 68 ? 3.580 -8.397 -3.856 1.00 0.00 68 ILE A CA 18
ATOM 27081 C C . ILE A 1 68 ? 4.619 -7.472 -4.480 1.00 0.00 68 ILE A C 18
ATOM 27082 O O . ILE A 1 68 ? 5.614 -7.118 -3.841 1.00 0.00 68 ILE A O 18
ATOM 27098 N N . LEU A 1 69 ? 4.376 -7.072 -5.724 1.00 0.00 69 LEU A N 18
ATOM 27099 C CA . LEU A 1 69 ? 5.279 -6.176 -6.429 1.00 0.00 69 LEU A CA 18
ATOM 27100 C C . LEU A 1 69 ? 4.780 -4.741 -6.320 1.00 0.00 69 LEU A C 18
ATOM 27101 O O . LEU A 1 69 ? 3.903 -4.318 -7.078 1.00 0.00 69 LEU A O 18
ATOM 27117 N N . VAL A 1 70 ? 5.335 -3.999 -5.363 1.00 0.00 70 VAL A N 18
ATOM 27118 C CA . VAL A 1 70 ? 4.941 -2.611 -5.144 1.00 0.00 70 VAL A CA 18
ATOM 27119 C C . VAL A 1 70 ? 5.607 -1.685 -6.155 1.00 0.00 70 VAL A C 18
ATOM 27120 O O . VAL A 1 70 ? 6.798 -1.817 -6.446 1.00 0.00 70 VAL A O 18
ATOM 27133 N N . LEU A 1 71 ? 4.825 -0.747 -6.688 1.00 0.00 71 LEU A N 18
ATOM 27134 C CA . LEU A 1 71 ? 5.327 0.213 -7.675 1.00 0.00 71 LEU A CA 18
ATOM 27135 C C . LEU A 1 71 ? 4.982 1.652 -7.283 1.00 0.00 71 LEU A C 18
ATOM 27136 O O . LEU A 1 71 ? 4.021 1.894 -6.550 1.00 0.00 71 LEU A O 18
ATOM 27152 N N . VAL A 1 72 ? 5.774 2.601 -7.786 1.00 0.00 72 VAL A N 18
ATOM 27153 C CA . VAL A 1 72 ? 5.564 4.020 -7.505 1.00 0.00 72 VAL A CA 18
ATOM 27154 C C . VAL A 1 72 ? 5.427 4.816 -8.803 1.00 0.00 72 VAL A C 18
ATOM 27155 O O . VAL A 1 72 ? 6.375 4.907 -9.584 1.00 0.00 72 VAL A O 18
ATOM 27168 N N . ASN A 1 73 ? 4.238 5.387 -9.019 1.00 0.00 73 ASN A N 18
ATOM 27169 C CA . ASN A 1 73 ? 3.950 6.183 -10.217 1.00 0.00 73 ASN A CA 18
ATOM 27170 C C . ASN A 1 73 ? 3.952 5.312 -11.473 1.00 0.00 73 ASN A C 18
ATOM 27171 O O . ASN A 1 73 ? 2.892 4.961 -11.991 1.00 0.00 73 ASN A O 18
ATOM 27182 N N . SER A 1 74 ? 5.143 4.961 -11.955 1.00 0.00 74 SER A N 18
ATOM 27183 C CA . SER A 1 74 ? 5.274 4.125 -13.145 1.00 0.00 74 SER A CA 18
ATOM 27184 C C . SER A 1 74 ? 6.591 3.342 -13.122 1.00 0.00 74 SER A C 18
ATOM 27185 O O . SER A 1 74 ? 7.195 3.089 -14.167 1.00 0.00 74 SER A O 18
ATOM 27193 N N . CYS A 1 75 ? 7.028 2.957 -11.921 1.00 0.00 75 CYS A N 18
ATOM 27194 C CA . CYS A 1 75 ? 8.269 2.204 -11.759 1.00 0.00 75 CYS A CA 18
ATOM 27195 C C . CYS A 1 75 ? 8.273 1.449 -10.429 1.00 0.00 75 CYS A C 18
ATOM 27196 O O . CYS A 1 75 ? 7.573 1.830 -9.492 1.00 0.00 75 CYS A O 18
ATOM 27204 N N . ASP A 1 76 ? 9.061 0.374 -10.359 1.00 0.00 76 ASP A N 18
ATOM 27205 C CA . ASP A 1 76 ? 9.157 -0.445 -9.147 1.00 0.00 76 ASP A CA 18
ATOM 27206 C C . ASP A 1 76 ? 9.392 0.414 -7.904 1.00 0.00 76 ASP A C 18
ATOM 27207 O O . ASP A 1 76 ? 10.200 1.342 -7.922 1.00 0.00 76 ASP A O 18
ATOM 27216 N N . ALA A 1 77 ? 8.676 0.090 -6.828 1.00 0.00 77 ALA A N 18
ATOM 27217 C CA . ALA A 1 77 ? 8.797 0.822 -5.567 1.00 0.00 77 ALA A CA 18
ATOM 27218 C C . ALA A 1 77 ? 9.989 0.341 -4.743 1.00 0.00 77 ALA A C 18
ATOM 27219 O O . ALA A 1 77 ? 10.499 1.078 -3.898 1.00 0.00 77 ALA A O 18
ATOM 27226 N N . GLU A 1 78 ? 10.432 -0.893 -4.987 1.00 0.00 78 GLU A N 18
ATOM 27227 C CA . GLU A 1 78 ? 11.564 -1.460 -4.259 1.00 0.00 78 GLU A CA 18
ATOM 27228 C C . GLU A 1 78 ? 12.874 -0.804 -4.684 1.00 0.00 78 GLU A C 18
ATOM 27229 O O . GLU A 1 78 ? 13.873 -0.888 -3.971 1.00 0.00 78 GLU A O 18
ATOM 27241 N N . VAL A 1 79 ? 12.867 -0.151 -5.848 1.00 0.00 79 VAL A N 18
ATOM 27242 C CA . VAL A 1 79 ? 14.061 0.511 -6.347 1.00 0.00 79 VAL A CA 18
ATOM 27243 C C . VAL A 1 79 ? 14.369 1.779 -5.548 1.00 0.00 79 VAL A C 18
ATOM 27244 O O . VAL A 1 79 ? 15.528 2.057 -5.237 1.00 0.00 79 VAL A O 18
ATOM 27257 N N . VAL A 1 80 ? 13.327 2.544 -5.218 1.00 0.00 80 VAL A N 18
ATOM 27258 C CA . VAL A 1 80 ? 13.492 3.785 -4.455 1.00 0.00 80 VAL A CA 18
ATOM 27259 C C . VAL A 1 80 ? 13.638 3.514 -2.959 1.00 0.00 80 VAL A C 18
ATOM 27260 O O . VAL A 1 80 ? 14.281 4.283 -2.243 1.00 0.00 80 VAL A O 18
ATOM 27273 N N . GLY A 1 81 ? 13.033 2.423 -2.486 1.00 0.00 81 GLY A N 18
ATOM 27274 C CA . GLY A 1 81 ? 13.106 2.085 -1.074 1.00 0.00 81 GLY A CA 18
ATOM 27275 C C . GLY A 1 81 ? 12.289 0.856 -0.714 1.00 0.00 81 GLY A C 18
ATOM 27276 O O . GLY A 1 81 ? 12.710 0.049 0.115 1.00 0.00 81 GLY A O 18
ATOM 27280 N N . GLY A 1 82 ? 11.116 0.719 -1.334 1.00 0.00 82 GLY A N 18
ATOM 27281 C CA . GLY A 1 82 ? 10.253 -0.417 -1.060 1.00 0.00 82 GLY A CA 18
ATOM 27282 C C . GLY A 1 82 ? 9.151 -0.068 -0.086 1.00 0.00 82 GLY A C 18
ATOM 27283 O O . GLY A 1 82 ? 7.985 0.043 -0.471 1.00 0.00 82 GLY A O 18
ATOM 27287 N N . MET A 1 83 ? 9.520 0.112 1.181 1.00 0.00 83 MET A N 18
ATOM 27288 C CA . MET A 1 83 ? 8.555 0.459 2.220 1.00 0.00 83 MET A CA 18
ATOM 27289 C C . MET A 1 83 ? 9.019 1.679 3.021 1.00 0.00 83 MET A C 18
ATOM 27290 O O . MET A 1 83 ? 8.637 1.854 4.180 1.00 0.00 83 MET A O 18
ATOM 27304 N N . ASP A 1 84 ? 9.844 2.526 2.395 1.00 0.00 84 ASP A N 18
ATOM 27305 C CA . ASP A 1 84 ? 10.353 3.727 3.051 1.00 0.00 84 ASP A CA 18
ATOM 27306 C C . ASP A 1 84 ? 10.308 4.942 2.116 1.00 0.00 84 ASP A C 18
ATOM 27307 O O . ASP A 1 84 ? 11.059 5.901 2.301 1.00 0.00 84 ASP A O 18
ATOM 27316 N N . TYR A 1 85 ? 9.424 4.901 1.118 1.00 0.00 85 TYR A N 18
ATOM 27317 C CA . TYR A 1 85 ? 9.291 6.005 0.170 1.00 0.00 85 TYR A CA 18
ATOM 27318 C C . TYR A 1 85 ? 8.401 7.107 0.744 1.00 0.00 85 TYR A C 18
ATOM 27319 O O . TYR A 1 85 ? 7.235 6.869 1.063 1.00 0.00 85 TYR A O 18
ATOM 27337 N N . VAL A 1 86 ? 8.962 8.309 0.877 1.00 0.00 86 VAL A N 18
ATOM 27338 C CA . VAL A 1 86 ? 8.222 9.448 1.417 1.00 0.00 86 VAL A CA 18
ATOM 27339 C C . VAL A 1 86 ? 7.142 9.923 0.446 1.00 0.00 86 VAL A C 18
ATOM 27340 O O . VAL A 1 86 ? 7.393 10.070 -0.751 1.00 0.00 86 VAL A O 18
ATOM 27353 N N . LEU A 1 87 ? 5.940 10.163 0.972 1.00 0.00 87 LEU A N 18
ATOM 27354 C CA . LEU A 1 87 ? 4.823 10.623 0.152 1.00 0.00 87 LEU A CA 18
ATOM 27355 C C . LEU A 1 87 ? 4.661 12.139 0.254 1.00 0.00 87 LEU A C 18
ATOM 27356 O O . LEU A 1 87 ? 4.509 12.686 1.348 1.00 0.00 87 LEU A O 18
ATOM 27372 N N . ASN A 1 88 ? 4.701 12.812 -0.898 1.00 0.00 88 ASN A N 18
ATOM 27373 C CA . ASN A 1 88 ? 4.566 14.269 -0.952 1.00 0.00 88 ASN A CA 18
ATOM 27374 C C . ASN A 1 88 ? 3.211 14.682 -1.536 1.00 0.00 88 ASN A C 18
ATOM 27375 O O . ASN A 1 88 ? 3.110 15.687 -2.240 1.00 0.00 88 ASN A O 18
ATOM 27386 N N . ASP A 1 89 ? 2.173 13.896 -1.234 1.00 0.00 89 ASP A N 18
ATOM 27387 C CA . ASP A 1 89 ? 0.818 14.160 -1.719 1.00 0.00 89 ASP A CA 18
ATOM 27388 C C . ASP A 1 89 ? 0.744 14.082 -3.242 1.00 0.00 89 ASP A C 18
ATOM 27389 O O . ASP A 1 89 ? 1.190 14.988 -3.951 1.00 0.00 89 ASP A O 18
ATOM 27398 N N . GLY A 1 90 ? 0.171 12.987 -3.735 1.00 0.00 90 GLY A N 18
ATOM 27399 C CA . GLY A 1 90 ? 0.035 12.786 -5.168 1.00 0.00 90 GLY A CA 18
ATOM 27400 C C . GLY A 1 90 ? 0.881 11.631 -5.676 1.00 0.00 90 GLY A C 18
ATOM 27401 O O . GLY A 1 90 ? 1.316 11.634 -6.829 1.00 0.00 90 GLY A O 18
ATOM 27405 N N . ASP A 1 91 ? 1.112 10.639 -4.813 1.00 0.00 91 ASP A N 18
ATOM 27406 C CA . ASP A 1 91 ? 1.907 9.472 -5.174 1.00 0.00 91 ASP A CA 18
ATOM 27407 C C . ASP A 1 91 ? 1.008 8.281 -5.496 1.00 0.00 91 ASP A C 18
ATOM 27408 O O . ASP A 1 91 ? -0.113 8.185 -4.990 1.00 0.00 91 ASP A O 18
ATOM 27417 N N . THR A 1 92 ? 1.503 7.378 -6.341 1.00 0.00 92 THR A N 18
ATOM 27418 C CA . THR A 1 92 ? 0.744 6.194 -6.731 1.00 0.00 92 THR A CA 18
ATOM 27419 C C . THR A 1 92 ? 1.426 4.921 -6.237 1.00 0.00 92 THR A C 18
ATOM 27420 O O . THR A 1 92 ? 2.498 4.553 -6.721 1.00 0.00 92 THR A O 18
ATOM 27431 N N . VAL A 1 93 ? 0.787 4.247 -5.283 1.00 0.00 93 VAL A N 18
ATOM 27432 C CA . VAL A 1 93 ? 1.321 3.007 -4.729 1.00 0.00 93 VAL A CA 18
ATOM 27433 C C . VAL A 1 93 ? 0.340 1.854 -4.938 1.00 0.00 93 VAL A C 18
ATOM 27434 O O . VAL A 1 93 ? -0.831 1.945 -4.560 1.00 0.00 93 VAL A O 18
ATOM 27447 N N . GLU A 1 94 ? 0.823 0.775 -5.552 1.00 0.00 94 GLU A N 18
ATOM 27448 C CA . GLU A 1 94 ? -0.014 -0.389 -5.821 1.00 0.00 94 GLU A CA 18
ATOM 27449 C C . GLU A 1 94 ? 0.616 -1.666 -5.271 1.00 0.00 94 GLU A C 18
ATOM 27450 O O . GLU A 1 94 ? 1.836 -1.764 -5.136 1.00 0.00 94 GLU A O 18
ATOM 27462 N N . PHE A 1 95 ? -0.231 -2.646 -4.964 1.00 0.00 95 PHE A N 18
ATOM 27463 C CA . PHE A 1 95 ? 0.224 -3.929 -4.434 1.00 0.00 95 PHE A CA 18
ATOM 27464 C C . PHE A 1 95 ? -0.212 -5.062 -5.359 1.00 0.00 95 PHE A C 18
ATOM 27465 O O . PHE A 1 95 ? -1.386 -5.438 -5.378 1.00 0.00 95 PHE A O 18
ATOM 27482 N N . ILE A 1 96 ? 0.735 -5.596 -6.129 1.00 0.00 96 ILE A N 18
ATOM 27483 C CA . ILE A 1 96 ? 0.446 -6.683 -7.065 1.00 0.00 96 ILE A CA 18
ATOM 27484 C C . ILE A 1 96 ? 0.997 -8.012 -6.547 1.00 0.00 96 ILE A C 18
ATOM 27485 O O . ILE A 1 96 ? 2.190 -8.288 -6.672 1.00 0.00 96 ILE A O 18
ATOM 27501 N N . SER A 1 97 ? 0.122 -8.829 -5.960 1.00 0.00 97 SER A N 18
ATOM 27502 C CA . SER A 1 97 ? 0.527 -10.127 -5.417 1.00 0.00 97 SER A CA 18
ATOM 27503 C C . SER A 1 97 ? 0.362 -11.237 -6.452 1.00 0.00 97 SER A C 18
ATOM 27504 O O . SER A 1 97 ? -0.617 -11.260 -7.200 1.00 0.00 97 SER A O 18
ATOM 27512 N N . THR A 1 98 ? 1.328 -12.156 -6.486 1.00 0.00 98 THR A N 18
ATOM 27513 C CA . THR A 1 98 ? 1.295 -13.277 -7.427 1.00 0.00 98 THR A CA 18
ATOM 27514 C C . THR A 1 98 ? 1.653 -14.595 -6.738 1.00 0.00 98 THR A C 18
ATOM 27515 O O . THR A 1 98 ? 0.950 -15.594 -6.896 1.00 0.00 98 THR A O 18
ATOM 27526 N N . LEU A 1 99 ? 2.751 -14.596 -5.979 1.00 0.00 99 LEU A N 18
ATOM 27527 C CA . LEU A 1 99 ? 3.194 -15.799 -5.275 1.00 0.00 99 LEU A CA 18
ATOM 27528 C C . LEU A 1 99 ? 2.405 -16.007 -3.983 1.00 0.00 99 LEU A C 18
ATOM 27529 O O . LEU A 1 99 ? 2.147 -15.058 -3.243 1.00 0.00 99 LEU A O 18
ATOM 27545 N N . HIS A 1 100 ? 2.033 -17.260 -3.715 1.00 0.00 100 HIS A N 18
ATOM 27546 C CA . HIS A 1 100 ? 1.282 -17.603 -2.507 1.00 0.00 100 HIS A CA 18
ATOM 27547 C C . HIS A 1 100 ? 2.194 -18.237 -1.457 1.00 0.00 100 HIS A C 18
ATOM 27548 O O . HIS A 1 100 ? 2.037 -17.991 -0.260 1.00 0.00 100 HIS A O 18
ATOM 27563 N N . GLY A 1 101 ? 3.146 -19.052 -1.916 1.00 0.00 101 GLY A N 18
ATOM 27564 C CA . GLY A 1 101 ? 4.072 -19.711 -1.009 1.00 0.00 101 GLY A CA 18
ATOM 27565 C C . GLY A 1 101 ? 5.268 -20.308 -1.732 1.00 0.00 101 GLY A C 18
ATOM 27566 O O . GLY A 1 101 ? 6.413 -20.098 -1.326 1.00 0.00 101 GLY A O 18
ATOM 27570 N N . GLY A 1 102 ? 5.001 -21.052 -2.806 1.00 0.00 102 GLY A N 18
ATOM 27571 C CA . GLY A 1 102 ? 6.066 -21.670 -3.576 1.00 0.00 102 GLY A CA 18
ATOM 27572 C C . GLY A 1 102 ? 5.706 -21.824 -5.042 1.00 0.00 102 GLY A C 18
ATOM 27573 O O . GLY A 1 102 ? 6.471 -21.328 -5.897 1.00 0.00 102 GLY A O 18
ATOM 27577 N N . MET A 1 1 ? -5.374 28.826 -12.052 1.00 0.00 1 MET A N 19
ATOM 27578 C CA . MET A 1 1 ? -5.922 27.529 -11.569 1.00 0.00 1 MET A CA 19
ATOM 27579 C C . MET A 1 1 ? -4.801 26.566 -11.183 1.00 0.00 1 MET A C 19
ATOM 27580 O O . MET A 1 1 ? -4.004 26.156 -12.027 1.00 0.00 1 MET A O 19
ATOM 27596 N N . SER A 1 2 ? -4.745 26.212 -9.899 1.00 0.00 2 SER A N 19
ATOM 27597 C CA . SER A 1 2 ? -3.721 25.300 -9.396 1.00 0.00 2 SER A CA 19
ATOM 27598 C C . SER A 1 2 ? -4.302 24.351 -8.351 1.00 0.00 2 SER A C 19
ATOM 27599 O O . SER A 1 2 ? -4.192 24.594 -7.147 1.00 0.00 2 SER A O 19
ATOM 27607 N N . ASN A 1 3 ? -4.924 23.269 -8.817 1.00 0.00 3 ASN A N 19
ATOM 27608 C CA . ASN A 1 3 ? -5.522 22.286 -7.921 1.00 0.00 3 ASN A CA 19
ATOM 27609 C C . ASN A 1 3 ? -5.431 20.880 -8.511 1.00 0.00 3 ASN A C 19
ATOM 27610 O O . ASN A 1 3 ? -6.168 20.537 -9.436 1.00 0.00 3 ASN A O 19
ATOM 27621 N N . HIS A 1 4 ? -4.524 20.073 -7.964 1.00 0.00 4 HIS A N 19
ATOM 27622 C CA . HIS A 1 4 ? -4.334 18.700 -8.429 1.00 0.00 4 HIS A CA 19
ATOM 27623 C C . HIS A 1 4 ? -3.681 17.832 -7.349 1.00 0.00 4 HIS A C 19
ATOM 27624 O O . HIS A 1 4 ? -2.934 16.901 -7.660 1.00 0.00 4 HIS A O 19
ATOM 27639 N N . ASN A 1 5 ? -3.967 18.137 -6.083 1.00 0.00 5 ASN A N 19
ATOM 27640 C CA . ASN A 1 5 ? -3.403 17.382 -4.965 1.00 0.00 5 ASN A CA 19
ATOM 27641 C C . ASN A 1 5 ? -4.256 16.155 -4.642 1.00 0.00 5 ASN A C 19
ATOM 27642 O O . ASN A 1 5 ? -5.481 16.248 -4.537 1.00 0.00 5 ASN A O 19
ATOM 27653 N N . HIS A 1 6 ? -3.595 15.006 -4.494 1.00 0.00 6 HIS A N 19
ATOM 27654 C CA . HIS A 1 6 ? -4.276 13.746 -4.189 1.00 0.00 6 HIS A CA 19
ATOM 27655 C C . HIS A 1 6 ? -3.272 12.594 -4.099 1.00 0.00 6 HIS A C 19
ATOM 27656 O O . HIS A 1 6 ? -2.096 12.761 -4.419 1.00 0.00 6 HIS A O 19
ATOM 27671 N N . ILE A 1 7 ? -3.746 11.423 -3.675 1.00 0.00 7 ILE A N 19
ATOM 27672 C CA . ILE A 1 7 ? -2.889 10.244 -3.558 1.00 0.00 7 ILE A CA 19
ATOM 27673 C C . ILE A 1 7 ? -3.527 9.043 -4.258 1.00 0.00 7 ILE A C 19
ATOM 27674 O O . ILE A 1 7 ? -4.749 8.965 -4.375 1.00 0.00 7 ILE A O 19
ATOM 27690 N N . THR A 1 8 ? -2.695 8.118 -4.732 1.00 0.00 8 THR A N 19
ATOM 27691 C CA . THR A 1 8 ? -3.183 6.928 -5.435 1.00 0.00 8 THR A CA 19
ATOM 27692 C C . THR A 1 8 ? -2.853 5.648 -4.665 1.00 0.00 8 THR A C 19
ATOM 27693 O O . THR A 1 8 ? -1.689 5.371 -4.374 1.00 0.00 8 THR A O 19
ATOM 27704 N N . VAL A 1 9 ? -3.888 4.870 -4.342 1.00 0.00 9 VAL A N 19
ATOM 27705 C CA . VAL A 1 9 ? -3.715 3.615 -3.612 1.00 0.00 9 VAL A CA 19
ATOM 27706 C C . VAL A 1 9 ? -4.739 2.568 -4.060 1.00 0.00 9 VAL A C 19
ATOM 27707 O O . VAL A 1 9 ? -5.935 2.699 -3.791 1.00 0.00 9 VAL A O 19
ATOM 27720 N N . GLN A 1 10 ? -4.265 1.533 -4.755 1.00 0.00 10 GLN A N 19
ATOM 27721 C CA . GLN A 1 10 ? -5.147 0.472 -5.245 1.00 0.00 10 GLN A CA 19
ATOM 27722 C C . GLN A 1 10 ? -4.551 -0.914 -5.001 1.00 0.00 10 GLN A C 19
ATOM 27723 O O . GLN A 1 10 ? -3.346 -1.057 -4.785 1.00 0.00 10 GLN A O 19
ATOM 27737 N N . PHE A 1 11 ? -5.412 -1.932 -5.039 1.00 0.00 11 PHE A N 19
ATOM 27738 C CA . PHE A 1 11 ? -4.987 -3.313 -4.826 1.00 0.00 11 PHE A CA 19
ATOM 27739 C C . PHE A 1 11 ? -5.238 -4.163 -6.070 1.00 0.00 11 PHE A C 19
ATOM 27740 O O . PHE A 1 11 ? -6.203 -3.935 -6.805 1.00 0.00 11 PHE A O 19
ATOM 27757 N N . ALA A 1 12 ? -4.366 -5.144 -6.299 1.00 0.00 12 ALA A N 19
ATOM 27758 C CA . ALA A 1 12 ? -4.487 -6.032 -7.456 1.00 0.00 12 ALA A CA 19
ATOM 27759 C C . ALA A 1 12 ? -4.031 -7.455 -7.131 1.00 0.00 12 ALA A C 19
ATOM 27760 O O . ALA A 1 12 ? -3.101 -7.657 -6.348 1.00 0.00 12 ALA A O 19
ATOM 27767 N N . GLY A 1 13 ? -4.690 -8.437 -7.748 1.00 0.00 13 GLY A N 19
ATOM 27768 C CA . GLY A 1 13 ? -4.341 -9.830 -7.526 1.00 0.00 13 GLY A CA 19
ATOM 27769 C C . GLY A 1 13 ? -5.058 -10.423 -6.329 1.00 0.00 13 GLY A C 19
ATOM 27770 O O . GLY A 1 13 ? -6.197 -10.879 -6.446 1.00 0.00 13 GLY A O 19
ATOM 27774 N N . GLY A 1 14 ? -4.391 -10.414 -5.176 1.00 0.00 14 GLY A N 19
ATOM 27775 C CA . GLY A 1 14 ? -4.985 -10.953 -3.963 1.00 0.00 14 GLY A CA 19
ATOM 27776 C C . GLY A 1 14 ? -4.687 -10.106 -2.737 1.00 0.00 14 GLY A C 19
ATOM 27777 O O . GLY A 1 14 ? -4.590 -10.630 -1.626 1.00 0.00 14 GLY A O 19
ATOM 27781 N N . CYS A 1 15 ? -4.540 -8.794 -2.939 1.00 0.00 15 CYS A N 19
ATOM 27782 C CA . CYS A 1 15 ? -4.245 -7.870 -1.842 1.00 0.00 15 CYS A CA 19
ATOM 27783 C C . CYS A 1 15 ? -5.454 -6.996 -1.497 1.00 0.00 15 CYS A C 19
ATOM 27784 O O . CYS A 1 15 ? -5.563 -6.496 -0.377 1.00 0.00 15 CYS A O 19
ATOM 27792 N N . GLU A 1 16 ? -6.360 -6.813 -2.460 1.00 0.00 16 GLU A N 19
ATOM 27793 C CA . GLU A 1 16 ? -7.556 -6.000 -2.246 1.00 0.00 16 GLU A CA 19
ATOM 27794 C C . GLU A 1 16 ? -8.411 -6.561 -1.107 1.00 0.00 16 GLU A C 19
ATOM 27795 O O . GLU A 1 16 ? -9.086 -5.810 -0.400 1.00 0.00 16 GLU A O 19
ATOM 27807 N N . LEU A 1 17 ? -8.370 -7.883 -0.927 1.00 0.00 17 LEU A N 19
ATOM 27808 C CA . LEU A 1 17 ? -9.135 -8.539 0.131 1.00 0.00 17 LEU A CA 19
ATOM 27809 C C . LEU A 1 17 ? -8.554 -8.240 1.521 1.00 0.00 17 LEU A C 19
ATOM 27810 O O . LEU A 1 17 ? -9.161 -8.589 2.535 1.00 0.00 17 LEU A O 19
ATOM 27826 N N . LEU A 1 18 ? -7.382 -7.592 1.571 1.00 0.00 18 LEU A N 19
ATOM 27827 C CA . LEU A 1 18 ? -6.746 -7.255 2.847 1.00 0.00 18 LEU A CA 19
ATOM 27828 C C . LEU A 1 18 ? -7.227 -5.897 3.384 1.00 0.00 18 LEU A C 19
ATOM 27829 O O . LEU A 1 18 ? -6.629 -5.348 4.310 1.00 0.00 18 LEU A O 19
ATOM 27845 N N . PHE A 1 19 ? -8.311 -5.363 2.811 1.00 0.00 19 PHE A N 19
ATOM 27846 C CA . PHE A 1 19 ? -8.861 -4.079 3.245 1.00 0.00 19 PHE A CA 19
ATOM 27847 C C . PHE A 1 19 ? -10.380 -4.098 3.136 1.00 0.00 19 PHE A C 19
ATOM 27848 O O . PHE A 1 19 ? -11.082 -3.996 4.140 1.00 0.00 19 PHE A O 19
ATOM 27865 N N . ALA A 1 20 ? -10.876 -4.236 1.908 1.00 0.00 20 ALA A N 19
ATOM 27866 C CA . ALA A 1 20 ? -12.314 -4.282 1.655 1.00 0.00 20 ALA A CA 19
ATOM 27867 C C . ALA A 1 20 ? -12.605 -4.490 0.165 1.00 0.00 20 ALA A C 19
ATOM 27868 O O . ALA A 1 20 ? -13.568 -3.937 -0.369 1.00 0.00 20 ALA A O 19
ATOM 27875 N N . LYS A 1 21 ? -11.762 -5.290 -0.500 1.00 0.00 21 LYS A N 19
ATOM 27876 C CA . LYS A 1 21 ? -11.917 -5.564 -1.931 1.00 0.00 21 LYS A CA 19
ATOM 27877 C C . LYS A 1 21 ? -12.066 -4.263 -2.725 1.00 0.00 21 LYS A C 19
ATOM 27878 O O . LYS A 1 21 ? -12.751 -4.223 -3.750 1.00 0.00 21 LYS A O 19
ATOM 27897 N N . GLN A 1 22 ? -11.424 -3.197 -2.241 1.00 0.00 22 GLN A N 19
ATOM 27898 C CA . GLN A 1 22 ? -11.493 -1.900 -2.900 1.00 0.00 22 GLN A CA 19
ATOM 27899 C C . GLN A 1 22 ? -10.529 -1.835 -4.079 1.00 0.00 22 GLN A C 19
ATOM 27900 O O . GLN A 1 22 ? -9.368 -2.237 -3.967 1.00 0.00 22 GLN A O 19
ATOM 27914 N N . THR A 1 23 ? -11.018 -1.326 -5.205 1.00 0.00 23 THR A N 19
ATOM 27915 C CA . THR A 1 23 ? -10.204 -1.207 -6.409 1.00 0.00 23 THR A CA 19
ATOM 27916 C C . THR A 1 23 ? -9.097 -0.172 -6.216 1.00 0.00 23 THR A C 19
ATOM 27917 O O . THR A 1 23 ? -7.917 -0.518 -6.198 1.00 0.00 23 THR A O 19
ATOM 27928 N N . SER A 1 24 ? -9.485 1.095 -6.066 1.00 0.00 24 SER A N 19
ATOM 27929 C CA . SER A 1 24 ? -8.522 2.176 -5.869 1.00 0.00 24 SER A CA 19
ATOM 27930 C C . SER A 1 24 ? -9.072 3.234 -4.914 1.00 0.00 24 SER A C 19
ATOM 27931 O O . SER A 1 24 ? -10.281 3.305 -4.681 1.00 0.00 24 SER A O 19
ATOM 27939 N N . LEU A 1 25 ? -8.176 4.050 -4.357 1.00 0.00 25 LEU A N 19
ATOM 27940 C CA . LEU A 1 25 ? -8.576 5.102 -3.424 1.00 0.00 25 LEU A CA 19
ATOM 27941 C C . LEU A 1 25 ? -7.738 6.366 -3.616 1.00 0.00 25 LEU A C 19
ATOM 27942 O O . LEU A 1 25 ? -6.563 6.296 -3.977 1.00 0.00 25 LEU A O 19
ATOM 27958 N N . GLN A 1 26 ? -8.357 7.522 -3.363 1.00 0.00 26 GLN A N 19
ATOM 27959 C CA . GLN A 1 26 ? -7.674 8.805 -3.498 1.00 0.00 26 GLN A CA 19
ATOM 27960 C C . GLN A 1 26 ? -7.912 9.680 -2.270 1.00 0.00 26 GLN A C 19
ATOM 27961 O O . GLN A 1 26 ? -9.048 10.042 -1.963 1.00 0.00 26 GLN A O 19
ATOM 27975 N N . LEU A 1 27 ? -6.828 10.011 -1.568 1.00 0.00 27 LEU A N 19
ATOM 27976 C CA . LEU A 1 27 ? -6.908 10.841 -0.368 1.00 0.00 27 LEU A CA 19
ATOM 27977 C C . LEU A 1 27 ? -6.222 12.185 -0.590 1.00 0.00 27 LEU A C 19
ATOM 27978 O O . LEU A 1 27 ? -5.117 12.245 -1.133 1.00 0.00 27 LEU A O 19
ATOM 27994 N N . ASP A 1 28 ? -6.881 13.260 -0.162 1.00 0.00 28 ASP A N 19
ATOM 27995 C CA . ASP A 1 28 ? -6.333 14.607 -0.310 1.00 0.00 28 ASP A CA 19
ATOM 27996 C C . ASP A 1 28 ? -6.275 15.324 1.039 1.00 0.00 28 ASP A C 19
ATOM 27997 O O . ASP A 1 28 ? -7.305 15.716 1.591 1.00 0.00 28 ASP A O 19
ATOM 28006 N N . GLY A 1 29 ? -5.062 15.490 1.566 1.00 0.00 29 GLY A N 19
ATOM 28007 C CA . GLY A 1 29 ? -4.887 16.158 2.846 1.00 0.00 29 GLY A CA 19
ATOM 28008 C C . GLY A 1 29 ? -3.550 16.867 2.952 1.00 0.00 29 GLY A C 19
ATOM 28009 O O . GLY A 1 29 ? -2.585 16.487 2.288 1.00 0.00 29 GLY A O 19
ATOM 28013 N N . VAL A 1 30 ? -3.489 17.899 3.795 1.00 0.00 30 VAL A N 19
ATOM 28014 C CA . VAL A 1 30 ? -2.254 18.657 3.987 1.00 0.00 30 VAL A CA 19
ATOM 28015 C C . VAL A 1 30 ? -1.504 18.182 5.232 1.00 0.00 30 VAL A C 19
ATOM 28016 O O . VAL A 1 30 ? -0.288 17.994 5.198 1.00 0.00 30 VAL A O 19
ATOM 28029 N N . VAL A 1 31 ? -2.239 17.984 6.328 1.00 0.00 31 VAL A N 19
ATOM 28030 C CA . VAL A 1 31 ? -1.645 17.524 7.581 1.00 0.00 31 VAL A CA 19
ATOM 28031 C C . VAL A 1 31 ? -1.655 15.993 7.683 1.00 0.00 31 VAL A C 19
ATOM 28032 O O . VAL A 1 31 ? -0.643 15.389 8.036 1.00 0.00 31 VAL A O 19
ATOM 28045 N N . PRO A 1 32 ? -2.800 15.344 7.375 1.00 0.00 32 PRO A N 19
ATOM 28046 C CA . PRO A 1 32 ? -2.926 13.880 7.436 1.00 0.00 32 PRO A CA 19
ATOM 28047 C C . PRO A 1 32 ? -1.824 13.157 6.660 1.00 0.00 32 PRO A C 19
ATOM 28048 O O . PRO A 1 32 ? -1.265 12.169 7.138 1.00 0.00 32 PRO A O 19
ATOM 28059 N N . THR A 1 33 ? -1.524 13.653 5.459 1.00 0.00 33 THR A N 19
ATOM 28060 C CA . THR A 1 33 ? -0.492 13.052 4.613 1.00 0.00 33 THR A CA 19
ATOM 28061 C C . THR A 1 33 ? 0.908 13.425 5.111 1.00 0.00 33 THR A C 19
ATOM 28062 O O . THR A 1 33 ? 1.053 14.136 6.106 1.00 0.00 33 THR A O 19
ATOM 28073 N N . GLY A 1 34 ? 1.936 12.934 4.416 1.00 0.00 34 GLY A N 19
ATOM 28074 C CA . GLY A 1 34 ? 3.309 13.221 4.810 1.00 0.00 34 GLY A CA 19
ATOM 28075 C C . GLY A 1 34 ? 3.954 12.059 5.542 1.00 0.00 34 GLY A C 19
ATOM 28076 O O . GLY A 1 34 ? 4.670 12.256 6.527 1.00 0.00 34 GLY A O 19
ATOM 28080 N N . THR A 1 35 ? 3.699 10.846 5.056 1.00 0.00 35 THR A N 19
ATOM 28081 C CA . THR A 1 35 ? 4.252 9.633 5.656 1.00 0.00 35 THR A CA 19
ATOM 28082 C C . THR A 1 35 ? 5.163 8.905 4.657 1.00 0.00 35 THR A C 19
ATOM 28083 O O . THR A 1 35 ? 5.665 9.516 3.714 1.00 0.00 35 THR A O 19
ATOM 28094 N N . ASN A 1 36 ? 5.374 7.604 4.870 1.00 0.00 36 ASN A N 19
ATOM 28095 C CA . ASN A 1 36 ? 6.222 6.804 3.986 1.00 0.00 36 ASN A CA 19
ATOM 28096 C C . ASN A 1 36 ? 5.548 5.471 3.648 1.00 0.00 36 ASN A C 19
ATOM 28097 O O . ASN A 1 36 ? 4.395 5.246 4.016 1.00 0.00 36 ASN A O 19
ATOM 28108 N N . LEU A 1 37 ? 6.264 4.590 2.943 1.00 0.00 37 LEU A N 19
ATOM 28109 C CA . LEU A 1 37 ? 5.710 3.290 2.565 1.00 0.00 37 LEU A CA 19
ATOM 28110 C C . LEU A 1 37 ? 5.321 2.474 3.794 1.00 0.00 37 LEU A C 19
ATOM 28111 O O . LEU A 1 37 ? 4.241 1.883 3.831 1.00 0.00 37 LEU A O 19
ATOM 28127 N N . ASN A 1 38 ? 6.192 2.457 4.803 1.00 0.00 38 ASN A N 19
ATOM 28128 C CA . ASN A 1 38 ? 5.910 1.726 6.035 1.00 0.00 38 ASN A CA 19
ATOM 28129 C C . ASN A 1 38 ? 4.634 2.267 6.675 1.00 0.00 38 ASN A C 19
ATOM 28130 O O . ASN A 1 38 ? 3.852 1.519 7.262 1.00 0.00 38 ASN A O 19
ATOM 28141 N N . GLY A 1 39 ? 4.422 3.577 6.528 1.00 0.00 39 GLY A N 19
ATOM 28142 C CA . GLY A 1 39 ? 3.231 4.202 7.062 1.00 0.00 39 GLY A CA 19
ATOM 28143 C C . GLY A 1 39 ? 2.015 3.914 6.201 1.00 0.00 39 GLY A C 19
ATOM 28144 O O . GLY A 1 39 ? 0.906 3.773 6.714 1.00 0.00 39 GLY A O 19
ATOM 28148 N N . LEU A 1 40 ? 2.230 3.813 4.882 1.00 0.00 40 LEU A N 19
ATOM 28149 C CA . LEU A 1 40 ? 1.146 3.524 3.947 1.00 0.00 40 LEU A CA 19
ATOM 28150 C C . LEU A 1 40 ? 0.507 2.176 4.266 1.00 0.00 40 LEU A C 19
ATOM 28151 O O . LEU A 1 40 ? -0.714 2.077 4.419 1.00 0.00 40 LEU A O 19
ATOM 28167 N N . VAL A 1 41 ? 1.341 1.140 4.370 1.00 0.00 41 VAL A N 19
ATOM 28168 C CA . VAL A 1 41 ? 0.851 -0.205 4.676 1.00 0.00 41 VAL A CA 19
ATOM 28169 C C . VAL A 1 41 ? 0.131 -0.231 6.020 1.00 0.00 41 VAL A C 19
ATOM 28170 O O . VAL A 1 41 ? -1.034 -0.614 6.095 1.00 0.00 41 VAL A O 19
ATOM 28183 N N . GLN A 1 42 ? 0.826 0.190 7.077 1.00 0.00 42 GLN A N 19
ATOM 28184 C CA . GLN A 1 42 ? 0.248 0.224 8.422 1.00 0.00 42 GLN A CA 19
ATOM 28185 C C . GLN A 1 42 ? -1.110 0.939 8.433 1.00 0.00 42 GLN A C 19
ATOM 28186 O O . GLN A 1 42 ? -1.983 0.612 9.238 1.00 0.00 42 GLN A O 19
ATOM 28200 N N . LEU A 1 43 ? -1.283 1.913 7.535 1.00 0.00 43 LEU A N 19
ATOM 28201 C CA . LEU A 1 43 ? -2.532 2.669 7.445 1.00 0.00 43 LEU A CA 19
ATOM 28202 C C . LEU A 1 43 ? -3.666 1.837 6.830 1.00 0.00 43 LEU A C 19
ATOM 28203 O O . LEU A 1 43 ? -4.836 2.081 7.116 1.00 0.00 43 LEU A O 19
ATOM 28219 N N . LEU A 1 44 ? -3.322 0.865 5.978 1.00 0.00 44 LEU A N 19
ATOM 28220 C CA . LEU A 1 44 ? -4.337 0.024 5.336 1.00 0.00 44 LEU A CA 19
ATOM 28221 C C . LEU A 1 44 ? -4.537 -1.306 6.070 1.00 0.00 44 LEU A C 19
ATOM 28222 O O . LEU A 1 44 ? -5.671 -1.758 6.239 1.00 0.00 44 LEU A O 19
ATOM 28238 N N . LYS A 1 45 ? -3.441 -1.941 6.491 1.00 0.00 45 LYS A N 19
ATOM 28239 C CA . LYS A 1 45 ? -3.526 -3.224 7.183 1.00 0.00 45 LYS A CA 19
ATOM 28240 C C . LYS A 1 45 ? -3.786 -3.045 8.679 1.00 0.00 45 LYS A C 19
ATOM 28241 O O . LYS A 1 45 ? -4.866 -3.375 9.159 1.00 0.00 45 LYS A O 19
ATOM 28260 N N . THR A 1 46 ? -2.808 -2.521 9.414 1.00 0.00 46 THR A N 19
ATOM 28261 C CA . THR A 1 46 ? -2.967 -2.312 10.856 1.00 0.00 46 THR A CA 19
ATOM 28262 C C . THR A 1 46 ? -4.263 -1.559 11.174 1.00 0.00 46 THR A C 19
ATOM 28263 O O . THR A 1 46 ? -4.845 -1.740 12.245 1.00 0.00 46 THR A O 19
ATOM 28274 N N . ASN A 1 47 ? -4.715 -0.723 10.238 1.00 0.00 47 ASN A N 19
ATOM 28275 C CA . ASN A 1 47 ? -5.944 0.045 10.420 1.00 0.00 47 ASN A CA 19
ATOM 28276 C C . ASN A 1 47 ? -7.181 -0.803 10.107 1.00 0.00 47 ASN A C 19
ATOM 28277 O O . ASN A 1 47 ? -8.228 -0.633 10.736 1.00 0.00 47 ASN A O 19
ATOM 28288 N N . TYR A 1 48 ? -7.061 -1.708 9.132 1.00 0.00 48 TYR A N 19
ATOM 28289 C CA . TYR A 1 48 ? -8.177 -2.573 8.746 1.00 0.00 48 TYR A CA 19
ATOM 28290 C C . TYR A 1 48 ? -7.748 -4.042 8.673 1.00 0.00 48 TYR A C 19
ATOM 28291 O O . TYR A 1 48 ? -8.186 -4.858 9.484 1.00 0.00 48 TYR A O 19
ATOM 28309 N N . VAL A 1 49 ? -6.900 -4.368 7.688 1.00 0.00 49 VAL A N 19
ATOM 28310 C CA . VAL A 1 49 ? -6.406 -5.737 7.482 1.00 0.00 49 VAL A CA 19
ATOM 28311 C C . VAL A 1 49 ? -7.539 -6.766 7.592 1.00 0.00 49 VAL A C 19
ATOM 28312 O O . VAL A 1 49 ? -7.635 -7.518 8.563 1.00 0.00 49 VAL A O 19
ATOM 28325 N N . LYS A 1 50 ? -8.397 -6.782 6.574 1.00 0.00 50 LYS A N 19
ATOM 28326 C CA . LYS A 1 50 ? -9.530 -7.705 6.529 1.00 0.00 50 LYS A CA 19
ATOM 28327 C C . LYS A 1 50 ? -9.077 -9.146 6.746 1.00 0.00 50 LYS A C 19
ATOM 28328 O O . LYS A 1 50 ? -9.627 -9.857 7.587 1.00 0.00 50 LYS A O 19
ATOM 28347 N N . GLU A 1 51 ? -8.062 -9.564 5.992 1.00 0.00 51 GLU A N 19
ATOM 28348 C CA . GLU A 1 51 ? -7.527 -10.915 6.113 1.00 0.00 51 GLU A CA 19
ATOM 28349 C C . GLU A 1 51 ? -6.380 -10.936 7.129 1.00 0.00 51 GLU A C 19
ATOM 28350 O O . GLU A 1 51 ? -6.227 -10.000 7.914 1.00 0.00 51 GLU A O 19
ATOM 28362 N N . ARG A 1 52 ? -5.579 -12.000 7.118 1.00 0.00 52 ARG A N 19
ATOM 28363 C CA . ARG A 1 52 ? -4.459 -12.118 8.051 1.00 0.00 52 ARG A CA 19
ATOM 28364 C C . ARG A 1 52 ? -3.391 -11.056 7.773 1.00 0.00 52 ARG A C 19
ATOM 28365 O O . ARG A 1 52 ? -3.010 -10.835 6.625 1.00 0.00 52 ARG A O 19
ATOM 28386 N N . PRO A 1 53 ? -2.887 -10.386 8.827 1.00 0.00 53 PRO A N 19
ATOM 28387 C CA . PRO A 1 53 ? -1.854 -9.353 8.686 1.00 0.00 53 PRO A CA 19
ATOM 28388 C C . PRO A 1 53 ? -0.463 -9.943 8.463 1.00 0.00 53 PRO A C 19
ATOM 28389 O O . PRO A 1 53 ? 0.408 -9.293 7.882 1.00 0.00 53 PRO A O 19
ATOM 28400 N N . ASP A 1 54 ? -0.258 -11.176 8.933 1.00 0.00 54 ASP A N 19
ATOM 28401 C CA . ASP A 1 54 ? 1.030 -11.850 8.790 1.00 0.00 54 ASP A CA 19
ATOM 28402 C C . ASP A 1 54 ? 1.121 -12.658 7.490 1.00 0.00 54 ASP A C 19
ATOM 28403 O O . ASP A 1 54 ? 2.080 -13.404 7.290 1.00 0.00 54 ASP A O 19
ATOM 28412 N N . LEU A 1 55 ? 0.132 -12.509 6.605 1.00 0.00 55 LEU A N 19
ATOM 28413 C CA . LEU A 1 55 ? 0.135 -13.232 5.334 1.00 0.00 55 LEU A CA 19
ATOM 28414 C C . LEU A 1 55 ? 0.814 -12.416 4.231 1.00 0.00 55 LEU A C 19
ATOM 28415 O O . LEU A 1 55 ? 1.343 -12.982 3.271 1.00 0.00 55 LEU A O 19
ATOM 28431 N N . LEU A 1 56 ? 0.798 -11.087 4.370 1.00 0.00 56 LEU A N 19
ATOM 28432 C CA . LEU A 1 56 ? 1.412 -10.207 3.376 1.00 0.00 56 LEU A CA 19
ATOM 28433 C C . LEU A 1 56 ? 2.807 -9.762 3.796 1.00 0.00 56 LEU A C 19
ATOM 28434 O O . LEU A 1 56 ? 3.727 -9.765 2.982 1.00 0.00 56 LEU A O 19
ATOM 28450 N N . VAL A 1 57 ? 2.958 -9.362 5.057 1.00 0.00 57 VAL A N 19
ATOM 28451 C CA . VAL A 1 57 ? 4.250 -8.896 5.557 1.00 0.00 57 VAL A CA 19
ATOM 28452 C C . VAL A 1 57 ? 5.343 -9.933 5.335 1.00 0.00 57 VAL A C 19
ATOM 28453 O O . VAL A 1 57 ? 5.093 -11.139 5.353 1.00 0.00 57 VAL A O 19
ATOM 28466 N N . ASP A 1 58 ? 6.558 -9.441 5.128 1.00 0.00 58 ASP A N 19
ATOM 28467 C CA . ASP A 1 58 ? 7.716 -10.300 4.902 1.00 0.00 58 ASP A CA 19
ATOM 28468 C C . ASP A 1 58 ? 8.001 -11.149 6.136 1.00 0.00 58 ASP A C 19
ATOM 28469 O O . ASP A 1 58 ? 8.021 -12.379 6.063 1.00 0.00 58 ASP A O 19
ATOM 28478 N N . GLN A 1 59 ? 8.207 -10.482 7.272 1.00 0.00 59 GLN A N 19
ATOM 28479 C CA . GLN A 1 59 ? 8.477 -11.172 8.531 1.00 0.00 59 GLN A CA 19
ATOM 28480 C C . GLN A 1 59 ? 8.524 -10.197 9.705 1.00 0.00 59 GLN A C 19
ATOM 28481 O O . GLN A 1 59 ? 7.956 -10.467 10.763 1.00 0.00 59 GLN A O 19
ATOM 28495 N N . THR A 1 60 ? 9.204 -9.068 9.514 1.00 0.00 60 THR A N 19
ATOM 28496 C CA . THR A 1 60 ? 9.323 -8.059 10.565 1.00 0.00 60 THR A CA 19
ATOM 28497 C C . THR A 1 60 ? 8.134 -7.091 10.560 1.00 0.00 60 THR A C 19
ATOM 28498 O O . THR A 1 60 ? 8.165 -6.065 11.241 1.00 0.00 60 THR A O 19
ATOM 28509 N N . GLY A 1 61 ? 7.087 -7.413 9.791 1.00 0.00 61 GLY A N 19
ATOM 28510 C CA . GLY A 1 61 ? 5.917 -6.551 9.721 1.00 0.00 61 GLY A CA 19
ATOM 28511 C C . GLY A 1 61 ? 6.252 -5.145 9.251 1.00 0.00 61 GLY A C 19
ATOM 28512 O O . GLY A 1 61 ? 5.505 -4.201 9.516 1.00 0.00 61 GLY A O 19
ATOM 28516 N N . GLN A 1 62 ? 7.379 -5.011 8.554 1.00 0.00 62 GLN A N 19
ATOM 28517 C CA . GLN A 1 62 ? 7.829 -3.716 8.042 1.00 0.00 62 GLN A CA 19
ATOM 28518 C C . GLN A 1 62 ? 7.705 -3.659 6.520 1.00 0.00 62 GLN A C 19
ATOM 28519 O O . GLN A 1 62 ? 7.404 -2.609 5.947 1.00 0.00 62 GLN A O 19
ATOM 28533 N N . THR A 1 63 ? 7.937 -4.801 5.876 1.00 0.00 63 THR A N 19
ATOM 28534 C CA . THR A 1 63 ? 7.852 -4.907 4.424 1.00 0.00 63 THR A CA 19
ATOM 28535 C C . THR A 1 63 ? 6.964 -6.092 4.040 1.00 0.00 63 THR A C 19
ATOM 28536 O O . THR A 1 63 ? 6.511 -6.835 4.913 1.00 0.00 63 THR A O 19
ATOM 28547 N N . LEU A 1 64 ? 6.706 -6.261 2.746 1.00 0.00 64 LEU A N 19
ATOM 28548 C CA . LEU A 1 64 ? 5.862 -7.359 2.275 1.00 0.00 64 LEU A CA 19
ATOM 28549 C C . LEU A 1 64 ? 6.697 -8.577 1.888 1.00 0.00 64 LEU A C 19
ATOM 28550 O O . LEU A 1 64 ? 7.888 -8.464 1.598 1.00 0.00 64 LEU A O 19
ATOM 28566 N N . ARG A 1 65 ? 6.053 -9.743 1.887 1.00 0.00 65 ARG A N 19
ATOM 28567 C CA . ARG A 1 65 ? 6.715 -10.998 1.542 1.00 0.00 65 ARG A CA 19
ATOM 28568 C C . ARG A 1 65 ? 6.766 -11.198 0.025 1.00 0.00 65 ARG A C 19
ATOM 28569 O O . ARG A 1 65 ? 6.068 -10.510 -0.723 1.00 0.00 65 ARG A O 19
ATOM 28590 N N . PRO A 1 66 ? 7.595 -12.154 -0.450 1.00 0.00 66 PRO A N 19
ATOM 28591 C CA . PRO A 1 66 ? 7.730 -12.448 -1.882 1.00 0.00 66 PRO A CA 19
ATOM 28592 C C . PRO A 1 66 ? 6.393 -12.783 -2.536 1.00 0.00 66 PRO A C 19
ATOM 28593 O O . PRO A 1 66 ? 5.638 -13.620 -2.034 1.00 0.00 66 PRO A O 19
ATOM 28604 N N . GLY A 1 67 ? 6.109 -12.116 -3.650 1.00 0.00 67 GLY A N 19
ATOM 28605 C CA . GLY A 1 67 ? 4.864 -12.338 -4.360 1.00 0.00 67 GLY A CA 19
ATOM 28606 C C . GLY A 1 67 ? 4.236 -11.042 -4.834 1.00 0.00 67 GLY A C 19
ATOM 28607 O O . GLY A 1 67 ? 3.866 -10.917 -6.001 1.00 0.00 67 GLY A O 19
ATOM 28611 N N . ILE A 1 68 ? 4.125 -10.071 -3.928 1.00 0.00 68 ILE A N 19
ATOM 28612 C CA . ILE A 1 68 ? 3.547 -8.771 -4.262 1.00 0.00 68 ILE A CA 19
ATOM 28613 C C . ILE A 1 68 ? 4.638 -7.771 -4.636 1.00 0.00 68 ILE A C 19
ATOM 28614 O O . ILE A 1 68 ? 5.659 -7.668 -3.953 1.00 0.00 68 ILE A O 19
ATOM 28630 N N . LEU A 1 69 ? 4.414 -7.032 -5.722 1.00 0.00 69 LEU A N 19
ATOM 28631 C CA . LEU A 1 69 ? 5.377 -6.037 -6.183 1.00 0.00 69 LEU A CA 19
ATOM 28632 C C . LEU A 1 69 ? 4.829 -4.623 -6.006 1.00 0.00 69 LEU A C 19
ATOM 28633 O O . LEU A 1 69 ? 3.804 -4.267 -6.590 1.00 0.00 69 LEU A O 19
ATOM 28649 N N . VAL A 1 70 ? 5.521 -3.821 -5.194 1.00 0.00 70 VAL A N 19
ATOM 28650 C CA . VAL A 1 70 ? 5.107 -2.441 -4.941 1.00 0.00 70 VAL A CA 19
ATOM 28651 C C . VAL A 1 70 ? 5.655 -1.499 -6.012 1.00 0.00 70 VAL A C 19
ATOM 28652 O O . VAL A 1 70 ? 6.862 -1.461 -6.263 1.00 0.00 70 VAL A O 19
ATOM 28665 N N . LEU A 1 71 ? 4.759 -0.747 -6.646 1.00 0.00 71 LEU A N 19
ATOM 28666 C CA . LEU A 1 71 ? 5.147 0.190 -7.698 1.00 0.00 71 LEU A CA 19
ATOM 28667 C C . LEU A 1 71 ? 4.737 1.618 -7.341 1.00 0.00 71 LEU A C 19
ATOM 28668 O O . LEU A 1 71 ? 3.593 1.867 -6.956 1.00 0.00 71 LEU A O 19
ATOM 28684 N N . VAL A 1 72 ? 5.678 2.551 -7.485 1.00 0.00 72 VAL A N 19
ATOM 28685 C CA . VAL A 1 72 ? 5.419 3.959 -7.194 1.00 0.00 72 VAL A CA 19
ATOM 28686 C C . VAL A 1 72 ? 5.251 4.755 -8.484 1.00 0.00 72 VAL A C 19
ATOM 28687 O O . VAL A 1 72 ? 6.235 5.127 -9.128 1.00 0.00 72 VAL A O 19
ATOM 28700 N N . ASN A 1 73 ? 3.997 5.005 -8.859 1.00 0.00 73 ASN A N 19
ATOM 28701 C CA . ASN A 1 73 ? 3.690 5.752 -10.080 1.00 0.00 73 ASN A CA 19
ATOM 28702 C C . ASN A 1 73 ? 4.267 5.042 -11.308 1.00 0.00 73 ASN A C 19
ATOM 28703 O O . ASN A 1 73 ? 4.968 5.646 -12.123 1.00 0.00 73 ASN A O 19
ATOM 28714 N N . SER A 1 74 ? 3.964 3.746 -11.424 1.00 0.00 74 SER A N 19
ATOM 28715 C CA . SER A 1 74 ? 4.440 2.925 -12.538 1.00 0.00 74 SER A CA 19
ATOM 28716 C C . SER A 1 74 ? 5.965 2.759 -12.503 1.00 0.00 74 SER A C 19
ATOM 28717 O O . SER A 1 74 ? 6.617 2.701 -13.549 1.00 0.00 74 SER A O 19
ATOM 28725 N N . CYS A 1 75 ? 6.528 2.673 -11.295 1.00 0.00 75 CYS A N 19
ATOM 28726 C CA . CYS A 1 75 ? 7.970 2.503 -11.131 1.00 0.00 75 CYS A CA 19
ATOM 28727 C C . CYS A 1 75 ? 8.275 1.698 -9.870 1.00 0.00 75 CYS A C 19
ATOM 28728 O O . CYS A 1 75 ? 7.848 2.067 -8.779 1.00 0.00 75 CYS A O 19
ATOM 28736 N N . ASP A 1 76 ? 9.007 0.593 -10.027 1.00 0.00 76 ASP A N 19
ATOM 28737 C CA . ASP A 1 76 ? 9.361 -0.269 -8.895 1.00 0.00 76 ASP A CA 19
ATOM 28738 C C . ASP A 1 76 ? 9.894 0.549 -7.719 1.00 0.00 76 ASP A C 19
ATOM 28739 O O . ASP A 1 76 ? 10.958 1.164 -7.807 1.00 0.00 76 ASP A O 19
ATOM 28748 N N . ALA A 1 77 ? 9.141 0.549 -6.617 1.00 0.00 77 ALA A N 19
ATOM 28749 C CA . ALA A 1 77 ? 9.527 1.290 -5.417 1.00 0.00 77 ALA A CA 19
ATOM 28750 C C . ALA A 1 77 ? 10.691 0.619 -4.683 1.00 0.00 77 ALA A C 19
ATOM 28751 O O . ALA A 1 77 ? 11.367 1.257 -3.877 1.00 0.00 77 ALA A O 19
ATOM 28758 N N . GLU A 1 78 ? 10.919 -0.664 -4.965 1.00 0.00 78 GLU A N 19
ATOM 28759 C CA . GLU A 1 78 ? 12.000 -1.409 -4.328 1.00 0.00 78 GLU A CA 19
ATOM 28760 C C . GLU A 1 78 ? 13.355 -0.979 -4.880 1.00 0.00 78 GLU A C 19
ATOM 28761 O O . GLU A 1 78 ? 14.377 -1.125 -4.210 1.00 0.00 78 GLU A O 19
ATOM 28773 N N . VAL A 1 79 ? 13.357 -0.439 -6.099 1.00 0.00 79 VAL A N 19
ATOM 28774 C CA . VAL A 1 79 ? 14.589 0.018 -6.727 1.00 0.00 79 VAL A CA 19
ATOM 28775 C C . VAL A 1 79 ? 15.196 1.186 -5.947 1.00 0.00 79 VAL A C 19
ATOM 28776 O O . VAL A 1 79 ? 16.419 1.304 -5.846 1.00 0.00 79 VAL A O 19
ATOM 28789 N N . VAL A 1 80 ? 14.335 2.046 -5.398 1.00 0.00 80 VAL A N 19
ATOM 28790 C CA . VAL A 1 80 ? 14.792 3.203 -4.628 1.00 0.00 80 VAL A CA 19
ATOM 28791 C C . VAL A 1 80 ? 14.808 2.912 -3.125 1.00 0.00 80 VAL A C 19
ATOM 28792 O O . VAL A 1 80 ? 15.695 3.383 -2.409 1.00 0.00 80 VAL A O 19
ATOM 28805 N N . GLY A 1 81 ? 13.825 2.143 -2.649 1.00 0.00 81 GLY A N 19
ATOM 28806 C CA . GLY A 1 81 ? 13.756 1.821 -1.233 1.00 0.00 81 GLY A CA 19
ATOM 28807 C C . GLY A 1 81 ? 13.069 0.493 -0.957 1.00 0.00 81 GLY A C 19
ATOM 28808 O O . GLY A 1 81 ? 13.702 -0.449 -0.479 1.00 0.00 81 GLY A O 19
ATOM 28812 N N . GLY A 1 82 ? 11.771 0.422 -1.253 1.00 0.00 82 GLY A N 19
ATOM 28813 C CA . GLY A 1 82 ? 11.016 -0.801 -1.022 1.00 0.00 82 GLY A CA 19
ATOM 28814 C C . GLY A 1 82 ? 10.118 -0.712 0.197 1.00 0.00 82 GLY A C 19
ATOM 28815 O O . GLY A 1 82 ? 8.986 -1.195 0.175 1.00 0.00 82 GLY A O 19
ATOM 28819 N N . MET A 1 83 ? 10.628 -0.096 1.262 1.00 0.00 83 MET A N 19
ATOM 28820 C CA . MET A 1 83 ? 9.870 0.059 2.502 1.00 0.00 83 MET A CA 19
ATOM 28821 C C . MET A 1 83 ? 10.238 1.362 3.221 1.00 0.00 83 MET A C 19
ATOM 28822 O O . MET A 1 83 ? 10.086 1.469 4.439 1.00 0.00 83 MET A O 19
ATOM 28836 N N . ASP A 1 84 ? 10.720 2.351 2.461 1.00 0.00 84 ASP A N 19
ATOM 28837 C CA . ASP A 1 84 ? 11.107 3.638 3.036 1.00 0.00 84 ASP A CA 19
ATOM 28838 C C . ASP A 1 84 ? 10.888 4.788 2.048 1.00 0.00 84 ASP A C 19
ATOM 28839 O O . ASP A 1 84 ? 11.546 5.828 2.137 1.00 0.00 84 ASP A O 19
ATOM 28848 N N . TYR A 1 85 ? 9.960 4.605 1.107 1.00 0.00 85 TYR A N 19
ATOM 28849 C CA . TYR A 1 85 ? 9.665 5.637 0.116 1.00 0.00 85 TYR A CA 19
ATOM 28850 C C . TYR A 1 85 ? 8.722 6.693 0.692 1.00 0.00 85 TYR A C 19
ATOM 28851 O O . TYR A 1 85 ? 7.564 6.402 1.005 1.00 0.00 85 TYR A O 19
ATOM 28869 N N . VAL A 1 86 ? 9.230 7.917 0.829 1.00 0.00 86 VAL A N 19
ATOM 28870 C CA . VAL A 1 86 ? 8.442 9.025 1.371 1.00 0.00 86 VAL A CA 19
ATOM 28871 C C . VAL A 1 86 ? 7.252 9.357 0.473 1.00 0.00 86 VAL A C 19
ATOM 28872 O O . VAL A 1 86 ? 7.331 9.240 -0.753 1.00 0.00 86 VAL A O 19
ATOM 28885 N N . LEU A 1 87 ? 6.149 9.773 1.091 1.00 0.00 87 LEU A N 19
ATOM 28886 C CA . LEU A 1 87 ? 4.937 10.125 0.358 1.00 0.00 87 LEU A CA 19
ATOM 28887 C C . LEU A 1 87 ? 4.923 11.608 -0.012 1.00 0.00 87 LEU A C 19
ATOM 28888 O O . LEU A 1 87 ? 5.735 12.393 0.481 1.00 0.00 87 LEU A O 19
ATOM 28904 N N . ASN A 1 88 ? 3.985 11.979 -0.880 1.00 0.00 88 ASN A N 19
ATOM 28905 C CA . ASN A 1 88 ? 3.835 13.361 -1.326 1.00 0.00 88 ASN A CA 19
ATOM 28906 C C . ASN A 1 88 ? 2.521 13.543 -2.085 1.00 0.00 88 ASN A C 19
ATOM 28907 O O . ASN A 1 88 ? 1.882 12.564 -2.474 1.00 0.00 88 ASN A O 19
ATOM 28918 N N . ASP A 1 89 ? 2.127 14.799 -2.296 1.00 0.00 89 ASP A N 19
ATOM 28919 C CA . ASP A 1 89 ? 0.893 15.104 -3.018 1.00 0.00 89 ASP A CA 19
ATOM 28920 C C . ASP A 1 89 ? 0.994 14.630 -4.465 1.00 0.00 89 ASP A C 19
ATOM 28921 O O . ASP A 1 89 ? 1.548 15.323 -5.322 1.00 0.00 89 ASP A O 19
ATOM 28930 N N . GLY A 1 90 ? 0.467 13.435 -4.720 1.00 0.00 90 GLY A N 19
ATOM 28931 C CA . GLY A 1 90 ? 0.507 12.858 -6.051 1.00 0.00 90 GLY A CA 19
ATOM 28932 C C . GLY A 1 90 ? 1.278 11.545 -6.095 1.00 0.00 90 GLY A C 19
ATOM 28933 O O . GLY A 1 90 ? 1.783 11.156 -7.152 1.00 0.00 90 GLY A O 19
ATOM 28937 N N . ASP A 1 91 ? 1.366 10.858 -4.950 1.00 0.00 91 ASP A N 19
ATOM 28938 C CA . ASP A 1 91 ? 2.076 9.584 -4.866 1.00 0.00 91 ASP A CA 19
ATOM 28939 C C . ASP A 1 91 ? 1.156 8.420 -5.219 1.00 0.00 91 ASP A C 19
ATOM 28940 O O . ASP A 1 91 ? -0.068 8.537 -5.137 1.00 0.00 91 ASP A O 19
ATOM 28949 N N . THR A 1 92 ? 1.754 7.296 -5.611 1.00 0.00 92 THR A N 19
ATOM 28950 C CA . THR A 1 92 ? 0.993 6.105 -5.980 1.00 0.00 92 THR A CA 19
ATOM 28951 C C . THR A 1 92 ? 1.641 4.839 -5.423 1.00 0.00 92 THR A C 19
ATOM 28952 O O . THR A 1 92 ? 2.861 4.678 -5.486 1.00 0.00 92 THR A O 19
ATOM 28963 N N . VAL A 1 93 ? 0.814 3.940 -4.887 1.00 0.00 93 VAL A N 19
ATOM 28964 C CA . VAL A 1 93 ? 1.298 2.680 -4.328 1.00 0.00 93 VAL A CA 19
ATOM 28965 C C . VAL A 1 93 ? 0.311 1.548 -4.618 1.00 0.00 93 VAL A C 19
ATOM 28966 O O . VAL A 1 93 ? -0.856 1.611 -4.221 1.00 0.00 93 VAL A O 19
ATOM 28979 N N . GLU A 1 94 ? 0.782 0.521 -5.323 1.00 0.00 94 GLU A N 19
ATOM 28980 C CA . GLU A 1 94 ? -0.061 -0.619 -5.678 1.00 0.00 94 GLU A CA 19
ATOM 28981 C C . GLU A 1 94 ? 0.555 -1.937 -5.215 1.00 0.00 94 GLU A C 19
ATOM 28982 O O . GLU A 1 94 ? 1.778 -2.087 -5.185 1.00 0.00 94 GLU A O 19
ATOM 28994 N N . PHE A 1 95 ? -0.306 -2.891 -4.870 1.00 0.00 95 PHE A N 19
ATOM 28995 C CA . PHE A 1 95 ? 0.132 -4.210 -4.424 1.00 0.00 95 PHE A CA 19
ATOM 28996 C C . PHE A 1 95 ? -0.389 -5.285 -5.371 1.00 0.00 95 PHE A C 19
ATOM 28997 O O . PHE A 1 95 ? -1.573 -5.624 -5.345 1.00 0.00 95 PHE A O 19
ATOM 29014 N N . ILE A 1 96 ? 0.500 -5.808 -6.213 1.00 0.00 96 ILE A N 19
ATOM 29015 C CA . ILE A 1 96 ? 0.127 -6.839 -7.177 1.00 0.00 96 ILE A CA 19
ATOM 29016 C C . ILE A 1 96 ? 0.864 -8.145 -6.902 1.00 0.00 96 ILE A C 19
ATOM 29017 O O . ILE A 1 96 ? 2.082 -8.226 -7.065 1.00 0.00 96 ILE A O 19
ATOM 29033 N N . SER A 1 97 ? 0.114 -9.169 -6.495 1.00 0.00 97 SER A N 19
ATOM 29034 C CA . SER A 1 97 ? 0.695 -10.476 -6.210 1.00 0.00 97 SER A CA 19
ATOM 29035 C C . SER A 1 97 ? 0.964 -11.231 -7.513 1.00 0.00 97 SER A C 19
ATOM 29036 O O . SER A 1 97 ? 0.122 -11.998 -7.985 1.00 0.00 97 SER A O 19
ATOM 29044 N N . THR A 1 98 ? 2.140 -10.993 -8.091 1.00 0.00 98 THR A N 19
ATOM 29045 C CA . THR A 1 98 ? 2.533 -11.633 -9.346 1.00 0.00 98 THR A CA 19
ATOM 29046 C C . THR A 1 98 ? 2.645 -13.149 -9.187 1.00 0.00 98 THR A C 19
ATOM 29047 O O . THR A 1 98 ? 1.831 -13.898 -9.729 1.00 0.00 98 THR A O 19
ATOM 29058 N N . LEU A 1 99 ? 3.655 -13.596 -8.440 1.00 0.00 99 LEU A N 19
ATOM 29059 C CA . LEU A 1 99 ? 3.867 -15.022 -8.207 1.00 0.00 99 LEU A CA 19
ATOM 29060 C C . LEU A 1 99 ? 3.578 -15.377 -6.749 1.00 0.00 99 LEU A C 19
ATOM 29061 O O . LEU A 1 99 ? 3.431 -14.493 -5.904 1.00 0.00 99 LEU A O 19
ATOM 29077 N N . HIS A 1 100 ? 3.494 -16.675 -6.463 1.00 0.00 100 HIS A N 19
ATOM 29078 C CA . HIS A 1 100 ? 3.219 -17.144 -5.108 1.00 0.00 100 HIS A CA 19
ATOM 29079 C C . HIS A 1 100 ? 4.276 -18.152 -4.658 1.00 0.00 100 HIS A C 19
ATOM 29080 O O . HIS A 1 100 ? 4.031 -19.359 -4.634 1.00 0.00 100 HIS A O 19
ATOM 29095 N N . GLY A 1 101 ? 5.453 -17.639 -4.305 1.00 0.00 101 GLY A N 19
ATOM 29096 C CA . GLY A 1 101 ? 6.540 -18.496 -3.859 1.00 0.00 101 GLY A CA 19
ATOM 29097 C C . GLY A 1 101 ? 7.801 -18.292 -4.676 1.00 0.00 101 GLY A C 19
ATOM 29098 O O . GLY A 1 101 ? 8.455 -17.252 -4.565 1.00 0.00 101 GLY A O 19
ATOM 29102 N N . GLY A 1 102 ? 8.143 -19.286 -5.494 1.00 0.00 102 GLY A N 19
ATOM 29103 C CA . GLY A 1 102 ? 9.334 -19.199 -6.324 1.00 0.00 102 GLY A CA 19
ATOM 29104 C C . GLY A 1 102 ? 10.146 -20.485 -6.326 1.00 0.00 102 GLY A C 19
ATOM 29105 O O . GLY A 1 102 ? 9.666 -21.501 -5.777 1.00 0.00 102 GLY A O 19
ATOM 29109 N N . MET A 1 1 ? -0.023 23.337 -16.352 1.00 0.00 1 MET A N 20
ATOM 29110 C CA . MET A 1 1 ? 0.430 22.318 -15.365 1.00 0.00 1 MET A CA 20
ATOM 29111 C C . MET A 1 1 ? -0.729 21.829 -14.498 1.00 0.00 1 MET A C 20
ATOM 29112 O O . MET A 1 1 ? -1.808 22.428 -14.493 1.00 0.00 1 MET A O 20
ATOM 29128 N N . SER A 1 2 ? -0.498 20.740 -13.764 1.00 0.00 2 SER A N 20
ATOM 29129 C CA . SER A 1 2 ? -1.521 20.169 -12.889 1.00 0.00 2 SER A CA 20
ATOM 29130 C C . SER A 1 2 ? -0.915 19.140 -11.934 1.00 0.00 2 SER A C 20
ATOM 29131 O O . SER A 1 2 ? -0.541 18.041 -12.351 1.00 0.00 2 SER A O 20
ATOM 29139 N N . ASN A 1 3 ? -0.824 19.499 -10.653 1.00 0.00 3 ASN A N 20
ATOM 29140 C CA . ASN A 1 3 ? -0.268 18.603 -9.640 1.00 0.00 3 ASN A CA 20
ATOM 29141 C C . ASN A 1 3 ? -1.351 17.681 -9.075 1.00 0.00 3 ASN A C 20
ATOM 29142 O O . ASN A 1 3 ? -1.135 16.476 -8.930 1.00 0.00 3 ASN A O 20
ATOM 29153 N N . HIS A 1 4 ? -2.513 18.259 -8.756 1.00 0.00 4 HIS A N 20
ATOM 29154 C CA . HIS A 1 4 ? -3.639 17.503 -8.206 1.00 0.00 4 HIS A CA 20
ATOM 29155 C C . HIS A 1 4 ? -3.304 16.908 -6.836 1.00 0.00 4 HIS A C 20
ATOM 29156 O O . HIS A 1 4 ? -2.178 17.025 -6.350 1.00 0.00 4 HIS A O 20
ATOM 29171 N N . ASN A 1 5 ? -4.302 16.276 -6.217 1.00 0.00 5 ASN A N 20
ATOM 29172 C CA . ASN A 1 5 ? -4.132 15.663 -4.900 1.00 0.00 5 ASN A CA 20
ATOM 29173 C C . ASN A 1 5 ? -4.729 14.252 -4.883 1.00 0.00 5 ASN A C 20
ATOM 29174 O O . ASN A 1 5 ? -4.966 13.664 -5.940 1.00 0.00 5 ASN A O 20
ATOM 29185 N N . HIS A 1 6 ? -4.964 13.715 -3.677 1.00 0.00 6 HIS A N 20
ATOM 29186 C CA . HIS A 1 6 ? -5.530 12.375 -3.504 1.00 0.00 6 HIS A CA 20
ATOM 29187 C C . HIS A 1 6 ? -4.507 11.299 -3.853 1.00 0.00 6 HIS A C 20
ATOM 29188 O O . HIS A 1 6 ? -3.967 11.277 -4.960 1.00 0.00 6 HIS A O 20
ATOM 29203 N N . ILE A 1 7 ? -4.243 10.413 -2.897 1.00 0.00 7 ILE A N 20
ATOM 29204 C CA . ILE A 1 7 ? -3.277 9.336 -3.090 1.00 0.00 7 ILE A CA 20
ATOM 29205 C C . ILE A 1 7 ? -3.899 8.166 -3.853 1.00 0.00 7 ILE A C 20
ATOM 29206 O O . ILE A 1 7 ? -5.086 7.875 -3.701 1.00 0.00 7 ILE A O 20
ATOM 29222 N N . THR A 1 8 ? -3.090 7.505 -4.681 1.00 0.00 8 THR A N 20
ATOM 29223 C CA . THR A 1 8 ? -3.562 6.373 -5.477 1.00 0.00 8 THR A CA 20
ATOM 29224 C C . THR A 1 8 ? -3.119 5.045 -4.866 1.00 0.00 8 THR A C 20
ATOM 29225 O O . THR A 1 8 ? -1.944 4.678 -4.943 1.00 0.00 8 THR A O 20
ATOM 29236 N N . VAL A 1 9 ? -4.067 4.320 -4.279 1.00 0.00 9 VAL A N 20
ATOM 29237 C CA . VAL A 1 9 ? -3.778 3.021 -3.676 1.00 0.00 9 VAL A CA 20
ATOM 29238 C C . VAL A 1 9 ? -4.818 1.987 -4.110 1.00 0.00 9 VAL A C 20
ATOM 29239 O O . VAL A 1 9 ? -5.974 2.036 -3.685 1.00 0.00 9 VAL A O 20
ATOM 29252 N N . GLN A 1 10 ? -4.404 1.064 -4.975 1.00 0.00 10 GLN A N 20
ATOM 29253 C CA . GLN A 1 10 ? -5.305 0.032 -5.484 1.00 0.00 10 GLN A CA 20
ATOM 29254 C C . GLN A 1 10 ? -4.639 -1.340 -5.504 1.00 0.00 10 GLN A C 20
ATOM 29255 O O . GLN A 1 10 ? -3.416 -1.455 -5.395 1.00 0.00 10 GLN A O 20
ATOM 29269 N N . PHE A 1 11 ? -5.461 -2.380 -5.646 1.00 0.00 11 PHE A N 20
ATOM 29270 C CA . PHE A 1 11 ? -4.971 -3.754 -5.685 1.00 0.00 11 PHE A CA 20
ATOM 29271 C C . PHE A 1 11 ? -5.179 -4.367 -7.066 1.00 0.00 11 PHE A C 20
ATOM 29272 O O . PHE A 1 11 ? -6.129 -4.025 -7.774 1.00 0.00 11 PHE A O 20
ATOM 29289 N N . ALA A 1 12 ? -4.286 -5.281 -7.442 1.00 0.00 12 ALA A N 20
ATOM 29290 C CA . ALA A 1 12 ? -4.365 -5.951 -8.736 1.00 0.00 12 ALA A CA 20
ATOM 29291 C C . ALA A 1 12 ? -3.996 -7.427 -8.612 1.00 0.00 12 ALA A C 20
ATOM 29292 O O . ALA A 1 12 ? -3.016 -7.776 -7.948 1.00 0.00 12 ALA A O 20
ATOM 29299 N N . GLY A 1 13 ? -4.785 -8.286 -9.254 1.00 0.00 13 GLY A N 20
ATOM 29300 C CA . GLY A 1 13 ? -4.528 -9.715 -9.204 1.00 0.00 13 GLY A CA 20
ATOM 29301 C C . GLY A 1 13 ? -5.261 -10.392 -8.063 1.00 0.00 13 GLY A C 20
ATOM 29302 O O . GLY A 1 13 ? -6.482 -10.559 -8.116 1.00 0.00 13 GLY A O 20
ATOM 29306 N N . GLY A 1 14 ? -4.519 -10.781 -7.025 1.00 0.00 14 GLY A N 20
ATOM 29307 C CA . GLY A 1 14 ? -5.122 -11.437 -5.876 1.00 0.00 14 GLY A CA 20
ATOM 29308 C C . GLY A 1 14 ? -4.869 -10.694 -4.574 1.00 0.00 14 GLY A C 20
ATOM 29309 O O . GLY A 1 14 ? -4.787 -11.313 -3.512 1.00 0.00 14 GLY A O 20
ATOM 29313 N N . CYS A 1 15 ? -4.742 -9.366 -4.653 1.00 0.00 15 CYS A N 20
ATOM 29314 C CA . CYS A 1 15 ? -4.492 -8.547 -3.466 1.00 0.00 15 CYS A CA 20
ATOM 29315 C C . CYS A 1 15 ? -5.740 -7.766 -3.043 1.00 0.00 15 CYS A C 20
ATOM 29316 O O . CYS A 1 15 ? -5.840 -7.333 -1.893 1.00 0.00 15 CYS A O 20
ATOM 29324 N N . GLU A 1 16 ? -6.691 -7.592 -3.963 1.00 0.00 16 GLU A N 20
ATOM 29325 C CA . GLU A 1 16 ? -7.927 -6.872 -3.661 1.00 0.00 16 GLU A CA 20
ATOM 29326 C C . GLU A 1 16 ? -8.671 -7.535 -2.503 1.00 0.00 16 GLU A C 20
ATOM 29327 O O . GLU A 1 16 ? -9.364 -6.867 -1.733 1.00 0.00 16 GLU A O 20
ATOM 29339 N N . LEU A 1 17 ? -8.515 -8.856 -2.382 1.00 0.00 17 LEU A N 20
ATOM 29340 C CA . LEU A 1 17 ? -9.163 -9.616 -1.315 1.00 0.00 17 LEU A CA 20
ATOM 29341 C C . LEU A 1 17 ? -8.553 -9.306 0.060 1.00 0.00 17 LEU A C 20
ATOM 29342 O O . LEU A 1 17 ? -9.040 -9.802 1.075 1.00 0.00 17 LEU A O 20
ATOM 29358 N N . LEU A 1 18 ? -7.492 -8.490 0.095 1.00 0.00 18 LEU A N 20
ATOM 29359 C CA . LEU A 1 18 ? -6.837 -8.131 1.356 1.00 0.00 18 LEU A CA 20
ATOM 29360 C C . LEU A 1 18 ? -7.633 -7.075 2.141 1.00 0.00 18 LEU A C 20
ATOM 29361 O O . LEU A 1 18 ? -7.147 -6.560 3.148 1.00 0.00 18 LEU A O 20
ATOM 29377 N N . PHE A 1 19 ? -8.846 -6.753 1.682 1.00 0.00 19 PHE A N 20
ATOM 29378 C CA . PHE A 1 19 ? -9.691 -5.762 2.348 1.00 0.00 19 PHE A CA 20
ATOM 29379 C C . PHE A 1 19 ? -11.158 -6.100 2.133 1.00 0.00 19 PHE A C 20
ATOM 29380 O O . PHE A 1 19 ? -11.876 -6.420 3.080 1.00 0.00 19 PHE A O 20
ATOM 29397 N N . ALA A 1 20 ? -11.593 -6.032 0.881 1.00 0.00 20 ALA A N 20
ATOM 29398 C CA . ALA A 1 20 ? -12.974 -6.338 0.531 1.00 0.00 20 ALA A CA 20
ATOM 29399 C C . ALA A 1 20 ? -13.154 -6.371 -0.986 1.00 0.00 20 ALA A C 20
ATOM 29400 O O . ALA A 1 20 ? -14.166 -5.908 -1.513 1.00 0.00 20 ALA A O 20
ATOM 29407 N N . LYS A 1 21 ? -12.154 -6.923 -1.685 1.00 0.00 21 LYS A N 20
ATOM 29408 C CA . LYS A 1 21 ? -12.184 -7.019 -3.145 1.00 0.00 21 LYS A CA 20
ATOM 29409 C C . LYS A 1 21 ? -12.477 -5.655 -3.776 1.00 0.00 21 LYS A C 20
ATOM 29410 O O . LYS A 1 21 ? -13.161 -5.561 -4.798 1.00 0.00 21 LYS A O 20
ATOM 29429 N N . GLN A 1 22 ? -11.950 -4.598 -3.152 1.00 0.00 22 GLN A N 20
ATOM 29430 C CA . GLN A 1 22 ? -12.144 -3.237 -3.636 1.00 0.00 22 GLN A CA 20
ATOM 29431 C C . GLN A 1 22 ? -11.263 -2.957 -4.851 1.00 0.00 22 GLN A C 20
ATOM 29432 O O . GLN A 1 22 ? -10.555 -3.842 -5.332 1.00 0.00 22 GLN A O 20
ATOM 29446 N N . THR A 1 23 ? -11.310 -1.719 -5.341 1.00 0.00 23 THR A N 20
ATOM 29447 C CA . THR A 1 23 ? -10.511 -1.330 -6.499 1.00 0.00 23 THR A CA 20
ATOM 29448 C C . THR A 1 23 ? -9.390 -0.372 -6.089 1.00 0.00 23 THR A C 20
ATOM 29449 O O . THR A 1 23 ? -8.234 -0.782 -5.975 1.00 0.00 23 THR A O 20
ATOM 29460 N N . SER A 1 24 ? -9.733 0.898 -5.864 1.00 0.00 24 SER A N 20
ATOM 29461 C CA . SER A 1 24 ? -8.746 1.902 -5.468 1.00 0.00 24 SER A CA 20
ATOM 29462 C C . SER A 1 24 ? -9.268 2.779 -4.329 1.00 0.00 24 SER A C 20
ATOM 29463 O O . SER A 1 24 ? -10.472 2.821 -4.063 1.00 0.00 24 SER A O 20
ATOM 29471 N N . LEU A 1 25 ? -8.348 3.476 -3.660 1.00 0.00 25 LEU A N 20
ATOM 29472 C CA . LEU A 1 25 ? -8.698 4.358 -2.549 1.00 0.00 25 LEU A CA 20
ATOM 29473 C C . LEU A 1 25 ? -7.890 5.656 -2.611 1.00 0.00 25 LEU A C 20
ATOM 29474 O O . LEU A 1 25 ? -6.804 5.690 -3.193 1.00 0.00 25 LEU A O 20
ATOM 29490 N N . GLN A 1 26 ? -8.426 6.721 -2.011 1.00 0.00 26 GLN A N 20
ATOM 29491 C CA . GLN A 1 26 ? -7.754 8.019 -2.003 1.00 0.00 26 GLN A CA 20
ATOM 29492 C C . GLN A 1 26 ? -7.734 8.620 -0.600 1.00 0.00 26 GLN A C 20
ATOM 29493 O O . GLN A 1 26 ? -8.773 8.725 0.055 1.00 0.00 26 GLN A O 20
ATOM 29507 N N . LEU A 1 27 ? -6.543 9.010 -0.143 1.00 0.00 27 LEU A N 20
ATOM 29508 C CA . LEU A 1 27 ? -6.383 9.597 1.185 1.00 0.00 27 LEU A CA 20
ATOM 29509 C C . LEU A 1 27 ? -6.225 11.116 1.098 1.00 0.00 27 LEU A C 20
ATOM 29510 O O . LEU A 1 27 ? -5.495 11.624 0.245 1.00 0.00 27 LEU A O 20
ATOM 29526 N N . ASP A 1 28 ? -6.914 11.830 1.989 1.00 0.00 28 ASP A N 20
ATOM 29527 C CA . ASP A 1 28 ? -6.854 13.288 2.022 1.00 0.00 28 ASP A CA 20
ATOM 29528 C C . ASP A 1 28 ? -6.565 13.789 3.436 1.00 0.00 28 ASP A C 20
ATOM 29529 O O . ASP A 1 28 ? -7.265 13.431 4.385 1.00 0.00 28 ASP A O 20
ATOM 29538 N N . GLY A 1 29 ? -5.533 14.623 3.563 1.00 0.00 29 GLY A N 20
ATOM 29539 C CA . GLY A 1 29 ? -5.165 15.168 4.860 1.00 0.00 29 GLY A CA 20
ATOM 29540 C C . GLY A 1 29 ? -4.725 14.100 5.842 1.00 0.00 29 GLY A C 20
ATOM 29541 O O . GLY A 1 29 ? -5.187 14.070 6.985 1.00 0.00 29 GLY A O 20
ATOM 29545 N N . VAL A 1 30 ? -3.827 13.219 5.402 1.00 0.00 30 VAL A N 20
ATOM 29546 C CA . VAL A 1 30 ? -3.324 12.147 6.255 1.00 0.00 30 VAL A CA 20
ATOM 29547 C C . VAL A 1 30 ? -1.803 12.225 6.383 1.00 0.00 30 VAL A C 20
ATOM 29548 O O . VAL A 1 30 ? -1.107 11.209 6.315 1.00 0.00 30 VAL A O 20
ATOM 29561 N N . VAL A 1 31 ? -1.292 13.445 6.567 1.00 0.00 31 VAL A N 20
ATOM 29562 C CA . VAL A 1 31 ? 0.146 13.673 6.706 1.00 0.00 31 VAL A CA 20
ATOM 29563 C C . VAL A 1 31 ? 0.916 13.121 5.500 1.00 0.00 31 VAL A C 20
ATOM 29564 O O . VAL A 1 31 ? 1.693 12.173 5.625 1.00 0.00 31 VAL A O 20
ATOM 29577 N N . PRO A 1 32 ? 0.709 13.714 4.310 1.00 0.00 32 PRO A N 20
ATOM 29578 C CA . PRO A 1 32 ? 1.389 13.283 3.082 1.00 0.00 32 PRO A CA 20
ATOM 29579 C C . PRO A 1 32 ? 2.872 13.655 3.053 1.00 0.00 32 PRO A C 20
ATOM 29580 O O . PRO A 1 32 ? 3.618 13.167 2.203 1.00 0.00 32 PRO A O 20
ATOM 29591 N N . THR A 1 33 ? 3.296 14.519 3.975 1.00 0.00 33 THR A N 20
ATOM 29592 C CA . THR A 1 33 ? 4.690 14.950 4.037 1.00 0.00 33 THR A CA 20
ATOM 29593 C C . THR A 1 33 ? 5.478 14.141 5.068 1.00 0.00 33 THR A C 20
ATOM 29594 O O . THR A 1 33 ? 6.491 13.521 4.740 1.00 0.00 33 THR A O 20
ATOM 29605 N N . GLY A 1 34 ? 5.011 14.164 6.318 1.00 0.00 34 GLY A N 20
ATOM 29606 C CA . GLY A 1 34 ? 5.689 13.441 7.385 1.00 0.00 34 GLY A CA 20
ATOM 29607 C C . GLY A 1 34 ? 5.266 11.983 7.500 1.00 0.00 34 GLY A C 20
ATOM 29608 O O . GLY A 1 34 ? 4.972 11.506 8.599 1.00 0.00 34 GLY A O 20
ATOM 29612 N N . THR A 1 35 ? 5.250 11.267 6.372 1.00 0.00 35 THR A N 20
ATOM 29613 C CA . THR A 1 35 ? 4.876 9.852 6.360 1.00 0.00 35 THR A CA 20
ATOM 29614 C C . THR A 1 35 ? 5.577 9.118 5.218 1.00 0.00 35 THR A C 20
ATOM 29615 O O . THR A 1 35 ? 5.650 9.624 4.096 1.00 0.00 35 THR A O 20
ATOM 29626 N N . ASN A 1 36 ? 6.089 7.923 5.511 1.00 0.00 36 ASN A N 20
ATOM 29627 C CA . ASN A 1 36 ? 6.787 7.114 4.511 1.00 0.00 36 ASN A CA 20
ATOM 29628 C C . ASN A 1 36 ? 5.983 5.859 4.167 1.00 0.00 36 ASN A C 20
ATOM 29629 O O . ASN A 1 36 ? 4.856 5.690 4.631 1.00 0.00 36 ASN A O 20
ATOM 29640 N N . LEU A 1 37 ? 6.563 4.987 3.339 1.00 0.00 37 LEU A N 20
ATOM 29641 C CA . LEU A 1 37 ? 5.888 3.760 2.926 1.00 0.00 37 LEU A CA 20
ATOM 29642 C C . LEU A 1 37 ? 5.495 2.895 4.121 1.00 0.00 37 LEU A C 20
ATOM 29643 O O . LEU A 1 37 ? 4.347 2.460 4.217 1.00 0.00 37 LEU A O 20
ATOM 29659 N N . ASN A 1 38 ? 6.440 2.649 5.034 1.00 0.00 38 ASN A N 20
ATOM 29660 C CA . ASN A 1 38 ? 6.146 1.835 6.215 1.00 0.00 38 ASN A CA 20
ATOM 29661 C C . ASN A 1 38 ? 4.992 2.449 7.006 1.00 0.00 38 ASN A C 20
ATOM 29662 O O . ASN A 1 38 ? 4.189 1.735 7.608 1.00 0.00 38 ASN A O 20
ATOM 29673 N N . GLY A 1 39 ? 4.900 3.778 6.966 1.00 0.00 39 GLY A N 20
ATOM 29674 C CA . GLY A 1 39 ? 3.826 4.469 7.644 1.00 0.00 39 GLY A CA 20
ATOM 29675 C C . GLY A 1 39 ? 2.538 4.418 6.839 1.00 0.00 39 GLY A C 20
ATOM 29676 O O . GLY A 1 39 ? 1.448 4.378 7.408 1.00 0.00 39 GLY A O 20
ATOM 29680 N N . LEU A 1 40 ? 2.670 4.407 5.505 1.00 0.00 40 LEU A N 20
ATOM 29681 C CA . LEU A 1 40 ? 1.510 4.345 4.618 1.00 0.00 40 LEU A CA 20
ATOM 29682 C C . LEU A 1 40 ? 0.761 3.031 4.811 1.00 0.00 40 LEU A C 20
ATOM 29683 O O . LEU A 1 40 ? -0.453 3.025 5.030 1.00 0.00 40 LEU A O 20
ATOM 29699 N N . VAL A 1 41 ? 1.493 1.917 4.737 1.00 0.00 41 VAL A N 20
ATOM 29700 C CA . VAL A 1 41 ? 0.895 0.593 4.914 1.00 0.00 41 VAL A CA 20
ATOM 29701 C C . VAL A 1 41 ? 0.190 0.492 6.263 1.00 0.00 41 VAL A C 20
ATOM 29702 O O . VAL A 1 41 ? -0.999 0.195 6.325 1.00 0.00 41 VAL A O 20
ATOM 29715 N N . GLN A 1 42 ? 0.928 0.754 7.342 1.00 0.00 42 GLN A N 20
ATOM 29716 C CA . GLN A 1 42 ? 0.367 0.704 8.692 1.00 0.00 42 GLN A CA 20
ATOM 29717 C C . GLN A 1 42 ? -0.917 1.540 8.798 1.00 0.00 42 GLN A C 20
ATOM 29718 O O . GLN A 1 42 ? -1.804 1.228 9.591 1.00 0.00 42 GLN A O 20
ATOM 29732 N N . LEU A 1 43 ? -1.008 2.601 7.991 1.00 0.00 43 LEU A N 20
ATOM 29733 C CA . LEU A 1 43 ? -2.181 3.477 7.994 1.00 0.00 43 LEU A CA 20
ATOM 29734 C C . LEU A 1 43 ? -3.374 2.832 7.279 1.00 0.00 43 LEU A C 20
ATOM 29735 O O . LEU A 1 43 ? -4.522 3.135 7.598 1.00 0.00 43 LEU A O 20
ATOM 29751 N N . LEU A 1 44 ? -3.107 1.953 6.310 1.00 0.00 44 LEU A N 20
ATOM 29752 C CA . LEU A 1 44 ? -4.187 1.297 5.568 1.00 0.00 44 LEU A CA 20
ATOM 29753 C C . LEU A 1 44 ? -4.532 -0.082 6.139 1.00 0.00 44 LEU A C 20
ATOM 29754 O O . LEU A 1 44 ? -5.699 -0.466 6.145 1.00 0.00 44 LEU A O 20
ATOM 29770 N N . LYS A 1 45 ? -3.530 -0.828 6.606 1.00 0.00 45 LYS A N 20
ATOM 29771 C CA . LYS A 1 45 ? -3.776 -2.161 7.158 1.00 0.00 45 LYS A CA 20
ATOM 29772 C C . LYS A 1 45 ? -4.146 -2.109 8.643 1.00 0.00 45 LYS A C 20
ATOM 29773 O O . LYS A 1 45 ? -5.241 -2.519 9.023 1.00 0.00 45 LYS A O 20
ATOM 29792 N N . THR A 1 46 ? -3.245 -1.605 9.484 1.00 0.00 46 THR A N 20
ATOM 29793 C CA . THR A 1 46 ? -3.518 -1.520 10.919 1.00 0.00 46 THR A CA 20
ATOM 29794 C C . THR A 1 46 ? -4.767 -0.680 11.206 1.00 0.00 46 THR A C 20
ATOM 29795 O O . THR A 1 46 ? -5.394 -0.833 12.256 1.00 0.00 46 THR A O 20
ATOM 29806 N N . ASN A 1 47 ? -5.127 0.204 10.273 1.00 0.00 47 ASN A N 20
ATOM 29807 C CA . ASN A 1 47 ? -6.302 1.055 10.435 1.00 0.00 47 ASN A CA 20
ATOM 29808 C C . ASN A 1 47 ? -7.522 0.464 9.725 1.00 0.00 47 ASN A C 20
ATOM 29809 O O . ASN A 1 47 ? -8.639 0.539 10.242 1.00 0.00 47 ASN A O 20
ATOM 29820 N N . TYR A 1 48 ? -7.310 -0.115 8.538 1.00 0.00 48 TYR A N 20
ATOM 29821 C CA . TYR A 1 48 ? -8.410 -0.702 7.772 1.00 0.00 48 TYR A CA 20
ATOM 29822 C C . TYR A 1 48 ? -7.944 -1.875 6.904 1.00 0.00 48 TYR A C 20
ATOM 29823 O O . TYR A 1 48 ? -8.088 -1.849 5.683 1.00 0.00 48 TYR A O 20
ATOM 29841 N N . VAL A 1 49 ? -7.395 -2.908 7.539 1.00 0.00 49 VAL A N 20
ATOM 29842 C CA . VAL A 1 49 ? -6.924 -4.083 6.805 1.00 0.00 49 VAL A CA 20
ATOM 29843 C C . VAL A 1 49 ? -8.083 -5.003 6.420 1.00 0.00 49 VAL A C 20
ATOM 29844 O O . VAL A 1 49 ? -8.125 -5.516 5.306 1.00 0.00 49 VAL A O 20
ATOM 29857 N N . LYS A 1 50 ? -9.019 -5.209 7.347 1.00 0.00 50 LYS A N 20
ATOM 29858 C CA . LYS A 1 50 ? -10.174 -6.077 7.096 1.00 0.00 50 LYS A CA 20
ATOM 29859 C C . LYS A 1 50 ? -9.741 -7.523 6.817 1.00 0.00 50 LYS A C 20
ATOM 29860 O O . LYS A 1 50 ? -10.534 -8.335 6.336 1.00 0.00 50 LYS A O 20
ATOM 29879 N N . GLU A 1 51 ? -8.483 -7.833 7.124 1.00 0.00 51 GLU A N 20
ATOM 29880 C CA . GLU A 1 51 ? -7.937 -9.168 6.912 1.00 0.00 51 GLU A CA 20
ATOM 29881 C C . GLU A 1 51 ? -6.814 -9.436 7.914 1.00 0.00 51 GLU A C 20
ATOM 29882 O O . GLU A 1 51 ? -6.718 -8.757 8.938 1.00 0.00 51 GLU A O 20
ATOM 29894 N N . ARG A 1 52 ? -5.964 -10.416 7.617 1.00 0.00 52 ARG A N 20
ATOM 29895 C CA . ARG A 1 52 ? -4.851 -10.747 8.498 1.00 0.00 52 ARG A CA 20
ATOM 29896 C C . ARG A 1 52 ? -3.634 -9.885 8.166 1.00 0.00 52 ARG A C 20
ATOM 29897 O O . ARG A 1 52 ? -2.992 -10.083 7.135 1.00 0.00 52 ARG A O 20
ATOM 29918 N N . PRO A 1 53 ? -3.291 -8.916 9.035 1.00 0.00 53 PRO A N 20
ATOM 29919 C CA . PRO A 1 53 ? -2.137 -8.040 8.811 1.00 0.00 53 PRO A CA 20
ATOM 29920 C C . PRO A 1 53 ? -0.825 -8.817 8.700 1.00 0.00 53 PRO A C 20
ATOM 29921 O O . PRO A 1 53 ? 0.140 -8.330 8.109 1.00 0.00 53 PRO A O 20
ATOM 29932 N N . ASP A 1 54 ? -0.795 -10.024 9.270 1.00 0.00 54 ASP A N 20
ATOM 29933 C CA . ASP A 1 54 ? 0.402 -10.859 9.235 1.00 0.00 54 ASP A CA 20
ATOM 29934 C C . ASP A 1 54 ? 0.428 -11.783 8.011 1.00 0.00 54 ASP A C 20
ATOM 29935 O O . ASP A 1 54 ? 1.297 -12.651 7.908 1.00 0.00 54 ASP A O 20
ATOM 29944 N N . LEU A 1 55 ? -0.513 -11.598 7.083 1.00 0.00 55 LEU A N 20
ATOM 29945 C CA . LEU A 1 55 ? -0.563 -12.426 5.881 1.00 0.00 55 LEU A CA 20
ATOM 29946 C C . LEU A 1 55 ? 0.211 -11.782 4.725 1.00 0.00 55 LEU A C 20
ATOM 29947 O O . LEU A 1 55 ? 0.605 -12.468 3.781 1.00 0.00 55 LEU A O 20
ATOM 29963 N N . LEU A 1 56 ? 0.433 -10.466 4.804 1.00 0.00 56 LEU A N 20
ATOM 29964 C CA . LEU A 1 56 ? 1.162 -9.747 3.758 1.00 0.00 56 LEU A CA 20
ATOM 29965 C C . LEU A 1 56 ? 2.566 -9.356 4.204 1.00 0.00 56 LEU A C 20
ATOM 29966 O O . LEU A 1 56 ? 3.524 -9.521 3.452 1.00 0.00 56 LEU A O 20
ATOM 29982 N N . VAL A 1 57 ? 2.683 -8.819 5.417 1.00 0.00 57 VAL A N 20
ATOM 29983 C CA . VAL A 1 57 ? 3.980 -8.390 5.938 1.00 0.00 57 VAL A CA 20
ATOM 29984 C C . VAL A 1 57 ? 5.020 -9.498 5.852 1.00 0.00 57 VAL A C 20
ATOM 29985 O O . VAL A 1 57 ? 4.695 -10.685 5.930 1.00 0.00 57 VAL A O 20
ATOM 29998 N N . ASP A 1 58 ? 6.274 -9.093 5.693 1.00 0.00 58 ASP A N 20
ATOM 29999 C CA . ASP A 1 58 ? 7.385 -10.034 5.598 1.00 0.00 58 ASP A CA 20
ATOM 30000 C C . ASP A 1 58 ? 7.568 -10.782 6.916 1.00 0.00 58 ASP A C 20
ATOM 30001 O O . ASP A 1 58 ? 7.442 -12.005 6.968 1.00 0.00 58 ASP A O 20
ATOM 30010 N N . GLN A 1 59 ? 7.858 -10.032 7.978 1.00 0.00 59 GLN A N 20
ATOM 30011 C CA . GLN A 1 59 ? 8.049 -10.616 9.302 1.00 0.00 59 GLN A CA 20
ATOM 30012 C C . GLN A 1 59 ? 8.088 -9.539 10.383 1.00 0.00 59 GLN A C 20
ATOM 30013 O O . GLN A 1 59 ? 7.464 -9.683 11.435 1.00 0.00 59 GLN A O 20
ATOM 30027 N N . THR A 1 60 ? 8.820 -8.460 10.116 1.00 0.00 60 THR A N 20
ATOM 30028 C CA . THR A 1 60 ? 8.936 -7.357 11.065 1.00 0.00 60 THR A CA 20
ATOM 30029 C C . THR A 1 60 ? 7.713 -6.431 11.008 1.00 0.00 60 THR A C 20
ATOM 30030 O O . THR A 1 60 ? 7.684 -5.397 11.678 1.00 0.00 60 THR A O 20
ATOM 30041 N N . GLY A 1 61 ? 6.707 -6.799 10.205 1.00 0.00 61 GLY A N 20
ATOM 30042 C CA . GLY A 1 61 ? 5.513 -5.980 10.084 1.00 0.00 61 GLY A CA 20
ATOM 30043 C C . GLY A 1 61 ? 5.813 -4.595 9.536 1.00 0.00 61 GLY A C 20
ATOM 30044 O O . GLY A 1 61 ? 5.034 -3.662 9.729 1.00 0.00 61 GLY A O 20
ATOM 30048 N N . GLN A 1 62 ? 6.951 -4.467 8.852 1.00 0.00 62 GLN A N 20
ATOM 30049 C CA . GLN A 1 62 ? 7.368 -3.192 8.270 1.00 0.00 62 GLN A CA 20
ATOM 30050 C C . GLN A 1 62 ? 7.340 -3.263 6.745 1.00 0.00 62 GLN A C 20
ATOM 30051 O O . GLN A 1 62 ? 6.912 -2.320 6.078 1.00 0.00 62 GLN A O 20
ATOM 30065 N N . THR A 1 63 ? 7.795 -4.392 6.204 1.00 0.00 63 THR A N 20
ATOM 30066 C CA . THR A 1 63 ? 7.822 -4.607 4.762 1.00 0.00 63 THR A CA 20
ATOM 30067 C C . THR A 1 63 ? 6.796 -5.672 4.369 1.00 0.00 63 THR A C 20
ATOM 30068 O O . THR A 1 63 ? 5.939 -6.039 5.177 1.00 0.00 63 THR A O 20
ATOM 30079 N N . LEU A 1 64 ? 6.882 -6.166 3.137 1.00 0.00 64 LEU A N 20
ATOM 30080 C CA . LEU A 1 64 ? 5.957 -7.188 2.658 1.00 0.00 64 LEU A CA 20
ATOM 30081 C C . LEU A 1 64 ? 6.686 -8.498 2.375 1.00 0.00 64 LEU A C 20
ATOM 30082 O O . LEU A 1 64 ? 7.886 -8.505 2.093 1.00 0.00 64 LEU A O 20
ATOM 30098 N N . ARG A 1 65 ? 5.950 -9.603 2.450 1.00 0.00 65 ARG A N 20
ATOM 30099 C CA . ARG A 1 65 ? 6.520 -10.925 2.201 1.00 0.00 65 ARG A CA 20
ATOM 30100 C C . ARG A 1 65 ? 6.713 -11.167 0.704 1.00 0.00 65 ARG A C 20
ATOM 30101 O O . ARG A 1 65 ? 5.968 -10.634 -0.120 1.00 0.00 65 ARG A O 20
ATOM 30122 N N . PRO A 1 66 ? 7.720 -11.984 0.332 1.00 0.00 66 PRO A N 20
ATOM 30123 C CA . PRO A 1 66 ? 8.011 -12.303 -1.073 1.00 0.00 66 PRO A CA 20
ATOM 30124 C C . PRO A 1 66 ? 6.779 -12.816 -1.819 1.00 0.00 66 PRO A C 20
ATOM 30125 O O . PRO A 1 66 ? 6.114 -13.750 -1.366 1.00 0.00 66 PRO A O 20
ATOM 30136 N N . GLY A 1 67 ? 6.481 -12.194 -2.958 1.00 0.00 67 GLY A N 20
ATOM 30137 C CA . GLY A 1 67 ? 5.327 -12.594 -3.749 1.00 0.00 67 GLY A CA 20
ATOM 30138 C C . GLY A 1 67 ? 4.620 -11.410 -4.383 1.00 0.00 67 GLY A C 20
ATOM 30139 O O . GLY A 1 67 ? 4.268 -11.451 -5.562 1.00 0.00 67 GLY A O 20
ATOM 30143 N N . ILE A 1 68 ? 4.413 -10.352 -3.597 1.00 0.00 68 ILE A N 20
ATOM 30144 C CA . ILE A 1 68 ? 3.745 -9.148 -4.085 1.00 0.00 68 ILE A CA 20
ATOM 30145 C C . ILE A 1 68 ? 4.747 -8.169 -4.699 1.00 0.00 68 ILE A C 20
ATOM 30146 O O . ILE A 1 68 ? 5.858 -8.002 -4.192 1.00 0.00 68 ILE A O 20
ATOM 30162 N N . LEU A 1 69 ? 4.342 -7.522 -5.791 1.00 0.00 69 LEU A N 20
ATOM 30163 C CA . LEU A 1 69 ? 5.194 -6.554 -6.475 1.00 0.00 69 LEU A CA 20
ATOM 30164 C C . LEU A 1 69 ? 4.724 -5.130 -6.200 1.00 0.00 69 LEU A C 20
ATOM 30165 O O . LEU A 1 69 ? 3.774 -4.648 -6.821 1.00 0.00 69 LEU A O 20
ATOM 30181 N N . VAL A 1 70 ? 5.397 -4.460 -5.266 1.00 0.00 70 VAL A N 20
ATOM 30182 C CA . VAL A 1 70 ? 5.052 -3.087 -4.909 1.00 0.00 70 VAL A CA 20
ATOM 30183 C C . VAL A 1 70 ? 5.598 -2.101 -5.937 1.00 0.00 70 VAL A C 20
ATOM 30184 O O . VAL A 1 70 ? 6.746 -2.214 -6.371 1.00 0.00 70 VAL A O 20
ATOM 30197 N N . LEU A 1 71 ? 4.766 -1.139 -6.328 1.00 0.00 71 LEU A N 20
ATOM 30198 C CA . LEU A 1 71 ? 5.162 -0.131 -7.309 1.00 0.00 71 LEU A CA 20
ATOM 30199 C C . LEU A 1 71 ? 4.924 1.277 -6.773 1.00 0.00 71 LEU A C 20
ATOM 30200 O O . LEU A 1 71 ? 3.922 1.532 -6.100 1.00 0.00 71 LEU A O 20
ATOM 30216 N N . VAL A 1 72 ? 5.848 2.188 -7.073 1.00 0.00 72 VAL A N 20
ATOM 30217 C CA . VAL A 1 72 ? 5.738 3.575 -6.626 1.00 0.00 72 VAL A CA 20
ATOM 30218 C C . VAL A 1 72 ? 5.791 4.533 -7.816 1.00 0.00 72 VAL A C 20
ATOM 30219 O O . VAL A 1 72 ? 6.789 4.579 -8.540 1.00 0.00 72 VAL A O 20
ATOM 30232 N N . ASN A 1 73 ? 4.708 5.289 -8.013 1.00 0.00 73 ASN A N 20
ATOM 30233 C CA . ASN A 1 73 ? 4.613 6.248 -9.117 1.00 0.00 73 ASN A CA 20
ATOM 30234 C C . ASN A 1 73 ? 4.833 5.564 -10.470 1.00 0.00 73 ASN A C 20
ATOM 30235 O O . ASN A 1 73 ? 5.359 6.172 -11.405 1.00 0.00 73 ASN A O 20
ATOM 30246 N N . SER A 1 74 ? 4.429 4.293 -10.570 1.00 0.00 74 SER A N 20
ATOM 30247 C CA . SER A 1 74 ? 4.587 3.526 -11.804 1.00 0.00 74 SER A CA 20
ATOM 30248 C C . SER A 1 74 ? 6.050 3.519 -12.267 1.00 0.00 74 SER A C 20
ATOM 30249 O O . SER A 1 74 ? 6.334 3.544 -13.466 1.00 0.00 74 SER A O 20
ATOM 30257 N N . CYS A 1 75 ? 6.977 3.482 -11.308 1.00 0.00 75 CYS A N 20
ATOM 30258 C CA . CYS A 1 75 ? 8.404 3.473 -11.619 1.00 0.00 75 CYS A CA 20
ATOM 30259 C C . CYS A 1 75 ? 9.166 2.556 -10.661 1.00 0.00 75 CYS A C 20
ATOM 30260 O O . CYS A 1 75 ? 10.291 2.861 -10.257 1.00 0.00 75 CYS A O 20
ATOM 30268 N N . ASP A 1 76 ? 8.542 1.429 -10.304 1.00 0.00 76 ASP A N 20
ATOM 30269 C CA . ASP A 1 76 ? 9.140 0.450 -9.397 1.00 0.00 76 ASP A CA 20
ATOM 30270 C C . ASP A 1 76 ? 9.278 1.012 -7.983 1.00 0.00 76 ASP A C 20
ATOM 30271 O O . ASP A 1 76 ? 9.727 2.142 -7.785 1.00 0.00 76 ASP A O 20
ATOM 30280 N N . ALA A 1 77 ? 8.893 0.203 -6.999 1.00 0.00 77 ALA A N 20
ATOM 30281 C CA . ALA A 1 77 ? 8.973 0.602 -5.598 1.00 0.00 77 ALA A CA 20
ATOM 30282 C C . ALA A 1 77 ? 10.367 0.347 -5.023 1.00 0.00 77 ALA A C 20
ATOM 30283 O O . ALA A 1 77 ? 10.755 0.976 -4.041 1.00 0.00 77 ALA A O 20
ATOM 30290 N N . GLU A 1 78 ? 11.116 -0.573 -5.639 1.00 0.00 78 GLU A N 20
ATOM 30291 C CA . GLU A 1 78 ? 12.463 -0.897 -5.176 1.00 0.00 78 GLU A CA 20
ATOM 30292 C C . GLU A 1 78 ? 13.459 0.168 -5.617 1.00 0.00 78 GLU A C 20
ATOM 30293 O O . GLU A 1 78 ? 14.429 0.450 -4.912 1.00 0.00 78 GLU A O 20
ATOM 30305 N N . VAL A 1 79 ? 13.214 0.762 -6.784 1.00 0.00 79 VAL A N 20
ATOM 30306 C CA . VAL A 1 79 ? 14.094 1.794 -7.307 1.00 0.00 79 VAL A CA 20
ATOM 30307 C C . VAL A 1 79 ? 14.005 3.072 -6.474 1.00 0.00 79 VAL A C 20
ATOM 30308 O O . VAL A 1 79 ? 15.024 3.697 -6.178 1.00 0.00 79 VAL A O 20
ATOM 30321 N N . VAL A 1 80 ? 12.783 3.456 -6.092 1.00 0.00 80 VAL A N 20
ATOM 30322 C CA . VAL A 1 80 ? 12.577 4.662 -5.286 1.00 0.00 80 VAL A CA 20
ATOM 30323 C C . VAL A 1 80 ? 13.138 4.496 -3.872 1.00 0.00 80 VAL A C 20
ATOM 30324 O O . VAL A 1 80 ? 13.587 5.467 -3.260 1.00 0.00 80 VAL A O 20
ATOM 30337 N N . GLY A 1 81 ? 13.113 3.262 -3.361 1.00 0.00 81 GLY A N 20
ATOM 30338 C CA . GLY A 1 81 ? 13.627 2.999 -2.025 1.00 0.00 81 GLY A CA 20
ATOM 30339 C C . GLY A 1 81 ? 12.815 1.966 -1.260 1.00 0.00 81 GLY A C 20
ATOM 30340 O O . GLY A 1 81 ? 12.560 2.140 -0.070 1.00 0.00 81 GLY A O 20
ATOM 30344 N N . GLY A 1 82 ? 12.410 0.888 -1.938 1.00 0.00 82 GLY A N 20
ATOM 30345 C CA . GLY A 1 82 ? 11.628 -0.161 -1.295 1.00 0.00 82 GLY A CA 20
ATOM 30346 C C . GLY A 1 82 ? 10.469 0.382 -0.475 1.00 0.00 82 GLY A C 20
ATOM 30347 O O . GLY A 1 82 ? 9.580 1.047 -1.008 1.00 0.00 82 GLY A O 20
ATOM 30351 N N . MET A 1 83 ? 10.491 0.103 0.829 1.00 0.00 83 MET A N 20
ATOM 30352 C CA . MET A 1 83 ? 9.446 0.573 1.738 1.00 0.00 83 MET A CA 20
ATOM 30353 C C . MET A 1 83 ? 9.917 1.794 2.538 1.00 0.00 83 MET A C 20
ATOM 30354 O O . MET A 1 83 ? 9.433 2.047 3.643 1.00 0.00 83 MET A O 20
ATOM 30368 N N . ASP A 1 84 ? 10.863 2.550 1.972 1.00 0.00 84 ASP A N 20
ATOM 30369 C CA . ASP A 1 84 ? 11.396 3.736 2.631 1.00 0.00 84 ASP A CA 20
ATOM 30370 C C . ASP A 1 84 ? 11.164 4.994 1.789 1.00 0.00 84 ASP A C 20
ATOM 30371 O O . ASP A 1 84 ? 11.883 5.987 1.933 1.00 0.00 84 ASP A O 20
ATOM 30380 N N . TYR A 1 85 ? 10.159 4.956 0.909 1.00 0.00 85 TYR A N 20
ATOM 30381 C CA . TYR A 1 85 ? 9.850 6.103 0.060 1.00 0.00 85 TYR A CA 20
ATOM 30382 C C . TYR A 1 85 ? 8.786 6.988 0.700 1.00 0.00 85 TYR A C 20
ATOM 30383 O O . TYR A 1 85 ? 7.736 6.505 1.129 1.00 0.00 85 TYR A O 20
ATOM 30401 N N . VAL A 1 86 ? 9.067 8.288 0.753 1.00 0.00 86 VAL A N 20
ATOM 30402 C CA . VAL A 1 86 ? 8.139 9.254 1.333 1.00 0.00 86 VAL A CA 20
ATOM 30403 C C . VAL A 1 86 ? 7.175 9.790 0.277 1.00 0.00 86 VAL A C 20
ATOM 30404 O O . VAL A 1 86 ? 7.558 10.005 -0.875 1.00 0.00 86 VAL A O 20
ATOM 30417 N N . LEU A 1 87 ? 5.925 10.002 0.679 1.00 0.00 87 LEU A N 20
ATOM 30418 C CA . LEU A 1 87 ? 4.901 10.514 -0.229 1.00 0.00 87 LEU A CA 20
ATOM 30419 C C . LEU A 1 87 ? 4.965 12.040 -0.321 1.00 0.00 87 LEU A C 20
ATOM 30420 O O . LEU A 1 87 ? 5.731 12.683 0.400 1.00 0.00 87 LEU A O 20
ATOM 30436 N N . ASN A 1 88 ? 4.155 12.614 -1.213 1.00 0.00 88 ASN A N 20
ATOM 30437 C CA . ASN A 1 88 ? 4.119 14.065 -1.399 1.00 0.00 88 ASN A CA 20
ATOM 30438 C C . ASN A 1 88 ? 2.678 14.571 -1.481 1.00 0.00 88 ASN A C 20
ATOM 30439 O O . ASN A 1 88 ? 2.215 15.287 -0.594 1.00 0.00 88 ASN A O 20
ATOM 30450 N N . ASP A 1 89 ? 1.978 14.190 -2.553 1.00 0.00 89 ASP A N 20
ATOM 30451 C CA . ASP A 1 89 ? 0.586 14.598 -2.759 1.00 0.00 89 ASP A CA 20
ATOM 30452 C C . ASP A 1 89 ? 0.026 13.989 -4.044 1.00 0.00 89 ASP A C 20
ATOM 30453 O O . ASP A 1 89 ? -0.053 14.655 -5.079 1.00 0.00 89 ASP A O 20
ATOM 30462 N N . GLY A 1 90 ? -0.359 12.719 -3.966 1.00 0.00 90 GLY A N 20
ATOM 30463 C CA . GLY A 1 90 ? -0.907 12.032 -5.123 1.00 0.00 90 GLY A CA 20
ATOM 30464 C C . GLY A 1 90 ? -0.011 10.912 -5.622 1.00 0.00 90 GLY A C 20
ATOM 30465 O O . GLY A 1 90 ? 0.101 10.693 -6.830 1.00 0.00 90 GLY A O 20
ATOM 30469 N N . ASP A 1 91 ? 0.625 10.200 -4.691 1.00 0.00 91 ASP A N 20
ATOM 30470 C CA . ASP A 1 91 ? 1.513 9.093 -5.041 1.00 0.00 91 ASP A CA 20
ATOM 30471 C C . ASP A 1 91 ? 0.715 7.897 -5.567 1.00 0.00 91 ASP A C 20
ATOM 30472 O O . ASP A 1 91 ? -0.517 7.905 -5.551 1.00 0.00 91 ASP A O 20
ATOM 30481 N N . THR A 1 92 ? 1.427 6.870 -6.031 1.00 0.00 92 THR A N 20
ATOM 30482 C CA . THR A 1 92 ? 0.788 5.666 -6.558 1.00 0.00 92 THR A CA 20
ATOM 30483 C C . THR A 1 92 ? 1.425 4.409 -5.972 1.00 0.00 92 THR A C 20
ATOM 30484 O O . THR A 1 92 ? 2.602 4.133 -6.209 1.00 0.00 92 THR A O 20
ATOM 30495 N N . VAL A 1 93 ? 0.635 3.647 -5.217 1.00 0.00 93 VAL A N 20
ATOM 30496 C CA . VAL A 1 93 ? 1.114 2.412 -4.606 1.00 0.00 93 VAL A CA 20
ATOM 30497 C C . VAL A 1 93 ? 0.173 1.246 -4.915 1.00 0.00 93 VAL A C 20
ATOM 30498 O O . VAL A 1 93 ? -1.010 1.280 -4.567 1.00 0.00 93 VAL A O 20
ATOM 30511 N N . GLU A 1 94 ? 0.706 0.218 -5.576 1.00 0.00 94 GLU A N 20
ATOM 30512 C CA . GLU A 1 94 ? -0.085 -0.955 -5.938 1.00 0.00 94 GLU A CA 20
ATOM 30513 C C . GLU A 1 94 ? 0.553 -2.237 -5.413 1.00 0.00 94 GLU A C 20
ATOM 30514 O O . GLU A 1 94 ? 1.779 -2.352 -5.344 1.00 0.00 94 GLU A O 20
ATOM 30526 N N . PHE A 1 95 ? -0.293 -3.202 -5.052 1.00 0.00 95 PHE A N 20
ATOM 30527 C CA . PHE A 1 95 ? 0.171 -4.487 -4.538 1.00 0.00 95 PHE A CA 20
ATOM 30528 C C . PHE A 1 95 ? -0.350 -5.627 -5.410 1.00 0.00 95 PHE A C 20
ATOM 30529 O O . PHE A 1 95 ? -1.529 -5.978 -5.346 1.00 0.00 95 PHE A O 20
ATOM 30546 N N . ILE A 1 96 ? 0.532 -6.197 -6.232 1.00 0.00 96 ILE A N 20
ATOM 30547 C CA . ILE A 1 96 ? 0.158 -7.293 -7.125 1.00 0.00 96 ILE A CA 20
ATOM 30548 C C . ILE A 1 96 ? 0.917 -8.575 -6.779 1.00 0.00 96 ILE A C 20
ATOM 30549 O O . ILE A 1 96 ? 2.147 -8.609 -6.831 1.00 0.00 96 ILE A O 20
ATOM 30565 N N . SER A 1 97 ? 0.177 -9.628 -6.428 1.00 0.00 97 SER A N 20
ATOM 30566 C CA . SER A 1 97 ? 0.784 -10.912 -6.076 1.00 0.00 97 SER A CA 20
ATOM 30567 C C . SER A 1 97 ? 1.001 -11.777 -7.318 1.00 0.00 97 SER A C 20
ATOM 30568 O O . SER A 1 97 ? 0.110 -11.902 -8.160 1.00 0.00 97 SER A O 20
ATOM 30576 N N . THR A 1 98 ? 2.189 -12.371 -7.420 1.00 0.00 98 THR A N 20
ATOM 30577 C CA . THR A 1 98 ? 2.527 -13.227 -8.558 1.00 0.00 98 THR A CA 20
ATOM 30578 C C . THR A 1 98 ? 3.245 -14.499 -8.101 1.00 0.00 98 THR A C 20
ATOM 30579 O O . THR A 1 98 ? 2.833 -15.607 -8.445 1.00 0.00 98 THR A O 20
ATOM 30590 N N . LEU A 1 99 ? 4.319 -14.332 -7.328 1.00 0.00 99 LEU A N 20
ATOM 30591 C CA . LEU A 1 99 ? 5.089 -15.469 -6.828 1.00 0.00 99 LEU A CA 20
ATOM 30592 C C . LEU A 1 99 ? 4.444 -16.056 -5.574 1.00 0.00 99 LEU A C 20
ATOM 30593 O O . LEU A 1 99 ? 4.799 -15.696 -4.450 1.00 0.00 99 LEU A O 20
ATOM 30609 N N . HIS A 1 100 ? 3.490 -16.964 -5.774 1.00 0.00 100 HIS A N 20
ATOM 30610 C CA . HIS A 1 100 ? 2.791 -17.604 -4.664 1.00 0.00 100 HIS A CA 20
ATOM 30611 C C . HIS A 1 100 ? 3.255 -19.050 -4.491 1.00 0.00 100 HIS A C 20
ATOM 30612 O O . HIS A 1 100 ? 2.600 -19.985 -4.959 1.00 0.00 100 HIS A O 20
ATOM 30627 N N . GLY A 1 101 ? 4.391 -19.222 -3.821 1.00 0.00 101 GLY A N 20
ATOM 30628 C CA . GLY A 1 101 ? 4.931 -20.551 -3.597 1.00 0.00 101 GLY A CA 20
ATOM 30629 C C . GLY A 1 101 ? 6.082 -20.550 -2.609 1.00 0.00 101 GLY A C 20
ATOM 30630 O O . GLY A 1 101 ? 6.727 -19.520 -2.400 1.00 0.00 101 GLY A O 20
ATOM 30634 N N . GLY A 1 102 ? 6.341 -21.707 -2.000 1.00 0.00 102 GLY A N 20
ATOM 30635 C CA . GLY A 1 102 ? 7.423 -21.814 -1.035 1.00 0.00 102 GLY A CA 20
ATOM 30636 C C . GLY A 1 102 ? 7.510 -23.193 -0.408 1.00 0.00 102 GLY A C 20
ATOM 30637 O O . GLY A 1 102 ? 8.289 -24.027 -0.918 1.00 0.00 102 GLY A O 20
#

Foldseek 3Di:
DDDAFWAWEAEDAPCCVQAPVDGIHTDDPPCLAPAFLLRVLCCCCVVGRNHDLVVFCCHVSRAGNPFWFWQKQNPGCVVCPHRGGGGDGYIHIYTYGDPDDD

Secondary structure (DSSP, 8-state):
---SS--EEEEESS-GGGTTS-SEE----S-GGG--HHHHHHHHTTTT--S-HHHHB-SSSSSB-TTEEEEESSSBHHHHTSS-----SS-EEEEEE-----

Sequence (102 aa):
MSNHNHITVQFAGGCELLFAKQTSLQLDGVVPTGTNLNGLVQLLKTNYVKERPDLLVDQTGQTLRPGILVLVNSCDAEVVGGMDYVLNDGDTVEFISTLHGGMSNHNHITVQFAGGCELLFAKQTSLQLDGVVPTGTNLNGLVQLLKTNYVKERPDLLVDQTGQTLRPGILVLVNSCDAEVVGGMDYVLNDGDTVEFISTLHGGMSNHNHITVQFAGGCELLFAKQTSLQLDGVVPTGTNLNGLVQLLKTNYVKERPDLLVDQTGQTLRPGILVLVNSCDAEVVGGMDYVLNDGDTVEFISTLHGGMSNHNHITVQFAGGCELLFAKQTSLQLDGVVPTGTNLNGLVQLLKTNYVKERPDLLVDQTGQTLRPGILVLVNSCDAEVVGGMDYVLNDGDTVEFISTLHGGMSNHNHITVQFAGGCELLFAKQTSLQLDGVVPTGTNLNGLVQLLKTNYVKERPDLLVDQTGQTLRPGILVLVNSCDAEVVGGMDYVLNDGDTVEFISTLHGGMSNHNHITVQFAGGCELLFAKQTSLQLDGVVPTGTNLNGLVQLLKTNYVKERPDLLVDQTGQTLRPGILVLVNSCDAEVVGGMDYVLNDGDTVEFISTLHGGMSNHNHITVQFAGGCELLFAKQTSLQLDGVVPTGTNLNGLVQLLKTNYVKERPDLLVDQTGQTLRPGILVLVNSCDAEVVGGMDYVLNDGDTVEFISTLHGGMSNHNHITVQFAGGCELLFAKQTSLQLDGVVPTGTNLNGLVQLLKTNYVKERPDLLVDQTGQTLRPGILVLVNSCDAEVVGGMDYVLNDGDTVEFISTLHGGMSNHNHITVQFAGGCELLFAKQTSLQLDGVVPTGTNLNGLVQLLKTNYVKERPDLLVDQTGQTLRPGILVLVNSCDAEVVGGMDYVLNDGDTVEFISTLHGGMSNHNHITVQFAGGCELLFAKQTSLQLDGVVPTGTNLNGLVQLLKTNYVKERPDLLVDQTGQTLRPGILVLVNSCDAEVVGGMDYVLNDGDTVEFISTLHGGMSNHNHITVQFAGGCELLFAKQTSLQLDGVVPTGTNLNGLVQLLKTNYVKERPDLLVDQTGQTLRPGILVLVNSCDAEVVGGMDYVLNDGDTVEFISTLHGGMSNHNHITVQFAGGCELLFAKQTSLQLDGVVPTGTNLNGLVQLLKTNYVKERPDLLVDQTGQTLRPGILVLVNSCDAEVVGGMDYVLNDGDTVEFISTLHGGMSNHNHITVQFAGGCELLFAKQTSLQLDGVVPTGTNLNGLVQLLKTNYVKERPDLLVDQTGQTLRPGILVLVNSCDAEVVGGMDYVLNDGDTVEFISTLHGGMSNHNHITVQFAGGCELLFAKQTSLQLDGVVPTGTNLNGLVQLLKTNYVKERPDLLVDQTGQTLRPGILVLVNSCDAEVVGGMDYVLNDGDTVEFISTLHGGMSNHNHITVQFAGGCELLFAKQTSLQLDGVVPTGTNLNGLVQLLKTNYVKERPDLLVDQTGQTLRPGILVLVNSCDAEVVGGMDYVLNDGDTVEFISTLHGGMSNHNHITVQFAGGCELLFAKQTSLQLDGVVPTGTNLNGLVQLLKTNYVKERPDLLVDQTGQTLRPGILVLVNSCDAEVVGGMDYVLNDGDTVEFISTLHGGMSNHNHITVQFAGGCELLFAKQTSLQLDGVVPTGTNLNGLVQLLKTNYVKERPDLLVDQTGQTLRPGILVLVNSCDAEVVGGMDYVLNDGDTVEFISTLHGGMSNHNHITVQFAGGCELLFAKQTSLQLDGVVPTGTNLNGLVQLLKTNYVKERPDLLVDQTGQTLRPGILVLVNSCDAEVVGGMDYVLNDGDTVEFISTLHGGMSNHNHITVQFAGGCELLFAKQTSLQLDGVVPTGTNLNGLVQLLKTNYVKERPDLLVDQTGQTLRPGILVLVNSCDAEVVGGMDYVLNDGDTVEFISTLHGGMSNHNHITVQFAGGCELLFAKQTSLQLDGVVPTGTNLNGLVQLLKTNYVKERPDLLVDQTGQTLRPGILVLVNSCDAEVVGGMDYVLNDGDTVEFISTLHGG

Radius of gyration: 13.07 Å; Cα contacts (8 Å, |Δi|>4): 184; chains: 1; bounding box: 28×42×23 Å

Nearest PDB structures (foldseek):
  2k9x-assembly1_A  TM=9.232E-01  e=5.289E-18  Trypanosoma brucei
  1wgk-assembly1_A  TM=7.659E-01  e=4.092E-09  Mus musculus
  2qjl-assembly1_A  TM=8.244E-01  e=1.475E-07  Saccharomyces cerevisiae
  2ax5-assembly1_A  TM=6.970E-01  e=1.541E-06  Saccharomyces cerevisiae
  2l52-assembly1_A  TM=7.111E-01  e=6.197E-04  Methanosarcina acetivorans

Solvent-accessible surface area: 6589 Å² total; per-residue (Å²): 246,63,138,138,92,40,7,43,8,35,18,32,74,47,1,45,77,8,32,38,124,82,104,54,45,120,60,105,46,130,117,24,91,85,49,46,12,40,25,14,3,84,92,14,5,86,103,144,22,114,81,176,72,106,52,5,16,70,162,116,29,88,27,27,70,114,1,8,90,10,28,6,95,107,74,68,0,114,117,82,38,13,104,100,64,99,9,97,25,36,16,27,8,34,2,53,32,105,128,168,73,124

Organism: Trypanosoma brucei brucei (strain 927/4 GUTat10.1) (NCBI:txid185431)

CATH classification: 3.10.20.30

GO terms:
  GO:0031981 nuclear lumen (C, HTP)
  GO:0005737 cytoplasm (C, HTP)
  GO:0031981 nuclear lumen (C, IDA)
  GO:0097014 ciliary plasm (C, IDA)
  GO:0005737 cytoplasm (C, IDA)

InterPro domains:
  IPR012675 Beta-grasp domain superfamily [G3DSA:3.10.20.30] (1-102)
  IPR015221 Ubiquitin-related modifier 1 [MF_03048] (5-102)
  IPR015221 Ubiquitin-related modifier 1 [PF09138] (6-102)
  IPR015221 Ubiquitin-related modifier 1 [PIRSF037379] (4-102)
  IPR015221 Ubiquitin-related modifier 1 [PTHR14986] (5-102)
  IPR015221 Ubiquitin-related modifier 1 [cd01764] (7-102)
  IPR016155 Molybdopterin synthase/thiamin biosynthesis sulphur carrier, beta-grasp [SSF54285] (4-102)